Protein AF-0000000077513054 (afdb_homodimer)

Solvent-accessible surface area (backbone atoms only — not comparable to full-atom values): 89431 Å² total; per-residue (Å²): 132,83,74,77,76,78,57,67,50,72,63,54,52,50,49,52,50,47,52,50,54,51,50,54,56,50,45,72,71,40,85,70,86,50,69,67,58,57,50,52,52,50,51,52,50,54,52,47,51,53,46,49,51,48,45,56,68,61,54,66,91,63,98,46,73,66,46,49,50,51,48,30,38,50,47,51,50,48,49,37,50,50,62,65,43,68,88,72,56,62,70,64,59,52,48,50,51,53,50,48,53,49,52,46,50,52,56,54,60,72,35,77,78,64,69,70,75,63,70,68,84,79,48,86,55,52,63,61,25,50,51,36,45,54,48,38,54,49,52,50,50,52,53,56,59,38,64,80,64,66,48,77,61,48,32,64,51,50,52,45,41,43,64,70,32,45,47,54,26,52,53,39,45,36,53,50,50,38,60,48,49,49,54,46,42,27,50,51,44,51,50,41,51,52,20,41,65,65,71,33,70,74,60,64,63,62,54,48,53,52,25,47,48,46,42,39,54,45,32,54,51,36,53,55,45,52,51,53,50,50,50,51,50,53,47,71,74,40,85,76,39,74,47,54,56,68,68,60,54,50,50,50,52,47,56,49,43,52,49,51,49,42,66,47,24,60,34,41,44,43,61,30,65,45,77,59,53,61,56,62,49,49,34,59,39,48,43,35,34,37,40,38,34,59,68,57,53,62,68,33,35,34,39,28,31,22,34,57,69,53,48,53,51,50,51,50,51,52,50,34,25,38,70,64,78,36,64,44,64,63,73,82,88,74,76,59,53,26,28,38,21,81,50,78,82,72,79,65,69,81,70,82,64,74,54,62,70,68,78,63,77,62,65,80,52,79,60,67,58,62,55,27,58,55,47,77,36,67,58,40,79,36,78,89,76,51,16,40,27,37,73,44,71,38,36,33,49,45,54,84,90,44,74,70,62,69,71,57,62,64,53,89,47,82,66,60,54,69,47,32,26,43,37,35,42,30,40,26,67,35,60,80,74,47,62,27,38,25,38,36,51,20,65,73,45,45,76,45,83,59,69,72,45,62,75,64,30,54,55,52,45,35,34,44,34,48,37,48,50,48,46,63,68,66,57,43,69,57,40,66,47,73,52,87,69,83,66,60,38,44,45,70,58,48,51,53,52,51,28,39,52,47,23,63,69,37,67,47,84,59,62,71,54,75,68,43,46,56,45,46,63,44,39,42,61,41,76,88,52,51,84,63,65,87,78,67,78,61,98,50,63,59,38,38,72,47,31,46,62,32,61,68,45,40,25,32,37,73,84,68,46,74,48,66,38,21,60,46,48,26,50,51,41,41,37,51,38,34,62,34,69,72,18,48,43,47,60,37,42,61,67,31,44,38,30,55,41,63,28,56,66,60,47,52,54,55,59,58,68,51,73,73,48,20,32,33,40,38,27,37,39,53,48,83,38,32,30,40,34,44,37,37,27,30,64,88,66,53,74,45,38,38,47,68,43,37,57,71,56,28,72,76,40,33,51,61,51,49,51,52,28,41,29,61,53,59,62,36,52,25,34,44,27,59,81,75,40,78,39,48,41,69,56,50,42,61,71,65,58,59,65,49,90,72,61,61,48,44,43,37,35,13,29,59,44,43,69,47,56,45,86,49,71,46,76,45,68,16,34,54,77,37,50,26,60,78,82,71,84,66,86,73,80,72,82,74,82,74,84,79,80,82,78,82,78,74,75,76,75,65,77,70,82,66,66,68,42,74,63,48,49,50,48,48,53,23,59,74,71,70,48,48,74,65,55,56,36,60,68,50,62,76,78,70,73,91,72,84,80,86,85,87,83,78,88,83,88,89,91,83,68,93,86,84,135,133,83,72,78,75,79,58,68,51,71,63,54,52,51,51,52,50,47,52,52,54,50,50,53,56,51,44,73,71,41,84,68,86,50,69,66,58,57,52,52,51,49,53,52,50,54,52,47,51,53,46,50,52,48,46,56,67,62,55,65,93,65,96,45,70,64,47,49,50,52,49,29,39,51,46,48,50,48,50,37,50,50,61,63,43,67,88,73,56,61,69,64,59,51,48,51,52,52,50,49,52,50,53,45,48,50,55,54,59,74,34,76,79,65,69,75,77,63,70,70,87,78,53,84,57,53,60,58,26,50,50,37,45,53,47,38,54,50,52,49,52,52,54,56,58,40,63,80,62,64,48,76,62,50,32,64,52,49,54,44,40,42,64,69,32,46,45,55,26,51,53,39,47,37,52,51,50,37,60,49,48,50,53,48,43,27,50,52,45,50,51,44,52,50,19,41,64,66,66,30,66,71,60,64,62,61,54,46,52,52,25,48,47,46,41,42,53,44,33,55,51,36,54,55,45,52,50,53,50,50,50,52,51,54,44,71,73,39,86,75,39,73,48,54,55,67,66,60,54,49,50,50,52,46,56,49,40,52,49,51,50,46,66,47,24,59,34,41,43,45,61,32,65,48,72,56,54,61,54,61,49,48,33,61,39,49,44,38,35,37,41,38,34,59,70,58,51,62,69,32,34,34,40,28,32,22,33,58,68,54,47,52,51,50,51,51,51,52,50,33,25,38,71,62,79,37,65,45,64,64,72,81,88,74,76,58,54,25,29,36,20,80,50,75,83,72,79,65,70,81,71,80,65,73,47,61,69,65,78,64,73,61,66,78,53,78,61,68,57,62,56,26,57,55,47,76,38,65,60,39,79,36,78,89,76,51,18,40,27,36,73,45,71,39,36,33,49,45,53,84,90,44,74,69,65,70,67,57,58,59,51,90,47,81,67,56,52,66,48,31,26,43,37,36,42,30,39,26,66,36,60,82,73,48,64,28,39,24,36,37,50,21,63,72,44,42,76,46,82,58,69,73,44,62,75,64,30,53,53,51,46,34,33,44,33,47,36,49,49,47,48,63,67,65,57,41,68,56,41,67,47,70,51,87,71,83,67,60,38,43,46,70,56,49,51,52,51,50,28,38,51,46,22,61,71,37,67,46,86,58,62,70,53,76,68,42,45,56,46,46,64,44,38,43,61,41,76,87,51,50,86,63,66,87,79,68,79,60,98,50,63,58,39,39,72,48,30,45,62,31,60,66,46,39,25,31,39,74,83,69,48,75,48,66,36,22,60,47,48,26,51,51,41,40,36,50,38,33,61,33,68,72,18,48,44,48,58,37,42,61,68,31,44,37,31,57,41,62,30,59,65,60,47,53,52,54,59,60,69,51,71,75,51,20,31,34,41,38,27,38,40,52,49,82,40,31,28,40,34,44,35,37,27,32,65,88,64,51,68,45,38,38,48,67,43,39,57,68,57,28,72,76,40,33,51,61,52,51,51,52,28,40,30,61,53,58,60,35,51,24,34,43,26,60,81,75,41,81,40,47,40,70,58,50,42,59,73,65,58,60,68,48,92,71,62,62,48,44,42,37,34,12,26,60,45,44,69,46,56,44,86,49,71,46,77,44,68,16,35,56,78,37,50,26,61,78,82,71,84,66,88,63,82,75,77,81,73,81,86,76,85,82,88,87,83,92,87,89,92,90,92,90,92,86,88,88,58,67,71,54,53,50,56,45,50,29,58,72,71,69,43,46,66,63,46,56,42,45,55,67,54,56,73,63,76,73,73,87,89,80,94,91,88,97,89,96,79,87,96,95,90,84,78,89,129

Foldseek 3Di:
DPPPLPLDALVRLQVLLLVLLVLLVVCVVPVDPPVVSLVVNVVSLVVNLVNLVSLLVVLDQDPDLVSLLSLLQSLLSLLLSLLRCVPRDDPVSNVSSLVSLVSSLVSVVVHPPPLLCQDPPPDPLSVVLVVLLVVLVVLLVVLVVCLVPPDLCSAVSLLCSQPPRLLVSLLSLLVVLLVVQQVLLLVQQLQLLVCLLQLHFRDPVSLLSLLSNLSSSSSSLSSVLSSLVNVVVSLVPDPVNVNHDPVSSLSSNVSSLQSNLLNQQAQKDWNPPGRPSQLFQELKTKTKMWGSYLNWRFFKKKKAKAFQVQQVVQVVVNSCSSNVNDGQQDDDDDFGQWWKFADDPPPDDPDPPPVPPDPPPPPVPVPVSVGDRMDMFGWDADSVSSTIMGIGGIIRIGRVPPPPPRQPPPPPPPLAGIKMKMKMWTFIQGSNSHTGIHIAIDEIAHHQPPCPDDPVSLLNSLSRSLNVLQQSLVSQGRRRHTDDDQDWAFPVSVQSSLQSVCCSLLVADDTDDPQLCVVCQVVLPDPVQDPDDPPDDDPGDTHGSSSQFPFQDWAADPVRDIGTGGVSSLSVQQSLLSVDVQQCVRVCVNVQLEAHEDDPVVVVVLVVLVPLAWEKYWYFYCNVGTFIWIWIAASVGFIDTDDTHGSVNSNVHYPLQQVLLACVQRVHQWYQGNVSDTDGSVVSCVVVVNDDVVNQWDKDWAQPPDDDDSPDIDIDIDGDDGDHDDDDPDPRPPPPPPPDDPDDDDDPPVPCPPPDPVVNVVVVVCVVVVHDPCNVVVVVVVPPPDPDDDDDDDDDDDDDDDDDD/DPPPPCLDALVRLQVLLLVLLVLLVVCVVPVDPPVVSLVVNVVSLVVNLVNLVSLLVVLDQDPDLVSLLSLLQSLLSLLLSLLRCVPRDDPVSNVSSLVSLVSSLVSVVVHPPPLLPQDPPPDPLSVVLVVLLVVLVVLLVVLVVCLVPPDLCSAVSLLCSQPPRLLVSLLSLLVVLLVVQQVLLLVQQLQLLVCLLQLHFRDVVSLLSLLSNLSSSSSSLSSVLSSLVNVVVSLVPDPVNVNHDPVSSLSSNVSSLQSNLLNQQAQKDWNPPGRQSVLFQELKTKTKMWGSYLNWRFFKKKKAKAFQVQQVVQVVVNSCSSNVNDGQQDDDDDFGQWWKAADDPPPDDPDCPPVPPPPPNPPVPVPVSPGDRMDMFGWDADSVSSTIMGIGGIIRIGRVPPPPVRQPPPPPDPLAGIKMKMKMWTFIQGSNSHTGIHIAIDEIAHHQPPCPDDPVSLLNSLSRSLNSLQQSLVSQGRRRHTDDDQDWAFPVSVQSSLQSVCCSLLVAPDTDDPQLCVVCQVVLPDPVQDPDDPPDDDPGDTHGSSSQFPFQDWAADPVRDIGTGGVSSLSVQQSLLSVPVQQCVRVCVNVQLEAHEDDPVRVVVLVVLVPLAWEKYWYFYCNVGTFIWIWIAASVGFIDTDDTHGSVNSNVHYPLQQVLLACVQRVHQWYQGNVSDTDGSVVSCVVVVNDDVVNQWDKDWAQPPDDDDSPDIDIDIDGDDGDHDDDDPDDRPPPPDDDDDDDDDDDDDDDDDDDDDPVVVVVVVCVVVVHDPVRVVVVVVPVPPPDDDDDDDDDDDDDDDDDPD

pLDDT: mean 75.55, std 21.49, range [15.02, 97.5]

Structure (mmCIF, N/CA/C/O backbone):
data_AF-0000000077513054-model_v1
#
loop_
_entity.id
_entity.type
_entity.pdbx_description
1 polymer 'Uncharacterized protein'
#
loop_
_atom_site.group_PDB
_atom_site.id
_atom_site.type_symbol
_atom_site.label_atom_id
_atom_site.label_alt_id
_atom_site.label_comp_id
_atom_site.label_asym_id
_atom_site.label_entity_id
_atom_site.label_seq_id
_atom_site.pdbx_PDB_ins_code
_atom_site.Cartn_x
_atom_site.Cartn_y
_atom_site.Cartn_z
_atom_site.occupancy
_atom_site.B_iso_or_equiv
_atom_site.auth_seq_id
_atom_site.auth_comp_id
_atom_site.auth_asym_id
_atom_site.auth_atom_id
_atom_site.pdbx_PDB_model_num
ATOM 1 N N . MET A 1 1 ? 15.484 -68 12.234 1 20.5 1 MET A N 1
ATOM 2 C CA . MET A 1 1 ? 15.633 -66.562 12.508 1 20.5 1 MET A CA 1
ATOM 3 C C . MET A 1 1 ? 15.875 -65.75 11.227 1 20.5 1 MET A C 1
ATOM 5 O O . MET A 1 1 ? 16.922 -65.938 10.602 1 20.5 1 MET A O 1
ATOM 9 N N . THR A 1 2 ? 14.906 -65.688 10.383 1 24.48 2 THR A N 1
ATOM 10 C CA . THR A 1 2 ? 14.883 -65.062 9.055 1 24.48 2 THR A CA 1
ATOM 11 C C . THR A 1 2 ? 15.273 -63.594 9.125 1 24.48 2 THR A C 1
ATOM 13 O O . THR A 1 2 ? 14.57 -62.781 9.742 1 24.48 2 THR A O 1
ATOM 16 N N . THR A 1 3 ? 16.531 -63.344 9.453 1 26.83 3 THR A N 1
ATOM 17 C CA . THR A 1 3 ? 17.078 -62 9.5 1 26.83 3 THR A CA 1
ATOM 18 C C . THR A 1 3 ? 16.625 -61.188 8.289 1 26.83 3 THR A C 1
ATOM 20 O O . THR A 1 3 ? 16.984 -61.5 7.152 1 26.83 3 THR A O 1
ATOM 23 N N . SER A 1 4 ? 15.453 -60.781 8.258 1 33.53 4 SER A N 1
ATOM 24 C CA . SER A 1 4 ? 14.93 -59.844 7.281 1 33.53 4 SER A CA 1
ATOM 25 C C . SER A 1 4 ? 15.922 -58.688 7.012 1 33.53 4 SER A C 1
ATOM 27 O O . SER A 1 4 ? 16.297 -57.969 7.93 1 33.53 4 SER A O 1
ATOM 29 N N . THR A 1 5 ? 16.969 -58.875 6.211 1 36.84 5 THR A N 1
ATOM 30 C CA . THR A 1 5 ? 18.094 -58.062 5.773 1 36.84 5 THR A CA 1
ATOM 31 C C . THR A 1 5 ? 17.609 -56.656 5.352 1 36.84 5 THR A C 1
ATOM 33 O O . THR A 1 5 ? 16.828 -56.531 4.414 1 36.84 5 THR A O 1
ATOM 36 N N . TYR A 1 6 ? 17.406 -55.781 6.188 1 39.62 6 TYR A N 1
ATOM 37 C CA . TYR A 1 6 ? 17.109 -54.344 6 1 39.62 6 TYR A CA 1
ATOM 38 C C . TYR A 1 6 ? 17.953 -53.781 4.875 1 39.62 6 TYR A C 1
ATOM 40 O O . TYR A 1 6 ? 19.172 -53.688 4.98 1 39.62 6 TYR A O 1
ATOM 48 N N . VAL A 1 7 ? 17.438 -53.812 3.699 1 57.19 7 VAL A N 1
ATOM 49 C CA . VAL A 1 7 ? 18.109 -53.188 2.561 1 57.19 7 VAL A CA 1
ATOM 50 C C . VAL A 1 7 ? 17.953 -51.688 2.637 1 57.19 7 VAL A C 1
ATOM 52 O O . VAL A 1 7 ? 16.828 -51.156 2.629 1 57.19 7 VAL A O 1
ATOM 55 N N . GLY A 1 8 ? 18.641 -51.125 3.453 1 55.75 8 GLY A N 1
ATOM 56 C CA . GLY A 1 8 ? 18.703 -49.688 3.576 1 55.75 8 GLY A CA 1
ATOM 57 C C . GLY A 1 8 ? 17.734 -48.969 2.66 1 55.75 8 GLY A C 1
ATOM 58 O O . GLY A 1 8 ? 17.484 -49.406 1.54 1 55.75 8 GLY A O 1
ATOM 59 N N . THR A 1 9 ? 16.844 -48.031 3.145 1 72.12 9 THR A N 1
ATOM 60 C CA . THR A 1 9 ? 15.883 -47.25 2.396 1 72.12 9 THR A CA 1
ATOM 61 C C . THR A 1 9 ? 16.594 -46.312 1.41 1 72.12 9 THR A C 1
ATOM 63 O O . THR A 1 9 ? 17.797 -46.094 1.521 1 72.12 9 THR A O 1
ATOM 66 N N . ASN A 1 10 ? 15.945 -46.062 0.265 1 77.44 10 ASN A N 1
ATOM 67 C CA . ASN A 1 10 ? 16.484 -45.094 -0.688 1 77.44 10 ASN A CA 1
ATOM 68 C C . ASN A 1 10 ? 16.906 -43.812 0.004 1 77.44 10 ASN A C 1
ATOM 70 O O . ASN A 1 10 ? 17.938 -43.219 -0.351 1 77.44 10 ASN A O 1
ATOM 74 N N . ASP A 1 11 ? 16.203 -43.562 1.056 1 79.69 11 ASP A N 1
ATOM 75 C CA . ASP A 1 11 ? 16.516 -42.312 1.774 1 79.69 11 ASP A CA 1
ATOM 76 C C . ASP A 1 11 ? 17.875 -42.438 2.461 1 79.69 11 ASP A C 1
ATOM 78 O O . ASP A 1 11 ? 18.688 -41.5 2.395 1 79.69 11 ASP A O 1
ATOM 82 N N . GLN A 1 12 ? 18.094 -43.531 3.041 1 80.81 12 GLN A N 1
ATOM 83 C CA . GLN A 1 12 ? 19.359 -43.719 3.73 1 80.81 12 GLN A CA 1
ATOM 84 C C . GLN A 1 12 ? 20.531 -43.688 2.748 1 80.81 12 GLN A C 1
ATOM 86 O O . GLN A 1 12 ? 21.547 -43.062 3.014 1 80.81 12 GLN A O 1
ATOM 91 N N . LEU A 1 13 ? 20.344 -44.375 1.688 1 86.5 13 LEU A N 1
ATOM 92 C CA . LEU A 1 13 ? 21.391 -44.375 0.677 1 86.5 13 LEU A CA 1
ATOM 93 C C . LEU A 1 13 ? 21.688 -42.969 0.165 1 86.5 13 LEU A C 1
ATOM 95 O O . LEU A 1 13 ? 22.844 -42.562 0.131 1 86.5 13 LEU A O 1
ATOM 99 N N . HIS A 1 14 ? 20.641 -42.312 -0.159 1 87 14 HIS A N 1
ATOM 100 C CA . HIS A 1 14 ? 20.797 -41 -0.735 1 87 14 HIS A CA 1
ATOM 101 C C . HIS A 1 14 ? 21.406 -40.031 0.275 1 87 14 HIS A C 1
ATOM 103 O O . HIS A 1 14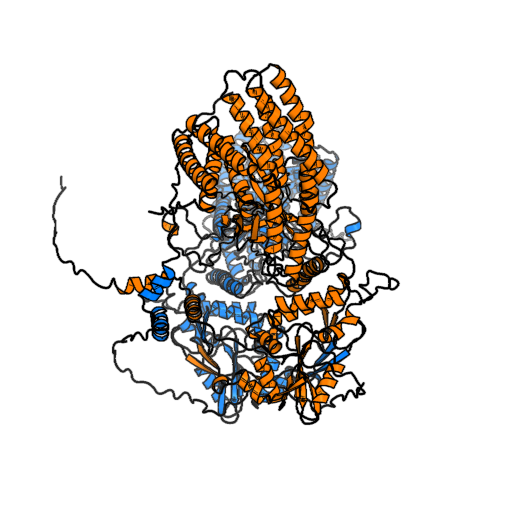 ? 22.25 -39.188 -0.081 1 87 14 HIS A O 1
ATOM 109 N N . ARG A 1 15 ? 21.047 -40.094 1.467 1 85.38 15 ARG A N 1
ATOM 110 C CA . ARG A 1 15 ? 21.594 -39.219 2.496 1 85.38 15 ARG A CA 1
ATOM 111 C C . ARG A 1 15 ? 23.078 -39.469 2.707 1 85.38 15 ARG A C 1
ATOM 113 O O . ARG A 1 15 ? 23.875 -38.531 2.854 1 85.38 15 ARG A O 1
ATOM 120 N N . LEU A 1 16 ? 23.375 -40.75 2.727 1 87.62 16 LEU A N 1
ATOM 121 C CA . LEU A 1 16 ? 24.781 -41.094 2.91 1 87.62 16 LEU A CA 1
ATOM 122 C C . LEU A 1 16 ? 25.625 -40.625 1.743 1 87.62 16 LEU A C 1
ATOM 124 O O . LEU A 1 16 ? 26.719 -40.062 1.946 1 87.62 16 LEU A O 1
ATOM 128 N N . VAL A 1 17 ? 25.109 -40.812 0.601 1 89.94 17 VAL A N 1
ATOM 129 C CA . VAL A 1 17 ? 25.859 -40.375 -0.572 1 89.94 17 VAL A CA 1
ATOM 130 C C . VAL A 1 17 ? 25.953 -38.844 -0.577 1 89.94 17 VAL A C 1
ATOM 132 O O . VAL A 1 17 ? 27 -38.281 -0.91 1 89.94 17 VAL A O 1
ATOM 135 N N . PHE A 1 18 ? 24.844 -38.219 -0.216 1 90.12 18 PHE A N 1
ATOM 136 C CA . PHE A 1 18 ? 24.828 -36.75 -0.13 1 90.12 18 PHE A CA 1
ATOM 137 C C . PHE A 1 18 ? 25.891 -36.281 0.851 1 90.12 18 PHE A C 1
ATOM 139 O O . PHE A 1 18 ? 26.641 -35.344 0.55 1 90.12 18 PHE A O 1
ATOM 146 N N . ASP A 1 19 ? 25.984 -36.844 1.978 1 86.5 19 ASP A N 1
ATOM 147 C CA . ASP A 1 19 ? 26.953 -36.469 2.99 1 86.5 19 ASP A CA 1
ATOM 148 C C . ASP A 1 19 ? 28.375 -36.688 2.488 1 86.5 19 ASP A C 1
ATOM 150 O O . ASP A 1 19 ? 29.25 -35.844 2.721 1 86.5 19 ASP A O 1
ATOM 154 N N . LEU A 1 20 ? 28.531 -37.719 1.829 1 88.81 20 LEU A N 1
ATOM 155 C CA . LEU A 1 20 ? 29.844 -38.031 1.273 1 88.81 20 LEU A CA 1
ATOM 156 C C . LEU A 1 20 ? 30.25 -37 0.243 1 88.81 20 LEU A C 1
ATOM 158 O O . LEU A 1 20 ? 31.359 -36.438 0.317 1 88.81 20 LEU A O 1
ATOM 162 N N . LEU A 1 21 ? 29.344 -36.75 -0.676 1 88.69 21 LEU A N 1
ATOM 163 C CA . LEU A 1 21 ? 29.641 -35.812 -1.75 1 88.69 21 LEU A CA 1
ATOM 164 C C . LEU A 1 21 ? 29.828 -34.406 -1.201 1 88.69 21 LEU A C 1
ATOM 166 O O . LEU A 1 21 ? 30.719 -33.688 -1.65 1 88.69 21 LEU A O 1
ATOM 170 N N . SER A 1 22 ? 29.031 -34.031 -0.26 1 87.06 22 SER A N 1
ATOM 171 C CA . SER A 1 22 ? 29.141 -32.719 0.347 1 87.06 22 SER A CA 1
ATOM 172 C C . SER A 1 22 ? 30.469 -32.562 1.081 1 87.06 22 SER A C 1
ATOM 174 O O . SER A 1 22 ? 31.094 -31.484 1.037 1 87.06 22 SER A O 1
ATOM 176 N N . THR A 1 23 ? 30.906 -33.594 1.753 1 83.25 23 THR A N 1
ATOM 177 C CA . THR A 1 23 ? 32.156 -33.562 2.482 1 83.25 23 THR A CA 1
ATOM 178 C C . THR A 1 23 ? 33.344 -33.375 1.522 1 83.25 23 THR A C 1
ATOM 180 O O . THR A 1 23 ? 34.281 -32.625 1.8 1 83.25 23 THR A O 1
ATOM 183 N N . PHE A 1 24 ? 33.344 -34.031 0.445 1 82.62 24 PHE A N 1
ATOM 184 C CA . PHE A 1 24 ? 34.406 -33.906 -0.543 1 82.62 24 PHE A CA 1
ATOM 185 C C . PHE A 1 24 ? 34.469 -32.5 -1.135 1 82.62 24 PHE A C 1
ATOM 187 O O . PHE A 1 24 ? 35.531 -31.969 -1.379 1 82.62 24 PHE A O 1
ATOM 194 N N . HIS A 1 25 ? 33.375 -31.984 -1.395 1 80.31 25 HIS A N 1
ATOM 195 C CA . HIS A 1 25 ? 33.344 -30.672 -2.02 1 80.31 25 HIS A CA 1
ATOM 196 C C . HIS A 1 25 ? 33.688 -29.578 -1.011 1 80.31 25 HIS A C 1
ATOM 198 O O . HIS A 1 25 ? 34.25 -28.547 -1.375 1 80.31 25 HIS A O 1
ATOM 204 N N . SER A 1 26 ? 33.281 -29.75 0.225 1 71.81 26 SER A N 1
ATOM 205 C CA . SER A 1 26 ? 33.688 -28.781 1.251 1 71.81 26 SER A CA 1
ATOM 206 C C . SER A 1 26 ? 35.188 -28.844 1.51 1 71.81 26 SER A C 1
ATOM 208 O O . SER A 1 26 ? 35.812 -27.812 1.771 1 71.81 26 SER A O 1
ATOM 210 N N . ARG A 1 27 ? 35.812 -30.031 1.479 1 61.78 27 ARG A N 1
ATOM 211 C CA . ARG A 1 27 ? 37.219 -30.25 1.675 1 61.78 27 ARG A CA 1
ATOM 212 C C . ARG A 1 27 ? 38.031 -29.562 0.577 1 61.78 27 ARG A C 1
ATOM 214 O O . ARG A 1 27 ? 39.125 -29.016 0.84 1 61.78 27 ARG A O 1
ATOM 221 N N . ARG A 1 28 ? 37.531 -29.734 -0.616 1 54.81 28 ARG A N 1
ATOM 222 C CA . ARG A 1 28 ? 38.25 -29.125 -1.719 1 54.81 28 ARG A CA 1
ATOM 223 C C . ARG A 1 28 ? 38.344 -27.609 -1.528 1 54.81 28 ARG A C 1
ATOM 225 O O . ARG A 1 28 ? 39.312 -26.984 -1.955 1 54.81 28 ARG A O 1
ATOM 232 N N . SER A 1 29 ? 37.312 -27.094 -0.863 1 53.59 29 SER A N 1
ATOM 233 C CA . SER A 1 29 ? 37.344 -25.641 -0.647 1 53.59 29 SER A CA 1
ATOM 234 C C . SER A 1 29 ? 38.188 -25.297 0.562 1 53.59 29 SER A C 1
ATOM 236 O O . SER A 1 29 ? 38.781 -24.219 0.607 1 53.59 29 SER A O 1
ATOM 238 N N . SER A 1 30 ? 38.219 -26.203 1.604 1 51.09 30 SER A N 1
ATOM 239 C CA . SER A 1 30 ? 39.031 -25.922 2.779 1 51.09 30 SER A CA 1
ATOM 240 C C . SER A 1 30 ? 40.375 -26.641 2.703 1 51.09 30 SER A C 1
ATOM 242 O O . SER A 1 30 ? 40.438 -27.797 2.293 1 51.09 30 SER A O 1
ATOM 244 N N . VAL A 1 31 ? 41.469 -26 2.523 1 46.16 31 VAL A N 1
ATOM 245 C CA . VAL A 1 31 ? 42.875 -26.406 2.48 1 46.16 31 VAL A CA 1
ATOM 246 C C . VAL A 1 31 ? 43.156 -27.391 3.615 1 46.16 31 VAL A C 1
ATOM 248 O O . VAL A 1 31 ? 44.281 -27.891 3.74 1 46.16 31 VAL A O 1
ATOM 251 N N . SER A 1 32 ? 42.344 -27.469 4.656 1 47.81 32 SER A N 1
ATOM 252 C CA . SER A 1 32 ? 42.906 -28.078 5.859 1 47.81 32 SER A CA 1
ATOM 253 C C . SER A 1 32 ? 42.812 -29.594 5.812 1 47.81 32 SER A C 1
ATOM 255 O O . SER A 1 32 ? 41.719 -30.141 5.562 1 47.81 32 SER A O 1
ATOM 257 N N . SER A 1 33 ? 43.812 -30.328 5.488 1 55.12 33 SER A N 1
ATOM 258 C CA . SER A 1 33 ? 44.125 -31.75 5.605 1 55.12 33 SER A CA 1
ATOM 259 C C . SER A 1 33 ? 43.75 -32.281 6.977 1 55.12 33 SER A C 1
ATOM 261 O O . SER A 1 33 ? 44.594 -32.5 7.832 1 55.12 33 SER A O 1
ATOM 263 N N . ASP A 1 34 ? 42.562 -31.953 7.469 1 61.12 34 ASP A N 1
ATOM 264 C CA . ASP A 1 34 ? 42.219 -32.406 8.805 1 61.12 34 ASP A CA 1
ATOM 265 C C . ASP A 1 34 ? 42 -33.938 8.82 1 61.12 34 ASP A C 1
ATOM 267 O O . ASP A 1 34 ? 41.188 -34.438 8.055 1 61.12 34 ASP A O 1
ATOM 271 N N . PRO A 1 35 ? 42.781 -34.719 9.383 1 65.62 35 PRO A N 1
ATOM 272 C CA . PRO A 1 35 ? 42.719 -36.188 9.508 1 65.62 35 PRO A CA 1
ATOM 273 C C . PRO A 1 35 ? 41.344 -36.656 9.945 1 65.62 35 PRO A C 1
ATOM 275 O O . PRO A 1 35 ? 40.938 -37.781 9.625 1 65.62 35 PRO A O 1
ATOM 278 N N . HIS A 1 36 ? 40.594 -35.75 10.555 1 73.56 36 HIS A N 1
ATOM 279 C CA . HIS A 1 36 ? 39.25 -36.125 11.008 1 73.56 36 HIS A CA 1
ATOM 280 C C . HIS A 1 36 ? 38.281 -36.281 9.836 1 73.56 36 HIS A C 1
ATOM 282 O O . HIS A 1 36 ? 37.438 -37.188 9.852 1 73.56 36 HIS A O 1
ATOM 288 N N . VAL A 1 37 ? 38.562 -35.562 8.766 1 78.06 37 VAL A N 1
ATOM 289 C CA . VAL A 1 37 ? 37.688 -35.625 7.598 1 78.06 37 VAL A CA 1
ATOM 290 C C . VAL A 1 37 ? 37.906 -36.938 6.848 1 78.06 37 VAL A C 1
ATOM 292 O O . VAL A 1 37 ? 36.969 -37.562 6.336 1 78.06 37 VAL A O 1
ATOM 295 N N . ALA A 1 38 ? 39.125 -37.375 6.93 1 77.31 38 ALA A N 1
ATOM 296 C CA . ALA A 1 38 ? 39.469 -38.625 6.25 1 77.31 38 ALA A CA 1
ATOM 297 C C . ALA A 1 38 ? 38.812 -39.844 6.941 1 77.31 38 ALA A C 1
ATOM 299 O O . ALA A 1 38 ? 38.344 -40.781 6.281 1 77.31 38 ALA A O 1
ATOM 300 N N . ASP A 1 39 ? 38.656 -39.719 8.266 1 80.5 39 ASP A N 1
ATOM 301 C CA . ASP A 1 39 ? 38.031 -40.812 9.008 1 80.5 39 ASP A CA 1
ATOM 302 C C . ASP A 1 39 ? 36.531 -40.844 8.758 1 80.5 39 ASP A C 1
ATOM 304 O O . ASP A 1 39 ? 35.938 -41.938 8.664 1 80.5 39 ASP A O 1
ATOM 308 N N . VAL A 1 40 ? 35.969 -39.719 8.617 1 81.44 40 VAL A N 1
ATOM 309 C CA . VAL A 1 40 ? 34.531 -39.625 8.359 1 81.44 40 VAL A CA 1
ATOM 310 C C . VAL A 1 40 ? 34.219 -40.219 6.984 1 81.44 40 VAL A C 1
ATOM 312 O O . VAL A 1 40 ? 33.25 -40.969 6.82 1 81.44 40 VAL A O 1
ATOM 315 N N . ILE A 1 41 ? 35.062 -39.938 6.043 1 84.56 41 ILE A N 1
ATOM 316 C CA . ILE A 1 41 ? 34.875 -40.438 4.688 1 84.56 41 ILE A CA 1
ATOM 317 C C . ILE A 1 41 ? 35 -41.969 4.688 1 84.56 41 ILE A C 1
ATOM 319 O O . ILE A 1 41 ? 34.188 -42.656 4.062 1 84.56 41 ILE A O 1
ATOM 323 N N . ARG A 1 42 ? 35.938 -42.469 5.492 1 86.19 42 ARG A N 1
ATOM 324 C CA . ARG A 1 42 ? 36.156 -43.906 5.562 1 86.19 42 ARG A CA 1
ATOM 325 C C . ARG A 1 42 ? 34.938 -44.594 6.168 1 86.19 42 ARG A C 1
ATOM 327 O O . ARG A 1 42 ? 34.531 -45.656 5.699 1 86.19 42 ARG A O 1
ATOM 334 N N . GLN A 1 43 ? 34.375 -43.969 7.113 1 84.25 43 GLN A N 1
ATOM 335 C CA . GLN A 1 43 ? 33.219 -44.562 7.77 1 84.25 43 GLN A CA 1
ATOM 336 C C . GLN A 1 43 ? 32 -44.594 6.84 1 84.25 43 GLN A C 1
ATOM 338 O O . GLN A 1 43 ? 31.281 -45.594 6.777 1 84.25 43 GLN A O 1
ATOM 343 N N . ILE A 1 44 ? 31.828 -43.531 6.09 1 87.44 44 ILE A N 1
ATOM 344 C CA . ILE A 1 44 ? 30.688 -43.438 5.18 1 87.44 44 ILE A CA 1
ATOM 345 C C . ILE A 1 44 ? 30.844 -44.469 4.062 1 87.44 44 ILE A C 1
ATOM 347 O O . ILE A 1 44 ? 29.891 -45.156 3.709 1 87.44 44 ILE A O 1
ATOM 351 N N . VAL A 1 45 ? 32.031 -44.594 3.588 1 88.81 45 VAL A N 1
ATOM 352 C CA . VAL A 1 45 ? 32.281 -45.5 2.473 1 88.81 45 VAL A CA 1
ATOM 353 C C . VAL A 1 45 ? 32.094 -46.938 2.936 1 88.81 45 VAL A C 1
ATOM 355 O O . VAL A 1 45 ? 31.547 -47.75 2.209 1 88.81 45 VAL A O 1
ATOM 358 N N . ALA A 1 46 ? 32.562 -47.188 4.164 1 87.81 46 ALA A N 1
ATOM 359 C CA . ALA A 1 46 ? 32.375 -48.531 4.703 1 87.81 46 ALA A CA 1
ATOM 360 C C . ALA A 1 46 ? 30.891 -48.875 4.816 1 87.81 46 ALA A C 1
ATOM 362 O O . ALA A 1 46 ? 30.484 -50 4.5 1 87.81 46 ALA A O 1
ATOM 363 N N . HIS A 1 47 ? 30.203 -47.938 5.262 1 88.19 47 HIS A N 1
ATOM 364 C CA . HIS A 1 47 ? 28.766 -48.156 5.371 1 88.19 47 HIS A CA 1
ATOM 365 C C . HIS A 1 47 ? 28.125 -48.312 3.998 1 88.19 47 HIS A C 1
ATOM 367 O O . HIS A 1 47 ? 27.219 -49.156 3.828 1 88.19 47 HIS A O 1
ATOM 373 N N . LEU A 1 48 ? 28.547 -47.594 3 1 89.81 48 LEU A N 1
ATOM 374 C CA . LEU A 1 48 ? 28.016 -47.656 1.644 1 89.81 48 LEU A CA 1
ATOM 375 C C . LEU A 1 48 ? 28.312 -49.031 1.016 1 89.81 48 LEU A C 1
ATOM 377 O O . LEU A 1 48 ? 27.469 -49.594 0.308 1 89.81 48 LEU A O 1
ATOM 381 N N . VAL A 1 49 ? 29.469 -49.531 1.302 1 89.81 49 VAL A N 1
ATOM 382 C CA . VAL A 1 49 ? 29.844 -50.844 0.758 1 89.81 49 VAL A CA 1
ATOM 383 C C . VAL A 1 49 ? 28.875 -51.906 1.253 1 89.81 49 VAL A C 1
ATOM 385 O O . VAL A 1 49 ? 28.453 -52.781 0.481 1 89.81 49 VAL A O 1
ATOM 388 N N . GLN A 1 50 ? 28.5 -51.75 2.51 1 87.56 50 GLN A N 1
ATOM 389 C CA . GLN A 1 50 ? 27.562 -52.688 3.08 1 87.56 50 GLN A CA 1
ATOM 390 C C . GLN A 1 50 ? 26.188 -52.562 2.441 1 87.56 50 GLN A C 1
ATOM 392 O O . GLN A 1 50 ? 25.531 -53.562 2.143 1 87.56 50 GLN A O 1
ATOM 397 N N . ILE A 1 51 ? 25.828 -51.406 2.199 1 89.38 51 ILE A N 1
ATOM 398 C CA . ILE A 1 51 ? 24.516 -51.156 1.613 1 89.38 51 ILE A CA 1
ATOM 399 C C . ILE A 1 51 ? 24.5 -51.656 0.171 1 89.38 51 ILE A C 1
ATOM 401 O O . ILE A 1 51 ? 23.531 -52.281 -0.253 1 89.38 51 ILE A O 1
ATOM 405 N N . PHE A 1 52 ? 25.547 -51.375 -0.574 1 91.81 52 PHE A N 1
ATOM 406 C CA . PHE A 1 52 ? 25.609 -51.812 -1.961 1 91.81 52 PHE A CA 1
ATOM 407 C C . PHE A 1 52 ? 25.562 -53.344 -2.045 1 91.81 52 PHE A C 1
ATOM 409 O O . PHE A 1 52 ? 24.875 -53.906 -2.9 1 91.81 52 PHE A O 1
ATOM 416 N N . GLU A 1 53 ? 26.266 -53.969 -1.135 1 90 53 GLU A N 1
ATOM 417 C CA . GLU A 1 53 ? 26.297 -55.438 -1.132 1 90 53 GLU A CA 1
ATOM 418 C C . GLU A 1 53 ? 24.891 -56.031 -0.901 1 90 53 GLU A C 1
ATOM 420 O O . GLU A 1 53 ? 24.453 -56.906 -1.642 1 90 53 GLU A O 1
ATOM 425 N N . LYS A 1 54 ? 24.266 -55.469 0.031 1 89.25 54 LYS A N 1
ATOM 426 C CA . LYS A 1 54 ? 22.938 -55.969 0.369 1 89.25 54 LYS A CA 1
ATOM 427 C C . LYS A 1 54 ? 21.938 -55.719 -0.758 1 89.25 54 LYS A C 1
ATOM 429 O O . LYS A 1 54 ? 21.141 -56.594 -1.109 1 89.25 54 LYS A O 1
ATOM 434 N N . ARG A 1 55 ? 22.094 -54.562 -1.403 1 89.75 55 ARG A N 1
ATOM 435 C CA . ARG A 1 55 ? 21.125 -54.188 -2.422 1 89.75 55 ARG A CA 1
ATOM 436 C C . ARG A 1 55 ? 21.391 -54.906 -3.74 1 89.75 55 ARG A C 1
ATOM 438 O O . ARG A 1 55 ? 20.453 -55.281 -4.453 1 89.75 55 ARG A O 1
ATOM 445 N N . ILE A 1 56 ? 22.625 -55.125 -4.023 1 89.44 56 ILE A N 1
ATOM 446 C CA . ILE A 1 56 ? 22.969 -55.844 -5.25 1 89.44 56 ILE A CA 1
ATOM 447 C C . ILE A 1 56 ? 22.547 -57.312 -5.125 1 89.44 56 ILE A C 1
ATOM 449 O O . ILE A 1 56 ? 22.031 -57.906 -6.082 1 89.44 56 ILE A O 1
ATOM 453 N N . ASN A 1 57 ? 22.703 -57.844 -3.896 1 86.88 57 ASN A N 1
ATOM 454 C CA . ASN A 1 57 ? 22.312 -59.219 -3.662 1 86.88 57 ASN A CA 1
ATOM 455 C C . ASN A 1 57 ? 20.797 -59.406 -3.682 1 86.88 57 ASN A C 1
ATOM 457 O O . ASN A 1 57 ? 20.297 -60.469 -4.047 1 86.88 57 ASN A O 1
ATOM 461 N N . ALA A 1 58 ? 20.156 -58.375 -3.322 1 84.75 58 ALA A N 1
ATOM 462 C CA . ALA A 1 58 ? 18.703 -58.438 -3.264 1 84.75 58 ALA A CA 1
ATOM 463 C C . ALA A 1 58 ? 18.094 -58.25 -4.648 1 84.75 58 ALA A C 1
ATOM 465 O O . ALA A 1 58 ? 16.906 -58.5 -4.848 1 84.75 58 ALA A O 1
ATOM 466 N N . LEU A 1 59 ? 19.016 -57.75 -5.559 1 81.94 59 LEU A N 1
ATOM 467 C CA . LEU A 1 59 ? 18.516 -57.531 -6.91 1 81.94 59 LEU A CA 1
ATOM 468 C C . LEU A 1 59 ? 18.156 -58.844 -7.57 1 81.94 59 LEU A C 1
ATOM 470 O O . LEU A 1 59 ? 19 -59.75 -7.684 1 81.94 59 LEU A O 1
ATOM 474 N N . LYS A 1 60 ? 16.859 -59.281 -7.379 1 70.44 60 LYS A N 1
ATOM 475 C CA . LYS A 1 60 ? 16.422 -60.531 -8.016 1 70.44 60 LYS A CA 1
ATOM 476 C C . LYS A 1 60 ? 16.375 -60.375 -9.531 1 70.44 60 LYS A C 1
ATOM 478 O O . LYS A 1 60 ? 16.219 -59.25 -10.055 1 70.44 60 LYS A O 1
ATOM 483 N N . ASP A 1 61 ? 16.828 -61.406 -10.227 1 58.94 61 ASP A N 1
ATOM 484 C CA . ASP A 1 61 ? 16.984 -61.594 -11.664 1 58.94 61 ASP A CA 1
ATOM 485 C C . ASP A 1 61 ? 15.68 -61.344 -12.398 1 58.94 61 ASP A C 1
ATOM 487 O O . ASP A 1 61 ? 14.625 -61.812 -11.992 1 58.94 61 ASP A O 1
ATOM 491 N N . GLY A 1 62 ? 15.031 -60.219 -12.773 1 60.25 62 GLY A N 1
ATOM 492 C CA . GLY A 1 62 ? 13.828 -60.188 -13.594 1 60.25 62 GLY A CA 1
ATOM 493 C C . GLY A 1 62 ? 13.734 -58.969 -14.492 1 60.25 62 GLY A C 1
ATOM 494 O O . GLY A 1 62 ? 14.555 -58.062 -14.383 1 60.25 62 GLY A O 1
ATOM 495 N N . GLN A 1 63 ? 13 -58.875 -15.586 1 61.44 63 GLN A N 1
ATOM 496 C CA . GLN A 1 63 ? 12.523 -57.969 -16.641 1 61.44 63 GLN A CA 1
ATOM 497 C C . GLN A 1 63 ? 11.555 -56.938 -16.094 1 61.44 63 GLN A C 1
ATOM 499 O O . GLN A 1 63 ? 10.852 -56.281 -16.859 1 61.44 63 GLN A O 1
ATOM 504 N N . SER A 1 64 ? 11.797 -56.531 -14.758 1 70.62 64 SER A N 1
ATOM 505 C CA . SER A 1 64 ? 10.789 -55.625 -14.242 1 70.62 64 SER A CA 1
ATOM 506 C C . SER A 1 64 ? 11.312 -54.188 -14.203 1 70.62 64 SER A C 1
ATOM 508 O O . SER A 1 64 ? 12.523 -53.969 -14.242 1 70.62 64 SER A O 1
ATOM 510 N N . GLU A 1 65 ? 10.453 -53.219 -14.297 1 75.88 65 GLU A N 1
ATOM 511 C CA . GLU A 1 65 ? 10.758 -51.781 -14.211 1 75.88 65 GLU A CA 1
ATOM 512 C C . GLU A 1 65 ? 11.469 -51.438 -12.906 1 75.88 65 GLU A C 1
ATOM 514 O O . GLU A 1 65 ? 12.352 -50.594 -12.875 1 75.88 65 GLU A O 1
ATOM 519 N N . ASP A 1 66 ? 11.242 -52.125 -11.945 1 79.12 66 ASP A N 1
ATOM 520 C CA . ASP A 1 66 ? 11.875 -51.906 -10.648 1 79.12 66 ASP A CA 1
ATOM 521 C C . ASP A 1 66 ? 13.344 -52.312 -10.672 1 79.12 66 ASP A C 1
ATOM 523 O O . ASP A 1 66 ? 14.188 -51.688 -10.039 1 79.12 66 ASP A O 1
ATOM 527 N N . PHE A 1 67 ? 13.547 -53.344 -11.406 1 84.38 67 PHE A N 1
ATOM 528 C CA . PHE A 1 67 ? 14.922 -53.812 -11.547 1 84.38 67 PHE A CA 1
ATOM 529 C C . PHE A 1 67 ? 15.781 -52.75 -12.234 1 84.38 67 PHE A C 1
ATOM 531 O O . PHE A 1 67 ? 16.891 -52.469 -11.781 1 84.38 67 PHE A O 1
ATOM 538 N N . GLU A 1 68 ? 15.203 -52.156 -13.273 1 82.69 68 GLU A N 1
ATOM 539 C CA . GLU A 1 68 ? 15.953 -51.156 -14.016 1 82.69 68 GLU A CA 1
ATOM 540 C C . GLU A 1 68 ? 16.188 -49.906 -13.18 1 82.69 68 GLU A C 1
ATOM 542 O O . GLU A 1 68 ? 17.281 -49.344 -13.188 1 82.69 68 GLU A O 1
ATOM 547 N N . SER A 1 69 ? 15.211 -49.531 -12.516 1 86 69 SER A N 1
ATOM 548 C CA . SER A 1 69 ? 15.32 -48.312 -11.711 1 86 69 SER A CA 1
ATOM 549 C C . SER A 1 69 ? 16.328 -48.5 -10.578 1 86 69 SER A C 1
ATOM 551 O O . SER A 1 69 ? 17.156 -47.625 -10.336 1 86 69 SER A O 1
ATOM 553 N N . GLU A 1 70 ? 16.281 -49.594 -9.938 1 88.38 70 GLU A N 1
ATOM 554 C CA . GLU A 1 70 ? 17.219 -49.875 -8.852 1 88.38 70 GLU A CA 1
ATOM 555 C C . GLU A 1 70 ? 18.641 -50.031 -9.367 1 88.38 70 GLU A C 1
ATOM 557 O O . GLU A 1 70 ? 19.594 -49.562 -8.742 1 88.38 70 GLU A O 1
ATOM 562 N N . SER A 1 71 ? 18.75 -50.688 -10.477 1 88.94 71 SER A N 1
ATOM 563 C CA . SER A 1 71 ? 20.062 -50.875 -11.062 1 88.94 71 SER A CA 1
ATOM 564 C C . SER A 1 71 ? 20.688 -49.562 -11.461 1 88.94 71 SER A C 1
ATOM 566 O O . SER A 1 71 ? 21.875 -49.344 -11.273 1 88.94 71 SER A O 1
ATOM 568 N N . THR A 1 72 ? 19.812 -48.719 -12.047 1 89.69 72 THR A N 1
ATOM 569 C CA . THR A 1 72 ? 20.297 -47.375 -12.453 1 89.69 72 THR A CA 1
ATOM 570 C C . THR A 1 72 ? 20.766 -46.594 -11.242 1 89.69 72 THR A C 1
ATOM 572 O O . THR A 1 72 ? 21.844 -46 -11.273 1 89.69 72 THR A O 1
ATOM 575 N N . LEU A 1 73 ? 20 -46.625 -10.219 1 91.31 73 LEU A N 1
ATOM 576 C CA . LEU A 1 73 ? 20.359 -45.906 -9 1 91.31 73 LEU A CA 1
ATOM 577 C C . LEU A 1 73 ? 21.672 -46.406 -8.43 1 91.31 73 LEU A C 1
ATOM 579 O O . LEU A 1 73 ? 22.562 -45.594 -8.133 1 91.31 73 LEU A O 1
ATOM 583 N N . LEU A 1 74 ? 21.797 -47.625 -8.383 1 91.69 74 LEU A N 1
ATOM 584 C CA . LEU A 1 74 ? 23 -48.219 -7.789 1 91.69 74 LEU A CA 1
ATOM 585 C C . LEU A 1 74 ? 24.219 -48 -8.672 1 91.69 74 LEU A C 1
ATOM 587 O O . LEU A 1 74 ? 25.297 -47.688 -8.164 1 91.69 74 LEU A O 1
ATOM 591 N N . MET A 1 75 ? 24.047 -48.125 -9.93 1 92.75 75 MET A N 1
ATOM 592 C CA . MET A 1 75 ? 25.156 -47.906 -10.852 1 92.75 75 MET A CA 1
ATOM 593 C C . MET A 1 75 ? 25.734 -46.5 -10.719 1 92.75 75 MET A C 1
ATOM 595 O O . MET A 1 75 ? 26.938 -46.344 -10.523 1 92.75 75 MET A O 1
ATOM 599 N N . TRP A 1 76 ? 24.922 -45.594 -10.781 1 94 76 TRP A N 1
ATOM 600 C CA . TRP A 1 76 ? 25.406 -44.219 -10.82 1 94 76 TRP A CA 1
ATOM 601 C C . TRP A 1 76 ? 25.859 -43.781 -9.438 1 94 76 TRP A C 1
ATOM 603 O O . TRP A 1 76 ? 26.797 -42.969 -9.312 1 94 76 TRP A O 1
ATOM 613 N N . THR A 1 77 ? 25.219 -44.25 -8.391 1 92.25 77 THR A N 1
ATOM 614 C CA . THR A 1 77 ? 25.719 -43.938 -7.059 1 92.25 77 THR A CA 1
ATOM 615 C C . THR A 1 77 ? 27.094 -44.531 -6.844 1 92.25 77 THR A C 1
ATOM 617 O O . THR A 1 77 ? 27.984 -43.875 -6.312 1 92.25 77 THR A O 1
ATOM 620 N N . LEU A 1 78 ? 27.266 -45.719 -7.266 1 93.31 78 LEU A N 1
ATOM 621 C CA . LEU A 1 78 ? 28.562 -46.375 -7.152 1 93.31 78 LEU A CA 1
ATOM 622 C C . LEU A 1 78 ? 29.609 -45.625 -7.973 1 93.31 78 LEU A C 1
ATOM 624 O O . LEU A 1 78 ? 30.719 -45.406 -7.492 1 93.31 78 LEU A O 1
ATOM 628 N N . LEU A 1 79 ? 29.25 -45.312 -9.164 1 93.25 79 LEU A N 1
ATOM 629 C CA . LEU A 1 79 ? 30.172 -44.625 -10.039 1 93.25 79 LEU A CA 1
ATOM 630 C C . LEU A 1 79 ? 30.609 -43.281 -9.43 1 93.25 79 LEU A C 1
ATOM 632 O O . LEU A 1 79 ? 31.781 -42.938 -9.484 1 93.25 79 LEU A O 1
ATOM 636 N N . GLN A 1 80 ? 29.688 -42.594 -8.852 1 91.62 80 GLN A N 1
ATOM 637 C CA . GLN A 1 80 ? 29.984 -41.312 -8.242 1 91.62 80 GLN A CA 1
ATOM 638 C C . GLN A 1 80 ? 30.891 -41.469 -7.023 1 91.62 80 GLN A C 1
ATOM 640 O O . GLN A 1 80 ? 31.812 -40.688 -6.816 1 91.62 80 GLN A O 1
ATOM 645 N N . VAL A 1 81 ? 30.641 -42.469 -6.289 1 90.19 81 VAL A N 1
ATOM 646 C CA . VAL A 1 81 ? 31.453 -42.719 -5.102 1 90.19 81 VAL A CA 1
ATOM 647 C C . VAL A 1 81 ? 32.875 -43.125 -5.516 1 90.19 81 VAL A C 1
ATOM 649 O O . VAL A 1 81 ? 33.844 -42.594 -5.004 1 90.19 81 VAL A O 1
ATOM 652 N N . ILE A 1 82 ? 33 -44 -6.477 1 90.44 82 ILE A N 1
ATOM 653 C CA . ILE A 1 82 ? 34.312 -44.5 -6.945 1 90.44 82 ILE A CA 1
ATOM 654 C C . ILE A 1 82 ? 35.125 -43.344 -7.52 1 90.44 82 ILE A C 1
ATOM 656 O O . ILE A 1 82 ? 36.312 -43.219 -7.27 1 90.44 82 ILE A O 1
ATOM 660 N N . ALA A 1 83 ? 34.438 -42.5 -8.211 1 86.69 83 ALA A N 1
ATOM 661 C CA . ALA A 1 83 ? 35.125 -41.375 -8.852 1 86.69 83 ALA A CA 1
ATOM 662 C C . ALA A 1 83 ? 35.75 -40.438 -7.816 1 86.69 83 ALA A C 1
ATOM 664 O O . ALA A 1 83 ? 36.719 -39.75 -8.086 1 86.69 83 ALA A O 1
ATOM 665 N N . ARG A 1 84 ? 35.219 -40.469 -6.613 1 86.38 84 ARG A N 1
ATOM 666 C CA . ARG A 1 84 ? 35.688 -39.531 -5.594 1 86.38 84 ARG A CA 1
ATOM 667 C C . ARG A 1 84 ? 36.75 -40.156 -4.711 1 86.38 84 ARG A C 1
ATOM 669 O O . ARG A 1 84 ? 37.719 -39.5 -4.32 1 86.38 84 ARG A O 1
ATOM 676 N N . VAL A 1 85 ? 36.656 -41.344 -4.402 1 82.44 85 VAL A N 1
ATOM 677 C CA . VAL A 1 85 ? 37.438 -41.969 -3.355 1 82.44 85 VAL A CA 1
ATOM 678 C C . VAL A 1 85 ? 38.688 -42.594 -3.965 1 82.44 85 VAL A C 1
ATOM 680 O O . VAL A 1 85 ? 39.656 -42.938 -3.248 1 82.44 85 VAL A O 1
ATOM 683 N N . SER A 1 86 ? 38.938 -42.812 -5.18 1 72.5 86 SER A N 1
ATOM 684 C CA . SER A 1 86 ? 40 -43.594 -5.812 1 72.5 86 SER A CA 1
ATOM 685 C C . SER A 1 86 ? 41.375 -43.156 -5.32 1 72.5 86 SER A C 1
ATOM 687 O O . SER A 1 86 ? 42.281 -44 -5.148 1 72.5 86 SER A O 1
ATOM 689 N N . ASN A 1 87 ? 41.688 -41.906 -5.027 1 66.81 87 ASN A N 1
ATOM 690 C CA . ASN A 1 87 ? 43.031 -41.5 -4.652 1 66.81 87 ASN A CA 1
ATOM 691 C C . ASN A 1 87 ? 43.125 -41.156 -3.168 1 66.81 87 ASN A C 1
ATOM 693 O O . ASN A 1 87 ? 44.188 -40.781 -2.684 1 66.81 87 ASN A O 1
ATOM 697 N N . GLU A 1 88 ? 42.062 -41.438 -2.418 1 66.19 88 GLU A N 1
ATOM 698 C CA . GLU A 1 88 ? 42.094 -40.812 -1.092 1 66.19 88 GLU A CA 1
ATOM 699 C C . GLU A 1 88 ? 42.031 -41.875 0.002 1 66.19 88 GLU A C 1
ATOM 701 O O . GLU A 1 88 ? 42.438 -41.625 1.136 1 66.19 88 GLU A O 1
ATOM 706 N N . ILE A 1 89 ? 41.469 -43 -0.299 1 72.31 89 ILE A N 1
ATOM 707 C CA . ILE A 1 89 ? 41.188 -43.938 0.783 1 72.31 89 ILE A CA 1
ATOM 708 C C . ILE A 1 89 ? 41.969 -45.25 0.538 1 72.31 89 ILE A C 1
ATOM 710 O O . ILE A 1 89 ? 42.625 -45.406 -0.491 1 72.31 89 ILE A O 1
ATOM 714 N N . ASP A 1 90 ? 41.75 -46.188 1.479 1 76.5 90 ASP A N 1
ATOM 715 C CA . ASP A 1 90 ? 42.406 -47.5 1.502 1 76.5 90 ASP A CA 1
ATOM 716 C C . ASP A 1 90 ? 42.062 -48.281 0.231 1 76.5 90 ASP A C 1
ATOM 718 O O . ASP A 1 90 ? 40.938 -48.281 -0.225 1 76.5 90 ASP A O 1
ATOM 722 N N . ARG A 1 91 ? 43.094 -48.812 -0.344 1 80.31 91 ARG A N 1
ATOM 723 C CA . ARG A 1 91 ? 43 -49.562 -1.595 1 80.31 91 ARG A CA 1
ATOM 724 C C . ARG A 1 91 ? 42 -50.688 -1.48 1 80.31 91 ARG A C 1
ATOM 726 O O . ARG A 1 91 ? 41.375 -51.062 -2.463 1 80.31 91 ARG A O 1
ATOM 733 N N . GLU A 1 92 ? 41.781 -51.156 -0.301 1 82.56 92 GLU A N 1
ATOM 734 C CA . GLU A 1 92 ? 40.875 -52.281 -0.116 1 82.56 92 GLU A CA 1
ATOM 735 C C . GLU A 1 92 ? 39.438 -51.875 -0.302 1 82.56 92 GLU A C 1
ATOM 737 O O . GLU A 1 92 ? 38.656 -52.594 -0.914 1 82.56 92 GLU A O 1
ATOM 742 N N . LEU A 1 93 ? 39.156 -50.781 0.178 1 85.94 93 LEU A N 1
ATOM 743 C CA . LEU A 1 93 ? 37.781 -50.281 0.064 1 85.94 93 LEU A CA 1
ATOM 744 C C . LEU A 1 93 ? 37.438 -49.906 -1.381 1 85.94 93 LEU A C 1
ATOM 746 O O . LEU A 1 93 ? 36.344 -50.188 -1.857 1 85.94 93 LEU A O 1
ATOM 750 N N . VAL A 1 94 ? 38.406 -49.375 -2.002 1 86.5 94 VAL A N 1
ATOM 751 C CA . VAL A 1 94 ? 38.219 -49 -3.398 1 86.5 94 VAL A CA 1
ATOM 752 C C . VAL A 1 94 ? 38.031 -50.25 -4.25 1 86.5 94 VAL A C 1
ATOM 754 O O . VAL A 1 94 ? 37.188 -50.281 -5.16 1 86.5 94 VAL A O 1
ATOM 757 N N . GLN A 1 95 ? 38.75 -51.281 -3.875 1 87 95 GLN A N 1
ATOM 758 C CA . GLN A 1 95 ? 38.625 -52.562 -4.582 1 87 95 GLN A CA 1
ATOM 759 C C . GLN A 1 95 ? 37.25 -53.188 -4.34 1 87 95 GLN A C 1
ATOM 761 O O . GLN A 1 95 ? 36.625 -53.719 -5.258 1 87 95 GLN A O 1
ATOM 766 N N . GLY A 1 96 ? 36.812 -53 -3.109 1 87.88 96 GLY A N 1
ATOM 767 C CA . GLY A 1 96 ? 35.5 -53.5 -2.789 1 87.88 96 GLY A CA 1
ATOM 768 C C . GLY A 1 96 ? 34.406 -52.844 -3.584 1 87.88 96 GLY A C 1
ATOM 769 O O . GLY A 1 96 ? 33.469 -53.5 -4.055 1 87.88 96 GLY A O 1
ATOM 770 N N . LEU A 1 97 ? 34.531 -51.594 -3.811 1 91.31 97 LEU A N 1
ATOM 771 C CA . LEU A 1 97 ? 33.531 -50.812 -4.555 1 91.31 97 LEU A CA 1
ATOM 772 C C . LEU A 1 97 ? 33.531 -51.219 -6.027 1 91.31 97 LEU A C 1
ATOM 774 O O . LEU A 1 97 ? 32.469 -51.375 -6.629 1 91.31 97 LEU A O 1
ATOM 778 N N . ASN A 1 98 ? 34.688 -51.344 -6.582 1 90.25 98 ASN A N 1
ATOM 779 C CA . ASN A 1 98 ? 34.781 -51.75 -7.98 1 90.25 98 ASN A CA 1
ATOM 780 C C . ASN A 1 98 ? 34.281 -53.156 -8.188 1 90.25 98 ASN A C 1
ATOM 782 O O . ASN A 1 98 ? 33.656 -53.469 -9.211 1 90.25 98 ASN A O 1
ATOM 786 N N . GLN A 1 99 ? 34.469 -54.031 -7.227 1 89.88 99 GLN A N 1
ATOM 787 C CA . GLN A 1 99 ? 33.969 -55.406 -7.316 1 89.88 99 GLN A CA 1
ATOM 788 C C . GLN A 1 99 ? 32.438 -55.438 -7.289 1 89.88 99 GLN A C 1
ATOM 790 O O . GLN A 1 99 ? 31.828 -56.219 -8.008 1 89.88 99 GLN A O 1
ATOM 795 N N . HIS A 1 100 ? 31.984 -54.594 -6.477 1 92.56 100 HIS A N 1
ATOM 796 C CA . HIS A 1 100 ? 30.531 -54.531 -6.426 1 92.56 100 HIS A CA 1
ATOM 797 C C . HIS A 1 100 ? 29.953 -53.969 -7.734 1 92.56 100 HIS A C 1
ATOM 799 O O . HIS A 1 100 ? 28.891 -54.406 -8.172 1 92.56 100 HIS A O 1
ATOM 805 N N . LEU A 1 101 ? 30.594 -53.031 -8.352 1 92.56 101 LEU A N 1
ATOM 806 C CA . LEU A 1 101 ? 30.172 -52.5 -9.648 1 92.56 101 LEU A CA 1
ATOM 807 C C . LEU A 1 101 ? 30.172 -53.594 -10.703 1 92.56 101 LEU A C 1
ATOM 809 O O . LEU A 1 101 ? 29.219 -53.688 -11.492 1 92.56 101 LEU A O 1
ATOM 813 N N . VAL A 1 102 ? 31.156 -54.438 -10.695 1 87.06 102 VAL A N 1
ATOM 814 C CA . VAL A 1 102 ? 31.25 -55.531 -11.648 1 87.06 102 VAL A CA 1
ATOM 815 C C . VAL A 1 102 ? 30.156 -56.562 -11.383 1 87.06 102 VAL A C 1
ATOM 817 O O . VAL A 1 102 ? 29.531 -57.062 -12.32 1 87.06 102 VAL A O 1
ATOM 820 N N . ALA A 1 103 ? 30 -56.812 -10.117 1 88.25 103 ALA A N 1
ATOM 821 C CA . ALA A 1 103 ? 28.938 -57.75 -9.758 1 88.25 103 ALA A CA 1
ATOM 822 C C . ALA A 1 103 ? 27.578 -57.25 -10.234 1 88.25 103 ALA A C 1
ATOM 824 O O . ALA A 1 103 ? 26.75 -58.031 -10.711 1 88.25 103 ALA A O 1
ATOM 825 N N . LEU A 1 104 ? 27.422 -56 -10.125 1 89.5 104 LEU A N 1
ATOM 826 C CA . LEU A 1 104 ? 26.156 -55.375 -10.555 1 89.5 104 LEU A CA 1
ATOM 827 C C . LEU A 1 104 ? 26 -55.5 -12.062 1 89.5 104 LEU A C 1
ATOM 829 O O . LEU A 1 104 ? 24.922 -55.844 -12.555 1 89.5 104 LEU A O 1
ATOM 833 N N . VAL A 1 105 ? 27 -55.219 -12.805 1 85.81 105 VAL A N 1
ATOM 834 C CA . VAL A 1 105 ? 26.953 -55.25 -14.258 1 85.81 105 VAL A CA 1
ATOM 835 C C . VAL A 1 105 ? 26.703 -56.688 -14.727 1 85.81 105 VAL A C 1
ATOM 837 O O . VAL A 1 105 ? 25.969 -56.906 -15.688 1 85.81 105 VAL A O 1
ATOM 840 N N . ASN A 1 106 ? 27.359 -57.594 -14.078 1 82.25 106 ASN A N 1
ATOM 841 C CA . ASN A 1 106 ? 27.172 -59 -14.43 1 82.25 106 ASN A CA 1
ATOM 842 C C . ASN A 1 106 ? 25.734 -59.438 -14.18 1 82.25 106 ASN A C 1
ATOM 844 O O . ASN A 1 106 ? 25.188 -60.25 -14.953 1 82.25 106 ASN A O 1
ATOM 848 N N . LYS A 1 107 ? 25.219 -58.969 -13.18 1 82.25 107 LYS A N 1
ATOM 849 C CA . LYS A 1 107 ? 23.828 -59.281 -12.891 1 82.25 107 LYS A CA 1
ATOM 850 C C . LYS A 1 107 ? 22.875 -58.688 -13.914 1 82.25 107 LYS A C 1
ATOM 852 O O . LYS A 1 107 ? 21.891 -59.281 -14.305 1 82.25 107 LYS A O 1
ATOM 857 N N . VAL A 1 108 ? 23.234 -57.5 -14.312 1 80.25 108 VAL A N 1
ATOM 858 C CA . VAL A 1 108 ? 22.391 -56.781 -15.266 1 80.25 108 VAL A CA 1
ATOM 859 C C . VAL A 1 108 ? 22.516 -57.406 -16.641 1 80.25 108 VAL A C 1
ATOM 861 O O . VAL A 1 108 ? 21.531 -57.531 -17.375 1 80.25 108 VAL A O 1
ATOM 864 N N . GLN A 1 109 ? 23.719 -57.812 -17.109 1 70.12 109 GLN A N 1
ATOM 865 C CA . GLN A 1 109 ? 23.953 -58.438 -18.406 1 70.12 109 GLN A CA 1
ATOM 866 C C . GLN A 1 109 ? 23.297 -59.812 -18.484 1 70.12 109 GLN A C 1
ATOM 868 O O . GLN A 1 109 ? 22.922 -60.281 -19.562 1 70.12 109 GLN A O 1
ATOM 873 N N . ALA A 1 110 ? 23.391 -60.5 -17.344 1 59.09 110 ALA A N 1
ATOM 874 C CA . ALA A 1 110 ? 22.766 -61.812 -17.312 1 59.09 110 ALA A CA 1
ATOM 875 C C . ALA A 1 110 ? 21.266 -61.719 -17.578 1 59.09 110 ALA A C 1
ATOM 877 O O . ALA A 1 110 ? 20.641 -62.688 -18.016 1 59.09 110 ALA A O 1
ATOM 878 N N . ALA A 1 111 ? 20.781 -60.531 -17.359 1 56.62 111 ALA A N 1
ATOM 879 C CA . ALA A 1 111 ? 19.391 -60.281 -17.703 1 56.62 111 ALA A CA 1
ATOM 880 C C . ALA A 1 111 ? 19.234 -59.969 -19.188 1 56.62 111 ALA A C 1
ATOM 882 O O . ALA A 1 111 ? 20.141 -59.406 -19.812 1 56.62 111 ALA A O 1
ATOM 883 N N . PRO A 1 112 ? 18.406 -60.656 -19.969 1 47.97 112 PRO A N 1
ATOM 884 C CA . PRO A 1 112 ? 18.312 -60.406 -21.406 1 47.97 112 PRO A CA 1
ATOM 885 C C . PRO A 1 112 ? 18.422 -58.938 -21.766 1 47.97 112 PRO A C 1
ATOM 887 O O . PRO A 1 112 ? 17.859 -58.062 -21.062 1 47.97 112 PRO A O 1
ATOM 890 N N . VAL A 1 113 ? 19.516 -58.656 -22.328 1 46.84 113 VAL A N 1
ATOM 891 C CA . VAL A 1 113 ? 19.812 -57.281 -22.781 1 46.84 113 VAL A CA 1
ATOM 892 C C . VAL A 1 113 ? 18.531 -56.625 -23.281 1 46.84 113 VAL A C 1
ATOM 894 O O . VAL A 1 113 ? 17.922 -57.094 -24.25 1 46.84 113 VAL A O 1
ATOM 897 N N . ARG A 1 114 ? 17.672 -56.219 -22.469 1 47.88 114 ARG A N 1
ATOM 898 C CA . ARG A 1 114 ? 16.562 -55.469 -23.016 1 47.88 114 ARG A CA 1
ATOM 899 C C . ARG A 1 114 ? 17.047 -54.188 -23.672 1 47.88 114 ARG A C 1
ATOM 901 O O . ARG A 1 114 ? 17.906 -53.469 -23.125 1 47.88 114 ARG A O 1
ATOM 908 N N . ASP A 1 115 ? 17.016 -54.219 -24.891 1 48.78 115 ASP A N 1
ATOM 909 C CA . ASP A 1 115 ? 17.203 -53 -25.641 1 48.78 115 ASP A CA 1
ATOM 910 C C . ASP A 1 115 ? 16.547 -51.812 -24.922 1 48.78 115 ASP A C 1
ATOM 912 O O . ASP A 1 115 ? 15.383 -51.906 -24.516 1 48.78 115 ASP A O 1
ATOM 916 N N . PRO A 1 116 ? 17.297 -51 -24.281 1 50.88 116 PRO A N 1
ATOM 917 C CA . PRO A 1 116 ? 16.703 -49.812 -23.641 1 50.88 116 PRO A CA 1
ATOM 918 C C . PRO A 1 116 ? 15.461 -49.312 -24.359 1 50.88 116 PRO A C 1
ATOM 920 O O . PRO A 1 116 ? 15.484 -49.125 -25.578 1 50.88 116 PRO A O 1
ATOM 923 N N . LYS A 1 117 ? 14.297 -49.719 -23.938 1 52.97 117 LYS A N 1
ATOM 924 C CA . LYS A 1 117 ? 13.031 -49.344 -24.547 1 52.97 117 LYS A CA 1
ATOM 925 C C . LYS A 1 117 ? 12.852 -47.812 -24.516 1 52.97 117 LYS A C 1
ATOM 927 O O . LYS A 1 117 ? 12.203 -47.281 -23.625 1 52.97 117 LYS A O 1
ATOM 932 N N . LEU A 1 118 ? 14.008 -47.062 -24.656 1 55.47 118 LEU A N 1
ATOM 933 C CA . LEU A 1 118 ? 13.68 -45.656 -24.531 1 55.47 118 LEU A CA 1
ATOM 934 C C . LEU A 1 118 ? 12.414 -45.312 -25.312 1 55.47 118 LEU A C 1
ATOM 936 O O . LEU A 1 118 ? 11.328 -45.25 -24.734 1 55.47 118 LEU A O 1
ATOM 940 N N . VAL A 1 119 ? 12.648 -44.625 -26.547 1 55.28 119 VAL A N 1
ATOM 941 C CA . VAL A 1 119 ? 11.641 -44.062 -27.438 1 55.28 119 VAL A CA 1
ATOM 942 C C . VAL A 1 119 ? 11.023 -45.156 -28.281 1 55.28 119 VAL A C 1
ATOM 944 O O . VAL A 1 119 ? 11.68 -46.188 -28.562 1 55.28 119 VAL A O 1
ATOM 947 N N . ALA A 1 120 ? 9.82 -45.438 -28.234 1 50.09 120 ALA A N 1
ATOM 948 C CA . ALA A 1 120 ? 9.18 -46.375 -29.156 1 50.09 120 ALA A CA 1
ATOM 949 C C . ALA A 1 120 ? 10.023 -46.594 -30.406 1 50.09 120 ALA A C 1
ATOM 951 O O . ALA A 1 120 ? 10.773 -45.688 -30.812 1 50.09 120 ALA A O 1
ATOM 952 N N . GLU A 1 121 ? 10.43 -47.812 -30.75 1 47.03 121 GLU A N 1
ATOM 953 C CA . GLU A 1 121 ? 11.156 -48.344 -31.891 1 47.03 121 GLU A CA 1
ATOM 954 C C . GLU A 1 121 ? 10.992 -47.406 -33.125 1 47.03 121 GLU A C 1
ATOM 956 O O . GLU A 1 121 ? 11.812 -47.469 -34.031 1 47.03 121 GLU A O 1
ATOM 961 N N . SER A 1 122 ? 9.922 -46.812 -33.188 1 48.78 122 SER A N 1
ATOM 962 C CA . SER A 1 122 ? 9.555 -46.125 -34.438 1 48.78 122 SER A CA 1
ATOM 963 C C . SER A 1 122 ? 10.414 -44.875 -34.656 1 48.78 122 SER A C 1
ATOM 965 O O . SER A 1 122 ? 10.289 -44.188 -35.656 1 48.78 122 SER A O 1
ATOM 967 N N . GLU A 1 123 ? 11.094 -44.375 -33.531 1 56.72 123 GLU A N 1
ATOM 968 C CA . GLU A 1 123 ? 11.719 -43.094 -33.844 1 56.72 123 GLU A CA 1
ATOM 969 C C . GLU A 1 123 ? 13.016 -43.25 -34.625 1 56.72 123 GLU A C 1
ATOM 971 O O . GLU A 1 123 ? 13.75 -44.219 -34.406 1 56.72 123 GLU A O 1
ATOM 976 N N . ALA A 1 124 ? 13.219 -42.656 -35.719 1 63.25 124 ALA A N 1
ATOM 977 C CA . ALA A 1 124 ? 14.18 -42.688 -36.844 1 63.25 124 ALA A CA 1
ATOM 978 C C . ALA A 1 124 ? 15.609 -42.75 -36.312 1 63.25 124 ALA A C 1
ATOM 980 O O . ALA A 1 124 ? 16.469 -43.406 -36.906 1 63.25 124 ALA A O 1
ATOM 981 N N . TYR A 1 125 ? 15.914 -42.312 -35 1 75.88 125 TYR A N 1
ATOM 982 C CA . TYR A 1 125 ? 17.312 -42.188 -34.625 1 75.88 125 TYR A CA 1
ATOM 983 C C . TYR A 1 125 ? 17.734 -43.25 -33.625 1 75.88 125 TYR A C 1
ATOM 985 O O . TYR A 1 125 ? 18.938 -43.469 -33.406 1 75.88 125 TYR A O 1
ATOM 993 N N . TRP A 1 126 ? 16.859 -44.125 -33.125 1 78.31 126 TRP A N 1
ATOM 994 C CA . TRP A 1 126 ? 17.188 -45.094 -32.094 1 78.31 126 TRP A CA 1
ATOM 995 C C . TRP A 1 126 ? 17.969 -46.281 -32.688 1 78.31 126 TRP A C 1
ATOM 997 O O . TRP A 1 126 ? 18.984 -46.719 -32.125 1 78.31 126 TRP A O 1
ATOM 1007 N N . PRO A 1 127 ? 17.547 -46.688 -33.844 1 78.12 127 PRO A N 1
ATOM 1008 C CA . PRO A 1 127 ? 18.297 -47.812 -34.375 1 78.12 127 PRO A CA 1
ATOM 1009 C C . PRO A 1 127 ? 19.75 -47.469 -34.656 1 78.12 127 PRO A C 1
ATOM 1011 O O . PRO A 1 127 ? 20.641 -48.312 -34.438 1 78.12 127 PRO A O 1
ATOM 1014 N N . SER A 1 128 ? 19.875 -46.25 -35.156 1 82.19 128 SER A N 1
ATOM 1015 C CA . SER A 1 128 ? 21.25 -45.812 -35.406 1 82.19 128 SER A CA 1
ATOM 1016 C C . SER A 1 128 ? 22.062 -45.781 -34.125 1 82.19 128 SER A C 1
ATOM 1018 O O . SER A 1 128 ? 23.203 -46.219 -34.094 1 82.19 128 SER A O 1
ATOM 1020 N N . PHE A 1 129 ? 21.562 -45.312 -33.094 1 87.62 129 PHE A N 1
ATOM 1021 C CA . PHE A 1 129 ? 22.25 -45.281 -31.812 1 87.62 129 PHE A CA 1
ATOM 1022 C C . PHE A 1 129 ? 22.5 -46.688 -31.281 1 87.62 129 PHE A C 1
ATOM 1024 O O . PHE A 1 129 ? 23.609 -47 -30.844 1 87.62 129 PHE A O 1
ATOM 1031 N N . TYR A 1 130 ? 21.422 -47.469 -31.359 1 83.5 130 TYR A N 1
ATOM 1032 C CA . TYR A 1 130 ? 21.547 -48.812 -30.797 1 83.5 130 TYR A CA 1
ATOM 1033 C C . TYR A 1 130 ? 22.672 -49.594 -31.484 1 83.5 130 TYR A C 1
ATOM 1035 O O . TYR A 1 130 ? 23.375 -50.375 -30.844 1 83.5 130 TYR A O 1
ATOM 1043 N N . GLN A 1 131 ? 22.797 -49.344 -32.781 1 85.44 131 GLN A N 1
ATOM 1044 C CA . GLN A 1 131 ? 23.875 -50 -33.5 1 85.44 131 GLN A CA 1
ATOM 1045 C C . GLN A 1 131 ? 25.234 -49.562 -33 1 85.44 131 GLN A C 1
ATOM 1047 O O . GLN A 1 131 ? 26.125 -50.375 -32.781 1 85.44 131 GLN A O 1
ATOM 1052 N N . LEU A 1 132 ? 25.344 -48.281 -32.875 1 88.94 132 LEU A N 1
ATOM 1053 C CA . LEU A 1 132 ? 26.594 -47.719 -32.406 1 88.94 132 LEU A CA 1
ATOM 1054 C C . LEU A 1 132 ? 26.859 -48.156 -30.953 1 88.94 132 LEU A C 1
ATOM 1056 O O . LEU A 1 132 ? 28 -48.438 -30.594 1 88.94 132 LEU A O 1
ATOM 1060 N N . TYR A 1 133 ? 25.828 -48.156 -30.203 1 89.12 133 TYR A N 1
ATOM 1061 C CA . TYR A 1 133 ? 25.922 -48.594 -28.812 1 89.12 133 TYR A CA 1
ATOM 1062 C C . TYR A 1 133 ? 26.375 -50.031 -28.703 1 89.12 133 TYR A C 1
ATOM 1064 O O . TYR A 1 133 ? 27.297 -50.344 -27.953 1 89.12 133 TYR A O 1
ATOM 1072 N N . SER A 1 134 ? 25.766 -50.906 -29.438 1 85.75 134 SER A N 1
ATOM 1073 C CA . SER A 1 134 ? 26.125 -52.312 -29.438 1 85.75 134 SER A CA 1
ATOM 1074 C C . SER A 1 134 ? 27.562 -52.531 -29.906 1 85.75 134 SER A C 1
ATOM 1076 O O . SER A 1 134 ? 28.297 -53.344 -29.359 1 85.75 134 SER A O 1
ATOM 1078 N N . GLN A 1 135 ? 27.891 -51.781 -30.906 1 89 135 GLN A N 1
ATOM 1079 C CA . GLN A 1 135 ? 29.25 -51.875 -31.422 1 89 135 GLN A CA 1
ATOM 1080 C C . GLN A 1 135 ? 30.266 -51.406 -30.375 1 89 135 GLN A C 1
ATOM 1082 O O . GLN A 1 135 ? 31.328 -52 -30.25 1 89 135 GLN A O 1
ATOM 1087 N N . SER A 1 136 ? 29.953 -50.344 -29.719 1 90.06 136 SER A N 1
ATOM 1088 C CA . SER A 1 136 ? 30.844 -49.844 -28.688 1 90.06 136 SER A CA 1
ATOM 1089 C C . SER A 1 136 ? 31.031 -50.875 -27.562 1 90.06 136 SER A C 1
ATOM 1091 O O . SER A 1 136 ? 32.156 -51.062 -27.078 1 90.06 136 SER A O 1
ATOM 1093 N N . LEU A 1 137 ? 29.984 -51.531 -27.188 1 87.12 137 LEU A N 1
ATOM 1094 C CA . LEU A 1 137 ? 30.078 -52.562 -26.141 1 87.12 137 LEU A CA 1
ATOM 1095 C C . LEU A 1 137 ? 30.922 -53.75 -26.625 1 87.12 137 LEU A C 1
ATOM 1097 O O . LEU A 1 137 ? 31.688 -54.312 -25.859 1 87.12 137 LEU A O 1
ATOM 1101 N N . GLN A 1 138 ? 30.797 -54.031 -27.859 1 87.25 138 GLN A N 1
ATOM 1102 C CA . GLN A 1 138 ? 31.562 -55.156 -28.422 1 87.25 138 GLN A CA 1
ATOM 1103 C C . GLN A 1 138 ? 33.062 -54.812 -28.469 1 87.25 138 GLN A C 1
ATOM 1105 O O . GLN A 1 138 ? 33.906 -55.625 -28.094 1 87.25 138 GLN A O 1
ATOM 1110 N N . VAL A 1 139 ? 33.312 -53.625 -28.969 1 90.19 139 VAL A N 1
ATOM 1111 C CA . VAL A 1 139 ? 34.719 -53.219 -29.062 1 90.19 139 VAL A CA 1
ATOM 1112 C C . VAL A 1 139 ? 35.312 -53.156 -27.656 1 90.19 139 VAL A C 1
ATOM 1114 O O . VAL A 1 139 ? 36.469 -53.5 -27.469 1 90.19 139 VAL A O 1
ATOM 1117 N N . MET A 1 140 ? 34.594 -52.688 -26.75 1 88.06 140 MET A N 1
ATOM 1118 C CA . MET A 1 140 ? 35.062 -52.656 -25.375 1 88.06 140 MET A CA 1
ATOM 1119 C C . MET A 1 140 ? 35.344 -54.062 -24.859 1 88.06 140 MET A C 1
ATOM 1121 O O . MET A 1 140 ? 36.344 -54.25 -24.141 1 88.06 140 MET A O 1
ATOM 1125 N N . HIS A 1 141 ? 34.5 -54.969 -25.203 1 84.62 141 HIS A N 1
ATOM 1126 C CA . HIS A 1 141 ? 34.75 -56.375 -24.812 1 84.62 141 HIS A CA 1
ATOM 1127 C C . HIS A 1 141 ? 36.031 -56.906 -25.422 1 84.62 141 HIS A C 1
ATOM 1129 O O . HIS A 1 141 ? 36.781 -57.625 -24.781 1 84.62 141 HIS A O 1
ATOM 1135 N N . GLU A 1 142 ? 36.312 -56.5 -26.609 1 86.44 142 GLU A N 1
ATOM 1136 C CA . GLU A 1 142 ? 37.562 -56.906 -27.266 1 86.44 142 GLU A CA 1
ATOM 1137 C C . GLU A 1 142 ? 38.781 -56.281 -26.578 1 86.44 142 GLU A C 1
ATOM 1139 O O . GLU A 1 142 ? 39.812 -56.938 -26.453 1 86.44 142 GLU A O 1
ATOM 1144 N N . LEU A 1 143 ? 38.594 -55.062 -26.203 1 87.31 143 LEU A N 1
ATOM 1145 C CA . LEU A 1 143 ? 39.688 -54.406 -25.484 1 87.31 143 LEU A CA 1
ATOM 1146 C C . LEU A 1 143 ? 39.969 -55.094 -24.156 1 87.31 143 LEU A C 1
ATOM 1148 O O . LEU A 1 143 ? 41.125 -55.281 -23.766 1 87.31 143 LEU A O 1
ATOM 1152 N N . TYR A 1 144 ? 38.906 -55.562 -23.531 1 83 144 TYR A N 1
ATOM 1153 C CA . TYR A 1 144 ? 39.062 -56.312 -22.297 1 83 144 TYR A CA 1
ATOM 1154 C C . TYR A 1 144 ? 39.812 -57.625 -22.5 1 83 144 TYR A C 1
ATOM 1156 O O . TYR A 1 144 ? 40.688 -57.969 -21.688 1 83 144 TYR A O 1
ATOM 1164 N N . SER A 1 145 ? 39.531 -58.219 -23.562 1 81.88 145 SER A N 1
ATOM 1165 C CA . SER A 1 145 ? 40.188 -59.5 -23.875 1 81.88 145 SER A CA 1
ATOM 1166 C C . SER A 1 145 ? 41.656 -59.312 -24.156 1 81.88 145 SER A C 1
ATOM 1168 O O . SER A 1 145 ? 42.469 -60.188 -23.922 1 81.88 145 SER A O 1
ATOM 1170 N N . GLN A 1 146 ? 42 -58.156 -24.641 1 82.25 146 GLN A N 1
ATOM 1171 C CA . GLN A 1 146 ? 43.375 -57.844 -24.938 1 82.25 146 GLN A CA 1
ATOM 1172 C C . GLN A 1 146 ? 44.188 -57.656 -23.672 1 82.25 146 GLN A C 1
ATOM 1174 O O . GLN A 1 146 ? 45.438 -57.719 -23.688 1 82.25 146 GLN A O 1
ATOM 1179 N N . LEU A 1 147 ? 43.5 -57.344 -22.547 1 80.19 147 LEU A N 1
ATOM 1180 C CA . LEU A 1 147 ? 44.219 -57.125 -21.297 1 80.19 147 LEU A CA 1
ATOM 1181 C C . LEU A 1 147 ? 44.781 -58.406 -20.734 1 80.19 147 LEU A C 1
ATOM 1183 O O . LEU A 1 147 ? 45.688 -58.406 -19.891 1 80.19 147 LEU A O 1
ATOM 1187 N N . GLU A 1 148 ? 44.281 -59.562 -21.203 1 75.06 148 GLU A N 1
ATOM 1188 C CA . GLU A 1 148 ? 44.812 -60.875 -20.766 1 75.06 148 GLU A CA 1
ATOM 1189 C C . GLU A 1 148 ? 46.188 -61.094 -21.359 1 75.06 148 GLU A C 1
ATOM 1191 O O . GLU A 1 148 ? 47.062 -61.688 -20.688 1 75.06 148 GLU A O 1
ATOM 1196 N N . ASN A 1 149 ? 46.438 -60.656 -22.594 1 76.88 149 ASN A N 1
ATOM 1197 C CA . ASN A 1 149 ? 47.75 -60.688 -23.25 1 76.88 149 ASN A CA 1
ATOM 1198 C C . ASN A 1 149 ? 48.125 -59.312 -23.797 1 76.88 149 ASN A C 1
ATOM 1200 O O . ASN A 1 149 ? 47.906 -59.031 -24.969 1 76.88 149 ASN A O 1
ATOM 1204 N N . PRO A 1 150 ? 48.688 -58.406 -22.859 1 76.31 150 PRO A N 1
ATOM 1205 C CA . PRO A 1 150 ? 48.844 -57 -23.203 1 76.31 150 PRO A CA 1
ATOM 1206 C C . PRO A 1 150 ? 49.906 -56.781 -24.281 1 76.31 150 PRO A C 1
ATOM 1208 O O . PRO A 1 150 ? 51 -57.375 -24.203 1 76.31 150 PRO A O 1
ATOM 1211 N N . THR A 1 151 ? 49.438 -56.344 -25.391 1 77.62 151 THR A N 1
ATOM 1212 C CA . THR A 1 151 ? 50.312 -55.938 -26.469 1 77.62 151 THR A CA 1
ATOM 1213 C C . THR A 1 151 ? 50.375 -54.438 -26.578 1 77.62 151 THR A C 1
ATOM 1215 O O . THR A 1 151 ? 49.5 -53.719 -26.078 1 77.62 151 THR A O 1
ATOM 1218 N N . PRO A 1 152 ? 51.5 -53.844 -27.062 1 80.25 152 PRO A N 1
ATOM 1219 C CA . PRO A 1 152 ? 51.625 -52.375 -27.234 1 80.25 152 PRO A CA 1
ATOM 1220 C C . PRO A 1 152 ? 50.531 -51.781 -28.109 1 80.25 152 PRO A C 1
ATOM 1222 O O . PRO A 1 152 ? 50.344 -50.562 -28.141 1 80.25 152 PRO A O 1
ATOM 1225 N N . SER A 1 153 ? 49.781 -52.625 -28.688 1 84 153 SER A N 1
ATOM 1226 C CA . SER A 1 153 ? 48.719 -52.156 -29.594 1 84 153 SER A CA 1
ATOM 1227 C C . SER A 1 153 ? 47.5 -51.719 -28.812 1 84 153 SER A C 1
ATOM 1229 O O . SER A 1 153 ? 46.562 -51.156 -29.391 1 84 153 SER A O 1
ATOM 1231 N N . ILE A 1 154 ? 47.531 -51.781 -27.531 1 83.88 154 ILE A N 1
ATOM 1232 C CA . ILE A 1 154 ? 46.375 -51.469 -26.703 1 83.88 154 ILE A CA 1
ATOM 1233 C C . ILE A 1 154 ? 46.125 -49.969 -26.719 1 83.88 154 ILE A C 1
ATOM 1235 O O . ILE A 1 154 ? 44.969 -49.531 -26.781 1 83.88 154 ILE A O 1
ATOM 1239 N N . GLU A 1 155 ? 47.125 -49.094 -26.703 1 88 155 GLU A N 1
ATOM 1240 C CA . GLU A 1 155 ? 46.969 -47.656 -26.656 1 88 155 GLU A CA 1
ATOM 1241 C C . GLU A 1 155 ? 46.344 -47.125 -27.953 1 88 155 GLU A C 1
ATOM 1243 O O . GLU A 1 155 ? 45.344 -46.406 -27.922 1 88 155 GLU A O 1
ATOM 1248 N N . PRO A 1 156 ? 46.906 -47.594 -29.078 1 87.88 156 PRO A N 1
ATOM 1249 C CA . PRO A 1 156 ? 46.281 -47.125 -30.312 1 87.88 156 PRO A CA 1
ATOM 1250 C C . PRO A 1 156 ? 44.844 -47.625 -30.453 1 87.88 156 PRO A C 1
ATOM 1252 O O . PRO A 1 156 ? 43.969 -46.906 -31 1 87.88 156 PRO A O 1
ATOM 1255 N N . ASN A 1 157 ? 44.5 -48.812 -29.984 1 88.5 157 ASN A N 1
ATOM 1256 C CA . ASN A 1 157 ? 43.156 -49.344 -30.047 1 88.5 157 ASN A CA 1
ATOM 1257 C C . ASN A 1 157 ? 42.219 -48.562 -29.125 1 88.5 157 ASN A C 1
ATOM 1259 O O . ASN A 1 157 ? 41.062 -48.375 -29.453 1 88.5 157 ASN A O 1
ATOM 1263 N N . LEU A 1 158 ? 42.75 -48.125 -27.984 1 89.81 158 LEU A N 1
ATOM 1264 C CA . LEU A 1 158 ? 41.969 -47.375 -27.016 1 89.81 158 LEU A CA 1
ATOM 1265 C C . LEU A 1 158 ? 41.656 -45.969 -27.562 1 89.81 158 LEU A C 1
ATOM 1267 O O . LEU A 1 158 ? 40.531 -45.469 -27.422 1 89.81 158 LEU A O 1
ATOM 1271 N N . VAL A 1 159 ? 42.625 -45.375 -28.172 1 91.69 159 VAL A N 1
ATOM 1272 C CA . VAL A 1 159 ? 42.438 -44.062 -28.781 1 91.69 159 VAL A CA 1
ATOM 1273 C C . VAL A 1 159 ? 41.406 -44.156 -29.906 1 91.69 159 VAL A C 1
ATOM 1275 O O . VAL A 1 159 ? 40.531 -43.281 -30.031 1 91.69 159 VAL A O 1
ATOM 1278 N N . ASN A 1 160 ? 41.5 -45.25 -30.656 1 89.94 160 ASN A N 1
ATOM 1279 C CA . ASN A 1 160 ? 40.562 -45.469 -31.734 1 89.94 160 ASN A CA 1
ATOM 1280 C C . ASN A 1 160 ? 39.156 -45.719 -31.203 1 89.94 160 ASN A C 1
ATOM 1282 O O . ASN A 1 160 ? 38.156 -45.25 -31.781 1 89.94 160 ASN A O 1
ATOM 1286 N N . PHE A 1 161 ? 39.031 -46.438 -30.109 1 92.06 161 PHE A N 1
ATOM 1287 C CA . PHE A 1 161 ? 37.75 -46.688 -29.469 1 92.06 161 PHE A CA 1
ATOM 1288 C C . PHE A 1 161 ? 37.094 -45.375 -29 1 92.06 161 PHE A C 1
ATOM 1290 O O . PHE A 1 161 ? 35.938 -45.125 -29.25 1 92.06 161 PHE A O 1
ATOM 1297 N N . CYS A 1 162 ? 37.875 -44.469 -28.422 1 91.31 162 CYS A N 1
ATOM 1298 C CA . CYS A 1 162 ? 37.375 -43.219 -27.891 1 91.31 162 CYS A CA 1
ATOM 1299 C C . CYS A 1 162 ? 36.938 -42.281 -29.016 1 91.31 162 CYS A C 1
ATOM 1301 O O . CYS A 1 162 ? 35.844 -41.719 -28.969 1 91.31 162 CYS A O 1
ATOM 1303 N N . ASP A 1 163 ? 37.656 -42.219 -30.062 1 91.56 163 ASP A N 1
ATOM 1304 C CA . ASP A 1 163 ? 37.438 -41.219 -31.109 1 91.56 163 ASP A CA 1
ATOM 1305 C C . ASP A 1 163 ? 36.5 -41.75 -32.188 1 91.56 163 ASP A C 1
ATOM 1307 O O . ASP A 1 163 ? 35.656 -41 -32.688 1 91.56 163 ASP A O 1
ATOM 1311 N N . GLN A 1 164 ? 36.5 -43.062 -32.438 1 89.5 164 GLN A N 1
ATOM 1312 C CA . GLN A 1 164 ? 35.781 -43.562 -33.594 1 89.5 164 GLN A CA 1
ATOM 1313 C C . GLN A 1 164 ? 34.531 -44.312 -33.156 1 89.5 164 GLN A C 1
ATOM 1315 O O . GLN A 1 164 ? 33.625 -44.531 -33.969 1 89.5 164 GLN A O 1
ATOM 1320 N N . GLN A 1 165 ? 34.438 -44.75 -31.969 1 90.88 165 GLN A N 1
ATOM 1321 C CA . GLN A 1 165 ? 33.281 -45.531 -31.547 1 90.88 165 GLN A CA 1
ATOM 1322 C C . GLN A 1 165 ? 32.531 -44.812 -30.438 1 90.88 165 GLN A C 1
ATOM 1324 O O . GLN A 1 165 ? 31.344 -44.469 -30.594 1 90.88 165 GLN A O 1
ATOM 1329 N N . LEU A 1 166 ? 33.219 -44.469 -29.422 1 92.25 166 LEU A N 1
ATOM 1330 C CA . LEU A 1 166 ? 32.531 -43.906 -28.25 1 92.25 166 LEU A CA 1
ATOM 1331 C C . LEU A 1 166 ? 32 -42.531 -28.531 1 92.25 166 LEU A C 1
ATOM 1333 O O . LEU A 1 166 ? 30.859 -42.219 -28.188 1 92.25 166 LEU A O 1
ATOM 1337 N N . ARG A 1 167 ? 32.75 -41.625 -29.141 1 90.94 167 ARG A N 1
ATOM 1338 C CA . ARG A 1 167 ? 32.312 -40.281 -29.422 1 90.94 167 ARG A CA 1
ATOM 1339 C C . ARG A 1 167 ? 31.078 -40.281 -30.312 1 90.94 167 ARG A C 1
ATOM 1341 O O . ARG A 1 167 ? 30.078 -39.625 -29.969 1 90.94 167 ARG A O 1
ATOM 1348 N N . PRO A 1 168 ? 31.078 -40.969 -31.391 1 91.19 168 PRO A N 1
ATOM 1349 C CA . PRO A 1 168 ? 29.859 -41 -32.219 1 91.19 168 PRO A CA 1
ATOM 1350 C C . PRO A 1 168 ? 28.672 -41.625 -31.484 1 91.19 168 PRO A C 1
ATOM 1352 O O . PRO A 1 168 ? 27.531 -41.219 -31.688 1 91.19 168 PRO A O 1
ATOM 1355 N N . CYS A 1 169 ? 28.922 -42.594 -30.703 1 91.31 169 CYS A N 1
ATOM 1356 C CA . CYS A 1 169 ? 27.859 -43.219 -29.906 1 91.31 169 CYS A CA 1
ATOM 1357 C C . CYS A 1 169 ? 27.234 -42.188 -28.953 1 91.31 169 CYS A C 1
ATOM 1359 O O . CYS A 1 169 ? 26.016 -42.094 -28.875 1 91.31 169 CYS A O 1
ATOM 1361 N N . MET A 1 170 ? 28.062 -41.406 -28.344 1 90.94 170 MET A N 1
ATOM 1362 C CA . MET A 1 170 ? 27.578 -40.406 -27.391 1 90.94 170 MET A CA 1
ATOM 1363 C C . MET A 1 170 ? 26.828 -39.281 -28.125 1 90.94 170 MET A C 1
ATOM 1365 O O . MET A 1 170 ? 25.844 -38.75 -27.609 1 90.94 170 MET A O 1
ATOM 1369 N N . GLU A 1 171 ? 27.266 -38.906 -29.234 1 89.06 171 GLU A N 1
ATOM 1370 C CA . GLU A 1 171 ? 26.578 -37.875 -30.031 1 89.06 171 GLU A CA 1
ATOM 1371 C C . GLU A 1 171 ? 25.203 -38.375 -30.484 1 89.06 171 GLU A C 1
ATOM 1373 O O . GLU A 1 171 ? 24.234 -37.594 -30.453 1 89.06 171 GLU A O 1
ATOM 1378 N N . ALA A 1 172 ? 25.219 -39.625 -30.906 1 87.81 172 ALA A N 1
ATOM 1379 C CA . ALA A 1 172 ? 23.938 -40.188 -31.297 1 87.81 172 ALA A CA 1
ATOM 1380 C C . ALA A 1 172 ? 23 -40.281 -30.094 1 87.81 172 ALA A C 1
ATOM 1382 O O . ALA A 1 172 ? 21.797 -40.031 -30.219 1 87.81 172 ALA A O 1
ATOM 1383 N N . PHE A 1 173 ? 23.531 -40.688 -28.984 1 88.5 173 PHE A N 1
ATOM 1384 C CA . PHE A 1 173 ? 22.75 -40.75 -27.75 1 88.5 173 PHE A CA 1
ATOM 1385 C C . PHE A 1 173 ? 22.188 -39.375 -27.391 1 88.5 173 PHE A C 1
ATOM 1387 O O . PHE A 1 173 ? 21.016 -39.25 -27.047 1 88.5 173 PHE A O 1
ATOM 1394 N N . ARG A 1 174 ? 22.922 -38.406 -27.5 1 88.38 174 ARG A N 1
ATOM 1395 C CA . ARG A 1 174 ? 22.516 -37.062 -27.203 1 88.38 174 ARG A CA 1
ATOM 1396 C C . ARG A 1 174 ? 21.391 -36.625 -28.141 1 88.38 174 ARG A C 1
ATOM 1398 O O . ARG A 1 174 ? 20.438 -35.938 -27.719 1 88.38 174 ARG A O 1
ATOM 1405 N N . GLU A 1 175 ? 21.531 -36.938 -29.344 1 85.5 175 GLU A N 1
ATOM 1406 C CA . GLU A 1 175 ? 20.516 -36.562 -30.312 1 85.5 175 GLU A CA 1
ATOM 1407 C C . GLU A 1 175 ? 19.172 -37.25 -30 1 85.5 175 GLU A C 1
ATOM 1409 O O . GLU A 1 175 ? 18.125 -36.594 -30.125 1 85.5 175 GLU A O 1
ATOM 1414 N N . VAL A 1 176 ? 19.188 -38.469 -29.625 1 83.62 176 VAL A N 1
ATOM 1415 C CA . VAL A 1 176 ? 17.969 -39.156 -29.266 1 83.62 176 VAL A CA 1
ATOM 1416 C C . VAL A 1 176 ? 17.344 -38.5 -28.031 1 83.62 176 VAL A C 1
ATOM 1418 O O . VAL A 1 176 ? 16.141 -38.281 -27.984 1 83.62 176 VAL A O 1
ATOM 1421 N N . CYS A 1 177 ? 18.156 -38.25 -27.078 1 86.56 177 CYS A N 1
ATOM 1422 C CA . CYS A 1 177 ? 17.672 -37.656 -25.844 1 86.56 177 CYS A CA 1
ATOM 1423 C C . CYS A 1 177 ? 17.125 -36.25 -26.109 1 86.56 177 CYS A C 1
ATOM 1425 O O . CYS A 1 177 ? 16.094 -35.875 -25.562 1 86.56 177 CYS A O 1
ATOM 1427 N N . ARG A 1 178 ? 17.766 -35.5 -26.938 1 85.5 178 ARG A N 1
ATOM 1428 C CA . ARG A 1 178 ? 17.344 -34.156 -27.25 1 85.5 178 ARG A CA 1
ATOM 1429 C C . ARG A 1 178 ? 15.938 -34.125 -27.844 1 85.5 178 ARG A C 1
ATOM 1431 O O . ARG A 1 178 ? 15.086 -33.344 -27.406 1 85.5 178 ARG A O 1
ATOM 1438 N N . ARG A 1 179 ? 15.672 -34.875 -28.75 1 80.44 179 ARG A N 1
ATOM 1439 C CA . ARG A 1 179 ? 14.391 -34.875 -29.453 1 80.44 179 ARG A CA 1
ATOM 1440 C C . ARG A 1 179 ? 13.258 -35.312 -28.531 1 80.44 179 ARG A C 1
ATOM 1442 O O . ARG A 1 179 ? 12.156 -34.781 -28.562 1 80.44 179 ARG A O 1
ATOM 1449 N N . HIS A 1 180 ? 13.586 -36.188 -27.781 1 83.19 180 HIS A N 1
ATOM 1450 C CA . HIS A 1 180 ? 12.547 -36.688 -26.875 1 83.19 180 HIS A CA 1
ATOM 1451 C C . HIS A 1 180 ? 12.273 -35.719 -25.75 1 83.19 180 HIS A C 1
ATOM 1453 O O . HIS A 1 180 ? 11.117 -35.5 -25.359 1 83.19 180 HIS A O 1
ATOM 1459 N N . THR A 1 181 ? 13.281 -35.188 -25.234 1 86.75 181 THR A N 1
ATOM 1460 C CA . THR A 1 181 ? 13.133 -34.344 -24.062 1 86.75 181 THR A CA 1
ATOM 1461 C C . THR A 1 181 ? 12.383 -33.062 -24.438 1 86.75 181 THR A C 1
ATOM 1463 O O . THR A 1 181 ? 11.586 -32.531 -23.641 1 86.75 181 THR A O 1
ATOM 1466 N N . GLU A 1 182 ? 12.641 -32.531 -25.531 1 82.75 182 GLU A N 1
ATOM 1467 C CA . GLU A 1 182 ? 11.938 -31.328 -25.969 1 82.75 182 GLU A CA 1
ATOM 1468 C C . GLU A 1 182 ? 10.43 -31.562 -26.062 1 82.75 182 GLU A C 1
ATOM 1470 O O . GLU A 1 182 ? 9.633 -30.781 -25.562 1 82.75 182 GLU A O 1
ATOM 1475 N N . ALA A 1 183 ? 10.094 -32.625 -26.656 1 83.88 183 ALA A N 1
ATOM 1476 C CA . ALA A 1 183 ? 8.68 -33 -26.797 1 83.88 183 ALA A CA 1
ATOM 1477 C C . ALA A 1 183 ? 8.07 -33.344 -25.438 1 83.88 183 ALA A C 1
ATOM 1479 O O . ALA A 1 183 ? 6.922 -33 -25.156 1 83.88 183 ALA A O 1
ATOM 1480 N N . MET A 1 184 ? 8.82 -34 -24.719 1 87.19 184 MET A N 1
ATOM 1481 C CA . MET A 1 184 ? 8.344 -34.406 -23.406 1 87.19 184 MET A CA 1
ATOM 1482 C C . MET A 1 184 ? 8.055 -33.219 -22.531 1 87.19 184 MET A C 1
ATOM 1484 O O . MET A 1 184 ? 7.004 -33.156 -21.875 1 87.19 184 MET A O 1
ATOM 1488 N N . HIS A 1 185 ? 8.93 -32.281 -22.5 1 88.69 185 HIS A N 1
ATOM 1489 C CA . HIS A 1 185 ? 8.734 -31.094 -21.656 1 88.69 185 HIS A CA 1
ATOM 1490 C C . HIS A 1 185 ? 7.547 -30.266 -22.141 1 88.69 185 HIS A C 1
ATOM 1492 O O . HIS A 1 185 ? 6.805 -29.688 -21.344 1 88.69 185 HIS A O 1
ATOM 1498 N N . THR A 1 186 ? 7.402 -30.141 -23.406 1 88.12 186 THR A N 1
ATOM 1499 C CA . THR A 1 186 ? 6.242 -29.453 -23.953 1 88.12 186 THR A CA 1
ATOM 1500 C C . THR A 1 186 ? 4.945 -30.141 -23.531 1 88.12 186 THR A C 1
ATOM 1502 O O . THR A 1 186 ? 3.99 -29.469 -23.125 1 88.12 186 THR A O 1
ATOM 1505 N N . HIS A 1 187 ? 5.012 -31.422 -23.594 1 87.25 187 HIS A N 1
ATOM 1506 C CA . HIS A 1 187 ? 3.828 -32.188 -23.219 1 87.25 187 HIS A CA 1
ATOM 1507 C C . HIS A 1 187 ? 3.543 -32.062 -21.719 1 87.25 187 HIS A C 1
ATOM 1509 O O . HIS A 1 187 ? 2.387 -31.906 -21.328 1 87.25 187 HIS A O 1
ATOM 1515 N N . LEU A 1 188 ? 4.504 -32.156 -20.969 1 87.44 188 LEU A N 1
ATOM 1516 C CA . LEU A 1 188 ? 4.344 -32 -19.531 1 87.44 188 LEU A CA 1
ATOM 1517 C C . LEU A 1 188 ? 3.789 -30.625 -19.172 1 87.44 188 LEU A C 1
ATOM 1519 O O . LEU A 1 188 ? 2.885 -30.516 -18.344 1 87.44 188 LEU A O 1
ATOM 1523 N N . ARG A 1 189 ? 4.312 -29.641 -19.797 1 87.44 189 ARG A N 1
ATOM 1524 C CA . ARG A 1 189 ? 3.85 -28.281 -19.547 1 87.44 189 ARG A CA 1
ATOM 1525 C C . ARG A 1 189 ? 2.41 -28.094 -20.016 1 87.44 189 ARG A C 1
ATOM 1527 O O . ARG A 1 189 ? 1.602 -27.484 -19.312 1 87.44 189 ARG A O 1
ATOM 1534 N N . MET A 1 190 ? 2.088 -28.609 -21.078 1 84.38 190 MET A N 1
ATOM 1535 C CA . MET A 1 190 ? 0.718 -28.547 -21.578 1 84.38 190 MET A CA 1
ATOM 1536 C C . MET A 1 190 ? -0.247 -29.234 -20.625 1 84.38 190 MET A C 1
ATOM 1538 O O . MET A 1 190 ? -1.33 -28.719 -20.344 1 84.38 190 MET A O 1
ATOM 1542 N N . SER A 1 191 ? 0.186 -30.344 -20.203 1 82.81 191 SER A N 1
ATOM 1543 C CA . SER A 1 191 ? -0.641 -31.078 -19.234 1 82.81 191 SER A CA 1
ATOM 1544 C C . SER A 1 191 ? -0.818 -30.297 -17.953 1 82.81 191 SER A C 1
ATOM 1546 O O . SER A 1 191 ? -1.903 -30.281 -17.359 1 82.81 191 SER A O 1
ATOM 1548 N N . GLN A 1 192 ? 0.22 -29.734 -17.547 1 81.81 192 GLN A N 1
ATOM 1549 C CA . GLN A 1 192 ? 0.156 -28.922 -16.344 1 81.81 192 GLN A CA 1
ATOM 1550 C C . GLN A 1 192 ? -0.825 -27.766 -16.516 1 81.81 192 GLN A C 1
ATOM 1552 O O . GLN A 1 192 ? -1.649 -27.5 -15.633 1 81.81 192 GLN A O 1
ATOM 1557 N N . ILE A 1 193 ? -0.755 -27.094 -17.578 1 78.19 193 ILE A N 1
ATOM 1558 C CA . ILE A 1 193 ? -1.625 -25.953 -17.859 1 78.19 193 ILE A CA 1
ATOM 1559 C C . ILE A 1 193 ? -3.074 -26.422 -17.953 1 78.19 193 ILE A C 1
ATOM 1561 O O . ILE A 1 193 ? -3.986 -25.766 -17.469 1 78.19 193 ILE A O 1
ATOM 1565 N N . GLN A 1 194 ? -3.223 -27.531 -18.562 1 75.75 194 GLN A N 1
ATOM 1566 C CA . GLN A 1 194 ? -4.566 -28.078 -18.672 1 75.75 194 GLN A CA 1
ATOM 1567 C C . GLN A 1 194 ? -5.145 -28.391 -17.281 1 75.75 194 GLN A C 1
ATOM 1569 O O . GLN A 1 194 ? -6.324 -28.156 -17.031 1 75.75 194 GLN A O 1
ATOM 1574 N N . ARG A 1 195 ? -4.336 -28.859 -16.516 1 74.88 195 ARG A N 1
ATOM 1575 C CA . ARG A 1 195 ? -4.793 -29.188 -15.164 1 74.88 195 ARG A CA 1
ATOM 1576 C C . ARG A 1 195 ? -5.094 -27.922 -14.367 1 74.88 195 ARG A C 1
ATOM 1578 O O . ARG A 1 195 ? -6.055 -27.875 -13.594 1 74.88 195 ARG A O 1
ATOM 1585 N N . ILE A 1 196 ? -4.281 -26.938 -14.57 1 69.56 196 ILE A N 1
ATOM 1586 C CA . ILE A 1 196 ? -4.523 -25.656 -13.922 1 69.56 196 ILE A CA 1
ATOM 1587 C C . ILE A 1 196 ? -5.855 -25.078 -14.398 1 69.56 196 ILE A C 1
ATOM 1589 O O . ILE A 1 196 ? -6.645 -24.578 -13.586 1 69.56 196 ILE A O 1
ATOM 1593 N N . SER A 1 197 ? -6.07 -25.203 -15.641 1 65.31 197 SER A N 1
ATOM 1594 C CA . SER A 1 197 ? -7.301 -24.656 -16.219 1 65.31 197 SER A CA 1
ATOM 1595 C C . SER A 1 197 ? -8.523 -25.406 -15.711 1 65.31 197 SER A C 1
ATOM 1597 O O . SER A 1 197 ? -9.625 -24.859 -15.656 1 65.31 197 SER A O 1
ATOM 1599 N N . GLN A 1 198 ? -8.266 -26.672 -15.273 1 64.44 198 GLN A N 1
ATOM 1600 C CA . GLN A 1 198 ? -9.375 -27.484 -14.805 1 64.44 198 GLN A CA 1
ATOM 1601 C C . GLN A 1 198 ? -9.352 -27.609 -13.281 1 64.44 198 GLN A C 1
ATOM 1603 O O . GLN A 1 198 ? -10.164 -28.344 -12.703 1 64.44 198 GLN A O 1
ATOM 1608 N N . SER A 1 199 ? -8.383 -26.922 -12.664 1 63.12 199 SER A N 1
ATOM 1609 C CA . SER A 1 199 ? -8.195 -26.969 -11.219 1 63.12 199 SER A CA 1
ATOM 1610 C C . SER A 1 199 ? -7.949 -28.391 -10.734 1 63.12 199 SER A C 1
ATOM 1612 O O . SER A 1 199 ? -8.57 -28.828 -9.766 1 63.12 199 SER A O 1
ATOM 1614 N N . LEU A 1 200 ? -7.262 -29.047 -11.586 1 65.25 200 LEU A N 1
ATOM 1615 C CA . LEU A 1 200 ? -6.887 -30.406 -11.234 1 65.25 200 LEU A CA 1
ATOM 1616 C C . LEU A 1 200 ? -5.418 -30.484 -10.836 1 65.25 200 LEU A C 1
ATOM 1618 O O . LEU A 1 200 ? -4.613 -29.641 -11.25 1 65.25 200 LEU A O 1
ATOM 1622 N N . LYS A 1 201 ? -5.215 -31.422 -9.953 1 66.12 201 LYS A N 1
ATOM 1623 C CA . LYS A 1 201 ? -3.826 -31.656 -9.578 1 66.12 201 LYS A CA 1
ATOM 1624 C C . LYS A 1 201 ? -3.074 -32.375 -10.703 1 66.12 201 LYS A C 1
ATOM 1626 O O . LYS A 1 201 ? -3.676 -33.094 -11.5 1 66.12 201 LYS A O 1
ATOM 1631 N N . MET A 1 202 ? -1.82 -31.984 -10.789 1 69.19 202 MET A N 1
ATOM 1632 C CA . MET A 1 202 ? -0.989 -32.625 -11.82 1 69.19 202 MET A CA 1
ATOM 1633 C C . MET A 1 202 ? -1.005 -34.125 -11.68 1 69.19 202 MET A C 1
ATOM 1635 O O . MET A 1 202 ? -0.943 -34.656 -10.57 1 69.19 202 MET A O 1
ATOM 1639 N N . ASP A 1 203 ? -1.366 -34.75 -12.789 1 65 203 ASP A N 1
ATOM 1640 C CA . ASP A 1 203 ? -1.431 -36.219 -12.82 1 65 203 ASP A CA 1
ATOM 1641 C C . ASP A 1 203 ? -0.05 -36.844 -12.609 1 65 203 ASP A C 1
ATOM 1643 O O . ASP A 1 203 ? 0.907 -36.5 -13.297 1 65 203 ASP A O 1
ATOM 1647 N N . ILE A 1 204 ? 0.088 -37.594 -11.719 1 71.56 204 ILE A N 1
ATOM 1648 C CA . ILE A 1 204 ? 1.289 -38.344 -11.328 1 71.56 204 ILE A CA 1
ATOM 1649 C C . ILE A 1 204 ? 1.758 -39.219 -12.484 1 71.56 204 ILE A C 1
ATOM 1651 O O . ILE A 1 204 ? 2.957 -39.469 -12.641 1 71.56 204 ILE A O 1
ATOM 1655 N N . GLU A 1 205 ? 0.801 -39.438 -13.406 1 76.75 205 GLU A N 1
ATOM 1656 C CA . GLU A 1 205 ? 1.166 -40.375 -14.469 1 76.75 205 GLU A CA 1
ATOM 1657 C C . GLU A 1 205 ? 2.102 -39.719 -15.484 1 76.75 205 GLU A C 1
ATOM 1659 O O . GLU A 1 205 ? 3.045 -40.344 -15.961 1 76.75 205 GLU A O 1
ATOM 1664 N N . GLU A 1 206 ? 1.843 -38.5 -15.734 1 78.38 206 GLU A N 1
ATOM 1665 C CA . GLU A 1 206 ? 2.701 -37.812 -16.703 1 78.38 206 GLU A CA 1
ATOM 1666 C C . GLU A 1 206 ? 4.098 -37.594 -16.125 1 78.38 206 GLU A C 1
ATOM 1668 O O . GLU A 1 206 ? 5.094 -37.688 -16.844 1 78.38 206 GLU A O 1
ATOM 1673 N N . LEU A 1 207 ? 4.16 -37.312 -14.977 1 84 207 LEU A N 1
ATOM 1674 C CA . LEU A 1 207 ? 5.449 -37.156 -14.32 1 84 207 LEU A CA 1
ATOM 1675 C C . LEU A 1 207 ? 6.215 -38.469 -14.266 1 84 207 LEU A C 1
ATOM 1677 O O . LEU A 1 207 ? 7.434 -38.5 -14.453 1 84 207 LEU A O 1
ATOM 1681 N N . ASN A 1 208 ? 5.473 -39.5 -14.078 1 84.12 208 ASN A N 1
ATOM 1682 C CA . ASN A 1 208 ? 6.09 -40.812 -14.039 1 84.12 208 ASN A CA 1
ATOM 1683 C C . ASN A 1 208 ? 6.672 -41.219 -15.398 1 84.12 208 ASN A C 1
ATOM 1685 O O . ASN A 1 208 ? 7.719 -41.844 -15.469 1 84.12 208 ASN A O 1
ATOM 1689 N N . ALA A 1 209 ? 5.891 -40.781 -16.391 1 83.94 209 ALA A N 1
ATOM 1690 C CA . ALA A 1 209 ? 6.41 -41.094 -17.719 1 83.94 209 ALA A CA 1
ATOM 1691 C C . ALA A 1 209 ? 7.734 -40.375 -17.969 1 83.94 209 ALA A C 1
ATOM 1693 O O . ALA A 1 209 ? 8.648 -40.938 -18.578 1 83.94 209 ALA A O 1
ATOM 1694 N N . ALA A 1 210 ? 7.82 -39.188 -17.578 1 88.06 210 ALA A N 1
ATOM 1695 C CA . ALA A 1 210 ? 9.062 -38.438 -17.719 1 88.06 210 ALA A CA 1
ATOM 1696 C C . ALA A 1 210 ? 10.18 -39.062 -16.875 1 88.06 210 ALA A C 1
ATOM 1698 O O . ALA A 1 210 ? 11.312 -39.188 -17.344 1 88.06 210 ALA A O 1
ATOM 1699 N N . THR A 1 211 ? 9.867 -39.438 -15.688 1 89.06 211 THR A N 1
ATOM 1700 C CA . THR A 1 211 ? 10.852 -40.062 -14.812 1 89.06 211 THR A CA 1
ATOM 1701 C C . THR A 1 211 ? 11.336 -41.406 -15.414 1 89.06 211 THR A C 1
ATOM 1703 O O . THR A 1 211 ? 12.523 -41.719 -15.328 1 89.06 211 THR A O 1
ATOM 1706 N N . LYS A 1 212 ? 10.414 -42.031 -15.969 1 86.88 212 LYS A N 1
ATOM 1707 C CA . LYS A 1 212 ? 10.773 -43.312 -16.609 1 86.88 212 LYS A CA 1
ATOM 1708 C C . LYS A 1 212 ? 11.75 -43.094 -17.75 1 86.88 212 LYS A C 1
ATOM 1710 O O . LYS A 1 212 ? 12.688 -43.875 -17.938 1 86.88 212 LYS A O 1
ATOM 1715 N N . PHE A 1 213 ? 11.539 -42.094 -18.516 1 88.06 213 PHE A N 1
ATOM 1716 C CA . PHE A 1 213 ? 12.445 -41.812 -19.609 1 88.06 213 PHE A CA 1
ATOM 1717 C C . PHE A 1 213 ? 13.859 -41.562 -19.094 1 88.06 213 PHE A C 1
ATOM 1719 O O . PHE A 1 213 ? 14.82 -42.125 -19.625 1 88.06 213 PHE A O 1
ATOM 1726 N N . TYR A 1 214 ? 14 -40.656 -18.172 1 90.88 214 TYR A N 1
ATOM 1727 C CA . TYR A 1 214 ? 15.328 -40.312 -17.672 1 90.88 214 TYR A CA 1
ATOM 1728 C C . TYR A 1 214 ? 15.984 -41.531 -17.031 1 90.88 214 TYR A C 1
ATOM 1730 O O . TYR A 1 214 ? 17.188 -41.75 -17.172 1 90.88 214 TYR A O 1
ATOM 1738 N N . ASN A 1 215 ? 15.195 -42.312 -16.359 1 89.31 215 ASN A N 1
ATOM 1739 C CA . ASN A 1 215 ? 15.734 -43.531 -15.781 1 89.31 215 ASN A CA 1
ATOM 1740 C C . ASN A 1 215 ? 16.266 -44.469 -16.859 1 89.31 215 ASN A C 1
ATOM 1742 O O . ASN A 1 215 ? 17.328 -45.094 -16.703 1 89.31 215 ASN A O 1
ATOM 1746 N N . GLN A 1 216 ? 15.531 -44.562 -17.859 1 86.5 216 GLN A N 1
ATOM 1747 C CA . GLN A 1 216 ? 15.961 -45.438 -18.953 1 86.5 216 GLN A CA 1
ATOM 1748 C C . GLN A 1 216 ? 17.203 -44.875 -19.641 1 86.5 216 GLN A C 1
ATOM 1750 O O . GLN A 1 216 ? 18.094 -45.656 -20.016 1 86.5 216 GLN A O 1
ATOM 1755 N N . ALA A 1 217 ? 17.172 -43.625 -19.891 1 88.94 217 ALA A N 1
ATOM 1756 C CA . ALA A 1 217 ? 18.344 -43 -20.5 1 88.94 217 ALA A CA 1
ATOM 1757 C C . ALA A 1 217 ? 19.594 -43.219 -19.641 1 88.94 217 ALA A C 1
ATOM 1759 O O . ALA A 1 217 ? 20.656 -43.594 -20.156 1 88.94 217 ALA A O 1
ATOM 1760 N N . LEU A 1 218 ? 19.438 -43.125 -18.391 1 91.75 218 LEU A N 1
ATOM 1761 C CA . LEU A 1 218 ? 20.578 -43.25 -17.484 1 91.75 218 LEU A CA 1
ATOM 1762 C C . LEU A 1 218 ? 20.953 -44.719 -17.312 1 91.75 218 LEU A C 1
ATOM 1764 O O . LEU A 1 218 ? 22.109 -45.031 -17.031 1 91.75 218 LEU A O 1
ATOM 1768 N N . TYR A 1 219 ? 19.953 -45.531 -17.406 1 89.31 219 TYR A N 1
ATOM 1769 C CA . TYR A 1 219 ? 20.25 -46.969 -17.391 1 89.31 219 TYR A CA 1
ATOM 1770 C C . TYR A 1 219 ? 21.188 -47.344 -18.531 1 89.31 219 TYR A C 1
ATOM 1772 O O . TYR A 1 219 ? 22.203 -48.031 -18.312 1 89.31 219 TYR A O 1
ATOM 1780 N N . THR A 1 220 ? 20.828 -46.875 -19.672 1 86.69 220 THR A N 1
ATOM 1781 C CA . THR A 1 220 ? 21.609 -47.156 -20.859 1 86.69 220 THR A CA 1
ATOM 1782 C C . THR A 1 220 ? 23.016 -46.594 -20.734 1 86.69 220 THR A C 1
ATOM 1784 O O . THR A 1 220 ? 24 -47.281 -21 1 86.69 220 THR A O 1
ATOM 1787 N N . LEU A 1 221 ? 23.094 -45.406 -20.375 1 90.19 221 LEU A N 1
ATOM 1788 C CA . LEU A 1 221 ? 24.391 -44.75 -20.203 1 90.19 221 LEU A CA 1
ATOM 1789 C C . LEU A 1 221 ? 25.172 -45.375 -19.062 1 90.19 221 LEU A C 1
ATOM 1791 O O . LEU A 1 221 ? 26.406 -45.5 -19.125 1 90.19 221 LEU A O 1
ATOM 1795 N N . GLY A 1 222 ? 24.438 -45.781 -18.047 1 90.62 222 GLY A N 1
ATOM 1796 C CA . GLY A 1 222 ? 25.062 -46.375 -16.891 1 90.62 222 GLY A CA 1
ATOM 1797 C C . GLY A 1 222 ? 25.766 -47.688 -17.203 1 90.62 222 GLY A C 1
ATOM 1798 O O . GLY A 1 222 ? 26.844 -47.969 -16.672 1 90.62 222 GLY A O 1
ATOM 1799 N N . LEU A 1 223 ? 25.188 -48.406 -18 1 88.44 223 LEU A N 1
ATOM 1800 C CA . LEU A 1 223 ? 25.812 -49.688 -18.406 1 88.44 223 LEU A CA 1
ATOM 1801 C C . LEU A 1 223 ? 27.125 -49.438 -19.125 1 88.44 223 LEU A C 1
ATOM 1803 O O . LEU A 1 223 ? 28.125 -50.125 -18.859 1 88.44 223 LEU A O 1
ATOM 1807 N N . LEU A 1 224 ? 27.047 -48.531 -20 1 88.62 224 LEU A N 1
ATOM 1808 C CA . LEU A 1 224 ? 28.281 -48.188 -20.703 1 88.62 224 LEU A CA 1
ATOM 1809 C C . LEU A 1 224 ? 29.328 -47.625 -19.75 1 88.62 224 LEU A C 1
ATOM 1811 O O . LEU A 1 224 ? 30.5 -48 -19.812 1 88.62 224 LEU A O 1
ATOM 1815 N N . ALA A 1 225 ? 28.938 -46.781 -18.875 1 92.44 225 ALA A N 1
ATOM 1816 C CA . ALA A 1 225 ? 29.844 -46.188 -17.906 1 92.44 225 ALA A CA 1
ATOM 1817 C C . ALA A 1 225 ? 30.453 -47.25 -16.984 1 92.44 225 ALA A C 1
ATOM 1819 O O . ALA A 1 225 ? 31.641 -47.219 -16.688 1 92.44 225 ALA A O 1
ATOM 1820 N N . ALA A 1 226 ? 29.656 -48.125 -16.531 1 91.81 226 ALA A N 1
ATOM 1821 C CA . ALA A 1 226 ? 30.125 -49.156 -15.641 1 91.81 226 ALA A CA 1
ATOM 1822 C C . ALA A 1 226 ? 31.172 -50.062 -16.328 1 91.81 226 ALA A C 1
ATOM 1824 O O . ALA A 1 226 ? 32.156 -50.438 -15.727 1 91.81 226 ALA A O 1
ATOM 1825 N N . ARG A 1 227 ? 31 -50.344 -17.547 1 89 227 ARG A N 1
ATOM 1826 C CA . ARG A 1 227 ? 31.953 -51.156 -18.297 1 89 227 ARG A CA 1
ATOM 1827 C C . ARG A 1 227 ? 33.25 -50.406 -18.5 1 89 227 ARG A C 1
ATOM 1829 O O . ARG A 1 227 ? 34.344 -51 -18.406 1 89 227 ARG A O 1
ATOM 1836 N N . CYS A 1 228 ? 33.156 -49.156 -18.828 1 90.25 228 CYS A N 1
ATOM 1837 C CA . CYS A 1 228 ? 34.344 -48.344 -18.969 1 90.25 228 CYS A CA 1
ATOM 1838 C C . CYS A 1 228 ? 35.125 -48.25 -17.641 1 90.25 228 CYS A C 1
ATOM 1840 O O . CYS A 1 228 ? 36.344 -48.375 -17.625 1 90.25 228 CYS A O 1
ATOM 1842 N N . GLN A 1 229 ? 34.406 -48.156 -16.578 1 91.19 229 GLN A N 1
ATOM 1843 C CA . GLN A 1 229 ? 35.062 -48.094 -15.266 1 91.19 229 GLN A CA 1
ATOM 1844 C C . GLN A 1 229 ? 35.688 -49.438 -14.93 1 91.19 229 GLN A C 1
ATOM 1846 O O . GLN A 1 229 ? 36.781 -49.5 -14.328 1 91.19 229 GLN A O 1
ATOM 1851 N N . GLY A 1 230 ? 34.969 -50.5 -15.281 1 87 230 GLY A N 1
ATOM 1852 C CA . GLY A 1 230 ? 35.594 -51.812 -15.109 1 87 230 GLY A CA 1
ATOM 1853 C C . GLY A 1 230 ? 36.906 -51.969 -15.859 1 87 230 GLY A C 1
ATOM 1854 O O . GLY A 1 230 ? 37.875 -52.531 -15.336 1 87 230 GLY A O 1
ATOM 1855 N N . PHE A 1 231 ? 36.938 -51.5 -17.047 1 87.44 231 PHE A N 1
ATOM 1856 C CA . PHE A 1 231 ? 38.156 -51.531 -17.844 1 87.44 231 PHE A CA 1
ATOM 1857 C C . PHE A 1 231 ? 39.25 -50.719 -17.188 1 87.44 231 PHE A C 1
ATOM 1859 O O . PHE A 1 231 ? 40.406 -51.188 -17.109 1 87.44 231 PHE A O 1
ATOM 1866 N N . LYS A 1 232 ? 38.938 -49.531 -16.734 1 87.75 232 LYS A N 1
ATOM 1867 C CA . LYS A 1 232 ? 39.906 -48.688 -16.047 1 87.75 232 LYS A CA 1
ATOM 1868 C C . LYS A 1 232 ? 40.469 -49.375 -14.812 1 87.75 232 LYS A C 1
ATOM 1870 O O . LYS A 1 232 ? 41.688 -49.312 -14.562 1 87.75 232 LYS A O 1
ATOM 1875 N N . TYR A 1 233 ? 39.625 -50.031 -14.133 1 86.31 233 TYR A N 1
ATOM 1876 C CA . TYR A 1 233 ? 40.062 -50.719 -12.922 1 86.31 233 TYR A CA 1
ATOM 1877 C C . TYR A 1 233 ? 41 -51.844 -13.25 1 86.31 233 TYR A C 1
ATOM 1879 O O . TYR A 1 233 ? 42.031 -52 -12.586 1 86.31 233 TYR A O 1
ATOM 1887 N N . GLU A 1 234 ? 40.719 -52.562 -14.219 1 82.62 234 GLU A N 1
ATOM 1888 C CA . GLU A 1 234 ? 41.594 -53.688 -14.609 1 82.62 234 GLU A CA 1
ATOM 1889 C C . GLU A 1 234 ? 42.938 -53.188 -15.109 1 82.62 234 GLU A C 1
ATOM 1891 O O . GLU A 1 234 ? 43.969 -53.812 -14.859 1 82.62 234 GLU A O 1
ATOM 1896 N N . CYS A 1 235 ? 42.938 -52.094 -15.758 1 81.5 235 CYS A N 1
ATOM 1897 C CA . CYS A 1 235 ? 44.188 -51.5 -16.25 1 81.5 235 CYS A CA 1
ATOM 1898 C C . CYS A 1 235 ? 45.062 -51.031 -15.094 1 81.5 235 CYS A C 1
ATOM 1900 O O . CYS A 1 235 ? 46.281 -51.125 -15.172 1 81.5 235 CYS A O 1
ATOM 1902 N N . SER A 1 236 ? 44.5 -50.594 -14.055 1 76.81 236 SER A N 1
ATOM 1903 C CA . SER A 1 236 ? 45.25 -50.062 -12.922 1 76.81 236 SER A CA 1
ATOM 1904 C C . SER A 1 236 ? 45.812 -51.188 -12.07 1 76.81 236 SER A C 1
ATOM 1906 O O . SER A 1 236 ? 46.844 -51 -11.391 1 76.81 236 SER A O 1
ATOM 1908 N N . ASN A 1 237 ? 45.25 -52.344 -11.922 1 71.06 237 ASN A N 1
ATOM 1909 C CA . ASN A 1 237 ? 45.688 -53.406 -11.031 1 71.06 237 ASN A CA 1
ATOM 1910 C C . ASN A 1 237 ? 46.656 -54.375 -11.727 1 71.06 237 ASN A C 1
ATOM 1912 O O . ASN A 1 237 ? 47.312 -55.188 -11.078 1 71.06 237 ASN A O 1
ATOM 1916 N N . SER A 1 238 ? 46.781 -54.406 -13.086 1 65.12 238 SER A N 1
ATOM 1917 C CA . SER A 1 238 ? 47.656 -55.375 -13.719 1 65.12 238 SER A CA 1
ATOM 1918 C C . SER A 1 238 ? 49 -54.75 -14.086 1 65.12 238 SER A C 1
ATOM 1920 O O . SER A 1 238 ? 49.031 -53.688 -14.719 1 65.12 238 SER A O 1
ATOM 1922 N N . PRO A 1 239 ? 50.125 -54.938 -13.383 1 58.41 239 PRO A N 1
ATOM 1923 C CA . PRO A 1 239 ? 51.469 -54.438 -13.68 1 58.41 239 PRO A CA 1
ATOM 1924 C C . PRO A 1 239 ? 51.812 -54.469 -15.18 1 58.41 239 PRO A C 1
ATOM 1926 O O . PRO A 1 239 ? 52.625 -53.719 -15.648 1 58.41 239 PRO A O 1
ATOM 1929 N N . SER A 1 240 ? 51.344 -55.469 -15.875 1 53.28 240 SER A N 1
ATOM 1930 C CA . SER A 1 240 ? 51.656 -55.688 -17.281 1 53.28 240 SER A CA 1
ATOM 1931 C C . SER A 1 240 ? 51 -54.625 -18.156 1 53.28 240 SER A C 1
ATOM 1933 O O . SER A 1 240 ? 51.281 -54.594 -19.375 1 53.28 240 SER A O 1
ATOM 1935 N N . PHE A 1 241 ? 50.188 -53.844 -17.594 1 57.47 241 PHE A N 1
ATOM 1936 C CA . PHE A 1 241 ? 49.344 -53.031 -18.469 1 57.47 241 PHE A CA 1
ATOM 1937 C C . PHE A 1 241 ? 49.906 -51.625 -18.594 1 57.47 241 PHE A C 1
ATOM 1939 O O . PHE A 1 241 ? 49.156 -50.656 -18.625 1 57.47 241 PHE A O 1
ATOM 1946 N N . MET A 1 242 ? 51.062 -51.625 -18.688 1 62.22 242 MET A N 1
ATOM 1947 C CA . MET A 1 242 ? 51.875 -50.438 -18.844 1 62.22 242 MET A CA 1
ATOM 1948 C C . MET A 1 242 ? 51.594 -49.781 -20.188 1 62.22 242 MET A C 1
ATOM 1950 O O . MET A 1 242 ? 52.031 -48.625 -20.422 1 62.22 242 MET A O 1
ATOM 1954 N N . PHE A 1 243 ? 50.781 -50.438 -21.016 1 71.81 243 PHE A N 1
ATOM 1955 C CA . PHE A 1 243 ? 50.75 -49.906 -22.359 1 71.81 243 PHE A CA 1
ATOM 1956 C C . PHE A 1 243 ? 49.594 -48.906 -22.531 1 71.81 243 PHE A C 1
ATOM 1958 O O . PHE A 1 243 ? 49.562 -48.156 -23.5 1 71.81 243 PHE A O 1
ATOM 1965 N N . ALA A 1 244 ? 48.594 -48.844 -21.578 1 76.94 244 ALA A N 1
ATOM 1966 C CA . ALA A 1 244 ? 47.5 -47.875 -21.703 1 76.94 244 ALA A CA 1
ATOM 1967 C C . ALA A 1 244 ? 47.781 -46.625 -20.906 1 76.94 244 ALA A C 1
ATOM 1969 O O . ALA A 1 244 ? 48.062 -46.688 -19.703 1 76.94 244 ALA A O 1
ATOM 1970 N N . GLN A 1 245 ? 47.781 -45.5 -21.609 1 82.62 245 GLN A N 1
ATOM 1971 C CA . GLN A 1 245 ? 48.094 -44.25 -20.953 1 82.62 245 GLN A CA 1
ATOM 1972 C C . GLN A 1 245 ? 46.938 -43.781 -20.047 1 82.62 245 GLN A C 1
ATOM 1974 O O . GLN A 1 245 ? 45.781 -43.844 -20.453 1 82.62 245 GLN A O 1
ATOM 1979 N N . PRO A 1 246 ? 47.25 -43.469 -18.922 1 82.12 246 PRO A N 1
ATOM 1980 C CA . PRO A 1 246 ? 46.219 -42.969 -18 1 82.12 246 PRO A CA 1
ATOM 1981 C C . PRO A 1 246 ? 45.438 -41.781 -18.531 1 82.12 246 PRO A C 1
ATOM 1983 O O . PRO A 1 246 ? 44.25 -41.625 -18.234 1 82.12 246 PRO A O 1
ATOM 1986 N N . THR A 1 247 ? 45.938 -41 -19.297 1 86.81 247 THR A N 1
ATOM 1987 C CA . THR A 1 247 ? 45.281 -39.844 -19.859 1 86.81 247 THR A CA 1
ATOM 1988 C C . THR A 1 247 ? 44.156 -40.281 -20.812 1 86.81 247 THR A C 1
ATOM 1990 O O . THR A 1 247 ? 43.094 -39.656 -20.844 1 86.81 247 THR A O 1
ATOM 1993 N N . THR A 1 248 ? 44.406 -41.312 -21.547 1 86.38 248 THR A N 1
ATOM 1994 C CA . THR A 1 248 ? 43.438 -41.812 -22.5 1 86.38 248 THR A CA 1
ATOM 1995 C C . THR A 1 248 ? 42.25 -42.469 -21.781 1 86.38 248 THR A C 1
ATOM 1997 O O . THR A 1 248 ? 41.094 -42.312 -22.188 1 86.38 248 THR A O 1
ATOM 2000 N N . ILE A 1 249 ? 42.562 -43.188 -20.734 1 87.56 249 ILE A N 1
ATOM 2001 C CA . ILE A 1 249 ? 41.531 -43.812 -19.938 1 87.56 249 ILE A CA 1
ATOM 2002 C C . ILE A 1 249 ? 40.656 -42.781 -19.266 1 87.56 249 ILE A C 1
ATOM 2004 O O . ILE A 1 249 ? 39.438 -42.906 -19.219 1 87.56 249 ILE A O 1
ATOM 2008 N N . GLN A 1 250 ? 41.312 -41.75 -18.844 1 87.44 250 GLN A N 1
ATOM 2009 C CA . GLN A 1 250 ? 40.562 -40.656 -18.219 1 87.44 250 GLN A CA 1
ATOM 2010 C C . GLN A 1 250 ? 39.656 -39.969 -19.234 1 87.44 250 GLN A C 1
ATOM 2012 O O . GLN A 1 250 ? 38.531 -39.594 -18.922 1 87.44 250 GLN A O 1
ATOM 2017 N N . ARG A 1 251 ? 40.125 -39.781 -20.312 1 88.19 251 ARG A N 1
ATOM 2018 C CA . ARG A 1 251 ? 39.344 -39.188 -21.375 1 88.19 251 ARG A CA 1
ATOM 2019 C C . ARG A 1 251 ? 38.125 -40.031 -21.719 1 88.19 251 ARG A C 1
ATOM 2021 O O . ARG A 1 251 ? 37.031 -39.5 -21.984 1 88.19 251 ARG A O 1
ATOM 2028 N N . MET A 1 252 ? 38.281 -41.312 -21.703 1 90.88 252 MET A N 1
ATOM 2029 C CA . MET A 1 252 ? 37.188 -42.25 -21.953 1 90.88 252 MET A CA 1
ATOM 2030 C C . MET A 1 252 ? 36.062 -42.062 -20.922 1 90.88 252 MET A C 1
ATOM 2032 O O . MET A 1 252 ? 34.906 -41.938 -21.281 1 90.88 252 MET A O 1
ATOM 2036 N N . MET A 1 253 ? 36.469 -41.938 -19.688 1 90.88 253 MET A N 1
ATOM 2037 C CA . MET A 1 253 ? 35.5 -41.75 -18.609 1 90.88 253 MET A CA 1
ATOM 2038 C C . MET A 1 253 ? 34.812 -40.406 -18.719 1 90.88 253 MET A C 1
ATOM 2040 O O . MET A 1 253 ? 33.625 -40.25 -18.469 1 90.88 253 MET A O 1
ATOM 2044 N N . GLU A 1 254 ? 35.5 -39.438 -19.094 1 89.94 254 GLU A N 1
ATOM 2045 C CA . GLU A 1 254 ? 35 -38.094 -19.203 1 89.94 254 GLU A CA 1
ATOM 2046 C C . GLU A 1 254 ? 33.906 -38 -20.266 1 89.94 254 GLU A C 1
ATOM 2048 O O . GLU A 1 254 ? 32.906 -37.281 -20.078 1 89.94 254 GLU A O 1
ATOM 2053 N N . PHE A 1 255 ? 34.031 -38.719 -21.312 1 89.25 255 PHE A N 1
ATOM 2054 C CA . PHE A 1 255 ? 33.031 -38.719 -22.375 1 89.25 255 PHE A CA 1
ATOM 2055 C C . PHE A 1 255 ? 31.688 -39.188 -21.844 1 89.25 255 PHE A C 1
ATOM 2057 O O . PHE A 1 255 ? 30.656 -38.562 -22.109 1 89.25 255 PHE A O 1
ATOM 2064 N N . VAL A 1 256 ? 31.688 -40.188 -21.078 1 92.06 256 VAL A N 1
ATOM 2065 C CA . VAL A 1 256 ? 30.453 -40.781 -20.594 1 92.06 256 VAL A CA 1
ATOM 2066 C C . VAL A 1 256 ? 29.859 -39.906 -19.484 1 92.06 256 VAL A C 1
ATOM 2068 O O . VAL A 1 256 ? 28.656 -39.688 -19.422 1 92.06 256 VAL A O 1
ATOM 2071 N N . PHE A 1 257 ? 30.766 -39.406 -18.656 1 93.44 257 PHE A N 1
ATOM 2072 C CA . PHE A 1 257 ? 30.297 -38.594 -17.547 1 93.44 257 PHE A CA 1
ATOM 2073 C C . PHE A 1 257 ? 29.734 -37.25 -18.047 1 93.44 257 PHE A C 1
ATOM 2075 O O . PHE A 1 257 ? 28.766 -36.719 -17.5 1 93.44 257 PHE A O 1
ATOM 2082 N N . VAL A 1 258 ? 30.266 -36.656 -19.094 1 90.75 258 VAL A N 1
ATOM 2083 C CA . VAL A 1 258 ? 29.719 -35.469 -19.703 1 90.75 258 VAL A CA 1
ATOM 2084 C C . VAL A 1 258 ? 28.344 -35.781 -20.297 1 90.75 258 VAL A C 1
ATOM 2086 O O . VAL A 1 258 ? 27.438 -34.938 -20.234 1 90.75 258 VAL A O 1
ATOM 2089 N N . GLY A 1 259 ? 28.25 -37 -20.859 1 90.94 259 GLY A N 1
ATOM 2090 C CA . GLY A 1 259 ? 26.953 -37.406 -21.359 1 90.94 259 GLY A CA 1
ATOM 2091 C C . GLY A 1 259 ? 25.891 -37.469 -20.266 1 90.94 259 GLY A C 1
ATOM 2092 O O . GLY A 1 259 ? 24.734 -37.094 -20.5 1 90.94 259 GLY A O 1
ATOM 2093 N N . PHE A 1 260 ? 26.25 -37.969 -19.094 1 93.5 260 PHE A N 1
ATOM 2094 C CA . PHE A 1 260 ? 25.359 -37.969 -17.953 1 93.5 260 PHE A CA 1
ATOM 2095 C C . PHE A 1 260 ? 24.859 -36.562 -17.625 1 93.5 260 PHE A C 1
ATOM 2097 O O . PHE A 1 260 ? 23.656 -36.344 -17.5 1 93.5 260 PHE A O 1
ATOM 2104 N N . ASP A 1 261 ? 25.75 -35.625 -17.5 1 93.88 261 ASP A N 1
ATOM 2105 C CA . ASP A 1 261 ? 25.422 -34.25 -17.156 1 93.88 261 ASP A CA 1
ATOM 2106 C C . ASP A 1 261 ? 24.547 -33.594 -18.219 1 93.88 261 ASP A C 1
ATOM 2108 O O . ASP A 1 261 ? 23.641 -32.812 -17.922 1 93.88 261 ASP A O 1
ATOM 2112 N N . GLN A 1 262 ? 24.766 -33.938 -19.438 1 91.31 262 GLN A N 1
ATOM 2113 C CA . GLN A 1 262 ? 24 -33.375 -20.531 1 91.31 262 GLN A CA 1
ATOM 2114 C C . GLN A 1 262 ? 22.562 -33.906 -20.547 1 91.31 262 GLN A C 1
ATOM 2116 O O . GLN A 1 262 ? 21.641 -33.156 -20.891 1 91.31 262 GLN A O 1
ATOM 2121 N N . VAL A 1 263 ? 22.391 -35.062 -20.156 1 90 263 VAL A N 1
ATOM 2122 C CA . VAL A 1 263 ? 21.062 -35.656 -20.156 1 90 263 VAL A CA 1
ATOM 2123 C C . VAL A 1 263 ? 20.266 -35.125 -18.984 1 90 263 VAL A C 1
ATOM 2125 O O . VAL A 1 263 ? 19.078 -34.781 -19.125 1 90 263 VAL A O 1
ATOM 2128 N N . VAL A 1 264 ? 20.859 -34.906 -17.875 1 93.69 264 VAL A N 1
ATOM 2129 C CA . VAL A 1 264 ? 20.109 -34.594 -16.656 1 93.69 264 VAL A CA 1
ATOM 2130 C C . VAL A 1 264 ? 19.953 -33.094 -16.516 1 93.69 264 VAL A C 1
ATOM 2132 O O . VAL A 1 264 ? 19.219 -32.625 -15.656 1 93.69 264 VAL A O 1
ATOM 2135 N N . HIS A 1 265 ? 20.531 -32.281 -17.375 1 94.25 265 HIS A N 1
ATOM 2136 C CA . HIS A 1 265 ? 20.578 -30.844 -17.219 1 94.25 265 HIS A CA 1
ATOM 2137 C C . HIS A 1 265 ? 19.188 -30.234 -17.172 1 94.25 265 HIS A C 1
ATOM 2139 O O . HIS A 1 265 ? 18.984 -29.156 -16.609 1 94.25 265 HIS A O 1
ATOM 2145 N N . ASP A 1 266 ? 18.156 -30.891 -17.688 1 92.38 266 ASP A N 1
ATOM 2146 C CA . ASP A 1 266 ? 16.781 -30.375 -17.688 1 92.38 266 ASP A CA 1
ATOM 2147 C C . ASP A 1 266 ? 15.836 -31.359 -16.984 1 92.38 266 ASP A C 1
ATOM 2149 O O . ASP A 1 266 ? 14.656 -31.438 -17.328 1 92.38 266 ASP A O 1
ATOM 2153 N N . SER A 1 267 ? 16.359 -32.094 -16.078 1 93.69 267 SER A N 1
ATOM 2154 C CA . SER A 1 267 ? 15.562 -33.094 -15.383 1 93.69 267 SER A CA 1
ATOM 2155 C C . SER A 1 267 ? 14.852 -32.531 -14.172 1 93.69 267 SER A C 1
ATOM 2157 O O . SER A 1 267 ? 14.664 -33.188 -13.164 1 93.69 267 SER A O 1
ATOM 2159 N N . LEU A 1 268 ? 14.562 -31.312 -14.164 1 93.25 268 LEU A N 1
ATOM 2160 C CA . LEU A 1 268 ? 13.766 -30.641 -13.141 1 93.25 268 LEU A CA 1
ATOM 2161 C C . LEU A 1 268 ? 12.414 -30.219 -13.695 1 93.25 268 LEU A C 1
ATOM 2163 O O . LEU A 1 268 ? 12.297 -29.906 -14.883 1 93.25 268 LEU A O 1
ATOM 2167 N N . PHE A 1 269 ? 11.469 -30.234 -12.82 1 90.38 269 PHE A N 1
ATOM 2168 C CA . PHE A 1 269 ? 10.148 -29.766 -13.219 1 90.38 269 PHE A CA 1
ATOM 2169 C C . PHE A 1 269 ? 9.484 -28.984 -12.086 1 90.38 269 PHE A C 1
ATOM 2171 O O . PHE A 1 269 ? 9.406 -29.469 -10.953 1 90.38 269 PHE A O 1
ATOM 2178 N N . SER A 1 270 ? 9.094 -27.828 -12.398 1 86.38 270 SER A N 1
ATOM 2179 C CA . SER A 1 270 ? 8.367 -27 -11.438 1 86.38 270 SER A CA 1
ATOM 2180 C C . SER A 1 270 ? 6.875 -27.312 -11.461 1 86.38 270 SER A C 1
ATOM 2182 O O . SER A 1 270 ? 6.211 -27.078 -12.477 1 86.38 270 SER A O 1
ATOM 2184 N N . ILE A 1 271 ? 6.387 -27.766 -10.305 1 72.25 271 ILE A N 1
ATOM 2185 C CA . ILE A 1 271 ? 4.984 -28.172 -10.242 1 72.25 271 ILE A CA 1
ATOM 2186 C C . ILE A 1 271 ? 4.117 -26.969 -9.898 1 72.25 271 ILE A C 1
ATOM 2188 O O . ILE A 1 271 ? 2.982 -26.859 -10.367 1 72.25 271 ILE A O 1
ATOM 2192 N N . GLU A 1 272 ? 4.605 -26.141 -8.898 1 61.28 272 GLU A N 1
ATOM 2193 C CA . GLU A 1 272 ? 3.789 -25 -8.492 1 61.28 272 GLU A CA 1
ATOM 2194 C C . GLU A 1 272 ? 3.957 -23.828 -9.453 1 61.28 272 GLU A C 1
ATOM 2196 O O . GLU A 1 272 ? 4.992 -23.703 -10.109 1 61.28 272 GLU A O 1
ATOM 2201 N N . PRO A 1 273 ? 2.67 -23.094 -9.422 1 52.38 273 PRO A N 1
ATOM 2202 C CA . PRO A 1 273 ? 1.478 -23 -8.578 1 52.38 273 PRO A CA 1
ATOM 2203 C C . PRO A 1 273 ? 0.456 -24.094 -8.867 1 52.38 273 PRO A C 1
ATOM 2205 O O . PRO A 1 273 ? 0.072 -24.297 -10.016 1 52.38 273 PRO A O 1
ATOM 2208 N N . SER A 1 274 ? 0.578 -25.25 -8.156 1 49.94 274 SER A N 1
ATOM 2209 C CA . SER A 1 274 ? -0.309 -26.375 -8.414 1 49.94 274 SER A CA 1
ATOM 2210 C C . SER A 1 274 ? -1.758 -26.016 -8.086 1 49.94 274 SER A C 1
ATOM 2212 O O . SER A 1 274 ? -2.676 -26.438 -8.797 1 49.94 274 SER A O 1
ATOM 2214 N N . THR A 1 275 ? -1.944 -25.812 -6.727 1 45.97 275 THR A N 1
ATOM 2215 C CA . THR A 1 275 ? -3.334 -25.766 -6.285 1 45.97 275 THR A CA 1
ATOM 2216 C C . THR A 1 275 ? -3.945 -24.391 -6.574 1 45.97 275 THR A C 1
ATOM 2218 O O . THR A 1 275 ? -5.168 -24.266 -6.676 1 45.97 275 THR A O 1
ATOM 2221 N N . SER A 1 276 ? -3.289 -23.438 -6.031 1 43.91 276 SER A N 1
ATOM 2222 C CA . SER A 1 276 ? -3.967 -22.141 -6.156 1 43.91 276 SER A CA 1
ATOM 2223 C C . SER A 1 276 ? -3.99 -21.672 -7.605 1 43.91 276 SER A C 1
ATOM 2225 O O . SER A 1 276 ? -2.969 -21.703 -8.289 1 43.91 276 SER A O 1
ATOM 2227 N N . SER A 1 277 ? -4.848 -22.219 -8.227 1 42.09 277 SER A N 1
ATOM 2228 C CA . SER A 1 277 ? -5.086 -21.719 -9.57 1 42.09 277 SER A CA 1
ATOM 2229 C C . SER A 1 277 ? -4.617 -20.266 -9.711 1 42.09 277 SER A C 1
ATOM 2231 O O . SER A 1 277 ? -5.027 -19.406 -8.938 1 42.09 277 SER A O 1
ATOM 2233 N N . ILE A 1 278 ? -3.297 -20.172 -9.945 1 42.91 278 ILE A N 1
ATOM 2234 C CA . ILE A 1 278 ? -2.537 -18.938 -10.086 1 42.91 278 ILE A CA 1
ATOM 2235 C C . ILE A 1 278 ? -3.451 -17.828 -10.602 1 42.91 278 ILE A C 1
ATOM 2237 O O . ILE A 1 278 ? -2.975 -16.812 -11.117 1 42.91 278 ILE A O 1
ATOM 2241 N N . LEU A 1 279 ? -4.684 -18.031 -11.008 1 41.91 279 LEU A N 1
ATOM 2242 C CA . LEU A 1 279 ? -5.109 -16.812 -11.68 1 41.91 279 LEU A CA 1
ATOM 2243 C C . LEU A 1 279 ? -4.789 -15.578 -10.836 1 41.91 279 LEU A C 1
ATOM 2245 O O . LEU A 1 279 ? -5.059 -14.453 -11.242 1 41.91 279 LEU A O 1
ATOM 2249 N N . VAL A 1 280 ? -4.719 -15.742 -9.484 1 41.78 280 VAL A N 1
ATOM 2250 C CA . VAL A 1 280 ? -4.715 -14.5 -8.711 1 41.78 280 VAL A CA 1
ATOM 2251 C C . VAL A 1 280 ? -3.287 -14.141 -8.312 1 41.78 280 VAL A C 1
ATOM 2253 O O . VAL A 1 280 ? -2.482 -15.023 -8 1 41.78 280 VAL A O 1
ATOM 2256 N N . THR A 1 281 ? -2.758 -13.094 -8.828 1 47.72 281 THR A N 1
ATOM 2257 C CA . THR A 1 281 ? -1.554 -12.289 -8.68 1 47.72 281 THR A CA 1
ATOM 2258 C C . THR A 1 281 ? -1.214 -12.094 -7.207 1 47.72 281 THR A C 1
ATOM 2260 O O . THR A 1 281 ? -1.88 -11.328 -6.508 1 47.72 281 THR A O 1
ATOM 2263 N N . ASN A 1 282 ? -1.246 -13.234 -6.414 1 51.97 282 ASN A N 1
ATOM 2264 C CA . ASN A 1 282 ? -0.757 -12.961 -5.062 1 51.97 282 ASN A CA 1
ATOM 2265 C C . ASN A 1 282 ? 0.764 -12.844 -5.031 1 51.97 282 ASN A C 1
ATOM 2267 O O . ASN A 1 282 ? 1.455 -13.43 -5.867 1 51.97 282 ASN A O 1
ATOM 2271 N N . ASN A 1 283 ? 1.278 -11.836 -4.426 1 61.62 283 ASN A N 1
ATOM 2272 C CA . ASN A 1 283 ? 2.709 -11.664 -4.195 1 61.62 283 ASN A CA 1
ATOM 2273 C C . ASN A 1 283 ? 3.271 -12.766 -3.307 1 61.62 283 ASN A C 1
ATOM 2275 O O . ASN A 1 283 ? 4.473 -12.797 -3.027 1 61.62 283 ASN A O 1
ATOM 2279 N N . LEU A 1 284 ? 2.363 -13.758 -2.98 1 67.81 284 LEU A N 1
ATOM 2280 C CA . LEU A 1 284 ? 2.803 -14.883 -2.16 1 67.81 284 LEU A CA 1
ATOM 2281 C C . LEU A 1 284 ? 2.564 -16.203 -2.879 1 67.81 284 LEU A C 1
ATOM 2283 O O . LEU A 1 284 ? 1.425 -16.547 -3.205 1 67.81 284 LEU A O 1
ATOM 2287 N N . PHE A 1 285 ? 3.664 -16.984 -3.213 1 74.12 285 PHE A N 1
ATOM 2288 C CA . PHE A 1 285 ? 3.59 -18.203 -4.008 1 74.12 285 PHE A CA 1
ATOM 2289 C C . PHE A 1 285 ? 4.152 -19.391 -3.23 1 74.12 285 PHE A C 1
ATOM 2291 O O . PHE A 1 285 ? 5.152 -19.25 -2.52 1 74.12 285 PHE A O 1
ATOM 2298 N N . SER A 1 286 ? 3.408 -20.469 -3.281 1 76.88 286 SER A N 1
ATOM 2299 C CA . SER A 1 286 ? 4.016 -21.734 -2.881 1 76.88 286 SER A CA 1
ATOM 2300 C C . SER A 1 286 ? 4.914 -22.281 -3.982 1 76.88 286 SER A C 1
ATOM 2302 O O . SER A 1 286 ? 4.543 -22.266 -5.16 1 76.88 286 SER A O 1
ATOM 2304 N N . PHE A 1 287 ? 6.062 -22.734 -3.596 1 81.5 287 PHE A N 1
ATOM 2305 C CA . PHE A 1 287 ? 7.023 -23.203 -4.582 1 81.5 287 PHE A CA 1
ATOM 2306 C C . PHE A 1 287 ? 7.344 -24.672 -4.363 1 81.5 287 PHE A C 1
ATOM 2308 O O . PHE A 1 287 ? 7.547 -25.109 -3.229 1 81.5 287 PHE A O 1
ATOM 2315 N N . HIS A 1 288 ? 7.238 -25.406 -5.473 1 84.69 288 HIS A N 1
ATOM 2316 C CA . HIS A 1 288 ? 7.613 -26.812 -5.457 1 84.69 288 HIS A CA 1
ATOM 2317 C C . HIS A 1 288 ? 8.297 -27.219 -6.758 1 84.69 288 HIS A C 1
ATOM 2319 O O . HIS A 1 288 ? 7.742 -27.016 -7.84 1 84.69 288 HIS A O 1
ATOM 2325 N N . CYS A 1 289 ? 9.469 -27.703 -6.691 1 88.88 289 CYS A N 1
ATOM 2326 C CA . CYS A 1 289 ? 10.227 -28.219 -7.828 1 88.88 289 CYS A CA 1
ATOM 2327 C C . CYS A 1 289 ? 10.719 -29.641 -7.559 1 88.88 289 CYS A C 1
ATOM 2329 O O . CYS A 1 289 ? 11.242 -29.922 -6.48 1 88.88 289 CYS A O 1
ATOM 2331 N N . GLU A 1 290 ? 10.5 -30.484 -8.461 1 88.62 290 GLU A N 1
ATOM 2332 C CA . GLU A 1 290 ? 10.852 -31.891 -8.312 1 88.62 290 GLU A CA 1
ATOM 2333 C C . GLU A 1 290 ? 11.828 -32.344 -9.391 1 88.62 290 GLU A C 1
ATOM 2335 O O . GLU A 1 290 ? 11.711 -31.922 -10.547 1 88.62 290 GLU A O 1
ATOM 2340 N N . SER A 1 291 ? 12.734 -33.156 -8.977 1 93 291 SER A N 1
ATOM 2341 C CA . SER A 1 291 ? 13.625 -33.812 -9.945 1 93 291 SER A CA 1
ATOM 2342 C C . SER A 1 291 ? 12.93 -34.969 -10.633 1 93 291 SER A C 1
ATOM 2344 O O . SER A 1 291 ? 12.18 -35.719 -10 1 93 291 SER A O 1
ATOM 2346 N N . LEU A 1 292 ? 13.211 -35.094 -11.867 1 91.38 292 LEU A N 1
ATOM 2347 C CA . LEU A 1 292 ? 12.648 -36.219 -12.641 1 91.38 292 LEU A CA 1
ATOM 2348 C C . LEU A 1 292 ? 13.633 -37.375 -12.711 1 91.38 292 LEU A C 1
ATOM 2350 O O . LEU A 1 292 ? 13.367 -38.375 -13.383 1 91.38 292 LEU A O 1
ATOM 2354 N N . CYS A 1 293 ? 14.758 -37.188 -12.086 1 92.12 293 CYS A N 1
ATOM 2355 C CA . CYS A 1 293 ? 15.781 -38.219 -12.117 1 92.12 293 CYS A CA 1
ATOM 2356 C C . CYS A 1 293 ? 16.188 -38.625 -10.711 1 92.12 293 CYS A C 1
ATOM 2358 O O . CYS A 1 293 ? 16.922 -37.906 -10.031 1 92.12 293 CYS A O 1
ATOM 2360 N N . PRO A 1 294 ? 15.906 -39.812 -10.32 1 87.06 294 PRO A N 1
ATOM 2361 C CA . PRO A 1 294 ? 16.219 -40.25 -8.961 1 87.06 294 PRO A CA 1
ATOM 2362 C C . PRO A 1 294 ? 17.719 -40.406 -8.727 1 87.06 294 PRO A C 1
ATOM 2364 O O . PRO A 1 294 ? 18.172 -40.375 -7.582 1 87.06 294 PRO A O 1
ATOM 2367 N N . ALA A 1 295 ? 18.438 -40.562 -9.758 1 90.56 295 ALA A N 1
ATOM 2368 C CA . ALA A 1 295 ? 19.859 -40.844 -9.617 1 90.56 295 ALA A CA 1
ATOM 2369 C C . ALA A 1 295 ? 20.656 -39.594 -9.359 1 90.56 295 ALA A C 1
ATOM 2371 O O . ALA A 1 295 ? 21.844 -39.625 -9.016 1 90.56 295 ALA A O 1
ATOM 2372 N N . VAL A 1 296 ? 20.062 -38.5 -9.531 1 93.31 296 VAL A N 1
ATOM 2373 C CA . VAL A 1 296 ? 20.781 -37.25 -9.406 1 93.31 296 VAL A CA 1
ATOM 2374 C C . VAL A 1 296 ? 20.641 -36.719 -7.977 1 93.31 296 VAL A C 1
ATOM 2376 O O . VAL A 1 296 ? 19.547 -36.688 -7.41 1 93.31 296 VAL A O 1
ATOM 2379 N N . ILE A 1 297 ? 21.734 -36.344 -7.359 1 92.88 297 ILE A N 1
ATOM 2380 C CA . ILE A 1 297 ? 21.781 -35.781 -6.02 1 92.88 297 ILE A CA 1
ATOM 2381 C C . ILE A 1 297 ? 22.125 -34.281 -6.105 1 92.88 297 ILE A C 1
ATOM 2383 O O . ILE A 1 297 ? 23.047 -33.906 -6.812 1 92.88 297 ILE A O 1
ATOM 2387 N N . TYR A 1 298 ? 21.391 -33.531 -5.383 1 93.81 298 TYR A N 1
ATOM 2388 C CA . TYR A 1 298 ? 21.516 -32.094 -5.5 1 93.81 298 TYR A CA 1
ATOM 2389 C C . TYR A 1 298 ? 22.109 -31.484 -4.227 1 93.81 298 TYR A C 1
ATOM 2391 O O . TYR A 1 298 ? 21.797 -31.938 -3.121 1 93.81 298 TYR A O 1
ATOM 2399 N N . LYS A 1 299 ? 22.828 -30.453 -4.363 1 92.94 299 LYS A N 1
ATOM 2400 C CA . LYS A 1 299 ? 23.344 -29.672 -3.244 1 92.94 299 LYS A CA 1
ATOM 2401 C C . LYS A 1 299 ? 22.375 -28.562 -2.842 1 92.94 299 LYS A C 1
ATOM 2403 O O . LYS A 1 299 ? 22.172 -28.312 -1.651 1 92.94 299 LYS A O 1
ATOM 2408 N N . SER A 1 300 ? 21.859 -27.938 -3.805 1 93.56 300 SER A N 1
ATOM 2409 C CA . SER A 1 300 ? 20.953 -26.812 -3.543 1 93.56 300 SER A CA 1
ATOM 2410 C C . SER A 1 300 ? 20.109 -26.469 -4.77 1 93.56 300 SER A C 1
ATOM 2412 O O . SER A 1 300 ? 20.422 -26.922 -5.879 1 93.56 300 SER A O 1
ATOM 2414 N N . PHE A 1 301 ? 19.031 -25.828 -4.512 1 94 301 PHE A N 1
ATOM 2415 C CA . PHE A 1 301 ? 18.188 -25.266 -5.559 1 94 301 PHE A CA 1
ATOM 2416 C C . PHE A 1 301 ? 18.109 -23.75 -5.441 1 94 301 PHE A C 1
ATOM 2418 O O . PHE A 1 301 ? 17.609 -23.219 -4.445 1 94 301 PHE A O 1
ATOM 2425 N N . ASP A 1 302 ? 18.531 -23.047 -6.441 1 94.06 302 ASP A N 1
ATOM 2426 C CA . ASP A 1 302 ? 18.453 -21.594 -6.465 1 94.06 302 ASP A CA 1
ATOM 2427 C C . ASP A 1 302 ? 17.266 -21.125 -7.293 1 94.06 302 ASP A C 1
ATOM 2429 O O . ASP A 1 302 ? 17.078 -21.562 -8.43 1 94.06 302 ASP A O 1
ATOM 2433 N N . VAL A 1 303 ? 16.469 -20.312 -6.691 1 92.44 303 VAL A N 1
ATOM 2434 C CA . VAL A 1 303 ? 15.258 -19.828 -7.344 1 92.44 303 VAL A CA 1
ATOM 2435 C C . VAL A 1 303 ? 15.367 -18.328 -7.586 1 92.44 303 VAL A C 1
ATOM 2437 O O . VAL A 1 303 ? 15.75 -17.562 -6.688 1 92.44 303 VAL A O 1
ATOM 2440 N N . GLN A 1 304 ? 15.102 -17.953 -8.797 1 92.88 304 GLN A N 1
ATOM 2441 C CA . GLN A 1 304 ? 15.109 -16.562 -9.227 1 92.88 304 GLN A CA 1
ATOM 2442 C C . GLN A 1 304 ? 13.875 -16.234 -10.062 1 92.88 304 GLN A C 1
ATOM 2444 O O . GLN A 1 304 ? 13.273 -17.125 -10.672 1 92.88 304 GLN A O 1
ATOM 2449 N N . ILE A 1 305 ? 13.414 -14.969 -10 1 89.12 305 ILE A N 1
ATOM 2450 C CA . ILE A 1 305 ? 12.312 -14.531 -10.852 1 89.12 305 ILE A CA 1
ATOM 2451 C C . ILE A 1 305 ? 12.867 -13.844 -12.094 1 89.12 305 ILE A C 1
ATOM 2453 O O . ILE A 1 305 ? 13.68 -12.922 -11.992 1 89.12 305 ILE A O 1
ATOM 2457 N N . VAL A 1 306 ? 12.414 -14.328 -13.234 1 90.81 306 VAL A N 1
ATOM 2458 C CA . VAL A 1 306 ? 12.945 -13.773 -14.477 1 90.81 306 VAL A CA 1
ATOM 2459 C C . VAL A 1 306 ? 11.797 -13.297 -15.359 1 90.81 306 VAL A C 1
ATOM 2461 O O . VAL A 1 306 ? 10.648 -13.719 -15.18 1 90.81 306 VAL A O 1
ATOM 2464 N N . SER A 1 307 ? 12.133 -12.406 -16.281 1 88.62 307 SER A N 1
ATOM 2465 C CA . SER A 1 307 ? 11.148 -11.891 -17.234 1 88.62 307 SER A CA 1
ATOM 2466 C C . SER A 1 307 ? 10.883 -12.891 -18.344 1 88.62 307 SER A C 1
ATOM 2468 O O . SER A 1 307 ? 11.57 -13.906 -18.469 1 88.62 307 SER A O 1
ATOM 2470 N N . GLU A 1 308 ? 9.875 -12.594 -19.172 1 89.25 308 GLU A N 1
ATOM 2471 C CA . GLU A 1 308 ? 9.523 -13.438 -20.312 1 89.25 308 GLU A CA 1
ATOM 2472 C C . GLU A 1 308 ? 10.688 -13.547 -21.297 1 89.25 308 GLU A C 1
ATOM 2474 O O . GLU A 1 308 ? 11 -14.641 -21.781 1 89.25 308 GLU A O 1
ATOM 2479 N N . ASP A 1 309 ? 11.328 -12.469 -21.516 1 87.38 309 ASP A N 1
ATOM 2480 C CA . ASP A 1 309 ? 12.453 -12.453 -22.453 1 87.38 309 ASP A CA 1
ATOM 2481 C C . ASP A 1 309 ? 13.625 -13.273 -21.922 1 87.38 309 ASP A C 1
ATOM 2483 O O . ASP A 1 309 ? 14.258 -14.031 -22.656 1 87.38 309 ASP A O 1
ATOM 2487 N N . THR A 1 310 ? 13.852 -13.078 -20.672 1 91.69 310 THR A N 1
ATOM 2488 C CA . THR A 1 310 ? 14.938 -13.836 -20.047 1 91.69 310 THR A CA 1
ATOM 2489 C C . THR A 1 310 ? 14.594 -15.328 -20 1 91.69 310 THR A C 1
ATOM 2491 O O . THR A 1 310 ? 15.477 -16.172 -20.141 1 91.69 310 THR A O 1
ATOM 2494 N N . ALA A 1 311 ? 13.359 -15.641 -19.781 1 93.75 311 ALA A N 1
ATOM 2495 C CA . ALA A 1 311 ? 12.938 -17.047 -19.797 1 93.75 311 ALA A CA 1
ATOM 2496 C C . ALA A 1 311 ? 13.195 -17.688 -21.156 1 93.75 311 ALA A C 1
ATOM 2498 O O . ALA A 1 311 ? 13.656 -18.828 -21.234 1 93.75 311 ALA A O 1
ATOM 2499 N N . ASN A 1 312 ? 12.953 -16.953 -22.203 1 92.38 312 ASN A N 1
ATOM 2500 C CA . ASN A 1 312 ? 13.234 -17.438 -23.547 1 92.38 312 ASN A CA 1
ATOM 2501 C C . ASN A 1 312 ? 14.734 -17.656 -23.766 1 92.38 312 ASN A C 1
ATOM 2503 O O . ASN A 1 312 ? 15.148 -18.641 -24.375 1 92.38 312 ASN A O 1
ATOM 2507 N N . ALA A 1 313 ? 15.453 -16.75 -23.219 1 91.38 313 ALA A N 1
ATOM 2508 C CA . ALA A 1 313 ? 16.906 -16.891 -23.328 1 91.38 313 ALA A CA 1
ATOM 2509 C C . ALA A 1 313 ? 17.391 -18.109 -22.562 1 91.38 313 ALA A C 1
ATOM 2511 O O . ALA A 1 313 ? 18.297 -18.812 -23.016 1 91.38 313 ALA A O 1
ATOM 2512 N N . ILE A 1 314 ? 16.875 -18.328 -21.453 1 94.38 314 ILE A N 1
ATOM 2513 C CA . ILE A 1 314 ? 17.25 -19.484 -20.641 1 94.38 314 ILE A CA 1
ATOM 2514 C C . ILE A 1 314 ? 16.891 -20.766 -21.375 1 94.38 314 ILE A C 1
ATOM 2516 O O . ILE A 1 314 ? 17.688 -21.703 -21.438 1 94.38 314 ILE A O 1
ATOM 2520 N N . GLN A 1 315 ? 15.703 -20.812 -21.938 1 93.44 315 GLN A N 1
ATOM 2521 C CA . GLN A 1 315 ? 15.305 -22 -22.672 1 93.44 315 GLN A CA 1
ATOM 2522 C C . GLN A 1 315 ? 16.219 -22.234 -23.875 1 93.44 315 GLN A C 1
ATOM 2524 O O . GLN A 1 315 ? 16.562 -23.375 -24.188 1 93.44 315 GLN A O 1
ATOM 2529 N N . MET A 1 316 ? 16.594 -21.203 -24.5 1 91.25 316 MET A N 1
ATOM 2530 C CA . MET A 1 316 ? 17.531 -21.328 -25.609 1 91.25 316 MET A CA 1
ATOM 2531 C C . MET A 1 316 ? 18.859 -21.906 -25.156 1 91.25 316 MET A C 1
ATOM 2533 O O . MET A 1 316 ? 19.438 -22.75 -25.828 1 91.25 316 MET A O 1
ATOM 2537 N N . GLU A 1 317 ? 19.312 -21.422 -24.062 1 92.62 317 GLU A N 1
ATOM 2538 C CA . GLU A 1 317 ? 20.547 -21.969 -23.516 1 92.62 317 GLU A CA 1
ATOM 2539 C C . GLU A 1 317 ? 20.391 -23.438 -23.141 1 92.62 317 GLU A C 1
ATOM 2541 O O . GLU A 1 317 ? 21.297 -24.25 -23.359 1 92.62 317 GLU A O 1
ATOM 2546 N N . MET A 1 318 ? 19.281 -23.812 -22.609 1 92.5 318 MET A N 1
ATOM 2547 C CA . MET A 1 318 ? 19.016 -25.203 -22.281 1 92.5 318 MET A CA 1
ATOM 2548 C C . MET A 1 318 ? 19.016 -26.062 -23.531 1 92.5 318 MET A C 1
ATOM 2550 O O . MET A 1 318 ? 19.5 -27.203 -23.516 1 92.5 318 MET A O 1
ATOM 2554 N N . SER A 1 319 ? 18.484 -25.453 -24.594 1 90.5 319 SER A N 1
ATOM 2555 C CA . SER A 1 319 ? 18.5 -26.172 -25.875 1 90.5 319 SER A CA 1
ATOM 2556 C C . SER A 1 319 ? 19.922 -26.359 -26.391 1 90.5 319 SER A C 1
ATOM 2558 O O . SER A 1 319 ? 20.25 -27.406 -26.969 1 90.5 319 SER A O 1
ATOM 2560 N N . LYS A 1 320 ? 20.734 -25.375 -26.141 1 89.69 320 LYS A N 1
ATOM 2561 C CA . LYS A 1 320 ? 22.125 -25.484 -26.547 1 89.69 320 LYS A CA 1
ATOM 2562 C C . LYS A 1 320 ? 22.844 -26.562 -25.75 1 89.69 320 LYS A C 1
ATOM 2564 O O . LYS A 1 320 ? 23.719 -27.25 -26.297 1 89.69 320 LYS A O 1
ATOM 2569 N N . VAL A 1 321 ? 22.547 -26.734 -24.562 1 90.88 321 VAL A N 1
ATOM 2570 C CA . VAL A 1 321 ? 23.141 -27.781 -23.75 1 90.88 321 VAL A CA 1
ATOM 2571 C C . VAL A 1 321 ? 22.688 -29.156 -24.234 1 90.88 321 VAL A C 1
ATOM 2573 O O . VAL A 1 321 ? 23.469 -30.094 -24.328 1 90.88 321 VAL A O 1
ATOM 2576 N N . ARG A 1 322 ? 21.438 -29.203 -24.625 1 87.88 322 ARG A N 1
ATOM 2577 C CA . ARG A 1 322 ? 20.906 -30.453 -25.156 1 87.88 322 ARG A CA 1
ATOM 2578 C C . ARG A 1 322 ? 21.609 -30.859 -26.438 1 87.88 322 ARG A C 1
ATOM 2580 O O . ARG A 1 322 ? 21.812 -32.062 -26.688 1 87.88 322 ARG A O 1
ATOM 2587 N N . CYS A 1 323 ? 21.953 -29.828 -27.141 1 86 323 CYS A N 1
ATOM 2588 C CA . CYS A 1 323 ? 22.594 -30.109 -28.422 1 86 323 CYS A CA 1
ATOM 2589 C C . CYS A 1 323 ? 24.094 -30.328 -28.25 1 86 323 CYS A C 1
ATOM 2591 O O . CYS A 1 323 ? 24.781 -30.75 -29.188 1 86 323 CYS A O 1
ATOM 2593 N N . GLY A 1 324 ? 24.641 -30.062 -27.125 1 85.88 324 GLY A N 1
ATOM 2594 C CA . GLY A 1 324 ? 26.047 -30.312 -26.844 1 85.88 324 GLY A CA 1
ATOM 2595 C C . GLY A 1 324 ? 26.922 -29.109 -27.125 1 85.88 324 GLY A C 1
ATOM 2596 O O . GLY A 1 324 ? 28.141 -29.172 -26.969 1 85.88 324 GLY A O 1
ATOM 2597 N N . SER A 1 325 ? 26.328 -28.016 -27.453 1 85.62 325 SER A N 1
ATOM 2598 C CA . SER A 1 325 ? 27.125 -26.828 -27.812 1 85.62 325 SER A CA 1
ATOM 2599 C C . SER A 1 325 ? 27.531 -26.062 -26.562 1 85.62 325 SER A C 1
ATOM 2601 O O . SER A 1 325 ? 28.469 -25.234 -26.625 1 85.62 325 SER A O 1
ATOM 2603 N N . ARG A 1 326 ? 26.844 -26.312 -25.516 1 88.56 326 ARG A N 1
ATOM 2604 C CA . ARG A 1 326 ? 27.188 -25.641 -24.266 1 88.56 326 ARG A CA 1
ATOM 2605 C C . ARG A 1 326 ? 27.328 -26.656 -23.125 1 88.56 326 ARG A C 1
ATOM 2607 O O . ARG A 1 326 ? 26.641 -27.688 -23.109 1 88.56 326 ARG A O 1
ATOM 2614 N N . SER A 1 327 ? 28.219 -26.328 -22.266 1 87.62 327 SER A N 1
ATOM 2615 C CA . SER A 1 327 ? 28.438 -27.203 -21.125 1 87.62 327 SER A CA 1
ATOM 2616 C C . SER A 1 327 ? 27.438 -26.906 -20 1 87.62 327 SER A C 1
ATOM 2618 O O . SER A 1 327 ? 27.125 -25.75 -19.734 1 87.62 327 SER A O 1
ATOM 2620 N N . PRO A 1 328 ? 26.891 -27.938 -19.406 1 90.19 328 PRO A N 1
ATOM 2621 C CA . PRO A 1 328 ? 25.969 -27.75 -18.281 1 90.19 328 PRO A CA 1
ATOM 2622 C C . PRO A 1 328 ? 26.688 -27.234 -17.031 1 90.19 328 PRO A C 1
ATOM 2624 O O . PRO A 1 328 ? 26.031 -26.812 -16.078 1 90.19 328 PRO A O 1
ATOM 2627 N N . SER A 1 329 ? 27.969 -27.188 -16.938 1 88.5 329 SER A N 1
ATOM 2628 C CA . SER A 1 329 ? 28.719 -26.812 -15.742 1 88.5 329 SER A CA 1
ATOM 2629 C C . SER A 1 329 ? 28.938 -25.312 -15.664 1 88.5 329 SER A C 1
ATOM 2631 O O . SER A 1 329 ? 29.328 -24.797 -14.617 1 88.5 329 SER A O 1
ATOM 2633 N N . GLU A 1 330 ? 28.625 -24.625 -16.703 1 85.69 330 GLU A N 1
ATOM 2634 C CA . GLU A 1 330 ? 28.859 -23.172 -16.703 1 85.69 330 GLU A CA 1
ATOM 2635 C C . GLU A 1 330 ? 27.641 -22.422 -17.219 1 85.69 330 GLU A C 1
ATOM 2637 O O . GLU A 1 330 ? 27.672 -21.859 -18.328 1 85.69 330 GLU A O 1
ATOM 2642 N N . PRO A 1 331 ? 26.609 -22.438 -16.391 1 87.88 331 PRO A N 1
ATOM 2643 C CA . PRO A 1 331 ? 25.438 -21.703 -16.844 1 87.88 331 PRO A CA 1
ATOM 2644 C C . PRO A 1 331 ? 25.672 -20.188 -16.906 1 87.88 331 PRO A C 1
ATOM 2646 O O . PRO A 1 331 ? 26.469 -19.656 -16.125 1 87.88 331 PRO A O 1
ATOM 2649 N N . SER A 1 332 ? 25.047 -19.516 -17.828 1 88.69 332 SER A N 1
ATOM 2650 C CA . SER A 1 332 ? 25.109 -18.062 -17.938 1 88.69 332 SER A CA 1
ATOM 2651 C C . SER A 1 332 ? 24.375 -17.391 -16.797 1 88.69 332 SER A C 1
ATOM 2653 O O . SER A 1 332 ? 23.531 -18.016 -16.125 1 88.69 332 SER A O 1
ATOM 2655 N N . THR A 1 333 ? 24.734 -16.203 -16.5 1 90 333 THR A N 1
ATOM 2656 C CA . THR A 1 333 ? 24.031 -15.406 -15.508 1 90 333 THR A CA 1
ATOM 2657 C C . THR A 1 333 ? 22.922 -14.586 -16.156 1 90 333 THR A C 1
ATOM 2659 O O . THR A 1 333 ? 23.141 -13.984 -17.219 1 90 333 THR A O 1
ATOM 2662 N N . PHE A 1 334 ? 21.812 -14.742 -15.594 1 91.88 334 PHE A N 1
ATOM 2663 C CA . PHE A 1 334 ? 20.656 -14.031 -16.125 1 91.88 334 PHE A CA 1
ATOM 2664 C C . PHE A 1 334 ? 20.156 -12.992 -15.117 1 91.88 334 PHE A C 1
ATOM 2666 O O . PHE A 1 334 ? 20.156 -13.242 -13.906 1 91.88 334 PHE A O 1
ATOM 2673 N N . PRO A 1 335 ? 19.672 -11.859 -15.562 1 88.44 335 PRO A N 1
ATOM 2674 C CA . PRO A 1 335 ? 19.172 -10.828 -14.648 1 88.44 335 PRO A CA 1
ATOM 2675 C C . PRO A 1 335 ? 17.828 -11.188 -14.023 1 88.44 335 PRO A C 1
ATOM 2677 O O . PRO A 1 335 ? 16.984 -11.789 -14.688 1 88.44 335 PRO A O 1
ATOM 2680 N N . SER A 1 336 ? 17.672 -10.859 -12.758 1 88.38 336 SER A N 1
ATOM 2681 C CA . SER A 1 336 ? 16.391 -11.047 -12.07 1 88.38 336 SER A CA 1
ATOM 2682 C C . SER A 1 336 ? 15.406 -9.938 -12.414 1 88.38 336 SER A C 1
ATOM 2684 O O . SER A 1 336 ? 15.805 -8.789 -12.602 1 88.38 336 SER A O 1
ATOM 2686 N N . ALA A 1 337 ? 14.148 -10.359 -12.547 1 86.31 337 ALA A N 1
ATOM 2687 C CA . ALA A 1 337 ? 13.102 -9.398 -12.898 1 86.31 337 ALA A CA 1
ATOM 2688 C C . ALA A 1 337 ? 12.383 -8.898 -11.648 1 86.31 337 ALA A C 1
ATOM 2690 O O . ALA A 1 337 ? 11.719 -7.863 -11.68 1 86.31 337 ALA A O 1
ATOM 2691 N N . ALA A 1 338 ? 12.391 -9.625 -10.602 1 82.62 338 ALA A N 1
ATOM 2692 C CA . ALA A 1 338 ? 11.766 -9.289 -9.328 1 82.62 338 ALA A CA 1
ATOM 2693 C C . ALA A 1 338 ? 12.562 -9.852 -8.156 1 82.62 338 ALA A C 1
ATOM 2695 O O . ALA A 1 338 ? 13.523 -10.594 -8.352 1 82.62 338 ALA A O 1
ATOM 2696 N N . LEU A 1 339 ? 12.195 -9.367 -6.984 1 83.56 339 LEU A N 1
ATOM 2697 C CA . LEU A 1 339 ? 12.875 -9.836 -5.781 1 83.56 339 LEU A CA 1
ATOM 2698 C C . LEU A 1 339 ? 12.039 -10.883 -5.055 1 83.56 339 LEU A C 1
ATOM 2700 O O . LEU A 1 339 ? 10.82 -10.93 -5.227 1 83.56 339 LEU A O 1
ATOM 2704 N N . LEU A 1 340 ? 12.812 -11.789 -4.375 1 84.81 340 LEU A N 1
ATOM 2705 C CA . LEU A 1 340 ? 12.172 -12.867 -3.625 1 84.81 340 LEU A CA 1
ATOM 2706 C C . LEU A 1 340 ? 12.523 -12.773 -2.143 1 84.81 340 LEU A C 1
ATOM 2708 O O . LEU A 1 340 ? 13.633 -12.383 -1.784 1 84.81 340 LEU A O 1
ATOM 2712 N N . ALA A 1 341 ? 11.453 -13.016 -1.33 1 81.06 341 ALA A N 1
ATOM 2713 C CA . ALA A 1 341 ? 11.672 -13.156 0.107 1 81.06 341 ALA A CA 1
ATOM 2714 C C . ALA A 1 341 ? 10.992 -14.406 0.649 1 81.06 341 ALA A C 1
ATOM 2716 O O . ALA A 1 341 ? 9.875 -14.742 0.232 1 81.06 341 ALA A O 1
ATOM 2717 N N . MET A 1 342 ? 11.75 -15.188 1.503 1 79.44 342 MET A N 1
ATOM 2718 C CA . MET A 1 342 ? 11.188 -16.375 2.129 1 79.44 342 MET A CA 1
ATOM 2719 C C . MET A 1 342 ? 10.445 -16.016 3.412 1 79.44 342 MET A C 1
ATOM 2721 O O . MET A 1 342 ? 11.055 -15.602 4.395 1 79.44 342 MET A O 1
ATOM 2725 N N . LYS A 1 343 ? 9.086 -16.094 3.35 1 72.12 343 LYS A N 1
ATOM 2726 C CA . LYS A 1 343 ? 8.289 -15.82 4.539 1 72.12 343 LYS A CA 1
ATOM 2727 C C . LYS A 1 343 ? 8.141 -17.078 5.398 1 72.12 343 LYS A C 1
ATOM 2729 O O . LYS A 1 343 ? 7.902 -18.172 4.879 1 72.12 343 LYS A O 1
ATOM 2734 N N . PRO A 1 344 ? 8.414 -16.984 6.73 1 62.66 344 PRO A N 1
ATOM 2735 C CA . PRO A 1 344 ? 8.305 -18.172 7.574 1 62.66 344 PRO A CA 1
ATOM 2736 C C . PRO A 1 344 ? 6.871 -18.703 7.664 1 62.66 344 PRO A C 1
ATOM 2738 O O . PRO A 1 344 ? 5.918 -17.938 7.504 1 62.66 344 PRO A O 1
ATOM 2741 N N . THR A 1 345 ? 6.715 -20.094 7.543 1 55.19 345 THR A N 1
ATOM 2742 C CA . THR A 1 345 ? 5.441 -20.812 7.555 1 55.19 345 THR A CA 1
ATOM 2743 C C . THR A 1 345 ? 4.633 -20.453 8.797 1 55.19 345 THR A C 1
ATOM 2745 O O . THR A 1 345 ? 3.4 -20.516 8.781 1 55.19 345 THR A O 1
ATOM 2748 N N . SER A 1 346 ? 5.211 -20.703 10.133 1 45.47 346 SER A N 1
ATOM 2749 C CA . SER A 1 346 ? 4.383 -20.578 11.328 1 45.47 346 SER A CA 1
ATOM 2750 C C . SER A 1 346 ? 3.883 -19.141 11.508 1 45.47 346 SER A C 1
ATOM 2752 O O . SER A 1 346 ? 4.645 -18.188 11.336 1 45.47 346 SER A O 1
ATOM 2754 N N . GLY A 1 347 ? 2.871 -18.922 11.109 1 40.41 347 GLY A N 1
ATOM 2755 C CA . GLY A 1 347 ? 2.082 -17.75 11.453 1 40.41 347 GLY A CA 1
ATOM 2756 C C . GLY A 1 347 ? 2.381 -17.203 12.844 1 40.41 347 GLY A C 1
ATOM 2757 O O . GLY A 1 347 ? 1.557 -16.516 13.438 1 40.41 347 GLY A O 1
ATOM 2758 N N . VAL A 1 348 ? 3.037 -18.094 13.867 1 34.16 348 VAL A N 1
ATOM 2759 C CA . VAL A 1 348 ? 3.051 -17.625 15.25 1 34.16 348 VAL A CA 1
ATOM 2760 C C . VAL A 1 348 ? 3.744 -16.266 15.32 1 34.16 348 VAL A C 1
ATOM 2762 O O . VAL A 1 348 ? 4.816 -16.078 14.742 1 34.16 348 VAL A O 1
ATOM 2765 N N . LYS A 1 349 ? 2.939 -15.469 15.766 1 32.84 349 LYS A N 1
ATOM 2766 C CA . LYS A 1 349 ? 3.449 -14.219 16.328 1 32.84 349 LYS A CA 1
ATOM 2767 C C . LYS A 1 349 ? 4.73 -14.445 17.125 1 32.84 349 LYS A C 1
ATOM 2769 O O . LYS A 1 349 ? 4.852 -15.445 17.844 1 32.84 349 LYS A O 1
ATOM 2774 N N . ARG A 1 350 ? 5.906 -14.188 16.672 1 32.16 350 ARG A N 1
ATOM 2775 C CA . ARG A 1 350 ? 7.105 -14.328 17.484 1 32.16 350 ARG A CA 1
ATOM 2776 C C . ARG A 1 350 ? 6.785 -14.109 18.969 1 32.16 350 ARG A C 1
ATOM 2778 O O . ARG A 1 350 ? 6.148 -13.125 19.328 1 32.16 350 ARG A O 1
ATOM 2785 N N . ASN A 1 351 ? 6.57 -15.195 19.719 1 29.06 351 ASN A N 1
ATOM 2786 C CA . ASN A 1 351 ? 6.652 -15.039 21.172 1 29.06 351 ASN A CA 1
ATOM 2787 C C . ASN A 1 351 ? 7.945 -14.344 21.594 1 29.06 351 ASN A C 1
ATOM 2789 O O . ASN A 1 351 ? 9.016 -14.656 21.078 1 29.06 351 ASN A O 1
ATOM 2793 N N . ASN A 1 352 ? 7.969 -13.141 22.156 1 29.39 352 ASN A N 1
ATOM 2794 C CA . ASN A 1 352 ? 8.992 -12.375 22.859 1 29.39 352 ASN A CA 1
ATOM 2795 C C . ASN A 1 352 ? 9.859 -13.273 23.734 1 29.39 352 ASN A C 1
ATOM 2797 O O . ASN A 1 352 ? 10.773 -12.789 24.406 1 29.39 352 ASN A O 1
ATOM 2801 N N . ALA A 1 353 ? 9.484 -14.508 24.219 1 29.34 353 ALA A N 1
ATOM 2802 C CA . ALA A 1 353 ? 10.227 -15.047 25.359 1 29.34 353 ALA A CA 1
ATOM 2803 C C . ALA A 1 353 ? 11.602 -15.555 24.922 1 29.34 353 ALA A C 1
ATOM 2805 O O . ALA A 1 353 ? 12.578 -15.422 25.656 1 29.34 353 ALA A O 1
ATOM 2806 N N . THR A 1 354 ? 11.664 -16.438 24.031 1 29 354 THR A N 1
ATOM 2807 C CA . THR A 1 354 ? 12.922 -17.172 24 1 29 354 THR A CA 1
ATOM 2808 C C . THR A 1 354 ? 14.016 -16.359 23.328 1 29 354 THR A C 1
ATOM 2810 O O . THR A 1 354 ? 15.07 -16.891 22.969 1 29 354 THR A O 1
ATOM 2813 N N . ALA A 1 355 ? 13.875 -15.109 22.875 1 31.08 355 ALA A N 1
ATOM 2814 C CA . ALA A 1 355 ? 15.055 -14.367 22.438 1 31.08 355 ALA A CA 1
ATOM 2815 C C . ALA A 1 355 ? 16.047 -14.203 23.578 1 31.08 355 ALA A C 1
ATOM 2817 O O . ALA A 1 355 ? 17.047 -13.484 23.438 1 31.08 355 ALA A O 1
ATOM 2818 N N . ASN A 1 356 ? 15.695 -14.625 24.812 1 29.38 356 ASN A N 1
ATOM 2819 C CA . ASN A 1 356 ? 16.75 -14.461 25.812 1 29.38 356 ASN A CA 1
ATOM 2820 C C . ASN A 1 356 ? 18 -15.234 25.438 1 29.38 356 ASN A C 1
ATOM 2822 O O . ASN A 1 356 ? 19.062 -15.031 26.016 1 29.38 356 ASN A O 1
ATOM 2826 N N . ALA A 1 357 ? 17.906 -16.625 25.219 1 29.66 357 ALA A N 1
ATOM 2827 C CA . ALA A 1 357 ? 19.25 -17.188 25.375 1 29.66 357 ALA A CA 1
ATOM 2828 C C . ALA A 1 357 ? 20.234 -16.547 24.406 1 29.66 357 ALA A C 1
ATOM 2830 O O . ALA A 1 357 ? 21.375 -16.281 24.75 1 29.66 357 ALA A O 1
ATOM 2831 N N . GLU A 1 358 ? 20.266 -17.047 23.141 1 28.55 358 GLU A N 1
ATOM 2832 C CA . GLU A 1 358 ? 21.469 -16.562 22.453 1 28.55 358 GLU A CA 1
ATOM 2833 C C . GLU A 1 358 ? 21.344 -15.078 22.125 1 28.55 358 GLU A C 1
ATOM 2835 O O . GLU A 1 358 ? 20.25 -14.555 21.969 1 28.55 358 GLU A O 1
ATOM 2840 N N . GLY A 1 359 ? 22.25 -14.211 22.562 1 28.66 359 GLY A N 1
ATOM 2841 C CA . GLY A 1 359 ? 22.5 -12.781 22.703 1 28.66 359 GLY A CA 1
ATOM 2842 C C . GLY A 1 359 ? 21.781 -11.945 21.656 1 28.66 359 GLY A C 1
ATOM 2843 O O . GLY A 1 359 ? 21.938 -10.727 21.625 1 28.66 359 GLY A O 1
ATOM 2844 N N . GLY A 1 360 ? 21.656 -12.586 20.453 1 28.53 360 GLY A N 1
ATOM 2845 C CA . GLY A 1 360 ? 21.406 -11.641 19.375 1 28.53 360 GLY A CA 1
ATOM 2846 C C . GLY A 1 360 ? 19.984 -11.102 19.359 1 28.53 360 GLY A C 1
ATOM 2847 O O . GLY A 1 360 ? 19.031 -11.844 19.578 1 28.53 360 GLY A O 1
ATOM 2848 N N . ASN A 1 361 ? 19.703 -9.984 20.141 1 26.95 361 ASN A N 1
ATOM 2849 C CA . ASN A 1 361 ? 18.484 -9.195 20.328 1 26.95 361 ASN A CA 1
ATOM 2850 C C . ASN A 1 361 ? 17.625 -9.18 19.078 1 26.95 361 ASN A C 1
ATOM 2852 O O . ASN A 1 361 ? 18.016 -8.594 18.062 1 26.95 361 ASN A O 1
ATOM 2856 N N . THR A 1 362 ? 17.016 -10.32 18.938 1 27.77 362 THR A N 1
ATOM 2857 C CA . THR A 1 362 ? 16.266 -10.633 17.734 1 27.77 362 THR A CA 1
ATOM 2858 C C . THR A 1 362 ? 15.008 -9.758 17.641 1 27.77 362 THR A C 1
ATOM 2860 O O . THR A 1 362 ? 13.93 -10.164 18.062 1 27.77 362 THR A O 1
ATOM 2863 N N . ALA A 1 363 ? 14.945 -8.539 18.422 1 30.09 363 ALA A N 1
ATOM 2864 C CA . ALA A 1 363 ? 13.805 -7.656 18.188 1 30.09 363 ALA A CA 1
ATOM 2865 C C . ALA A 1 363 ? 13.266 -7.809 16.766 1 30.09 363 ALA A C 1
ATOM 2867 O O . ALA A 1 363 ? 14.031 -7.902 15.812 1 30.09 363 ALA A O 1
ATOM 2868 N N . HIS A 1 364 ? 12.141 -8.336 16.844 1 27.25 364 HIS A N 1
ATOM 2869 C CA . HIS A 1 364 ? 11.469 -8.805 15.641 1 27.25 364 HIS A CA 1
ATOM 2870 C C . HIS A 1 364 ? 11.508 -7.746 14.547 1 27.25 364 HIS A C 1
ATOM 2872 O O . HIS A 1 364 ? 10.742 -6.781 14.586 1 27.25 364 HIS A O 1
ATOM 2878 N N . LYS A 1 365 ? 12.539 -7.055 14.367 1 29.98 365 LYS A N 1
ATOM 2879 C CA . LYS A 1 365 ? 12.883 -6.262 13.188 1 29.98 365 LYS A CA 1
ATOM 2880 C C . LYS A 1 365 ? 12.164 -6.789 11.945 1 29.98 365 LYS A C 1
ATOM 2882 O O . LYS A 1 365 ? 12.148 -7.996 11.703 1 29.98 365 LYS A O 1
ATOM 2887 N N . LYS A 1 366 ? 10.742 -6.195 11.836 1 29.39 366 LYS A N 1
ATOM 2888 C CA . LYS A 1 366 ? 10.289 -6.445 10.477 1 29.39 366 LYS A CA 1
ATOM 2889 C C . LYS A 1 366 ? 11.43 -6.938 9.594 1 29.39 366 LYS A C 1
ATOM 2891 O O . LYS A 1 366 ? 12.398 -6.215 9.359 1 29.39 366 LYS A O 1
ATOM 2896 N N . SER A 1 367 ? 11.805 -7.875 9.945 1 32.16 367 SER A N 1
ATOM 2897 C CA . SER A 1 367 ? 12.836 -8.602 9.211 1 32.16 367 SER A CA 1
ATOM 2898 C C . SER A 1 367 ? 12.789 -8.281 7.719 1 32.16 367 SER A C 1
ATOM 2900 O O . SER A 1 367 ? 11.734 -8.383 7.086 1 32.16 367 SER A O 1
ATOM 2902 N N . ASP A 1 368 ? 13.125 -7.02 7.312 1 35.31 368 ASP A N 1
ATOM 2903 C CA . ASP A 1 368 ? 13.5 -6.809 5.918 1 35.31 368 ASP A CA 1
ATOM 2904 C C . ASP A 1 368 ? 13.555 -8.133 5.16 1 35.31 368 ASP A C 1
ATOM 2906 O O . ASP A 1 368 ? 14.43 -8.961 5.418 1 35.31 368 ASP A O 1
ATOM 2910 N N . VAL A 1 369 ? 12.477 -8.844 5.227 1 44.34 369 VAL A N 1
ATOM 2911 C CA . VAL A 1 369 ? 12.523 -9.961 4.293 1 44.34 369 VAL A CA 1
ATOM 2912 C C . VAL A 1 369 ? 13.516 -9.648 3.17 1 44.34 369 VAL A C 1
ATOM 2914 O O . VAL A 1 369 ? 13.328 -8.688 2.42 1 44.34 369 VAL A O 1
ATOM 2917 N N . ASN A 1 370 ? 14.547 -9.617 3.52 1 57.28 370 ASN A N 1
ATOM 2918 C CA . ASN A 1 370 ? 15.68 -9.516 2.604 1 57.28 370 ASN A CA 1
ATOM 2919 C C . ASN A 1 370 ? 15.344 -10.102 1.234 1 57.28 370 ASN A C 1
ATOM 2921 O O . ASN A 1 370 ? 15.328 -11.32 1.065 1 57.28 370 ASN A O 1
ATOM 2925 N N . SER A 1 371 ? 14.508 -9.211 0.573 1 71.5 371 SER A N 1
ATOM 2926 C CA . SER A 1 371 ? 14.312 -9.625 -0.812 1 71.5 371 SER A CA 1
ATOM 2927 C C . SER A 1 371 ? 15.648 -9.719 -1.549 1 71.5 371 SER A C 1
ATOM 2929 O O . SER A 1 371 ? 16.531 -8.891 -1.347 1 71.5 371 SER A O 1
ATOM 2931 N N . LYS A 1 372 ? 15.875 -10.805 -1.931 1 80.44 372 LYS A N 1
ATOM 2932 C CA . LYS A 1 372 ? 17.094 -11.109 -2.68 1 80.44 372 LYS A CA 1
ATOM 2933 C C . LYS A 1 372 ? 16.781 -11.375 -4.148 1 80.44 372 LYS A C 1
ATOM 2935 O O . LYS A 1 372 ? 15.625 -11.578 -4.516 1 80.44 372 LYS A O 1
ATOM 2940 N N . GLU A 1 373 ? 17.797 -11.25 -4.906 1 85.62 373 GLU A N 1
ATOM 2941 C CA . GLU A 1 373 ? 17.641 -11.57 -6.324 1 85.62 373 GLU A CA 1
ATOM 2942 C C . GLU A 1 373 ? 17.375 -13.055 -6.527 1 85.62 373 GLU A C 1
ATOM 2944 O O . GLU A 1 373 ? 16.719 -13.445 -7.5 1 85.62 373 GLU A O 1
ATOM 2949 N N . SER A 1 374 ? 17.922 -13.789 -5.633 1 89.75 374 SER A N 1
ATOM 2950 C CA . SER A 1 374 ? 17.719 -15.227 -5.684 1 89.75 374 SER A CA 1
ATOM 2951 C C . SER A 1 374 ? 17.688 -15.836 -4.285 1 89.75 374 SER A C 1
ATOM 2953 O O . SER A 1 374 ? 18.266 -15.266 -3.348 1 89.75 374 SER A O 1
ATOM 2955 N N . VAL A 1 375 ? 16.969 -16.797 -4.137 1 89.25 375 VAL A N 1
ATOM 2956 C CA . VAL A 1 375 ? 16.906 -17.547 -2.877 1 89.25 375 VAL A CA 1
ATOM 2957 C C . VAL A 1 375 ? 17.375 -18.969 -3.094 1 89.25 375 VAL A C 1
ATOM 2959 O O . VAL A 1 375 ? 17.125 -19.562 -4.145 1 89.25 375 VAL A O 1
ATOM 2962 N N . SER A 1 376 ? 18.141 -19.562 -2.145 1 91.44 376 SER A N 1
ATOM 2963 C CA . SER A 1 376 ? 18.625 -20.938 -2.207 1 91.44 376 SER A CA 1
ATOM 2964 C C . SER A 1 376 ? 17.844 -21.844 -1.27 1 91.44 376 SER A C 1
ATOM 2966 O O . SER A 1 376 ? 17.734 -21.562 -0.075 1 91.44 376 SER A O 1
ATOM 2968 N N . LEU A 1 377 ? 17.328 -22.844 -1.858 1 90.69 377 LEU A N 1
ATOM 2969 C CA . LEU A 1 377 ? 16.562 -23.828 -1.084 1 90.69 377 LEU A CA 1
ATOM 2970 C C . LEU A 1 377 ? 17.359 -25.109 -0.894 1 90.69 377 LEU A C 1
ATOM 2972 O O . LEU A 1 377 ? 18.047 -25.562 -1.815 1 90.69 377 LEU A O 1
ATOM 2976 N N . ALA A 1 378 ? 17.25 -25.641 0.306 1 89.81 378 ALA A N 1
ATOM 2977 C CA . ALA A 1 378 ? 17.891 -26.938 0.583 1 89.81 378 ALA A CA 1
ATOM 2978 C C . ALA A 1 378 ? 17.078 -28.078 -0.01 1 89.81 378 ALA A C 1
ATOM 2980 O O . ALA A 1 378 ? 15.844 -28.062 0.036 1 89.81 378 ALA A O 1
ATOM 2981 N N . PRO A 1 379 ? 17.781 -29.047 -0.606 1 90.88 379 PRO A N 1
ATOM 2982 C CA . PRO A 1 379 ? 17.078 -30.203 -1.177 1 90.88 379 PRO A CA 1
ATOM 2983 C C . PRO A 1 379 ? 16.516 -31.141 -0.109 1 90.88 379 PRO A C 1
ATOM 2985 O O . PRO A 1 379 ? 17.141 -31.328 0.938 1 90.88 379 PRO A O 1
ATOM 2988 N N . THR A 1 380 ? 15.406 -31.547 -0.344 1 87.5 380 THR A N 1
ATOM 2989 C CA . THR A 1 380 ? 14.789 -32.562 0.5 1 87.5 380 THR A CA 1
ATOM 2990 C C . THR A 1 380 ? 14.43 -33.812 -0.318 1 87.5 380 THR A C 1
ATOM 2992 O O . THR A 1 380 ? 14.039 -33.688 -1.483 1 87.5 380 THR A O 1
ATOM 2995 N N . TYR A 1 381 ? 14.711 -34.938 0.292 1 87.38 381 TYR A N 1
ATOM 2996 C CA . TYR A 1 381 ? 14.414 -36.188 -0.396 1 87.38 381 TYR A CA 1
ATOM 2997 C C . TYR A 1 381 ? 12.969 -36.625 -0.142 1 87.38 381 TYR A C 1
ATOM 2999 O O . TYR A 1 381 ? 12.508 -36.625 1.001 1 87.38 381 TYR A O 1
ATOM 3007 N N . ASN A 1 382 ? 12.281 -36.781 -1.233 1 81.31 382 ASN A N 1
ATOM 3008 C CA . ASN A 1 382 ? 10.906 -37.281 -1.158 1 81.31 382 ASN A CA 1
ATOM 3009 C C . ASN A 1 382 ? 10.844 -38.781 -1.323 1 81.31 382 ASN A C 1
ATOM 3011 O O . ASN A 1 382 ? 11.133 -39.312 -2.398 1 81.31 382 ASN A O 1
ATOM 3015 N N . ASP A 1 383 ? 10.281 -39.5 -0.392 1 77.62 383 ASP A N 1
ATOM 3016 C CA . ASP A 1 383 ? 10.227 -40.969 -0.394 1 77.62 383 ASP A CA 1
ATOM 3017 C C . ASP A 1 383 ? 9.172 -41.469 -1.374 1 77.62 383 ASP A C 1
ATOM 3019 O O . ASP A 1 383 ? 9.336 -42.531 -1.959 1 77.62 383 ASP A O 1
ATOM 3023 N N . LYS A 1 384 ? 8.164 -40.656 -1.512 1 73.69 384 LYS A N 1
ATOM 3024 C CA . LYS A 1 384 ? 7.086 -41.125 -2.381 1 73.69 384 LYS A CA 1
ATOM 3025 C C . LYS A 1 384 ? 7.523 -41.125 -3.842 1 73.69 384 LYS A C 1
ATOM 3027 O O . LYS A 1 384 ? 7.289 -42.094 -4.555 1 73.69 384 LYS A O 1
ATOM 3032 N N . SER A 1 385 ? 8.25 -40.125 -4.242 1 74.88 385 SER A N 1
ATOM 3033 C CA . SER A 1 385 ? 8.695 -40.031 -5.625 1 74.88 385 SER A CA 1
ATOM 3034 C C . SER A 1 385 ? 10.141 -40.5 -5.773 1 74.88 385 SER A C 1
ATOM 3036 O O . SER A 1 385 ? 10.633 -40.688 -6.895 1 74.88 385 SER A O 1
ATOM 3038 N N . SER A 1 386 ? 10.766 -40.812 -4.684 1 79.56 386 SER A N 1
ATOM 3039 C CA . SER A 1 386 ? 12.148 -41.25 -4.656 1 79.56 386 SER A CA 1
ATOM 3040 C C . SER A 1 386 ? 13.07 -40.281 -5.387 1 79.56 386 SER A C 1
ATOM 3042 O O . SER A 1 386 ? 13.938 -40.719 -6.152 1 79.56 386 SER A O 1
ATOM 3044 N N . THR A 1 387 ? 12.672 -39.062 -5.383 1 85.31 387 THR A N 1
ATOM 3045 C CA . THR A 1 387 ? 13.5 -38.031 -6.023 1 85.31 387 THR A CA 1
ATOM 3046 C C . THR A 1 387 ? 13.742 -36.875 -5.074 1 85.31 387 THR A C 1
ATOM 3048 O O . THR A 1 387 ? 13.086 -36.75 -4.035 1 85.31 387 THR A O 1
ATOM 3051 N N . TRP A 1 388 ? 14.758 -36.125 -5.383 1 89.75 388 TRP A N 1
ATOM 3052 C CA . TRP A 1 388 ? 15.055 -34.906 -4.637 1 89.75 388 TRP A CA 1
ATOM 3053 C C . TRP A 1 388 ? 14.133 -33.781 -5.074 1 89.75 388 TRP A C 1
ATOM 3055 O O . TRP A 1 388 ? 13.711 -33.719 -6.23 1 89.75 388 TRP A O 1
ATOM 3065 N N . HIS A 1 389 ? 13.656 -33.031 -4.117 1 89.44 389 HIS A N 1
ATOM 3066 C CA . HIS A 1 389 ? 12.805 -31.891 -4.445 1 89.44 389 HIS A CA 1
ATOM 3067 C C . HIS A 1 389 ? 13.102 -30.688 -3.545 1 89.44 389 HIS A C 1
ATOM 3069 O O . HIS A 1 389 ? 13.836 -30.828 -2.561 1 89.44 389 HIS A O 1
ATOM 3075 N N . ALA A 1 390 ? 12.703 -29.531 -4.035 1 89.62 390 ALA A N 1
ATOM 3076 C CA . ALA A 1 390 ? 12.75 -28.297 -3.254 1 89.62 390 ALA A CA 1
ATOM 3077 C C . ALA A 1 390 ? 11.367 -27.688 -3.115 1 89.62 390 ALA A C 1
ATOM 3079 O O . ALA A 1 390 ? 10.609 -27.609 -4.09 1 89.62 390 ALA A O 1
ATOM 3080 N N . SER A 1 391 ? 10.992 -27.469 -1.849 1 86.25 391 SER A N 1
ATOM 3081 C CA . SER A 1 391 ? 9.68 -26.859 -1.612 1 86.25 391 SER A CA 1
ATOM 3082 C C . SER A 1 391 ? 9.758 -25.75 -0.58 1 86.25 391 SER A C 1
ATOM 3084 O O . SER A 1 391 ? 10.594 -25.797 0.327 1 86.25 391 SER A O 1
ATOM 3086 N N . TYR A 1 392 ? 9.039 -24.75 -0.802 1 84.12 392 TYR A N 1
ATOM 3087 C CA . TYR A 1 392 ? 8.859 -23.656 0.145 1 84.12 392 TYR A CA 1
ATOM 3088 C C . TYR A 1 392 ? 7.438 -23.109 0.077 1 84.12 392 TYR A C 1
ATOM 3090 O O . TYR A 1 392 ? 6.938 -22.797 -1.006 1 84.12 392 TYR A O 1
ATOM 3098 N N . PRO A 1 393 ? 6.793 -22.984 1.128 1 77.44 393 PRO A N 1
ATOM 3099 C CA . PRO A 1 393 ? 5.359 -22.703 1.112 1 77.44 393 PRO A CA 1
ATOM 3100 C C . PRO A 1 393 ? 5.059 -21.25 0.749 1 77.44 393 PRO A C 1
ATOM 3102 O O . PRO A 1 393 ? 4.078 -20.969 0.05 1 77.44 393 PRO A O 1
ATOM 3105 N N . HIS A 1 394 ? 5.836 -20.266 1.239 1 77.88 394 HIS A N 1
ATOM 3106 C CA . HIS A 1 394 ? 5.453 -18.859 1.049 1 77.88 394 HIS A CA 1
ATOM 3107 C C . HIS A 1 394 ? 6.625 -18.031 0.538 1 77.88 394 HIS A C 1
ATOM 3109 O O . HIS A 1 394 ? 7.367 -17.453 1.328 1 77.88 394 HIS A O 1
ATOM 3115 N N . LEU A 1 395 ? 6.715 -18 -0.824 1 79.31 395 LEU A N 1
ATOM 3116 C CA . LEU A 1 395 ? 7.68 -17.094 -1.437 1 79.31 395 LEU A CA 1
ATOM 3117 C C . LEU A 1 395 ? 7.027 -15.758 -1.78 1 79.31 395 LEU A C 1
ATOM 3119 O O . LEU A 1 395 ? 6.047 -15.719 -2.523 1 79.31 395 LEU A O 1
ATOM 3123 N N . LEU A 1 396 ? 7.516 -14.789 -1.145 1 77.56 396 LEU A N 1
ATOM 3124 C CA . LEU A 1 396 ? 7.02 -13.445 -1.442 1 77.56 396 LEU A CA 1
ATOM 3125 C C . LEU A 1 396 ? 7.758 -12.844 -2.637 1 77.56 396 LEU A C 1
ATOM 3127 O O . LEU A 1 396 ? 8.992 -12.812 -2.656 1 77.56 396 LEU A O 1
ATOM 3131 N N . CYS A 1 397 ? 6.977 -12.516 -3.67 1 78 397 CYS A N 1
ATOM 3132 C CA . CYS A 1 397 ? 7.543 -11.914 -4.871 1 78 397 CYS A CA 1
ATOM 3133 C C . CYS A 1 397 ? 7.238 -10.422 -4.93 1 78 397 CYS A C 1
ATOM 3135 O O . CYS A 1 397 ? 6.098 -10.008 -4.715 1 78 397 CYS A O 1
ATOM 3137 N N . THR A 1 398 ? 8.258 -9.602 -5.09 1 73.12 398 THR A N 1
ATOM 3138 C CA . THR A 1 398 ? 8.055 -8.156 -5.148 1 73.12 398 THR A CA 1
ATOM 3139 C C . THR A 1 398 ? 8.875 -7.543 -6.277 1 73.12 398 THR A C 1
ATOM 3141 O O . THR A 1 398 ? 10 -7.969 -6.539 1 73.12 398 THR A O 1
ATOM 3144 N N . THR A 1 399 ? 8.234 -6.68 -7.062 1 63.03 399 THR A N 1
ATOM 3145 C CA . THR A 1 399 ? 8.938 -6.004 -8.148 1 63.03 399 THR A CA 1
ATOM 3146 C C . THR A 1 399 ? 9.516 -4.672 -7.672 1 63.03 399 THR A C 1
ATOM 3148 O O . THR A 1 399 ? 10.125 -3.939 -8.453 1 63.03 399 THR A O 1
ATOM 3151 N N . ARG A 1 400 ? 9.211 -4.039 -6.582 1 50.72 400 ARG A N 1
ATOM 3152 C CA . ARG A 1 400 ? 9.484 -2.691 -6.09 1 50.72 400 ARG A CA 1
ATOM 3153 C C . ARG A 1 400 ? 10.93 -2.295 -6.344 1 50.72 400 ARG A C 1
ATOM 3155 O O . ARG A 1 400 ? 11.211 -1.153 -6.715 1 50.72 400 ARG A O 1
ATOM 3162 N N . GLN A 1 401 ? 12.016 -2.998 -5.84 1 46.09 401 GLN A N 1
ATOM 3163 C CA . GLN A 1 401 ? 13.398 -2.533 -5.852 1 46.09 401 GLN A CA 1
ATOM 3164 C C . GLN A 1 401 ? 14.047 -2.762 -7.215 1 46.09 401 GLN A C 1
ATOM 3166 O O . GLN A 1 401 ? 15.227 -2.475 -7.402 1 46.09 401 GLN A O 1
ATOM 3171 N N . LYS A 1 402 ? 13.492 -3.488 -8.078 1 48.41 402 LYS A N 1
ATOM 3172 C CA . LYS A 1 402 ? 14.242 -3.744 -9.312 1 48.41 402 LYS A CA 1
ATOM 3173 C C . LYS A 1 402 ? 13.852 -2.756 -10.406 1 48.41 402 LYS A C 1
ATOM 3175 O O . LYS A 1 402 ? 12.727 -2.256 -10.422 1 48.41 402 LYS A O 1
ATOM 3180 N N . ASP A 1 403 ? 14.852 -2.09 -11.016 1 41.72 403 ASP A N 1
ATOM 3181 C CA . ASP A 1 403 ? 14.844 -1.093 -12.086 1 41.72 403 ASP A CA 1
ATOM 3182 C C . ASP A 1 403 ? 13.609 -1.248 -12.969 1 41.72 403 ASP A C 1
ATOM 3184 O O . ASP A 1 403 ? 13.164 -2.367 -13.234 1 41.72 403 ASP A O 1
ATOM 3188 N N . ALA A 1 404 ? 12.727 -0.308 -13.031 1 39.38 404 ALA A N 1
ATOM 3189 C CA . ALA A 1 404 ? 11.586 0.013 -13.891 1 39.38 404 ALA A CA 1
ATOM 3190 C C . ALA A 1 404 ? 11.734 -0.639 -15.266 1 39.38 404 ALA A C 1
ATOM 3192 O O . ALA A 1 404 ? 10.867 -0.488 -16.125 1 39.38 404 ALA A O 1
ATOM 3193 N N . VAL A 1 405 ? 12.797 -1.021 -15.664 1 36.06 405 VAL A N 1
ATOM 3194 C CA . VAL A 1 405 ? 13.023 -1.417 -17.047 1 36.06 405 VAL A CA 1
ATOM 3195 C C . VAL A 1 405 ? 12.023 -2.506 -17.438 1 36.06 405 VAL A C 1
ATOM 3197 O O . VAL A 1 405 ? 11.523 -2.518 -18.562 1 36.06 405 VAL A O 1
ATOM 3200 N N . LEU A 1 406 ? 12 -3.471 -16.641 1 39.25 406 LEU A N 1
ATOM 3201 C CA . LEU A 1 406 ? 11.328 -4.645 -17.188 1 39.25 406 LEU A CA 1
ATOM 3202 C C . LEU A 1 406 ? 9.836 -4.383 -17.375 1 39.25 406 LEU A C 1
ATOM 3204 O O . LEU A 1 406 ? 9.18 -5.059 -18.172 1 39.25 406 LEU A O 1
ATOM 3208 N N . LEU A 1 407 ? 9.406 -3.574 -16.531 1 40.41 407 LEU A N 1
ATOM 3209 C CA . LEU A 1 407 ? 7.953 -3.475 -16.656 1 40.41 407 LEU A CA 1
ATOM 3210 C C . LEU A 1 407 ? 7.562 -2.619 -17.859 1 40.41 407 LEU A C 1
ATOM 3212 O O . LEU A 1 407 ? 6.379 -2.486 -18.172 1 40.41 407 LEU A O 1
ATOM 3216 N N . ASP A 1 408 ? 8.438 -1.764 -18.281 1 36.91 408 ASP A N 1
ATOM 3217 C CA . ASP A 1 408 ? 8.117 -0.979 -19.469 1 36.91 408 ASP A CA 1
ATOM 3218 C C . ASP A 1 408 ? 8.016 -1.87 -20.703 1 36.91 408 ASP A C 1
ATOM 3220 O O . ASP A 1 408 ? 8.039 -1.377 -21.828 1 36.91 408 ASP A O 1
ATOM 3224 N N . SER A 1 409 ? 8.578 -3.037 -20.734 1 34.38 409 SER A N 1
ATOM 3225 C CA . SER A 1 409 ? 8.297 -3.609 -22.047 1 34.38 409 SER A CA 1
ATOM 3226 C C . SER A 1 409 ? 6.82 -3.486 -22.406 1 34.38 409 SER A C 1
ATOM 3228 O O . SER A 1 409 ? 6 -4.297 -21.969 1 34.38 409 SER A O 1
ATOM 3230 N N . ARG A 1 410 ? 6.457 -2.287 -22.516 1 36.94 410 ARG A N 1
ATOM 3231 C CA . ARG A 1 410 ? 5.191 -2.012 -23.172 1 36.94 410 ARG A CA 1
ATOM 3232 C C . ARG A 1 410 ? 4.93 -3.02 -24.297 1 36.94 410 ARG A C 1
ATOM 3234 O O . ARG A 1 410 ? 5.594 -2.992 -25.328 1 36.94 410 ARG A O 1
ATOM 3241 N N . SER A 1 411 ? 4.664 -4.184 -23.953 1 39.91 411 SER A N 1
ATOM 3242 C CA . SER A 1 411 ? 4.141 -4.926 -25.094 1 39.91 411 SER A CA 1
ATOM 3243 C C . SER A 1 411 ? 3.186 -4.07 -25.922 1 39.91 411 SER A C 1
ATOM 3245 O O . SER A 1 411 ? 2.453 -3.244 -25.359 1 39.91 411 SER A O 1
ATOM 3247 N N . ASN A 1 412 ? 3.541 -3.738 -26.984 1 43.56 412 ASN A N 1
ATOM 3248 C CA . ASN A 1 412 ? 2.68 -3.172 -28.016 1 43.56 412 ASN A CA 1
ATOM 3249 C C . ASN A 1 412 ? 1.225 -3.586 -27.812 1 43.56 412 ASN A C 1
ATOM 3251 O O . ASN A 1 412 ? 0.343 -3.135 -28.547 1 43.56 412 ASN A O 1
ATOM 3255 N N . GLN A 1 413 ? 1.113 -4.523 -26.969 1 50.44 413 GLN A N 1
ATOM 3256 C CA . GLN A 1 413 ? -0.269 -4.988 -26.922 1 50.44 413 GLN A CA 1
ATOM 3257 C C . GLN A 1 413 ? -1.039 -4.297 -25.797 1 50.44 413 GLN A C 1
ATOM 3259 O O . GLN A 1 413 ? -0.61 -4.316 -24.641 1 50.44 413 GLN A O 1
ATOM 3264 N N . ILE A 1 414 ? -1.92 -3.609 -26.031 1 63.12 414 ILE A N 1
ATOM 3265 C CA . ILE A 1 414 ? -2.771 -2.824 -25.141 1 63.12 414 ILE A CA 1
ATOM 3266 C C . ILE A 1 414 ? -3.309 -3.711 -24.016 1 63.12 414 ILE A C 1
ATOM 3268 O O . ILE A 1 414 ? -3.904 -4.758 -24.281 1 63.12 414 ILE A O 1
ATOM 3272 N N . GLY A 1 415 ? -2.898 -3.523 -22.703 1 74.31 415 GLY A N 1
ATOM 3273 C CA . GLY A 1 415 ? -3.48 -4.129 -21.516 1 74.31 415 GLY A CA 1
ATOM 3274 C C . GLY A 1 415 ? -2.645 -5.266 -20.953 1 74.31 415 GLY A C 1
ATOM 3275 O O . GLY A 1 415 ? -2.809 -5.652 -19.797 1 74.31 415 GLY A O 1
ATOM 3276 N N . LYS A 1 416 ? -1.767 -5.898 -21.859 1 81.69 416 LYS A N 1
ATOM 3277 C CA . LYS A 1 416 ? -0.969 -7.012 -21.359 1 81.69 416 LYS A CA 1
ATOM 3278 C C . LYS A 1 416 ? 0.003 -6.555 -20.266 1 81.69 416 LYS A C 1
ATOM 3280 O O . LYS A 1 416 ? 0.69 -5.543 -20.438 1 81.69 416 LYS A O 1
ATOM 3285 N N . ARG A 1 417 ? 0.002 -7.379 -19.219 1 79.5 417 ARG A N 1
ATOM 3286 C CA . ARG A 1 417 ? 0.918 -7.086 -18.109 1 79.5 417 ARG A CA 1
ATOM 3287 C C . ARG A 1 417 ? 2.145 -7.988 -18.172 1 79.5 417 ARG A C 1
ATOM 3289 O O . ARG A 1 417 ? 2.119 -9.039 -18.812 1 79.5 417 ARG A O 1
ATOM 3296 N N . PRO A 1 418 ? 3.203 -7.574 -17.562 1 81.12 418 PRO A N 1
ATOM 3297 C CA . PRO A 1 418 ? 4.422 -8.391 -17.609 1 81.12 418 PRO A CA 1
ATOM 3298 C C . PRO A 1 418 ? 4.242 -9.758 -16.953 1 81.12 418 PRO A C 1
ATOM 3300 O O . PRO A 1 418 ? 3.561 -9.867 -15.938 1 81.12 418 PRO A O 1
ATOM 3303 N N . LEU A 1 419 ? 4.863 -10.719 -17.672 1 84.44 419 LEU A N 1
ATOM 3304 C CA . LEU A 1 419 ? 4.848 -12.086 -17.156 1 84.44 419 LEU A CA 1
ATOM 3305 C C . LEU A 1 419 ? 6.195 -12.461 -16.562 1 84.44 419 LEU A C 1
ATOM 3307 O O . LEU A 1 419 ? 7.242 -12.031 -17.047 1 84.44 419 LEU A O 1
ATOM 3311 N N . PHE A 1 420 ? 6.117 -13.266 -15.523 1 85.38 420 PHE A N 1
ATOM 3312 C CA . PHE A 1 420 ? 7.316 -13.695 -14.812 1 85.38 420 PHE A CA 1
ATOM 3313 C C . PHE A 1 420 ? 7.375 -15.219 -14.719 1 85.38 420 PHE A C 1
ATOM 3315 O O . PHE A 1 420 ? 6.348 -15.891 -14.836 1 85.38 420 PHE A O 1
ATOM 3322 N N . TYR A 1 421 ? 8.562 -15.727 -14.633 1 88.06 421 TYR A N 1
ATOM 3323 C CA . TYR A 1 421 ? 8.828 -17.141 -14.391 1 88.06 421 TYR A CA 1
ATOM 3324 C C . TYR A 1 421 ? 9.734 -17.328 -13.18 1 88.06 421 TYR A C 1
ATOM 3326 O O . TYR A 1 421 ? 10.602 -16.484 -12.914 1 88.06 421 TYR A O 1
ATOM 3334 N N . PHE A 1 422 ? 9.57 -18.391 -12.5 1 89.44 422 PHE A N 1
ATOM 3335 C CA . PHE A 1 422 ? 10.633 -18.844 -11.617 1 89.44 422 PHE A CA 1
ATOM 3336 C C . PHE A 1 422 ? 11.695 -19.594 -12.406 1 89.44 422 PHE A C 1
ATOM 3338 O O . PHE A 1 422 ? 11.391 -20.531 -13.148 1 89.44 422 PHE A O 1
ATOM 3345 N N . TYR A 1 423 ? 12.828 -19.156 -12.375 1 93.69 423 TYR A N 1
ATOM 3346 C CA . TYR A 1 423 ? 13.992 -19.875 -12.883 1 93.69 423 TYR A CA 1
ATOM 3347 C C . TYR A 1 423 ? 14.672 -20.656 -11.766 1 93.69 423 TYR A C 1
ATOM 3349 O O . TYR A 1 423 ? 15.148 -20.078 -10.789 1 93.69 423 TYR A O 1
ATOM 3357 N N . VAL A 1 424 ? 14.695 -21.922 -11.953 1 94 424 VAL A N 1
ATOM 3358 C CA . VAL A 1 424 ? 15.281 -22.781 -10.945 1 94 424 VAL A CA 1
ATOM 3359 C C . VAL A 1 424 ? 16.594 -23.375 -11.461 1 94 424 VAL A C 1
ATOM 3361 O O . VAL A 1 424 ? 16.625 -23.984 -12.531 1 94 424 VAL A O 1
ATOM 3364 N N . LYS A 1 425 ? 17.594 -23.141 -10.727 1 94.56 425 LYS A N 1
ATOM 3365 C CA . LYS A 1 425 ? 18.891 -23.734 -10.992 1 94.56 425 LYS A CA 1
ATOM 3366 C C . LYS A 1 425 ? 19.297 -24.703 -9.875 1 94.56 425 LYS A C 1
ATOM 3368 O O . LYS A 1 425 ? 19.578 -24.281 -8.75 1 94.56 425 LYS A O 1
ATOM 3373 N N . GLY A 1 426 ? 19.281 -25.984 -10.25 1 94.88 426 GLY A N 1
ATOM 3374 C CA . GLY A 1 426 ? 19.734 -27 -9.305 1 94.88 426 GLY A CA 1
ATOM 3375 C C . GLY A 1 426 ? 21.219 -27.312 -9.422 1 94.88 426 GLY A C 1
ATOM 3376 O O . GLY A 1 426 ? 21.703 -27.625 -10.508 1 94.88 426 GLY A O 1
ATOM 3377 N N . THR A 1 427 ? 21.922 -27.172 -8.352 1 94.62 427 THR A N 1
ATOM 3378 C CA . THR A 1 427 ? 23.328 -27.578 -8.297 1 94.62 427 THR A CA 1
ATOM 3379 C C . THR A 1 427 ? 23.438 -29.062 -7.996 1 94.62 427 THR A C 1
ATOM 3381 O O . THR A 1 427 ? 23.203 -29.5 -6.867 1 94.62 427 THR A O 1
ATOM 3384 N N . ALA A 1 428 ? 23.797 -29.812 -9 1 95 428 ALA A N 1
ATOM 3385 C CA . ALA A 1 428 ? 23.906 -31.266 -8.875 1 95 428 ALA A CA 1
ATOM 3386 C C . ALA A 1 428 ? 25.375 -31.688 -8.781 1 95 428 ALA A C 1
ATOM 3388 O O . ALA A 1 428 ? 26.25 -31.016 -9.312 1 95 428 ALA A O 1
ATOM 3389 N N . PHE A 1 429 ? 25.609 -32.781 -8.086 1 93.44 429 PHE A N 1
ATOM 3390 C CA . PHE A 1 429 ? 26.953 -33.375 -8.047 1 93.44 429 PHE A CA 1
ATOM 3391 C C . PHE A 1 429 ? 27.219 -34.188 -9.312 1 93.44 429 PHE A C 1
ATOM 3393 O O . PHE A 1 429 ? 26.5 -35.125 -9.602 1 93.44 429 PHE A O 1
ATOM 3400 N N . SER A 1 430 ? 28.172 -33.75 -10.078 1 93.19 430 SER A N 1
ATOM 3401 C CA . SER A 1 430 ? 28.547 -34.469 -11.297 1 93.19 430 SER A CA 1
ATOM 3402 C C . SER A 1 430 ? 29.484 -35.625 -11 1 93.19 430 SER A C 1
ATOM 3404 O O . SER A 1 430 ? 30.344 -35.5 -10.117 1 93.19 430 SER A O 1
ATOM 3406 N N . PRO A 1 431 ? 29.344 -36.688 -11.68 1 91.44 431 PRO A N 1
ATOM 3407 C CA . PRO A 1 431 ? 30.328 -37.75 -11.539 1 91.44 431 PRO A CA 1
ATOM 3408 C C . PRO A 1 431 ? 31.734 -37.312 -11.945 1 91.44 431 PRO A C 1
ATOM 3410 O O . PRO A 1 431 ? 32.719 -38 -11.602 1 91.44 431 PRO A O 1
ATOM 3413 N N . LEU A 1 432 ? 31.891 -36.25 -12.656 1 87.38 432 LEU A N 1
ATOM 3414 C CA . LEU A 1 432 ? 33.188 -35.719 -13.055 1 87.38 432 LEU A CA 1
ATOM 3415 C C . LEU A 1 432 ? 33.938 -35.125 -11.852 1 87.38 432 LEU A C 1
ATOM 3417 O O . LEU A 1 432 ? 35.156 -34.906 -11.922 1 87.38 432 LEU A O 1
ATOM 3421 N N . GLY A 1 433 ? 33.219 -34.938 -10.766 1 86.5 433 GLY A N 1
ATOM 3422 C CA . GLY A 1 433 ? 33.844 -34.406 -9.57 1 86.5 433 GLY A CA 1
ATOM 3423 C C . GLY A 1 433 ? 33.531 -32.938 -9.336 1 86.5 433 GLY A C 1
ATOM 3424 O O . GLY A 1 433 ? 33.906 -32.375 -8.305 1 86.5 433 GLY A O 1
ATOM 3425 N N . CYS A 1 434 ? 32.906 -32.312 -10.328 1 88.56 434 CYS A N 1
ATOM 3426 C CA . CYS A 1 434 ? 32.5 -30.922 -10.203 1 88.56 434 CYS A CA 1
ATOM 3427 C C . CYS A 1 434 ? 31 -30.766 -10.109 1 88.56 434 CYS A C 1
ATOM 3429 O O . CYS A 1 434 ? 30.281 -31.766 -9.922 1 88.56 434 CYS A O 1
ATOM 3431 N N . PHE A 1 435 ? 30.578 -29.609 -10.008 1 91.12 435 PHE A N 1
ATOM 3432 C CA . PHE A 1 435 ? 29.141 -29.359 -10 1 91.12 435 PHE A CA 1
ATOM 3433 C C . PHE A 1 435 ? 28.609 -29.203 -11.414 1 91.12 435 PHE A C 1
ATOM 3435 O O . PHE A 1 435 ? 29.328 -28.75 -12.312 1 91.12 435 PHE A O 1
ATOM 3442 N N . SER A 1 436 ? 27.453 -29.734 -11.625 1 93.5 436 SER A N 1
ATOM 3443 C CA . SER A 1 436 ? 26.672 -29.484 -12.82 1 93.5 436 SER A CA 1
ATOM 3444 C C . SER A 1 436 ? 25.312 -28.859 -12.477 1 93.5 436 SER A C 1
ATOM 3446 O O . SER A 1 436 ? 24.875 -28.922 -11.328 1 93.5 436 SER A O 1
ATOM 3448 N N . TYR A 1 437 ? 24.719 -28.281 -13.438 1 94.75 437 TYR A N 1
ATOM 3449 C CA . TYR A 1 437 ? 23.516 -27.516 -13.117 1 94.75 437 TYR A CA 1
ATOM 3450 C C . TYR A 1 437 ? 22.328 -28.016 -13.938 1 94.75 437 TYR A C 1
ATOM 3452 O O . TYR A 1 437 ? 22.453 -28.234 -15.141 1 94.75 437 TYR A O 1
ATOM 3460 N N . THR A 1 438 ? 21.297 -28.328 -13.211 1 95.25 438 THR A N 1
ATOM 3461 C CA . THR A 1 438 ? 20 -28.609 -13.812 1 95.25 438 THR A CA 1
ATOM 3462 C C . THR A 1 438 ? 19.094 -27.375 -13.75 1 95.25 438 THR A C 1
ATOM 3464 O O . THR A 1 438 ? 19.172 -26.594 -12.805 1 95.25 438 THR A O 1
ATOM 3467 N N . ARG A 1 439 ? 18.297 -27.203 -14.734 1 94.75 439 ARG A N 1
ATOM 3468 C CA . ARG A 1 439 ? 17.531 -25.969 -14.805 1 94.75 439 ARG A CA 1
ATOM 3469 C C . ARG A 1 439 ? 16.109 -26.219 -15.266 1 94.75 439 ARG A C 1
ATOM 3471 O O . ARG A 1 439 ? 15.844 -27.188 -15.977 1 94.75 439 ARG A O 1
ATOM 3478 N N . THR A 1 440 ? 15.219 -25.406 -14.836 1 94.2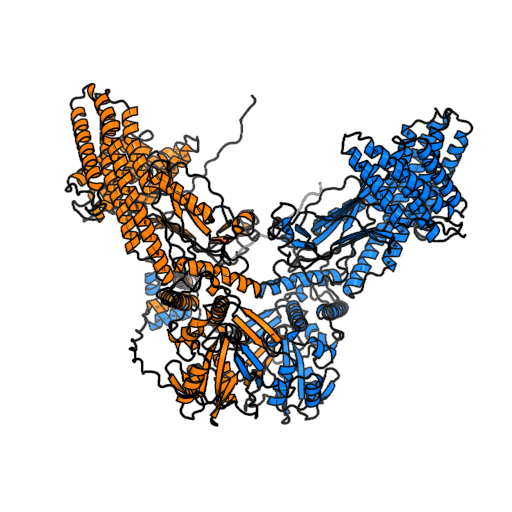5 440 THR A N 1
ATOM 3479 C CA . THR A 1 440 ? 13.836 -25.438 -15.297 1 94.25 440 THR A CA 1
ATOM 3480 C C . THR A 1 440 ? 13.172 -24.078 -15.109 1 94.25 440 THR A C 1
ATOM 3482 O O . THR A 1 440 ? 13.766 -23.156 -14.539 1 94.25 440 THR A O 1
ATOM 3485 N N . LEU A 1 441 ? 12.047 -23.969 -15.703 1 92.88 441 LEU A N 1
ATOM 3486 C CA . LEU A 1 441 ? 11.219 -22.781 -15.578 1 92.88 441 LEU A CA 1
ATOM 3487 C C . LEU A 1 441 ? 9.82 -23.141 -15.086 1 92.88 441 LEU A C 1
ATOM 3489 O O . LEU A 1 441 ? 9.273 -24.172 -15.469 1 92.88 441 LEU A O 1
ATOM 3493 N N . SER A 1 442 ? 9.305 -22.281 -14.25 1 88.88 442 SER A N 1
ATOM 3494 C CA . SER A 1 442 ? 7.918 -22.453 -13.812 1 88.88 442 SER A CA 1
ATOM 3495 C C . SER A 1 442 ? 6.941 -21.953 -14.875 1 88.88 442 SER A C 1
ATOM 3497 O O . SER A 1 442 ? 7.348 -21.328 -15.859 1 88.88 442 SER A O 1
ATOM 3499 N N . PRO A 1 443 ? 5.66 -22.328 -14.672 1 84.94 443 PRO A N 1
ATOM 3500 C CA . PRO A 1 443 ? 4.672 -21.625 -15.484 1 84.94 443 PRO A CA 1
ATOM 3501 C C . PRO A 1 443 ? 4.648 -20.109 -15.203 1 84.94 443 PRO A C 1
ATOM 3503 O O . PRO A 1 443 ? 5.02 -19.688 -14.102 1 84.94 443 PRO A O 1
ATOM 3506 N N . PRO A 1 444 ? 4.277 -19.422 -16.219 1 86.12 444 PRO A N 1
ATOM 3507 C CA . PRO A 1 444 ? 4.328 -17.953 -16.062 1 86.12 444 PRO A CA 1
ATOM 3508 C C . PRO A 1 444 ? 3.291 -17.438 -15.062 1 86.12 444 PRO A C 1
ATOM 3510 O O . PRO A 1 444 ? 2.23 -18.047 -14.898 1 86.12 444 PRO A O 1
ATOM 3513 N N . PHE A 1 445 ? 3.57 -16.359 -14.383 1 81.69 445 PHE A N 1
ATOM 3514 C CA . PHE A 1 445 ? 2.674 -15.688 -13.445 1 81.69 445 PHE A CA 1
ATOM 3515 C C . PHE A 1 445 ? 2.865 -14.18 -13.492 1 81.69 445 PHE A C 1
ATOM 3517 O O . PHE A 1 445 ? 3.781 -13.68 -14.148 1 81.69 445 PHE A O 1
ATOM 3524 N N . THR A 1 446 ? 1.931 -13.469 -12.93 1 79.62 446 THR A N 1
ATOM 3525 C CA . THR A 1 446 ? 2.041 -12.023 -12.797 1 79.62 446 THR A CA 1
ATOM 3526 C C . THR A 1 446 ? 2.168 -11.617 -11.336 1 79.62 446 THR A C 1
ATOM 3528 O O . THR A 1 446 ? 1.773 -12.375 -10.438 1 79.62 446 THR A O 1
ATOM 3531 N N . ILE A 1 447 ? 2.848 -10.555 -11.031 1 74.69 447 ILE A N 1
ATOM 3532 C CA . ILE A 1 447 ? 3 -10.016 -9.68 1 74.69 447 ILE A CA 1
ATOM 3533 C C . ILE A 1 447 ? 2.246 -8.695 -9.562 1 74.69 447 ILE A C 1
ATOM 3535 O O . ILE A 1 447 ? 2.541 -7.738 -10.281 1 74.69 447 ILE A O 1
ATOM 3539 N N . ALA A 1 448 ? 1.186 -8.789 -8.68 1 63.44 448 ALA A N 1
ATOM 3540 C CA . ALA A 1 448 ? 0.456 -7.551 -8.422 1 63.44 448 ALA A CA 1
ATOM 3541 C C . ALA A 1 448 ? 0.831 -6.969 -7.062 1 63.44 448 ALA A C 1
ATOM 3543 O O . ALA A 1 448 ? 0.833 -7.68 -6.055 1 63.44 448 ALA A O 1
ATOM 3544 N N . THR A 1 449 ? 1.58 -6 -6.816 1 52.06 449 THR A N 1
ATOM 3545 C CA . THR A 1 449 ? 2.016 -5.469 -5.531 1 52.06 449 THR A CA 1
ATOM 3546 C C . THR A 1 449 ? 0.837 -4.883 -4.758 1 52.06 449 THR A C 1
ATOM 3548 O O . THR A 1 449 ? 0.819 -4.91 -3.525 1 52.06 449 THR A O 1
ATOM 3551 N N . ARG A 1 450 ? 0.037 -4.078 -5.27 1 47.66 450 ARG A N 1
ATOM 3552 C CA . ARG A 1 450 ? -0.818 -3.238 -4.438 1 47.66 450 ARG A CA 1
ATOM 3553 C C . ARG A 1 450 ? -2.207 -3.85 -4.289 1 47.66 450 ARG A C 1
ATOM 3555 O O . ARG A 1 450 ? -3.098 -3.582 -5.098 1 47.66 450 ARG A O 1
ATOM 3562 N N . ARG A 1 451 ? -2.336 -5.156 -3.834 1 42.41 451 ARG A N 1
ATOM 3563 C CA . ARG A 1 451 ? -3.68 -5.723 -3.775 1 42.41 451 ARG A CA 1
ATOM 3564 C C . ARG A 1 451 ? -4.648 -4.773 -3.08 1 42.41 451 ARG A C 1
ATOM 3566 O O . ARG A 1 451 ? -5.82 -4.688 -3.453 1 42.41 451 ARG A O 1
ATOM 3573 N N . ASN A 1 452 ? -4.273 -4.555 -1.804 1 38.72 452 ASN A N 1
ATOM 3574 C CA . ASN A 1 452 ? -5.289 -4.02 -0.903 1 38.72 452 ASN A CA 1
ATOM 3575 C C . ASN A 1 452 ? -5.602 -2.559 -1.211 1 38.72 452 ASN A C 1
ATOM 3577 O O . ASN A 1 452 ? -6.215 -1.865 -0.396 1 38.72 452 ASN A O 1
ATOM 3581 N N . GLN A 1 453 ? -4.918 -1.896 -2.094 1 37.22 453 GLN A N 1
ATOM 3582 C CA . GLN A 1 453 ? -5.254 -0.479 -2.197 1 37.22 453 GLN A CA 1
ATOM 3583 C C . GLN A 1 453 ? -6.617 -0.284 -2.855 1 37.22 453 GLN A C 1
ATOM 3585 O O . GLN A 1 453 ? -7.156 -1.209 -3.467 1 37.22 453 GLN A O 1
ATOM 3590 N N . ASP A 1 454 ? -7.09 0.924 -3.055 1 38.19 454 ASP A N 1
ATOM 3591 C CA . ASP A 1 454 ? -8.344 1.495 -3.533 1 38.19 454 ASP A CA 1
ATOM 3592 C C . ASP A 1 454 ? -8.734 0.903 -4.887 1 38.19 454 ASP A C 1
ATOM 3594 O O . ASP A 1 454 ? -7.988 0.109 -5.461 1 38.19 454 ASP A O 1
ATOM 3598 N N . CYS A 1 455 ? -9.836 1.332 -5.375 1 40.84 455 CYS A N 1
ATOM 3599 C CA . CYS A 1 455 ? -10.539 1.071 -6.629 1 40.84 455 CYS A CA 1
ATOM 3600 C C . CYS A 1 455 ? -9.555 0.923 -7.781 1 40.84 455 CYS A C 1
ATOM 3602 O O . CYS A 1 455 ? -9.742 0.073 -8.656 1 40.84 455 CYS A O 1
ATOM 3604 N N . GLN A 1 456 ? -8.477 1.643 -7.727 1 40.84 456 GLN A N 1
ATOM 3605 C CA . GLN A 1 456 ? -7.535 1.659 -8.836 1 40.84 456 GLN A CA 1
ATOM 3606 C C . GLN A 1 456 ? -6.75 0.353 -8.914 1 40.84 456 GLN A C 1
ATOM 3608 O O . GLN A 1 456 ? -6.465 -0.143 -10.008 1 40.84 456 GLN A O 1
ATOM 3613 N N . VAL A 1 457 ? -6.551 -0.147 -7.777 1 47.19 457 VAL A N 1
ATOM 3614 C CA . VAL A 1 457 ? -5.816 -1.408 -7.75 1 47.19 457 VAL A CA 1
ATOM 3615 C C . VAL A 1 457 ? -6.676 -2.52 -8.344 1 47.19 457 VAL A C 1
ATOM 3617 O O . VAL A 1 457 ? -6.168 -3.4 -9.047 1 47.19 457 VAL A O 1
ATOM 3620 N N . GLN A 1 458 ? -7.957 -2.277 -8.109 1 52 458 GLN A N 1
ATOM 3621 C CA . GLN A 1 458 ? -8.836 -3.279 -8.703 1 52 458 GLN A CA 1
ATOM 3622 C C . GLN A 1 458 ? -8.75 -3.26 -10.227 1 52 458 GLN A C 1
ATOM 3624 O O . GLN A 1 458 ? -8.781 -4.312 -10.867 1 52 458 GLN A O 1
ATOM 3629 N N . ARG A 1 459 ? -8.664 -2.021 -10.711 1 55.03 459 ARG A N 1
ATOM 3630 C CA . ARG A 1 459 ? -8.516 -1.94 -12.156 1 55.03 459 ARG A CA 1
ATOM 3631 C C . ARG A 1 459 ? -7.223 -2.617 -12.609 1 55.03 459 ARG A C 1
ATOM 3633 O O . ARG A 1 459 ? -7.215 -3.342 -13.609 1 55.03 459 ARG A O 1
ATOM 3640 N N . MET A 1 460 ? -6.277 -2.352 -11.812 1 57.22 460 MET A N 1
ATOM 3641 C CA . MET A 1 460 ? -4.988 -2.938 -12.18 1 57.22 460 MET A CA 1
ATOM 3642 C C . MET A 1 460 ? -5.027 -4.457 -12.062 1 57.22 460 MET A C 1
ATOM 3644 O O . MET A 1 460 ? -4.473 -5.164 -12.898 1 57.22 460 MET A O 1
ATOM 3648 N N . MET A 1 461 ? -5.836 -4.801 -11.211 1 66.81 461 MET A N 1
ATOM 3649 C CA . MET A 1 461 ? -5.949 -6.242 -11.008 1 66.81 461 MET A CA 1
ATOM 3650 C C . MET A 1 461 ? -6.652 -6.906 -12.188 1 66.81 461 MET A C 1
ATOM 3652 O O . MET A 1 461 ? -6.363 -8.055 -12.523 1 66.81 461 MET A O 1
ATOM 3656 N N . SER A 1 462 ? -7.402 -6.027 -12.82 1 74.25 462 SER A N 1
ATOM 3657 C CA . SER A 1 462 ? -8.141 -6.559 -13.961 1 74.25 462 SER A CA 1
ATOM 3658 C C . SER A 1 462 ? -7.199 -6.949 -15.094 1 74.25 462 SER A C 1
ATOM 3660 O O . SER A 1 462 ? -7.281 -8.062 -15.617 1 74.25 462 SER A O 1
ATOM 3662 N N . SER A 1 463 ? -6.254 -6.156 -15.359 1 79.25 463 SER A N 1
ATOM 3663 C CA . SER A 1 463 ? -5.34 -6.441 -16.469 1 79.25 463 SER A CA 1
ATOM 3664 C C . SER A 1 463 ? -4.398 -7.59 -16.109 1 79.25 463 SER A C 1
ATOM 3666 O O . SER A 1 463 ? -4.055 -8.398 -16.984 1 79.25 463 SER A O 1
ATOM 3668 N N . TYR A 1 464 ? -4.02 -7.676 -14.875 1 79.19 464 TYR A N 1
ATOM 3669 C CA . TYR A 1 464 ? -3.119 -8.742 -14.453 1 79.19 464 TYR A CA 1
ATOM 3670 C C . TYR A 1 464 ? -3.793 -10.102 -14.562 1 79.19 464 TYR A C 1
ATOM 3672 O O . TYR A 1 464 ? -3.23 -11.039 -15.133 1 79.19 464 TYR A O 1
ATOM 3680 N N . THR A 1 465 ? -4.938 -10.203 -14.07 1 81.81 465 THR A N 1
ATOM 3681 C CA . THR A 1 465 ? -5.641 -11.484 -14.078 1 81.81 465 THR A CA 1
ATOM 3682 C C . THR A 1 465 ? -6.113 -11.828 -15.484 1 81.81 465 THR A C 1
ATOM 3684 O O . THR A 1 465 ? -6.137 -13 -15.867 1 81.81 465 THR A O 1
ATOM 3687 N N . ALA A 1 466 ? -6.496 -10.805 -16.219 1 86.75 466 ALA A N 1
ATOM 3688 C CA . ALA A 1 466 ? -6.895 -11.047 -17.609 1 86.75 466 ALA A CA 1
ATOM 3689 C C . ALA A 1 466 ? -5.727 -11.578 -18.438 1 86.75 466 ALA A C 1
ATOM 3691 O O . ALA A 1 466 ? -5.914 -12.422 -19.312 1 86.75 466 ALA A O 1
ATOM 3692 N N . THR A 1 467 ? -4.582 -11.062 -18.172 1 85.12 467 THR A N 1
ATOM 3693 C CA . THR A 1 467 ? -3.387 -11.516 -18.875 1 85.12 467 THR A CA 1
ATOM 3694 C C . THR A 1 467 ? -3.135 -12.992 -18.609 1 85.12 467 THR A C 1
ATOM 3696 O O . THR A 1 467 ? -2.883 -13.758 -19.547 1 85.12 467 THR A O 1
ATOM 3699 N N . CYS A 1 468 ? -3.178 -13.383 -17.391 1 82.06 468 CYS A N 1
ATOM 3700 C CA . CYS A 1 468 ? -2.982 -14.789 -17.062 1 82.06 468 CYS A CA 1
ATOM 3701 C C . CYS A 1 468 ? -4.082 -15.648 -17.656 1 82.06 468 CYS A C 1
ATOM 3703 O O . CYS A 1 468 ? -3.811 -16.734 -18.188 1 82.06 468 CYS A O 1
ATOM 3705 N N . PHE A 1 469 ? -5.32 -15.156 -17.578 1 85 469 PHE A N 1
ATOM 3706 C CA . PHE A 1 469 ? -6.453 -15.875 -18.156 1 85 469 PHE A CA 1
ATOM 3707 C C . PHE A 1 469 ? -6.238 -16.125 -19.641 1 85 469 PHE A C 1
ATOM 3709 O O . PHE A 1 469 ? -6.457 -17.234 -20.125 1 85 469 PHE A O 1
ATOM 3716 N N . TRP A 1 470 ? -5.828 -15.125 -20.234 1 86.31 470 TRP A N 1
ATOM 3717 C CA . TRP A 1 470 ? -5.656 -15.211 -21.688 1 86.31 470 TRP A CA 1
ATOM 3718 C C . TRP A 1 470 ? -4.484 -16.125 -22.047 1 86.31 470 TRP A C 1
ATOM 3720 O O . TRP A 1 470 ? -4.594 -16.969 -22.938 1 86.31 470 TRP A O 1
ATOM 3730 N N . LEU A 1 471 ? -3.451 -15.969 -21.359 1 85 471 LEU A N 1
ATOM 3731 C CA . LEU A 1 471 ? -2.258 -16.766 -21.594 1 85 471 LEU A CA 1
ATOM 3732 C C . LEU A 1 471 ? -2.561 -18.266 -21.453 1 85 471 LEU A C 1
ATOM 3734 O O . LEU A 1 471 ? -2.248 -19.062 -22.344 1 85 471 LEU A O 1
ATOM 3738 N N . TYR A 1 472 ? -3.143 -18.609 -20.422 1 80.19 472 TYR A N 1
ATOM 3739 C CA . TYR A 1 472 ? -3.443 -20.016 -20.156 1 80.19 472 TYR A CA 1
ATOM 3740 C C . TYR A 1 472 ? -4.598 -20.5 -21.016 1 80.19 472 TYR A C 1
ATOM 3742 O O . TYR A 1 472 ? -4.668 -21.672 -21.359 1 80.19 472 TYR A O 1
ATOM 3750 N N . GLY A 1 473 ? -5.426 -19.625 -21.375 1 81.25 473 GLY A N 1
ATOM 3751 C CA . GLY A 1 473 ? -6.508 -20 -22.266 1 81.25 473 GLY A CA 1
ATOM 3752 C C . GLY A 1 473 ? -6.027 -20.344 -23.672 1 81.25 473 GLY A C 1
ATOM 3753 O O . GLY A 1 473 ? -6.527 -21.297 -24.281 1 81.25 473 GLY A O 1
ATOM 3754 N N . MET A 1 474 ? -5.094 -19.562 -24.188 1 82.75 474 MET A N 1
ATOM 3755 C CA . MET A 1 474 ? -4.547 -19.828 -25.516 1 82.75 474 MET A CA 1
ATOM 3756 C C . MET A 1 474 ? -3.592 -21.016 -25.484 1 82.75 474 MET A C 1
ATOM 3758 O O . MET A 1 474 ? -3.465 -21.734 -26.484 1 82.75 474 MET A O 1
ATOM 3762 N N . CYS A 1 475 ? -2.957 -21.219 -24.406 1 82.12 475 CYS A N 1
ATOM 3763 C CA . CYS A 1 475 ? -2.088 -22.359 -24.125 1 82.12 475 CYS A CA 1
ATOM 3764 C C . CYS A 1 475 ? -1.097 -22.578 -25.266 1 82.12 475 CYS A C 1
ATOM 3766 O O . CYS A 1 475 ? -0.985 -23.688 -25.797 1 82.12 475 CYS A O 1
ATOM 3768 N N . CYS A 1 476 ? -0.433 -21.531 -25.703 1 86.88 476 CYS A N 1
ATOM 3769 C CA . CYS A 1 476 ? 0.647 -21.641 -26.688 1 86.88 476 CYS A CA 1
ATOM 3770 C C . CYS A 1 476 ? 1.97 -21.969 -26 1 86.88 476 CYS A C 1
ATOM 3772 O O . CYS A 1 476 ? 2.703 -21.062 -25.594 1 86.88 476 CYS A O 1
ATOM 3774 N N . VAL A 1 477 ? 2.184 -23.297 -25.938 1 88.81 477 VAL A N 1
ATOM 3775 C CA . VAL A 1 477 ? 3.355 -23.75 -25.188 1 88.81 477 VAL A CA 1
ATOM 3776 C C . VAL A 1 477 ? 4.5 -24.047 -26.156 1 88.81 477 VAL A C 1
ATOM 3778 O O . VAL A 1 477 ? 4.285 -24.625 -27.219 1 88.81 477 VAL A O 1
ATOM 3781 N N . ASP A 1 478 ? 5.633 -23.516 -25.891 1 87.44 478 ASP A N 1
ATOM 3782 C CA . ASP A 1 478 ? 6.895 -23.812 -26.562 1 87.44 478 ASP A CA 1
ATOM 3783 C C . ASP A 1 478 ? 7.957 -24.266 -25.562 1 87.44 478 ASP A C 1
ATOM 3785 O O . ASP A 1 478 ? 8.68 -23.438 -25.016 1 87.44 478 ASP A O 1
ATOM 3789 N N . GLY A 1 479 ? 8.07 -25.609 -25.453 1 88.69 479 GLY A N 1
ATOM 3790 C CA . GLY A 1 479 ? 8.953 -26.078 -24.406 1 88.69 479 GLY A CA 1
ATOM 3791 C C . GLY A 1 479 ? 8.438 -25.781 -23.016 1 88.69 479 GLY A C 1
ATOM 3792 O O . GLY A 1 479 ? 7.332 -26.188 -22.656 1 88.69 479 GLY A O 1
ATOM 3793 N N . LEU A 1 480 ? 9.219 -25.016 -22.328 1 89.44 480 LEU A N 1
ATOM 3794 C CA . LEU A 1 480 ? 8.828 -24.641 -20.969 1 89.44 480 LEU A CA 1
ATOM 3795 C C . LEU A 1 480 ? 8.188 -23.25 -20.953 1 89.44 480 LEU A C 1
ATOM 3797 O O . LEU A 1 480 ? 7.531 -22.875 -19.984 1 89.44 480 LEU A O 1
ATOM 3801 N N . VAL A 1 481 ? 8.344 -22.5 -21.984 1 90.56 481 VAL A N 1
ATOM 3802 C CA . VAL A 1 481 ? 7.879 -21.125 -22.031 1 90.56 481 VAL A CA 1
ATOM 3803 C C . VAL A 1 481 ? 6.543 -21.047 -22.766 1 90.56 481 VAL A C 1
ATOM 3805 O O . VAL A 1 481 ? 6.281 -21.844 -23.672 1 90.56 481 VAL A O 1
ATOM 3808 N N . MET A 1 482 ? 5.762 -20.156 -22.328 1 89.06 482 MET A N 1
ATOM 3809 C CA . MET A 1 482 ? 4.496 -19.875 -23 1 89.06 482 MET A CA 1
ATOM 3810 C C . MET A 1 482 ? 4.57 -18.578 -23.781 1 89.06 482 MET A C 1
ATOM 3812 O O . MET A 1 482 ? 5.02 -17.547 -23.25 1 89.06 482 MET A O 1
ATOM 3816 N N . ASN A 1 483 ? 4.148 -18.703 -24.984 1 87.88 483 ASN A N 1
ATOM 3817 C CA . ASN A 1 483 ? 4.188 -17.531 -25.844 1 87.88 483 ASN A CA 1
ATOM 3818 C C . ASN A 1 483 ? 2.838 -16.812 -25.891 1 87.88 483 ASN A C 1
ATOM 3820 O O . ASN A 1 483 ? 1.792 -17.469 -25.922 1 87.88 483 ASN A O 1
ATOM 3824 N N . TRP A 1 484 ? 2.967 -15.547 -25.844 1 87.44 484 TRP A N 1
ATOM 3825 C CA . TRP A 1 484 ? 1.761 -14.734 -25.953 1 87.44 484 TRP A CA 1
ATOM 3826 C C . TRP A 1 484 ? 1.177 -14.812 -27.359 1 87.44 484 TRP A C 1
ATOM 3828 O O . TRP A 1 484 ? 1.915 -14.781 -28.344 1 87.44 484 TRP A O 1
ATOM 3838 N N . ASN A 1 485 ? -0.038 -15.047 -27.406 1 86.12 485 ASN A N 1
ATOM 3839 C CA . ASN A 1 485 ? -0.759 -15.109 -28.672 1 86.12 485 ASN A CA 1
ATOM 3840 C C . ASN A 1 485 ? -1.968 -14.18 -28.672 1 86.12 485 ASN A C 1
ATOM 3842 O O . ASN A 1 485 ? -2.881 -14.336 -27.859 1 86.12 485 ASN A O 1
ATOM 3846 N N . ASP A 1 486 ? -1.954 -13.258 -29.656 1 80.44 486 ASP A N 1
ATOM 3847 C CA . ASP A 1 486 ? -3.029 -12.273 -29.734 1 80.44 486 ASP A CA 1
ATOM 3848 C C . ASP A 1 486 ? -4.172 -12.781 -30.609 1 80.44 486 ASP A C 1
ATOM 3850 O O . ASP A 1 486 ? -5.094 -12.023 -30.938 1 80.44 486 ASP A O 1
ATOM 3854 N N . SER A 1 487 ? -4.074 -14 -31 1 82.88 487 SER A N 1
ATOM 3855 C CA . SER A 1 487 ? -5.152 -14.531 -31.828 1 82.88 487 SER A CA 1
ATOM 3856 C C . SER A 1 487 ? -6.473 -14.57 -31.062 1 82.88 487 SER A C 1
ATOM 3858 O O . SER A 1 487 ? -6.48 -14.742 -29.844 1 82.88 487 SER A O 1
ATOM 3860 N N . PRO A 1 488 ? -7.52 -14.367 -31.766 1 87.06 488 PRO A N 1
ATOM 3861 C CA . PRO A 1 488 ? -8.82 -14.375 -31.078 1 87.06 488 PRO A CA 1
ATOM 3862 C C . PRO A 1 488 ? -9.203 -15.75 -30.562 1 87.06 488 PRO A C 1
ATOM 3864 O O . PRO A 1 488 ? -8.82 -16.766 -31.141 1 87.06 488 PRO A O 1
ATOM 3867 N N . LEU A 1 489 ? -9.867 -15.828 -29.562 1 87.69 489 LEU A N 1
ATOM 3868 C CA . LEU A 1 489 ? -10.398 -17.047 -28.953 1 87.69 489 LEU A CA 1
ATOM 3869 C C . LEU A 1 489 ? -11.828 -17.312 -29.438 1 87.69 489 LEU A C 1
ATOM 3871 O O . LEU A 1 489 ? -12.656 -16.406 -29.438 1 87.69 489 LEU A O 1
ATOM 3875 N N . PRO A 1 490 ? -12.023 -18.516 -29.906 1 89.25 490 PRO A N 1
ATOM 3876 C CA . PRO A 1 490 ? -13.414 -18.828 -30.234 1 89.25 490 PRO A CA 1
ATOM 3877 C C . PRO A 1 490 ? -14.359 -18.641 -29.047 1 89.25 490 PRO A C 1
ATOM 3879 O O . PRO A 1 490 ? -13.977 -18.906 -27.906 1 89.25 490 PRO A O 1
ATOM 3882 N N . TRP A 1 491 ? -15.594 -18.281 -29.297 1 90.62 491 TRP A N 1
ATOM 3883 C CA . TRP A 1 491 ? -16.578 -17.984 -28.266 1 90.62 491 TRP A CA 1
ATOM 3884 C C . TRP A 1 491 ? -16.812 -19.203 -27.375 1 90.62 491 TRP A C 1
ATOM 3886 O O . TRP A 1 491 ? -16.906 -19.078 -26.156 1 90.62 491 TRP A O 1
ATOM 3896 N N . SER A 1 492 ? -16.828 -20.375 -27.953 1 90.06 492 SER A N 1
ATOM 3897 C CA . SER A 1 492 ? -17.047 -21.594 -27.188 1 90.06 492 SER A CA 1
ATOM 3898 C C . SER A 1 492 ? -15.93 -21.828 -26.188 1 90.06 492 SER A C 1
ATOM 3900 O O . SER A 1 492 ? -16.188 -22.219 -25.047 1 90.06 492 SER A O 1
ATOM 3902 N N . ARG A 1 493 ? -14.797 -21.594 -26.656 1 86.31 493 ARG A N 1
ATOM 3903 C CA . ARG A 1 493 ? -13.648 -21.781 -25.781 1 86.31 493 ARG A CA 1
ATOM 3904 C C . ARG A 1 493 ? -13.625 -20.719 -24.688 1 86.31 493 ARG A C 1
ATOM 3906 O O . ARG A 1 493 ? -13.312 -21.016 -23.531 1 86.31 493 ARG A O 1
ATOM 3913 N N . PHE A 1 494 ? -14 -19.547 -25.047 1 89.75 494 PHE A N 1
ATOM 3914 C CA . PHE A 1 494 ? -14.055 -18.469 -24.047 1 89.75 494 PHE A CA 1
ATOM 3915 C C . PHE A 1 494 ? -15.07 -18.797 -22.969 1 89.75 494 PHE A C 1
ATOM 3917 O O . PHE A 1 494 ? -14.797 -18.594 -21.781 1 89.75 494 PHE A O 1
ATOM 3924 N N . LYS A 1 495 ? -16.172 -19.25 -23.359 1 90.94 495 LYS A N 1
ATOM 3925 C CA . LYS A 1 495 ? -17.203 -19.609 -22.406 1 90.94 495 LYS A CA 1
ATOM 3926 C C . LYS A 1 495 ? -16.719 -20.703 -21.469 1 90.94 495 LYS A C 1
ATOM 3928 O O . LYS A 1 495 ? -16.922 -20.609 -20.25 1 90.94 495 LYS A O 1
ATOM 3933 N N . GLN A 1 496 ? -16.109 -21.672 -22.062 1 87 496 GLN A N 1
ATOM 3934 C CA . GLN A 1 496 ? -15.602 -22.781 -21.266 1 87 496 GLN A CA 1
ATOM 3935 C C . GLN A 1 496 ? -14.594 -22.312 -20.234 1 87 496 GLN A C 1
ATOM 3937 O O . GLN A 1 496 ? -14.672 -22.688 -19.062 1 87 496 GLN A O 1
ATOM 3942 N N . LEU A 1 497 ? -13.711 -21.516 -20.656 1 84.5 497 LEU A N 1
ATOM 3943 C CA . LEU A 1 497 ? -12.664 -21.016 -19.766 1 84.5 497 LEU A CA 1
ATOM 3944 C C . LEU A 1 497 ? -13.242 -20.094 -18.703 1 84.5 497 LEU A C 1
ATOM 3946 O O . LEU A 1 497 ? -12.828 -20.141 -17.547 1 84.5 497 LEU A O 1
ATOM 3950 N N . SER A 1 498 ? -14.156 -19.234 -19.094 1 88.75 498 SER A N 1
ATOM 3951 C CA . SER A 1 498 ? -14.773 -18.312 -18.141 1 88.75 498 SER A CA 1
ATOM 3952 C C . SER A 1 498 ? -15.578 -19.062 -17.078 1 88.75 498 SER A C 1
ATOM 3954 O O . SER A 1 498 ? -15.602 -18.672 -15.922 1 88.75 498 SER A O 1
ATOM 3956 N N . THR A 1 499 ? -16.219 -20.109 -17.5 1 89.12 499 THR A N 1
ATOM 3957 C CA . THR A 1 499 ? -16.984 -20.938 -16.562 1 89.12 499 THR A CA 1
ATOM 3958 C C . THR A 1 499 ? -16.047 -21.594 -15.547 1 89.12 499 THR A C 1
ATOM 3960 O O . THR A 1 499 ? -16.344 -21.609 -14.352 1 89.12 499 THR A O 1
ATOM 3963 N N . GLN A 1 500 ? -15.023 -22.078 -16.062 1 82.81 500 GLN A N 1
ATOM 3964 C CA . GLN A 1 500 ? -14.055 -22.703 -15.156 1 82.81 500 GLN A CA 1
ATOM 3965 C C . GLN A 1 500 ? -13.438 -21.672 -14.219 1 82.81 500 GLN A C 1
ATOM 3967 O O . GLN A 1 500 ? -13.258 -21.938 -13.031 1 82.81 500 GLN A O 1
ATOM 3972 N N . TYR A 1 501 ? -13.102 -20.531 -14.828 1 83.88 501 TYR A N 1
ATOM 3973 C CA . TYR A 1 501 ? -12.531 -19.469 -14.023 1 83.88 501 TYR A CA 1
ATOM 3974 C C . TYR A 1 501 ? -13.469 -19.078 -12.891 1 83.88 501 TYR A C 1
ATOM 3976 O O . TYR A 1 501 ? -13.039 -18.891 -11.75 1 83.88 501 TYR A O 1
ATOM 3984 N N . PHE A 1 502 ? -14.719 -18.969 -13.164 1 88.69 502 PHE A N 1
ATOM 3985 C CA . PHE A 1 502 ? -15.727 -18.594 -12.18 1 88.69 502 PHE A CA 1
ATOM 3986 C C . PHE A 1 502 ? -15.875 -19.688 -11.117 1 88.69 502 PHE A C 1
ATOM 3988 O O . PHE A 1 502 ? -15.914 -19.391 -9.922 1 88.69 502 PHE A O 1
ATOM 3995 N N . THR A 1 503 ? -15.914 -20.875 -11.508 1 86.06 503 THR A N 1
ATOM 3996 C CA . THR A 1 503 ? -16.156 -22 -10.594 1 86.06 503 THR A CA 1
ATOM 3997 C C . THR A 1 503 ? -15.008 -22.125 -9.594 1 86.06 503 THR A C 1
ATOM 3999 O O . THR A 1 503 ? -15.242 -22.312 -8.398 1 86.06 503 THR A O 1
ATOM 4002 N N . VAL A 1 504 ? -13.891 -21.953 -10.055 1 78.25 504 VAL A N 1
ATOM 4003 C CA . VAL A 1 504 ? -12.719 -22.156 -9.211 1 78.25 504 VAL A CA 1
ATOM 4004 C C . VAL A 1 504 ? -12.539 -20.969 -8.281 1 78.25 504 VAL A C 1
ATOM 4006 O O . VAL A 1 504 ? -12.336 -21.125 -7.074 1 78.25 504 VAL A O 1
ATOM 4009 N N . ASN A 1 505 ? -12.617 -19.781 -8.836 1 78.69 505 ASN A N 1
ATOM 4010 C CA . ASN A 1 505 ? -12.312 -18.594 -8.047 1 78.69 505 ASN A CA 1
ATOM 4011 C C . ASN A 1 505 ? -13.469 -18.219 -7.129 1 78.69 505 ASN A C 1
ATOM 4013 O O . ASN A 1 505 ? -13.266 -17.641 -6.066 1 78.69 505 ASN A O 1
ATOM 4017 N N . ALA A 1 506 ? -14.633 -18.516 -7.59 1 86.75 506 ALA A N 1
ATOM 4018 C CA . ALA A 1 506 ? -15.781 -18.281 -6.711 1 86.75 506 ALA A CA 1
ATOM 4019 C C . ALA A 1 506 ? -15.945 -19.438 -5.723 1 86.75 506 ALA A C 1
ATOM 4021 O O . ALA A 1 506 ? -16.703 -19.312 -4.75 1 86.75 506 ALA A O 1
ATOM 4022 N N . GLU A 1 507 ? -15.234 -20.594 -5.941 1 83.62 507 GLU A N 1
ATOM 4023 C CA . GLU A 1 507 ? -15.297 -21.781 -5.094 1 83.62 507 GLU A CA 1
ATOM 4024 C C . GLU A 1 507 ? -16.734 -22.297 -4.965 1 83.62 507 GLU A C 1
ATOM 4026 O O . GLU A 1 507 ? -17.219 -22.516 -3.854 1 83.62 507 GLU A O 1
ATOM 4031 N N . VAL A 1 508 ? -17.312 -22.422 -6.105 1 92.44 508 VAL A N 1
ATOM 4032 C CA . VAL A 1 508 ? -18.703 -22.859 -6.105 1 92.44 508 VAL A CA 1
ATOM 4033 C C . VAL A 1 508 ? -18.797 -24.234 -6.785 1 92.44 508 VAL A C 1
ATOM 4035 O O . VAL A 1 508 ? -17.891 -24.641 -7.512 1 92.44 508 VAL A O 1
ATOM 4038 N N . LYS A 1 509 ? -19.891 -24.922 -6.523 1 90.94 509 LYS A N 1
ATOM 4039 C CA . LYS A 1 509 ? -20.156 -26.219 -7.125 1 90.94 509 LYS A CA 1
ATOM 4040 C C . LYS A 1 509 ? -20.922 -26.078 -8.43 1 90.94 509 LYS A C 1
ATOM 4042 O O . LYS A 1 509 ? -20.688 -26.812 -9.391 1 90.94 509 LYS A O 1
ATOM 4047 N N . ARG A 1 510 ? -21.797 -25.094 -8.438 1 94.44 510 ARG A N 1
ATOM 4048 C CA . ARG A 1 510 ? -22.609 -24.844 -9.625 1 94.44 510 ARG A CA 1
ATOM 4049 C C . ARG A 1 510 ? -21.875 -23.969 -10.625 1 94.44 510 ARG A C 1
ATOM 4051 O O . ARG A 1 510 ? -21.516 -22.828 -10.312 1 94.44 510 ARG A O 1
ATOM 4058 N N . PRO A 1 511 ? -21.609 -24.5 -11.789 1 92.06 511 PRO A N 1
ATOM 4059 C CA . PRO A 1 511 ? -20.938 -23.688 -12.805 1 92.06 511 PRO A CA 1
ATOM 4060 C C . PRO A 1 511 ? -21.906 -22.734 -13.523 1 92.06 511 PRO A C 1
ATOM 4062 O O . PRO A 1 511 ? -23.125 -22.844 -13.352 1 92.06 511 PRO A O 1
ATOM 4065 N N . LEU A 1 512 ? -21.312 -21.844 -14.242 1 94.12 512 LEU A N 1
ATOM 4066 C CA . LEU A 1 512 ? -22.109 -21.016 -15.133 1 94.12 512 LEU A CA 1
ATOM 4067 C C . LEU A 1 512 ? -22.703 -21.844 -16.266 1 94.12 512 LEU A C 1
ATOM 4069 O O . LEU A 1 512 ? -22.094 -22.828 -16.703 1 94.12 512 LEU A O 1
ATOM 4073 N N . GLN A 1 513 ? -23.828 -21.438 -16.656 1 92.88 513 GLN A N 1
ATOM 4074 C CA . GLN A 1 513 ? -24.5 -22.125 -17.766 1 92.88 513 GLN A CA 1
ATOM 4075 C C . GLN A 1 513 ? -24.469 -21.281 -19.031 1 92.88 513 GLN A C 1
ATOM 4077 O O . GLN A 1 513 ? -24.141 -20.094 -19 1 92.88 513 GLN A O 1
ATOM 4082 N N . ASP A 1 514 ? -24.797 -21.891 -20.141 1 91.44 514 ASP A N 1
ATOM 4083 C CA . ASP A 1 514 ? -24.75 -21.219 -21.438 1 91.44 514 ASP A CA 1
ATOM 4084 C C . ASP A 1 514 ? -25.688 -20.016 -21.453 1 91.44 514 ASP A C 1
ATOM 4086 O O . ASP A 1 514 ? -25.375 -19 -22.078 1 91.44 514 ASP A O 1
ATOM 4090 N N . CYS A 1 515 ? -26.734 -20.125 -20.734 1 88.5 515 CYS A N 1
ATOM 4091 C CA . CYS A 1 515 ? -27.719 -19.047 -20.719 1 88.5 515 CYS A CA 1
ATOM 4092 C C . CYS A 1 515 ? -27.156 -17.812 -20.016 1 88.5 515 CYS A C 1
ATOM 4094 O O . CYS A 1 515 ? -27.625 -16.688 -20.25 1 88.5 515 CYS A O 1
ATOM 4096 N N . ASP A 1 516 ? -26.188 -18.109 -19.219 1 92.44 516 ASP A N 1
ATOM 4097 C CA . ASP A 1 516 ? -25.609 -17 -18.469 1 92.44 516 ASP A CA 1
ATOM 4098 C C . ASP A 1 516 ? -24.734 -16.141 -19.359 1 92.44 516 ASP A C 1
ATOM 4100 O O . ASP A 1 516 ? -24.359 -15.023 -18.984 1 92.44 516 ASP A O 1
ATOM 4104 N N . PHE A 1 517 ? -24.406 -16.578 -20.594 1 93.44 517 PHE A N 1
ATOM 4105 C CA . PHE A 1 517 ? -23.453 -15.859 -21.453 1 93.44 517 PHE A CA 1
ATOM 4106 C C . PHE A 1 517 ? -24.188 -15.148 -22.594 1 93.44 517 PHE A C 1
ATOM 4108 O O . PHE A 1 517 ? -23.578 -14.383 -23.344 1 93.44 517 PHE A O 1
ATOM 4115 N N . ILE A 1 518 ? -25.469 -15.312 -22.719 1 90 518 ILE A N 1
ATOM 4116 C CA . ILE A 1 518 ? -26.234 -14.82 -23.859 1 90 518 ILE A CA 1
ATOM 4117 C C . ILE A 1 518 ? -26.141 -13.297 -23.922 1 90 518 ILE A C 1
ATOM 4119 O O . ILE A 1 518 ? -25.969 -12.727 -25 1 90 518 ILE A O 1
ATOM 4123 N N . ILE A 1 519 ? -26.156 -12.672 -22.844 1 90.56 519 ILE A N 1
ATOM 4124 C CA . ILE A 1 519 ? -26.188 -11.219 -22.797 1 90.56 519 ILE A CA 1
ATOM 4125 C C . ILE A 1 519 ? -24.844 -10.664 -23.266 1 90.56 519 ILE A C 1
ATOM 4127 O O . ILE A 1 519 ? -24.766 -9.539 -23.75 1 90.56 519 ILE A O 1
ATOM 4131 N N . PHE A 1 520 ? -23.781 -11.438 -23.234 1 90.06 520 PHE A N 1
ATOM 4132 C CA . PHE A 1 520 ? -22.438 -10.93 -23.469 1 90.06 520 PHE A CA 1
ATOM 4133 C C . PHE A 1 520 ? -22.016 -11.219 -24.906 1 90.06 520 PHE A C 1
ATOM 4135 O O . PHE A 1 520 ? -21.047 -10.633 -25.406 1 90.06 520 PHE A O 1
ATOM 4142 N N . LYS A 1 521 ? -22.672 -12.102 -25.516 1 86.19 521 LYS A N 1
ATOM 4143 C CA . LYS A 1 521 ? -22.25 -12.586 -26.812 1 86.19 521 LYS A CA 1
ATOM 4144 C C . LYS A 1 521 ? -22.031 -11.438 -27.797 1 86.19 521 LYS A C 1
ATOM 4146 O O . LYS A 1 521 ? -20.953 -11.328 -28.406 1 86.19 521 LYS A O 1
ATOM 4151 N N . ASP A 1 522 ? -22.969 -10.539 -27.875 1 83.44 522 ASP A N 1
ATOM 4152 C CA . ASP A 1 522 ? -22.875 -9.438 -28.828 1 83.44 522 ASP A CA 1
ATOM 4153 C C . ASP A 1 522 ? -22.062 -8.273 -28.25 1 83.44 522 ASP A C 1
ATOM 4155 O O . ASP A 1 522 ? -21.484 -7.48 -28.984 1 83.44 522 ASP A O 1
ATOM 4159 N N . LYS A 1 523 ? -22 -8.227 -27 1 86.88 523 LYS A N 1
ATOM 4160 C CA . LYS A 1 523 ? -21.359 -7.094 -26.328 1 86.88 523 LYS A CA 1
ATOM 4161 C C . LYS A 1 523 ? -19.844 -7.18 -26.438 1 86.88 523 LYS A C 1
ATOM 4163 O O . LYS A 1 523 ? -19.156 -6.16 -26.359 1 86.88 523 LYS A O 1
ATOM 4168 N N . LEU A 1 524 ? -19.359 -8.297 -26.562 1 86.25 524 LEU A N 1
ATOM 4169 C CA . LEU A 1 524 ? -17.906 -8.477 -26.609 1 86.25 524 LEU A CA 1
ATOM 4170 C C . LEU A 1 524 ? -17.375 -8.242 -28.016 1 86.25 524 LEU A C 1
ATOM 4172 O O . LEU A 1 524 ? -16.172 -8.344 -28.266 1 86.25 524 LEU A O 1
ATOM 4176 N N . GLU A 1 525 ? -18.234 -7.836 -28.906 1 79.06 525 GLU A N 1
ATOM 4177 C CA . GLU A 1 525 ? -17.812 -7.449 -30.25 1 79.06 525 GLU A CA 1
ATOM 4178 C C . GLU A 1 525 ? -17.812 -5.93 -30.406 1 79.06 525 GLU A C 1
ATOM 4180 O O . GLU A 1 525 ? -18.75 -5.359 -30.953 1 79.06 525 GLU A O 1
ATOM 4185 N N . CYS A 1 526 ? -16.891 -5.363 -29.734 1 76.19 526 CYS A N 1
ATOM 4186 C CA . CYS A 1 526 ? -16.797 -3.908 -29.812 1 76.19 526 CYS A CA 1
ATOM 4187 C C . CYS A 1 526 ? -16.078 -3.469 -31.078 1 76.19 526 CYS A C 1
ATOM 4189 O O . CYS A 1 526 ? -14.969 -3.902 -31.359 1 76.19 526 CYS A O 1
ATOM 4191 N N . ASP A 1 527 ? -16.719 -2.666 -31.844 1 70.25 527 ASP A N 1
ATOM 4192 C CA . ASP A 1 527 ? -16.188 -2.205 -33.125 1 70.25 527 ASP A CA 1
ATOM 4193 C C . ASP A 1 527 ? -14.906 -1.403 -32.938 1 70.25 527 ASP A C 1
ATOM 4195 O O . ASP A 1 527 ? -13.984 -1.495 -33.75 1 70.25 527 ASP A O 1
ATOM 4199 N N . ASP A 1 528 ? -14.891 -0.702 -31.797 1 69.94 528 ASP A N 1
ATOM 4200 C CA . ASP A 1 528 ? -13.719 0.128 -31.531 1 69.94 528 ASP A CA 1
ATOM 4201 C C . ASP A 1 528 ? -12.523 -0.727 -31.141 1 69.94 528 ASP A C 1
ATOM 4203 O O . ASP A 1 528 ? -11.375 -0.315 -31.312 1 69.94 528 ASP A O 1
ATOM 4207 N N . CYS A 1 529 ? -12.867 -1.863 -30.625 1 68.62 529 CYS A N 1
ATOM 4208 C CA . CYS A 1 529 ? -11.797 -2.713 -30.125 1 68.62 529 CYS A CA 1
ATOM 4209 C C . CYS A 1 529 ? -11.5 -3.85 -31.109 1 68.62 529 CYS A C 1
ATOM 4211 O O . CYS A 1 529 ? -10.781 -4.789 -30.766 1 68.62 529 CYS A O 1
ATOM 4213 N N . ARG A 1 530 ? -12.125 -3.711 -32.219 1 68.19 530 ARG A N 1
ATOM 4214 C CA . ARG A 1 530 ? -11.938 -4.773 -33.219 1 68.19 530 ARG A CA 1
ATOM 4215 C C . ARG A 1 530 ? -10.547 -4.707 -33.812 1 68.19 530 ARG A C 1
ATOM 4217 O O . ARG A 1 530 ? -10.125 -3.654 -34.312 1 68.19 530 ARG A O 1
ATOM 4224 N N . GLU A 1 531 ? -9.742 -5.625 -33.562 1 64.12 531 GLU A N 1
ATOM 4225 C CA . GLU A 1 531 ? -8.391 -5.699 -34.125 1 64.12 531 GLU A CA 1
ATOM 4226 C C . GLU A 1 531 ? -8.391 -6.27 -35.531 1 64.12 531 GLU A C 1
ATOM 4228 O O . GLU A 1 531 ? -7.457 -6.035 -36.312 1 64.12 531 GLU A O 1
ATOM 4233 N N . PHE A 1 532 ? -9.461 -7.113 -35.906 1 65.06 532 PHE A N 1
ATOM 4234 C CA . PHE A 1 532 ? -9.492 -7.746 -37.219 1 65.06 532 PHE A CA 1
ATOM 4235 C C . PHE A 1 532 ? -10.578 -7.129 -38.094 1 65.06 532 PHE A C 1
ATOM 4237 O O . PHE A 1 532 ? -11.633 -6.727 -37.594 1 65.06 532 PHE A O 1
ATOM 4244 N N . PRO A 1 533 ? -10.133 -6.879 -39.344 1 61.09 533 PRO A N 1
ATOM 4245 C CA . PRO A 1 533 ? -11.141 -6.332 -40.25 1 61.09 533 PRO A CA 1
ATOM 4246 C C . PRO A 1 533 ? -12.398 -7.199 -40.344 1 61.09 533 PRO A C 1
ATOM 4248 O O . PRO A 1 533 ? -12.336 -8.406 -40.094 1 61.09 533 PRO A O 1
ATOM 4251 N N . THR A 1 534 ? -13.586 -6.684 -40.312 1 62 534 THR A N 1
ATOM 4252 C CA . THR A 1 534 ? -14.891 -7.328 -40.406 1 62 534 THR A CA 1
ATOM 4253 C C . THR A 1 534 ? -14.891 -8.391 -41.5 1 62 534 THR A C 1
ATOM 4255 O O . THR A 1 534 ? -15.781 -9.242 -41.562 1 62 534 THR A O 1
ATOM 4258 N N . SER A 1 535 ? -13.898 -8.375 -42.438 1 57.72 535 SER A N 1
ATOM 4259 C CA . SER A 1 535 ? -13.875 -9.289 -43.562 1 57.72 535 SER A CA 1
ATOM 4260 C C . SER A 1 535 ? -13.406 -10.68 -43.156 1 57.72 535 SER A C 1
ATOM 4262 O O . SER A 1 535 ? -13.578 -11.648 -43.875 1 57.72 535 SER A O 1
ATOM 4264 N N . VAL A 1 536 ? -12.703 -10.688 -42.094 1 64.81 536 VAL A N 1
ATOM 4265 C CA . VAL A 1 536 ? -12.211 -12.008 -41.688 1 64.81 536 VAL A CA 1
ATOM 4266 C C . VAL A 1 536 ? -13.344 -12.797 -41.031 1 64.81 536 VAL A C 1
ATOM 4268 O O . VAL A 1 536 ? -13.93 -12.344 -40.062 1 64.81 536 VAL A O 1
ATOM 4271 N N . VAL A 1 537 ? -13.859 -13.758 -41.812 1 67.44 537 VAL A N 1
ATOM 4272 C CA . VAL A 1 537 ? -14.969 -14.578 -41.312 1 67.44 537 VAL A CA 1
ATOM 4273 C C . VAL A 1 537 ? -14.438 -15.75 -40.5 1 67.44 537 VAL A C 1
ATOM 4275 O O . VAL A 1 537 ? -13.648 -16.562 -41 1 67.44 537 VAL A O 1
ATOM 4278 N N . PHE A 1 538 ? -14.602 -15.711 -39.25 1 75.38 538 PHE A N 1
ATOM 4279 C CA . PHE A 1 538 ? -14.281 -16.828 -38.375 1 75.38 538 PHE A CA 1
ATOM 4280 C C . PHE A 1 538 ? -15.445 -17.812 -38.312 1 75.38 538 PHE A C 1
ATOM 4282 O O . PHE A 1 538 ? -16.594 -17.422 -38.5 1 75.38 538 PHE A O 1
ATOM 4289 N N . PRO A 1 539 ? -15.055 -19.109 -38.25 1 77 539 PRO A N 1
ATOM 4290 C CA . PRO A 1 539 ? -16.125 -20.109 -38.156 1 77 539 PRO A CA 1
ATOM 4291 C C . PRO A 1 539 ? -17.078 -19.844 -37 1 77 539 PRO A C 1
ATOM 4293 O O . PRO A 1 539 ? -18.266 -20.156 -37.094 1 77 539 PRO A O 1
ATOM 4296 N N . GLU A 1 540 ? -16.516 -19.375 -36 1 85.69 540 GLU A N 1
ATOM 4297 C CA . GLU A 1 540 ? -17.297 -19.047 -34.812 1 85.69 540 GLU A CA 1
ATOM 4298 C C . GLU A 1 540 ? -16.938 -17.641 -34.312 1 85.69 540 GLU A C 1
ATOM 4300 O O . GLU A 1 540 ? -15.906 -17.078 -34.688 1 85.69 540 GLU A O 1
ATOM 4305 N N . ARG A 1 541 ? -17.953 -17.109 -33.656 1 85.75 541 ARG A N 1
ATOM 4306 C CA . ARG A 1 541 ? -17.672 -15.82 -33.031 1 85.75 541 ARG A CA 1
ATOM 4307 C C . ARG A 1 541 ? -16.406 -15.891 -32.188 1 85.75 541 ARG A C 1
ATOM 4309 O O . ARG A 1 541 ? -16.141 -16.906 -31.531 1 85.75 541 ARG A O 1
ATOM 4316 N N . THR A 1 542 ? -15.648 -14.805 -32.281 1 87.44 542 THR A N 1
ATOM 4317 C CA . THR A 1 542 ? -14.367 -14.812 -31.594 1 87.44 542 THR A CA 1
ATOM 4318 C C . THR A 1 542 ? -14.266 -13.633 -30.641 1 87.44 542 THR A C 1
ATOM 4320 O O . THR A 1 542 ? -14.977 -12.633 -30.797 1 87.44 542 THR A O 1
ATOM 4323 N N . VAL A 1 543 ? -13.531 -13.836 -29.609 1 89 543 VAL A N 1
ATOM 4324 C CA . VAL A 1 543 ? -13.242 -12.812 -28.609 1 89 543 VAL A CA 1
ATOM 4325 C C . VAL A 1 543 ? -11.742 -12.523 -28.594 1 89 543 VAL A C 1
ATOM 4327 O O . VAL A 1 543 ? -10.93 -13.445 -28.625 1 89 543 VAL A O 1
ATOM 4330 N N . THR A 1 544 ? -11.43 -11.273 -28.625 1 87.12 544 THR A N 1
ATOM 4331 C CA . THR A 1 544 ? -10.023 -10.891 -28.547 1 87.12 544 THR A CA 1
ATOM 4332 C C . THR A 1 544 ? -9.68 -10.406 -27.141 1 87.12 544 THR A C 1
ATOM 4334 O O . THR A 1 544 ? -10.57 -10.094 -26.344 1 87.12 544 THR A O 1
ATOM 4337 N N . PHE A 1 545 ? -8.383 -10.367 -26.875 1 88.31 545 PHE A N 1
ATOM 4338 C CA . PHE A 1 545 ? -7.906 -9.875 -25.578 1 88.31 545 PHE A CA 1
ATOM 4339 C C . PHE A 1 545 ? -8.352 -8.438 -25.344 1 88.31 545 PHE A C 1
ATOM 4341 O O . PHE A 1 545 ? -8.703 -8.062 -24.234 1 88.31 545 PHE A O 1
ATOM 4348 N N . LYS A 1 546 ? -8.375 -7.695 -26.328 1 85.19 546 LYS A N 1
ATOM 4349 C CA . LYS A 1 546 ? -8.805 -6.301 -26.234 1 85.19 546 LYS A CA 1
ATOM 4350 C C . LYS A 1 546 ? -10.289 -6.203 -25.891 1 85.19 546 LYS A C 1
ATOM 4352 O O . LYS A 1 546 ? -10.703 -5.293 -25.172 1 85.19 546 LYS A O 1
ATOM 4357 N N . ASN A 1 547 ? -11.031 -7.137 -26.375 1 86.81 547 ASN A N 1
ATOM 4358 C CA . ASN A 1 547 ? -12.453 -7.148 -26.078 1 86.81 547 ASN A CA 1
ATOM 4359 C C . ASN A 1 547 ? -12.711 -7.375 -24.594 1 86.81 547 ASN A C 1
ATOM 4361 O O . ASN A 1 547 ? -13.633 -6.793 -24.016 1 86.81 547 ASN A O 1
ATOM 4365 N N . VAL A 1 548 ? -11.922 -8.188 -24.031 1 87.81 548 VAL A N 1
ATOM 4366 C CA . VAL A 1 548 ? -12.094 -8.57 -22.625 1 87.81 548 VAL A CA 1
ATOM 4367 C C . VAL A 1 548 ? -11.812 -7.367 -21.734 1 87.81 548 VAL A C 1
ATOM 4369 O O . VAL A 1 548 ? -12.43 -7.219 -20.672 1 87.81 548 VAL A O 1
ATOM 4372 N N . LEU A 1 549 ? -10.984 -6.488 -22.203 1 87.81 549 LEU A N 1
ATOM 4373 C CA . LEU A 1 549 ? -10.602 -5.328 -21.406 1 87.81 549 LEU A CA 1
ATOM 4374 C C . LEU A 1 549 ? -11.234 -4.059 -21.953 1 87.81 549 LEU A C 1
ATOM 4376 O O . LEU A 1 549 ? -10.867 -2.951 -21.547 1 87.81 549 LEU A O 1
ATOM 4380 N N . CYS A 1 550 ? -12.203 -4.258 -22.828 1 85.94 550 CYS A N 1
ATOM 4381 C CA . CYS A 1 550 ? -12.875 -3.121 -23.453 1 85.94 550 CYS A CA 1
ATOM 4382 C C . CYS A 1 550 ? -13.602 -2.273 -22.422 1 85.94 550 CYS A C 1
ATOM 4384 O O . CYS A 1 550 ? -14.438 -2.783 -21.672 1 85.94 550 CYS A O 1
ATOM 4386 N N . PRO A 1 551 ? -13.258 -0.935 -22.312 1 85.06 551 PRO A N 1
ATOM 4387 C CA . PRO A 1 551 ? -13.906 -0.074 -21.328 1 85.06 551 PRO A CA 1
ATOM 4388 C C . PRO A 1 551 ? -15.203 0.551 -21.844 1 85.06 551 PRO A C 1
ATOM 4390 O O . PRO A 1 551 ? -15.469 1.727 -21.594 1 85.06 551 PRO A O 1
ATOM 4393 N N . HIS A 1 552 ? -16 -0.221 -22.594 1 87.88 552 HIS A N 1
ATOM 4394 C CA . HIS A 1 552 ? -17.172 0.392 -23.219 1 87.88 552 HIS A CA 1
ATOM 4395 C C . HIS A 1 552 ? -18.453 -0.062 -22.531 1 87.88 552 HIS A C 1
ATOM 4397 O O . HIS A 1 552 ? -19.547 0.388 -22.891 1 87.88 552 HIS A O 1
ATOM 4403 N N . PHE A 1 553 ? -18.344 -0.975 -21.547 1 89.38 553 PHE A N 1
ATOM 4404 C CA . PHE A 1 553 ? -19.469 -1.125 -20.641 1 89.38 553 PHE A CA 1
ATOM 4405 C C . PHE A 1 553 ? -19.688 0.15 -19.828 1 89.38 553 PHE A C 1
ATOM 4407 O O . PHE A 1 553 ? -18.719 0.763 -19.359 1 89.38 553 PHE A O 1
ATOM 4414 N N . ARG A 1 554 ? -20.906 0.576 -19.859 1 89.62 554 ARG A N 1
ATOM 4415 C CA . ARG A 1 554 ? -21.125 1.856 -19.203 1 89.62 554 ARG A CA 1
ATOM 4416 C C . ARG A 1 554 ? -22.5 1.896 -18.547 1 89.62 554 ARG A C 1
ATOM 4418 O O . ARG A 1 554 ? -23.438 1.245 -19.016 1 89.62 554 ARG A O 1
ATOM 4425 N N . PHE A 1 555 ? -22.578 2.615 -17.422 1 90.12 555 PHE A N 1
ATOM 4426 C CA . PHE A 1 555 ? -23.844 2.918 -16.781 1 90.12 555 PHE A CA 1
ATOM 4427 C C . PHE A 1 555 ? -23.875 4.359 -16.281 1 90.12 555 PHE A C 1
ATOM 4429 O O . PHE A 1 555 ? -22.828 4.957 -16.031 1 90.12 555 PHE A O 1
ATOM 4436 N N . GLU A 1 556 ? -24.984 4.887 -16.375 1 89.81 556 GLU A N 1
ATOM 4437 C CA . GLU A 1 556 ? -25.266 6.242 -15.914 1 89.81 556 GLU A CA 1
ATOM 4438 C C . GLU A 1 556 ? -26.406 6.258 -14.906 1 89.81 556 GLU A C 1
ATOM 4440 O O . GLU A 1 556 ? -27.406 5.551 -15.078 1 89.81 556 GLU A O 1
ATOM 4445 N N . THR A 1 557 ? -26.078 6.895 -13.828 1 84.44 557 THR A N 1
ATOM 4446 C CA . THR A 1 557 ? -27.109 6.988 -12.805 1 84.44 557 THR A CA 1
ATOM 4447 C C . THR A 1 557 ? -27.719 8.383 -12.773 1 84.44 557 THR A C 1
ATOM 4449 O O . THR A 1 557 ? -27.25 9.289 -13.469 1 84.44 557 THR A O 1
ATOM 4452 N N . THR A 1 558 ? -28.812 8.469 -12.055 1 74.94 558 THR A N 1
ATOM 4453 C CA . THR A 1 558 ? -29.547 9.727 -11.945 1 74.94 558 THR A CA 1
ATOM 4454 C C . THR A 1 558 ? -28.625 10.836 -11.43 1 74.94 558 THR A C 1
ATOM 4456 O O . THR A 1 558 ? -28.844 12.016 -11.742 1 74.94 558 THR A O 1
ATOM 4459 N N . ASP A 1 559 ? -27.672 10.438 -10.664 1 65.25 559 ASP A N 1
ATOM 4460 C CA . ASP A 1 559 ? -26.75 11.438 -10.133 1 65.25 559 ASP A CA 1
ATOM 4461 C C . ASP A 1 559 ? -25.703 11.828 -11.164 1 65.25 559 ASP A C 1
ATOM 4463 O O . ASP A 1 559 ? -24.703 12.477 -10.836 1 65.25 559 ASP A O 1
ATOM 4467 N N . ASN A 1 560 ? -25.938 11.469 -12.375 1 63.66 560 ASN A N 1
ATOM 4468 C CA . ASN A 1 560 ? -25.094 11.797 -13.516 1 63.66 560 ASN A CA 1
ATOM 4469 C C . ASN A 1 560 ? -23.688 11.234 -13.359 1 63.66 560 ASN A C 1
ATOM 4471 O O . ASN A 1 560 ? -22.703 11.875 -13.75 1 63.66 560 ASN A O 1
ATOM 4475 N N . THR A 1 561 ? -23.672 10.266 -12.641 1 75.12 561 THR A N 1
ATOM 4476 C CA . THR A 1 561 ? -22.391 9.578 -12.562 1 75.12 561 THR A CA 1
ATOM 4477 C C . THR A 1 561 ? -22.25 8.578 -13.711 1 75.12 561 THR A C 1
ATOM 4479 O O . THR A 1 561 ? -23.109 7.727 -13.906 1 75.12 561 THR A O 1
ATOM 4482 N N . ILE A 1 562 ? -21.328 8.875 -14.578 1 83.5 562 ILE A N 1
ATOM 4483 C CA . ILE A 1 562 ? -21.031 7.961 -15.672 1 83.5 562 ILE A CA 1
ATOM 4484 C C . ILE A 1 562 ? -19.812 7.105 -15.32 1 83.5 562 ILE A C 1
ATOM 4486 O O . ILE A 1 562 ? -18.75 7.633 -14.984 1 83.5 562 ILE A O 1
ATOM 4490 N N . MET A 1 563 ? -20.062 5.832 -15.328 1 86 563 MET A N 1
ATOM 4491 C CA . MET A 1 563 ? -18.953 4.91 -15.055 1 86 563 MET A CA 1
ATOM 4492 C C . MET A 1 563 ? -18.766 3.922 -16.203 1 86 563 MET A C 1
ATOM 4494 O O . MET A 1 563 ? -19.75 3.373 -16.719 1 86 563 MET A O 1
ATOM 4498 N N . LYS A 1 564 ? -17.562 3.836 -16.625 1 87.12 564 LYS A N 1
ATOM 4499 C CA . LYS A 1 564 ? -17.188 2.865 -17.641 1 87.12 564 LYS A CA 1
ATOM 4500 C C . LYS A 1 564 ? -16.344 1.739 -17.062 1 87.12 564 LYS A C 1
ATOM 4502 O O . LYS A 1 564 ? -15.562 1.96 -16.125 1 87.12 564 LYS A O 1
ATOM 4507 N N . PHE A 1 565 ? -16.594 0.551 -17.578 1 86.88 565 PHE A N 1
ATOM 4508 C CA . PHE A 1 565 ? -15.805 -0.574 -17.062 1 86.88 565 PHE A CA 1
ATOM 4509 C C . PHE A 1 565 ? -15.742 -1.694 -18.094 1 86.88 565 PHE A C 1
ATOM 4511 O O . PHE A 1 565 ? -16.469 -1.665 -19.094 1 86.88 565 PHE A O 1
ATOM 4518 N N . SER A 1 566 ? -14.844 -2.574 -17.922 1 88.19 566 SER A N 1
ATOM 4519 C CA . SER A 1 566 ? -14.711 -3.734 -18.797 1 88.19 566 SER A CA 1
ATOM 4520 C C . SER A 1 566 ? -15.477 -4.934 -18.25 1 88.19 566 SER A C 1
ATOM 4522 O O . SER A 1 566 ? -15.844 -4.957 -17.062 1 88.19 566 SER A O 1
ATOM 4524 N N . ILE A 1 567 ? -15.68 -5.828 -19.078 1 88.06 567 ILE A N 1
ATOM 4525 C CA . ILE A 1 567 ? -16.359 -7.047 -18.656 1 88.06 567 ILE A CA 1
ATOM 4526 C C . ILE A 1 567 ? -15.516 -7.77 -17.609 1 88.06 567 ILE A C 1
ATOM 4528 O O . ILE A 1 567 ? -16.047 -8.383 -16.688 1 88.06 567 ILE A O 1
ATOM 4532 N N . TRP A 1 568 ? -14.289 -7.703 -17.844 1 89.81 568 TRP A N 1
ATOM 4533 C CA . TRP A 1 568 ? -13.422 -8.398 -16.891 1 89.81 568 TRP A CA 1
ATOM 4534 C C . TRP A 1 568 ? -13.5 -7.762 -15.508 1 89.81 568 TRP A C 1
ATOM 4536 O O . TRP A 1 568 ? -13.453 -8.461 -14.492 1 89.81 568 TRP A O 1
ATOM 4546 N N . ARG A 1 569 ? -13.555 -6.496 -15.477 1 86.56 569 ARG A N 1
ATOM 4547 C CA . ARG A 1 569 ? -13.773 -5.844 -14.188 1 86.56 569 ARG A CA 1
ATOM 4548 C C . ARG A 1 569 ? -15.078 -6.312 -13.555 1 86.56 569 ARG A C 1
ATOM 4550 O O . ARG A 1 569 ? -15.141 -6.535 -12.344 1 86.56 569 ARG A O 1
ATOM 4557 N N . GLY A 1 570 ? -16.031 -6.43 -14.32 1 89.44 570 GLY A N 1
ATOM 4558 C CA . GLY A 1 570 ? -17.297 -6.949 -13.828 1 89.44 570 GLY A CA 1
ATOM 4559 C C . GLY A 1 570 ? -17.172 -8.336 -13.219 1 89.44 570 GLY A C 1
ATOM 4560 O O . GLY A 1 570 ? -17.703 -8.594 -12.141 1 89.44 570 GLY A O 1
ATOM 4561 N N . ILE A 1 571 ? -16.469 -9.109 -13.93 1 89 571 ILE A N 1
ATOM 4562 C CA . ILE A 1 571 ? -16.266 -10.469 -13.453 1 89 571 ILE A CA 1
ATOM 4563 C C . ILE A 1 571 ? -15.539 -10.445 -12.109 1 89 571 ILE A C 1
ATOM 4565 O O . ILE A 1 571 ? -15.922 -11.164 -11.18 1 89 571 ILE A O 1
ATOM 4569 N N . LEU A 1 572 ? -14.586 -9.648 -11.984 1 86.06 572 LEU A N 1
ATOM 4570 C CA . LEU A 1 572 ? -13.828 -9.57 -10.75 1 86.06 572 LEU A CA 1
ATOM 4571 C C . LEU A 1 572 ? -14.695 -9.055 -9.602 1 86.06 572 LEU A C 1
ATOM 4573 O O . LEU A 1 572 ? -14.586 -9.531 -8.469 1 86.06 572 LEU A O 1
ATOM 4577 N N . GLU A 1 573 ? -15.516 -8.148 -9.914 1 88.5 573 GLU A N 1
ATOM 4578 C CA . GLU A 1 573 ? -16.406 -7.625 -8.883 1 88.5 573 GLU A CA 1
ATOM 4579 C C . GLU A 1 573 ? -17.375 -8.695 -8.398 1 88.5 573 GLU A C 1
ATOM 4581 O O . GLU A 1 573 ? -17.656 -8.797 -7.203 1 88.5 573 GLU A O 1
ATOM 4586 N N . ILE A 1 574 ? -17.859 -9.43 -9.281 1 92.5 574 ILE A N 1
ATOM 4587 C CA . ILE A 1 574 ? -18.766 -10.523 -8.914 1 92.5 574 ILE A CA 1
ATOM 4588 C C . ILE A 1 574 ? -18 -11.547 -8.062 1 92.5 574 ILE A C 1
ATOM 4590 O O . ILE A 1 574 ? -18.531 -12.047 -7.07 1 92.5 574 ILE A O 1
ATOM 4594 N N . LEU A 1 575 ? -16.844 -11.82 -8.461 1 89 575 LEU A N 1
ATOM 4595 C CA . LEU A 1 575 ? -16.047 -12.781 -7.703 1 89 575 LEU A CA 1
ATOM 4596 C C . LEU A 1 575 ? -15.805 -12.281 -6.285 1 89 575 LEU A C 1
ATOM 4598 O O . LEU A 1 575 ? -15.82 -13.07 -5.336 1 89 575 LEU A O 1
ATOM 4602 N N . GLN A 1 576 ? -15.594 -11.039 -6.156 1 86.12 576 GLN A N 1
ATOM 4603 C CA . GLN A 1 576 ? -15.414 -10.469 -4.824 1 86.12 576 GLN A CA 1
ATOM 4604 C C . GLN A 1 576 ? -16.672 -10.664 -3.971 1 86.12 576 GLN A C 1
ATOM 4606 O O . GLN A 1 576 ? -16.562 -10.914 -2.77 1 86.12 576 GLN A O 1
ATOM 4611 N N . ILE A 1 577 ? -17.766 -10.523 -4.578 1 92.69 577 ILE A N 1
ATOM 4612 C CA . ILE A 1 577 ? -19.031 -10.727 -3.871 1 92.69 577 ILE A CA 1
ATOM 4613 C C . ILE A 1 577 ? -19.125 -12.172 -3.393 1 92.69 577 ILE A C 1
ATOM 4615 O O . ILE A 1 577 ? -19.516 -12.43 -2.252 1 92.69 577 ILE A O 1
ATOM 4619 N N . PHE A 1 578 ? -18.688 -13.078 -4.184 1 92.69 578 PHE A N 1
ATOM 4620 C CA . PHE A 1 578 ? -18.75 -14.492 -3.832 1 92.69 578 PHE A CA 1
ATOM 4621 C C . PHE A 1 578 ? -17.719 -14.82 -2.758 1 92.69 578 PHE A C 1
ATOM 4623 O O . PHE A 1 578 ? -17.922 -15.727 -1.946 1 92.69 578 PHE A O 1
ATOM 4630 N N . GLN A 1 579 ? -16.672 -14.109 -2.748 1 85.62 579 GLN A N 1
ATOM 4631 C CA . GLN A 1 579 ? -15.586 -14.391 -1.813 1 85.62 579 GLN A CA 1
ATOM 4632 C C . GLN A 1 579 ? -15.891 -13.82 -0.431 1 85.62 579 GLN A C 1
ATOM 4634 O O . GLN A 1 579 ? -15.289 -14.227 0.562 1 85.62 579 GLN A O 1
ATOM 4639 N N . GLU A 1 580 ? -16.859 -12.898 -0.43 1 86.19 580 GLU A N 1
ATOM 4640 C CA . GLU A 1 580 ? -17.25 -12.336 0.857 1 86.19 580 GLU A CA 1
ATOM 4641 C C . GLU A 1 580 ? -18.078 -13.328 1.665 1 86.19 580 GLU A C 1
ATOM 4643 O O . GLU A 1 580 ? -19.25 -13.547 1.368 1 86.19 580 GLU A O 1
ATOM 4648 N N . GLN A 1 581 ? -17.531 -13.75 2.672 1 84.5 581 GLN A N 1
ATOM 4649 C CA . GLN A 1 581 ? -18.172 -14.82 3.436 1 84.5 581 GLN A CA 1
ATOM 4650 C C . GLN A 1 581 ? -19.422 -14.32 4.141 1 84.5 581 GLN A C 1
ATOM 4652 O O . GLN A 1 581 ? -20.438 -15.031 4.195 1 84.5 581 GLN A O 1
ATOM 4657 N N . LYS A 1 582 ? -19.344 -13.102 4.598 1 82.56 582 LYS A N 1
ATOM 4658 C CA . LYS A 1 582 ? -20.469 -12.547 5.332 1 82.56 582 LYS A CA 1
ATOM 4659 C C . LYS A 1 582 ? -21.672 -12.352 4.418 1 82.56 582 LYS A C 1
ATOM 4661 O O . LYS A 1 582 ? -22.812 -12.359 4.879 1 82.56 582 LYS A O 1
ATOM 4666 N N . ALA A 1 583 ? -21.516 -12.219 3.145 1 89.62 583 ALA A N 1
ATOM 4667 C CA . ALA A 1 583 ? -22.594 -11.961 2.188 1 89.62 583 ALA A CA 1
ATOM 4668 C C . ALA A 1 583 ? -23.391 -13.227 1.911 1 89.62 583 ALA A C 1
ATOM 4670 O O . ALA A 1 583 ? -24.578 -13.148 1.587 1 89.62 583 ALA A O 1
ATOM 4671 N N . ASN A 1 584 ? -22.797 -14.5 2.01 1 91.94 584 ASN A N 1
ATOM 4672 C CA . ASN A 1 584 ? -23.422 -15.812 1.821 1 91.94 584 ASN A CA 1
ATOM 4673 C C . ASN A 1 584 ? -24 -15.953 0.42 1 91.94 584 ASN A C 1
ATOM 4675 O O . ASN A 1 584 ? -25.062 -16.562 0.245 1 91.94 584 ASN A O 1
ATOM 4679 N N . VAL A 1 585 ? -23.406 -15.328 -0.466 1 95.62 585 VAL A N 1
ATOM 4680 C CA . VAL A 1 585 ? -23.891 -15.375 -1.843 1 95.62 585 VAL A CA 1
ATOM 4681 C C . VAL A 1 585 ? -23.547 -16.734 -2.459 1 95.62 585 VAL A C 1
ATOM 4683 O O . VAL A 1 585 ? -24.297 -17.25 -3.295 1 95.62 585 VAL A O 1
ATOM 4686 N N . LYS A 1 586 ? -22.484 -17.344 -1.985 1 94.81 586 LYS A N 1
ATOM 4687 C CA . LYS A 1 586 ? -22.062 -18.656 -2.48 1 94.81 586 LYS A CA 1
ATOM 4688 C C . LYS A 1 586 ? -23.125 -19.703 -2.225 1 94.81 586 LYS A C 1
ATOM 4690 O O . LYS A 1 586 ? -23.469 -20.5 -3.115 1 94.81 586 LYS A O 1
ATOM 4695 N N . THR A 1 587 ? -23.641 -19.656 -1.082 1 94.44 587 THR A N 1
ATOM 4696 C CA . THR A 1 587 ? -24.672 -20.625 -0.715 1 94.44 587 THR A CA 1
ATOM 4697 C C . THR A 1 587 ? -25.938 -20.391 -1.525 1 94.44 587 THR A C 1
ATOM 4699 O O . THR A 1 587 ? -26.594 -21.344 -1.965 1 94.44 587 THR A O 1
ATOM 4702 N N . LEU A 1 588 ? -26.312 -19.141 -1.692 1 96 588 LEU A N 1
ATOM 4703 C CA . LEU A 1 588 ? -27.484 -18.781 -2.484 1 96 588 LEU A CA 1
ATOM 4704 C C . LEU A 1 588 ? -27.344 -19.281 -3.914 1 96 588 LEU A C 1
ATOM 4706 O O . LEU A 1 588 ? -28.328 -19.766 -4.496 1 96 588 LEU A O 1
ATOM 4710 N N . TRP A 1 589 ? -26.172 -19.203 -4.469 1 97 589 TRP A N 1
ATOM 4711 C CA . TRP A 1 589 ? -25.859 -19.656 -5.82 1 97 589 TRP A CA 1
ATOM 4712 C C . TRP A 1 589 ? -25.906 -21.172 -5.914 1 97 589 TRP A C 1
ATOM 4714 O O . TRP A 1 589 ? -26.594 -21.734 -6.785 1 97 589 TRP A O 1
ATOM 4724 N N . ASP A 1 590 ? -25.297 -21.906 -5 1 95.75 590 ASP A N 1
ATOM 4725 C CA . ASP A 1 590 ? -25.188 -23.359 -5.035 1 95.75 590 ASP A CA 1
ATOM 4726 C C . ASP A 1 590 ? -26.547 -24.016 -4.773 1 95.75 590 ASP A C 1
ATOM 4728 O O . ASP A 1 590 ? -26.812 -25.125 -5.25 1 95.75 590 ASP A O 1
ATOM 4732 N N . ASP A 1 591 ? -27.406 -23.234 -4.094 1 95.44 591 ASP A N 1
ATOM 4733 C CA . ASP A 1 591 ? -28.734 -23.766 -3.805 1 95.44 591 ASP A CA 1
ATOM 4734 C C . ASP A 1 591 ? -29.734 -23.344 -4.875 1 95.44 591 ASP A C 1
ATOM 4736 O O . ASP A 1 591 ? -30.953 -23.5 -4.688 1 95.44 591 ASP A O 1
ATOM 4740 N N . TYR A 1 592 ? -29.281 -22.734 -5.934 1 95.94 592 TYR A N 1
ATOM 4741 C CA . TYR A 1 592 ? -30.047 -22.422 -7.129 1 95.94 592 TYR A CA 1
ATOM 4742 C C . TYR A 1 592 ? -31.125 -21.375 -6.828 1 95.94 592 TYR A C 1
ATOM 4744 O O . TYR A 1 592 ? -32.188 -21.406 -7.422 1 95.94 592 TYR A O 1
ATOM 4752 N N . LEU A 1 593 ? -30.844 -20.5 -5.871 1 96.31 593 LEU A N 1
ATOM 4753 C CA . LEU A 1 593 ? -31.766 -19.406 -5.559 1 96.31 593 LEU A CA 1
ATOM 4754 C C . LEU A 1 593 ? -31.375 -18.141 -6.316 1 96.31 593 LEU A C 1
ATOM 4756 O O . LEU A 1 593 ? -32.188 -17.219 -6.461 1 96.31 593 LEU A O 1
ATOM 4760 N N . LEU A 1 594 ? -30.172 -18.109 -6.738 1 97.25 594 LEU A N 1
ATOM 4761 C CA . LEU A 1 594 ? -29.625 -16.984 -7.469 1 97.25 594 LEU A CA 1
ATOM 4762 C C . LEU A 1 594 ? -29.5 -17.297 -8.953 1 97.25 594 LEU A C 1
ATOM 4764 O O . LEU A 1 594 ? -28.906 -18.312 -9.328 1 97.25 594 LEU A O 1
ATOM 4768 N N . HIS A 1 595 ? -30.109 -16.469 -9.781 1 96.69 595 HIS A N 1
ATOM 4769 C CA . HIS A 1 595 ? -29.984 -16.609 -11.234 1 96.69 595 HIS A CA 1
ATOM 4770 C C . HIS A 1 595 ? -28.703 -15.992 -11.75 1 96.69 595 HIS A C 1
ATOM 4772 O O . HIS A 1 595 ? -28.109 -15.133 -11.086 1 96.69 595 HIS A O 1
ATOM 4778 N N . GLY A 1 596 ? -28.234 -16.547 -12.828 1 95.5 596 GLY A N 1
ATOM 4779 C CA . GLY A 1 596 ? -27.094 -15.914 -13.484 1 95.5 596 GLY A CA 1
ATOM 4780 C C . GLY A 1 596 ? -27.469 -14.609 -14.172 1 95.5 596 GLY A C 1
ATOM 4781 O O . GLY A 1 596 ? -28.297 -13.852 -13.672 1 95.5 596 GLY A O 1
ATOM 4782 N N . PHE A 1 597 ? -26.844 -14.352 -15.25 1 95.06 597 PHE A N 1
ATOM 4783 C CA . PHE A 1 597 ? -27.047 -13.094 -15.969 1 95.06 597 PHE A CA 1
ATOM 4784 C C . PHE A 1 597 ? -28.234 -13.188 -16.906 1 95.06 597 PHE A C 1
ATOM 4786 O O . PHE A 1 597 ? -28.219 -13.984 -17.859 1 95.06 597 PHE A O 1
ATOM 4793 N N . LEU A 1 598 ? -29.234 -12.422 -16.562 1 92.81 598 LEU A N 1
ATOM 4794 C CA . LEU A 1 598 ? -30.453 -12.422 -17.375 1 92.81 598 LEU A CA 1
ATOM 4795 C C . LEU A 1 598 ? -30.672 -11.055 -18 1 92.81 598 LEU A C 1
ATOM 4797 O O . LEU A 1 598 ? -30.406 -10.023 -17.375 1 92.81 598 LEU A O 1
ATOM 4801 N N . ASP A 1 599 ? -31.094 -11.117 -19.25 1 89.5 599 ASP A N 1
ATOM 4802 C CA . ASP A 1 599 ? -31.531 -9.867 -19.844 1 89.5 599 ASP A CA 1
ATOM 4803 C C . ASP A 1 599 ? -32.938 -9.508 -19.375 1 89.5 599 ASP A C 1
ATOM 4805 O O . ASP A 1 599 ? -33.625 -10.336 -18.781 1 89.5 599 ASP A O 1
ATOM 4809 N N . THR A 1 600 ? -33.375 -8.359 -19.656 1 88.88 600 THR A N 1
ATOM 4810 C CA . THR A 1 600 ? -34.656 -7.852 -19.156 1 88.88 600 THR A CA 1
ATOM 4811 C C . THR A 1 600 ? -35.812 -8.672 -19.734 1 88.88 600 THR A C 1
ATOM 4813 O O . THR A 1 600 ? -36.781 -8.938 -19.031 1 88.88 600 THR A O 1
ATOM 4816 N N . THR A 1 601 ? -35.688 -9.125 -20.984 1 87.94 601 THR A N 1
ATOM 4817 C CA . THR A 1 601 ? -36.75 -9.898 -21.609 1 87.94 601 THR A CA 1
ATOM 4818 C C . THR A 1 601 ? -36.875 -11.281 -20.969 1 87.94 601 THR A C 1
ATOM 4820 O O . THR A 1 601 ? -37.969 -11.742 -20.688 1 87.94 601 THR A O 1
ATOM 4823 N N . SER A 1 602 ? -35.781 -11.883 -20.828 1 90.75 602 SER A N 1
ATOM 4824 C CA . SER A 1 602 ? -35.781 -13.195 -20.188 1 90.75 602 SER A CA 1
ATOM 4825 C C . SER A 1 602 ? -36.281 -13.109 -18.75 1 90.75 602 SER A C 1
ATOM 4827 O O . SER A 1 602 ? -36.969 -14.023 -18.281 1 90.75 602 SER A O 1
ATOM 4829 N N . LEU A 1 603 ? -35.969 -12.055 -18.109 1 92.88 603 LEU A N 1
ATOM 4830 C CA . LEU A 1 603 ? -36.438 -11.836 -16.75 1 92.88 603 LEU A CA 1
ATOM 4831 C C . LEU A 1 603 ? -37.969 -11.703 -16.703 1 92.88 603 LEU A C 1
ATOM 4833 O O . LEU A 1 603 ? -38.625 -12.328 -15.875 1 92.88 603 LEU A O 1
ATOM 4837 N N . MET A 1 604 ? -38.5 -10.969 -17.656 1 90.38 604 MET A N 1
ATOM 4838 C CA . MET A 1 604 ? -39.938 -10.766 -17.688 1 90.38 604 MET A CA 1
ATOM 4839 C C . MET A 1 604 ? -40.656 -12.07 -18.016 1 90.38 604 MET A C 1
ATOM 4841 O O . MET A 1 604 ? -41.719 -12.359 -17.453 1 90.38 604 MET A O 1
ATOM 4845 N N . ASN A 1 605 ? -40.031 -12.812 -18.859 1 90.12 605 ASN A N 1
ATOM 4846 C CA . ASN A 1 605 ? -40.594 -14.109 -19.188 1 90.12 605 ASN A CA 1
ATOM 4847 C C . ASN A 1 605 ? -40.594 -15.039 -17.984 1 90.12 605 ASN A C 1
ATOM 4849 O O . ASN A 1 605 ? -41.531 -15.805 -17.781 1 90.12 605 ASN A O 1
ATOM 4853 N N . LEU A 1 606 ? -39.594 -14.953 -17.266 1 91.69 606 LEU A N 1
ATOM 4854 C CA . LEU A 1 606 ? -39.469 -15.766 -16.062 1 91.69 606 LEU A CA 1
ATOM 4855 C C . LEU A 1 606 ? -40.562 -15.383 -15.047 1 91.69 606 LEU A C 1
ATOM 4857 O O . LEU A 1 606 ? -41.156 -16.266 -14.422 1 91.69 606 LEU A O 1
ATOM 4861 N N . ILE A 1 607 ? -40.75 -14.109 -14.875 1 91.81 607 ILE A N 1
ATOM 4862 C CA . ILE A 1 607 ? -41.719 -13.602 -13.906 1 91.81 607 ILE A CA 1
ATOM 4863 C C . ILE A 1 607 ? -43.125 -13.984 -14.344 1 91.81 607 ILE A C 1
ATOM 4865 O O . ILE A 1 607 ? -43.969 -14.328 -13.516 1 91.81 607 ILE A O 1
ATOM 4869 N N . GLN A 1 608 ? -43.375 -14.023 -15.609 1 87.12 608 GLN A N 1
ATOM 4870 C CA . GLN A 1 608 ? -44.688 -14.359 -16.141 1 87.12 608 GLN A CA 1
ATOM 4871 C C . GLN A 1 608 ? -45.031 -15.828 -15.914 1 87.12 608 GLN A C 1
ATOM 4873 O O . GLN A 1 608 ? -46.188 -16.203 -15.797 1 87.12 608 GLN A O 1
ATOM 4878 N N . GLN A 1 609 ? -44.031 -16.609 -15.836 1 86.75 609 GLN A N 1
ATOM 4879 C CA . GLN A 1 609 ? -44.219 -18.031 -15.609 1 86.75 609 GLN A CA 1
ATOM 4880 C C . GLN A 1 609 ? -44.812 -18.297 -14.234 1 86.75 609 GLN A C 1
ATOM 4882 O O . GLN A 1 609 ? -45.406 -19.359 -14 1 86.75 609 GLN A O 1
ATOM 4887 N N . ALA A 1 610 ? -44.719 -17.391 -13.273 1 85.62 610 ALA A N 1
ATOM 4888 C CA . ALA A 1 610 ? -45.188 -17.578 -11.906 1 85.62 610 ALA A CA 1
ATOM 4889 C C . ALA A 1 610 ? -46.688 -17.344 -11.82 1 85.62 610 ALA A C 1
ATOM 4891 O O . ALA A 1 610 ? -47.281 -17.406 -10.742 1 85.62 610 ALA A O 1
ATOM 4892 N N . HIS A 1 611 ? -47.469 -17.422 -12.82 1 77.06 611 HIS A N 1
ATOM 4893 C CA . HIS A 1 611 ? -48.938 -17.391 -12.977 1 77.06 611 HIS A CA 1
ATOM 4894 C C . HIS A 1 611 ? -49.562 -16.547 -11.891 1 77.06 611 HIS A C 1
ATOM 4896 O O . HIS A 1 611 ? -50.406 -17.047 -11.133 1 77.06 611 HIS A O 1
ATOM 4902 N N . ASN A 1 612 ? -49.531 -15.398 -11.625 1 70 612 ASN A N 1
ATOM 4903 C CA . ASN A 1 612 ? -50.188 -14.383 -10.82 1 70 612 ASN A CA 1
ATOM 4904 C C . ASN A 1 612 ? -49.781 -14.461 -9.352 1 70 612 ASN A C 1
ATOM 4906 O O . ASN A 1 612 ? -50.438 -13.859 -8.492 1 70 612 ASN A O 1
ATOM 4910 N N . SER A 1 613 ? -48.812 -15.297 -9.07 1 85.75 613 SER A N 1
ATOM 4911 C CA . SER A 1 613 ? -48.312 -15.312 -7.707 1 85.75 613 SER A CA 1
ATOM 4912 C C . SER A 1 613 ? -47.281 -14.219 -7.492 1 85.75 613 SER A C 1
ATOM 4914 O O . SER A 1 613 ? -46.656 -13.75 -8.453 1 85.75 613 SER A O 1
ATOM 4916 N N . SER A 1 614 ? -47.281 -13.703 -6.285 1 92.38 614 SER A N 1
ATOM 4917 C CA . SER A 1 614 ? -46.219 -12.773 -5.93 1 92.38 614 SER A CA 1
ATOM 4918 C C . SER A 1 614 ? -44.844 -13.469 -5.887 1 92.38 614 SER A C 1
ATOM 4920 O O . SER A 1 614 ? -44.719 -14.523 -5.266 1 92.38 614 SER A O 1
ATOM 4922 N N . VAL A 1 615 ? -43.969 -12.984 -6.656 1 94.81 615 VAL A N 1
ATOM 4923 C CA . VAL A 1 615 ? -42.688 -13.703 -6.805 1 94.81 615 VAL A CA 1
ATOM 4924 C C . VAL A 1 615 ? -41.531 -12.719 -6.758 1 94.81 615 VAL A C 1
ATOM 4926 O O . VAL A 1 615 ? -41.688 -11.555 -7.117 1 94.81 615 VAL A O 1
ATOM 4929 N N . LEU A 1 616 ? -40.469 -13.203 -6.227 1 95.62 616 LEU A N 1
ATOM 4930 C CA . LEU A 1 616 ? -39.188 -12.477 -6.184 1 95.62 616 LEU A CA 1
ATOM 4931 C C . LEU A 1 616 ? -38.125 -13.219 -6.973 1 95.62 616 LEU A C 1
ATOM 4933 O O . LEU A 1 616 ? -38.031 -14.445 -6.898 1 95.62 616 LEU A O 1
ATOM 4937 N N . VAL A 1 617 ? -37.375 -12.469 -7.852 1 96.06 617 VAL A N 1
ATOM 4938 C CA . VAL A 1 617 ? -36.281 -13.031 -8.648 1 96.06 617 VAL A CA 1
ATOM 4939 C C . VAL A 1 617 ? -34.969 -12.344 -8.297 1 96.06 617 VAL A C 1
ATOM 4941 O O . VAL A 1 617 ? -34.906 -11.109 -8.281 1 96.06 617 VAL A O 1
ATOM 4944 N N . VAL A 1 618 ? -34 -13.164 -7.914 1 97.5 618 VAL A N 1
ATOM 4945 C CA . VAL A 1 618 ? -32.656 -12.672 -7.605 1 97.5 618 VAL A CA 1
ATOM 4946 C C . VAL A 1 618 ? -31.703 -13.086 -8.703 1 97.5 618 VAL A C 1
ATOM 4948 O O . VAL A 1 618 ? -31.641 -14.258 -9.078 1 97.5 618 VAL A O 1
ATOM 4951 N N . ARG A 1 619 ? -30.938 -12.102 -9.203 1 97.06 619 ARG A N 1
ATOM 4952 C CA . ARG A 1 619 ? -30.062 -12.422 -10.32 1 97.06 619 ARG A CA 1
ATOM 4953 C C . ARG A 1 619 ? -28.75 -11.633 -10.219 1 97.06 619 ARG A C 1
ATOM 4955 O O . ARG A 1 619 ? -28.703 -10.57 -9.594 1 97.06 619 ARG A O 1
ATOM 4962 N N . LEU A 1 620 ? -27.703 -12.203 -10.828 1 96.75 620 LEU A N 1
ATOM 4963 C CA . LEU A 1 620 ? -26.453 -11.469 -11.031 1 96.75 620 LEU A CA 1
ATOM 4964 C C . LEU A 1 620 ? -26.609 -10.461 -12.172 1 96.75 620 LEU A C 1
ATOM 4966 O O . LEU A 1 620 ? -27.359 -10.695 -13.117 1 96.75 620 LEU A O 1
ATOM 4970 N N . SER A 1 621 ? -25.906 -9.32 -12.023 1 94.62 621 SER A N 1
ATOM 4971 C CA . SER A 1 621 ? -26.031 -8.312 -13.078 1 94.62 621 SER A CA 1
ATOM 4972 C C . SER A 1 621 ? -24.797 -7.426 -13.133 1 94.62 621 SER A C 1
ATOM 4974 O O . SER A 1 621 ? -24.062 -7.312 -12.156 1 94.62 621 SER A O 1
ATOM 4976 N N . TYR A 1 622 ? -24.562 -6.84 -14.352 1 92.25 622 TYR A N 1
ATOM 4977 C CA . TYR A 1 622 ? -23.516 -5.848 -14.547 1 92.25 622 TYR A CA 1
ATOM 4978 C C . TYR A 1 622 ? -24.109 -4.465 -14.789 1 92.25 622 TYR A C 1
ATOM 4980 O O . TYR A 1 622 ? -23.422 -3.568 -15.289 1 92.25 622 TYR A O 1
ATOM 4988 N N . ILE A 1 623 ? -25.344 -4.25 -14.445 1 88.94 623 ILE A N 1
ATOM 4989 C CA . ILE A 1 623 ? -26.016 -2.994 -14.734 1 88.94 623 ILE A CA 1
ATOM 4990 C C . ILE A 1 623 ? -25.297 -1.839 -14.047 1 88.94 623 ILE A C 1
ATOM 4992 O O . ILE A 1 623 ? -25.266 -0.723 -14.57 1 88.94 623 ILE A O 1
ATOM 4996 N N . MET A 1 624 ? -24.812 -1.985 -12.898 1 88.81 624 MET A N 1
ATOM 4997 C CA . MET A 1 624 ? -24.016 -1.008 -12.172 1 88.81 624 MET A CA 1
ATOM 4998 C C . MET A 1 624 ? -22.688 -1.616 -11.727 1 88.81 624 MET A C 1
ATOM 5000 O O . MET A 1 624 ? -22.297 -1.477 -10.562 1 88.81 624 MET A O 1
ATOM 5004 N N . GLY A 1 625 ? -22.125 -2.316 -12.68 1 87.5 625 GLY A N 1
ATOM 5005 C CA . GLY A 1 625 ? -20.984 -3.127 -12.273 1 87.5 625 GLY A CA 1
ATOM 5006 C C . GLY A 1 625 ? -21.391 -4.465 -11.68 1 87.5 625 GLY A C 1
ATOM 5007 O O . GLY A 1 625 ? -22.547 -4.879 -11.805 1 87.5 625 GLY A O 1
ATOM 5008 N N . GLY A 1 626 ? -20.469 -5.211 -11.219 1 90.31 626 GLY A N 1
ATOM 5009 C CA . GLY A 1 626 ? -20.844 -6.469 -10.594 1 90.31 626 GLY A CA 1
ATOM 5010 C C . GLY A 1 626 ? -21.734 -6.285 -9.375 1 90.31 626 GLY A C 1
ATOM 5011 O O . GLY A 1 626 ? -21.312 -5.688 -8.383 1 90.31 626 GLY A O 1
ATOM 5012 N N . SER A 1 627 ? -23.031 -6.746 -9.523 1 94.81 627 SER A N 1
ATOM 5013 C CA . SER A 1 627 ? -24 -6.555 -8.445 1 94.81 627 SER A CA 1
ATOM 5014 C C . SER A 1 627 ? -25.062 -7.645 -8.461 1 94.81 627 SER A C 1
ATOM 5016 O O . SER A 1 627 ? -25.094 -8.477 -9.367 1 94.81 627 SER A O 1
ATOM 5018 N N . ILE A 1 628 ? -25.859 -7.648 -7.438 1 96.44 628 ILE A N 1
ATOM 5019 C CA . ILE A 1 628 ? -27.016 -8.531 -7.34 1 96.44 628 ILE A CA 1
ATOM 5020 C C . ILE A 1 628 ? -28.297 -7.711 -7.449 1 96.44 628 ILE A C 1
ATOM 5022 O O . ILE A 1 628 ? -28.469 -6.711 -6.746 1 96.44 628 ILE A O 1
ATOM 5026 N N . CYS A 1 629 ? -29.109 -8.117 -8.406 1 96 629 CYS A N 1
ATOM 5027 C CA . CYS A 1 629 ? -30.375 -7.398 -8.617 1 96 629 CYS A CA 1
ATOM 5028 C C . CYS A 1 629 ? -31.562 -8.234 -8.164 1 96 629 CYS A C 1
ATOM 5030 O O . CYS A 1 629 ? -31.578 -9.453 -8.352 1 96 629 CYS A O 1
ATOM 5032 N N . VAL A 1 630 ? -32.5 -7.543 -7.539 1 96.12 630 VAL A N 1
ATOM 5033 C CA . VAL A 1 630 ? -33.719 -8.188 -7.078 1 96.12 630 VAL A CA 1
ATOM 5034 C C . VAL A 1 630 ? -34.906 -7.531 -7.75 1 96.12 630 VAL A C 1
ATOM 5036 O O . VAL A 1 630 ? -35.031 -6.305 -7.785 1 96.12 630 VAL A O 1
ATOM 5039 N N . THR A 1 631 ? -35.75 -8.305 -8.383 1 94.75 631 THR A N 1
ATOM 5040 C CA . THR A 1 631 ? -37 -7.863 -8.984 1 94.75 631 THR A CA 1
ATOM 5041 C C . THR A 1 631 ? -38.188 -8.578 -8.344 1 94.75 631 THR A C 1
ATOM 5043 O O . THR A 1 631 ? -38.125 -9.789 -8.109 1 94.75 631 THR A O 1
ATOM 5046 N N . VAL A 1 632 ? -39.219 -7.742 -8.016 1 94 632 VAL A N 1
ATOM 5047 C CA . VAL A 1 632 ? -40.375 -8.312 -7.332 1 94 632 VAL A CA 1
ATOM 5048 C C . VAL A 1 632 ? -41.625 -8.047 -8.133 1 94 632 VAL A C 1
ATOM 5050 O O . VAL A 1 632 ? -41.781 -6.984 -8.75 1 94 632 VAL A O 1
ATOM 5053 N N . ARG A 1 633 ? -42.438 -9.039 -8.203 1 92.56 633 ARG A N 1
ATOM 5054 C CA . ARG A 1 633 ? -43.812 -8.883 -8.703 1 92.56 633 ARG A CA 1
ATOM 5055 C C . ARG A 1 633 ? -44.812 -9.047 -7.582 1 92.56 633 ARG A C 1
ATOM 5057 O O . ARG A 1 633 ? -44.875 -10.094 -6.93 1 92.56 633 ARG A O 1
ATOM 5064 N N . SER A 1 634 ? -45.562 -8.008 -7.387 1 86.62 634 SER A N 1
ATOM 5065 C CA . SER A 1 634 ? -46.562 -8.047 -6.328 1 86.62 634 SER A CA 1
ATOM 5066 C C . SER A 1 634 ? -47.75 -8.898 -6.73 1 86.62 634 SER A C 1
ATOM 5068 O O . SER A 1 634 ? -47.875 -9.32 -7.887 1 86.62 634 SER A O 1
ATOM 5070 N N . ALA A 1 635 ? -48.625 -9.148 -5.754 1 81.62 635 ALA A N 1
ATOM 5071 C CA . ALA A 1 635 ? -49.844 -9.922 -6 1 81.62 635 ALA A CA 1
ATOM 5072 C C . ALA A 1 635 ? -50.75 -9.211 -6.996 1 81.62 635 ALA A C 1
ATOM 5074 O O . ALA A 1 635 ? -51.531 -9.852 -7.699 1 81.62 635 ALA A O 1
ATOM 5075 N N . LEU A 1 636 ? -50.594 -7.848 -7.09 1 77.94 636 LEU A N 1
ATOM 5076 C CA . LEU A 1 636 ? -51.438 -7.047 -7.98 1 77.94 636 LEU A CA 1
ATOM 5077 C C . LEU A 1 636 ? -50.875 -7.059 -9.398 1 77.94 636 LEU A C 1
ATOM 5079 O O . LEU A 1 636 ? -51.5 -6.543 -10.32 1 77.94 636 LEU A O 1
ATOM 5083 N N . GLY A 1 637 ? -49.688 -7.727 -9.625 1 79.19 637 GLY A N 1
ATOM 5084 C CA . GLY A 1 637 ? -49.125 -7.871 -10.961 1 79.19 637 GLY A CA 1
ATOM 5085 C C . GLY A 1 637 ? -48.062 -6.828 -11.289 1 79.19 637 GLY A C 1
ATOM 5086 O O . GLY A 1 637 ? -47.438 -6.891 -12.336 1 79.19 637 GLY A O 1
ATOM 5087 N N . ASP A 1 638 ? -47.844 -5.879 -10.367 1 84.56 638 ASP A N 1
ATOM 5088 C CA . ASP A 1 638 ? -46.875 -4.828 -10.609 1 84.56 638 ASP A CA 1
ATOM 5089 C C . ASP A 1 638 ? -45.438 -5.359 -10.438 1 84.56 638 ASP A C 1
ATOM 5091 O O . ASP A 1 638 ? -45.156 -6.031 -9.445 1 84.56 638 ASP A O 1
ATOM 5095 N N . VAL A 1 639 ? -44.625 -5.125 -11.492 1 89.62 639 VAL A N 1
ATOM 5096 C CA . VAL A 1 639 ? -43.25 -5.543 -11.43 1 89.62 639 VAL A CA 1
ATOM 5097 C C . VAL A 1 639 ? -42.375 -4.359 -11.023 1 89.62 639 VAL A C 1
ATOM 5099 O O . VAL A 1 639 ? -42.438 -3.289 -11.633 1 89.62 639 VAL A O 1
ATOM 5102 N N . VAL A 1 640 ? -41.594 -4.52 -9.969 1 90.69 640 VAL A N 1
ATOM 5103 C CA . VAL A 1 640 ? -40.719 -3.467 -9.453 1 90.69 640 VAL A CA 1
ATOM 5104 C C . VAL A 1 640 ? -39.281 -3.957 -9.414 1 90.69 640 VAL A C 1
ATOM 5106 O O . VAL A 1 640 ? -39 -5.039 -8.891 1 90.69 640 VAL A O 1
ATOM 5109 N N . HIS A 1 641 ? -38.406 -3.195 -10.078 1 92.06 641 HIS A N 1
ATOM 5110 C CA . HIS A 1 641 ? -36.969 -3.438 -9.953 1 92.06 641 HIS A CA 1
ATOM 5111 C C . HIS A 1 641 ? -36.375 -2.664 -8.781 1 92.06 641 HIS A C 1
ATOM 5113 O O . HIS A 1 641 ? -36.625 -1.467 -8.625 1 92.06 641 HIS A O 1
ATOM 5119 N N . LEU A 1 642 ? -35.656 -3.359 -7.984 1 92.88 642 LEU A N 1
ATOM 5120 C CA . LEU A 1 642 ? -35.062 -2.707 -6.832 1 92.88 642 LEU A CA 1
ATOM 5121 C C . LEU A 1 642 ? -33.625 -2.246 -7.16 1 92.88 642 LEU A C 1
ATOM 5123 O O . LEU A 1 642 ? -33.031 -2.701 -8.141 1 92.88 642 LEU A O 1
ATOM 5127 N N . GLU A 1 643 ? -33.188 -1.319 -6.387 1 90.19 643 GLU A N 1
ATOM 5128 C CA . GLU A 1 643 ? -31.797 -0.866 -6.566 1 90.19 643 GLU A CA 1
ATOM 5129 C C . GLU A 1 643 ? -30.812 -2.02 -6.414 1 90.19 643 GLU A C 1
ATOM 5131 O O . GLU A 1 643 ? -30.984 -2.871 -5.535 1 90.19 643 GLU A O 1
ATOM 5136 N N . PRO A 1 644 ? -29.812 -2.057 -7.281 1 92.69 644 PRO A N 1
ATOM 5137 C CA . PRO A 1 644 ? -28.844 -3.143 -7.223 1 92.69 644 PRO A CA 1
ATOM 5138 C C . PRO A 1 644 ? -28.062 -3.158 -5.906 1 92.69 644 PRO A C 1
ATOM 5140 O O . PRO A 1 644 ? -27.781 -2.102 -5.34 1 92.69 644 PRO A O 1
ATOM 5143 N N . ILE A 1 645 ? -27.766 -4.344 -5.449 1 93.62 645 ILE A N 1
ATOM 5144 C CA . ILE A 1 645 ? -27 -4.562 -4.227 1 93.62 645 ILE A CA 1
ATOM 5145 C C . ILE A 1 645 ? -25.547 -4.863 -4.57 1 93.62 645 ILE A C 1
ATOM 5147 O O . ILE A 1 645 ? -25.234 -5.918 -5.133 1 93.62 645 ILE A O 1
ATOM 5151 N N . ASP A 1 646 ? -24.703 -3.943 -4.207 1 90.12 646 ASP A N 1
ATOM 5152 C CA . ASP A 1 646 ? -23.297 -4.105 -4.512 1 90.12 646 ASP A CA 1
ATOM 5153 C C . ASP A 1 646 ? -22.531 -4.699 -3.326 1 90.12 646 ASP A C 1
ATOM 5155 O O . ASP A 1 646 ? -23.156 -5.098 -2.332 1 90.12 646 ASP A O 1
ATOM 5159 N N . LEU A 1 647 ? -21.25 -4.867 -3.498 1 88 647 LEU A N 1
ATOM 5160 C CA . LEU A 1 647 ? -20.406 -5.496 -2.49 1 88 647 LEU A CA 1
ATOM 5161 C C . LEU A 1 647 ? -20.453 -4.727 -1.175 1 88 647 LEU A C 1
ATOM 5163 O O . LEU A 1 647 ? -20.5 -5.328 -0.099 1 88 647 LEU A O 1
ATOM 5167 N N . ARG A 1 648 ? -20.469 -3.414 -1.235 1 82.19 648 ARG A N 1
ATOM 5168 C CA . ARG A 1 648 ? -20.469 -2.584 -0.036 1 82.19 648 ARG A CA 1
ATOM 5169 C C . ARG A 1 648 ? -21.703 -2.854 0.822 1 82.19 648 ARG A C 1
ATOM 5171 O O . ARG A 1 648 ? -21.609 -2.922 2.049 1 82.19 648 ARG A O 1
ATOM 5178 N N . LYS A 1 649 ? -22.75 -2.955 0.201 1 88 649 LYS A N 1
ATOM 5179 C CA . LYS A 1 649 ? -24 -3.246 0.907 1 88 649 LYS A CA 1
ATOM 5180 C C . LYS A 1 649 ? -23.969 -4.645 1.515 1 88 649 LYS A C 1
ATOM 5182 O O . LYS A 1 649 ? -24.422 -4.848 2.643 1 88 649 LYS A O 1
ATOM 5187 N N . LEU A 1 650 ? -23.359 -5.48 0.796 1 90.25 650 LEU A N 1
ATOM 5188 C CA . LEU A 1 650 ? -23.344 -6.875 1.225 1 90.25 650 LEU A CA 1
ATOM 5189 C C . LEU A 1 650 ? -22.312 -7.094 2.33 1 90.25 650 LEU A C 1
ATOM 5191 O O . LEU A 1 650 ? -22.328 -8.133 3 1 90.25 650 LEU A O 1
ATOM 5195 N N . GLN A 1 651 ? -21.484 -6.156 2.496 1 82.5 651 GLN A N 1
ATOM 5196 C CA . GLN A 1 651 ? -20.531 -6.238 3.598 1 82.5 651 GLN A CA 1
ATOM 5197 C C . GLN A 1 651 ? -21.188 -5.863 4.922 1 82.5 651 GLN A C 1
ATOM 5199 O O . GLN A 1 651 ? -20.672 -6.195 5.992 1 82.5 651 GLN A O 1
ATOM 5204 N N . THR A 1 652 ? -22.312 -5.172 4.832 1 79.12 652 THR A N 1
ATOM 5205 C CA . THR A 1 652 ? -23.016 -4.734 6.039 1 79.12 652 THR A CA 1
ATOM 5206 C C . THR A 1 652 ? -24.109 -5.715 6.414 1 79.12 652 THR A C 1
ATOM 5208 O O . THR A 1 652 ? -24.469 -5.848 7.59 1 79.12 652 THR A O 1
ATOM 5211 N N . LYS A 1 653 ? -24.672 -6.301 5.41 1 85.38 653 LYS A N 1
ATOM 5212 C CA . LYS A 1 653 ? -25.812 -7.191 5.602 1 85.38 653 LYS A CA 1
ATOM 5213 C C . LYS A 1 653 ? -25.75 -8.367 4.629 1 85.38 653 LYS A C 1
ATOM 5215 O O . LYS A 1 653 ? -25.406 -8.195 3.459 1 85.38 653 LYS A O 1
ATOM 5220 N N . SER A 1 654 ? -26.188 -9.555 5.191 1 89.06 654 SER A N 1
ATOM 5221 C CA . SER A 1 654 ? -26.172 -10.742 4.336 1 89.06 654 SER A CA 1
ATOM 5222 C C . SER A 1 654 ? -27.281 -10.688 3.297 1 89.06 654 SER A C 1
ATOM 5224 O O . SER A 1 654 ? -28.312 -10.047 3.516 1 89.06 654 SER A O 1
ATOM 5226 N N . ILE A 1 655 ? -27.109 -11.422 2.238 1 94.06 655 ILE A N 1
ATOM 5227 C CA . ILE A 1 655 ? -28.078 -11.453 1.156 1 94.06 655 ILE A CA 1
ATOM 5228 C C . ILE A 1 655 ? -29.359 -12.125 1.639 1 94.06 655 ILE A C 1
ATOM 5230 O O . ILE A 1 655 ? -30.453 -11.781 1.188 1 94.06 655 ILE A O 1
ATOM 5234 N N . PHE A 1 656 ? -29.281 -13.062 2.562 1 93.12 656 PHE A N 1
ATOM 5235 C CA . PHE A 1 656 ? -30.469 -13.734 3.096 1 93.12 656 PHE A CA 1
ATOM 5236 C C . PHE A 1 656 ? -31.344 -12.75 3.863 1 93.12 656 PHE A C 1
ATOM 5238 O O . PHE A 1 656 ? -32.562 -12.773 3.74 1 93.12 656 PHE A O 1
ATOM 5245 N N . GLU A 1 657 ? -30.688 -11.875 4.562 1 89.12 657 GLU A N 1
ATOM 5246 C CA . GLU A 1 657 ? -31.422 -10.852 5.305 1 89.12 657 GLU A CA 1
ATOM 5247 C C . GLU A 1 657 ? -32.094 -9.859 4.355 1 89.12 657 GLU A C 1
ATOM 5249 O O . GLU A 1 657 ? -33.25 -9.453 4.574 1 89.12 657 GLU A O 1
ATOM 5254 N N . TYR A 1 658 ? -31.391 -9.523 3.344 1 92.31 658 TYR A N 1
ATOM 5255 C CA . TYR A 1 658 ? -31.984 -8.641 2.342 1 92.31 658 TYR A CA 1
ATOM 5256 C C . TYR A 1 658 ? -33.25 -9.242 1.741 1 92.31 658 TYR A C 1
ATOM 5258 O O . TYR A 1 658 ? -34.281 -8.586 1.672 1 92.31 658 TYR A O 1
ATOM 5266 N N . LEU A 1 659 ? -33.094 -10.469 1.393 1 93.88 659 LEU A N 1
ATOM 5267 C CA . LEU A 1 659 ? -34.219 -11.117 0.698 1 93.88 659 LEU A CA 1
ATOM 5268 C C . LEU A 1 659 ? -35.406 -11.32 1.634 1 93.88 659 LEU A C 1
ATOM 5270 O O . LEU A 1 659 ? -36.531 -11.133 1.23 1 93.88 659 LEU A O 1
ATOM 5274 N N . ALA A 1 660 ? -35.094 -11.68 2.844 1 90.81 660 ALA A N 1
ATOM 5275 C CA . ALA A 1 660 ? -36.156 -11.852 3.82 1 90.81 660 ALA A CA 1
ATOM 5276 C C . ALA A 1 660 ? -36.875 -10.531 4.078 1 90.81 660 ALA A C 1
ATOM 5278 O O . ALA A 1 660 ? -38.125 -10.484 4.125 1 90.81 660 ALA A O 1
ATOM 5279 N N . ASP A 1 661 ? -36.156 -9.477 4.211 1 89.06 661 ASP A N 1
ATOM 5280 C CA . ASP A 1 661 ? -36.75 -8.164 4.461 1 89.06 661 ASP A CA 1
ATOM 5281 C C . ASP A 1 661 ? -37.562 -7.68 3.262 1 89.06 661 ASP A C 1
ATOM 5283 O O . ASP A 1 661 ? -38.625 -7.109 3.428 1 89.06 661 ASP A O 1
ATOM 5287 N N . ILE A 1 662 ? -37.031 -7.902 2.123 1 90.5 662 ILE A N 1
ATOM 5288 C CA . ILE A 1 662 ? -37.719 -7.477 0.903 1 90.5 662 ILE A CA 1
ATOM 5289 C C . ILE A 1 662 ? -39 -8.258 0.733 1 90.5 662 ILE A C 1
ATOM 5291 O O . ILE A 1 662 ? -40.062 -7.68 0.411 1 90.5 662 ILE A O 1
ATOM 5295 N N . ALA A 1 663 ? -38.906 -9.562 0.961 1 91 663 ALA A N 1
ATOM 5296 C CA . ALA A 1 663 ? -40.094 -10.398 0.818 1 91 663 ALA A CA 1
ATOM 5297 C C . ALA A 1 663 ? -41.188 -9.977 1.802 1 91 663 ALA A C 1
ATOM 5299 O O . ALA A 1 663 ? -42.375 -9.93 1.449 1 91 663 ALA A O 1
ATOM 5300 N N . GLU A 1 664 ? -40.812 -9.625 2.963 1 86.38 664 GLU A N 1
ATOM 5301 C CA . GLU A 1 664 ? -41.75 -9.203 3.986 1 86.38 664 GLU A CA 1
ATOM 5302 C C . GLU A 1 664 ? -42.344 -7.832 3.666 1 86.38 664 GLU A C 1
ATOM 5304 O O . GLU A 1 664 ? -43.562 -7.629 3.764 1 86.38 664 GLU A O 1
ATOM 5309 N N . SER A 1 665 ? -41.5 -6.961 3.291 1 85.44 665 SER A N 1
ATOM 5310 C CA . SER A 1 665 ? -41.938 -5.594 3.021 1 85.44 665 SER A CA 1
ATOM 5311 C C . SER A 1 665 ? -42.844 -5.531 1.798 1 85.44 665 SER A C 1
ATOM 5313 O O . SER A 1 665 ? -43.812 -4.773 1.777 1 85.44 665 SER A O 1
ATOM 5315 N N . ALA A 1 666 ? -42.531 -6.324 0.769 1 87.5 666 ALA A N 1
ATOM 5316 C CA . ALA A 1 666 ? -43.312 -6.305 -0.472 1 87.5 666 ALA A CA 1
ATOM 5317 C C . ALA A 1 666 ? -44.406 -7.359 -0.448 1 87.5 666 ALA A C 1
ATOM 5319 O O . ALA A 1 666 ? -45.188 -7.488 -1.406 1 87.5 666 ALA A O 1
ATOM 5320 N N . GLN A 1 667 ? -44.5 -8.094 0.631 1 87.56 667 GLN A N 1
ATOM 5321 C CA . GLN A 1 667 ? -45.5 -9.141 0.802 1 87.56 667 GLN A CA 1
ATOM 5322 C C . GLN A 1 667 ? -45.406 -10.164 -0.324 1 87.56 667 GLN A C 1
ATOM 5324 O O . GLN A 1 667 ? -46.406 -10.461 -0.978 1 87.56 667 GLN A O 1
ATOM 5329 N N . ILE A 1 668 ? -44.25 -10.672 -0.494 1 92.62 668 ILE A N 1
ATOM 5330 C CA . ILE A 1 668 ? -43.969 -11.68 -1.514 1 92.62 668 ILE A CA 1
ATOM 5331 C C . ILE A 1 668 ? -44.062 -13.078 -0.894 1 92.62 668 ILE A C 1
ATOM 5333 O O . ILE A 1 668 ? -43.562 -13.297 0.214 1 92.62 668 ILE A O 1
ATOM 5337 N N . ASN A 1 669 ? -44.594 -13.992 -1.635 1 92 669 ASN A N 1
ATOM 5338 C CA . ASN A 1 669 ? -44.812 -15.32 -1.078 1 92 669 ASN A CA 1
ATOM 5339 C C . ASN A 1 669 ? -43.844 -16.344 -1.657 1 92 669 ASN A C 1
ATOM 5341 O O . ASN A 1 669 ? -43.594 -17.391 -1.053 1 92 669 ASN A O 1
ATOM 5345 N N . TYR A 1 670 ? -43.312 -15.992 -2.854 1 94.62 670 TYR A N 1
ATOM 5346 C CA . TYR A 1 670 ? -42.5 -17.016 -3.502 1 94.62 670 TYR A CA 1
ATOM 5347 C C . TYR A 1 670 ? -41.219 -16.406 -4.043 1 94.62 670 TYR A C 1
ATOM 5349 O O . TYR A 1 670 ? -41.156 -15.227 -4.379 1 94.62 670 TYR A O 1
ATOM 5357 N N . ILE A 1 671 ? -40.188 -17.297 -4.047 1 95.38 671 ILE A N 1
ATOM 5358 C CA . ILE A 1 671 ? -38.938 -16.984 -4.715 1 95.38 671 ILE A CA 1
ATOM 5359 C C . ILE A 1 671 ? -38.75 -17.891 -5.938 1 95.38 671 ILE A C 1
ATOM 5361 O O . ILE A 1 671 ? -38.938 -19.109 -5.848 1 95.38 671 ILE A O 1
ATOM 5365 N N . MET A 1 672 ? -38.531 -17.266 -7.078 1 95.31 672 MET A N 1
ATOM 5366 C CA . MET A 1 672 ? -38.281 -18.031 -8.297 1 95.31 672 MET A CA 1
ATOM 5367 C C . MET A 1 672 ? -36.844 -18.547 -8.32 1 95.31 672 MET A C 1
ATOM 5369 O O . MET A 1 672 ? -35.906 -17.766 -8.383 1 95.31 672 MET A O 1
ATOM 5373 N N . THR A 1 673 ? -36.688 -19.844 -8.211 1 95.06 673 THR A N 1
ATOM 5374 C CA . THR A 1 673 ? -35.344 -20.438 -8.211 1 95.06 673 THR A CA 1
ATOM 5375 C C . THR A 1 673 ? -34.812 -20.516 -9.633 1 95.06 673 THR A C 1
ATOM 5377 O O . THR A 1 673 ? -35.531 -20.344 -10.602 1 95.06 673 THR A O 1
ATOM 5380 N N . ALA A 1 674 ? -33.531 -20.781 -9.773 1 93.94 674 ALA A N 1
ATOM 5381 C CA . ALA A 1 674 ? -32.875 -20.891 -11.07 1 93.94 674 ALA A CA 1
ATOM 5382 C C . ALA A 1 674 ? -33.312 -22.141 -11.812 1 93.94 674 ALA A C 1
ATOM 5384 O O . ALA A 1 674 ? -33.094 -22.266 -13.023 1 93.94 674 ALA A O 1
ATOM 5385 N N . ARG A 1 675 ? -33.969 -23.078 -11.102 1 91.81 675 ARG A N 1
ATOM 5386 C CA . ARG A 1 675 ? -34.531 -24.266 -11.719 1 91.81 675 ARG A CA 1
ATOM 5387 C C . ARG A 1 675 ? -35.969 -24.031 -12.156 1 91.81 675 ARG A C 1
ATOM 5389 O O . ARG A 1 675 ? -36.656 -24.953 -12.547 1 91.81 675 ARG A O 1
ATOM 5396 N N . HIS A 1 676 ? -36.406 -22.797 -12.039 1 91.5 676 HIS A N 1
ATOM 5397 C CA . HIS A 1 676 ? -37.75 -22.375 -12.438 1 91.5 676 HIS A CA 1
ATOM 5398 C C . HIS A 1 676 ? -38.812 -23.016 -11.555 1 91.5 676 HIS A C 1
ATOM 5400 O O . HIS A 1 676 ? -39.844 -23.469 -12.055 1 91.5 676 HIS A O 1
ATOM 5406 N N . GLU A 1 677 ? -38.438 -23.156 -10.312 1 91.75 677 GLU A N 1
ATOM 5407 C CA . GLU A 1 677 ? -39.375 -23.641 -9.297 1 91.75 677 GLU A CA 1
ATOM 5408 C C . GLU A 1 677 ? -39.719 -22.547 -8.297 1 91.75 677 GLU A C 1
ATOM 5410 O O . GLU A 1 677 ? -38.906 -21.641 -8.055 1 91.75 677 GLU A O 1
ATOM 5415 N N . LEU A 1 678 ? -40.906 -22.594 -7.809 1 93.44 678 LEU A N 1
ATOM 5416 C CA . LEU A 1 678 ? -41.312 -21.625 -6.816 1 93.44 678 LEU A CA 1
ATOM 5417 C C . LEU A 1 678 ? -41.062 -22.125 -5.402 1 93.44 678 LEU A C 1
ATOM 5419 O O . LEU A 1 678 ? -41.562 -23.188 -5.016 1 93.44 678 LEU A O 1
ATOM 5423 N N . LEU A 1 679 ? -40.25 -21.453 -4.754 1 94.25 679 LEU A N 1
ATOM 5424 C CA . LEU A 1 679 ? -39.969 -21.75 -3.354 1 94.25 679 LEU A CA 1
ATOM 5425 C C . LEU A 1 679 ? -40.719 -20.781 -2.434 1 94.25 679 LEU A C 1
ATOM 5427 O O . LEU A 1 679 ? -40.656 -19.562 -2.629 1 94.25 679 LEU A O 1
ATOM 5431 N N . LYS A 1 680 ? -41.344 -21.328 -1.493 1 93.94 680 LYS A N 1
ATOM 5432 C CA . LYS A 1 680 ? -42.062 -20.484 -0.544 1 93.94 680 LYS A CA 1
ATOM 5433 C C . LYS A 1 680 ? -41.094 -19.703 0.339 1 93.94 680 LYS A C 1
ATOM 5435 O O . LYS A 1 680 ? -40.094 -20.25 0.807 1 93.94 680 LYS A O 1
ATOM 5440 N N . VAL A 1 681 ? -41.406 -18.422 0.525 1 93.5 681 VAL A N 1
ATOM 5441 C CA . VAL A 1 681 ? -40.562 -17.547 1.334 1 93.5 681 VAL A CA 1
ATOM 5442 C C . VAL A 1 681 ? -40.469 -18.078 2.76 1 93.5 681 VAL A C 1
ATOM 5444 O O . VAL A 1 681 ? -39.438 -18 3.404 1 93.5 681 VAL A O 1
ATOM 5447 N N . ALA A 1 682 ? -41.5 -18.609 3.24 1 90.38 682 ALA A N 1
ATOM 5448 C CA . ALA A 1 682 ? -41.531 -19.156 4.594 1 90.38 682 ALA A CA 1
ATOM 5449 C C . ALA A 1 682 ? -40.5 -20.281 4.746 1 90.38 682 ALA A C 1
ATOM 5451 O O . ALA A 1 682 ? -39.812 -20.375 5.766 1 90.38 682 ALA A O 1
ATOM 5452 N N . ASP A 1 683 ? -40.469 -21.125 3.732 1 91.81 683 ASP A N 1
ATOM 5453 C CA . ASP A 1 683 ? -39.5 -22.219 3.746 1 91.81 683 ASP A CA 1
ATOM 5454 C C . ASP A 1 683 ? -38.062 -21.688 3.654 1 91.81 683 ASP A C 1
ATOM 5456 O O . ASP A 1 683 ? -37.156 -22.25 4.266 1 91.81 683 ASP A O 1
ATOM 5460 N N . PHE A 1 684 ? -37.969 -20.641 2.887 1 92.75 684 PHE A N 1
ATOM 5461 C CA . PHE A 1 684 ? -36.656 -20 2.73 1 92.75 684 PHE A CA 1
ATOM 5462 C C . PHE A 1 684 ? -36.156 -19.453 4.066 1 92.75 684 PHE A C 1
ATOM 5464 O O . PHE A 1 684 ? -35.031 -19.688 4.445 1 92.75 684 PHE A O 1
ATOM 5471 N N . VAL A 1 685 ? -37 -18.766 4.797 1 90.19 685 VAL A N 1
ATOM 5472 C CA . VAL A 1 685 ? -36.625 -18.125 6.062 1 90.19 685 VAL A CA 1
ATOM 5473 C C . VAL A 1 685 ? -36.281 -19.203 7.098 1 90.19 685 VAL A C 1
ATOM 5475 O O . VAL A 1 685 ? -35.375 -19.031 7.895 1 90.19 685 VAL A O 1
ATOM 5478 N N . THR A 1 686 ? -36.969 -20.25 7.008 1 87.44 686 THR A N 1
ATOM 5479 C CA . THR A 1 686 ? -36.75 -21.344 7.957 1 87.44 686 THR A CA 1
ATOM 5480 C C . THR A 1 686 ? -35.469 -22.094 7.629 1 87.44 686 THR A C 1
ATOM 5482 O O . THR A 1 686 ? -34.688 -22.406 8.523 1 87.44 686 THR A O 1
ATOM 5485 N N . LYS A 1 687 ? -35.281 -22.328 6.414 1 89.38 687 LYS A N 1
ATOM 5486 C CA . LYS A 1 687 ? -34.125 -23.125 5.973 1 89.38 687 LYS A CA 1
ATOM 5487 C C . LYS A 1 687 ? -32.812 -22.406 6.258 1 89.38 687 LYS A C 1
ATOM 5489 O O . LYS A 1 687 ? -31.859 -23.016 6.703 1 89.38 687 LYS A O 1
ATOM 5494 N N . TYR A 1 688 ? -32.844 -21.141 6.012 1 88.44 688 TYR A N 1
ATOM 5495 C CA . TYR A 1 688 ? -31.578 -20.422 6.125 1 88.44 688 TYR A CA 1
ATOM 5496 C C . TYR A 1 688 ? -31.531 -19.641 7.426 1 88.44 688 TYR A C 1
ATOM 5498 O O . TYR A 1 688 ? -30.641 -18.781 7.605 1 88.44 688 TYR A O 1
ATOM 5506 N N . LYS A 1 689 ? -32.375 -19.859 8.352 1 75.94 689 LYS A N 1
ATOM 5507 C CA . LYS A 1 689 ? -32.406 -19.328 9.719 1 75.94 689 LYS A CA 1
ATOM 5508 C C . LYS A 1 689 ? -32.156 -17.828 9.727 1 75.94 689 LYS A C 1
ATOM 5510 O O . LYS A 1 689 ? -31.344 -17.328 10.492 1 75.94 689 LYS A O 1
ATOM 5515 N N . VAL A 1 690 ? -32.75 -17.094 8.789 1 72.19 690 VAL A N 1
ATOM 5516 C CA . VAL A 1 690 ? -32.531 -15.664 8.68 1 72.19 690 VAL A CA 1
ATOM 5517 C C . VAL A 1 690 ? -33.156 -14.953 9.891 1 72.19 690 VAL A C 1
ATOM 5519 O O . VAL A 1 690 ? -32.594 -13.969 10.391 1 72.19 690 VAL A O 1
ATOM 5522 N N . ARG A 1 691 ? -34.312 -15.164 10.539 1 59.69 691 ARG A N 1
ATOM 5523 C CA . ARG A 1 691 ? -35.031 -14.438 11.594 1 59.69 691 ARG A CA 1
ATOM 5524 C C . ARG A 1 691 ? -35.344 -15.359 12.766 1 59.69 691 ARG A C 1
ATOM 5526 O O . ARG A 1 691 ? -36.438 -15.906 12.859 1 59.69 691 ARG A O 1
ATOM 5533 N N . THR A 1 692 ? -34.5 -16.078 13.156 1 50.53 692 THR A N 1
ATOM 5534 C CA . THR A 1 692 ? -35.031 -16.781 14.328 1 50.53 692 THR A CA 1
ATOM 5535 C C . THR A 1 692 ? -35.469 -15.789 15.406 1 50.53 692 THR A C 1
ATOM 5537 O O . THR A 1 692 ? -35 -14.641 15.414 1 50.53 692 THR A O 1
ATOM 5540 N N . GLU A 1 693 ? -36.562 -15.977 16.172 1 46.47 693 GLU A N 1
ATOM 5541 C CA . GLU A 1 693 ? -37.188 -15.219 17.266 1 46.47 693 GLU A CA 1
ATOM 5542 C C . GLU A 1 693 ? -36.156 -14.297 17.922 1 46.47 693 GLU A C 1
ATOM 5544 O O . GLU A 1 693 ? -36.5 -13.164 18.297 1 46.47 693 GLU A O 1
ATOM 5549 N N . VAL A 1 694 ? -35.094 -14.75 18.203 1 45.31 694 VAL A N 1
ATOM 5550 C CA . VAL A 1 694 ? -33.938 -14.18 18.891 1 45.31 694 VAL A CA 1
ATOM 5551 C C . VAL A 1 694 ? -33.312 -13.078 18.031 1 45.31 694 VAL A C 1
ATOM 5553 O O . VAL A 1 694 ? -32.656 -12.188 18.547 1 45.31 694 VAL A O 1
ATOM 5556 N N . ALA A 1 695 ? -33.562 -13.055 16.781 1 52.97 695 ALA A N 1
ATOM 5557 C CA . ALA A 1 695 ? -32.844 -12.344 15.742 1 52.97 695 ALA A CA 1
ATOM 5558 C C . ALA A 1 695 ? -33.312 -10.898 15.633 1 52.97 695 ALA A C 1
ATOM 5560 O O . ALA A 1 695 ? -32.688 -10.078 14.953 1 52.97 695 ALA A O 1
ATOM 5561 N N . ASN A 1 696 ? -34.312 -10.508 16.359 1 63 696 ASN A N 1
ATOM 5562 C CA . ASN A 1 696 ? -34.938 -9.188 16.234 1 63 696 ASN A CA 1
ATOM 5563 C C . ASN A 1 696 ? -34.281 -8.172 17.156 1 63 696 ASN A C 1
ATOM 5565 O O . ASN A 1 696 ? -34.625 -6.988 17.141 1 63 696 ASN A O 1
ATOM 5569 N N . VAL A 1 697 ? -33.469 -8.711 18 1 75.19 697 VAL A N 1
ATOM 5570 C CA . VAL A 1 697 ? -32.781 -7.762 18.875 1 75.19 697 VAL A CA 1
ATOM 5571 C C . VAL A 1 697 ? -31.297 -8.109 18.969 1 75.19 697 VAL A C 1
ATOM 5573 O O . VAL A 1 697 ? -30.938 -9.281 19.078 1 75.19 697 VAL A O 1
ATOM 5576 N N . LYS A 1 698 ? -30.5 -7.188 18.641 1 80.38 698 LYS A N 1
ATOM 5577 C CA . LYS A 1 698 ? -29.062 -7.309 18.828 1 80.38 698 LYS A CA 1
ATOM 5578 C C . LYS A 1 698 ? -28.609 -6.699 20.141 1 80.38 698 LYS A C 1
ATOM 5580 O O . LYS A 1 698 ? -28.953 -5.555 20.453 1 80.38 698 LYS A O 1
ATOM 5585 N N . GLU A 1 699 ? -27.969 -7.574 20.859 1 86.69 699 GLU A N 1
ATOM 5586 C CA . GLU A 1 699 ? -27.453 -7.078 22.141 1 86.69 699 GLU A CA 1
ATOM 5587 C C . GLU A 1 699 ? -26 -6.629 22.031 1 86.69 699 GLU A C 1
ATOM 5589 O O . GLU A 1 699 ? -25.188 -7.316 21.406 1 86.69 699 GLU A O 1
ATOM 5594 N N . ILE A 1 700 ? -25.812 -5.438 22.484 1 88.75 700 ILE A N 1
ATOM 5595 C CA . ILE A 1 700 ? -24.453 -4.898 22.531 1 88.75 700 ILE A CA 1
ATOM 5596 C C . ILE A 1 700 ? -24.047 -4.633 23.969 1 88.75 700 ILE A C 1
ATOM 5598 O O . ILE A 1 700 ? -24.719 -3.898 24.688 1 88.75 700 ILE A O 1
ATOM 5602 N N . THR A 1 701 ? -23.031 -5.336 24.375 1 91.31 701 THR A N 1
ATOM 5603 C CA . THR A 1 701 ? -22.453 -5.086 25.688 1 91.31 701 THR A CA 1
ATOM 5604 C C . THR A 1 701 ? -21.188 -4.242 25.562 1 91.31 701 THR A C 1
ATOM 5606 O O . THR A 1 701 ? -20.234 -4.637 24.891 1 91.31 701 THR A O 1
ATOM 5609 N N . SER A 1 702 ? -21.297 -3.055 26.078 1 91.19 702 SER A N 1
ATOM 5610 C CA . SER A 1 702 ? -20.188 -2.127 25.953 1 91.19 702 SER A CA 1
ATOM 5611 C C . SER A 1 702 ? -19.875 -1.447 27.281 1 91.19 702 SER A C 1
ATOM 5613 O O . SER A 1 702 ? -20.734 -1.357 28.156 1 91.19 702 SER A O 1
ATOM 5615 N N . ASN A 1 703 ? -18.688 -1.023 27.469 1 90.88 703 ASN A N 1
ATOM 5616 C CA . ASN A 1 703 ? -18.297 -0.292 28.672 1 90.88 703 ASN A CA 1
ATOM 5617 C C . ASN A 1 703 ? -18.266 1.213 28.422 1 90.88 703 ASN A C 1
ATOM 5619 O O . ASN A 1 703 ? -17.844 1.978 29.297 1 90.88 703 ASN A O 1
ATOM 5623 N N . VAL A 1 704 ? -18.656 1.675 27.312 1 89.44 704 VAL A N 1
ATOM 5624 C CA . VAL A 1 704 ? -18.625 3.105 27.031 1 89.44 704 VAL A CA 1
ATOM 5625 C C . VAL A 1 704 ? -20.031 3.641 26.828 1 89.44 704 VAL A C 1
ATOM 5627 O O . VAL A 1 704 ? -20.266 4.559 26.047 1 89.44 704 VAL A O 1
ATOM 5630 N N . SER A 1 705 ? -20.984 3.053 27.438 1 87.25 705 SER A N 1
ATOM 5631 C CA . SER A 1 705 ? -22.375 3.496 27.312 1 87.25 705 SER A CA 1
ATOM 5632 C C . SER A 1 705 ? -22.828 4.238 28.562 1 87.25 705 SER A C 1
ATOM 5634 O O . SER A 1 705 ? -23.906 4.848 28.562 1 87.25 705 SER A O 1
ATOM 5636 N N . HIS A 1 706 ? -22.078 4.188 29.578 1 88.12 706 HIS A N 1
ATOM 5637 C CA . HIS A 1 706 ? -22.469 4.809 30.828 1 88.12 706 HIS A CA 1
ATOM 5638 C C . HIS A 1 706 ? -21.281 5.504 31.5 1 88.12 706 HIS A C 1
ATOM 5640 O O . HIS A 1 706 ? -20.125 5.262 31.125 1 88.12 706 HIS A O 1
ATOM 5646 N N . VAL A 1 707 ? -21.719 6.406 32.375 1 88.19 707 VAL A N 1
ATOM 5647 C CA . VAL A 1 707 ? -20.688 7.066 33.156 1 88.19 707 VAL A CA 1
ATOM 5648 C C . VAL A 1 707 ? -20.188 6.129 34.25 1 88.19 707 VAL A C 1
ATOM 5650 O O . VAL A 1 707 ? -20.969 5.367 34.844 1 88.19 707 VAL A O 1
ATOM 5653 N N . GLY A 1 708 ? -18.906 6.105 34.531 1 84.38 708 GLY A N 1
ATOM 5654 C CA . GLY A 1 708 ? -18.375 5.246 35.594 1 84.38 708 GLY A CA 1
ATOM 5655 C C . GLY A 1 708 ? -17.031 4.629 35.219 1 84.38 708 GLY A C 1
ATOM 5656 O O . GLY A 1 708 ? -16.406 5.047 34.25 1 84.38 708 GLY A O 1
ATOM 5657 N N . PRO A 1 709 ? -16.734 3.605 35.969 1 83.12 709 PRO A N 1
ATOM 5658 C CA . PRO A 1 709 ? -15.414 3.021 35.75 1 83.12 709 PRO A CA 1
ATOM 5659 C C . PRO A 1 709 ? -15.32 2.246 34.438 1 83.12 709 PRO A C 1
ATOM 5661 O O . PRO A 1 709 ? -16.328 1.744 33.938 1 83.12 709 PRO A O 1
ATOM 5664 N N . LEU A 1 710 ? -14.18 2.119 33.906 1 86.44 710 LEU A N 1
ATOM 5665 C CA . LEU A 1 710 ? -13.883 1.535 32.594 1 86.44 710 LEU A CA 1
ATOM 5666 C C . LEU A 1 710 ? -14.281 0.065 32.562 1 86.44 710 LEU A C 1
ATOM 5668 O O . LEU A 1 710 ? -14.719 -0.434 31.516 1 86.44 710 LEU A O 1
ATOM 5672 N N . MET A 1 711 ? -14.266 -0.661 33.688 1 84.81 711 MET A N 1
ATOM 5673 C CA . MET A 1 711 ? -14.469 -2.107 33.656 1 84.81 711 MET A CA 1
ATOM 5674 C C . MET A 1 711 ? -15.953 -2.447 33.781 1 84.81 711 MET A C 1
ATOM 5676 O O . MET A 1 711 ? -16.344 -3.602 33.594 1 84.81 711 MET A O 1
ATOM 5680 N N . SER A 1 712 ? -16.812 -1.456 33.969 1 87 712 SER A N 1
ATOM 5681 C CA . SER A 1 712 ? -18.234 -1.704 34.062 1 87 712 SER A CA 1
ATOM 5682 C C . SER A 1 712 ? -18.875 -1.812 32.688 1 87 712 SER A C 1
ATOM 5684 O O . SER A 1 712 ? -18.672 -0.939 31.828 1 87 712 SER A O 1
ATOM 5686 N N . MET A 1 713 ? -19.562 -2.924 32.562 1 90.62 713 MET A N 1
ATOM 5687 C CA . MET A 1 713 ? -20.188 -3.178 31.266 1 90.62 713 MET A CA 1
ATOM 5688 C C . MET A 1 713 ? -21.703 -2.982 31.328 1 90.62 713 MET A C 1
ATOM 5690 O O . MET A 1 713 ? -22.312 -3.238 32.375 1 90.62 713 MET A O 1
ATOM 5694 N N . GLN A 1 714 ? -22.266 -2.432 30.297 1 90.25 714 GLN A N 1
ATOM 5695 C CA . GLN A 1 714 ? -23.703 -2.273 30.141 1 90.25 714 GLN A CA 1
ATOM 5696 C C . GLN A 1 714 ? -24.203 -2.881 28.844 1 90.25 714 GLN A C 1
ATOM 5698 O O . GLN A 1 714 ? -23.531 -2.766 27.812 1 90.25 714 GLN A O 1
ATOM 5703 N N . THR A 1 715 ? -25.297 -3.586 28.938 1 90.25 715 THR A N 1
ATOM 5704 C CA . THR A 1 715 ? -25.891 -4.215 27.766 1 90.25 715 THR A CA 1
ATOM 5705 C C . THR A 1 715 ? -27.062 -3.393 27.25 1 90.25 715 THR A C 1
ATOM 5707 O O . THR A 1 715 ? -27.922 -2.98 28.016 1 90.25 715 THR A O 1
ATOM 5710 N N . ILE A 1 716 ? -26.953 -3.043 26 1 88.12 716 ILE A N 1
ATOM 5711 C CA . ILE A 1 716 ? -28.031 -2.326 25.328 1 88.12 716 ILE A CA 1
ATOM 5712 C C . ILE A 1 716 ? -28.641 -3.217 24.25 1 88.12 716 ILE A C 1
ATOM 5714 O O . ILE A 1 716 ? -27.938 -3.873 23.484 1 88.12 716 ILE A O 1
ATOM 5718 N N . LYS A 1 717 ? -29.953 -3.281 24.266 1 87.38 717 LYS A N 1
ATOM 5719 C CA . LYS A 1 717 ? -30.672 -4.023 23.234 1 87.38 717 LYS A CA 1
ATOM 5720 C C . LYS A 1 717 ? -31.047 -3.117 22.062 1 87.38 717 LYS A C 1
ATOM 5722 O O . LYS A 1 717 ? -31.688 -2.084 22.25 1 87.38 717 LYS A O 1
ATOM 5727 N N . CYS A 1 718 ? -30.562 -3.492 20.938 1 88.38 718 CYS A N 1
ATOM 5728 C CA . CYS A 1 718 ? -30.797 -2.682 19.75 1 88.38 718 CYS A CA 1
ATOM 5729 C C . CYS A 1 718 ? -31.656 -3.438 18.734 1 88.38 718 CYS A C 1
ATOM 5731 O O . CYS A 1 718 ? -31.562 -4.66 18.625 1 88.38 718 CYS A O 1
ATOM 5733 N N . VAL A 1 719 ? -32.531 -2.658 18.109 1 86.62 719 VAL A N 1
ATOM 5734 C CA . VAL A 1 719 ? -33.312 -3.201 17.016 1 86.62 719 VAL A CA 1
ATOM 5735 C C . VAL A 1 719 ? -32.562 -3.031 15.703 1 86.62 719 VAL A C 1
ATOM 5737 O O . VAL A 1 719 ? -32.094 -1.938 15.391 1 86.62 719 VAL A O 1
ATOM 5740 N N . PRO A 1 720 ? -32.438 -4.137 15.016 1 84.5 720 PRO A N 1
ATOM 5741 C CA . PRO A 1 720 ? -31.688 -4.043 13.75 1 84.5 720 PRO A CA 1
ATOM 5742 C C . PRO A 1 720 ? -32.438 -3.232 12.695 1 84.5 720 PRO A C 1
ATOM 5744 O O . PRO A 1 720 ? -33.656 -3.225 12.672 1 84.5 720 PRO A O 1
ATOM 5747 N N . LEU A 1 721 ? -31.656 -2.537 11.906 1 85.44 721 LEU A N 1
ATOM 5748 C CA . LEU A 1 721 ? -32.219 -1.815 10.758 1 85.44 721 LEU A CA 1
ATOM 5749 C C . LEU A 1 721 ? -32.5 -2.764 9.602 1 85.44 721 LEU A C 1
ATOM 5751 O O . LEU A 1 721 ? -31.609 -3.527 9.188 1 85.44 721 LEU A O 1
ATOM 5755 N N . ARG A 1 722 ? -33.719 -2.777 9.195 1 84.12 722 ARG A N 1
ATOM 5756 C CA . ARG A 1 722 ? -34.125 -3.656 8.102 1 84.12 722 ARG A CA 1
ATOM 5757 C C . ARG A 1 722 ? -34.312 -2.867 6.812 1 84.12 722 ARG A C 1
ATOM 5759 O O . ARG A 1 722 ? -34.312 -1.635 6.828 1 84.12 722 ARG A O 1
ATOM 5766 N N . VAL A 1 723 ? -34.406 -3.631 5.75 1 82.5 723 VAL A N 1
ATOM 5767 C CA . VAL A 1 723 ? -34.562 -3.031 4.434 1 82.5 723 VAL A CA 1
ATOM 5768 C C . VAL A 1 723 ? -36.062 -3.061 4.043 1 82.5 723 VAL A C 1
ATOM 5770 O O . VAL A 1 723 ? -36.75 -4.043 4.309 1 82.5 723 VAL A O 1
ATOM 5773 N N . ALA A 1 724 ? -36.562 -1.88 3.633 1 79.31 724 ALA A N 1
ATOM 5774 C CA . ALA A 1 724 ? -37.938 -1.795 3.229 1 79.31 724 ALA A CA 1
ATOM 5775 C C . ALA A 1 724 ? -38.094 -1.17 1.843 1 79.31 724 ALA A C 1
ATOM 5777 O O . ALA A 1 724 ? -37.188 -0.452 1.39 1 79.31 724 ALA A O 1
ATOM 5778 N N . ILE A 1 725 ? -39.219 -1.618 1.094 1 77.38 725 ILE A N 1
ATOM 5779 C CA . ILE A 1 725 ? -39.531 -1.084 -0.228 1 77.38 725 ILE A CA 1
ATOM 5780 C C . ILE A 1 725 ? -40.75 -0.18 -0.142 1 77.38 725 ILE A C 1
ATOM 5782 O O . ILE A 1 725 ? -41.75 -0.527 0.504 1 77.38 725 ILE A O 1
ATOM 5786 N N . VAL A 1 726 ? -40.656 1.158 -0.378 1 58.16 726 VAL A N 1
ATOM 5787 C CA . VAL A 1 726 ? -41.875 1.994 -0.374 1 58.16 726 VAL A CA 1
ATOM 5788 C C . VAL A 1 726 ? -42.5 2.002 -1.765 1 58.16 726 VAL A C 1
ATOM 5790 O O . VAL A 1 726 ? -41.812 2.271 -2.76 1 58.16 726 VAL A O 1
ATOM 5793 N N . ALA A 1 727 ? -43.656 1.359 -2.08 1 49.31 727 ALA A N 1
ATOM 5794 C CA . ALA A 1 727 ? -44.438 1.275 -3.295 1 49.31 727 ALA A CA 1
ATOM 5795 C C . ALA A 1 727 ? -44.781 2.666 -3.834 1 49.31 727 ALA A C 1
ATOM 5797 O O . ALA A 1 727 ? -45.188 3.547 -3.082 1 49.31 727 ALA A O 1
ATOM 5798 N N . CYS A 1 728 ? -44.031 3.199 -4.848 1 43.34 728 CYS A N 1
ATOM 5799 C CA . CYS A 1 728 ? -44.5 4.398 -5.535 1 43.34 728 CYS A CA 1
ATOM 5800 C C . CYS A 1 728 ? -45.906 4.203 -6.082 1 43.34 728 CYS A C 1
ATOM 5802 O O . CYS A 1 728 ? -46.219 3.141 -6.625 1 43.34 728 CYS A O 1
ATOM 5804 N N . ASP A 1 729 ? -46.906 4.824 -5.648 1 37.56 729 ASP A N 1
ATOM 5805 C CA . ASP A 1 729 ? -48.188 4.844 -6.312 1 37.56 729 ASP A CA 1
ATOM 5806 C C . ASP A 1 729 ? -48.031 5.133 -7.805 1 37.56 729 ASP A C 1
ATOM 5808 O O . ASP A 1 729 ? -49.031 5.422 -8.484 1 37.56 729 ASP A O 1
ATOM 5812 N N . GLY A 1 730 ? -47.062 5.84 -8.391 1 36.28 730 GLY A N 1
ATOM 5813 C CA . GLY A 1 730 ? -47.344 6.227 -9.758 1 36.28 730 GLY A CA 1
ATOM 5814 C C . GLY A 1 730 ? -47.375 5.047 -10.719 1 36.28 730 GLY A C 1
ATOM 5815 O O . GLY A 1 730 ? -46.969 3.936 -10.352 1 36.28 730 GLY A O 1
ATOM 5816 N N . PRO A 1 731 ? -48.031 5.297 -12.078 1 32.09 731 PRO A N 1
ATOM 5817 C CA . PRO A 1 731 ? -48.219 4.293 -13.125 1 32.09 731 PRO A CA 1
ATOM 5818 C C . PRO A 1 731 ? -46.938 3.494 -13.43 1 32.09 731 PRO A C 1
ATOM 5820 O O . PRO A 1 731 ? -45.875 4.066 -13.516 1 32.09 731 PRO A O 1
ATOM 5823 N N . VAL A 1 732 ? -46.938 2.332 -12.992 1 34.16 732 VAL A N 1
ATOM 5824 C CA . VAL A 1 732 ? -46.031 1.254 -13.391 1 34.16 732 VAL A CA 1
ATOM 5825 C C . VAL A 1 732 ? -45.844 1.283 -14.906 1 34.16 732 VAL A C 1
ATOM 5827 O O . VAL A 1 732 ? -46.812 1.153 -15.672 1 34.16 732 VAL A O 1
ATOM 5830 N N . LEU A 1 733 ? -45 2.092 -15.555 1 31.86 733 LEU A N 1
ATOM 5831 C CA . LEU A 1 733 ? -44.844 2.08 -17 1 31.86 733 LEU A CA 1
ATOM 5832 C C . LEU A 1 733 ? -44.781 0.652 -17.531 1 31.86 733 LEU A C 1
ATOM 5834 O O . LEU A 1 733 ? -43.906 -0.123 -17.109 1 31.86 733 LEU A O 1
ATOM 5838 N N . THR A 1 734 ? -45.938 0.157 -17.984 1 29.03 734 THR A N 1
ATOM 5839 C CA . THR A 1 734 ? -46 -0.945 -18.938 1 29.03 734 THR A CA 1
ATOM 5840 C C . THR A 1 734 ? -45.094 -0.668 -20.141 1 29.03 734 THR A C 1
ATOM 5842 O O . THR A 1 734 ? -45.25 0.366 -20.797 1 29.03 734 THR A O 1
ATOM 5845 N N . THR A 1 735 ? -43.938 -1.106 -20.266 1 29.92 735 THR A N 1
ATOM 5846 C CA . THR A 1 735 ? -43.156 -1.116 -21.5 1 29.92 735 THR A CA 1
ATOM 5847 C C . THR A 1 735 ? -44 -1.571 -22.688 1 29.92 735 THR A C 1
ATOM 5849 O O . THR A 1 735 ? -44.375 -2.74 -22.766 1 29.92 735 THR A O 1
ATOM 5852 N N . SER A 1 736 ? -45.062 -0.759 -23.266 1 25.84 736 SER A N 1
ATOM 5853 C CA . SER A 1 736 ? -45.562 -1.075 -24.594 1 25.84 736 SER A CA 1
ATOM 5854 C C . SER A 1 736 ? -44.438 -1.102 -25.625 1 25.84 736 SER A C 1
ATOM 5856 O O . SER A 1 736 ? -43.719 -0.109 -25.781 1 25.84 736 SER A O 1
ATOM 5858 N N . LEU A 1 737 ? -43.969 -2.203 -26.078 1 25.36 737 LEU A N 1
ATOM 5859 C CA . LEU A 1 737 ? -43.094 -2.488 -27.219 1 25.36 737 LEU A CA 1
ATOM 5860 C C . LEU A 1 737 ? -43.719 -2.012 -28.516 1 25.36 737 LEU A C 1
ATOM 5862 O O . LEU A 1 737 ? -44.625 -2.66 -29.047 1 25.36 737 LEU A O 1
ATOM 5866 N N . SER A 1 738 ? -44.219 -0.71 -28.844 1 23.38 738 SER A N 1
ATOM 5867 C CA . SER A 1 738 ? -44.594 -0.43 -30.219 1 23.38 738 SER A CA 1
ATOM 5868 C C . SER A 1 738 ? -43.438 -0.672 -31.188 1 23.38 738 SER A C 1
ATOM 5870 O O . SER A 1 738 ? -42.312 -0.315 -30.891 1 23.38 738 SER A O 1
ATOM 5872 N N . PRO A 1 739 ? -43.656 -1.485 -32.344 1 22.05 739 PRO A N 1
ATOM 5873 C CA . PRO A 1 739 ? -42.781 -1.75 -33.469 1 22.05 739 PRO A CA 1
ATOM 5874 C C . PRO A 1 739 ? -42.438 -0.493 -34.281 1 22.05 739 PRO A C 1
ATOM 5876 O O . PRO A 1 739 ? -43.344 0.115 -34.875 1 22.05 739 PRO A O 1
ATOM 5879 N N . SER A 1 740 ? -41.75 0.532 -33.938 1 21.89 740 SER A N 1
ATOM 5880 C CA . SER A 1 740 ? -41.438 1.688 -34.781 1 21.89 740 SER A CA 1
ATOM 5881 C C . SER A 1 740 ? -40.969 1.259 -36.156 1 21.89 740 SER A C 1
ATOM 5883 O O . SER A 1 740 ? -40.25 0.269 -36.281 1 21.89 740 SER A O 1
ATOM 5885 N N . HIS A 1 741 ? -41.688 1.577 -37.344 1 20.98 741 HIS A N 1
ATOM 5886 C CA . HIS A 1 741 ? -41.375 1.687 -38.75 1 20.98 741 HIS A CA 1
ATOM 5887 C C . HIS A 1 741 ? -40.031 2.332 -38.969 1 20.98 741 HIS A C 1
ATOM 5889 O O . HIS A 1 741 ? -39.531 3.082 -38.125 1 20.98 741 HIS A O 1
ATOM 5895 N N . LEU A 1 742 ? -39.312 1.881 -40.219 1 20.56 742 LEU A N 1
ATOM 5896 C CA . LEU A 1 742 ? -38.031 2.082 -40.875 1 20.56 742 LEU A CA 1
ATOM 5897 C C . LEU A 1 742 ? -37.906 3.512 -41.406 1 20.56 742 LEU A C 1
ATOM 5899 O O . LEU A 1 742 ? -37.062 3.803 -42.25 1 20.56 742 LEU A O 1
ATOM 5903 N N . HIS A 1 743 ? -38.812 4.488 -41.062 1 19.33 743 HIS A N 1
ATOM 5904 C CA . HIS A 1 743 ? -38.625 5.672 -41.875 1 19.33 743 HIS A CA 1
ATOM 5905 C C . HIS A 1 743 ? -37.156 6.062 -41.969 1 19.33 743 HIS A C 1
ATOM 5907 O O . HIS A 1 743 ? -36.344 5.691 -41.094 1 19.33 743 HIS A O 1
ATOM 5913 N N . SER A 1 744 ? -36.875 6.922 -43.094 1 19.03 744 SER A N 1
ATOM 5914 C CA . SER A 1 744 ? -35.781 7.473 -43.906 1 19.03 744 SER A CA 1
ATOM 5915 C C . SER A 1 744 ? -34.75 8.188 -43.031 1 19.03 744 SER A C 1
ATOM 5917 O O . SER A 1 744 ? -35.031 8.523 -41.875 1 19.03 744 SER A O 1
ATOM 5919 N N . THR A 1 745 ? -33.719 8.688 -43.812 1 18.55 745 THR A N 1
ATOM 5920 C CA . THR A 1 745 ? -32.312 9.008 -43.688 1 18.55 745 THR A CA 1
ATOM 5921 C C . THR A 1 745 ? -32.125 10.289 -42.875 1 18.55 745 THR A C 1
ATOM 5923 O O . THR A 1 745 ? -31.016 10.578 -42.406 1 18.55 745 THR A O 1
ATOM 5926 N N . PRO A 1 746 ? -33.312 11.055 -42.719 1 19.23 746 PRO A N 1
ATOM 5927 C CA . PRO A 1 746 ? -32.688 12.375 -42.844 1 19.23 746 PRO A CA 1
ATOM 5928 C C . PRO A 1 746 ? -31.594 12.633 -41.844 1 19.23 746 PRO A C 1
ATOM 5930 O O . PRO A 1 746 ? -31.547 11.977 -40.781 1 19.23 746 PRO A O 1
ATOM 5933 N N . ALA A 1 747 ? -30.797 13.5 -42.25 1 18.67 747 ALA A N 1
ATOM 5934 C CA . ALA A 1 747 ? -29.531 14.109 -41.875 1 18.67 747 ALA A CA 1
ATOM 5935 C C . ALA A 1 747 ? -29.594 14.625 -40.438 1 18.67 747 ALA A C 1
ATOM 5937 O O . ALA A 1 747 ? -30.625 15.133 -40 1 18.67 747 ALA A O 1
ATOM 5938 N N . LEU A 1 748 ? -28.938 13.977 -39.625 1 18.39 748 LEU A N 1
ATOM 5939 C CA . LEU A 1 748 ? -28.531 14.156 -38.25 1 18.39 748 LEU A CA 1
ATOM 5940 C C . LEU A 1 748 ? -28.25 15.633 -37.938 1 18.39 748 LEU A C 1
ATOM 5942 O O . LEU A 1 748 ? -27.125 16.094 -38.094 1 18.39 748 LEU A O 1
ATOM 5946 N N . ASN A 1 749 ? -29.219 16.484 -38.594 1 19.27 749 ASN A N 1
ATOM 5947 C CA . ASN A 1 749 ? -28.641 17.781 -38.281 1 19.27 749 ASN A CA 1
ATOM 5948 C C . ASN A 1 749 ? -28.422 17.922 -36.75 1 19.27 749 ASN A C 1
ATOM 5950 O O . ASN A 1 749 ? -29.312 17.578 -35.969 1 19.27 749 ASN A O 1
ATOM 5954 N N . THR A 1 750 ? -27.281 17.859 -36.469 1 19.17 750 THR A N 1
ATOM 5955 C CA . THR A 1 750 ? -26.359 17.891 -35.344 1 19.17 750 THR A CA 1
ATOM 5956 C C . THR A 1 750 ? -26.703 19.047 -34.406 1 19.17 750 THR A C 1
ATOM 5958 O O . THR A 1 750 ? -26 19.281 -33.406 1 19.17 750 THR A O 1
ATOM 5961 N N . PRO A 1 751 ? -28.047 19.5 -34.344 1 20.39 751 PRO A N 1
ATOM 5962 C CA . PRO A 1 751 ? -27.812 20.859 -33.844 1 20.39 751 PRO A CA 1
ATOM 5963 C C . PRO A 1 751 ? -27.125 20.875 -32.469 1 20.39 751 PRO A C 1
ATOM 5965 O O . PRO A 1 751 ? -27.234 19.906 -31.719 1 20.39 751 PRO A O 1
ATOM 5968 N N . GLN A 1 752 ? -26.25 21.75 -32.219 1 23.09 752 GLN A N 1
ATOM 5969 C CA . GLN A 1 752 ? -25.125 22.266 -31.438 1 23.09 752 GLN A CA 1
ATOM 5970 C C . GLN A 1 752 ? -25.578 22.672 -30.031 1 23.09 752 GLN A C 1
ATOM 5972 O O . GLN A 1 752 ? -25.781 23.844 -29.75 1 23.09 752 GLN A O 1
ATOM 5977 N N . LEU A 1 753 ? -26.625 22.141 -29.578 1 22.12 753 LEU A N 1
ATOM 5978 C CA . LEU A 1 753 ? -27.031 22.859 -28.375 1 22.12 753 LEU A CA 1
ATOM 5979 C C . LEU A 1 753 ? -25.859 23.062 -27.438 1 22.12 753 LEU A C 1
ATOM 5981 O O . LEU A 1 753 ? -25.281 22.078 -26.953 1 22.12 753 LEU A O 1
ATOM 5985 N N . GLN A 1 754 ? -25.188 24.109 -27.562 1 26.23 754 GLN A N 1
ATOM 5986 C CA . GLN A 1 754 ? -24 24.766 -27.016 1 26.23 754 GLN A CA 1
ATOM 5987 C C . GLN A 1 754 ? -24.078 24.859 -25.484 1 26.23 754 GLN A C 1
ATOM 5989 O O . GLN A 1 754 ? -25 25.469 -24.938 1 26.23 754 GLN A O 1
ATOM 5994 N N . THR A 1 755 ? -24.156 23.859 -24.984 1 30.84 755 THR A N 1
ATOM 5995 C CA . THR A 1 755 ? -23.828 23.891 -23.562 1 30.84 755 THR A CA 1
ATOM 5996 C C . THR A 1 755 ? -22.953 25.094 -23.234 1 30.84 755 THR A C 1
ATOM 5998 O O . THR A 1 755 ? -21.875 25.266 -23.797 1 30.84 755 THR A O 1
ATOM 6001 N N . ALA A 1 756 ? -23.453 26.094 -22.641 1 39.5 756 ALA A N 1
ATOM 6002 C CA . ALA A 1 756 ? -22.953 27.453 -22.781 1 39.5 756 ALA A CA 1
ATOM 6003 C C . ALA A 1 756 ? -21.484 27.562 -22.391 1 39.5 756 ALA A C 1
ATOM 6005 O O . ALA A 1 756 ? -21.078 27.016 -21.359 1 39.5 756 ALA A O 1
ATOM 6006 N N . SER A 1 757 ? -20.641 27.578 -23.203 1 46.22 757 SER A N 1
ATOM 6007 C CA . SER A 1 757 ? -19.188 27.672 -23.172 1 46.22 757 SER A CA 1
ATOM 6008 C C . SER A 1 757 ? -18.734 28.719 -22.141 1 46.22 757 SER A C 1
ATOM 6010 O O . SER A 1 757 ? -19.516 29.578 -21.75 1 46.22 757 SER A O 1
ATOM 6012 N N . PHE A 1 758 ? -17.734 28.391 -21.422 1 57.62 758 PHE A N 1
ATOM 6013 C CA . PHE A 1 758 ? -17.156 29.391 -20.531 1 57.62 758 PHE A CA 1
ATOM 6014 C C . PHE A 1 758 ? -17.406 30.797 -21.062 1 57.62 758 PHE A C 1
ATOM 6016 O O . PHE A 1 758 ? -17.766 31.703 -20.312 1 57.62 758 PHE A O 1
ATOM 6023 N N . ASP A 1 759 ? -17.484 30.781 -22.359 1 60.41 759 ASP A N 1
ATOM 6024 C CA . ASP A 1 759 ? -17.641 32.031 -23.078 1 60.41 759 ASP A CA 1
ATOM 6025 C C . ASP A 1 759 ? -19.062 32.562 -22.953 1 60.41 759 ASP A C 1
ATOM 6027 O O . ASP A 1 759 ? -19.266 33.781 -22.781 1 60.41 759 ASP A O 1
ATOM 6031 N N . VAL A 1 760 ? -19.953 31.688 -22.906 1 66.81 760 VAL A N 1
ATOM 6032 C CA . VAL A 1 760 ? -21.359 32.094 -22.844 1 66.81 760 VAL A CA 1
ATOM 6033 C C . VAL A 1 760 ? -21.719 32.5 -21.422 1 66.81 760 VAL A C 1
ATOM 6035 O O . VAL A 1 760 ? -22.406 33.5 -21.219 1 66.81 760 VAL A O 1
ATOM 6038 N N . GLN A 1 761 ? -20.969 31.844 -20.516 1 66.12 761 GLN A N 1
ATOM 6039 C CA . GLN A 1 761 ? -21.266 32.156 -19.125 1 66.12 761 GLN A CA 1
ATOM 6040 C C . GLN A 1 761 ? -20.547 33.438 -18.688 1 66.12 761 GLN A C 1
ATOM 6042 O O . GLN A 1 761 ? -21.094 34.219 -17.938 1 66.12 761 GLN A O 1
ATOM 6047 N N . LEU A 1 762 ? -19.375 33.5 -19.109 1 70.56 762 LEU A N 1
ATOM 6048 C CA . LEU A 1 762 ? -18.656 34.75 -18.922 1 70.56 762 LEU A CA 1
ATOM 6049 C C . LEU A 1 762 ? -19.406 35.906 -19.594 1 70.56 762 LEU A C 1
ATOM 6051 O O . LEU A 1 762 ? -19.531 36.969 -19.016 1 70.56 762 LEU A O 1
ATOM 6055 N N . GLU A 1 763 ? -19.969 35.625 -20.734 1 73.94 763 GLU A N 1
ATOM 6056 C CA . GLU A 1 763 ? -20.75 36.594 -21.453 1 73.94 763 GLU A CA 1
ATOM 6057 C C . GLU A 1 763 ? -22.016 37 -20.688 1 73.94 763 GLU A C 1
ATOM 6059 O O . GLU A 1 763 ? -22.375 38.156 -20.625 1 73.94 763 GLU A O 1
ATOM 6064 N N . ASN A 1 764 ? -22.594 36.094 -20.094 1 70.31 764 ASN A N 1
ATOM 6065 C CA . ASN A 1 764 ? -23.797 36.344 -19.312 1 70.31 764 ASN A CA 1
ATOM 6066 C C . ASN A 1 764 ? -23.484 37.125 -18.047 1 70.31 764 ASN A C 1
ATOM 6068 O O . ASN A 1 764 ? -24.234 38.031 -17.672 1 70.31 764 ASN A O 1
ATOM 6072 N N . LEU A 1 765 ? -22.312 36.75 -17.375 1 72.38 765 LEU A N 1
ATOM 6073 C CA . LEU A 1 765 ? -21.859 37.469 -16.188 1 72.38 765 LEU A CA 1
ATOM 6074 C C . LEU A 1 765 ? -21.5 38.906 -16.531 1 72.38 765 LEU A C 1
ATOM 6076 O O . LEU A 1 765 ? -21.844 39.812 -15.781 1 72.38 765 LEU A O 1
ATOM 6080 N N . MET A 1 766 ? -20.969 38.969 -17.625 1 70.69 766 MET A N 1
ATOM 6081 C CA . MET A 1 766 ? -20.625 40.312 -18.125 1 70.69 766 MET A CA 1
ATOM 6082 C C . MET A 1 766 ? -21.875 41.125 -18.422 1 70.69 766 MET A C 1
ATOM 6084 O O . MET A 1 766 ? -21.969 42.281 -18.078 1 70.69 766 MET A O 1
ATOM 6088 N N . LYS A 1 767 ? -22.797 40.469 -18.984 1 73.81 767 LYS A N 1
ATOM 6089 C CA . LYS A 1 767 ? -24.062 41.125 -19.312 1 73.81 767 LYS A CA 1
ATOM 6090 C C . LYS A 1 767 ? -24.812 41.531 -18.031 1 73.81 767 LYS A C 1
ATOM 6092 O O . LYS A 1 767 ? -25.406 42.625 -17.984 1 73.81 767 LYS A O 1
ATOM 6097 N N . MET A 1 768 ? -24.719 40.781 -17.094 1 66.62 768 MET A N 1
ATOM 6098 C CA . MET A 1 768 ? -25.438 41 -15.844 1 66.62 768 MET A CA 1
ATOM 6099 C C . MET A 1 768 ? -24.844 42.188 -15.102 1 66.62 768 MET A C 1
ATOM 6101 O O . MET A 1 768 ? -25.578 42.969 -14.469 1 66.62 768 MET A O 1
ATOM 6105 N N . TYR A 1 769 ? -23.438 42.219 -15.086 1 65.19 769 TYR A N 1
ATOM 6106 C CA . TYR A 1 769 ? -22.781 43.312 -14.375 1 65.19 769 TYR A CA 1
ATOM 6107 C C . TYR A 1 769 ? -22.453 44.469 -15.328 1 65.19 769 TYR A C 1
ATOM 6109 O O . TYR A 1 769 ? -21.844 45.438 -14.93 1 65.19 769 TYR A O 1
ATOM 6117 N N . GLY A 1 770 ? -22.859 44.469 -16.734 1 69.25 770 GLY A N 1
ATOM 6118 C CA . GLY A 1 770 ? -22.641 45.469 -17.75 1 69.25 770 GLY A CA 1
ATOM 6119 C C . GLY A 1 770 ? -21.188 45.656 -18.141 1 69.25 770 GLY A C 1
ATOM 6120 O O . GLY A 1 770 ? -20.734 46.75 -18.406 1 69.25 770 GLY A O 1
ATOM 6121 N N . LYS A 1 771 ? -20.391 44.625 -17.875 1 66.25 771 LYS A N 1
ATOM 6122 C CA . LYS A 1 771 ? -18.969 44.75 -18.188 1 66.25 771 LYS A CA 1
ATOM 6123 C C . LYS A 1 771 ? -18.688 44.312 -19.625 1 66.25 771 LYS A C 1
ATOM 6125 O O . LYS A 1 771 ? -19.328 43.406 -20.141 1 66.25 771 LYS A O 1
ATOM 6130 N N . THR A 1 772 ? -17.906 45.094 -20.391 1 71.31 772 THR A N 1
ATOM 6131 C CA . THR A 1 772 ? -17.484 44.812 -21.766 1 71.31 772 THR A CA 1
ATOM 6132 C C . THR A 1 772 ? -16.312 43.875 -21.797 1 71.31 772 THR A C 1
ATOM 6134 O O . THR A 1 772 ? -15.586 43.719 -20.812 1 71.31 772 THR A O 1
ATOM 6137 N N . PRO A 1 773 ? -16.141 43.031 -22.812 1 66.81 773 PRO A N 1
ATOM 6138 C CA . PRO A 1 773 ? -14.938 42.188 -22.891 1 66.81 773 PRO A CA 1
ATOM 6139 C C . PRO A 1 773 ? -13.656 42.969 -22.609 1 66.81 773 PRO A C 1
ATOM 6141 O O . PRO A 1 773 ? -12.711 42.438 -22.031 1 66.81 773 PRO A O 1
ATOM 6144 N N . ALA A 1 774 ? -13.656 44.25 -23.047 1 69.12 774 ALA A N 1
ATOM 6145 C CA . ALA A 1 774 ? -12.539 45.156 -22.781 1 69.12 774 ALA A CA 1
ATOM 6146 C C . ALA A 1 774 ? -12.383 45.406 -21.281 1 69.12 774 ALA A C 1
ATOM 6148 O O . ALA A 1 774 ? -11.266 45.531 -20.781 1 69.12 774 ALA A O 1
ATOM 6149 N N . ASP A 1 775 ? -13.453 45.531 -20.562 1 70.06 775 ASP A N 1
ATOM 6150 C CA . ASP A 1 775 ? -13.461 45.781 -19.125 1 70.06 775 ASP A CA 1
ATOM 6151 C C . ASP A 1 775 ? -12.859 44.594 -18.375 1 70.06 775 ASP A C 1
ATOM 6153 O O . ASP A 1 775 ? -12.117 44.781 -17.406 1 70.06 775 ASP A O 1
ATOM 6157 N N . VAL A 1 776 ? -13.141 43.375 -18.875 1 68.69 776 VAL A N 1
ATOM 6158 C CA . VAL A 1 776 ? -12.688 42.156 -18.219 1 68.69 776 VAL A CA 1
ATOM 6159 C C . VAL A 1 776 ? -11.203 41.938 -18.484 1 68.69 776 VAL A C 1
ATOM 6161 O O . VAL A 1 776 ? -10.445 41.594 -17.578 1 68.69 776 VAL A O 1
ATOM 6164 N N . CYS A 1 777 ? -10.797 42.094 -19.75 1 63.41 777 CYS A N 1
ATOM 6165 C CA . CYS A 1 777 ? -9.383 42 -20.109 1 63.41 777 CYS A CA 1
ATOM 6166 C C . CYS A 1 777 ? -8.578 43.062 -19.375 1 63.41 777 CYS A C 1
ATOM 6168 O O . CYS A 1 777 ? -7.441 42.812 -18.969 1 63.41 777 CYS A O 1
ATOM 6170 N N . GLU A 1 778 ? -9.094 44.312 -19.391 1 62.94 778 GLU A N 1
ATOM 6171 C CA . GLU A 1 778 ? -8.445 45.406 -18.688 1 62.94 778 GLU A CA 1
ATOM 6172 C C . GLU A 1 778 ? -8.234 45.094 -17.203 1 62.94 778 GLU A C 1
ATOM 6174 O O . GLU A 1 778 ? -7.27 45.531 -16.594 1 62.94 778 GLU A O 1
ATOM 6179 N N . MET A 1 779 ? -9.164 44.219 -16.641 1 59.81 779 MET A N 1
ATOM 6180 C CA . MET A 1 779 ? -9.055 43.875 -15.227 1 59.81 779 MET A CA 1
ATOM 6181 C C . MET A 1 779 ? -7.84 42.969 -14.992 1 59.81 779 MET A C 1
ATOM 6183 O O . MET A 1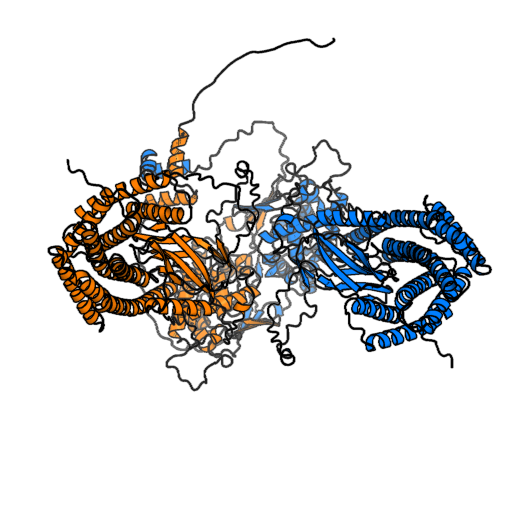 779 ? -7.215 43.031 -13.93 1 59.81 779 MET A O 1
ATOM 6187 N N . PHE A 1 780 ? -7.402 41.969 -16.047 1 49.88 780 PHE A N 1
ATOM 6188 C CA . PHE A 1 780 ? -6.254 41.094 -15.898 1 49.88 780 PHE A CA 1
ATOM 6189 C C . PHE A 1 780 ? -4.98 41.75 -16.406 1 49.88 780 PHE A C 1
ATOM 6191 O O . PHE A 1 780 ? -3.875 41.344 -16.047 1 49.88 780 PHE A O 1
ATOM 6198 N N . SER A 1 781 ? -4.844 42.469 -17.438 1 41.81 781 SER A N 1
ATOM 6199 C CA . SER A 1 781 ? -3.686 43.062 -18.078 1 41.81 781 SER A CA 1
ATOM 6200 C C . SER A 1 781 ? -2.779 43.75 -17.047 1 41.81 781 SER A C 1
ATOM 6202 O O . SER A 1 781 ? -1.618 44.031 -17.328 1 41.81 781 SER A O 1
ATOM 6204 N N . TYR A 1 782 ? -3.277 44.281 -16.031 1 33.59 782 TYR A N 1
ATOM 6205 C CA . TYR A 1 782 ? -2.297 45.094 -15.297 1 33.59 782 TYR A CA 1
ATOM 6206 C C . TYR A 1 782 ? -1.256 44.188 -14.633 1 33.59 782 TYR A C 1
ATOM 6208 O O . TYR A 1 782 ? -0.228 44.688 -14.156 1 33.59 782 TYR A O 1
ATOM 6216 N N . ALA A 1 783 ? -1.352 42.781 -14.383 1 30.59 783 ALA A N 1
ATOM 6217 C CA . ALA A 1 783 ? -0.405 42.094 -13.492 1 30.59 783 ALA A CA 1
ATOM 6218 C C . ALA A 1 783 ? 0.775 41.531 -14.281 1 30.59 783 ALA A C 1
ATOM 6220 O O . ALA A 1 783 ? 1.676 40.938 -13.703 1 30.59 783 ALA A O 1
ATOM 6221 N N . ASN A 1 784 ? 0.963 41.406 -15.594 1 26.52 784 ASN A N 1
ATOM 6222 C CA . ASN A 1 784 ? 1.791 40.656 -16.531 1 26.52 784 ASN A CA 1
ATOM 6223 C C . ASN A 1 784 ? 3.211 41.219 -16.594 1 26.52 784 ASN A C 1
ATOM 6225 O O . ASN A 1 784 ? 4.039 40.75 -17.375 1 26.52 784 ASN A O 1
ATOM 6229 N N . MET A 1 785 ? 3.631 42.375 -16.438 1 21.03 785 MET A N 1
ATOM 6230 C CA . MET A 1 785 ? 4.684 42.938 -17.281 1 21.03 785 MET A CA 1
ATOM 6231 C C . MET A 1 785 ? 6.051 42.406 -16.875 1 21.03 785 MET A C 1
ATOM 6233 O O . MET A 1 785 ? 6.98 42.375 -17.688 1 21.03 785 MET A O 1
ATOM 6237 N N . THR A 1 786 ? 6.66 42.219 -15.68 1 20.56 786 THR A N 1
ATOM 6238 C CA . THR A 1 786 ? 8.094 42.469 -15.594 1 20.56 786 THR A CA 1
ATOM 6239 C C . THR A 1 786 ? 8.891 41.188 -15.812 1 20.56 786 THR A C 1
ATOM 6241 O O . THR A 1 786 ? 9.141 40.438 -14.867 1 20.56 786 THR A O 1
ATOM 6244 N N . ALA A 1 787 ? 8.75 40.344 -16.969 1 20.66 787 ALA A N 1
ATOM 6245 C CA . ALA A 1 787 ? 9.312 39.062 -17.375 1 20.66 787 ALA A CA 1
ATOM 6246 C C . ALA A 1 787 ? 10.758 39.219 -17.859 1 20.66 787 ALA A C 1
ATOM 6248 O O . ALA A 1 787 ? 11.109 38.781 -18.953 1 20.66 787 ALA A O 1
ATOM 6249 N N . ASP A 1 788 ? 11.828 39.812 -17.281 1 18.41 788 ASP A N 1
ATOM 6250 C CA . ASP A 1 788 ? 13 39.938 -18.141 1 18.41 788 ASP A CA 1
ATOM 6251 C C . ASP A 1 788 ? 13.672 38.562 -18.312 1 18.41 788 ASP A C 1
ATOM 6253 O O . ASP A 1 788 ? 13.812 37.812 -17.344 1 18.41 788 ASP A O 1
ATOM 6257 N N . PRO A 1 789 ? 14.109 37.969 -19.547 1 19.44 789 PRO A N 1
ATOM 6258 C CA . PRO A 1 789 ? 14.578 36.781 -20.266 1 19.44 789 PRO A CA 1
ATOM 6259 C C . PRO A 1 789 ? 16.031 36.469 -19.953 1 19.44 789 PRO A C 1
ATOM 6261 O O . PRO A 1 789 ? 16.641 35.656 -20.656 1 19.44 789 PRO A O 1
ATOM 6264 N N . PHE A 1 790 ? 16.656 36.344 -18.734 1 18.31 790 PHE A N 1
ATOM 6265 C CA . PHE A 1 790 ? 18.109 36.406 -18.766 1 18.31 790 PHE A CA 1
ATOM 6266 C C . PHE A 1 790 ? 18.688 35.125 -19.391 1 18.31 790 PHE A C 1
ATOM 6268 O O . PHE A 1 790 ? 18.062 34.062 -19.297 1 18.31 790 PHE A O 1
ATOM 6275 N N . GLN A 1 791 ? 19.969 35.094 -20.141 1 16.95 791 GLN A N 1
ATOM 6276 C CA . GLN A 1 791 ? 20.797 34.469 -21.172 1 16.95 791 GLN A CA 1
ATOM 6277 C C . GLN A 1 791 ? 21.594 33.312 -20.625 1 16.95 791 GLN A C 1
ATOM 6279 O O . GLN A 1 791 ? 22.312 33.438 -19.625 1 16.95 791 GLN A O 1
ATOM 6284 N N . MET A 1 792 ? 21.234 32.031 -20.891 1 17.45 792 MET A N 1
ATOM 6285 C CA . MET A 1 792 ? 21.812 30.719 -20.531 1 17.45 792 MET A CA 1
ATOM 6286 C C . MET A 1 792 ? 23.141 30.5 -21.219 1 17.45 792 MET A C 1
ATOM 6288 O O . MET A 1 792 ? 23.203 30.406 -22.453 1 17.45 792 MET A O 1
ATOM 6292 N N . SER A 1 793 ? 24.422 30.953 -20.781 1 17.09 793 SER A N 1
ATOM 6293 C CA . SER A 1 793 ? 25.672 30.781 -21.5 1 17.09 793 SER A CA 1
ATOM 6294 C C . SER A 1 793 ? 26.141 29.344 -21.453 1 17.09 793 SER A C 1
ATOM 6296 O O . SER A 1 793 ? 25.984 28.656 -20.438 1 17.09 793 SER A O 1
ATOM 6298 N N . HIS A 1 794 ? 26.562 28.609 -22.609 1 18.45 794 HIS A N 1
ATOM 6299 C CA . HIS A 1 794 ? 26.953 27.344 -23.25 1 18.45 794 HIS A CA 1
ATOM 6300 C C . HIS A 1 794 ? 28.375 26.953 -22.875 1 18.45 794 HIS A C 1
ATOM 6302 O O . HIS A 1 794 ? 28.922 26 -23.422 1 18.45 794 HIS A O 1
ATOM 6308 N N . ASP A 1 795 ? 29.125 27.078 -21.719 1 18.02 795 ASP A N 1
ATOM 6309 C CA . ASP A 1 795 ? 30.562 26.891 -21.906 1 18.02 795 ASP A CA 1
ATOM 6310 C C . ASP A 1 795 ? 30.891 25.406 -22.062 1 18.02 795 ASP A C 1
ATOM 6312 O O . ASP A 1 795 ? 30.25 24.547 -21.438 1 18.02 795 ASP A O 1
ATOM 6316 N N . TYR A 1 796 ? 31.969 24.938 -23.031 1 18.56 796 TYR A N 1
ATOM 6317 C CA . TYR A 1 796 ? 32.656 23.922 -23.828 1 18.56 796 TYR A CA 1
ATOM 6318 C C . TYR A 1 796 ? 33.656 23.141 -22.969 1 18.56 796 TYR A C 1
ATOM 6320 O O . TYR A 1 796 ? 34.844 23.469 -22.938 1 18.56 796 TYR A O 1
ATOM 6328 N N . ILE A 1 797 ? 33.531 22.547 -21.797 1 18.62 797 ILE A N 1
ATOM 6329 C CA . ILE A 1 797 ? 34.781 22.094 -21.203 1 18.62 797 ILE A CA 1
ATOM 6330 C C . ILE A 1 797 ? 35.25 20.828 -21.906 1 18.62 797 ILE A C 1
ATOM 6332 O O . ILE A 1 797 ? 34.5 19.875 -22.078 1 18.62 797 ILE A O 1
ATOM 6336 N N . ASP A 1 798 ? 36.594 20.734 -22.438 1 18.64 798 ASP A N 1
ATOM 6337 C CA . ASP A 1 798 ? 37.562 20.016 -23.266 1 18.64 798 ASP A CA 1
ATOM 6338 C C . ASP A 1 798 ? 37.938 18.688 -22.625 1 18.64 798 ASP A C 1
ATOM 6340 O O . ASP A 1 798 ? 37.906 18.531 -21.406 1 18.64 798 ASP A O 1
ATOM 6344 N N . PRO A 1 799 ? 38.5 17.578 -23.469 1 21.66 799 PRO A N 1
ATOM 6345 C CA . PRO A 1 799 ? 38.75 16.156 -23.688 1 21.66 799 PRO A CA 1
ATOM 6346 C C . PRO A 1 799 ? 39.906 15.617 -22.844 1 21.66 799 PRO A C 1
ATOM 6348 O O . PRO A 1 799 ? 39.781 14.539 -22.25 1 21.66 799 PRO A O 1
ATOM 6351 N N . ASN A 1 800 ? 41.219 15.953 -23.125 1 19.05 800 ASN A N 1
ATOM 6352 C CA . ASN A 1 800 ? 42.469 15.219 -23.422 1 19.05 800 ASN A CA 1
ATOM 6353 C C . ASN A 1 800 ? 43.094 14.688 -22.141 1 19.05 800 ASN A C 1
ATOM 6355 O O . ASN A 1 800 ? 43.438 13.5 -22.062 1 19.05 800 ASN A O 1
ATOM 6359 N N . THR A 1 801 ? 44.25 15.32 -21.562 1 19.77 801 THR A N 1
ATOM 6360 C CA . THR A 1 801 ? 45.656 14.961 -21.516 1 19.77 801 THR A CA 1
ATOM 6361 C C . THR A 1 801 ? 45.969 14.18 -20.234 1 19.77 801 THR A C 1
ATOM 6363 O O . THR A 1 801 ? 47.125 13.789 -20.016 1 19.77 801 THR A O 1
ATOM 6366 N N . TYR A 1 802 ? 45.219 14.047 -19.203 1 19.73 802 TYR A N 1
ATOM 6367 C CA . TYR A 1 802 ? 46.219 13.789 -18.172 1 19.73 802 TYR A CA 1
ATOM 6368 C C . TYR A 1 802 ? 46.875 12.422 -18.359 1 19.73 802 TYR A C 1
ATOM 6370 O O . TYR A 1 802 ? 46.188 11.43 -18.578 1 19.73 802 TYR A O 1
ATOM 6378 N N . GLU A 1 803 ? 48.312 12.359 -18.672 1 19.27 803 GLU A N 1
ATOM 6379 C CA . GLU A 1 803 ? 49.531 11.617 -18.828 1 19.27 803 GLU A CA 1
ATOM 6380 C C . GLU A 1 803 ? 49.719 10.57 -17.719 1 19.27 803 GLU A C 1
ATOM 6382 O O . GLU A 1 803 ? 49.031 10.648 -16.688 1 19.27 803 GLU A O 1
ATOM 6387 N N . TYR A 1 804 ? 51.219 10.117 -17.594 1 20.45 804 TYR A N 1
ATOM 6388 C CA . TYR A 1 804 ? 52.219 9.07 -17.406 1 20.45 804 TYR A CA 1
ATOM 6389 C C . TYR A 1 804 ? 52.469 8.812 -15.93 1 20.45 804 TYR A C 1
ATOM 6391 O O . TYR A 1 804 ? 52.469 7.656 -15.492 1 20.45 804 TYR A O 1
ATOM 6399 N N . CYS A 1 805 ? 53.125 9.742 -14.992 1 19.94 805 CYS A N 1
ATOM 6400 C CA . CYS A 1 805 ? 54 9.133 -14.008 1 19.94 805 CYS A CA 1
ATOM 6401 C C . CYS A 1 805 ? 53.219 8.336 -12.984 1 19.94 805 CYS A C 1
ATOM 6403 O O . CYS A 1 805 ? 52.125 8.75 -12.57 1 19.94 805 CYS A O 1
ATOM 6405 N N . MET B 1 1 ? 9.797 68.938 -14.188 1 19.69 1 MET B N 1
ATOM 6406 C CA . MET B 1 1 ? 9.961 67.625 -14.734 1 19.69 1 MET B CA 1
ATOM 6407 C C . MET B 1 1 ? 10.445 66.625 -13.656 1 19.69 1 MET B C 1
ATOM 6409 O O . MET B 1 1 ? 11.602 66.688 -13.234 1 19.69 1 MET B O 1
ATOM 6413 N N . THR B 1 2 ? 9.672 66.375 -12.656 1 23.73 2 THR B N 1
ATOM 6414 C CA . THR B 1 2 ? 9.922 65.625 -11.422 1 23.73 2 THR B CA 1
ATOM 6415 C C . THR B 1 2 ? 10.227 64.188 -11.727 1 23.73 2 THR B C 1
ATOM 6417 O O . THR B 1 2 ? 9.352 63.438 -12.18 1 23.73 2 THR B O 1
ATOM 6420 N N . THR B 1 3 ? 11.344 63.938 -12.453 1 26.08 3 THR B N 1
ATOM 6421 C CA . THR B 1 3 ? 11.805 62.594 -12.781 1 26.08 3 THR B CA 1
ATOM 6422 C C . THR B 1 3 ? 11.734 61.688 -11.562 1 26.08 3 THR B C 1
ATOM 6424 O O . THR B 1 3 ? 12.414 61.906 -10.562 1 26.08 3 THR B O 1
ATOM 6427 N N . SER B 1 4 ? 10.648 61.188 -11.219 1 33.25 4 SER B N 1
ATOM 6428 C CA . SER B 1 4 ? 10.406 60.188 -10.203 1 33.25 4 SER B CA 1
ATOM 6429 C C . SER B 1 4 ? 11.43 59.062 -10.297 1 33.25 4 SER B C 1
ATOM 6431 O O . SER B 1 4 ? 11.516 58.375 -11.312 1 33.25 4 SER B O 1
ATOM 6433 N N . THR B 1 5 ? 12.688 59.188 -9.805 1 36.16 5 THR B N 1
ATOM 6434 C CA . THR B 1 5 ? 13.906 58.375 -9.781 1 36.16 5 THR B CA 1
ATOM 6435 C C . THR B 1 5 ? 13.602 56.969 -9.273 1 36.16 5 THR B C 1
ATOM 6437 O O . THR B 1 5 ? 13.109 56.781 -8.156 1 36.16 5 THR B O 1
ATOM 6440 N N . TYR B 1 6 ? 13.242 56.062 -10.047 1 38.53 6 TYR B N 1
ATOM 6441 C CA . TYR B 1 6 ? 13.047 54.625 -9.828 1 38.53 6 TYR B CA 1
ATOM 6442 C C . TYR B 1 6 ? 14.18 54.062 -8.977 1 38.53 6 TYR B C 1
ATOM 6444 O O . TYR B 1 6 ? 15.336 54.031 -9.398 1 38.53 6 TYR B O 1
ATOM 6452 N N . VAL B 1 7 ? 14.023 54.125 -7.707 1 55.59 7 VAL B N 1
ATOM 6453 C CA . VAL B 1 7 ? 14.984 53.5 -6.797 1 55.59 7 VAL B CA 1
ATOM 6454 C C . VAL B 1 7 ? 14.852 51.969 -6.863 1 55.59 7 VAL B C 1
ATOM 6456 O O . VAL B 1 7 ? 13.766 51.438 -6.652 1 55.59 7 VAL B O 1
ATOM 6459 N N . GLY B 1 8 ? 15.375 51.375 -7.781 1 55.91 8 GLY B N 1
ATOM 6460 C CA . GLY B 1 8 ? 15.43 49.906 -7.949 1 55.91 8 GLY B CA 1
ATOM 6461 C C . GLY B 1 8 ? 14.797 49.156 -6.797 1 55.91 8 GLY B C 1
ATOM 6462 O O . GLY B 1 8 ? 14.898 49.594 -5.641 1 55.91 8 GLY B O 1
ATOM 6463 N N . THR B 1 9 ? 13.828 48.219 -7.02 1 72.44 9 THR B N 1
ATOM 6464 C CA . THR B 1 9 ? 13.141 47.375 -6.035 1 72.44 9 THR B CA 1
ATOM 6465 C C . THR B 1 9 ? 14.133 46.469 -5.316 1 72.44 9 THR B C 1
ATOM 6467 O O . THR B 1 9 ? 15.258 46.281 -5.781 1 72.44 9 THR B O 1
ATOM 6470 N N . ASN B 1 10 ? 13.852 46.188 -4.039 1 77.38 10 ASN B N 1
ATOM 6471 C CA . ASN B 1 10 ? 14.672 45.219 -3.297 1 77.38 10 ASN B CA 1
ATOM 6472 C C . ASN B 1 10 ? 14.914 43.938 -4.098 1 77.38 10 ASN B C 1
ATOM 6474 O O . ASN B 1 10 ? 16.016 43.375 -4.059 1 77.38 10 ASN B O 1
ATOM 6478 N N . ASP B 1 11 ? 13.945 43.656 -4.879 1 79.56 11 ASP B N 1
ATOM 6479 C CA . ASP B 1 11 ? 14.086 42.438 -5.672 1 79.56 11 ASP B CA 1
ATOM 6480 C C . ASP B 1 11 ? 15.18 42.594 -6.727 1 79.56 11 ASP B C 1
ATOM 6482 O O . ASP B 1 11 ? 16 41.688 -6.906 1 79.56 11 ASP B O 1
ATOM 6486 N N . GLN B 1 12 ? 15.188 43.719 -7.336 1 80.06 12 GLN B N 1
ATOM 6487 C CA . GLN B 1 12 ? 16.188 43.969 -8.359 1 80.06 12 GLN B CA 1
ATOM 6488 C C . GLN B 1 12 ? 17.594 43.969 -7.766 1 80.06 12 GLN B C 1
ATOM 6490 O O . GLN B 1 12 ? 18.516 43.344 -8.32 1 80.06 12 GLN B O 1
ATOM 6495 N N . LEU B 1 13 ? 17.703 44.625 -6.691 1 86.31 13 LEU B N 1
ATOM 6496 C CA . LEU B 1 13 ? 19 44.688 -6.027 1 86.31 13 LEU B CA 1
ATOM 6497 C C . LEU B 1 13 ? 19.484 43.281 -5.645 1 86.31 13 LEU B C 1
ATOM 6499 O O . LEU B 1 13 ? 20.609 42.906 -5.953 1 86.31 13 LEU B O 1
ATOM 6503 N N . HIS B 1 14 ? 18.594 42.562 -5.039 1 86.94 14 HIS B N 1
ATOM 6504 C CA . HIS B 1 14 ? 18.953 41.25 -4.555 1 86.94 14 HIS B CA 1
ATOM 6505 C C . HIS B 1 14 ? 19.281 40.312 -5.711 1 86.94 14 HIS B C 1
ATOM 6507 O O . HIS B 1 14 ? 20.219 39.5 -5.625 1 86.94 14 HIS B O 1
ATOM 6513 N N . ARG B 1 15 ? 18.578 40.375 -6.723 1 85.31 15 ARG B N 1
ATOM 6514 C CA . ARG B 1 15 ? 18.828 39.5 -7.879 1 85.31 15 ARG B CA 1
ATOM 6515 C C . ARG B 1 15 ? 20.188 39.844 -8.516 1 85.31 15 ARG B C 1
ATOM 6517 O O . ARG B 1 15 ? 20.922 38.938 -8.906 1 85.31 15 ARG B O 1
ATOM 6524 N N . LEU B 1 16 ? 20.422 41.094 -8.617 1 87.44 16 LEU B N 1
ATOM 6525 C CA . LEU B 1 16 ? 21.703 41.5 -9.195 1 87.44 16 LEU B CA 1
ATOM 6526 C C . LEU B 1 16 ? 22.859 41.062 -8.336 1 87.44 16 LEU B C 1
ATOM 6528 O O . LEU B 1 16 ? 23.875 40.562 -8.852 1 87.44 16 LEU B O 1
ATOM 6532 N N . VAL B 1 17 ? 22.688 41.219 -7.09 1 89.88 17 VAL B N 1
ATOM 6533 C CA . VAL B 1 17 ? 23.766 40.781 -6.191 1 89.88 17 VAL B CA 1
ATOM 6534 C C . VAL B 1 17 ? 23.906 39.281 -6.238 1 89.88 17 VAL B C 1
ATOM 6536 O O . VAL B 1 17 ? 25.016 38.75 -6.234 1 89.88 17 VAL B O 1
ATOM 6539 N N . PHE B 1 18 ? 22.781 38.625 -6.262 1 90.06 18 PHE B N 1
ATOM 6540 C CA . PHE B 1 18 ? 22.797 37.156 -6.367 1 90.06 18 PHE B CA 1
ATOM 6541 C C . PHE B 1 18 ? 23.531 36.719 -7.625 1 90.06 18 PHE B C 1
ATOM 6543 O O . PHE B 1 18 ? 24.375 35.812 -7.57 1 90.06 18 PHE B O 1
ATOM 6550 N N . ASP B 1 19 ? 23.25 37.312 -8.727 1 86.25 19 ASP B N 1
ATOM 6551 C CA . ASP B 1 19 ? 23.906 36.969 -9.984 1 86.25 19 ASP B CA 1
ATOM 6552 C C . ASP B 1 19 ? 25.406 37.219 -9.914 1 86.25 19 ASP B C 1
ATOM 6554 O O . ASP B 1 19 ? 26.203 36.406 -10.414 1 86.25 19 ASP B O 1
ATOM 6558 N N . LEU B 1 20 ? 25.703 38.281 -9.305 1 88.62 20 LEU B N 1
ATOM 6559 C CA . LEU B 1 20 ? 27.109 38.625 -9.148 1 88.62 20 LEU B CA 1
ATOM 6560 C C . LEU B 1 20 ? 27.844 37.562 -8.297 1 88.62 20 LEU B C 1
ATOM 6562 O O . LEU B 1 20 ? 28.891 37.062 -8.695 1 88.62 20 LEU B O 1
ATOM 6566 N N . LEU B 1 21 ? 27.25 37.281 -7.176 1 88.62 21 LEU B N 1
ATOM 6567 C CA . LEU B 1 21 ? 27.875 36.344 -6.25 1 88.62 21 LEU B CA 1
ATOM 6568 C C . LEU B 1 21 ? 27.953 34.938 -6.852 1 88.62 21 LEU B C 1
ATOM 6570 O O . LEU B 1 21 ? 28.953 34.25 -6.688 1 88.62 21 LEU B O 1
ATOM 6574 N N . SER B 1 22 ? 26.906 34.562 -7.516 1 86.94 22 SER B N 1
ATOM 6575 C CA . SER B 1 22 ? 26.875 33.25 -8.148 1 86.94 22 SER B CA 1
ATOM 6576 C C . SER B 1 22 ? 27.938 33.125 -9.242 1 86.94 22 SER B C 1
ATOM 6578 O O . SER B 1 22 ? 28.578 32.094 -9.391 1 86.94 22 SER B O 1
ATOM 6580 N N . THR B 1 23 ? 28.109 34.188 -10 1 83.06 23 THR B N 1
ATOM 6581 C CA . THR B 1 23 ? 29.109 34.188 -11.062 1 83.06 23 THR B CA 1
ATOM 6582 C C . THR B 1 23 ? 30.516 34.094 -10.484 1 83.06 23 THR B C 1
ATOM 6584 O O . THR B 1 23 ? 31.359 33.375 -11.031 1 83.06 23 THR B O 1
ATOM 6587 N N . PHE B 1 24 ? 30.828 34.719 -9.461 1 82.5 24 PHE B N 1
ATOM 6588 C CA . PHE B 1 24 ? 32.125 34.656 -8.82 1 82.5 24 PHE B CA 1
ATOM 6589 C C . PHE B 1 24 ? 32.406 33.25 -8.289 1 82.5 24 PHE B C 1
ATOM 6591 O O . PHE B 1 24 ? 33.531 32.75 -8.383 1 82.5 24 PHE B O 1
ATOM 6598 N N . HIS B 1 25 ? 31.453 32.688 -7.715 1 80.38 25 HIS B N 1
ATOM 6599 C CA . HIS B 1 25 ? 31.672 31.391 -7.125 1 80.38 25 HIS B CA 1
ATOM 6600 C C . HIS B 1 25 ? 31.734 30.297 -8.195 1 80.38 25 HIS B C 1
ATOM 6602 O O . HIS B 1 25 ? 32.438 29.297 -8.023 1 80.38 25 HIS B O 1
ATOM 6608 N N . SER B 1 26 ? 31 30.469 -9.258 1 72 26 SER B N 1
ATOM 6609 C CA . SER B 1 26 ? 31.109 29.531 -10.367 1 72 26 SER B CA 1
ATOM 6610 C C . SER B 1 26 ? 32.469 29.641 -11.047 1 72 26 SER B C 1
ATOM 6612 O O . SER B 1 26 ? 33.031 28.641 -11.492 1 72 26 SER B O 1
ATOM 6614 N N . ARG B 1 27 ? 33.031 30.875 -11.188 1 61.97 27 ARG B N 1
ATOM 6615 C CA . ARG B 1 27 ? 34.344 31.156 -11.789 1 61.97 27 ARG B CA 1
ATOM 6616 C C . ARG B 1 27 ? 35.469 30.516 -10.977 1 61.97 27 ARG B C 1
ATOM 6618 O O . ARG B 1 27 ? 36.438 30 -11.539 1 61.97 27 ARG B O 1
ATOM 6625 N N . ARG B 1 28 ? 35.281 30.656 -9.68 1 54.91 28 ARG B N 1
ATOM 6626 C CA . ARG B 1 28 ? 36.344 30.078 -8.836 1 54.91 28 ARG B CA 1
ATOM 6627 C C . ARG B 1 28 ? 36.438 28.562 -9.047 1 54.91 28 ARG B C 1
ATOM 6629 O O . ARG B 1 28 ? 37.531 27.984 -8.914 1 54.91 28 ARG B O 1
ATOM 6636 N N . SER B 1 29 ? 35.25 28.016 -9.383 1 53.47 29 SER B N 1
ATOM 6637 C CA . SER B 1 29 ? 35.281 26.578 -9.602 1 53.47 29 SER B CA 1
ATOM 6638 C C . SER B 1 29 ? 35.781 26.25 -11.008 1 53.47 29 SER B C 1
ATOM 6640 O O . SER B 1 29 ? 36.406 25.203 -11.219 1 53.47 29 SER B O 1
ATOM 6642 N N . SER B 1 30 ? 35.469 27.141 -12.008 1 50.97 30 SER B N 1
ATOM 6643 C CA . SER B 1 30 ? 35.938 26.875 -13.367 1 50.97 30 SER B CA 1
ATOM 6644 C C . SER B 1 30 ? 37.188 27.672 -13.672 1 50.97 30 SER B C 1
ATOM 6646 O O . SER B 1 30 ? 37.312 28.828 -13.297 1 50.97 30 SER B O 1
ATOM 6648 N N . VAL B 1 31 ? 38.312 27.094 -13.836 1 45.62 31 VAL B N 1
ATOM 6649 C CA . VAL B 1 31 ? 39.625 27.562 -14.203 1 45.62 31 VAL B CA 1
ATOM 6650 C C . VAL B 1 31 ? 39.531 28.547 -15.367 1 45.62 31 VAL B C 1
ATOM 6652 O O . VAL B 1 31 ? 40.562 29.078 -15.828 1 45.62 31 VAL B O 1
ATOM 6655 N N . SER B 1 32 ? 38.438 28.625 -16.047 1 47.31 32 SER B N 1
ATOM 6656 C CA . SER B 1 32 ? 38.594 29.234 -17.375 1 47.31 32 SER B CA 1
ATOM 6657 C C . SER B 1 32 ? 38.469 30.75 -17.297 1 47.31 32 SER B C 1
ATOM 6659 O O . SER B 1 32 ? 37.562 31.281 -16.688 1 47.31 32 SER B O 1
ATOM 6661 N N . SER B 1 33 ? 39.531 31.5 -17.297 1 54.47 33 SER B N 1
ATOM 6662 C CA . SER B 1 33 ? 39.812 32.906 -17.516 1 54.47 33 SER B CA 1
ATOM 6663 C C . SER B 1 33 ? 39 33.469 -18.703 1 54.47 33 SER B C 1
ATOM 6665 O O . SER B 1 33 ? 39.562 33.75 -19.766 1 54.47 33 SER B O 1
ATOM 6667 N N . ASP B 1 34 ? 37.75 33.031 -18.828 1 60.53 34 ASP B N 1
ATOM 6668 C CA . ASP B 1 34 ? 37.031 33.5 -20.016 1 60.53 34 ASP B CA 1
ATOM 6669 C C . ASP B 1 34 ? 36.75 35 -19.938 1 60.53 34 ASP B C 1
ATOM 6671 O O . ASP B 1 34 ? 36.188 35.469 -18.953 1 60.53 34 ASP B O 1
ATOM 6675 N N . PRO B 1 35 ? 37.312 35.812 -20.703 1 65.12 35 PRO B N 1
ATOM 6676 C CA . PRO B 1 35 ? 37.156 37.25 -20.797 1 65.12 35 PRO B CA 1
ATOM 6677 C C . PRO B 1 35 ? 35.688 37.688 -20.812 1 65.12 35 PRO B C 1
ATOM 6679 O O . PRO B 1 35 ? 35.344 38.781 -20.359 1 65.12 35 PRO B O 1
ATOM 6682 N N . HIS B 1 36 ? 34.812 36.75 -21.172 1 72.88 36 HIS B N 1
ATOM 6683 C CA . HIS B 1 36 ? 33.406 37.094 -21.234 1 72.88 36 HIS B CA 1
ATOM 6684 C C . HIS B 1 36 ? 32.812 37.219 -19.828 1 72.88 36 HIS B C 1
ATOM 6686 O O . HIS B 1 36 ? 31.953 38.062 -19.594 1 72.88 36 HIS B O 1
ATOM 6692 N N . VAL B 1 37 ? 33.375 36.5 -18.875 1 77.94 37 VAL B N 1
ATOM 6693 C CA . VAL B 1 37 ? 32.844 36.531 -17.5 1 77.94 37 VAL B CA 1
ATOM 6694 C C . VAL B 1 37 ? 33.25 37.844 -16.844 1 77.94 37 VAL B C 1
ATOM 6696 O O . VAL B 1 37 ? 32.469 38.438 -16.078 1 77.94 37 VAL B O 1
ATOM 6699 N N . ALA B 1 38 ? 34.375 38.312 -17.25 1 77.12 38 ALA B N 1
ATOM 6700 C CA . ALA B 1 38 ? 34.844 39.594 -16.688 1 77.12 38 ALA B CA 1
ATOM 6701 C C . ALA B 1 38 ? 34 40.75 -17.141 1 77.12 38 ALA B C 1
ATOM 6703 O O . ALA B 1 38 ? 33.719 41.688 -16.375 1 77.12 38 ALA B O 1
ATOM 6704 N N . ASP B 1 39 ? 33.5 40.656 -18.375 1 80.31 39 ASP B N 1
ATOM 6705 C CA . ASP B 1 39 ? 32.625 41.719 -18.906 1 80.31 39 ASP B CA 1
ATOM 6706 C C . ASP B 1 39 ? 31.266 41.688 -18.234 1 80.31 39 ASP B C 1
ATOM 6708 O O . ASP B 1 39 ? 30.688 42.75 -17.984 1 80.31 39 ASP B O 1
ATOM 6712 N N . VAL B 1 40 ? 30.797 40.531 -17.938 1 81.31 40 VAL B N 1
ATOM 6713 C CA . VAL B 1 40 ? 29.5 40.406 -17.281 1 81.31 40 VAL B CA 1
ATOM 6714 C C . VAL B 1 40 ? 29.578 40.969 -15.859 1 81.31 40 VAL B C 1
ATOM 6716 O O . VAL B 1 40 ? 28.672 41.688 -15.422 1 81.31 40 VAL B O 1
ATOM 6719 N N . ILE B 1 41 ? 30.672 40.719 -15.203 1 84.19 41 ILE B N 1
ATOM 6720 C CA . ILE B 1 41 ? 30.875 41.219 -13.844 1 84.19 41 ILE B CA 1
ATOM 6721 C C . ILE B 1 41 ? 30.938 42.75 -13.859 1 84.19 41 ILE B C 1
ATOM 6723 O O . ILE B 1 41 ? 30.312 43.406 -13.023 1 84.19 41 ILE B O 1
ATOM 6727 N N . ARG B 1 42 ? 31.578 43.281 -14.898 1 86 42 ARG B N 1
ATOM 6728 C CA . ARG B 1 42 ? 31.703 44.719 -15.008 1 86 42 ARG B CA 1
ATOM 6729 C C . ARG B 1 42 ? 30.359 45.375 -15.234 1 86 42 ARG B C 1
ATOM 6731 O O . ARG B 1 42 ? 30.062 46.438 -14.664 1 86 42 ARG B O 1
ATOM 6738 N N . GLN B 1 43 ? 29.578 44.719 -15.984 1 83.69 43 GLN B N 1
ATOM 6739 C CA . GLN B 1 43 ? 28.266 45.281 -16.281 1 83.69 43 GLN B CA 1
ATOM 6740 C C . GLN B 1 43 ? 27.375 45.25 -15.039 1 83.69 43 GLN B C 1
ATOM 6742 O O . GLN B 1 43 ? 26.656 46.219 -14.758 1 83.69 43 GLN B O 1
ATOM 6747 N N . ILE B 1 44 ? 27.438 44.188 -14.273 1 87.19 44 ILE B N 1
ATOM 6748 C CA . ILE B 1 44 ? 26.625 44.062 -13.078 1 87.19 44 ILE B CA 1
ATOM 6749 C C . ILE B 1 44 ? 27.062 45.094 -12.039 1 87.19 44 ILE B C 1
ATOM 6751 O O . ILE B 1 44 ? 26.219 45.75 -11.414 1 87.19 44 ILE B O 1
ATOM 6755 N N . VAL B 1 45 ? 28.328 45.25 -11.938 1 88.75 45 VAL B N 1
ATOM 6756 C CA . VAL B 1 45 ? 28.844 46.188 -10.93 1 88.75 45 VAL B CA 1
ATOM 6757 C C . VAL B 1 45 ? 28.5 47.625 -11.305 1 88.75 45 VAL B C 1
ATOM 6759 O O . VAL B 1 45 ? 28.156 48.406 -10.438 1 88.75 45 VAL B O 1
ATOM 6762 N N . ALA B 1 46 ? 28.562 47.906 -12.609 1 87.75 46 ALA B N 1
ATOM 6763 C CA . ALA B 1 46 ? 28.188 49.219 -13.062 1 87.75 46 ALA B CA 1
ATOM 6764 C C . ALA B 1 46 ? 26.734 49.531 -12.734 1 87.75 46 ALA B C 1
ATOM 6766 O O . ALA B 1 46 ? 26.391 50.625 -12.312 1 87.75 46 ALA B O 1
ATOM 6767 N N . HIS B 1 47 ? 25.969 48.562 -12.961 1 88 47 HIS B N 1
ATOM 6768 C CA . HIS B 1 47 ? 24.562 48.719 -12.648 1 88 47 HIS B CA 1
ATOM 6769 C C . HIS B 1 47 ? 24.344 48.875 -11.141 1 88 47 HIS B C 1
ATOM 6771 O O . HIS B 1 47 ? 23.5 49.656 -10.711 1 88 47 HIS B O 1
ATOM 6777 N N . LEU B 1 48 ? 25.062 48.125 -10.312 1 89.75 48 LEU B N 1
ATOM 6778 C CA . LEU B 1 48 ? 24.953 48.188 -8.859 1 89.75 48 LEU B CA 1
ATOM 6779 C C . LEU B 1 48 ? 25.375 49.562 -8.336 1 89.75 48 LEU B C 1
ATOM 6781 O O . LEU B 1 48 ? 24.766 50.094 -7.402 1 89.75 48 LEU B O 1
ATOM 6785 N N . VAL B 1 49 ? 26.375 50.125 -8.93 1 89.81 49 VAL B N 1
ATOM 6786 C CA . VAL B 1 49 ? 26.859 51.438 -8.508 1 89.81 49 VAL B CA 1
ATOM 6787 C C . VAL B 1 49 ? 25.75 52.469 -8.68 1 89.81 49 VAL B C 1
ATOM 6789 O O . VAL B 1 49 ? 25.531 53.312 -7.816 1 89.81 49 VAL B O 1
ATOM 6792 N N . GLN B 1 50 ? 25.031 52.312 -9.773 1 87.62 50 GLN B N 1
ATOM 6793 C CA . GLN B 1 50 ? 23.938 53.219 -10.039 1 87.62 50 GLN B CA 1
ATOM 6794 C C . GLN B 1 50 ? 22.797 53.031 -9.031 1 87.62 50 GLN B C 1
ATOM 6796 O O . GLN B 1 50 ? 22.234 54.031 -8.539 1 87.62 50 GLN B O 1
ATOM 6801 N N . ILE B 1 51 ? 22.578 51.844 -8.719 1 89.38 51 ILE B N 1
ATOM 6802 C CA . ILE B 1 51 ? 21.5 51.562 -7.777 1 89.38 51 ILE B CA 1
ATOM 6803 C C . ILE B 1 51 ? 21.875 52.062 -6.383 1 89.38 51 ILE B C 1
ATOM 6805 O O . ILE B 1 51 ? 21.047 52.656 -5.691 1 89.38 51 ILE B O 1
ATOM 6809 N N . PHE B 1 52 ? 23.109 51.812 -5.977 1 91.88 52 PHE B N 1
ATOM 6810 C CA . PHE B 1 52 ? 23.562 52.25 -4.66 1 91.88 52 PHE B CA 1
ATOM 6811 C C . PHE B 1 52 ? 23.484 53.781 -4.547 1 91.88 52 PHE B C 1
ATOM 6813 O O . PHE B 1 52 ? 23.062 54.312 -3.52 1 91.88 52 PHE B O 1
ATOM 6820 N N . GLU B 1 53 ? 23.859 54.438 -5.594 1 89.94 53 GLU B N 1
ATOM 6821 C CA . GLU B 1 53 ? 23.844 55.906 -5.582 1 89.94 53 GLU B CA 1
ATOM 6822 C C . GLU B 1 53 ? 22.422 56.438 -5.395 1 89.94 53 GLU B C 1
ATOM 6824 O O . GLU B 1 53 ? 22.188 57.312 -4.551 1 89.94 53 GLU B O 1
ATOM 6829 N N . LYS B 1 54 ? 21.578 55.875 -6.121 1 89.19 54 LYS B N 1
ATOM 6830 C CA . LYS B 1 54 ? 20.188 56.344 -6.051 1 89.19 54 LYS B CA 1
ATOM 6831 C C . LYS B 1 54 ? 19.578 56.031 -4.688 1 89.19 54 LYS B C 1
ATOM 6833 O O . LYS B 1 54 ? 18.875 56.844 -4.113 1 89.19 54 LYS B O 1
ATOM 6838 N N . ARG B 1 55 ? 19.938 54.906 -4.133 1 89.62 55 ARG B N 1
ATOM 6839 C CA . ARG B 1 55 ? 19.328 54.469 -2.879 1 89.62 55 ARG B CA 1
ATOM 6840 C C . ARG B 1 55 ? 19.938 55.188 -1.689 1 89.62 55 ARG B C 1
ATOM 6842 O O . ARG B 1 55 ? 19.25 55.531 -0.729 1 89.62 55 ARG B O 1
ATOM 6849 N N . ILE B 1 56 ? 21.188 55.469 -1.765 1 89.44 56 ILE B N 1
ATOM 6850 C CA . ILE B 1 56 ? 21.844 56.188 -0.684 1 89.44 56 ILE B CA 1
ATOM 6851 C C . ILE B 1 56 ? 21.359 57.656 -0.662 1 89.44 56 ILE B C 1
ATOM 6853 O O . ILE B 1 56 ? 21.141 58.219 0.408 1 89.44 56 ILE B O 1
ATOM 6857 N N . ASN B 1 57 ? 21.141 58.188 -1.878 1 86.75 57 ASN B N 1
ATOM 6858 C CA . ASN B 1 57 ? 20.656 59.562 -1.97 1 86.75 57 ASN B CA 1
ATOM 6859 C C . ASN B 1 57 ? 19.203 59.656 -1.505 1 86.75 57 ASN B C 1
ATOM 6861 O O . ASN B 1 57 ? 18.797 60.719 -0.995 1 86.75 57 ASN B O 1
ATOM 6865 N N . ALA B 1 58 ? 18.516 58.625 -1.663 1 84.88 58 ALA B N 1
ATOM 6866 C CA . ALA B 1 58 ? 17.109 58.625 -1.291 1 84.88 58 ALA B CA 1
ATOM 6867 C C . ALA B 1 58 ? 16.938 58.406 0.21 1 84.88 58 ALA B C 1
ATOM 6869 O O . ALA B 1 58 ? 15.844 58.625 0.75 1 84.88 58 ALA B O 1
ATOM 6870 N N . LEU B 1 59 ? 18.062 57.938 0.811 1 82.06 59 LEU B N 1
ATOM 6871 C CA . LEU B 1 59 ? 18 57.688 2.248 1 82.06 59 LEU B CA 1
ATOM 6872 C C . LEU B 1 59 ? 17.797 59 3.004 1 82.06 59 LEU B C 1
ATOM 6874 O O . LEU B 1 59 ? 18.594 59.938 2.873 1 82.06 59 LEU B O 1
ATOM 6878 N N . LYS B 1 60 ? 16.453 59.344 3.281 1 71 60 LYS B N 1
ATOM 6879 C CA . LYS B 1 60 ? 16.188 60.562 4.039 1 71 60 LYS B CA 1
ATOM 6880 C C . LYS B 1 60 ? 16.688 60.438 5.477 1 71 60 LYS B C 1
ATOM 6882 O O . LYS B 1 60 ? 16.734 59.344 6.031 1 71 60 LYS B O 1
ATOM 6887 N N . ASP B 1 61 ? 17.328 61.531 5.953 1 60.06 61 ASP B N 1
ATOM 6888 C CA . ASP B 1 61 ? 17.906 61.719 7.281 1 60.06 61 ASP B CA 1
ATOM 6889 C C . ASP B 1 61 ? 16.859 61.5 8.367 1 60.06 61 ASP B C 1
ATOM 6891 O O . ASP B 1 61 ? 15.75 62.031 8.289 1 60.06 61 ASP B O 1
ATOM 6895 N N . GLY B 1 62 ? 16.578 60.25 9 1 61.25 62 GLY B N 1
ATOM 6896 C CA . GLY B 1 62 ? 15.664 60.125 10.117 1 61.25 62 GLY B CA 1
ATOM 6897 C C . GLY B 1 62 ? 15.844 58.844 10.906 1 61.25 62 GLY B C 1
ATOM 6898 O O . GLY B 1 62 ? 16.672 58 10.555 1 61.25 62 GLY B O 1
ATOM 6899 N N . GLN B 1 63 ? 15.414 58.719 12.203 1 61.94 63 GLN B N 1
ATOM 6900 C CA . GLN B 1 63 ? 15.406 57.75 13.281 1 61.94 63 GLN B CA 1
ATOM 6901 C C . GLN B 1 63 ? 14.312 56.688 13.07 1 61.94 63 GLN B C 1
ATOM 6903 O O . GLN B 1 63 ? 13.898 56.031 14.016 1 61.94 63 GLN B O 1
ATOM 6908 N N . SER B 1 64 ? 14.07 56.375 11.719 1 71.75 64 SER B N 1
ATOM 6909 C CA . SER B 1 64 ? 12.977 55.438 11.523 1 71.75 64 SER B CA 1
ATOM 6910 C C . SER B 1 64 ? 13.484 54 11.297 1 71.75 64 SER B C 1
ATOM 6912 O O . SER B 1 64 ? 14.656 53.812 10.969 1 71.75 64 SER B O 1
ATOM 6914 N N . GLU B 1 65 ? 12.688 53.062 11.609 1 76.06 65 GLU B N 1
ATOM 6915 C CA . GLU B 1 65 ? 12.992 51.625 11.406 1 76.06 65 GLU B CA 1
ATOM 6916 C C . GLU B 1 65 ? 13.297 51.344 9.945 1 76.06 65 GLU B C 1
ATOM 6918 O O . GLU B 1 65 ? 14.148 50.5 9.641 1 76.06 65 GLU B O 1
ATOM 6923 N N . ASP B 1 66 ? 12.75 52 9.109 1 79.38 66 ASP B N 1
ATOM 6924 C CA . ASP B 1 66 ? 12.984 51.812 7.684 1 79.38 66 ASP B CA 1
ATOM 6925 C C . ASP B 1 66 ? 14.375 52.281 7.277 1 79.38 66 ASP B C 1
ATOM 6927 O O . ASP B 1 66 ? 15.016 51.688 6.414 1 79.38 66 ASP B O 1
ATOM 6931 N N . PHE B 1 67 ? 14.75 53.312 7.934 1 84.12 67 PHE B N 1
ATOM 6932 C CA . PHE B 1 67 ? 16.094 53.844 7.672 1 84.12 67 PHE B CA 1
ATOM 6933 C C . PHE B 1 67 ? 17.156 52.812 8.062 1 84.12 67 PHE B C 1
ATOM 6935 O O . PHE B 1 67 ? 18.094 52.562 7.305 1 84.12 67 PHE B O 1
ATOM 6942 N N . GLU B 1 68 ? 16.906 52.188 9.203 1 82.81 68 GLU B N 1
ATOM 6943 C CA . GLU B 1 68 ? 17.875 51.188 9.68 1 82.81 68 GLU B CA 1
ATOM 6944 C C . GLU B 1 68 ? 17.906 49.969 8.789 1 82.81 68 GLU B C 1
ATOM 6946 O O . GLU B 1 68 ? 18.969 49.438 8.477 1 82.81 68 GLU B O 1
ATOM 6951 N N . SER B 1 69 ? 16.781 49.531 8.445 1 86.25 69 SER B N 1
ATOM 6952 C CA . SER B 1 69 ? 16.688 48.344 7.621 1 86.25 69 SER B CA 1
ATOM 6953 C C . SER B 1 69 ? 17.328 48.562 6.25 1 86.25 69 SER B C 1
ATOM 6955 O O . SER B 1 69 ? 18.062 47.719 5.758 1 86.25 69 SER B O 1
ATOM 6957 N N . GLU B 1 70 ? 17.062 49.656 5.668 1 88.44 70 GLU B N 1
ATOM 6958 C CA . GLU B 1 70 ? 17.625 49.969 4.359 1 88.44 70 GLU B CA 1
ATOM 6959 C C . GLU B 1 70 ? 19.141 50.188 4.449 1 88.44 70 GLU B C 1
ATOM 6961 O O . GLU B 1 70 ? 19.875 49.75 3.562 1 88.44 70 GLU B O 1
ATOM 6966 N N . SER B 1 71 ? 19.531 50.844 5.484 1 88.75 71 SER B N 1
ATOM 6967 C CA . SER B 1 71 ? 20.969 51.062 5.664 1 88.75 71 SER B CA 1
ATOM 6968 C C . SER B 1 71 ? 21.703 49.75 5.848 1 88.75 71 SER B C 1
ATOM 6970 O O . SER B 1 71 ? 22.812 49.594 5.32 1 88.75 71 SER B O 1
ATOM 6972 N N . THR B 1 72 ? 21.078 48.875 6.637 1 89.75 72 THR B N 1
ATOM 6973 C CA . THR B 1 72 ? 21.703 47.562 6.867 1 89.75 72 THR B CA 1
ATOM 6974 C C . THR B 1 72 ? 21.828 46.812 5.559 1 89.75 72 THR B C 1
ATOM 6976 O O . THR B 1 72 ? 22.875 46.219 5.27 1 89.75 72 THR B O 1
ATOM 6979 N N . LEU B 1 73 ? 20.781 46.812 4.809 1 91.38 73 LEU B N 1
ATOM 6980 C CA . LEU B 1 73 ? 20.797 46.125 3.533 1 91.38 73 LEU B CA 1
ATOM 6981 C C . LEU B 1 73 ? 21.875 46.656 2.609 1 91.38 73 LEU B C 1
ATOM 6983 O O . LEU B 1 73 ? 22.656 45.906 2.035 1 91.38 73 LEU B O 1
ATOM 6987 N N . LEU B 1 74 ? 21.938 47.906 2.549 1 91.62 74 LEU B N 1
ATOM 6988 C CA . LEU B 1 74 ? 22.875 48.531 1.64 1 91.62 74 LEU B CA 1
ATOM 6989 C C . LEU B 1 74 ? 24.312 48.344 2.123 1 91.62 74 LEU B C 1
ATOM 6991 O O . LEU B 1 74 ? 25.219 48.094 1.321 1 91.62 74 LEU B O 1
ATOM 6995 N N . MET B 1 75 ? 24.516 48.438 3.377 1 92.5 75 MET B N 1
ATOM 6996 C CA . MET B 1 75 ? 25.844 48.281 3.936 1 92.5 75 MET B CA 1
ATOM 6997 C C . MET B 1 75 ? 26.406 46.906 3.623 1 92.5 75 MET B C 1
ATOM 6999 O O . MET B 1 75 ? 27.516 46.781 3.086 1 92.5 75 MET B O 1
ATOM 7003 N N . TRP B 1 76 ? 25.688 45.969 3.9 1 94.06 76 TRP B N 1
ATOM 7004 C CA . TRP B 1 76 ? 26.203 44.625 3.773 1 94.06 76 TRP B CA 1
ATOM 7005 C C . TRP B 1 76 ? 26.25 44.188 2.312 1 94.06 76 TRP B C 1
ATOM 7007 O O . TRP B 1 76 ? 27.141 43.438 1.906 1 94.06 76 TRP B O 1
ATOM 7017 N N . THR B 1 77 ? 25.312 44.625 1.51 1 92.25 77 THR B N 1
ATOM 7018 C CA . THR B 1 77 ? 25.406 44.344 0.084 1 92.25 77 THR B CA 1
ATOM 7019 C C . THR B 1 77 ? 26.641 45 -0.518 1 92.25 77 THR B C 1
ATOM 7021 O O . THR B 1 77 ? 27.359 44.375 -1.308 1 92.25 77 THR B O 1
ATOM 7024 N N . LEU B 1 78 ? 26.891 46.188 -0.144 1 93.38 78 LEU B N 1
ATOM 7025 C CA . LEU B 1 78 ? 28.062 46.875 -0.62 1 93.38 78 LEU B CA 1
ATOM 7026 C C . LEU B 1 78 ? 29.344 46.188 -0.155 1 93.38 78 LEU B C 1
ATOM 7028 O O . LEU B 1 78 ? 30.266 46 -0.942 1 93.38 78 LEU B O 1
ATOM 7032 N N . LEU B 1 79 ? 29.344 45.844 1.092 1 93.25 79 LEU B N 1
ATOM 7033 C CA . LEU B 1 79 ? 30.516 45.156 1.646 1 93.25 79 LEU B CA 1
ATOM 7034 C C . LEU B 1 79 ? 30.797 43.875 0.917 1 93.25 79 LEU B C 1
ATOM 7036 O O . LEU B 1 79 ? 31.938 43.531 0.617 1 93.25 79 LEU B O 1
ATOM 7040 N N . GLN B 1 80 ? 29.781 43.156 0.624 1 91.69 80 GLN B N 1
ATOM 7041 C CA . GLN B 1 80 ? 29.922 41.875 -0.069 1 91.69 80 GLN B CA 1
ATOM 7042 C C . GLN B 1 80 ? 30.422 42.062 -1.494 1 91.69 80 GLN B C 1
ATOM 7044 O O . GLN B 1 80 ? 31.266 41.312 -1.975 1 91.69 80 GLN B O 1
ATOM 7049 N N . VAL B 1 81 ? 29.922 43.062 -2.104 1 90.25 81 VAL B N 1
ATOM 7050 C CA . VAL B 1 81 ? 30.344 43.344 -3.471 1 90.25 81 VAL B CA 1
ATOM 7051 C C . VAL B 1 81 ? 31.797 43.812 -3.479 1 90.25 81 VAL B C 1
ATOM 7053 O O . VAL B 1 81 ? 32.625 43.312 -4.27 1 90.25 81 VAL B O 1
ATOM 7056 N N . ILE B 1 82 ? 32.219 44.688 -2.594 1 90.5 82 ILE B N 1
ATOM 7057 C CA . ILE B 1 82 ? 33.562 45.219 -2.512 1 90.5 82 ILE B CA 1
ATOM 7058 C C . ILE B 1 82 ? 34.531 44.094 -2.221 1 90.5 82 ILE B C 1
ATOM 7060 O O . ILE B 1 82 ? 35.625 44.031 -2.811 1 90.5 82 ILE B O 1
ATOM 7064 N N . ALA B 1 83 ? 34.125 43.219 -1.375 1 86.88 83 ALA B N 1
ATOM 7065 C CA . ALA B 1 83 ? 35 42.125 -0.98 1 86.88 83 ALA B CA 1
ATOM 7066 C C . ALA B 1 83 ? 35.312 41.188 -2.164 1 86.88 83 ALA B C 1
ATOM 7068 O O . ALA B 1 83 ? 36.375 40.562 -2.211 1 86.88 83 ALA B O 1
ATOM 7069 N N . ARG B 1 84 ? 34.469 41.219 -3.15 1 86.31 84 ARG B N 1
ATOM 7070 C CA . ARG B 1 84 ? 34.656 40.312 -4.281 1 86.31 84 ARG B CA 1
ATOM 7071 C C . ARG B 1 84 ? 35.375 41 -5.422 1 86.31 84 ARG B C 1
ATOM 7073 O O . ARG B 1 84 ? 36.219 40.375 -6.078 1 86.31 84 ARG B O 1
ATOM 7080 N N . VAL B 1 85 ? 35.125 42.188 -5.66 1 81.94 85 VAL B N 1
ATOM 7081 C CA . VAL B 1 85 ? 35.594 42.844 -6.883 1 81.94 85 VAL B CA 1
ATOM 7082 C C . VAL B 1 85 ? 36.938 43.5 -6.648 1 81.94 85 VAL B C 1
ATOM 7084 O O . VAL B 1 85 ? 37.625 43.906 -7.602 1 81.94 85 VAL B O 1
ATOM 7087 N N . SER B 1 86 ? 37.5 43.719 -5.562 1 73 86 SER B N 1
ATOM 7088 C CA . SER B 1 86 ? 38.656 44.531 -5.25 1 73 86 SER B CA 1
ATOM 7089 C C . SER B 1 86 ? 39.875 44.156 -6.121 1 73 86 SER B C 1
ATOM 7091 O O . SER B 1 86 ? 40.625 45.031 -6.535 1 73 86 SER B O 1
ATOM 7093 N N . ASN B 1 87 ? 40.125 42.906 -6.508 1 66.56 87 ASN B N 1
ATOM 7094 C CA . ASN B 1 87 ? 41.312 42.562 -7.262 1 66.56 87 ASN B CA 1
ATOM 7095 C C . ASN B 1 87 ? 41 42.25 -8.719 1 66.56 87 ASN B C 1
ATOM 7097 O O . ASN B 1 87 ? 41.875 41.906 -9.5 1 66.56 87 ASN B O 1
ATOM 7101 N N . GLU B 1 88 ? 39.75 42.438 -9.133 1 65.06 88 GLU B N 1
ATOM 7102 C CA . GLU B 1 88 ? 39.406 41.844 -10.422 1 65.06 88 GLU B CA 1
ATOM 7103 C C . GLU B 1 88 ? 39 42.906 -11.43 1 65.06 88 GLU B C 1
ATOM 7105 O O . GLU B 1 88 ? 39.094 42.688 -12.641 1 65.06 88 GLU B O 1
ATOM 7110 N N . ILE B 1 89 ? 38.5 44 -10.977 1 70.94 89 ILE B N 1
ATOM 7111 C CA . ILE B 1 89 ? 37.906 44.938 -11.922 1 70.94 89 ILE B CA 1
ATOM 7112 C C . ILE B 1 89 ? 38.656 46.281 -11.891 1 70.94 89 ILE B C 1
ATOM 7114 O O . ILE B 1 89 ? 39.594 46.469 -11.086 1 70.94 89 ILE B O 1
ATOM 7118 N N . ASP B 1 90 ? 38.188 47.219 -12.727 1 75.69 90 ASP B N 1
ATOM 7119 C CA . ASP B 1 90 ? 38.719 48.531 -12.922 1 75.69 90 ASP B CA 1
ATOM 7120 C C . ASP B 1 90 ? 38.781 49.312 -11.609 1 75.69 90 ASP B C 1
ATOM 7122 O O . ASP B 1 90 ? 37.812 49.281 -10.836 1 75.69 90 ASP B O 1
ATOM 7126 N N . ARG B 1 91 ? 39.906 49.875 -11.352 1 80.12 91 ARG B N 1
ATOM 7127 C CA . ARG B 1 91 ? 40.156 50.625 -10.125 1 80.12 91 ARG B CA 1
ATOM 7128 C C . ARG B 1 91 ? 39.125 51.75 -9.938 1 80.12 91 ARG B C 1
ATOM 7130 O O . ARG B 1 91 ? 38.781 52.094 -8.805 1 80.12 91 ARG B O 1
ATOM 7137 N N . GLU B 1 92 ? 38.562 52.188 -10.977 1 82.19 92 GLU B N 1
ATOM 7138 C CA . GLU B 1 92 ? 37.594 53.281 -10.883 1 82.19 92 GLU B CA 1
ATOM 7139 C C . GLU B 1 92 ? 36.281 52.812 -10.281 1 82.19 92 GLU B C 1
ATOM 7141 O O . GLU B 1 92 ? 35.688 53.5 -9.461 1 82.19 92 GLU B O 1
ATOM 7146 N N . LEU B 1 93 ? 35.906 51.688 -10.664 1 85.75 93 LEU B N 1
ATOM 7147 C CA . LEU B 1 93 ? 34.625 51.156 -10.156 1 85.75 93 LEU B CA 1
ATOM 7148 C C . LEU B 1 93 ? 34.75 50.781 -8.68 1 85.75 93 LEU B C 1
ATOM 7150 O O . LEU B 1 93 ? 33.844 51.031 -7.898 1 85.75 93 LEU B O 1
ATOM 7154 N N . VAL B 1 94 ? 35.875 50.25 -8.375 1 86.38 94 VAL B N 1
ATOM 7155 C CA . VAL B 1 94 ? 36.125 49.875 -6.992 1 86.38 94 VAL B CA 1
ATOM 7156 C C . VAL B 1 94 ? 36.156 51.125 -6.109 1 86.38 94 VAL B C 1
ATOM 7158 O O . VAL B 1 94 ? 35.625 51.125 -4.992 1 86.38 94 VAL B O 1
ATOM 7161 N N . GLN B 1 95 ? 36.688 52.188 -6.672 1 86.94 95 GLN B N 1
ATOM 7162 C CA . GLN B 1 95 ? 36.719 53.469 -5.941 1 86.94 95 GLN B CA 1
ATOM 7163 C C . GLN B 1 95 ? 35.312 54.031 -5.762 1 86.94 95 GLN B C 1
ATOM 7165 O O . GLN B 1 95 ? 35 54.562 -4.699 1 86.94 95 GLN B O 1
ATOM 7170 N N . GLY B 1 96 ? 34.562 53.844 -6.816 1 87.75 96 GLY B N 1
ATOM 7171 C CA . GLY B 1 96 ? 33.188 54.312 -6.727 1 87.75 96 GLY B CA 1
ATOM 7172 C C . GLY B 1 96 ? 32.375 53.594 -5.652 1 87.75 96 GLY B C 1
ATOM 7173 O O . GLY B 1 96 ? 31.625 54.219 -4.918 1 87.75 96 GLY B O 1
ATOM 7174 N N . LEU B 1 97 ? 32.625 52.344 -5.496 1 91.38 97 LEU B N 1
ATOM 7175 C CA . LEU B 1 97 ? 31.906 51.531 -4.5 1 91.38 97 LEU B CA 1
ATOM 7176 C C . LEU B 1 97 ? 32.312 51.938 -3.088 1 91.38 97 LEU B C 1
ATOM 7178 O O . LEU B 1 97 ? 31.484 52.062 -2.201 1 91.38 97 LEU B O 1
ATOM 7182 N N . ASN B 1 98 ? 33.594 52.094 -2.891 1 90.38 98 ASN B N 1
ATOM 7183 C CA . ASN B 1 98 ? 34.094 52.5 -1.577 1 90.38 98 ASN B CA 1
ATOM 7184 C C . ASN B 1 98 ? 33.625 53.906 -1.211 1 90.38 98 ASN B C 1
ATOM 7186 O O . ASN B 1 98 ? 33.312 54.188 -0.049 1 90.38 98 ASN B O 1
ATOM 7190 N N . GLN B 1 99 ? 33.5 54.781 -2.174 1 89.69 99 GLN B N 1
ATOM 7191 C CA . GLN B 1 99 ? 33 56.125 -1.926 1 89.69 99 GLN B CA 1
ATOM 7192 C C . GLN B 1 99 ? 31.531 56.094 -1.501 1 89.69 99 GLN B C 1
ATOM 7194 O O . GLN B 1 99 ? 31.125 56.875 -0.625 1 89.69 99 GLN B O 1
ATOM 7199 N N . HIS B 1 100 ? 30.875 55.25 -2.156 1 92.5 100 HIS B N 1
ATOM 7200 C CA . HIS B 1 100 ? 29.469 55.125 -1.778 1 92.5 100 HIS B CA 1
ATOM 7201 C C . HIS B 1 100 ? 29.328 54.562 -0.369 1 92.5 100 HIS B C 1
ATOM 7203 O O . HIS B 1 100 ? 28.422 54.938 0.367 1 92.5 100 HIS B O 1
ATOM 7209 N N . LEU B 1 101 ? 30.156 53.625 0.028 1 92.44 101 LEU B N 1
ATOM 7210 C CA . LEU B 1 101 ? 30.141 53.094 1.381 1 92.44 101 LEU B CA 1
ATOM 7211 C C . LEU B 1 101 ? 30.422 54.188 2.41 1 92.44 101 LEU B C 1
ATOM 7213 O O . LEU B 1 101 ? 29.766 54.25 3.449 1 92.44 101 LEU B O 1
ATOM 7217 N N . VAL B 1 102 ? 31.328 55.031 2.121 1 86.88 102 VAL B N 1
ATOM 7218 C CA . VAL B 1 102 ? 31.672 56.125 3.021 1 86.88 102 VAL B CA 1
ATOM 7219 C C . VAL B 1 102 ? 30.516 57.125 3.104 1 86.88 102 VAL B C 1
ATOM 7221 O O . VAL B 1 102 ? 30.188 57.625 4.188 1 86.88 102 VAL B O 1
ATOM 7224 N N . ALA B 1 103 ? 29.984 57.375 1.937 1 88.06 103 ALA B N 1
ATOM 7225 C CA . ALA B 1 103 ? 28.828 58.281 1.914 1 88.06 103 ALA B CA 1
ATOM 7226 C C . ALA B 1 103 ? 27.688 57.719 2.766 1 88.06 103 ALA B C 1
ATOM 7228 O O . ALA B 1 103 ? 27 58.5 3.465 1 88.06 103 ALA B O 1
ATOM 7229 N N . LEU B 1 104 ? 27.547 56.469 2.689 1 89.44 104 LEU B N 1
ATOM 7230 C CA . LEU B 1 104 ? 26.5 55.812 3.461 1 89.44 104 LEU B CA 1
ATOM 7231 C C . LEU B 1 104 ? 26.781 55.906 4.957 1 89.44 104 LEU B C 1
ATOM 7233 O O . LEU B 1 104 ? 25.891 56.219 5.746 1 89.44 104 LEU B O 1
ATOM 7237 N N . VAL B 1 105 ? 27.969 55.656 5.363 1 85.44 105 VAL B N 1
ATOM 7238 C CA . VAL B 1 105 ? 28.344 55.719 6.77 1 85.44 105 VAL B CA 1
ATOM 7239 C C . VAL B 1 105 ? 28.203 57.125 7.312 1 85.44 105 VAL B C 1
ATOM 7241 O O . VAL B 1 105 ? 27.781 57.312 8.453 1 85.44 105 VAL B O 1
ATOM 7244 N N . ASN B 1 106 ? 28.578 58.062 6.523 1 82.06 106 ASN B N 1
ATOM 7245 C CA . ASN B 1 106 ? 28.453 59.438 6.938 1 82.06 106 ASN B CA 1
ATOM 7246 C C . ASN B 1 106 ? 26.984 59.844 7.121 1 82.06 106 ASN B C 1
ATOM 7248 O O . ASN B 1 106 ? 26.656 60.625 8.016 1 82.06 106 ASN B O 1
ATOM 7252 N N . LYS B 1 107 ? 26.234 59.344 6.297 1 82.12 107 LYS B N 1
ATOM 7253 C CA . LYS B 1 107 ? 24.812 59.656 6.422 1 82.12 107 LYS B CA 1
ATOM 7254 C C . LYS B 1 107 ? 24.234 58.969 7.668 1 82.12 107 LYS B C 1
ATOM 7256 O O . LYS B 1 107 ? 23.375 59.562 8.336 1 82.12 107 LYS B O 1
ATOM 7261 N N . VAL B 1 108 ? 24.719 57.812 7.926 1 80.5 108 VAL B N 1
ATOM 7262 C CA . VAL B 1 108 ? 24.234 57.062 9.078 1 80.5 108 VAL B CA 1
ATOM 7263 C C . VAL B 1 108 ? 24.734 57.719 10.367 1 80.5 108 VAL B C 1
ATOM 7265 O O . VAL B 1 108 ? 24.016 57.781 11.367 1 80.5 108 VAL B O 1
ATOM 7268 N N . GLN B 1 109 ? 26 58.156 10.461 1 69.06 109 GLN B N 1
ATOM 7269 C CA . GLN B 1 109 ? 26.578 58.781 11.633 1 69.06 109 GLN B CA 1
ATOM 7270 C C . GLN B 1 109 ? 25.922 60.125 11.914 1 69.06 109 GLN B C 1
ATOM 7272 O O . GLN B 1 109 ? 25.859 60.562 13.07 1 69.06 109 GLN B O 1
ATOM 7277 N N . ALA B 1 110 ? 25.672 60.812 10.805 1 57.34 110 ALA B N 1
ATOM 7278 C CA . ALA B 1 110 ? 25 62.094 10.969 1 57.34 110 ALA B CA 1
ATOM 7279 C C . ALA B 1 110 ? 23.656 61.938 11.688 1 57.34 110 ALA B C 1
ATOM 7281 O O . ALA B 1 110 ? 23.156 62.875 12.305 1 57.34 110 ALA B O 1
ATOM 7282 N N . ALA B 1 111 ? 23.203 60.688 11.656 1 56.88 111 ALA B N 1
ATOM 7283 C CA . ALA B 1 111 ? 22.031 60.375 12.453 1 56.88 111 ALA B CA 1
ATOM 7284 C C . ALA B 1 111 ? 22.406 60.031 13.898 1 56.88 111 ALA B C 1
ATOM 7286 O O . ALA B 1 111 ? 23.484 59.5 14.156 1 56.88 111 ALA B O 1
ATOM 7287 N N . PRO B 1 112 ? 21.812 60.656 14.914 1 49.16 112 PRO B N 1
ATOM 7288 C CA . PRO B 1 112 ? 22.234 60.406 16.297 1 49.16 112 PRO B CA 1
ATOM 7289 C C . PRO B 1 112 ? 22.531 58.938 16.562 1 49.16 112 PRO B C 1
ATOM 7291 O O . PRO B 1 112 ? 21.812 58.062 16.062 1 49.16 112 PRO B O 1
ATOM 7294 N N . VAL B 1 113 ? 23.781 58.688 16.734 1 48.22 113 VAL B N 1
ATOM 7295 C CA . VAL B 1 113 ? 24.234 57.344 17.062 1 48.22 113 VAL B CA 1
ATOM 7296 C C . VAL B 1 113 ? 23.172 56.656 17.922 1 48.22 113 VAL B C 1
ATOM 7298 O O . VAL B 1 113 ? 22.859 57.094 19.031 1 48.22 113 VAL B O 1
ATOM 7301 N N . ARG B 1 114 ? 22.141 56.219 17.375 1 49.22 114 ARG B N 1
ATOM 7302 C CA . ARG B 1 114 ? 21.172 55.469 18.172 1 49.22 114 ARG B CA 1
ATOM 7303 C C . ARG B 1 114 ? 21.812 54.219 18.766 1 49.22 114 ARG B C 1
ATOM 7305 O O . ARG B 1 114 ? 22.562 53.5 18.078 1 49.22 114 ARG B O 1
ATOM 7312 N N . ASP B 1 115 ? 21.953 54.281 19.984 1 50.12 115 ASP B N 1
ATOM 7313 C CA . ASP B 1 115 ? 22.297 53.062 20.703 1 50.12 115 ASP B CA 1
ATOM 7314 C C . ASP B 1 115 ? 21.547 51.844 20.156 1 50.12 115 ASP B C 1
ATOM 7316 O O . ASP B 1 115 ? 20.344 51.906 19.953 1 50.12 115 ASP B O 1
ATOM 7320 N N . PRO B 1 116 ? 22.203 51.062 19.438 1 51.34 116 PRO B N 1
ATOM 7321 C CA . PRO B 1 116 ? 21.531 49.875 18.922 1 51.34 116 PRO B CA 1
ATOM 7322 C C . PRO B 1 116 ? 20.453 49.344 19.859 1 51.34 116 PRO B C 1
ATOM 7324 O O . PRO B 1 116 ? 20.703 49.125 21.047 1 51.34 116 PRO B O 1
ATOM 7327 N N . LYS B 1 117 ? 19.25 49.75 19.672 1 52.66 117 LYS B N 1
ATOM 7328 C CA . LYS B 1 117 ? 18.125 49.312 20.516 1 52.66 117 LYS B CA 1
ATOM 7329 C C . LYS B 1 117 ? 18 47.781 20.516 1 52.66 117 LYS B C 1
ATOM 7331 O O . LYS B 1 117 ? 17.203 47.25 19.766 1 52.66 117 LYS B O 1
ATOM 7336 N N . LEU B 1 118 ? 19.125 47.094 20.375 1 55.09 118 LEU B N 1
ATOM 7337 C CA . LEU B 1 118 ? 18.828 45.656 20.281 1 55.09 118 LEU B CA 1
ATOM 7338 C C . LEU B 1 118 ? 17.844 45.25 21.359 1 55.09 118 LEU B C 1
ATOM 7340 O O . LEU B 1 118 ? 16.781 44.688 21.062 1 55.09 118 LEU B O 1
ATOM 7344 N N . VAL B 1 119 ? 18.438 44.688 22.531 1 54.91 119 VAL B N 1
ATOM 7345 C CA . VAL B 1 119 ? 17.734 44.062 23.656 1 54.91 119 VAL B CA 1
ATOM 7346 C C . VAL B 1 119 ? 17.297 45.125 24.641 1 54.91 119 VAL B C 1
ATOM 7348 O O . VAL B 1 119 ? 17.969 46.156 24.812 1 54.91 119 VAL B O 1
ATOM 7351 N N . ALA B 1 120 ? 16.094 45.406 24.828 1 49.66 120 ALA B N 1
ATOM 7352 C CA . ALA B 1 120 ? 15.68 46.281 25.906 1 49.66 120 ALA B CA 1
ATOM 7353 C C . ALA B 1 120 ? 16.781 46.406 26.953 1 49.66 120 ALA B C 1
ATOM 7355 O O . ALA B 1 120 ? 17.641 45.531 27.078 1 49.66 120 ALA B O 1
ATOM 7356 N N . GLU B 1 121 ? 17.109 47.594 27.484 1 46 121 GLU B N 1
ATOM 7357 C CA . GLU B 1 121 ? 18.031 48.094 28.5 1 46 121 GLU B CA 1
ATOM 7358 C C . GLU B 1 121 ? 18.281 47.031 29.562 1 46 121 GLU B C 1
ATOM 7360 O O . GLU B 1 121 ? 19.188 47.188 30.391 1 46 121 GLU B O 1
ATOM 7365 N N . SER B 1 122 ? 17.391 46.25 29.812 1 47.75 122 SER B N 1
ATOM 7366 C CA . SER B 1 122 ? 17.453 45.438 31.031 1 47.75 122 SER B CA 1
ATOM 7367 C C . SER B 1 122 ? 18.641 44.469 30.984 1 47.75 122 SER B C 1
ATOM 7369 O O . SER B 1 122 ? 18.891 43.75 31.953 1 47.75 122 SER B O 1
ATOM 7371 N N . GLU B 1 123 ? 19.062 43.938 29.719 1 55.47 123 GLU B N 1
ATOM 7372 C CA . GLU B 1 123 ? 19.922 42.75 29.844 1 55.47 123 GLU B CA 1
ATOM 7373 C C . GLU B 1 123 ? 21.344 43.156 30.219 1 55.47 123 GLU B C 1
ATOM 7375 O O . GLU B 1 123 ? 21.859 44.188 29.75 1 55.47 123 GLU B O 1
ATOM 7380 N N . ALA B 1 124 ? 21.922 42.531 31.188 1 62.66 124 ALA B N 1
ATOM 7381 C CA . ALA B 1 124 ? 23.172 42.656 31.938 1 62.66 124 ALA B CA 1
ATOM 7382 C C . ALA B 1 124 ? 24.359 42.781 31 1 62.66 124 ALA B C 1
ATOM 7384 O O . ALA B 1 124 ? 25.344 43.438 31.297 1 62.66 124 ALA B O 1
ATOM 7385 N N . TYR B 1 125 ? 24.25 42.281 29.641 1 76.19 125 TYR B N 1
ATOM 7386 C CA . TYR B 1 125 ? 25.484 42.156 28.891 1 76.19 125 TYR B CA 1
ATOM 7387 C C . TYR B 1 125 ? 25.562 43.25 27.828 1 76.19 125 TYR B C 1
ATOM 7389 O O . TYR B 1 125 ? 26.641 43.5 27.266 1 76.19 125 TYR B O 1
ATOM 7397 N N . TRP B 1 126 ? 24.516 44.094 27.578 1 78.38 126 TRP B N 1
ATOM 7398 C CA . TRP B 1 126 ? 24.531 45.094 26.5 1 78.38 126 TRP B CA 1
ATOM 7399 C C . TRP B 1 126 ? 25.406 46.281 26.875 1 78.38 126 TRP B C 1
ATOM 7401 O O . TRP B 1 126 ? 26.188 46.75 26.047 1 78.38 126 TRP B O 1
ATOM 7411 N N . PRO B 1 127 ? 25.297 46.656 28.062 1 78.38 127 PRO B N 1
ATOM 7412 C CA . PRO B 1 127 ? 26.141 47.812 28.406 1 78.38 127 PRO B CA 1
ATOM 7413 C C . PRO B 1 127 ? 27.625 47.531 28.25 1 78.38 127 PRO B C 1
ATOM 7415 O O . PRO B 1 127 ? 28.391 48.375 27.812 1 78.38 127 PRO B O 1
ATOM 7418 N N . SER B 1 128 ? 27.922 46.281 28.703 1 82.06 128 SER B N 1
ATOM 7419 C CA . SER B 1 128 ? 29.328 45.906 28.547 1 82.06 128 SER B CA 1
ATOM 7420 C C . SER B 1 128 ? 29.734 45.906 27.078 1 82.06 128 SER B C 1
ATOM 7422 O O . SER B 1 128 ? 30.812 46.375 26.734 1 82.06 128 SER B O 1
ATOM 7424 N N . PHE B 1 129 ? 28.969 45.438 26.234 1 87.5 129 PHE B N 1
ATOM 7425 C CA . PHE B 1 129 ? 29.25 45.406 24.812 1 87.5 129 PHE B CA 1
ATOM 7426 C C . PHE B 1 129 ? 29.312 46.844 24.25 1 87.5 129 PHE B C 1
ATOM 7428 O O . PHE B 1 129 ? 30.234 47.188 23.5 1 87.5 129 PHE B O 1
ATOM 7435 N N . TYR B 1 130 ? 28.281 47.594 24.641 1 83.56 130 TYR B N 1
ATOM 7436 C CA . TYR B 1 130 ? 28.188 48.938 24.094 1 83.56 130 TYR B CA 1
ATOM 7437 C C . TYR B 1 130 ? 29.422 49.75 24.438 1 83.56 130 TYR B C 1
ATOM 7439 O O . TYR B 1 130 ? 29.891 50.562 23.625 1 83.56 130 TYR B O 1
ATOM 7447 N N . GLN B 1 131 ? 29.922 49.5 25.609 1 85.38 131 GLN B N 1
ATOM 7448 C CA . GLN B 1 131 ? 31.141 50.219 26.016 1 85.38 131 GLN B CA 1
ATOM 7449 C C . GLN B 1 131 ? 32.312 49.812 25.141 1 85.38 131 GLN B C 1
ATOM 7451 O O . GLN B 1 131 ? 33.062 50.656 24.688 1 85.38 131 GLN B O 1
ATOM 7456 N N . LEU B 1 132 ? 32.438 48.531 24.969 1 88.94 132 LEU B N 1
ATOM 7457 C CA . LEU B 1 132 ? 33.531 48.031 24.141 1 88.94 132 LEU B CA 1
ATOM 7458 C C . LEU B 1 132 ? 33.344 48.469 22.688 1 88.94 132 LEU B C 1
ATOM 7460 O O . LEU B 1 132 ? 34.312 48.812 22.016 1 88.94 132 LEU B O 1
ATOM 7464 N N . TYR B 1 133 ? 32.125 48.469 22.281 1 89.12 133 TYR B N 1
ATOM 7465 C CA . TYR B 1 133 ? 31.797 48.875 20.922 1 89.12 133 TYR B CA 1
ATOM 7466 C C . TYR B 1 133 ? 32.125 50.344 20.703 1 89.12 133 TYR B C 1
ATOM 7468 O O . TYR B 1 133 ? 32.781 50.719 19.719 1 89.12 133 TYR B O 1
ATOM 7476 N N . SER B 1 134 ? 31.734 51.188 21.594 1 85.5 134 SER B N 1
ATOM 7477 C CA . SER B 1 134 ? 32.031 52.625 21.5 1 85.5 134 SER B CA 1
ATOM 7478 C C . SER B 1 134 ? 33.531 52.906 21.562 1 85.5 134 SER B C 1
ATOM 7480 O O . SER B 1 134 ? 34.031 53.75 20.828 1 85.5 134 SER B O 1
ATOM 7482 N N . GLN B 1 135 ? 34.156 52.156 22.391 1 89 135 GLN B N 1
ATOM 7483 C CA . GLN B 1 135 ? 35.594 52.281 22.5 1 89 135 GLN B CA 1
ATOM 7484 C C . GLN B 1 135 ? 36.281 51.875 21.203 1 89 135 GLN B C 1
ATOM 7486 O O . GLN B 1 135 ? 37.25 52.5 20.781 1 89 135 GLN B O 1
ATOM 7491 N N . SER B 1 136 ? 35.844 50.781 20.641 1 90.06 136 SER B N 1
ATOM 7492 C CA . SER B 1 136 ? 36.406 50.312 19.391 1 90.06 136 SER B CA 1
ATOM 7493 C C . SER B 1 136 ? 36.25 51.375 18.281 1 90.06 136 SER B C 1
ATOM 7495 O O . SER B 1 136 ? 37.156 51.594 17.484 1 90.06 136 SER B O 1
ATOM 7497 N N . LEU B 1 137 ? 35.094 52 18.25 1 86.88 137 LEU B N 1
ATOM 7498 C CA . LEU B 1 137 ? 34.844 53.031 17.234 1 86.88 137 LEU B CA 1
ATOM 7499 C C . LEU B 1 137 ? 35.75 54.25 17.484 1 86.88 137 LEU B C 1
ATOM 7501 O O . LEU B 1 137 ? 36.25 54.844 16.531 1 86.88 137 LEU B O 1
ATOM 7505 N N . GLN B 1 138 ? 35.969 54.531 18.688 1 87.19 138 GLN B N 1
ATOM 7506 C CA . GLN B 1 138 ? 36.844 55.656 19.031 1 87.19 138 GLN B CA 1
ATOM 7507 C C . GLN B 1 138 ? 38.281 55.375 18.641 1 87.19 138 GLN B C 1
ATOM 7509 O O . GLN B 1 138 ? 38.969 56.25 18.062 1 87.19 138 GLN B O 1
ATOM 7514 N N . VAL B 1 139 ? 38.719 54.219 19.016 1 90.31 139 VAL B N 1
ATOM 7515 C CA . VAL B 1 139 ? 40.094 53.844 18.688 1 90.31 139 VAL B CA 1
ATOM 7516 C C . VAL B 1 139 ? 40.281 53.812 17.172 1 90.31 139 VAL B C 1
ATOM 7518 O O . VAL B 1 139 ? 41.312 54.188 16.656 1 90.31 139 VAL B O 1
ATOM 7521 N N . MET B 1 140 ? 39.312 53.344 16.516 1 88.25 140 MET B N 1
ATOM 7522 C CA . MET B 1 140 ? 39.375 53.312 15.047 1 88.25 140 MET B CA 1
ATOM 7523 C C . MET B 1 140 ? 39.469 54.75 14.492 1 88.25 140 MET B C 1
ATOM 7525 O O . MET B 1 140 ? 40.188 55 13.531 1 88.25 140 MET B O 1
ATOM 7529 N N . HIS B 1 141 ? 38.719 55.625 15.086 1 84.62 141 HIS B N 1
ATOM 7530 C CA . HIS B 1 141 ? 38.781 57.031 14.672 1 84.62 141 HIS B CA 1
ATOM 7531 C C . HIS B 1 141 ? 40.188 57.594 14.891 1 84.62 141 HIS B C 1
ATOM 7533 O O . HIS B 1 141 ? 40.688 58.375 14.07 1 84.62 141 HIS B O 1
ATOM 7539 N N . GLU B 1 142 ? 40.812 57.219 15.938 1 86.5 142 GLU B N 1
ATOM 7540 C CA . GLU B 1 142 ? 42.156 57.656 16.219 1 86.5 142 GLU B CA 1
ATOM 7541 C C . GLU B 1 142 ? 43.156 57.094 15.203 1 86.5 142 GLU B C 1
ATOM 7543 O O . GLU B 1 142 ? 44.094 57.781 14.789 1 86.5 142 GLU B O 1
ATOM 7548 N N . LEU B 1 143 ? 42.938 55.875 14.852 1 87.5 143 LEU B N 1
ATOM 7549 C CA . LEU B 1 143 ? 43.781 55.281 13.836 1 87.5 143 LEU B CA 1
ATOM 7550 C C . LEU B 1 143 ? 43.625 56 12.5 1 87.5 143 LEU B C 1
ATOM 7552 O O . LEU B 1 143 ? 44.625 56.188 11.789 1 87.5 143 LEU B O 1
ATOM 7556 N N . TYR B 1 144 ? 42.438 56.438 12.219 1 83.12 144 TYR B N 1
ATOM 7557 C CA . TYR B 1 144 ? 42.188 57.219 11 1 83.12 144 TYR B CA 1
ATOM 7558 C C . TYR B 1 144 ? 42.938 58.531 11.016 1 83.12 144 TYR B C 1
ATOM 7560 O O . TYR B 1 144 ? 43.5 58.938 9.992 1 83.12 144 TYR B O 1
ATOM 7568 N N . SER B 1 145 ? 42.938 59.094 12.117 1 82.06 145 SER B N 1
ATOM 7569 C CA . SER B 1 145 ? 43.625 60.375 12.25 1 82.06 145 SER B CA 1
ATOM 7570 C C . SER B 1 145 ? 45.156 60.219 12.086 1 82.06 145 SER B C 1
ATOM 7572 O O . SER B 1 145 ? 45.812 61.156 11.641 1 82.06 145 SER B O 1
ATOM 7574 N N . GLN B 1 146 ? 45.625 59.125 12.422 1 82.25 146 GLN B N 1
ATOM 7575 C CA . GLN B 1 146 ? 47.062 58.844 12.297 1 82.25 146 GLN B CA 1
ATOM 7576 C C . GLN B 1 146 ? 47.469 58.688 10.836 1 82.25 146 GLN B C 1
ATOM 7578 O O . GLN B 1 146 ? 48.625 58.812 10.492 1 82.25 146 GLN B O 1
ATOM 7583 N N . LEU B 1 147 ? 46.469 58.375 9.961 1 80.44 147 LEU B N 1
ATOM 7584 C CA . LEU B 1 147 ? 46.781 58.188 8.547 1 80.44 147 LEU B CA 1
ATOM 7585 C C . LEU B 1 147 ? 47.125 59.5 7.871 1 80.44 147 LEU B C 1
ATOM 7587 O O . LEU B 1 147 ? 47.719 59.5 6.805 1 80.44 147 LEU B O 1
ATOM 7591 N N . GLU B 1 148 ? 46.75 60.625 8.484 1 75 148 GLU B N 1
ATOM 7592 C CA . GLU B 1 148 ? 47.094 61.938 7.945 1 75 148 GLU B CA 1
ATOM 7593 C C . GLU B 1 148 ? 48.562 62.219 8.102 1 75 148 GLU B C 1
ATOM 7595 O O . GLU B 1 148 ? 49.188 62.844 7.223 1 75 148 GLU B O 1
ATOM 7600 N N . ASN B 1 149 ? 49.188 61.781 9.227 1 77 149 ASN B N 1
ATOM 7601 C CA . ASN B 1 149 ? 50.625 61.844 9.469 1 77 149 ASN B CA 1
ATOM 7602 C C . ASN B 1 149 ? 51.188 60.5 9.844 1 77 149 ASN B C 1
ATOM 7604 O O . ASN B 1 149 ? 51.344 60.188 11.031 1 77 149 ASN B O 1
ATOM 7608 N N . PRO B 1 150 ? 51.469 59.625 8.766 1 76.56 150 PRO B N 1
ATOM 7609 C CA . PRO B 1 150 ? 51.781 58.219 9.023 1 76.56 150 PRO B CA 1
ATOM 7610 C C . PRO B 1 150 ? 53.125 58.031 9.734 1 76.56 150 PRO B C 1
ATOM 7612 O O . PRO B 1 150 ? 54.125 58.656 9.344 1 76.56 150 PRO B O 1
ATOM 7615 N N . THR B 1 151 ? 53 57.562 10.93 1 77.88 151 THR B N 1
ATOM 7616 C CA . THR B 1 151 ? 54.188 57.188 11.695 1 77.88 151 THR B CA 1
ATOM 7617 C C . THR B 1 151 ? 54.312 55.688 11.758 1 77.88 151 THR B C 1
ATOM 7619 O O . THR B 1 151 ? 53.375 54.938 11.508 1 77.88 151 THR B O 1
ATOM 7622 N N . PRO B 1 152 ? 55.531 55.125 11.883 1 80.5 152 PRO B N 1
ATOM 7623 C CA . PRO B 1 152 ? 55.75 53.656 11.977 1 80.5 152 PRO B CA 1
ATOM 7624 C C . PRO B 1 152 ? 55 53.031 13.125 1 80.5 152 PRO B C 1
ATOM 7626 O O . PRO B 1 152 ? 54.844 51.812 13.18 1 80.5 152 PRO B O 1
ATOM 7629 N N . SER B 1 153 ? 54.406 53.812 13.922 1 83.88 153 SER B N 1
ATOM 7630 C CA . SER B 1 153 ? 53.688 53.312 15.078 1 83.88 153 SER B CA 1
ATOM 7631 C C . SER B 1 153 ? 52.281 52.844 14.688 1 83.88 153 SER B C 1
ATOM 7633 O O . SER B 1 153 ? 51.594 52.25 15.5 1 83.88 153 SER B O 1
ATOM 7635 N N . ILE B 1 154 ? 51.969 52.906 13.438 1 84.06 154 ILE B N 1
ATOM 7636 C CA . ILE B 1 154 ? 50.625 52.562 12.977 1 84.06 154 ILE B CA 1
ATOM 7637 C C . ILE B 1 154 ? 50.438 51.031 13.031 1 84.06 154 ILE B C 1
ATOM 7639 O O . ILE B 1 154 ? 49.375 50.562 13.422 1 84.06 154 ILE B O 1
ATOM 7643 N N . GLU B 1 155 ? 51.406 50.188 12.742 1 88.12 155 GLU B N 1
ATOM 7644 C CA . GLU B 1 155 ? 51.281 48.75 12.711 1 88.12 155 GLU B CA 1
ATOM 7645 C C . GLU B 1 155 ? 51.094 48.188 14.117 1 88.12 155 GLU B C 1
ATOM 7647 O O . GLU B 1 155 ? 50.156 47.406 14.359 1 88.12 155 GLU B O 1
ATOM 7652 N N . PRO B 1 156 ? 51.969 48.656 15.055 1 87.94 156 PRO B N 1
ATOM 7653 C CA . PRO B 1 156 ? 51.719 48.156 16.406 1 87.94 156 PRO B CA 1
ATOM 7654 C C . PRO B 1 156 ? 50.375 48.594 16.969 1 87.94 156 PRO B C 1
ATOM 7656 O O . PRO B 1 156 ? 49.75 47.844 17.719 1 87.94 156 PRO B O 1
ATOM 7659 N N . ASN B 1 157 ? 49.906 49.781 16.625 1 88.56 157 ASN B N 1
ATOM 7660 C CA . ASN B 1 157 ? 48.594 50.281 17.094 1 88.56 157 ASN B CA 1
ATOM 7661 C C . ASN B 1 157 ? 47.438 49.469 16.453 1 88.56 157 ASN B C 1
ATOM 7663 O O . ASN B 1 157 ? 46.438 49.219 17.109 1 88.56 157 ASN B O 1
ATOM 7667 N N . LEU B 1 158 ? 47.656 49.062 15.203 1 90.06 158 LEU B N 1
ATOM 7668 C CA . LEU B 1 158 ? 46.656 48.25 14.508 1 90.06 158 LEU B CA 1
ATOM 7669 C C . LEU B 1 158 ? 46.562 46.844 15.094 1 90.06 158 LEU B C 1
ATOM 7671 O O . LEU B 1 158 ? 45.469 46.312 15.266 1 90.06 158 LEU B O 1
ATOM 7675 N N . VAL B 1 159 ? 47.656 46.281 15.398 1 91.81 159 VAL B N 1
ATOM 7676 C CA . VAL B 1 159 ? 47.719 44.969 16.016 1 91.81 159 VAL B CA 1
ATOM 7677 C C . VAL B 1 159 ? 47.062 45 17.391 1 91.81 159 VAL B C 1
ATOM 7679 O O . VAL B 1 159 ? 46.281 44.125 17.75 1 91.81 159 VAL B O 1
ATOM 7682 N N . ASN B 1 160 ? 47.344 46.094 18.094 1 90.06 160 ASN B N 1
ATOM 7683 C CA . ASN B 1 160 ? 46.719 46.281 19.406 1 90.06 160 ASN B CA 1
ATOM 7684 C C . ASN B 1 160 ? 45.219 46.469 19.297 1 90.06 160 ASN B C 1
ATOM 7686 O O . ASN B 1 160 ? 44.469 46 20.141 1 90.06 160 ASN B O 1
ATOM 7690 N N . PHE B 1 161 ? 44.75 47.188 18.312 1 92.06 161 PHE B N 1
ATOM 7691 C CA . PHE B 1 161 ? 43.312 47.406 18.078 1 92.06 161 PHE B CA 1
ATOM 7692 C C . PHE B 1 161 ? 42.625 46.062 17.797 1 92.06 161 PHE B C 1
ATOM 7694 O O . PHE B 1 161 ? 41.562 45.781 18.359 1 92.06 161 PHE B O 1
ATOM 7701 N N . CYS B 1 162 ? 43.25 45.219 17 1 91.44 162 CYS B N 1
ATOM 7702 C CA . CYS B 1 162 ? 42.625 43.938 16.609 1 91.44 162 CYS B CA 1
ATOM 7703 C C . CYS B 1 162 ? 42.562 42.969 17.812 1 91.44 162 CYS B C 1
ATOM 7705 O O . CYS B 1 162 ? 41.531 42.375 18.062 1 91.44 162 CYS B O 1
ATOM 7707 N N . ASP B 1 163 ? 43.594 42.969 18.609 1 91.56 163 ASP B N 1
ATOM 7708 C CA . ASP B 1 163 ? 43.688 41.938 19.641 1 91.56 163 ASP B CA 1
ATOM 7709 C C . ASP B 1 163 ? 43.094 42.406 20.953 1 91.56 163 ASP B C 1
ATOM 7711 O O . ASP B 1 163 ? 42.469 41.625 21.688 1 91.56 163 ASP B O 1
ATOM 7715 N N . GLN B 1 164 ? 43.156 43.719 21.203 1 89.75 164 GLN B N 1
ATOM 7716 C CA . GLN B 1 164 ? 42.781 44.188 22.531 1 89.75 164 GLN B CA 1
ATOM 7717 C C . GLN B 1 164 ? 41.438 44.906 22.5 1 89.75 164 GLN B C 1
ATOM 7719 O O . GLN B 1 164 ? 40.781 45.062 23.531 1 89.75 164 GLN B O 1
ATOM 7724 N N . GLN B 1 165 ? 41 45.344 21.406 1 91 165 GLN B N 1
ATOM 7725 C CA . GLN B 1 165 ? 39.75 46.062 21.344 1 91 165 GLN B CA 1
ATOM 7726 C C . GLN B 1 165 ? 38.719 45.312 20.484 1 91 165 GLN B C 1
ATOM 7728 O O . GLN B 1 165 ? 37.625 44.969 20.984 1 91 165 GLN B O 1
ATOM 7733 N N . LEU B 1 166 ? 39.062 45.031 19.312 1 92.25 166 LEU B N 1
ATOM 7734 C CA . LEU B 1 166 ? 38.094 44.438 18.375 1 92.25 166 LEU B CA 1
ATOM 7735 C C . LEU B 1 166 ? 37.719 43.031 18.781 1 92.25 166 LEU B C 1
ATOM 7737 O O . LEU B 1 166 ? 36.531 42.688 18.766 1 92.25 166 LEU B O 1
ATOM 7741 N N . ARG B 1 167 ? 38.625 42.188 19.125 1 91.12 167 ARG B N 1
ATOM 7742 C CA . ARG B 1 167 ? 38.344 40.812 19.516 1 91.12 167 ARG B CA 1
ATOM 7743 C C . ARG B 1 167 ? 37.438 40.75 20.719 1 91.12 167 ARG B C 1
ATOM 7745 O O . ARG B 1 167 ? 36.375 40.062 20.672 1 91.12 167 ARG B O 1
ATOM 7752 N N . PRO B 1 168 ? 37.719 41.438 21.766 1 91.25 168 PRO B N 1
ATOM 7753 C CA . PRO B 1 168 ? 36.781 41.438 22.906 1 91.25 168 PRO B CA 1
ATOM 7754 C C . PRO B 1 168 ? 35.438 42 22.562 1 91.25 168 PRO B C 1
ATOM 7756 O O . PRO B 1 168 ? 34.406 41.562 23.094 1 91.25 168 PRO B O 1
ATOM 7759 N N . CYS B 1 169 ? 35.406 43 21.75 1 91.5 169 CYS B N 1
ATOM 7760 C CA . CYS B 1 169 ? 34.125 43.562 21.297 1 91.5 169 CYS B CA 1
ATOM 7761 C C . CYS B 1 169 ? 33.281 42.531 20.562 1 91.5 169 CYS B C 1
ATOM 7763 O O . CYS B 1 169 ? 32.094 42.406 20.828 1 91.5 169 CYS B O 1
ATOM 7765 N N . MET B 1 170 ? 33.906 41.781 19.734 1 91.12 170 MET B N 1
ATOM 7766 C CA . MET B 1 170 ? 33.219 40.781 18.953 1 91.12 170 MET B CA 1
ATOM 7767 C C . MET B 1 170 ? 32.75 39.625 19.844 1 91.12 170 MET B C 1
ATOM 7769 O O . MET B 1 170 ? 31.672 39.062 19.625 1 91.12 170 MET B O 1
ATOM 7773 N N . GLU B 1 171 ? 33.5 39.219 20.781 1 89.44 171 GLU B N 1
ATOM 7774 C CA . GLU B 1 171 ? 33.125 38.188 21.719 1 89.44 171 GLU B CA 1
ATOM 7775 C C . GLU B 1 171 ? 31.922 38.625 22.562 1 89.44 171 GLU B C 1
ATOM 7777 O O . GLU B 1 171 ? 31 37.844 22.797 1 89.44 171 GLU B O 1
ATOM 7782 N N . ALA B 1 172 ? 32.031 39.875 22.969 1 88.25 172 ALA B N 1
ATOM 7783 C CA . ALA B 1 172 ? 30.891 40.406 23.719 1 88.25 172 ALA B CA 1
ATOM 7784 C C . ALA B 1 172 ? 29.625 40.469 22.859 1 88.25 172 ALA B C 1
ATOM 7786 O O . ALA B 1 172 ? 28.531 40.188 23.328 1 88.25 172 ALA B O 1
ATOM 7787 N N . PHE B 1 173 ? 29.797 40.906 21.641 1 88.75 173 PHE B N 1
ATOM 7788 C CA . PHE B 1 173 ? 28.703 40.938 20.688 1 88.75 173 PHE B CA 1
ATOM 7789 C C . PHE B 1 173 ? 28.094 39.562 20.484 1 88.75 173 PHE B C 1
ATOM 7791 O O . PHE B 1 173 ? 26.875 39.406 20.5 1 88.75 173 PHE B O 1
ATOM 7798 N N . ARG B 1 174 ? 28.859 38.625 20.359 1 88.56 174 ARG B N 1
ATOM 7799 C CA . ARG B 1 174 ? 28.422 37.25 20.188 1 88.56 174 ARG B CA 1
ATOM 7800 C C . ARG B 1 174 ? 27.625 36.781 21.406 1 88.56 174 ARG B C 1
ATOM 7802 O O . ARG B 1 174 ? 26.625 36.062 21.25 1 88.56 174 ARG B O 1
ATOM 7809 N N . GLU B 1 175 ? 28.109 37.094 22.516 1 85.69 175 GLU B N 1
ATOM 7810 C CA . GLU B 1 175 ? 27.438 36.688 23.734 1 85.69 175 GLU B CA 1
ATOM 7811 C C . GLU B 1 175 ? 26.047 37.312 23.844 1 85.69 175 GLU B C 1
ATOM 7813 O O . GLU B 1 175 ? 25.078 36.625 24.25 1 85.69 175 GLU B O 1
ATOM 7818 N N . VAL B 1 176 ? 25.906 38.531 23.484 1 83.75 176 VAL B N 1
ATOM 7819 C CA . VAL B 1 176 ? 24.609 39.188 23.5 1 83.75 176 VAL B CA 1
ATOM 7820 C C . VAL B 1 176 ? 23.672 38.531 22.484 1 83.75 176 VAL B C 1
ATOM 7822 O O . VAL B 1 176 ? 22.516 38.25 22.797 1 83.75 176 VAL B O 1
ATOM 7825 N N . CYS B 1 177 ? 24.188 38.281 21.328 1 86.56 177 CYS B N 1
ATOM 7826 C CA . CYS B 1 177 ? 23.391 37.656 20.297 1 86.56 177 CYS B CA 1
ATOM 7827 C C . CYS B 1 177 ? 22.984 36.25 20.688 1 86.56 177 CYS B C 1
ATOM 7829 O O . CYS B 1 177 ? 21.844 35.844 20.453 1 86.56 177 CYS B O 1
ATOM 7831 N N . ARG B 1 178 ? 23.844 35.531 21.281 1 85.56 178 ARG B N 1
ATOM 7832 C CA . ARG B 1 178 ? 23.578 34.156 21.703 1 85.56 178 ARG B CA 1
ATOM 7833 C C . ARG B 1 178 ? 22.406 34.094 22.672 1 85.56 178 ARG B C 1
ATOM 7835 O O . ARG B 1 178 ? 21.484 33.312 22.5 1 85.56 178 ARG B O 1
ATOM 7842 N N . ARG B 1 179 ? 22.391 34.812 23.609 1 80.5 179 ARG B N 1
ATOM 7843 C CA . ARG B 1 179 ? 21.375 34.781 24.656 1 80.5 179 ARG B CA 1
ATOM 7844 C C . ARG B 1 179 ? 20.016 35.219 24.109 1 80.5 179 ARG B C 1
ATOM 7846 O O . ARG B 1 179 ? 18.984 34.625 24.469 1 80.5 179 ARG B O 1
ATOM 7853 N N . HIS B 1 180 ? 20.078 36.094 23.297 1 83.19 180 HIS B N 1
ATOM 7854 C CA . HIS B 1 180 ? 18.812 36.562 22.734 1 83.19 180 HIS B CA 1
ATOM 7855 C C . HIS B 1 180 ? 18.25 35.562 21.734 1 83.19 180 HIS B C 1
ATOM 7857 O O . HIS B 1 180 ? 17.047 35.312 21.703 1 83.19 180 HIS B O 1
ATOM 7863 N N . THR B 1 181 ? 19.078 35.094 20.938 1 86.38 181 THR B N 1
ATOM 7864 C CA . THR B 1 181 ? 18.625 34.219 19.859 1 86.38 181 THR B CA 1
ATOM 7865 C C . THR B 1 181 ? 18.062 32.938 20.406 1 86.38 181 THR B C 1
ATOM 7867 O O . THR B 1 181 ? 17.094 32.375 19.875 1 86.38 181 THR B O 1
ATOM 7870 N N . GLU B 1 182 ? 18.656 32.406 21.391 1 82.5 182 GLU B N 1
ATOM 7871 C CA . GLU B 1 182 ? 18.141 31.188 21.984 1 82.5 182 GLU B CA 1
ATOM 7872 C C . GLU B 1 182 ? 16.719 31.375 22.516 1 82.5 182 GLU B C 1
ATOM 7874 O O . GLU B 1 182 ? 15.852 30.547 22.266 1 82.5 182 GLU B O 1
ATOM 7879 N N . ALA B 1 183 ? 16.531 32.438 23.203 1 83.56 183 ALA B N 1
ATOM 7880 C CA . ALA B 1 183 ? 15.211 32.75 23.734 1 83.56 183 ALA B CA 1
ATOM 7881 C C . ALA B 1 183 ? 14.227 33.062 22.625 1 83.56 183 ALA B C 1
ATOM 7883 O O . ALA B 1 183 ? 13.055 32.688 22.688 1 83.56 183 ALA B O 1
ATOM 7884 N N . MET B 1 184 ? 14.711 33.75 21.734 1 86.81 184 MET B N 1
ATOM 7885 C CA . MET B 1 184 ? 13.859 34.156 20.625 1 86.81 184 MET B CA 1
ATOM 7886 C C . MET B 1 184 ? 13.359 32.938 19.844 1 86.81 184 MET B C 1
ATOM 7888 O O . MET B 1 184 ? 12.172 32.844 19.516 1 86.81 184 MET B O 1
ATOM 7892 N N . HIS B 1 185 ? 14.211 32.031 19.547 1 88.38 185 HIS B N 1
ATOM 7893 C CA . HIS B 1 185 ? 13.82 30.844 18.781 1 88.38 185 HIS B CA 1
ATOM 7894 C C . HIS B 1 185 ? 12.844 29.984 19.578 1 88.38 185 HIS B C 1
ATOM 7896 O O . HIS B 1 185 ? 11.914 29.406 19.016 1 88.38 185 HIS B O 1
ATOM 7902 N N . THR B 1 186 ? 13.07 29.859 20.828 1 87.69 186 THR B N 1
ATOM 7903 C CA . THR B 1 186 ? 12.141 29.109 21.672 1 87.69 186 THR B CA 1
ATOM 7904 C C . THR B 1 186 ? 10.758 29.766 21.656 1 87.69 186 THR B C 1
ATOM 7906 O O . THR B 1 186 ? 9.75 29.062 21.531 1 87.69 186 THR B O 1
ATOM 7909 N N . HIS B 1 187 ? 10.812 31.062 21.734 1 86.88 187 HIS B N 1
ATOM 7910 C CA . HIS B 1 187 ? 9.547 31.781 21.719 1 86.88 187 HIS B CA 1
ATOM 7911 C C . HIS B 1 187 ? 8.844 31.656 20.375 1 86.88 187 HIS B C 1
ATOM 7913 O O . HIS B 1 187 ? 7.621 31.484 20.328 1 86.88 187 HIS B O 1
ATOM 7919 N N . LEU B 1 188 ? 9.547 31.766 19.375 1 87.12 188 LEU B N 1
ATOM 7920 C CA . LEU B 1 188 ? 8.977 31.641 18.047 1 87.12 188 LEU B CA 1
ATOM 7921 C C . LEU B 1 188 ? 8.383 30.25 17.844 1 87.12 188 LEU B C 1
ATOM 7923 O O . LEU B 1 188 ? 7.281 30.109 17.297 1 87.12 188 LEU B O 1
ATOM 7927 N N . ARG B 1 189 ? 9.094 29.281 18.281 1 87.19 189 ARG B N 1
ATOM 7928 C CA . ARG B 1 189 ? 8.617 27.906 18.141 1 87.19 189 ARG B CA 1
ATOM 7929 C C . ARG B 1 189 ? 7.375 27.672 19 1 87.19 189 ARG B C 1
ATOM 7931 O O . ARG B 1 189 ? 6.418 27.031 18.562 1 87.19 189 ARG B O 1
ATOM 7938 N N . MET B 1 190 ? 7.367 28.172 20.125 1 84.06 190 MET B N 1
ATOM 7939 C CA . MET B 1 190 ? 6.203 28.047 21 1 84.06 190 MET B CA 1
ATOM 7940 C C . MET B 1 190 ? 4.98 28.703 20.375 1 84.06 190 MET B C 1
ATOM 7942 O O . MET B 1 190 ? 3.881 28.156 20.422 1 84.06 190 MET B O 1
ATOM 7946 N N . SER B 1 191 ? 5.23 29.844 19.859 1 82.56 191 SER B N 1
ATOM 7947 C CA . SER B 1 191 ? 4.141 30.547 19.188 1 82.56 191 SER B CA 1
ATOM 7948 C C . SER B 1 191 ? 3.621 29.766 18 1 82.56 191 SER B C 1
ATOM 7950 O O . SER B 1 191 ? 2.414 29.734 17.75 1 82.56 191 SER B O 1
ATOM 7952 N N . GLN B 1 192 ? 4.512 29.234 17.297 1 81.69 192 GLN B N 1
ATOM 7953 C CA . GLN B 1 192 ? 4.129 28.422 16.156 1 81.69 192 GLN B CA 1
ATOM 7954 C C . GLN B 1 192 ? 3.277 27.234 16.594 1 81.69 192 GLN B C 1
ATOM 7956 O O . GLN B 1 192 ? 2.24 26.953 15.984 1 81.69 192 GLN B O 1
ATOM 7961 N N . ILE B 1 193 ? 3.664 26.562 17.578 1 78 193 ILE B N 1
ATOM 7962 C CA . ILE B 1 193 ? 2.947 25.391 18.078 1 78 193 ILE B CA 1
ATOM 7963 C C . ILE B 1 193 ? 1.576 25.812 18.594 1 78 193 ILE B C 1
ATOM 7965 O O . ILE B 1 193 ? 0.581 25.109 18.375 1 78 193 ILE B O 1
ATOM 7969 N N . GLN B 1 194 ? 1.58 26.906 19.25 1 75.75 194 GLN B N 1
ATOM 7970 C CA . GLN B 1 194 ? 0.305 27.406 19.75 1 75.75 194 GLN B CA 1
ATOM 7971 C C . GLN B 1 194 ? -0.653 27.703 18.594 1 75.75 194 GLN B C 1
ATOM 7973 O O . GLN B 1 194 ? -1.85 27.422 18.703 1 75.75 194 GLN B O 1
ATOM 7978 N N . ARG B 1 195 ? -0.122 28.234 17.641 1 74.62 195 ARG B N 1
ATOM 7979 C CA . ARG B 1 195 ? -0.954 28.547 16.484 1 74.62 195 ARG B CA 1
ATOM 7980 C C . ARG B 1 195 ? -1.432 27.266 15.789 1 74.62 195 ARG B C 1
ATOM 7982 O O . ARG B 1 195 ? -2.572 27.203 15.328 1 74.62 195 ARG B O 1
ATOM 7989 N N . ILE B 1 196 ? -0.559 26.297 15.742 1 69.62 196 ILE B N 1
ATOM 7990 C CA . ILE B 1 196 ? -0.931 25.016 15.172 1 69.62 196 ILE B CA 1
ATOM 7991 C C . ILE B 1 196 ? -2.053 24.391 16 1 69.62 196 ILE B C 1
ATOM 7993 O O . ILE B 1 196 ? -3.023 23.859 15.445 1 69.62 196 ILE B O 1
ATOM 7997 N N . SER B 1 197 ? -1.903 24.5 17.25 1 65.19 197 SER B N 1
ATOM 7998 C CA . SER B 1 197 ? -2.893 23.906 18.156 1 65.19 197 SER B CA 1
ATOM 7999 C C . SER B 1 197 ? -4.234 24.625 18.031 1 65.19 197 SER B C 1
ATOM 8001 O O . SER B 1 197 ? -5.281 24.031 18.297 1 65.19 197 SER B O 1
ATOM 8003 N N . GLN B 1 198 ? -4.133 25.906 17.578 1 63.84 198 GLN B N 1
ATOM 8004 C CA . GLN B 1 198 ? -5.359 26.688 17.469 1 63.84 198 GLN B CA 1
ATOM 8005 C C . GLN B 1 198 ? -5.781 26.828 16.016 1 63.84 198 GLN B C 1
ATOM 8007 O O . GLN B 1 198 ? -6.75 27.531 15.711 1 63.84 198 GLN B O 1
ATOM 8012 N N . SER B 1 199 ? -5.027 26.172 15.133 1 62.66 199 SER B N 1
ATOM 8013 C CA . SER B 1 199 ? -5.27 26.234 13.695 1 62.66 199 SER B CA 1
ATOM 8014 C C . SER B 1 199 ? -5.223 27.672 13.18 1 62.66 199 SER B C 1
ATOM 8016 O O . SER B 1 199 ? -6.109 28.094 12.445 1 62.66 199 SER B O 1
ATOM 8018 N N . LEU B 1 200 ? -4.355 28.344 13.805 1 65 200 LEU B N 1
ATOM 8019 C CA . LEU B 1 200 ? -4.141 29.719 13.383 1 65 200 LEU B CA 1
ATOM 8020 C C . LEU B 1 200 ? -2.855 29.844 12.57 1 65 200 LEU B C 1
ATOM 8022 O O . LEU B 1 200 ? -1.938 29.031 12.727 1 65 200 LEU B O 1
ATOM 8026 N N . LYS B 1 201 ? -2.955 30.797 11.688 1 66.06 201 LYS B N 1
ATOM 8027 C CA . LYS B 1 201 ? -1.743 31.078 10.93 1 66.06 201 LYS B CA 1
ATOM 8028 C C . LYS B 1 201 ? -0.715 31.812 11.797 1 66.06 201 LYS B C 1
ATOM 8030 O O . LYS B 1 201 ? -1.076 32.5 12.742 1 66.06 201 LYS B O 1
ATOM 8035 N N . MET B 1 202 ? 0.514 31.469 11.5 1 68.88 202 MET B N 1
ATOM 8036 C CA . MET B 1 202 ? 1.591 32.094 12.242 1 68.88 202 MET B CA 1
ATOM 8037 C C . MET B 1 202 ? 1.493 33.625 12.148 1 68.88 202 MET B C 1
ATOM 8039 O O . MET B 1 202 ? 1.214 34.156 11.07 1 68.88 202 MET B O 1
ATOM 8043 N N . ASP B 1 203 ? 1.442 34.25 13.312 1 64.56 203 ASP B N 1
ATOM 8044 C CA . ASP B 1 203 ? 1.35 35.719 13.391 1 64.56 203 ASP B CA 1
ATOM 8045 C C . ASP B 1 203 ? 2.59 36.375 12.797 1 64.56 203 ASP B C 1
ATOM 8047 O O . ASP B 1 203 ? 3.717 36.062 13.18 1 64.56 203 ASP B O 1
ATOM 8051 N N . ILE B 1 204 ? 2.455 37.156 11.914 1 70.81 204 ILE B N 1
ATOM 8052 C CA . ILE B 1 204 ? 3.475 37.906 11.203 1 70.81 204 ILE B CA 1
ATOM 8053 C C . ILE B 1 204 ? 4.234 38.781 12.188 1 70.81 204 ILE B C 1
ATOM 8055 O O . ILE B 1 204 ? 5.422 39.062 11.992 1 70.81 204 ILE B O 1
ATOM 8059 N N . GLU B 1 205 ? 3.586 39 13.344 1 76 205 GLU B N 1
ATOM 8060 C CA . GLU B 1 205 ? 4.219 39.938 14.266 1 76 205 GLU B CA 1
ATOM 8061 C C . GLU B 1 205 ? 5.426 39.312 14.953 1 76 205 GLU B C 1
ATOM 8063 O O . GLU B 1 205 ? 6.453 39.969 15.148 1 76 205 GLU B O 1
ATOM 8068 N N . GLU B 1 206 ? 5.277 38.094 15.25 1 77.38 206 GLU B N 1
ATOM 8069 C CA . GLU B 1 206 ? 6.395 37.406 15.906 1 77.38 206 GLU B CA 1
ATOM 8070 C C . GLU B 1 206 ? 7.57 37.219 14.953 1 77.38 206 GLU B C 1
ATOM 8072 O O . GLU B 1 206 ? 8.727 37.344 15.352 1 77.38 206 GLU B O 1
ATOM 8077 N N . LEU B 1 207 ? 7.301 36.969 13.836 1 83.44 207 LEU B N 1
ATOM 8078 C CA . LEU B 1 207 ? 8.352 36.844 12.828 1 83.44 207 LEU B CA 1
ATOM 8079 C C . LEU B 1 207 ? 9.031 38.188 12.578 1 83.44 207 LEU B C 1
ATOM 8081 O O . LEU B 1 207 ? 10.25 38.219 12.398 1 83.44 207 LEU B O 1
ATOM 8085 N N . ASN B 1 208 ? 8.242 39.188 12.625 1 83.81 208 ASN B N 1
ATOM 8086 C CA . ASN B 1 208 ? 8.789 40.531 12.43 1 83.81 208 ASN B CA 1
ATOM 8087 C C . ASN B 1 208 ? 9.734 40.938 13.562 1 83.81 208 ASN B C 1
ATOM 8089 O O . ASN B 1 208 ? 10.734 41.594 13.336 1 83.81 208 ASN B O 1
ATOM 8093 N N . ALA B 1 209 ? 9.289 40.469 14.719 1 83.81 209 ALA B N 1
ATOM 8094 C CA . ALA B 1 209 ? 10.172 40.781 15.844 1 83.81 209 ALA B CA 1
ATOM 8095 C C . ALA B 1 209 ? 11.523 40.094 15.68 1 83.81 209 ALA B C 1
ATOM 8097 O O . ALA B 1 209 ? 12.562 40.688 16 1 83.81 209 ALA B O 1
ATOM 8098 N N . ALA B 1 210 ? 11.523 38.938 15.273 1 87.88 210 ALA B N 1
ATOM 8099 C CA . ALA B 1 210 ? 12.781 38.219 15.039 1 87.88 210 ALA B CA 1
ATOM 8100 C C . ALA B 1 210 ? 13.578 38.875 13.922 1 87.88 210 ALA B C 1
ATOM 8102 O O . ALA B 1 210 ? 14.797 39.031 14.031 1 87.88 210 ALA B O 1
ATOM 8103 N N . THR B 1 211 ? 12.914 39.25 12.875 1 89.12 211 THR B N 1
ATOM 8104 C CA . THR B 1 211 ? 13.586 39.906 11.766 1 89.12 211 THR B CA 1
ATOM 8105 C C . THR B 1 211 ? 14.188 41.25 12.219 1 89.12 211 THR B C 1
ATOM 8107 O O . THR B 1 211 ? 15.281 41.625 11.781 1 89.12 211 THR B O 1
ATOM 8110 N N . LYS B 1 212 ? 13.461 41.875 13.016 1 86.69 212 LYS B N 1
ATOM 8111 C CA . LYS B 1 212 ? 13.945 43.125 13.539 1 86.69 212 LYS B CA 1
ATOM 8112 C C . LYS B 1 212 ? 15.227 42.938 14.352 1 86.69 212 LYS B C 1
ATOM 8114 O O . LYS B 1 212 ? 16.141 43.75 14.273 1 86.69 212 LYS B O 1
ATOM 8119 N N . PHE B 1 213 ? 15.258 41.969 15.125 1 87.75 213 PHE B N 1
ATOM 8120 C CA . PHE B 1 213 ? 16.453 41.688 15.906 1 87.75 213 PHE B CA 1
ATOM 8121 C C . PHE B 1 213 ? 17.656 41.5 15 1 87.75 213 PHE B C 1
ATOM 8123 O O . PHE B 1 213 ? 18.719 42.094 15.219 1 87.75 213 PHE B O 1
ATOM 8130 N N . TYR B 1 214 ? 17.547 40.594 14.062 1 90.88 214 TYR B N 1
ATOM 8131 C CA . TYR B 1 214 ? 18.672 40.312 13.18 1 90.88 214 TYR B CA 1
ATOM 8132 C C . TYR B 1 214 ? 19.094 41.562 12.414 1 90.88 214 TYR B C 1
ATOM 8134 O O . TYR B 1 214 ? 20.281 41.781 12.188 1 90.88 214 TYR B O 1
ATOM 8142 N N . ASN B 1 215 ? 18.109 42.312 12 1 89.25 215 ASN B N 1
ATOM 8143 C CA . ASN B 1 215 ? 18.422 43.562 11.312 1 89.25 215 ASN B CA 1
ATOM 8144 C C . ASN B 1 215 ? 19.219 44.5 12.195 1 89.25 215 ASN B C 1
ATOM 8146 O O . ASN B 1 215 ? 20.156 45.156 11.742 1 89.25 215 ASN B O 1
ATOM 8150 N N . GLN B 1 216 ? 18.828 44.562 13.352 1 86.44 216 GLN B N 1
ATOM 8151 C CA . GLN B 1 216 ? 19.516 45.438 14.281 1 86.44 216 GLN B CA 1
ATOM 8152 C C . GLN B 1 216 ? 20.922 44.938 14.578 1 86.44 216 GLN B C 1
ATOM 8154 O O . GLN B 1 216 ? 21.875 45.719 14.688 1 86.44 216 GLN B O 1
ATOM 8159 N N . ALA B 1 217 ? 21 43.688 14.828 1 89.12 217 ALA B N 1
ATOM 8160 C CA . ALA B 1 217 ? 22.328 43.094 15.062 1 89.12 217 ALA B CA 1
ATOM 8161 C C . ALA B 1 217 ? 23.25 43.344 13.883 1 89.12 217 ALA B C 1
ATOM 8163 O O . ALA B 1 217 ? 24.406 43.75 14.062 1 89.12 217 ALA B O 1
ATOM 8164 N N . LEU B 1 218 ? 22.734 43.25 12.727 1 91.69 218 LEU B N 1
ATOM 8165 C CA . LEU B 1 218 ? 23.562 43.438 11.539 1 91.69 218 LEU B CA 1
ATOM 8166 C C . LEU B 1 218 ? 23.812 44.906 11.281 1 91.69 218 LEU B C 1
ATOM 8168 O O . LEU B 1 218 ? 24.828 45.281 10.672 1 91.69 218 LEU B O 1
ATOM 8172 N N . TYR B 1 219 ? 22.875 45.688 11.672 1 89.12 219 TYR B N 1
ATOM 8173 C CA . TYR B 1 219 ? 23.109 47.125 11.578 1 89.12 219 TYR B CA 1
ATOM 8174 C C . TYR B 1 219 ? 24.328 47.531 12.414 1 89.12 219 TYR B C 1
ATOM 8176 O O . TYR B 1 219 ? 25.203 48.25 11.93 1 89.12 219 TYR B O 1
ATOM 8184 N N . THR B 1 220 ? 24.328 47.031 13.602 1 86.69 220 THR B N 1
ATOM 8185 C CA . THR B 1 220 ? 25.422 47.344 14.516 1 86.69 220 THR B CA 1
ATOM 8186 C C . THR B 1 220 ? 26.75 46.844 13.969 1 86.69 220 THR B C 1
ATOM 8188 O O . THR B 1 220 ? 27.75 47.562 13.961 1 86.69 220 THR B O 1
ATOM 8191 N N . LEU B 1 221 ? 26.734 45.656 13.594 1 90.25 221 LEU B N 1
ATOM 8192 C CA . LEU B 1 221 ? 27.953 45.062 13.047 1 90.25 221 LEU B CA 1
ATOM 8193 C C . LEU B 1 221 ? 28.344 45.719 11.734 1 90.25 221 LEU B C 1
ATOM 8195 O O . LEU B 1 221 ? 29.531 45.844 11.43 1 90.25 221 LEU B O 1
ATOM 8199 N N . GLY B 1 222 ? 27.328 46.094 10.984 1 90.56 222 GLY B N 1
ATOM 8200 C CA . GLY B 1 222 ? 27.578 46.75 9.703 1 90.56 222 GLY B CA 1
ATOM 8201 C C . GLY B 1 222 ? 28.297 48.062 9.828 1 90.56 222 GLY B C 1
ATOM 8202 O O . GLY B 1 222 ? 29.156 48.406 9.016 1 90.56 222 GLY B O 1
ATOM 8203 N N . LEU B 1 223 ? 27.969 48.75 10.766 1 88.31 223 LEU B N 1
ATOM 8204 C CA . LEU B 1 223 ? 28.625 50.031 11 1 88.31 223 LEU B CA 1
ATOM 8205 C C . LEU B 1 223 ? 30.109 49.812 11.305 1 88.31 223 LEU B C 1
ATOM 8207 O O . LEU B 1 223 ? 30.953 50.562 10.773 1 88.31 223 LEU B O 1
ATOM 8211 N N . LEU B 1 224 ? 30.328 48.938 12.156 1 88.5 224 LEU B N 1
ATOM 8212 C CA . LEU B 1 224 ? 31.703 48.594 12.469 1 88.5 224 LEU B CA 1
ATOM 8213 C C . LEU B 1 224 ? 32.438 48.094 11.234 1 88.5 224 LEU B C 1
ATOM 8215 O O . LEU B 1 224 ? 33.594 48.5 10.977 1 88.5 224 LEU B O 1
ATOM 8219 N N . ALA B 1 225 ? 31.828 47.25 10.492 1 92.44 225 ALA B N 1
ATOM 8220 C CA . ALA B 1 225 ? 32.438 46.688 9.289 1 92.44 225 ALA B CA 1
ATOM 8221 C C . ALA B 1 225 ? 32.719 47.781 8.25 1 92.44 225 ALA B C 1
ATOM 8223 O O . ALA B 1 225 ? 33.781 47.781 7.617 1 92.44 225 ALA B O 1
ATOM 8224 N N . ALA B 1 226 ? 31.812 48.625 8.078 1 91.69 226 ALA B N 1
ATOM 8225 C CA . ALA B 1 226 ? 31.969 49.719 7.102 1 91.69 226 ALA B CA 1
ATOM 8226 C C . ALA B 1 226 ? 33.125 50.625 7.477 1 91.69 226 ALA B C 1
ATOM 8228 O O . ALA B 1 226 ? 33.875 51.062 6.609 1 91.69 226 ALA B O 1
ATOM 8229 N N . ARG B 1 227 ? 33.312 50.906 8.68 1 88.75 227 ARG B N 1
ATOM 8230 C CA . ARG B 1 227 ? 34.406 51.75 9.133 1 88.75 227 ARG B CA 1
ATOM 8231 C C . ARG B 1 227 ? 35.75 51.062 8.938 1 88.75 227 ARG B C 1
ATOM 8233 O O . ARG B 1 227 ? 36.719 51.688 8.547 1 88.75 227 ARG B O 1
ATOM 8240 N N . CYS B 1 228 ? 35.781 49.781 9.273 1 90.31 228 CYS B N 1
ATOM 8241 C CA . CYS B 1 228 ? 37 49 9.039 1 90.31 228 CYS B CA 1
ATOM 8242 C C . CYS B 1 228 ? 37.344 48.969 7.555 1 90.31 228 CYS B C 1
ATOM 8244 O O . CYS B 1 228 ? 38.5 49.125 7.184 1 90.31 228 CYS B O 1
ATOM 8246 N N . GLN B 1 229 ? 36.344 48.844 6.73 1 91.12 229 GLN B N 1
ATOM 8247 C CA . GLN B 1 229 ? 36.562 48.844 5.289 1 91.12 229 GLN B CA 1
ATOM 8248 C C . GLN B 1 229 ? 37.062 50.219 4.801 1 91.12 229 GLN B C 1
ATOM 8250 O O . GLN B 1 229 ? 37.875 50.281 3.9 1 91.12 229 GLN B O 1
ATOM 8255 N N . GLY B 1 230 ? 36.438 51.219 5.355 1 86.94 230 GLY B N 1
ATOM 8256 C CA . GLY B 1 230 ? 36.938 52.562 5.039 1 86.94 230 GLY B CA 1
ATOM 8257 C C . GLY B 1 230 ? 38.406 52.75 5.379 1 86.94 230 GLY B C 1
ATOM 8258 O O . GLY B 1 230 ? 39.156 53.344 4.602 1 86.94 230 GLY B O 1
ATOM 8259 N N . PHE B 1 231 ? 38.781 52.312 6.492 1 87.38 231 PHE B N 1
ATOM 8260 C CA . PHE B 1 231 ? 40.188 52.375 6.906 1 87.38 231 PHE B CA 1
ATOM 8261 C C . PHE B 1 231 ? 41.062 51.594 5.938 1 87.38 231 PHE B C 1
ATOM 8263 O O . PHE B 1 231 ? 42.125 52.094 5.547 1 87.38 231 PHE B O 1
ATOM 8270 N N . LYS B 1 232 ? 40.688 50.406 5.59 1 87.94 232 LYS B N 1
ATOM 8271 C CA . LYS B 1 232 ? 41.438 49.594 4.637 1 87.94 232 LYS B CA 1
ATOM 8272 C C . LYS B 1 232 ? 41.594 50.312 3.305 1 87.94 232 LYS B C 1
ATOM 8274 O O . LYS B 1 232 ? 42.688 50.312 2.715 1 87.94 232 LYS B O 1
ATOM 8279 N N . TYR B 1 233 ? 40.562 50.938 2.906 1 86.12 233 TYR B N 1
ATOM 8280 C CA . TYR B 1 233 ? 40.594 51.656 1.637 1 86.12 233 TYR B CA 1
ATOM 8281 C C . TYR B 1 233 ? 41.562 52.812 1.687 1 86.12 233 TYR B C 1
ATOM 8283 O O . TYR B 1 233 ? 42.344 53.031 0.75 1 86.12 233 TYR B O 1
ATOM 8291 N N . GLU B 1 234 ? 41.562 53.531 2.703 1 82.56 234 GLU B N 1
ATOM 8292 C CA . GLU B 1 234 ? 42.438 54.656 2.846 1 82.56 234 GLU B CA 1
ATOM 8293 C C . GLU B 1 234 ? 43.906 54.219 2.928 1 82.56 234 GLU B C 1
ATOM 8295 O O . GLU B 1 234 ? 44.812 54.875 2.396 1 82.56 234 GLU B O 1
ATOM 8300 N N . CYS B 1 235 ? 44.125 53.125 3.52 1 81.5 235 CYS B N 1
ATOM 8301 C CA . CYS B 1 235 ? 45.5 52.594 3.617 1 81.5 235 CYS B CA 1
ATOM 8302 C C . CYS B 1 235 ? 46 52.156 2.25 1 81.5 235 CYS B C 1
ATOM 8304 O O . CYS B 1 235 ? 47.188 52.25 1.965 1 81.5 235 CYS B O 1
ATOM 8306 N N . SER B 1 236 ? 45.156 51.688 1.417 1 76.31 236 SER B N 1
ATOM 8307 C CA . SER B 1 236 ? 45.594 51.188 0.107 1 76.31 236 SER B CA 1
ATOM 8308 C C . SER B 1 236 ? 45.844 52.344 -0.859 1 76.31 236 SER B C 1
ATOM 8310 O O . SER B 1 236 ? 46.625 52.219 -1.806 1 76.31 236 SER B O 1
ATOM 8312 N N . ASN B 1 237 ? 45.188 53.469 -0.838 1 70.62 237 ASN B N 1
ATOM 8313 C CA . ASN B 1 237 ? 45.312 54.562 -1.795 1 70.62 237 ASN B CA 1
ATOM 8314 C C . ASN B 1 237 ? 46.406 55.562 -1.398 1 70.62 237 ASN B C 1
ATOM 8316 O O . ASN B 1 237 ? 46.812 56.406 -2.197 1 70.62 237 ASN B O 1
ATOM 8320 N N . SER B 1 238 ? 46.906 55.625 -0.122 1 64.81 238 SER B N 1
ATOM 8321 C CA . SER B 1 238 ? 47.906 56.625 0.237 1 64.81 238 SER B CA 1
ATOM 8322 C C . SER B 1 238 ? 49.312 56.031 0.189 1 64.81 238 SER B C 1
ATOM 8324 O O . SER B 1 238 ? 49.562 54.969 0.791 1 64.81 238 SER B O 1
ATOM 8326 N N . PRO B 1 239 ? 50.188 56.281 -0.812 1 58 239 PRO B N 1
ATOM 8327 C CA . PRO B 1 239 ? 51.562 55.844 -0.915 1 58 239 PRO B CA 1
ATOM 8328 C C . PRO B 1 239 ? 52.312 55.875 0.425 1 58 239 PRO B C 1
ATOM 8330 O O . PRO B 1 239 ? 53.281 55.156 0.624 1 58 239 PRO B O 1
ATOM 8333 N N . SER B 1 240 ? 52 56.844 1.232 1 53.44 240 SER B N 1
ATOM 8334 C CA . SER B 1 240 ? 52.688 57.062 2.492 1 53.44 240 SER B CA 1
ATOM 8335 C C . SER B 1 240 ? 52.406 55.969 3.504 1 53.44 240 SER B C 1
ATOM 8337 O O . SER B 1 240 ? 53 55.938 4.578 1 53.44 240 SER B O 1
ATOM 8339 N N . PHE B 1 241 ? 51.5 55.156 3.189 1 58.12 241 PHE B N 1
ATOM 8340 C CA . PHE B 1 241 ? 50.969 54.312 4.254 1 58.12 241 PHE B CA 1
ATOM 8341 C C . PHE B 1 241 ? 51.594 52.906 4.184 1 58.12 241 PHE B C 1
ATOM 8343 O O . PHE B 1 241 ? 50.938 51.906 4.398 1 58.12 241 PHE B O 1
ATOM 8350 N N . MET B 1 242 ? 52.719 52.969 3.953 1 62.44 242 MET B N 1
ATOM 8351 C CA . MET B 1 242 ? 53.594 51.812 3.842 1 62.44 242 MET B CA 1
ATOM 8352 C C . MET B 1 242 ? 53.75 51.125 5.191 1 62.44 242 MET B C 1
ATOM 8354 O O . MET B 1 242 ? 54.25 50 5.262 1 62.44 242 MET B O 1
ATOM 8358 N N . PHE B 1 243 ? 53.188 51.75 6.246 1 72.19 243 PHE B N 1
ATOM 8359 C CA . PHE B 1 243 ? 53.594 51.188 7.527 1 72.19 243 PHE B CA 1
ATOM 8360 C C . PHE B 1 243 ? 52.562 50.156 8.008 1 72.19 243 PHE B C 1
ATOM 8362 O O . PHE B 1 243 ? 52.844 49.375 8.93 1 72.19 243 PHE B O 1
ATOM 8369 N N . ALA B 1 244 ? 51.312 50.031 7.391 1 77 244 ALA B N 1
ATOM 8370 C CA . ALA B 1 244 ? 50.344 49.031 7.812 1 77 244 ALA B CA 1
ATOM 8371 C C . ALA B 1 244 ? 50.438 47.781 6.949 1 77 244 ALA B C 1
ATOM 8373 O O . ALA B 1 244 ? 50.375 47.875 5.719 1 77 244 ALA B O 1
ATOM 8374 N N . GLN B 1 245 ? 50.688 46.656 7.602 1 82.88 245 GLN B N 1
ATOM 8375 C CA . GLN B 1 245 ? 50.812 45.406 6.867 1 82.88 245 GLN B CA 1
ATOM 8376 C C . GLN B 1 245 ? 49.469 44.938 6.34 1 82.88 245 GLN B C 1
ATOM 8378 O O . GLN B 1 245 ? 48.469 44.938 7.062 1 82.88 245 GLN B O 1
ATOM 8383 N N . PRO B 1 246 ? 49.438 44.562 5.18 1 82.25 246 PRO B N 1
ATOM 8384 C CA . PRO B 1 246 ? 48.219 44.062 4.582 1 82.25 246 PRO B CA 1
ATOM 8385 C C . PRO B 1 246 ? 47.656 42.844 5.316 1 82.25 246 PRO B C 1
ATOM 8387 O O . PRO B 1 246 ? 46.438 42.625 5.363 1 82.25 246 PRO B O 1
ATOM 8390 N N . THR B 1 247 ? 48.406 42.094 5.891 1 87.06 247 THR B N 1
ATOM 8391 C CA . THR B 1 247 ? 47.969 40.906 6.609 1 87.06 247 THR B CA 1
ATOM 8392 C C . THR B 1 247 ? 47.156 41.281 7.852 1 87.06 247 THR B C 1
ATOM 8394 O O . THR B 1 247 ? 46.156 40.625 8.18 1 87.06 247 THR B O 1
ATOM 8397 N N . THR B 1 248 ? 47.594 42.344 8.492 1 86.5 248 THR B N 1
ATOM 8398 C CA . THR B 1 248 ? 46.906 42.781 9.695 1 86.5 248 THR B CA 1
ATOM 8399 C C . THR B 1 248 ? 45.562 43.406 9.344 1 86.5 248 THR B C 1
ATOM 8401 O O . THR B 1 248 ? 44.562 43.219 10.07 1 86.5 248 THR B O 1
ATOM 8404 N N . ILE B 1 249 ? 45.531 44.125 8.266 1 87.69 249 ILE B N 1
ATOM 8405 C CA . ILE B 1 249 ? 44.281 44.75 7.809 1 87.69 249 ILE B CA 1
ATOM 8406 C C . ILE B 1 249 ? 43.281 43.656 7.406 1 87.69 249 ILE B C 1
ATOM 8408 O O . ILE B 1 249 ? 42.094 43.75 7.707 1 87.69 249 ILE B O 1
ATOM 8412 N N . GLN B 1 250 ? 43.812 42.656 6.812 1 87.56 250 GLN B N 1
ATOM 8413 C CA . GLN B 1 250 ? 42.969 41.531 6.422 1 87.56 250 GLN B CA 1
ATOM 8414 C C . GLN B 1 250 ? 42.406 40.812 7.645 1 87.56 250 GLN B C 1
ATOM 8416 O O . GLN B 1 250 ? 41.219 40.406 7.656 1 87.56 250 GLN B O 1
ATOM 8421 N N . ARG B 1 251 ? 43.156 40.656 8.547 1 88.44 251 ARG B N 1
ATOM 8422 C CA . ARG B 1 251 ? 42.75 40 9.781 1 88.44 251 ARG B CA 1
ATOM 8423 C C . ARG B 1 251 ? 41.656 40.812 10.469 1 88.44 251 ARG B C 1
ATOM 8425 O O . ARG B 1 251 ? 40.719 40.25 11.039 1 88.44 251 ARG B O 1
ATOM 8432 N N . MET B 1 252 ? 41.781 42.125 10.43 1 90.88 252 MET B N 1
ATOM 8433 C CA . MET B 1 252 ? 40.75 43.031 10.992 1 90.88 252 MET B CA 1
ATOM 8434 C C . MET B 1 252 ? 39.406 42.812 10.328 1 90.88 252 MET B C 1
ATOM 8436 O O . MET B 1 252 ? 38.375 42.625 11.008 1 90.88 252 MET B O 1
ATOM 8440 N N . MET B 1 253 ? 39.406 42.688 9.023 1 90.88 253 MET B N 1
ATOM 8441 C CA . MET B 1 253 ? 38.188 42.469 8.281 1 90.88 253 MET B CA 1
ATOM 8442 C C . MET B 1 253 ? 37.625 41.062 8.555 1 90.88 253 MET B C 1
ATOM 8444 O O . MET B 1 253 ? 36.406 40.906 8.664 1 90.88 253 MET B O 1
ATOM 8448 N N . GLU B 1 254 ? 38.406 40.156 8.711 1 90.12 254 GLU B N 1
ATOM 8449 C CA . GLU B 1 254 ? 38 38.781 8.945 1 90.12 254 GLU B CA 1
ATOM 8450 C C . GLU B 1 254 ? 37.25 38.656 10.281 1 90.12 254 GLU B C 1
ATOM 8452 O O . GLU B 1 254 ? 36.281 37.906 10.383 1 90.12 254 GLU B O 1
ATOM 8457 N N . PHE B 1 255 ? 37.688 39.375 11.25 1 89.56 255 PHE B N 1
ATOM 8458 C CA . PHE B 1 255 ? 37.031 39.312 12.547 1 89.56 255 PHE B CA 1
ATOM 8459 C C . PHE B 1 255 ? 35.562 39.75 12.438 1 89.56 255 PHE B C 1
ATOM 8461 O O . PHE B 1 255 ? 34.656 39.094 12.984 1 89.56 255 PHE B O 1
ATOM 8468 N N . VAL B 1 256 ? 35.312 40.75 11.711 1 92.19 256 VAL B N 1
ATOM 8469 C CA . VAL B 1 256 ? 33.969 41.281 11.609 1 92.19 256 VAL B CA 1
ATOM 8470 C C . VAL B 1 256 ? 33.094 40.406 10.695 1 92.19 256 VAL B C 1
ATOM 8472 O O . VAL B 1 256 ? 31.938 40.156 10.977 1 92.19 256 VAL B O 1
ATOM 8475 N N . PHE B 1 257 ? 33.75 39.938 9.648 1 93.44 257 PHE B N 1
ATOM 8476 C CA . PHE B 1 257 ? 33 39.094 8.711 1 93.44 257 PHE B CA 1
ATOM 8477 C C . PHE B 1 257 ? 32.656 37.75 9.344 1 93.44 257 PHE B C 1
ATOM 8479 O O . PHE B 1 257 ? 31.609 37.188 9.086 1 93.44 257 PHE B O 1
ATOM 8486 N N . VAL B 1 258 ? 33.5 37.188 10.172 1 90.69 258 VAL B N 1
ATOM 8487 C CA . VAL B 1 258 ? 33.188 35.969 10.906 1 90.69 258 VAL B CA 1
ATOM 8488 C C . VAL B 1 258 ? 32.031 36.219 11.867 1 90.69 258 VAL B C 1
ATOM 8490 O O . VAL B 1 258 ? 31.172 35.344 12.062 1 90.69 258 VAL B O 1
ATOM 8493 N N . GLY B 1 259 ? 32.062 37.406 12.461 1 90.94 259 GLY B N 1
ATOM 8494 C CA . GLY B 1 259 ? 30.953 37.812 13.312 1 90.94 259 GLY B CA 1
ATOM 8495 C C . GLY B 1 259 ? 29.625 37.812 12.578 1 90.94 259 GLY B C 1
ATOM 8496 O O . GLY B 1 259 ? 28.594 37.406 13.133 1 90.94 259 GLY B O 1
ATOM 8497 N N . PHE B 1 260 ? 29.625 38.312 11.367 1 93.38 260 PHE B N 1
ATOM 8498 C CA . PHE B 1 260 ? 28.422 38.281 10.531 1 93.38 260 PHE B CA 1
ATOM 8499 C C . PHE B 1 260 ? 27.906 36.875 10.352 1 93.38 260 PHE B C 1
ATOM 8501 O O . PHE B 1 260 ? 26.719 36.594 10.562 1 93.38 260 PHE B O 1
ATOM 8508 N N . ASP B 1 261 ? 28.75 35.969 9.953 1 93.88 261 ASP B N 1
ATOM 8509 C CA . ASP B 1 261 ? 28.375 34.594 9.703 1 93.88 261 ASP B CA 1
ATOM 8510 C C . ASP B 1 261 ? 27.859 33.906 10.977 1 93.88 261 ASP B C 1
ATOM 8512 O O . ASP B 1 261 ? 26.938 33.094 10.93 1 93.88 261 ASP B O 1
ATOM 8516 N N . GLN B 1 262 ? 28.406 34.25 12.062 1 91.19 262 GLN B N 1
ATOM 8517 C CA . GLN B 1 262 ? 28.016 33.656 13.328 1 91.19 262 GLN B CA 1
ATOM 8518 C C . GLN B 1 262 ? 26.625 34.125 13.766 1 91.19 262 GLN B C 1
ATOM 8520 O O . GLN B 1 262 ? 25.859 33.375 14.367 1 91.19 262 GLN B O 1
ATOM 8525 N N . VAL B 1 263 ? 26.312 35.312 13.445 1 90 263 VAL B N 1
ATOM 8526 C CA . VAL B 1 263 ? 25.016 35.875 13.82 1 90 263 VAL B CA 1
ATOM 8527 C C . VAL B 1 263 ? 23.922 35.281 12.93 1 90 263 VAL B C 1
ATOM 8529 O O . VAL B 1 263 ? 22.844 34.938 13.406 1 90 263 VAL B O 1
ATOM 8532 N N . VAL B 1 264 ? 24.188 35.094 11.695 1 93.69 264 VAL B N 1
ATOM 8533 C CA . VAL B 1 264 ? 23.141 34.75 10.742 1 93.69 264 VAL B CA 1
ATOM 8534 C C . VAL B 1 264 ? 23 33.25 10.648 1 93.69 264 VAL B C 1
ATOM 8536 O O . VAL B 1 264 ? 22.047 32.75 10.031 1 93.69 264 VAL B O 1
ATOM 8539 N N . HIS B 1 265 ? 23.828 32.438 11.305 1 94.19 265 HIS B N 1
ATOM 8540 C CA . HIS B 1 265 ? 23.875 31 11.117 1 94.19 265 HIS B CA 1
ATOM 8541 C C . HIS B 1 265 ? 22.531 30.359 11.469 1 94.19 265 HIS B C 1
ATOM 8543 O O . HIS B 1 265 ? 22.219 29.281 10.977 1 94.19 265 HIS B O 1
ATOM 8549 N N . ASP B 1 266 ? 21.672 30.953 12.273 1 92.44 266 ASP B N 1
ATOM 8550 C CA . ASP B 1 266 ? 20.375 30.406 12.648 1 92.44 266 ASP B CA 1
ATOM 8551 C C . ASP B 1 266 ? 19.234 31.359 12.266 1 92.44 266 ASP B C 1
ATOM 8553 O O . ASP B 1 266 ? 18.203 31.406 12.938 1 92.44 266 ASP B O 1
ATOM 8557 N N . SER B 1 267 ? 19.453 32.125 11.25 1 93.69 267 SER B N 1
ATOM 8558 C CA . SER B 1 267 ? 18.453 33.094 10.828 1 93.69 267 SER B CA 1
ATOM 8559 C C . SER B 1 267 ? 17.438 32.5 9.867 1 93.69 267 SER B C 1
ATOM 8561 O O . SER B 1 267 ? 16.953 33.188 8.961 1 93.69 267 SER B O 1
ATOM 8563 N N . LEU B 1 268 ? 17.219 31.266 9.93 1 93.06 268 LEU B N 1
ATOM 8564 C CA . LEU B 1 268 ? 16.172 30.578 9.172 1 93.06 268 LEU B CA 1
ATOM 8565 C C . LEU B 1 268 ? 15.055 30.094 10.086 1 93.06 268 LEU B C 1
ATOM 8567 O O . LEU B 1 268 ? 15.289 29.797 11.258 1 93.06 268 LEU B O 1
ATOM 8571 N N . PHE B 1 269 ? 13.883 30.094 9.523 1 90.19 269 PHE B N 1
ATOM 8572 C CA . PHE B 1 269 ? 12.742 29.594 10.281 1 90.19 269 PHE B CA 1
ATOM 8573 C C . PHE B 1 269 ? 11.805 28.797 9.383 1 90.19 269 PHE B C 1
ATOM 8575 O O . PHE B 1 269 ? 11.398 29.281 8.328 1 90.19 269 PHE B O 1
ATOM 8582 N N . SER B 1 270 ? 11.539 27.625 9.797 1 86.06 270 SER B N 1
ATOM 8583 C CA . SER B 1 270 ? 10.586 26.781 9.07 1 86.06 270 SER B CA 1
ATOM 8584 C C . SER B 1 270 ? 9.156 27.062 9.531 1 86.06 270 SER B C 1
ATOM 8586 O O . SER B 1 270 ? 8.812 26.828 10.688 1 86.06 270 SER B O 1
ATOM 8588 N N . ILE B 1 271 ? 8.344 27.531 8.562 1 71.5 271 ILE B N 1
ATOM 8589 C CA . ILE B 1 271 ? 6.98 27.922 8.914 1 71.5 271 ILE B CA 1
ATOM 8590 C C . ILE B 1 271 ? 6.055 26.719 8.82 1 71.5 271 ILE B C 1
ATOM 8592 O O . ILE B 1 271 ? 5.074 26.625 9.562 1 71.5 271 ILE B O 1
ATOM 8596 N N . GLU B 1 272 ? 6.27 25.812 7.793 1 60.62 272 GLU B N 1
ATOM 8597 C CA . GLU B 1 272 ? 5.375 24.672 7.637 1 60.62 272 GLU B CA 1
ATOM 8598 C C . GLU B 1 272 ? 5.672 23.594 8.672 1 60.62 272 GLU B C 1
ATOM 8600 O O . GLU B 1 272 ? 6.793 23.484 9.172 1 60.62 272 GLU B O 1
ATOM 8605 N N . PRO B 1 273 ? 4.332 22.922 8.961 1 51.94 273 PRO B N 1
ATOM 8606 C CA . PRO B 1 273 ? 2.998 22.891 8.359 1 51.94 273 PRO B CA 1
ATOM 8607 C C . PRO B 1 273 ? 2.123 24.062 8.812 1 51.94 273 PRO B C 1
ATOM 8609 O O . PRO B 1 273 ? 2.025 24.344 10.008 1 51.94 273 PRO B O 1
ATOM 8612 N N . SER B 1 274 ? 2.055 25.156 8.008 1 49.44 274 SER B N 1
ATOM 8613 C CA . SER B 1 274 ? 1.325 26.359 8.383 1 49.44 274 SER B CA 1
ATOM 8614 C C . SER B 1 274 ? -0.155 26.062 8.602 1 49.44 274 SER B C 1
ATOM 8616 O O . SER B 1 274 ? -0.779 26.641 9.5 1 49.44 274 SER B O 1
ATOM 8618 N N . THR B 1 275 ? -0.778 25.609 7.512 1 45.56 275 THR B N 1
ATOM 8619 C CA . THR B 1 275 ? -2.234 25.547 7.57 1 45.56 275 THR B CA 1
ATOM 8620 C C . THR B 1 275 ? -2.693 24.188 8.07 1 45.56 275 THR B C 1
ATOM 8622 O O . THR B 1 275 ? -3.771 24.062 8.656 1 45.56 275 THR B O 1
ATOM 8625 N N . SER B 1 276 ? -2.248 23.188 7.387 1 43.97 276 SER B N 1
ATOM 8626 C CA . SER B 1 276 ? -2.83 21.891 7.695 1 43.97 276 SER B CA 1
ATOM 8627 C C . SER B 1 276 ? -2.287 21.328 9.008 1 43.97 276 SER B C 1
ATOM 8629 O O . SER B 1 276 ? -1.072 21.297 9.219 1 43.97 276 SER B O 1
ATOM 8631 N N . SER B 1 277 ? -2.838 21.875 9.969 1 43.41 277 SER B N 1
ATOM 8632 C CA . SER B 1 277 ? -2.5 21.25 11.25 1 43.41 277 SER B CA 1
ATOM 8633 C C . SER B 1 277 ? -2.137 19.781 11.07 1 43.41 277 SER B C 1
ATOM 8635 O O . SER B 1 277 ? -2.953 18.984 10.602 1 43.41 277 SER B O 1
ATOM 8637 N N . ILE B 1 278 ? -0.972 19.656 10.523 1 43.78 278 ILE B N 1
ATOM 8638 C CA . ILE B 1 278 ? -0.49 18.359 10.086 1 43.78 278 ILE B CA 1
ATOM 8639 C C . ILE B 1 278 ? -0.768 17.312 11.164 1 43.78 278 ILE B C 1
ATOM 8641 O O . ILE B 1 278 ? -0.009 17.188 12.133 1 43.78 278 ILE B O 1
ATOM 8645 N N . LEU B 1 279 ? -1.693 17.516 12.055 1 42.44 279 LEU B N 1
ATOM 8646 C CA . LEU B 1 279 ? -1.741 16.359 12.945 1 42.44 279 LEU B CA 1
ATOM 8647 C C . LEU B 1 279 ? -1.652 15.062 12.148 1 42.44 279 LEU B C 1
ATOM 8649 O O . LEU B 1 279 ? -1.692 13.977 12.727 1 42.44 279 LEU B O 1
ATOM 8653 N N . VAL B 1 280 ? -2.094 15.102 10.883 1 42.88 280 VAL B N 1
ATOM 8654 C CA . VAL B 1 280 ? -2.258 13.812 10.219 1 42.88 280 VAL B CA 1
ATOM 8655 C C . VAL B 1 280 ? -1.023 13.508 9.375 1 42.88 280 VAL B C 1
ATOM 8657 O O . VAL B 1 280 ? 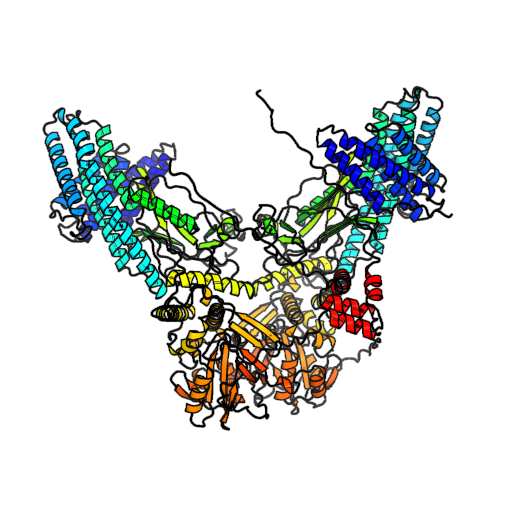-0.411 14.414 8.805 1 42.88 280 VAL B O 1
ATOM 8660 N N . THR B 1 281 ? -0.321 12.477 9.711 1 47.81 281 THR B N 1
ATOM 8661 C CA . THR B 1 281 ? 0.822 11.766 9.156 1 47.81 281 THR B CA 1
ATOM 8662 C C . THR B 1 281 ? 0.672 11.594 7.648 1 47.81 281 THR B C 1
ATOM 8664 O O . THR B 1 281 ? -0.228 10.883 7.188 1 47.81 281 THR B O 1
ATOM 8667 N N . ASN B 1 282 ? 0.447 12.734 6.895 1 52.28 282 ASN B N 1
ATOM 8668 C CA . ASN B 1 282 ? 0.511 12.492 5.457 1 52.28 282 ASN B CA 1
ATOM 8669 C C . ASN B 1 282 ? 1.954 12.391 4.973 1 52.28 282 ASN B C 1
ATOM 8671 O O . ASN B 1 282 ? 2.861 12.969 5.574 1 52.28 282 ASN B O 1
ATOM 8675 N N . ASN B 1 283 ? 2.234 11.398 4.23 1 61.5 283 ASN B N 1
ATOM 8676 C CA . ASN B 1 283 ? 3.535 11.258 3.586 1 61.5 283 ASN B CA 1
ATOM 8677 C C . ASN B 1 283 ? 3.789 12.383 2.584 1 61.5 283 ASN B C 1
ATOM 8679 O O . ASN B 1 283 ? 4.859 12.453 1.979 1 61.5 283 ASN B O 1
ATOM 8683 N N . LEU B 1 284 ? 2.803 13.344 2.533 1 67.69 284 LEU B N 1
ATOM 8684 C CA . LEU B 1 284 ? 2.951 14.484 1.633 1 67.69 284 LEU B CA 1
ATOM 8685 C C . LEU B 1 284 ? 2.893 15.797 2.404 1 67.69 284 LEU B C 1
ATOM 8687 O O . LEU B 1 284 ? 1.886 16.094 3.047 1 67.69 284 LEU B O 1
ATOM 8691 N N . PHE B 1 285 ? 4.012 16.625 2.408 1 74 285 PHE B N 1
ATOM 8692 C CA . PHE B 1 285 ? 4.137 17.828 3.205 1 74 285 PHE B CA 1
ATOM 8693 C C . PHE B 1 285 ? 4.414 19.031 2.314 1 74 285 PHE B C 1
ATOM 8695 O O . PHE B 1 285 ? 5.16 18.938 1.341 1 74 285 PHE B O 1
ATOM 8702 N N . SER B 1 286 ? 3.701 20.109 2.6 1 76.5 286 SER B N 1
ATOM 8703 C CA . SER B 1 286 ? 4.133 21.391 2.061 1 76.5 286 SER B CA 1
ATOM 8704 C C . SER B 1 286 ? 5.285 21.969 2.869 1 76.5 286 SER B C 1
ATOM 8706 O O . SER B 1 286 ? 5.262 21.953 4.102 1 76.5 286 SER B O 1
ATOM 8708 N N . PHE B 1 287 ? 6.266 22.438 2.17 1 81.19 287 PHE B N 1
ATOM 8709 C CA . PHE B 1 287 ? 7.453 22.938 2.846 1 81.19 287 PHE B CA 1
ATOM 8710 C C . PHE B 1 287 ? 7.648 24.422 2.566 1 81.19 287 PHE B C 1
ATOM 8712 O O . PHE B 1 287 ? 7.508 24.859 1.426 1 81.19 287 PHE B O 1
ATOM 8719 N N . HIS B 1 288 ? 7.844 25.156 3.664 1 84.12 288 HIS B N 1
ATOM 8720 C CA . HIS B 1 288 ? 8.148 26.578 3.562 1 84.12 288 HIS B CA 1
ATOM 8721 C C . HIS B 1 288 ? 9.172 27 4.617 1 84.12 288 HIS B C 1
ATOM 8723 O O . HIS B 1 288 ? 8.961 26.781 5.812 1 84.12 288 HIS B O 1
ATOM 8729 N N . CYS B 1 289 ? 10.273 27.516 4.203 1 88.88 289 CYS B N 1
ATOM 8730 C CA . CYS B 1 289 ? 11.312 28.047 5.078 1 88.88 289 CYS B CA 1
ATOM 8731 C C . CYS B 1 289 ? 11.656 29.484 4.699 1 88.88 289 CYS B C 1
ATOM 8733 O O . CYS B 1 289 ? 11.82 29.797 3.518 1 88.88 289 CYS B O 1
ATOM 8735 N N . GLU B 1 290 ? 11.695 30.328 5.641 1 88.5 290 GLU B N 1
ATOM 8736 C CA . GLU B 1 290 ? 11.945 31.75 5.406 1 88.5 290 GLU B CA 1
ATOM 8737 C C . GLU B 1 290 ? 13.18 32.219 6.168 1 88.5 290 GLU B C 1
ATOM 8739 O O . GLU B 1 290 ? 13.414 31.797 7.305 1 88.5 290 GLU B O 1
ATOM 8744 N N . SER B 1 291 ? 13.906 33.094 5.504 1 93 291 SER B N 1
ATOM 8745 C CA . SER B 1 291 ? 15.016 33.75 6.191 1 93 291 SER B CA 1
ATOM 8746 C C . SER B 1 291 ? 14.516 34.875 7.066 1 93 291 SER B C 1
ATOM 8748 O O . SER B 1 291 ? 13.586 35.594 6.688 1 93 291 SER B O 1
ATOM 8750 N N . LEU B 1 292 ? 15.133 35.031 8.172 1 91.38 292 LEU B N 1
ATOM 8751 C CA . LEU B 1 292 ? 14.781 36.094 9.094 1 91.38 292 LEU B CA 1
ATOM 8752 C C . LEU B 1 292 ? 15.703 37.312 8.891 1 91.38 292 LEU B C 1
ATOM 8754 O O . LEU B 1 292 ? 15.609 38.281 9.617 1 91.38 292 LEU B O 1
ATOM 8758 N N . CYS B 1 293 ? 16.594 37.188 7.969 1 92.06 293 CYS B N 1
ATOM 8759 C CA . CYS B 1 293 ? 17.547 38.25 7.715 1 92.06 293 CYS B CA 1
ATOM 8760 C C . CYS B 1 293 ? 17.516 38.688 6.25 1 92.06 293 CYS B C 1
ATOM 8762 O O . CYS B 1 293 ? 18.047 37.969 5.383 1 92.06 293 CYS B O 1
ATOM 8764 N N . PRO B 1 294 ? 17.125 39.875 5.992 1 86.94 294 PRO B N 1
ATOM 8765 C CA . PRO B 1 294 ? 17.031 40.312 4.605 1 86.94 294 PRO B CA 1
ATOM 8766 C C . PRO B 1 294 ? 18.391 40.531 3.951 1 86.94 294 PRO B C 1
ATOM 8768 O O . PRO B 1 294 ? 18.5 40.5 2.721 1 86.94 294 PRO B O 1
ATOM 8771 N N . ALA B 1 295 ? 19.359 40.688 4.73 1 90.56 295 ALA B N 1
ATOM 8772 C CA . ALA B 1 295 ? 20.672 41.031 4.188 1 90.56 295 ALA B CA 1
ATOM 8773 C C . ALA B 1 295 ? 21.406 39.781 3.701 1 90.56 295 ALA B C 1
ATOM 8775 O O . ALA B 1 295 ? 22.453 39.875 3.043 1 90.56 295 ALA B O 1
ATOM 8776 N N . VAL B 1 296 ? 20.891 38.688 4.008 1 93.38 296 VAL B N 1
ATOM 8777 C CA . VAL B 1 296 ? 21.578 37.438 3.662 1 93.38 296 VAL B CA 1
ATOM 8778 C C . VAL B 1 296 ? 21.062 36.938 2.326 1 93.38 296 VAL B C 1
ATOM 8780 O O . VAL B 1 296 ? 19.859 36.875 2.104 1 93.38 296 VAL B O 1
ATOM 8783 N N . ILE B 1 297 ? 21.938 36.562 1.424 1 92.94 297 ILE B N 1
ATOM 8784 C CA . ILE B 1 297 ? 21.609 36 0.12 1 92.94 297 ILE B CA 1
ATOM 8785 C C . ILE B 1 297 ? 22.016 34.531 0.087 1 92.94 297 ILE B C 1
ATOM 8787 O O . ILE B 1 297 ? 23.109 34.156 0.497 1 92.94 297 ILE B O 1
ATOM 8791 N N . TYR B 1 298 ? 21.125 33.75 -0.417 1 93.88 298 TYR B N 1
ATOM 8792 C CA . TYR B 1 298 ? 21.328 32.312 -0.359 1 93.88 298 TYR B CA 1
ATOM 8793 C C . TYR B 1 298 ? 21.531 31.734 -1.754 1 93.88 298 TYR B C 1
ATOM 8795 O O . TYR B 1 298 ? 20.906 32.188 -2.719 1 93.88 298 TYR B O 1
ATOM 8803 N N . LYS B 1 299 ? 22.297 30.719 -1.843 1 92.75 299 LYS B N 1
ATOM 8804 C CA . LYS B 1 299 ? 22.5 29.953 -3.074 1 92.75 299 LYS B CA 1
ATOM 8805 C C . LYS B 1 299 ? 21.484 28.828 -3.193 1 92.75 299 LYS B C 1
ATOM 8807 O O . LYS B 1 299 ? 20.953 28.562 -4.277 1 92.75 299 LYS B O 1
ATOM 8812 N N . SER B 1 300 ? 21.281 28.156 -2.133 1 93.56 300 SER B N 1
ATOM 8813 C CA . SER B 1 300 ? 20.391 27 -2.139 1 93.56 300 SER B CA 1
ATOM 8814 C C . SER B 1 300 ? 19.953 26.641 -0.726 1 93.56 300 SER B C 1
ATOM 8816 O O . SER B 1 300 ? 20.547 27.094 0.253 1 93.56 300 SER B O 1
ATOM 8818 N N . PHE B 1 301 ? 18.828 25.953 -0.668 1 94.12 301 PHE B N 1
ATOM 8819 C CA . PHE B 1 301 ? 18.344 25.359 0.573 1 94.12 301 PHE B CA 1
ATOM 8820 C C . PHE B 1 301 ? 18.281 23.844 0.465 1 94.12 301 PHE B C 1
ATOM 8822 O O . PHE B 1 301 ? 17.531 23.312 -0.349 1 94.12 301 PHE B O 1
ATOM 8829 N N . ASP B 1 302 ? 19.016 23.141 1.296 1 93.94 302 ASP B N 1
ATOM 8830 C CA . ASP B 1 302 ? 18.984 21.688 1.322 1 93.94 302 ASP B CA 1
ATOM 8831 C C . ASP B 1 302 ? 18.094 21.172 2.453 1 93.94 302 ASP B C 1
ATOM 8833 O O . ASP B 1 302 ? 18.219 21.609 3.6 1 93.94 302 ASP B O 1
ATOM 8837 N N . VAL B 1 303 ? 17.172 20.344 2.088 1 92.5 303 VAL B N 1
ATOM 8838 C CA . VAL B 1 303 ? 16.219 19.812 3.059 1 92.5 303 VAL B CA 1
ATOM 8839 C C . VAL B 1 303 ? 16.438 18.312 3.24 1 92.5 303 VAL B C 1
ATOM 8841 O O . VAL B 1 303 ? 16.578 17.578 2.26 1 92.5 303 VAL B O 1
ATOM 8844 N N . GLN B 1 304 ? 16.547 17.922 4.48 1 92.81 304 GLN B N 1
ATOM 8845 C CA . GLN B 1 304 ? 16.734 16.531 4.871 1 92.81 304 GLN B CA 1
ATOM 8846 C C . GLN B 1 304 ? 15.805 16.156 6.02 1 92.81 304 GLN B C 1
ATOM 8848 O O . GLN B 1 304 ? 15.383 17.016 6.793 1 92.81 304 GLN B O 1
ATOM 8853 N N . ILE B 1 305 ? 15.375 14.875 6.066 1 88.88 305 ILE B N 1
ATOM 8854 C CA . ILE B 1 305 ? 14.578 14.406 7.195 1 88.88 305 ILE B CA 1
ATOM 8855 C C . ILE B 1 305 ? 15.484 13.727 8.219 1 88.88 305 ILE B C 1
ATOM 8857 O O . ILE B 1 305 ? 16.266 12.844 7.871 1 88.88 305 ILE B O 1
ATOM 8861 N N . VAL B 1 306 ? 15.383 14.203 9.438 1 90.88 306 VAL B N 1
ATOM 8862 C CA . VAL B 1 306 ? 16.266 13.664 10.469 1 90.88 306 VAL B CA 1
ATOM 8863 C C . VAL B 1 306 ? 15.43 13.141 11.641 1 90.88 306 VAL B C 1
ATOM 8865 O O . VAL B 1 306 ? 14.273 13.523 11.797 1 90.88 306 VAL B O 1
ATOM 8868 N N . SER B 1 307 ? 16.047 12.25 12.414 1 88.75 307 SER B N 1
ATOM 8869 C CA . SER B 1 307 ? 15.398 11.695 13.594 1 88.75 307 SER B CA 1
ATOM 8870 C C . SER B 1 307 ? 15.43 12.68 14.758 1 88.75 307 SER B C 1
ATOM 8872 O O . SER B 1 307 ? 16.094 13.719 14.68 1 88.75 307 SER B O 1
ATOM 8874 N N . GLU B 1 308 ? 14.719 12.367 15.836 1 89.31 308 GLU B N 1
ATOM 8875 C CA . GLU B 1 308 ? 14.688 13.195 17.031 1 89.31 308 GLU B CA 1
ATOM 8876 C C . GLU B 1 308 ? 16.078 13.336 17.641 1 89.31 308 GLU B C 1
ATOM 8878 O O . GLU B 1 308 ? 16.484 14.43 18.047 1 89.31 308 GLU B O 1
ATOM 8883 N N . ASP B 1 309 ? 16.797 12.289 17.656 1 87.56 309 ASP B N 1
ATOM 8884 C CA . ASP B 1 309 ? 18.141 12.305 18.219 1 87.56 309 ASP B CA 1
ATOM 8885 C C . ASP B 1 309 ? 19.094 13.164 17.375 1 87.56 309 ASP B C 1
ATOM 8887 O O . ASP B 1 309 ? 19.891 13.93 17.922 1 87.56 309 ASP B O 1
ATOM 8891 N N . THR B 1 310 ? 18.953 12.977 16.125 1 91.81 310 THR B N 1
ATOM 8892 C CA . THR B 1 310 ? 19.797 13.773 15.234 1 91.81 310 THR B CA 1
ATOM 8893 C C . THR B 1 310 ? 19.406 15.25 15.305 1 91.81 310 THR B C 1
ATOM 8895 O O . THR B 1 310 ? 20.266 16.125 15.188 1 91.81 310 THR B O 1
ATOM 8898 N N . ALA B 1 311 ? 18.156 15.539 15.445 1 93.69 311 ALA B N 1
ATOM 8899 C CA . ALA B 1 311 ? 17.703 16.922 15.602 1 93.69 311 ALA B CA 1
ATOM 8900 C C . ALA B 1 311 ? 18.328 17.562 16.844 1 93.69 311 ALA B C 1
ATOM 8902 O O . ALA B 1 311 ? 18.766 18.719 16.797 1 93.69 311 ALA B O 1
ATOM 8903 N N . ASN B 1 312 ? 18.422 16.812 17.906 1 92.5 312 ASN B N 1
ATOM 8904 C CA . ASN B 1 312 ? 19.078 17.312 19.109 1 92.5 312 ASN B CA 1
ATOM 8905 C C . ASN B 1 312 ? 20.562 17.578 18.891 1 92.5 312 ASN B C 1
ATOM 8907 O O . ASN B 1 312 ? 21.094 18.562 19.375 1 92.5 312 ASN B O 1
ATOM 8911 N N . ALA B 1 313 ? 21.109 16.703 18.141 1 91.5 313 ALA B N 1
ATOM 8912 C CA . ALA B 1 313 ? 22.531 16.875 17.828 1 91.5 313 ALA B CA 1
ATOM 8913 C C . ALA B 1 313 ? 22.75 18.125 16.969 1 91.5 313 ALA B C 1
ATOM 8915 O O . ALA B 1 313 ? 23.719 18.859 17.156 1 91.5 313 ALA B O 1
ATOM 8916 N N . ILE B 1 314 ? 21.906 18.328 16.062 1 94.31 314 ILE B N 1
ATOM 8917 C CA . ILE B 1 314 ? 22 19.5 15.195 1 94.31 314 ILE B CA 1
ATOM 8918 C C . ILE B 1 314 ? 21.828 20.766 16.016 1 94.31 314 ILE B C 1
ATOM 8920 O O . ILE B 1 314 ? 22.578 21.734 15.859 1 94.31 314 ILE B O 1
ATOM 8924 N N . GLN B 1 315 ? 20.859 20.781 16.906 1 93.38 315 GLN B N 1
ATOM 8925 C CA . GLN B 1 315 ? 20.641 21.953 17.766 1 93.38 315 GLN B CA 1
ATOM 8926 C C . GLN B 1 315 ? 21.859 22.203 18.641 1 93.38 315 GLN B C 1
ATOM 8928 O O . GLN B 1 315 ? 22.234 23.359 18.875 1 93.38 315 GLN B O 1
ATOM 8933 N N . MET B 1 316 ? 22.438 21.172 19.094 1 91.12 316 MET B N 1
ATOM 8934 C CA . MET B 1 316 ? 23.656 21.328 19.906 1 91.12 316 MET B CA 1
ATOM 8935 C C . MET B 1 316 ? 24.766 21.953 19.078 1 91.12 316 MET B C 1
ATOM 8937 O O . MET B 1 316 ? 25.5 22.828 19.562 1 91.12 316 MET B O 1
ATOM 8941 N N . GLU B 1 317 ? 24.906 21.5 17.891 1 92.62 317 GLU B N 1
ATOM 8942 C CA . GLU B 1 317 ? 25.922 22.094 17.031 1 92.62 317 GLU B CA 1
ATOM 8943 C C . GLU B 1 317 ? 25.609 23.547 16.734 1 92.62 317 GLU B C 1
ATOM 8945 O O . GLU B 1 317 ? 26.516 24.391 16.688 1 92.62 317 GLU B O 1
ATOM 8950 N N . MET B 1 318 ? 24.391 23.891 16.547 1 92.31 318 MET B N 1
ATOM 8951 C CA . MET B 1 318 ? 24 25.281 16.328 1 92.31 318 MET B CA 1
ATOM 8952 C C . MET B 1 318 ? 24.328 26.141 17.547 1 92.31 318 MET B C 1
ATOM 8954 O O . MET B 1 318 ? 24.75 27.281 17.406 1 92.31 318 MET B O 1
ATOM 8958 N N . SER B 1 319 ? 24.156 25.516 18.703 1 90.38 319 SER B N 1
ATOM 8959 C CA . SER B 1 319 ? 24.516 26.219 19.938 1 90.38 319 SER B CA 1
ATOM 8960 C C . SER B 1 319 ? 26.016 26.453 20.016 1 90.38 319 SER B C 1
ATOM 8962 O O . SER B 1 319 ? 26.469 27.484 20.5 1 90.38 319 SER B O 1
ATOM 8964 N N . LYS B 1 320 ? 26.75 25.484 19.531 1 89.62 320 LYS B N 1
ATOM 8965 C CA . LYS B 1 320 ? 28.203 25.625 19.531 1 89.62 320 LYS B CA 1
ATOM 8966 C C . LYS B 1 320 ? 28.641 26.734 18.578 1 89.62 320 LYS B C 1
ATOM 8968 O O . LYS B 1 320 ? 29.609 27.453 18.844 1 89.62 320 LYS B O 1
ATOM 8973 N N . VAL B 1 321 ? 27.984 26.906 17.516 1 90.75 321 VAL B N 1
ATOM 8974 C CA . VAL B 1 321 ? 28.297 27.984 16.578 1 90.75 321 VAL B CA 1
ATOM 8975 C C . VAL B 1 321 ? 27.953 29.328 17.203 1 90.75 321 VAL B C 1
ATOM 8977 O O . VAL B 1 321 ? 28.703 30.297 17.078 1 90.75 321 VAL B O 1
ATOM 8980 N N . ARG B 1 322 ? 26.875 29.344 17.922 1 87.94 322 ARG B N 1
ATOM 8981 C CA . ARG B 1 322 ? 26.469 30.578 18.609 1 87.94 322 ARG B CA 1
ATOM 8982 C C . ARG B 1 322 ? 27.516 31 19.641 1 87.94 322 ARG B C 1
ATOM 8984 O O . ARG B 1 322 ? 27.75 32.188 19.844 1 87.94 322 ARG B O 1
ATOM 8991 N N . CYS B 1 323 ? 28.078 29.984 20.188 1 86.25 323 CYS B N 1
ATOM 8992 C CA . CYS B 1 323 ? 29.047 30.266 21.234 1 86.25 323 CYS B CA 1
ATOM 8993 C C . CYS B 1 323 ? 30.422 30.547 20.641 1 86.25 323 CYS B C 1
ATOM 8995 O O . CYS B 1 323 ? 31.328 31.016 21.344 1 86.25 323 CYS B O 1
ATOM 8997 N N . GLY B 1 324 ? 30.625 30.312 19.406 1 85.81 324 GLY B N 1
ATOM 8998 C CA . GLY B 1 324 ? 31.891 30.609 18.734 1 85.81 324 GLY B CA 1
ATOM 8999 C C . GLY B 1 324 ? 32.844 29.438 18.734 1 85.81 324 GLY B C 1
ATOM 9000 O O . GLY B 1 324 ? 33.969 29.547 18.234 1 85.81 324 GLY B O 1
ATOM 9001 N N . SER B 1 325 ? 32.406 28.312 19.203 1 85.62 325 SER B N 1
ATOM 9002 C CA . SER B 1 325 ? 33.312 27.172 19.297 1 85.62 325 SER B CA 1
ATOM 9003 C C . SER B 1 325 ? 33.375 26.406 17.984 1 85.62 325 SER B C 1
ATOM 9005 O O . SER B 1 325 ? 34.312 25.625 17.75 1 85.62 325 SER B O 1
ATOM 9007 N N . ARG B 1 326 ? 32.375 26.625 17.188 1 88.62 326 ARG B N 1
ATOM 9008 C CA . ARG B 1 326 ? 32.375 25.969 15.875 1 88.62 326 ARG B CA 1
ATOM 9009 C C . ARG B 1 326 ? 32.156 27 14.766 1 88.62 326 ARG B C 1
ATOM 9011 O O . ARG B 1 326 ? 31.469 28 14.969 1 88.62 326 ARG B O 1
ATOM 9018 N N . SER B 1 327 ? 32.75 26.703 13.68 1 87.88 327 SER B N 1
ATOM 9019 C CA . SER B 1 327 ? 32.594 27.594 12.531 1 87.88 327 SER B CA 1
ATOM 9020 C C . SER B 1 327 ? 31.344 27.25 11.742 1 87.88 327 SER B C 1
ATOM 9022 O O . SER B 1 327 ? 31 26.078 11.578 1 87.88 327 SER B O 1
ATOM 9024 N N . PRO B 1 328 ? 30.609 28.281 11.359 1 90.12 328 PRO B N 1
ATOM 9025 C CA . PRO B 1 328 ? 29.406 28.047 10.539 1 90.12 328 PRO B CA 1
ATOM 9026 C C . PRO B 1 328 ? 29.75 27.578 9.125 1 90.12 328 PRO B C 1
ATOM 9028 O O . PRO B 1 328 ? 28.859 27.125 8.398 1 90.12 328 PRO B O 1
ATOM 9031 N N . SER B 1 329 ? 30.953 27.578 8.672 1 88.19 329 SER B N 1
ATOM 9032 C CA . SER B 1 329 ? 31.344 27.25 7.305 1 88.19 329 SER B CA 1
ATOM 9033 C C . SER B 1 329 ? 31.578 25.75 7.145 1 88.19 329 SER B C 1
ATOM 9035 O O . SER B 1 329 ? 31.672 25.25 6.023 1 88.19 329 SER B O 1
ATOM 9037 N N . GLU B 1 330 ? 31.609 25.031 8.211 1 85.69 330 GLU B N 1
ATOM 9038 C CA . GLU B 1 330 ? 31.891 23.594 8.125 1 85.69 330 GLU B CA 1
ATOM 9039 C C . GLU B 1 330 ? 30.891 22.797 8.961 1 85.69 330 GLU B C 1
ATOM 9041 O O . GLU B 1 330 ? 31.25 22.234 10 1 85.69 330 GLU B O 1
ATOM 9046 N N . PRO B 1 331 ? 29.656 22.781 8.461 1 87.69 331 PRO B N 1
ATOM 9047 C CA . PRO B 1 331 ? 28.672 22 9.227 1 87.69 331 PRO B CA 1
ATOM 9048 C C . PRO B 1 331 ? 28.969 20.516 9.195 1 87.69 331 PRO B C 1
ATOM 9050 O O . PRO B 1 331 ? 29.531 20 8.219 1 87.69 331 PRO B O 1
ATOM 9053 N N . SER B 1 332 ? 28.641 19.812 10.258 1 89 332 SER B N 1
ATOM 9054 C CA . SER B 1 332 ? 28.781 18.359 10.328 1 89 332 SER B CA 1
ATOM 9055 C C . SER B 1 332 ? 27.766 17.656 9.43 1 89 332 SER B C 1
ATOM 9057 O O . SER B 1 332 ? 26.766 18.25 9.047 1 89 332 SER B O 1
ATOM 9059 N N . THR B 1 333 ? 28.062 16.484 9.039 1 90 333 THR B N 1
ATOM 9060 C CA . THR B 1 333 ? 27.125 15.656 8.281 1 90 333 THR B CA 1
ATOM 9061 C C . THR B 1 333 ? 26.281 14.797 9.219 1 90 333 THR B C 1
ATOM 9063 O O . THR B 1 333 ? 26.797 14.203 10.164 1 90 333 THR B O 1
ATOM 9066 N N . PHE B 1 334 ? 25.047 14.914 8.992 1 91.88 334 PHE B N 1
ATOM 9067 C CA . PHE B 1 334 ? 24.109 14.164 9.82 1 91.88 334 PHE B CA 1
ATOM 9068 C C . PHE B 1 334 ? 23.375 13.117 8.992 1 91.88 334 PHE B C 1
ATOM 9070 O O . PHE B 1 334 ? 23.016 13.367 7.84 1 91.88 334 PHE B O 1
ATOM 9077 N N . PRO B 1 335 ? 23.062 11.953 9.539 1 88.38 335 PRO B N 1
ATOM 9078 C CA . PRO B 1 335 ? 22.359 10.914 8.797 1 88.38 335 PRO B CA 1
ATOM 9079 C C . PRO B 1 335 ? 20.891 11.234 8.586 1 88.38 335 PRO B C 1
ATOM 9081 O O . PRO B 1 335 ? 20.25 11.805 9.469 1 88.38 335 PRO B O 1
ATOM 9084 N N . SER B 1 336 ? 20.359 10.883 7.414 1 88.25 336 SER B N 1
ATOM 9085 C CA . SER B 1 336 ? 18.938 11.031 7.121 1 88.25 336 SER B CA 1
ATOM 9086 C C . SER B 1 336 ? 18.125 9.891 7.727 1 88.25 336 SER B C 1
ATOM 9088 O O . SER B 1 336 ? 18.594 8.75 7.785 1 88.25 336 SER B O 1
ATOM 9090 N N . ALA B 1 337 ? 16.938 10.281 8.219 1 86.38 337 ALA B N 1
ATOM 9091 C CA . ALA B 1 337 ? 16.062 9.281 8.844 1 86.38 337 ALA B CA 1
ATOM 9092 C C . ALA B 1 337 ? 15.023 8.766 7.855 1 86.38 337 ALA B C 1
ATOM 9094 O O . ALA B 1 337 ? 14.43 7.711 8.07 1 86.38 337 ALA B O 1
ATOM 9095 N N . ALA B 1 338 ? 14.719 9.484 6.871 1 82.62 338 ALA B N 1
ATOM 9096 C CA . ALA B 1 338 ? 13.758 9.133 5.828 1 82.62 338 ALA B CA 1
ATOM 9097 C C . ALA B 1 338 ? 14.164 9.719 4.48 1 82.62 338 ALA B C 1
ATOM 9099 O O . ALA B 1 338 ? 15.141 10.469 4.395 1 82.62 338 ALA B O 1
ATOM 9100 N N . LEU B 1 339 ? 13.477 9.25 3.469 1 83.56 339 LEU B N 1
ATOM 9101 C CA . LEU B 1 339 ? 13.766 9.742 2.127 1 83.56 339 LEU B CA 1
ATOM 9102 C C . LEU B 1 339 ? 12.719 10.758 1.684 1 83.56 339 LEU B C 1
ATOM 9104 O O . LEU B 1 339 ? 11.602 10.773 2.203 1 83.56 339 LEU B O 1
ATOM 9108 N N . LEU B 1 340 ? 13.25 11.703 0.824 1 84.5 340 LEU B N 1
ATOM 9109 C CA . LEU B 1 340 ? 12.391 12.766 0.303 1 84.5 340 LEU B CA 1
ATOM 9110 C C . LEU B 1 340 ? 12.297 12.688 -1.218 1 84.5 340 LEU B C 1
ATOM 9112 O O . LEU B 1 340 ? 13.266 12.328 -1.887 1 84.5 340 LEU B O 1
ATOM 9116 N N . ALA B 1 341 ? 11.031 12.875 -1.682 1 80.75 341 ALA B N 1
ATOM 9117 C CA . ALA B 1 341 ? 10.82 13.031 -3.119 1 80.75 341 ALA B CA 1
ATOM 9118 C C . ALA B 1 341 ? 9.977 14.266 -3.424 1 80.75 341 ALA B C 1
ATOM 9120 O O . ALA B 1 341 ? 9.031 14.57 -2.697 1 80.75 341 ALA B O 1
ATOM 9121 N N . MET B 1 342 ? 10.438 15.086 -4.441 1 79.12 342 MET B N 1
ATOM 9122 C CA . MET B 1 342 ? 9.688 16.266 -4.863 1 79.12 342 MET B CA 1
ATOM 9123 C C . MET B 1 342 ? 8.617 15.891 -5.883 1 79.12 342 MET B C 1
ATOM 9125 O O . MET B 1 342 ? 8.93 15.5 -7.008 1 79.12 342 MET B O 1
ATOM 9129 N N . LYS B 1 343 ? 7.359 15.875 -5.449 1 71.62 343 LYS B N 1
ATOM 9130 C CA . LYS B 1 343 ? 6.258 15.594 -6.363 1 71.62 343 LYS B CA 1
ATOM 9131 C C . LYS B 1 343 ? 5.84 16.844 -7.133 1 71.62 343 LYS B C 1
ATOM 9133 O O . LYS B 1 343 ? 5.734 17.922 -6.559 1 71.62 343 LYS B O 1
ATOM 9138 N N . PRO B 1 344 ? 5.754 16.719 -8.477 1 61.78 344 PRO B N 1
ATOM 9139 C CA . PRO B 1 344 ? 5.375 17.906 -9.242 1 61.78 344 PRO B CA 1
ATOM 9140 C C . PRO B 1 344 ? 3.961 18.391 -8.922 1 61.78 344 PRO B C 1
ATOM 9142 O O . PRO B 1 344 ? 3.111 17.594 -8.508 1 61.78 344 PRO B O 1
ATOM 9145 N N . THR B 1 345 ? 3.822 19.719 -8.734 1 54.16 345 THR B N 1
ATOM 9146 C CA . THR B 1 345 ? 2.568 20.391 -8.383 1 54.16 345 THR B CA 1
ATOM 9147 C C . THR B 1 345 ? 1.47 20.016 -9.375 1 54.16 345 THR B C 1
ATOM 9149 O O . THR B 1 345 ? 0.284 20.047 -9.039 1 54.16 345 THR B O 1
ATOM 9152 N N . SER B 1 346 ? 1.707 20.203 -10.836 1 44.66 346 SER B N 1
ATOM 9153 C CA . SER B 1 346 ? 0.598 20.047 -11.773 1 44.66 346 SER B CA 1
ATOM 9154 C C . SER B 1 346 ? 0.12 18.594 -11.828 1 44.66 346 SER B C 1
ATOM 9156 O O . SER B 1 346 ? 0.932 17.672 -11.844 1 44.66 346 SER B O 1
ATOM 9158 N N . GLY B 1 347 ? -0.693 18.281 -11.188 1 39.69 347 GLY B N 1
ATOM 9159 C CA . GLY B 1 347 ? -1.499 17.078 -11.32 1 39.69 347 GLY B CA 1
ATOM 9160 C C . GLY B 1 347 ? -1.586 16.578 -12.75 1 39.69 347 GLY B C 1
ATOM 9161 O O . GLY B 1 347 ? -2.533 15.875 -13.109 1 39.69 347 GLY B O 1
ATOM 9162 N N . VAL B 1 348 ? -1.165 17.438 -13.914 1 33.06 348 VAL B N 1
ATOM 9163 C CA . VAL B 1 348 ? -1.491 17 -15.273 1 33.06 348 VAL B CA 1
ATOM 9164 C C . VAL B 1 348 ? -0.829 15.656 -15.555 1 33.06 348 VAL B C 1
ATOM 9166 O O . VAL B 1 348 ? 0.354 15.469 -15.258 1 33.06 348 VAL B O 1
ATOM 9169 N N . LYS B 1 349 ? -1.737 14.859 -15.836 1 32.56 349 LYS B N 1
ATOM 9170 C CA . LYS B 1 349 ? -1.358 13.625 -16.5 1 32.56 349 LYS B CA 1
ATOM 9171 C C . LYS B 1 349 ? -0.306 13.883 -17.578 1 32.56 349 LYS B C 1
ATOM 9173 O O . LYS B 1 349 ? -0.42 14.836 -18.359 1 32.56 349 LYS B O 1
ATOM 9178 N N . ARG B 1 350 ? 0.899 13.641 -17.406 1 31.89 350 ARG B N 1
ATOM 9179 C CA . ARG B 1 350 ? 1.889 13.828 -18.453 1 31.89 350 ARG B CA 1
ATOM 9180 C C . ARG B 1 350 ? 1.298 13.508 -19.828 1 31.89 350 ARG B C 1
ATOM 9182 O O . ARG B 1 350 ? 0.633 12.477 -20 1 31.89 350 ARG B O 1
ATOM 9189 N N . ASN B 1 351 ? 0.957 14.57 -20.594 1 28.5 351 ASN B N 1
ATOM 9190 C CA . ASN B 1 351 ? 0.682 14.414 -22.016 1 28.5 351 ASN B CA 1
ATOM 9191 C C . ASN B 1 351 ? 1.832 13.719 -22.734 1 28.5 351 ASN B C 1
ATOM 9193 O O . ASN B 1 351 ? 2.996 14.078 -22.547 1 28.5 351 ASN B O 1
ATOM 9197 N N . ASN B 1 352 ? 1.731 12.555 -23.266 1 28.77 352 ASN B N 1
ATOM 9198 C CA . ASN B 1 352 ? 2.562 11.773 -24.172 1 28.77 352 ASN B CA 1
ATOM 9199 C C . ASN B 1 352 ? 3.129 12.633 -25.297 1 28.77 352 ASN B C 1
ATOM 9201 O O . ASN B 1 352 ? 3.832 12.133 -26.172 1 28.77 352 ASN B O 1
ATOM 9205 N N . ALA B 1 353 ? 2.637 13.859 -25.719 1 29.67 353 ALA B N 1
ATOM 9206 C CA . ALA B 1 353 ? 3.053 14.359 -27.031 1 29.67 353 ALA B CA 1
ATOM 9207 C C . ALA B 1 353 ? 4.496 14.852 -27 1 29.67 353 ALA B C 1
ATOM 9209 O O . ALA B 1 353 ? 5.238 14.68 -27.969 1 29.67 353 ALA B O 1
ATOM 9210 N N . THR B 1 354 ? 4.777 15.773 -26.172 1 28.64 354 THR B N 1
ATOM 9211 C CA . THR B 1 354 ? 6 16.484 -26.516 1 28.64 354 THR B CA 1
ATOM 9212 C C . THR B 1 354 ? 7.23 15.641 -26.172 1 28.64 354 THR B C 1
ATOM 9214 O O . THR B 1 354 ? 8.352 16.156 -26.141 1 28.64 354 THR B O 1
ATOM 9217 N N . ALA B 1 355 ? 7.168 14.398 -25.703 1 31.19 355 ALA B N 1
ATOM 9218 C CA . ALA B 1 355 ? 8.406 13.633 -25.594 1 31.19 355 ALA B CA 1
ATOM 9219 C C . ALA B 1 355 ? 9.047 13.43 -26.969 1 31.19 355 ALA B C 1
ATOM 9221 O O . ALA B 1 355 ? 10.039 12.703 -27.094 1 31.19 355 ALA B O 1
ATOM 9222 N N . ASN B 1 356 ? 8.344 13.828 -28.047 1 29.12 356 ASN B N 1
ATOM 9223 C CA . ASN B 1 356 ? 9.086 13.594 -29.281 1 29.12 356 ASN B CA 1
ATOM 9224 C C . ASN B 1 356 ? 10.406 14.367 -29.297 1 29.12 356 ASN B C 1
ATOM 9226 O O . ASN B 1 356 ? 11.273 14.094 -30.125 1 29.12 356 ASN B O 1
ATOM 9230 N N . ALA B 1 357 ? 10.367 15.773 -29.125 1 29.09 357 ALA B N 1
ATOM 9231 C CA . ALA B 1 357 ? 11.617 16.297 -29.672 1 29.09 357 ALA B CA 1
ATOM 9232 C C . ALA B 1 357 ? 12.828 15.688 -28.969 1 29.09 357 ALA B C 1
ATOM 9234 O O . ALA B 1 357 ? 13.836 15.383 -29.625 1 29.09 357 ALA B O 1
ATOM 9235 N N . GLU B 1 358 ? 13.188 16.234 -27.828 1 27.95 358 GLU B N 1
ATOM 9236 C CA . GLU B 1 358 ? 14.516 15.75 -27.453 1 27.95 358 GLU B CA 1
ATOM 9237 C C . GLU B 1 358 ? 14.477 14.273 -27.062 1 27.95 358 GLU B C 1
ATOM 9239 O O . GLU B 1 358 ? 13.453 13.781 -26.578 1 27.95 358 GLU B O 1
ATOM 9244 N N . GLY B 1 359 ? 15.18 13.398 -27.766 1 28.03 359 GLY B N 1
ATOM 9245 C CA . GLY B 1 359 ? 15.328 11.961 -27.922 1 28.03 359 GLY B CA 1
ATOM 9246 C C . GLY B 1 359 ? 14.906 11.18 -26.688 1 28.03 359 GLY B C 1
ATOM 9247 O O . GLY B 1 359 ? 15.039 9.953 -26.641 1 28.03 359 GLY B O 1
ATOM 9248 N N . GLY B 1 360 ? 15.148 11.883 -25.531 1 27.95 360 GLY B N 1
ATOM 9249 C CA . GLY B 1 360 ? 15.172 10.977 -24.391 1 27.95 360 GLY B CA 1
ATOM 9250 C C . GLY B 1 360 ? 13.797 10.477 -24 1 27.95 360 GLY B C 1
ATOM 9251 O O . GLY B 1 360 ? 12.844 11.258 -23.938 1 27.95 360 GLY B O 1
ATOM 9252 N N . ASN B 1 361 ? 13.289 9.414 -24.703 1 26.2 361 ASN B N 1
ATOM 9253 C CA . ASN B 1 361 ? 12.039 8.672 -24.547 1 26.2 361 ASN B CA 1
ATOM 9254 C C . ASN B 1 361 ? 11.578 8.672 -23.094 1 26.2 361 ASN B C 1
ATOM 9256 O O . ASN B 1 361 ? 12.227 8.086 -22.219 1 26.2 361 ASN B O 1
ATOM 9260 N N . THR B 1 362 ? 11.039 9.82 -22.797 1 27.14 362 THR B N 1
ATOM 9261 C CA . THR B 1 362 ? 10.656 10.125 -21.422 1 27.14 362 THR B CA 1
ATOM 9262 C C . THR B 1 362 ? 9.508 9.234 -20.969 1 27.14 362 THR B C 1
ATOM 9264 O O . THR B 1 362 ? 8.336 9.602 -21.109 1 27.14 362 THR B O 1
ATOM 9267 N N . ALA B 1 363 ? 9.219 7.988 -21.703 1 29.38 363 ALA B N 1
ATOM 9268 C CA . ALA B 1 363 ? 8.234 7.078 -21.125 1 29.38 363 ALA B CA 1
ATOM 9269 C C . ALA B 1 363 ? 8.125 7.277 -19.609 1 29.38 363 ALA B C 1
ATOM 9271 O O . ALA B 1 363 ? 9.141 7.395 -18.922 1 29.38 363 ALA B O 1
ATOM 9272 N N . HIS B 1 364 ? 7.039 7.832 -19.375 1 26.83 364 HIS B N 1
ATOM 9273 C CA . HIS B 1 364 ? 6.793 8.328 -18.031 1 26.83 364 HIS B CA 1
ATOM 9274 C C . HIS B 1 364 ? 7.137 7.27 -16.984 1 26.83 364 HIS B C 1
ATOM 9276 O O . HIS B 1 364 ? 6.398 6.301 -16.812 1 26.83 364 HIS B O 1
ATOM 9282 N N . LYS B 1 365 ? 8.195 6.574 -17.062 1 29.98 365 LYS B N 1
ATOM 9283 C CA . LYS B 1 365 ? 8.812 5.844 -15.969 1 29.98 365 LYS B CA 1
ATOM 9284 C C . LYS B 1 365 ? 8.391 6.422 -14.617 1 29.98 365 LYS B C 1
ATOM 9286 O O . LYS B 1 365 ? 8.367 7.641 -14.438 1 29.98 365 LYS B O 1
ATOM 9291 N N . LYS B 1 366 ? 7.094 5.805 -14.133 1 29.09 366 LYS B N 1
ATOM 9292 C CA . LYS B 1 366 ? 6.977 6.125 -12.719 1 29.09 366 LYS B CA 1
ATOM 9293 C C . LYS B 1 366 ? 8.273 6.727 -12.18 1 29.09 366 LYS B C 1
ATOM 9295 O O . LYS B 1 366 ? 9.312 6.066 -12.172 1 29.09 366 LYS B O 1
ATOM 9300 N N . SER B 1 367 ? 8.461 7.664 -12.641 1 31.86 367 SER B N 1
ATOM 9301 C CA . SER B 1 367 ? 9.602 8.461 -12.203 1 31.86 367 SER B CA 1
ATOM 9302 C C . SER B 1 367 ? 9.953 8.188 -10.75 1 31.86 367 SER B C 1
ATOM 9304 O O . SER B 1 367 ? 9.094 8.289 -9.867 1 31.86 367 SER B O 1
ATOM 9306 N N . ASP B 1 368 ? 10.352 6.914 -10.406 1 34.72 368 ASP B N 1
ATOM 9307 C CA . ASP B 1 368 ? 11.078 6.754 -9.156 1 34.72 368 ASP B CA 1
ATOM 9308 C C . ASP B 1 368 ? 11.328 8.102 -8.484 1 34.72 368 ASP B C 1
ATOM 9310 O O . ASP B 1 368 ? 12.102 8.922 -8.992 1 34.72 368 ASP B O 1
ATOM 9314 N N . VAL B 1 369 ? 10.258 8.789 -8.273 1 43.84 369 VAL B N 1
ATOM 9315 C CA . VAL B 1 369 ? 10.547 9.922 -7.402 1 43.84 369 VAL B CA 1
ATOM 9316 C C . VAL B 1 369 ? 11.828 9.656 -6.613 1 43.84 369 VAL B C 1
ATOM 9318 O O . VAL B 1 369 ? 11.898 8.703 -5.84 1 43.84 369 VAL B O 1
ATOM 9321 N N . ASN B 1 370 ? 12.711 9.633 -7.23 1 57.09 370 ASN B N 1
ATOM 9322 C CA . ASN B 1 370 ? 14.062 9.562 -6.68 1 57.09 370 ASN B CA 1
ATOM 9323 C C . ASN B 1 370 ? 14.125 10.141 -5.27 1 57.09 370 ASN B C 1
ATOM 9325 O O . ASN B 1 370 ? 14.125 11.359 -5.09 1 57.09 370 ASN B O 1
ATOM 9329 N N . SER B 1 371 ? 13.516 9.203 -4.414 1 71.5 371 SER B N 1
ATOM 9330 C CA . SER B 1 371 ? 13.727 9.617 -3.027 1 71.5 371 SER B CA 1
ATOM 9331 C C . SER B 1 371 ? 15.211 9.75 -2.707 1 71.5 371 SER B C 1
ATOM 9333 O O . SER B 1 371 ? 16.016 8.945 -3.166 1 71.5 371 SER B O 1
ATOM 9335 N N . LYS B 1 372 ? 15.508 10.836 -2.408 1 80.31 372 LYS B N 1
ATOM 9336 C CA . LYS B 1 372 ? 16.875 11.18 -2.039 1 80.31 372 LYS B CA 1
ATOM 9337 C C . LYS B 1 372 ? 17 11.422 -0.537 1 80.31 372 LYS B C 1
ATOM 9339 O O . LYS B 1 372 ? 15.992 11.594 0.151 1 80.31 372 LYS B O 1
ATOM 9344 N N . GLU B 1 373 ? 18.188 11.32 -0.117 1 85.44 373 GLU B N 1
ATOM 9345 C CA . GLU B 1 373 ? 18.453 11.625 1.286 1 85.44 373 GLU B CA 1
ATOM 9346 C C . GLU B 1 373 ? 18.203 13.102 1.582 1 85.44 373 GLU B C 1
ATOM 9348 O O . GLU B 1 373 ? 17.844 13.469 2.701 1 85.44 373 GLU B O 1
ATOM 9353 N N . SER B 1 374 ? 18.469 13.859 0.59 1 89.56 374 SER B N 1
ATOM 9354 C CA . SER B 1 374 ? 18.25 15.297 0.715 1 89.56 374 SER B CA 1
ATOM 9355 C C . SER B 1 374 ? 17.797 15.906 -0.608 1 89.56 374 SER B C 1
ATOM 9357 O O . SER B 1 374 ? 18.094 15.367 -1.678 1 89.56 374 SER B O 1
ATOM 9359 N N . VAL B 1 375 ? 17.016 16.844 -0.529 1 89 375 VAL B N 1
ATOM 9360 C CA . VAL B 1 375 ? 16.578 17.578 -1.708 1 89 375 VAL B CA 1
ATOM 9361 C C . VAL B 1 375 ? 17.047 19.031 -1.62 1 89 375 VAL B C 1
ATOM 9363 O O . VAL B 1 375 ? 17.094 19.609 -0.534 1 89 375 VAL B O 1
ATOM 9366 N N . SER B 1 376 ? 17.484 19.641 -2.74 1 91.19 376 SER B N 1
ATOM 9367 C CA . SER B 1 376 ? 17.938 21.031 -2.805 1 91.19 376 SER B CA 1
ATOM 9368 C C . SER B 1 376 ? 16.875 21.922 -3.461 1 91.19 376 SER B C 1
ATOM 9370 O O . SER B 1 376 ? 16.438 21.641 -4.578 1 91.19 376 SER B O 1
ATOM 9372 N N . LEU B 1 377 ? 16.531 22.938 -2.75 1 90.44 377 LEU B N 1
ATOM 9373 C CA . LEU B 1 377 ? 15.555 23.891 -3.256 1 90.44 377 LEU B CA 1
ATOM 9374 C C . LEU B 1 377 ? 16.219 25.203 -3.652 1 90.44 377 LEU B C 1
ATOM 9376 O O . LEU B 1 377 ? 17.141 25.672 -2.965 1 90.44 377 LEU B O 1
ATOM 9380 N N . ALA B 1 378 ? 15.758 25.734 -4.758 1 89.5 378 ALA B N 1
ATOM 9381 C CA . ALA B 1 378 ? 16.25 27.047 -5.188 1 89.5 378 ALA B CA 1
ATOM 9382 C C . ALA B 1 378 ? 15.602 28.172 -4.367 1 89.5 378 ALA B C 1
ATOM 9384 O O . ALA B 1 378 ? 14.414 28.109 -4.055 1 89.5 378 ALA B O 1
ATOM 9385 N N . PRO B 1 379 ? 16.422 29.156 -3.982 1 90.69 379 PRO B N 1
ATOM 9386 C CA . PRO B 1 379 ? 15.883 30.281 -3.217 1 90.69 379 PRO B CA 1
ATOM 9387 C C . PRO B 1 379 ? 15.008 31.203 -4.066 1 90.69 379 PRO B C 1
ATOM 9389 O O . PRO B 1 379 ? 15.297 31.422 -5.246 1 90.69 379 PRO B O 1
ATOM 9392 N N . THR B 1 380 ? 13.992 31.594 -3.498 1 87.38 380 THR B N 1
ATOM 9393 C CA . THR B 1 380 ? 13.125 32.594 -4.113 1 87.38 380 THR B CA 1
ATOM 9394 C C . THR B 1 380 ? 12.984 33.812 -3.205 1 87.38 380 THR B C 1
ATOM 9396 O O . THR B 1 380 ? 12.969 33.688 -1.979 1 87.38 380 THR B O 1
ATOM 9399 N N . TYR B 1 381 ? 13.031 34.969 -3.871 1 87.25 381 TYR B N 1
ATOM 9400 C CA . TYR B 1 381 ? 12.906 36.219 -3.104 1 87.25 381 TYR B CA 1
ATOM 9401 C C . TYR B 1 381 ? 11.445 36.594 -2.914 1 87.25 381 TYR B C 1
ATOM 9403 O O . TYR B 1 381 ? 10.664 36.594 -3.869 1 87.25 381 TYR B O 1
ATOM 9411 N N . ASN B 1 382 ? 11.109 36.75 -1.662 1 81.19 382 ASN B N 1
ATOM 9412 C CA . ASN B 1 382 ? 9.766 37.188 -1.319 1 81.19 382 ASN B CA 1
ATOM 9413 C C . ASN B 1 382 ? 9.703 38.688 -1.132 1 81.19 382 ASN B C 1
ATOM 9415 O O . ASN B 1 382 ? 10.281 39.25 -0.187 1 81.19 382 ASN B O 1
ATOM 9419 N N . ASP B 1 383 ? 8.875 39.406 -1.846 1 77.31 383 ASP B N 1
ATOM 9420 C CA . ASP B 1 383 ? 8.781 40.844 -1.815 1 77.31 383 ASP B CA 1
ATOM 9421 C C . ASP B 1 383 ? 8.047 41.344 -0.565 1 77.31 383 ASP B C 1
ATOM 9423 O O . ASP B 1 383 ? 8.336 42.406 -0.047 1 77.31 383 ASP B O 1
ATOM 9427 N N . LYS B 1 384 ? 7.148 40.5 -0.152 1 73.12 384 LYS B N 1
ATOM 9428 C CA . LYS B 1 384 ? 6.355 40.938 1.002 1 73.12 384 LYS B CA 1
ATOM 9429 C C . LYS B 1 384 ? 7.207 40.938 2.27 1 73.12 384 LYS B C 1
ATOM 9431 O O . LYS B 1 384 ? 7.164 41.938 3.027 1 73.12 384 LYS B O 1
ATOM 9436 N N . SER B 1 385 ? 8.047 39.969 2.412 1 74.44 385 SER B N 1
ATOM 9437 C CA . SER B 1 385 ? 8.891 39.875 3.605 1 74.44 385 SER B CA 1
ATOM 9438 C C . SER B 1 385 ? 10.297 40.406 3.326 1 74.44 385 SER B C 1
ATOM 9440 O O . SER B 1 385 ? 11.086 40.594 4.25 1 74.44 385 SER B O 1
ATOM 9442 N N . SER B 1 386 ? 10.555 40.719 2.109 1 79.44 386 SER B N 1
ATOM 9443 C CA . SER B 1 386 ? 11.859 41.219 1.68 1 79.44 386 SER B CA 1
ATOM 9444 C C . SER B 1 386 ? 12.969 40.25 2.096 1 79.44 386 SER B C 1
ATOM 9446 O O . SER B 1 386 ? 14.016 40.688 2.58 1 79.44 386 SER B O 1
ATOM 9448 N N . THR B 1 387 ? 12.633 39 2.186 1 85.19 387 THR B N 1
ATOM 9449 C CA . THR B 1 387 ? 13.633 38 2.543 1 85.19 387 THR B CA 1
ATOM 9450 C C . THR B 1 387 ? 13.625 36.844 1.547 1 85.19 387 THR B C 1
ATOM 9452 O O . THR B 1 387 ? 12.695 36.719 0.739 1 85.19 387 THR B O 1
ATOM 9455 N N . TRP B 1 388 ? 14.711 36.125 1.55 1 89.44 388 TRP B N 1
ATOM 9456 C CA . TRP B 1 388 ? 14.805 34.938 0.733 1 89.44 388 TRP B CA 1
ATOM 9457 C C . TRP B 1 388 ? 14.094 33.75 1.402 1 89.44 388 TRP B C 1
ATOM 9459 O O . TRP B 1 388 ? 14.039 33.688 2.633 1 89.44 388 TRP B O 1
ATOM 9469 N N . HIS B 1 389 ? 13.367 33 0.617 1 89.44 389 HIS B N 1
ATOM 9470 C CA . HIS B 1 389 ? 12.688 31.828 1.161 1 89.44 389 HIS B CA 1
ATOM 9471 C C . HIS B 1 389 ? 12.742 30.641 0.194 1 89.44 389 HIS B C 1
ATOM 9473 O O . HIS B 1 389 ? 13.141 30.812 -0.962 1 89.44 389 HIS B O 1
ATOM 9479 N N . ALA B 1 390 ? 12.539 29.469 0.761 1 89.31 390 ALA B N 1
ATOM 9480 C CA . ALA B 1 390 ? 12.398 28.234 -0.019 1 89.31 390 ALA B CA 1
ATOM 9481 C C . ALA B 1 390 ? 11.047 27.578 0.242 1 89.31 390 ALA B C 1
ATOM 9483 O O . ALA B 1 390 ? 10.609 27.469 1.392 1 89.31 390 ALA B O 1
ATOM 9484 N N . SER B 1 391 ? 10.32 27.344 -0.867 1 86.19 391 SER B N 1
ATOM 9485 C CA . SER B 1 391 ? 9.016 26.703 -0.722 1 86.19 391 SER B CA 1
ATOM 9486 C C . SER B 1 391 ? 8.836 25.594 -1.748 1 86.19 391 SER B C 1
ATOM 9488 O O . SER B 1 391 ? 9.367 25.656 -2.855 1 86.19 391 SER B O 1
ATOM 9490 N N . TYR B 1 392 ? 8.234 24.547 -1.336 1 83.81 392 TYR B N 1
ATOM 9491 C CA . TYR B 1 392 ? 7.82 23.453 -2.205 1 83.81 392 TYR B CA 1
ATOM 9492 C C . TYR B 1 392 ? 6.496 22.859 -1.74 1 83.81 392 TYR B C 1
ATOM 9494 O O . TYR B 1 392 ? 6.34 22.531 -0.565 1 83.81 392 TYR B O 1
ATOM 9502 N N . PRO B 1 393 ? 5.57 22.734 -2.57 1 77.19 393 PRO B N 1
ATOM 9503 C CA . PRO B 1 393 ? 4.211 22.391 -2.145 1 77.19 393 PRO B CA 1
ATOM 9504 C C . PRO B 1 393 ? 4.07 20.938 -1.738 1 77.19 393 PRO B C 1
ATOM 9506 O O . PRO B 1 393 ? 3.348 20.625 -0.789 1 77.19 393 PRO B O 1
ATOM 9509 N N . HIS B 1 394 ? 4.715 19.969 -2.449 1 77.88 394 HIS B N 1
ATOM 9510 C CA . HIS B 1 394 ? 4.445 18.562 -2.184 1 77.88 394 HIS B CA 1
ATOM 9511 C C . HIS B 1 394 ? 5.738 17.766 -2.041 1 77.88 394 HIS B C 1
ATOM 9513 O O . HIS B 1 394 ? 6.238 17.203 -3.02 1 77.88 394 HIS B O 1
ATOM 9519 N N . LEU B 1 395 ? 6.203 17.734 -0.758 1 79.25 395 LEU B N 1
ATOM 9520 C CA . LEU B 1 395 ? 7.328 16.859 -0.458 1 79.25 395 LEU B CA 1
ATOM 9521 C C . LEU B 1 395 ? 6.84 15.5 0.041 1 79.25 395 LEU B C 1
ATOM 9523 O O . LEU B 1 395 ? 6.113 15.43 1.033 1 79.25 395 LEU B O 1
ATOM 9527 N N . LEU B 1 396 ? 7.152 14.539 -0.7 1 77.56 396 LEU B N 1
ATOM 9528 C CA . LEU B 1 396 ? 6.801 13.188 -0.291 1 77.56 396 LEU B CA 1
ATOM 9529 C C . LEU B 1 396 ? 7.867 12.602 0.628 1 77.56 396 LEU B C 1
ATOM 9531 O O . LEU B 1 396 ? 9.055 12.602 0.291 1 77.56 396 LEU B O 1
ATOM 9535 N N . CYS B 1 397 ? 7.426 12.258 1.837 1 78.06 397 CYS B N 1
ATOM 9536 C CA . CYS B 1 397 ? 8.336 11.672 2.814 1 78.06 397 CYS B CA 1
ATOM 9537 C C . CYS B 1 397 ? 8.102 10.164 2.934 1 78.06 397 CYS B C 1
ATOM 9539 O O . CYS B 1 397 ? 6.957 9.719 3.045 1 78.06 397 CYS B O 1
ATOM 9541 N N . THR B 1 398 ? 9.148 9.375 2.797 1 73.69 398 THR B N 1
ATOM 9542 C CA . THR B 1 398 ? 9.008 7.922 2.896 1 73.69 398 THR B CA 1
ATOM 9543 C C . THR B 1 398 ? 10.141 7.328 3.734 1 73.69 398 THR B C 1
ATOM 9545 O O . THR B 1 398 ? 11.281 7.789 3.668 1 73.69 398 THR B O 1
ATOM 9548 N N . THR B 1 399 ? 9.773 6.441 4.645 1 63.28 399 THR B N 1
ATOM 9549 C CA . THR B 1 399 ? 10.773 5.777 5.473 1 63.28 399 THR B CA 1
ATOM 9550 C C . THR B 1 399 ? 11.219 4.461 4.836 1 63.28 399 THR B C 1
ATOM 9552 O O . THR B 1 399 ? 12.062 3.754 5.387 1 63.28 399 THR B O 1
ATOM 9555 N N . ARG B 1 400 ? 10.617 3.834 3.893 1 51.19 400 ARG B N 1
ATOM 9556 C CA . ARG B 1 400 ? 10.758 2.492 3.336 1 51.19 400 ARG B CA 1
ATOM 9557 C C . ARG B 1 400 ? 12.234 2.143 3.129 1 51.19 400 ARG B C 1
ATOM 9559 O O . ARG B 1 400 ? 12.648 1.014 3.393 1 51.19 400 ARG B O 1
ATOM 9566 N N . GLN B 1 401 ? 13.078 2.887 2.316 1 46.09 401 GLN B N 1
ATOM 9567 C CA . GLN B 1 401 ? 14.414 2.471 1.904 1 46.09 401 GLN B CA 1
ATOM 9568 C C . GLN B 1 401 ? 15.438 2.709 3.016 1 46.09 401 GLN B C 1
ATOM 9570 O O . GLN B 1 401 ? 16.625 2.471 2.83 1 46.09 401 GLN B O 1
ATOM 9575 N N . LYS B 1 402 ? 15.141 3.4 4.016 1 48.75 402 LYS B N 1
ATOM 9576 C CA . LYS B 1 402 ? 16.203 3.668 4.98 1 48.75 402 LYS B CA 1
ATOM 9577 C C . LYS B 1 402 ? 16.188 2.654 6.121 1 48.75 402 LYS B C 1
ATOM 9579 O O . LYS B 1 402 ? 15.125 2.125 6.465 1 48.75 402 LYS B O 1
ATOM 9584 N N . ASP B 1 403 ? 17.312 1.983 6.379 1 41.75 403 ASP B N 1
ATOM 9585 C CA . ASP B 1 403 ? 17.641 0.974 7.379 1 41.75 403 ASP B CA 1
ATOM 9586 C C . ASP B 1 403 ? 16.75 1.109 8.609 1 41.75 403 ASP B C 1
ATOM 9588 O O . ASP B 1 403 ? 16.422 2.223 9.023 1 41.75 403 ASP B O 1
ATOM 9592 N N . ALA B 1 404 ? 15.914 0.179 8.922 1 39.41 404 ALA B N 1
ATOM 9593 C CA . ALA B 1 404 ? 15.102 -0.157 10.086 1 39.41 404 ALA B CA 1
ATOM 9594 C C . ALA B 1 404 ? 15.68 0.463 11.352 1 39.41 404 ALA B C 1
ATOM 9596 O O . ALA B 1 404 ? 15.102 0.328 12.438 1 39.41 404 ALA B O 1
ATOM 9597 N N . VAL B 1 405 ? 16.828 0.783 11.43 1 36.16 405 VAL B N 1
ATOM 9598 C CA . VAL B 1 405 ? 17.484 1.143 12.68 1 36.16 405 VAL B CA 1
ATOM 9599 C C . VAL B 1 405 ? 16.719 2.27 13.359 1 36.16 405 VAL B C 1
ATOM 9601 O O . VAL B 1 405 ? 16.578 2.283 14.586 1 36.16 405 VAL B O 1
ATOM 9604 N N . LEU B 1 406 ? 16.484 3.254 12.609 1 39.34 406 LEU B N 1
ATOM 9605 C CA . LEU B 1 406 ? 16.047 4.441 13.344 1 39.34 406 LEU B CA 1
ATOM 9606 C C . LEU B 1 406 ? 14.664 4.238 13.953 1 39.34 406 LEU B C 1
ATOM 9608 O O . LEU B 1 406 ? 14.289 4.938 14.891 1 39.34 406 LEU B O 1
ATOM 9612 N N . LEU B 1 407 ? 13.961 3.451 13.281 1 41.47 407 LEU B N 1
ATOM 9613 C CA . LEU B 1 407 ? 12.594 3.359 13.797 1 41.47 407 LEU B CA 1
ATOM 9614 C C . LEU B 1 407 ? 12.547 2.479 15.039 1 41.47 407 LEU B C 1
ATOM 9616 O O . LEU B 1 407 ? 11.484 2.309 15.641 1 41.47 407 LEU B O 1
ATOM 9620 N N . ASP B 1 408 ? 13.492 1.669 15.148 1 37.88 408 ASP B N 1
ATOM 9621 C CA . ASP B 1 408 ? 13.516 0.878 16.375 1 37.88 408 ASP B CA 1
ATOM 9622 C C . ASP B 1 408 ? 13.688 1.771 17.609 1 37.88 408 ASP B C 1
ATOM 9624 O O . ASP B 1 408 ? 14.008 1.288 18.688 1 37.88 408 ASP B O 1
ATOM 9628 N N . SER B 1 409 ? 14.117 2.939 17.438 1 37.34 409 SER B N 1
ATOM 9629 C CA . SER B 1 409 ? 14.141 3.588 18.75 1 37.34 409 SER B CA 1
ATOM 9630 C C . SER B 1 409 ? 12.789 3.467 19.453 1 37.34 409 SER B C 1
ATOM 9632 O O . SER B 1 409 ? 11.906 4.301 19.25 1 37.34 409 SER B O 1
ATOM 9634 N N . ARG B 1 410 ? 12.445 2.32 19.547 1 38.31 410 ARG B N 1
ATOM 9635 C CA . ARG B 1 410 ? 11.375 2.02 20.484 1 38.31 410 ARG B CA 1
ATOM 9636 C C . ARG B 1 410 ? 11.469 2.908 21.719 1 38.31 410 ARG B C 1
ATOM 9638 O O . ARG B 1 410 ? 12.43 2.812 22.484 1 38.31 410 ARG B O 1
ATOM 9645 N N . SER B 1 411 ? 11.133 4.051 21.609 1 42.31 411 SER B N 1
ATOM 9646 C CA . SER B 1 411 ? 10.961 4.695 22.906 1 42.31 411 SER B CA 1
ATOM 9647 C C . SER B 1 411 ? 10.391 3.727 23.938 1 42.31 411 SER B C 1
ATOM 9649 O O . SER B 1 411 ? 9.617 2.834 23.594 1 42.31 411 SER B O 1
ATOM 9651 N N . ASN B 1 412 ? 11.148 3.377 24.844 1 43.72 412 ASN B N 1
ATOM 9652 C CA . ASN B 1 412 ? 10.672 2.723 26.062 1 43.72 412 ASN B CA 1
ATOM 9653 C C . ASN B 1 412 ? 9.211 3.061 26.344 1 43.72 412 ASN B C 1
ATOM 9655 O O . ASN B 1 412 ? 8.625 2.539 27.297 1 43.72 412 ASN B O 1
ATOM 9659 N N . GLN B 1 413 ? 8.797 4.043 25.625 1 51.34 413 GLN B N 1
ATOM 9660 C CA . GLN B 1 413 ? 7.453 4.445 26.031 1 51.34 413 GLN B CA 1
ATOM 9661 C C . GLN B 1 413 ? 6.395 3.744 25.172 1 51.34 413 GLN B C 1
ATOM 9663 O O . GLN B 1 413 ? 6.461 3.773 23.938 1 51.34 413 GLN B O 1
ATOM 9668 N N . ILE B 1 414 ? 5.668 3.029 25.672 1 63.53 414 ILE B N 1
ATOM 9669 C CA . ILE B 1 4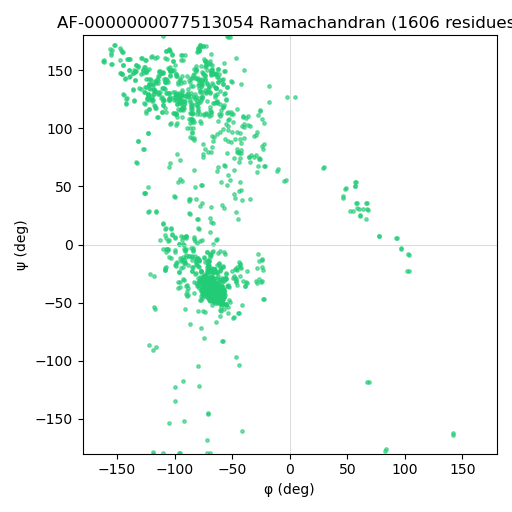14 ? 4.609 2.221 25.078 1 63.53 414 ILE B CA 1
ATOM 9670 C C . ILE B 1 414 ? 3.748 3.09 24.172 1 63.53 414 ILE B C 1
ATOM 9672 O O . ILE B 1 414 ? 3.232 4.125 24.594 1 63.53 414 ILE B O 1
ATOM 9676 N N . GLY B 1 415 ? 3.746 2.9 22.797 1 74.19 415 GLY B N 1
ATOM 9677 C CA . GLY B 1 415 ? 2.832 3.49 21.828 1 74.19 415 GLY B CA 1
ATOM 9678 C C . GLY B 1 415 ? 3.439 4.656 21.062 1 74.19 415 GLY B C 1
ATOM 9679 O O . GLY B 1 415 ? 2.939 5.039 20.016 1 74.19 415 GLY B O 1
ATOM 9680 N N . LYS B 1 416 ? 4.523 5.316 21.688 1 81.81 416 LYS B N 1
ATOM 9681 C CA . LYS B 1 416 ? 5.109 6.457 20.984 1 81.81 416 LYS B CA 1
ATOM 9682 C C . LYS B 1 416 ? 5.738 6.027 19.672 1 81.81 416 LYS B C 1
ATOM 9684 O O . LYS B 1 416 ? 6.465 5.035 19.609 1 81.81 416 LYS B O 1
ATOM 9689 N N . ARG B 1 417 ? 5.418 6.836 18.672 1 79.69 417 ARG B N 1
ATOM 9690 C CA . ARG B 1 417 ? 5.984 6.578 17.344 1 79.69 417 ARG B CA 1
ATOM 9691 C C . ARG B 1 417 ? 7.148 7.516 17.062 1 79.69 417 ARG B C 1
ATOM 9693 O O . ARG B 1 417 ? 7.281 8.562 17.688 1 79.69 417 ARG B O 1
ATOM 9700 N N . PRO B 1 418 ? 8.008 7.148 16.172 1 81.38 418 PRO B N 1
ATOM 9701 C CA . PRO B 1 418 ? 9.164 8 15.875 1 81.38 418 PRO B CA 1
ATOM 9702 C C . PRO B 1 418 ? 8.766 9.367 15.32 1 81.38 418 PRO B C 1
ATOM 9704 O O . PRO B 1 418 ? 7.82 9.461 14.531 1 81.38 418 PRO B O 1
ATOM 9707 N N . LEU B 1 419 ? 9.531 10.344 15.82 1 84.56 419 LEU B N 1
ATOM 9708 C CA . LEU B 1 419 ? 9.336 11.719 15.367 1 84.56 419 LEU B CA 1
ATOM 9709 C C . LEU B 1 419 ? 10.438 12.133 14.398 1 84.56 419 LEU B C 1
ATOM 9711 O O . LEU B 1 419 ? 11.594 11.734 14.562 1 84.56 419 LEU B O 1
ATOM 9715 N N . PHE B 1 420 ? 10.047 12.938 13.445 1 85.31 420 PHE B N 1
ATOM 9716 C CA . PHE B 1 420 ? 10.984 13.406 12.422 1 85.31 420 PHE B CA 1
ATOM 9717 C C . PHE B 1 420 ? 10.961 14.922 12.328 1 85.31 420 PHE B C 1
ATOM 9719 O O . PHE B 1 420 ? 10 15.562 12.75 1 85.31 420 PHE B O 1
ATOM 9726 N N . TYR B 1 421 ? 12.062 15.477 11.906 1 87.88 421 TYR B N 1
ATOM 9727 C CA . TYR B 1 421 ? 12.211 16.891 11.617 1 87.88 421 TYR B CA 1
ATOM 9728 C C . TYR B 1 421 ? 12.719 17.109 10.195 1 87.88 421 TYR B C 1
ATOM 9730 O O . TYR B 1 421 ? 13.484 16.297 9.672 1 87.88 421 TYR B O 1
ATOM 9738 N N . PHE B 1 422 ? 12.32 18.172 9.617 1 89.12 422 PHE B N 1
ATOM 9739 C CA . PHE B 1 422 ? 13.07 18.672 8.469 1 89.12 422 PHE B CA 1
ATOM 9740 C C . PHE B 1 422 ? 14.297 19.453 8.922 1 89.12 422 PHE B C 1
ATOM 9742 O O . PHE B 1 422 ? 14.188 20.391 9.727 1 89.12 422 PHE B O 1
ATOM 9749 N N . TYR B 1 423 ? 15.391 19.047 8.57 1 93.31 423 TYR B N 1
ATOM 9750 C CA . TYR B 1 423 ? 16.625 19.797 8.727 1 93.31 423 TYR B CA 1
ATOM 9751 C C . TYR B 1 423 ? 16.938 20.609 7.477 1 93.31 423 TYR B C 1
ATOM 9753 O O . TYR B 1 423 ? 17.125 20.047 6.395 1 93.31 423 TYR B O 1
ATOM 9761 N N . VAL B 1 424 ? 16.969 21.875 7.668 1 93.88 424 VAL B N 1
ATOM 9762 C CA . VAL B 1 424 ? 17.203 22.766 6.539 1 93.88 424 VAL B CA 1
ATOM 9763 C C . VAL B 1 424 ? 18.594 23.391 6.664 1 93.88 424 VAL B C 1
ATOM 9765 O O . VAL B 1 424 ? 18.906 24.016 7.688 1 93.88 424 VAL B O 1
ATOM 9768 N N . LYS B 1 425 ? 19.328 23.203 5.664 1 94.56 425 LYS B N 1
ATOM 9769 C CA . LYS B 1 425 ? 20.641 23.844 5.547 1 94.56 425 LYS B CA 1
ATOM 9770 C C . LYS B 1 425 ? 20.672 24.828 4.379 1 94.56 425 LYS B C 1
ATOM 9772 O O . LYS B 1 425 ? 20.641 24.422 3.217 1 94.56 425 LYS B O 1
ATOM 9777 N N . GLY B 1 426 ? 20.734 26.109 4.758 1 94.81 426 GLY B N 1
ATOM 9778 C CA . GLY B 1 426 ? 20.859 27.141 3.736 1 94.81 426 GLY B CA 1
ATOM 9779 C C . GLY B 1 426 ? 22.297 27.5 3.428 1 94.81 426 GLY B C 1
ATOM 9780 O O . GLY B 1 426 ? 23.078 27.812 4.332 1 94.81 426 GLY B O 1
ATOM 9781 N N . THR B 1 427 ? 22.688 27.391 2.193 1 94.56 427 THR B N 1
ATOM 9782 C CA . THR B 1 427 ? 24 27.844 1.741 1 94.56 427 THR B CA 1
ATOM 9783 C C . THR B 1 427 ? 23.984 29.344 1.439 1 94.56 427 THR B C 1
ATOM 9785 O O . THR B 1 427 ? 23.422 29.781 0.425 1 94.56 427 THR B O 1
ATOM 9788 N N . ALA B 1 428 ? 24.578 30.094 2.32 1 94.88 428 ALA B N 1
ATOM 9789 C CA . ALA B 1 428 ? 24.609 31.562 2.188 1 94.88 428 ALA B CA 1
ATOM 9790 C C . ALA B 1 428 ? 25.969 32.031 1.679 1 94.88 428 ALA B C 1
ATOM 9792 O O . ALA B 1 428 ? 26.984 31.391 1.921 1 94.88 428 ALA B O 1
ATOM 9793 N N . PHE B 1 429 ? 25.984 33.156 0.95 1 93.38 429 PHE B N 1
ATOM 9794 C CA . PHE B 1 429 ? 27.219 33.781 0.533 1 93.38 429 PHE B CA 1
ATOM 9795 C C . PHE B 1 429 ? 27.828 34.594 1.672 1 93.38 429 PHE B C 1
ATOM 9797 O O . PHE B 1 429 ? 27.203 35.531 2.16 1 93.38 429 PHE B O 1
ATOM 9804 N N . SER B 1 430 ? 28.969 34.188 2.131 1 93.19 430 SER B N 1
ATOM 9805 C CA . SER B 1 430 ? 29.656 34.906 3.201 1 93.19 430 SER B CA 1
ATOM 9806 C C . SER B 1 430 ? 30.438 36.125 2.656 1 93.19 430 SER B C 1
ATOM 9808 O O . SER B 1 430 ? 31 36.031 1.56 1 93.19 430 SER B O 1
ATOM 9810 N N . PRO B 1 431 ? 30.469 37.188 3.379 1 91.62 431 PRO B N 1
ATOM 9811 C CA . PRO B 1 431 ? 31.328 38.281 2.973 1 91.62 431 PRO B CA 1
ATOM 9812 C C . PRO B 1 431 ? 32.812 37.906 2.941 1 91.62 431 PRO B C 1
ATOM 9814 O O . PRO B 1 431 ? 33.625 38.625 2.336 1 91.62 431 PRO B O 1
ATOM 9817 N N . LEU B 1 432 ? 33.188 36.812 3.553 1 87.5 432 LEU B N 1
ATOM 9818 C CA . LEU B 1 432 ? 34.562 36.344 3.547 1 87.5 432 LEU B CA 1
ATOM 9819 C C . LEU B 1 432 ? 34.938 35.812 2.172 1 87.5 432 LEU B C 1
ATOM 9821 O O . LEU B 1 432 ? 36.125 35.625 1.88 1 87.5 432 LEU B O 1
ATOM 9825 N N . GLY B 1 433 ? 33.938 35.594 1.343 1 86.5 433 GLY B N 1
ATOM 9826 C CA . GLY B 1 433 ? 34.188 35.094 0.007 1 86.5 433 GLY B CA 1
ATOM 9827 C C . GLY B 1 433 ? 33.875 33.594 -0.144 1 86.5 433 GLY B C 1
ATOM 9828 O O . GLY B 1 433 ? 33.938 33.062 -1.25 1 86.5 433 GLY B O 1
ATOM 9829 N N . CYS B 1 434 ? 33.594 32.938 0.978 1 88.75 434 CYS B N 1
ATOM 9830 C CA . CYS B 1 434 ? 33.25 31.531 0.949 1 88.75 434 CYS B CA 1
ATOM 9831 C C . CYS B 1 434 ? 31.781 31.328 1.292 1 88.75 434 CYS B C 1
ATOM 9833 O O . CYS B 1 434 ? 31 32.281 1.327 1 88.75 434 CYS B O 1
ATOM 9835 N N . PHE B 1 435 ? 31.391 30.156 1.29 1 91.31 435 PHE B N 1
ATOM 9836 C CA . PHE B 1 435 ? 30.031 29.844 1.687 1 91.31 435 PHE B CA 1
ATOM 9837 C C . PHE B 1 435 ? 29.922 29.656 3.197 1 91.31 435 PHE B C 1
ATOM 9839 O O . PHE B 1 435 ? 30.891 29.219 3.836 1 91.31 435 PHE B O 1
ATOM 9846 N N . SER B 1 436 ? 28.859 30.156 3.74 1 93.38 436 SER B N 1
ATOM 9847 C CA . SER B 1 436 ? 28.469 29.875 5.113 1 93.38 436 SER B CA 1
ATOM 9848 C C . SER B 1 436 ? 27.094 29.203 5.164 1 93.38 436 SER B C 1
ATOM 9850 O O . SER B 1 436 ? 26.344 29.25 4.191 1 93.38 436 SER B O 1
ATOM 9852 N N . TYR B 1 437 ? 26.812 28.594 6.258 1 94.69 437 TYR B N 1
ATOM 9853 C CA . TYR B 1 437 ? 25.594 27.797 6.297 1 94.69 437 TYR B CA 1
ATOM 9854 C C . TYR B 1 437 ? 24.672 28.25 7.426 1 94.69 437 TYR B C 1
ATOM 9856 O O . TYR B 1 437 ? 25.125 28.484 8.547 1 94.69 437 TYR B O 1
ATOM 9864 N N . THR B 1 438 ? 23.469 28.516 7.031 1 95.12 438 THR B N 1
ATOM 9865 C CA . THR B 1 438 ? 22.391 28.75 7.984 1 95.12 438 THR B CA 1
ATOM 9866 C C . THR B 1 438 ? 21.547 27.484 8.164 1 95.12 438 THR B C 1
ATOM 9868 O O . THR B 1 438 ? 21.359 26.719 7.223 1 95.12 438 THR B O 1
ATOM 9871 N N . ARG B 1 439 ? 21.078 27.266 9.336 1 94.81 439 ARG B N 1
ATOM 9872 C CA . ARG B 1 439 ? 20.391 26 9.602 1 94.81 439 ARG B CA 1
ATOM 9873 C C . ARG B 1 439 ? 19.156 26.203 10.469 1 94.81 439 ARG B C 1
ATOM 9875 O O . ARG B 1 439 ? 19.078 27.172 11.234 1 94.81 439 ARG B O 1
ATOM 9882 N N . THR B 1 440 ? 18.203 25.391 10.297 1 94.12 440 THR B N 1
ATOM 9883 C CA . THR B 1 440 ? 17.016 25.375 11.141 1 94.12 440 THR B CA 1
ATOM 9884 C C . THR B 1 440 ? 16.359 24 11.141 1 94.12 440 THR B C 1
ATOM 9886 O O . THR B 1 440 ? 16.797 23.094 10.406 1 94.12 440 THR B O 1
ATOM 9889 N N . LEU B 1 441 ? 15.477 23.828 12.031 1 92.81 441 LEU B N 1
ATOM 9890 C CA . LEU B 1 441 ? 14.68 22.609 12.133 1 92.81 441 LEU B CA 1
ATOM 9891 C C . LEU B 1 441 ? 13.188 22.938 12.07 1 92.81 441 LEU B C 1
ATOM 9893 O O . LEU B 1 441 ? 12.742 23.938 12.609 1 92.81 441 LEU B O 1
ATOM 9897 N N . SER B 1 442 ? 12.461 22.062 11.414 1 88.31 442 SER B N 1
ATOM 9898 C CA . SER B 1 442 ? 11.008 22.188 11.398 1 88.31 442 SER B CA 1
ATOM 9899 C C . SER B 1 442 ? 10.391 21.656 12.688 1 88.31 442 SER B C 1
ATOM 9901 O O . SER B 1 442 ? 11.078 21.047 13.508 1 88.31 442 SER B O 1
ATOM 9903 N N . PRO B 1 443 ? 9.086 22 12.852 1 84.75 443 PRO B N 1
ATOM 9904 C CA . PRO B 1 443 ? 8.398 21.25 13.906 1 84.75 443 PRO B CA 1
ATOM 9905 C C . PRO B 1 443 ? 8.336 19.75 13.633 1 84.75 443 PRO B C 1
ATOM 9907 O O . PRO B 1 443 ? 8.375 19.328 12.469 1 84.75 443 PRO B O 1
ATOM 9910 N N . PRO B 1 444 ? 8.305 19.031 14.711 1 85.94 444 PRO B N 1
ATOM 9911 C CA . PRO B 1 444 ? 8.344 17.578 14.531 1 85.94 444 PRO B CA 1
ATOM 9912 C C . PRO B 1 444 ? 7.082 17.031 13.875 1 85.94 444 PRO B C 1
ATOM 9914 O O . PRO B 1 444 ? 6 17.609 14.031 1 85.94 444 PRO B O 1
ATOM 9917 N N . PHE B 1 445 ? 7.18 15.93 13.125 1 81.56 445 PHE B N 1
ATOM 9918 C CA . PHE B 1 445 ? 6.07 15.242 12.484 1 81.56 445 PHE B CA 1
ATOM 9919 C C . PHE B 1 445 ? 6.305 13.742 12.453 1 81.56 445 PHE B C 1
ATOM 9921 O O . PHE B 1 445 ? 7.387 13.266 12.812 1 81.56 445 PHE B O 1
ATOM 9928 N N . THR B 1 446 ? 5.27 13 12.164 1 79.75 446 THR B N 1
ATOM 9929 C CA . THR B 1 446 ? 5.375 11.555 11.992 1 79.75 446 THR B CA 1
ATOM 9930 C C . THR B 1 446 ? 5.086 11.156 10.547 1 79.75 446 THR B C 1
ATOM 9932 O O . THR B 1 446 ? 4.434 11.906 9.812 1 79.75 446 THR B O 1
ATOM 9935 N N . ILE B 1 447 ? 5.672 10.109 10.047 1 74.5 447 ILE B N 1
ATOM 9936 C CA . ILE B 1 447 ? 5.441 9.594 8.703 1 74.5 447 ILE B CA 1
ATOM 9937 C C . ILE B 1 447 ? 4.715 8.25 8.789 1 74.5 447 ILE B C 1
ATOM 9939 O O . ILE B 1 447 ? 5.23 7.293 9.367 1 74.5 447 ILE B O 1
ATOM 9943 N N . ALA B 1 448 ? 3.428 8.328 8.258 1 63.72 448 ALA B N 1
ATOM 9944 C CA . ALA B 1 448 ? 2.682 7.074 8.203 1 63.72 448 ALA B CA 1
ATOM 9945 C C . ALA B 1 448 ? 2.66 6.512 6.785 1 63.72 448 ALA B C 1
ATOM 9947 O O . ALA B 1 448 ? 2.35 7.23 5.832 1 63.72 448 ALA B O 1
ATOM 9948 N N . THR B 1 449 ? 3.309 5.551 6.32 1 52.19 449 THR B N 1
ATOM 9949 C CA . THR B 1 449 ? 3.355 5.043 4.953 1 52.19 449 THR B CA 1
ATOM 9950 C C . THR B 1 449 ? 2.014 4.434 4.559 1 52.19 449 THR B C 1
ATOM 9952 O O . THR B 1 449 ? 1.628 4.473 3.389 1 52.19 449 THR B O 1
ATOM 9955 N N . ARG B 1 450 ? 1.428 3.566 5.246 1 47.59 450 ARG B N 1
ATOM 9956 C CA . ARG B 1 450 ? 0.377 2.719 4.695 1 47.59 450 ARG B CA 1
ATOM 9957 C C . ARG B 1 450 ? -1.004 3.297 4.984 1 47.59 450 ARG B C 1
ATOM 9959 O O . ARG B 1 450 ? -1.587 3.029 6.035 1 47.59 450 ARG B O 1
ATOM 9966 N N . ARG B 1 451 ? -1.317 4.586 4.586 1 42.62 451 ARG B N 1
ATOM 9967 C CA . ARG B 1 451 ? -2.625 5.121 4.949 1 42.62 451 ARG B CA 1
ATOM 9968 C C . ARG B 1 451 ? -3.736 4.137 4.598 1 42.62 451 ARG B C 1
ATOM 9970 O O . ARG B 1 451 ? -4.727 4.023 5.324 1 42.62 451 ARG B O 1
ATOM 9977 N N . ASN B 1 452 ? -3.797 3.922 3.264 1 38.75 452 ASN B N 1
ATOM 9978 C CA . ASN B 1 452 ? -5.039 3.367 2.732 1 38.75 452 ASN B CA 1
ATOM 9979 C C . ASN B 1 452 ? -5.199 1.896 3.107 1 38.75 452 ASN B C 1
ATOM 9981 O O . ASN B 1 452 ? -6.012 1.186 2.516 1 38.75 452 ASN B O 1
ATOM 9985 N N . GLN B 1 453 ? -4.242 1.26 3.703 1 37.06 453 GLN B N 1
ATOM 9986 C CA . GLN B 1 453 ? -4.504 -0.164 3.885 1 37.06 453 GLN B CA 1
ATOM 9987 C C . GLN B 1 453 ? -5.613 -0.394 4.91 1 37.06 453 GLN B C 1
ATOM 9989 O O . GLN B 1 453 ? -5.965 0.516 5.664 1 37.06 453 GLN B O 1
ATOM 9994 N N . ASP B 1 454 ? -5.984 -1.621 5.223 1 38.47 454 ASP B N 1
ATOM 9995 C CA . ASP B 1 454 ? -7.023 -2.227 6.047 1 38.47 454 ASP B CA 1
ATOM 9996 C C . ASP B 1 454 ? -7.016 -1.646 7.457 1 38.47 454 ASP B C 1
ATOM 9998 O O . ASP B 1 454 ? -6.148 -0.836 7.797 1 38.47 454 ASP B O 1
ATOM 10002 N N . CYS B 1 455 ? -7.906 -2.109 8.219 1 41.16 455 CYS B N 1
ATOM 10003 C CA . CYS B 1 455 ? -8.219 -1.868 9.625 1 41.16 455 CYS B CA 1
ATOM 10004 C C . CYS B 1 455 ? -6.938 -1.711 10.445 1 41.16 455 CYS B C 1
ATOM 10006 O O . CYS B 1 455 ? -6.875 -0.869 11.344 1 41.16 455 CYS B O 1
ATOM 10008 N N . GLN B 1 456 ? -5.91 -2.395 10.055 1 41.41 456 GLN B N 1
ATOM 10009 C CA . GLN B 1 456 ? -4.684 -2.404 10.852 1 41.41 456 GLN B CA 1
ATOM 10010 C C . GLN B 1 456 ? -3.926 -1.088 10.703 1 41.41 456 GLN B C 1
ATOM 10012 O O . GLN B 1 456 ? -3.344 -0.593 11.672 1 41.41 456 GLN B O 1
ATOM 10017 N N . VAL B 1 457 ? -4.062 -0.579 9.562 1 47.47 457 VAL B N 1
ATOM 10018 C CA . VAL B 1 457 ? -3.381 0.691 9.336 1 47.47 457 VAL B CA 1
ATOM 10019 C C . VAL B 1 457 ? -4.047 1.789 10.164 1 47.47 457 VAL B C 1
ATOM 10021 O O . VAL B 1 457 ? -3.367 2.672 10.695 1 47.47 457 VAL B O 1
ATOM 10024 N N . GLN B 1 458 ? -5.332 1.535 10.312 1 52.09 458 GLN B N 1
ATOM 10025 C CA . GLN B 1 458 ? -6.02 2.516 11.141 1 52.09 458 GLN B CA 1
ATOM 10026 C C . GLN B 1 458 ? -5.496 2.486 12.578 1 52.09 458 GLN B C 1
ATOM 10028 O O . GLN B 1 458 ? -5.363 3.531 13.219 1 52.09 458 GLN B O 1
ATOM 10033 N N . ARG B 1 459 ? -5.246 1.253 13.008 1 55.47 459 ARG B N 1
ATOM 10034 C CA . ARG B 1 459 ? -4.672 1.166 14.344 1 55.47 459 ARG B CA 1
ATOM 10035 C C . ARG B 1 459 ? -3.322 1.872 14.406 1 55.47 459 ARG B C 1
ATOM 10037 O O . ARG B 1 459 ? -3.039 2.596 15.367 1 55.47 459 ARG B O 1
ATOM 10044 N N . MET B 1 460 ? -2.639 1.611 13.352 1 57.53 460 MET B N 1
ATOM 10045 C CA . MET B 1 460 ? -1.313 2.225 13.336 1 57.53 460 MET B CA 1
ATOM 10046 C C . MET B 1 460 ? -1.418 3.742 13.25 1 57.53 460 MET B C 1
ATOM 10048 O O . MET B 1 460 ? -0.655 4.461 13.898 1 57.53 460 MET B O 1
ATOM 10052 N N . MET B 1 461 ? -2.432 4.086 12.664 1 67 461 MET B N 1
ATOM 10053 C CA . MET B 1 461 ? -2.629 5.527 12.516 1 67 461 MET B CA 1
ATOM 10054 C C . MET B 1 461 ? -2.975 6.168 13.859 1 67 461 MET B C 1
ATOM 10056 O O . MET B 1 461 ? -2.637 7.324 14.102 1 67 461 MET B O 1
ATOM 10060 N N . SER B 1 462 ? -3.482 5.281 14.68 1 74.25 462 SER B N 1
ATOM 10061 C CA . SER B 1 462 ? -3.869 5.789 15.992 1 74.25 462 SER B CA 1
ATOM 10062 C C . SER B 1 462 ? -2.648 6.207 16.797 1 74.25 462 SER B C 1
ATOM 10064 O O . SER B 1 462 ? -2.604 7.316 17.344 1 74.25 462 SER B O 1
ATOM 10066 N N . SER B 1 463 ? -1.644 5.43 16.766 1 79.44 463 SER B N 1
ATOM 10067 C CA . SER B 1 463 ? -0.459 5.746 17.562 1 79.44 463 SER B CA 1
ATOM 10068 C C . SER B 1 463 ? 0.306 6.922 16.969 1 79.44 463 SER B C 1
ATOM 10070 O O . SER B 1 463 ? 0.861 7.742 17.703 1 79.44 463 SER B O 1
ATOM 10072 N N . TYR B 1 464 ? 0.312 7.031 15.664 1 79.25 464 TYR B N 1
ATOM 10073 C CA . TYR B 1 464 ? 1.021 8.117 15.008 1 79.25 464 TYR B CA 1
ATOM 10074 C C . TYR B 1 464 ? 0.368 9.461 15.312 1 79.25 464 TYR B C 1
ATOM 10076 O O . TYR B 1 464 ? 1.046 10.414 15.711 1 79.25 464 TYR B O 1
ATOM 10084 N N . THR B 1 465 ? -0.876 9.531 15.172 1 81.38 465 THR B N 1
ATOM 10085 C CA . THR B 1 465 ? -1.584 10.781 15.398 1 81.38 465 THR B CA 1
ATOM 10086 C C . THR B 1 465 ? -1.638 11.117 16.891 1 81.38 465 THR B C 1
ATOM 10088 O O . THR B 1 465 ? -1.591 12.289 17.266 1 81.38 465 THR B O 1
ATOM 10091 N N . ALA B 1 466 ? -1.759 10.086 17.703 1 86.69 466 ALA B N 1
ATOM 10092 C CA . ALA B 1 466 ? -1.751 10.312 19.141 1 86.69 466 ALA B CA 1
ATOM 10093 C C . ALA B 1 466 ? -0.411 10.883 19.609 1 86.69 466 ALA B C 1
ATOM 10095 O O . ALA B 1 466 ? -0.362 11.719 20.5 1 86.69 466 ALA B O 1
ATOM 10096 N N . THR B 1 467 ? 0.625 10.391 19.016 1 85.25 467 THR B N 1
ATOM 10097 C CA . THR B 1 467 ? 1.959 10.883 19.344 1 85.25 467 THR B CA 1
ATOM 10098 C C . THR B 1 467 ? 2.082 12.375 19.047 1 85.25 467 THR B C 1
ATOM 10100 O O . THR B 1 467 ? 2.568 13.148 19.875 1 85.25 467 THR B O 1
ATOM 10103 N N . CYS B 1 468 ? 1.684 12.766 17.875 1 81.69 468 CYS B N 1
ATOM 10104 C CA . CYS B 1 468 ? 1.731 14.18 17.516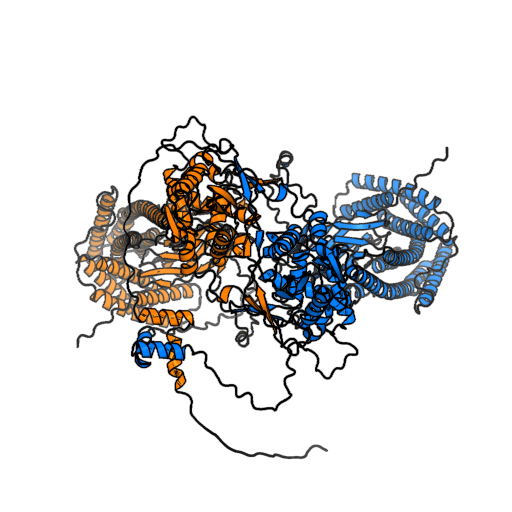 1 81.69 468 CYS B CA 1
ATOM 10105 C C . CYS B 1 468 ? 0.827 15.008 18.406 1 81.69 468 CYS B C 1
ATOM 10107 O O . CYS B 1 468 ? 1.21 16.094 18.859 1 81.69 468 CYS B O 1
ATOM 10109 N N . PHE B 1 469 ? -0.366 14.469 18.703 1 84.5 469 PHE B N 1
ATOM 10110 C CA . PHE B 1 469 ? -1.307 15.156 19.578 1 84.5 469 PHE B CA 1
ATOM 10111 C C . PHE B 1 469 ? -0.684 15.406 20.938 1 84.5 469 PHE B C 1
ATOM 10113 O O . PHE B 1 469 ? -0.784 16.516 21.484 1 84.5 469 PHE B O 1
ATOM 10120 N N . TRP B 1 470 ? -0.095 14.422 21.391 1 86.12 470 TRP B N 1
ATOM 10121 C CA . TRP B 1 470 ? 0.484 14.508 22.734 1 86.12 470 TRP B CA 1
ATOM 10122 C C . TRP B 1 470 ? 1.68 15.461 22.75 1 86.12 470 TRP B C 1
ATOM 10124 O O . TRP B 1 470 ? 1.815 16.281 23.641 1 86.12 470 TRP B O 1
ATOM 10134 N N . LEU B 1 471 ? 2.482 15.328 21.781 1 85 471 LEU B N 1
ATOM 10135 C CA . LEU B 1 471 ? 3.676 16.156 21.688 1 85 471 LEU B CA 1
ATOM 10136 C C . LEU B 1 471 ? 3.301 17.641 21.641 1 85 471 LEU B C 1
ATOM 10138 O O . LEU B 1 471 ? 3.842 18.438 22.406 1 85 471 LEU B O 1
ATOM 10142 N N . TYR B 1 472 ? 2.445 17.984 20.828 1 79.81 472 TYR B N 1
ATOM 10143 C CA . TYR B 1 472 ? 2.043 19.375 20.672 1 79.81 472 TYR B CA 1
ATOM 10144 C C . TYR B 1 472 ? 1.175 19.828 21.828 1 79.81 472 TYR B C 1
ATOM 10146 O O . TYR B 1 472 ? 1.173 21.016 22.203 1 79.81 472 TYR B O 1
ATOM 10154 N N . GLY B 1 473 ? 0.507 18.938 22.406 1 80.81 473 GLY B N 1
ATOM 10155 C CA . GLY B 1 473 ? -0.28 19.266 23.594 1 80.81 473 GLY B CA 1
ATOM 10156 C C . GLY B 1 473 ? 0.571 19.625 24.797 1 80.81 473 GLY B C 1
ATOM 10157 O O . GLY B 1 473 ? 0.242 20.562 25.531 1 80.81 473 GLY B O 1
ATOM 10158 N N . MET B 1 474 ? 1.631 18.875 25.016 1 82.69 474 MET B N 1
ATOM 10159 C CA . MET B 1 474 ? 2.529 19.141 26.141 1 82.69 474 MET B CA 1
ATOM 10160 C C . MET B 1 474 ? 3.4 20.359 25.844 1 82.69 474 MET B C 1
ATOM 10162 O O . MET B 1 474 ? 3.783 21.078 26.766 1 82.69 474 MET B O 1
ATOM 10166 N N . CYS B 1 475 ? 3.688 20.594 24.625 1 81.94 475 CYS B N 1
ATOM 10167 C CA . CYS B 1 475 ? 4.41 21.75 24.125 1 81.94 475 CYS B CA 1
ATOM 10168 C C . CYS B 1 475 ? 5.684 22 24.938 1 81.94 475 CYS B C 1
ATOM 10170 O O . CYS B 1 475 ? 5.914 23.094 25.438 1 81.94 475 CYS B O 1
ATOM 10172 N N . CYS B 1 476 ? 6.48 20.969 25.172 1 86.75 476 CYS B N 1
ATOM 10173 C CA . CYS B 1 476 ? 7.793 21.094 25.797 1 86.75 476 CYS B CA 1
ATOM 10174 C C . CYS B 1 476 ? 8.852 21.469 24.766 1 86.75 476 CYS B C 1
ATOM 10176 O O . CYS B 1 476 ? 9.469 20.594 24.156 1 86.75 476 CYS B O 1
ATOM 10178 N N . VAL B 1 477 ? 9.008 22.797 24.656 1 88.5 477 VAL B N 1
ATOM 10179 C CA . VAL B 1 477 ? 9.898 23.297 23.609 1 88.5 477 VAL B CA 1
ATOM 10180 C C . VAL B 1 477 ? 11.266 23.625 24.203 1 88.5 477 VAL B C 1
ATOM 10182 O O . VAL B 1 477 ? 11.344 24.203 25.297 1 88.5 477 VAL B O 1
ATOM 10185 N N . ASP B 1 478 ? 12.281 23.141 23.641 1 87.25 478 ASP B N 1
ATOM 10186 C CA . ASP B 1 478 ? 13.672 23.469 23.922 1 87.25 478 ASP B CA 1
ATOM 10187 C C . ASP B 1 478 ? 14.391 23.953 22.656 1 87.25 478 ASP B C 1
ATOM 10189 O O . ASP B 1 478 ? 14.953 23.156 21.922 1 87.25 478 ASP B O 1
ATOM 10193 N N . GLY B 1 479 ? 14.422 25.312 22.531 1 88.31 479 GLY B N 1
ATOM 10194 C CA . GLY B 1 479 ? 14.961 25.812 21.281 1 88.31 479 GLY B CA 1
ATOM 10195 C C . GLY B 1 479 ? 14.07 25.516 20.078 1 88.31 479 GLY B C 1
ATOM 10196 O O . GLY B 1 479 ? 12.898 25.891 20.062 1 88.31 479 GLY B O 1
ATOM 10197 N N . LEU B 1 480 ? 14.641 24.766 19.188 1 89.19 480 LEU B N 1
ATOM 10198 C CA . LEU B 1 480 ? 13.883 24.391 18 1 89.19 480 LEU B CA 1
ATOM 10199 C C . LEU B 1 480 ? 13.305 22.984 18.172 1 89.19 480 LEU B C 1
ATOM 10201 O O . LEU B 1 480 ? 12.414 22.578 17.406 1 89.19 480 LEU B O 1
ATOM 10205 N N . VAL B 1 481 ? 13.773 22.219 19.094 1 90.5 481 VAL B N 1
ATOM 10206 C CA . VAL B 1 481 ? 13.375 20.828 19.25 1 90.5 481 VAL B CA 1
ATOM 10207 C C . VAL B 1 481 ? 12.312 20.719 20.344 1 90.5 481 VAL B C 1
ATOM 10209 O O . VAL B 1 481 ? 12.297 21.5 21.281 1 90.5 481 VAL B O 1
ATOM 10212 N N . MET B 1 482 ? 11.453 19.797 20.125 1 89.06 482 MET B N 1
ATOM 10213 C CA . MET B 1 482 ? 10.453 19.469 21.141 1 89.06 482 MET B CA 1
ATOM 10214 C C . MET B 1 482 ? 10.781 18.172 21.844 1 89.06 482 MET B C 1
ATOM 10216 O O . MET B 1 482 ? 11.094 17.172 21.188 1 89.06 482 MET B O 1
ATOM 10220 N N . ASN B 1 483 ? 10.734 18.281 23.125 1 87.94 483 ASN B N 1
ATOM 10221 C CA . ASN B 1 483 ? 11.055 17.094 23.906 1 87.94 483 ASN B CA 1
ATOM 10222 C C . ASN B 1 483 ? 9.789 16.344 24.328 1 87.94 483 ASN B C 1
ATOM 10224 O O . ASN B 1 483 ? 8.781 16.969 24.688 1 87.94 483 ASN B O 1
ATOM 10228 N N . TRP B 1 484 ? 9.938 15.07 24.234 1 87.69 484 TRP B N 1
ATOM 10229 C CA . TRP B 1 484 ? 8.836 14.211 24.672 1 87.69 484 TRP B CA 1
ATOM 10230 C C . TRP B 1 484 ? 8.68 14.266 26.188 1 87.69 484 TRP B C 1
ATOM 10232 O O . TRP B 1 484 ? 9.672 14.25 26.922 1 87.69 484 TRP B O 1
ATOM 10242 N N . ASN B 1 485 ? 7.523 14.484 26.609 1 86.19 485 ASN B N 1
ATOM 10243 C CA . ASN B 1 485 ? 7.195 14.523 28.031 1 86.19 485 ASN B CA 1
ATOM 10244 C C . ASN B 1 485 ? 6.062 13.562 28.375 1 86.19 485 ASN B C 1
ATOM 10246 O O . ASN B 1 485 ? 4.949 13.703 27.859 1 86.19 485 ASN B O 1
ATOM 10250 N N . ASP B 1 486 ? 6.383 12.633 29.281 1 80.69 486 ASP B N 1
ATOM 10251 C CA . ASP B 1 486 ? 5.398 11.617 29.656 1 80.69 486 ASP B CA 1
ATOM 10252 C C . ASP B 1 486 ? 4.551 12.086 30.828 1 80.69 486 ASP B C 1
ATOM 10254 O O . ASP B 1 486 ? 3.791 11.305 31.406 1 80.69 486 ASP B O 1
ATOM 10258 N N . SER B 1 487 ? 4.727 13.312 31.188 1 83 487 SER B N 1
ATOM 10259 C CA . SER B 1 487 ? 3.924 13.812 32.312 1 83 487 SER B CA 1
ATOM 10260 C C . SER B 1 487 ? 2.439 13.82 31.953 1 83 487 SER B C 1
ATOM 10262 O O . SER B 1 487 ? 2.072 13.992 30.781 1 83 487 SER B O 1
ATOM 10264 N N . PRO B 1 488 ? 1.639 13.578 32.906 1 87 488 PRO B N 1
ATOM 10265 C CA . PRO B 1 488 ? 0.2 13.547 32.656 1 87 488 PRO B CA 1
ATOM 10266 C C . PRO B 1 488 ? -0.358 14.922 32.281 1 87 488 PRO B C 1
ATOM 10268 O O . PRO B 1 488 ? 0.148 15.945 32.719 1 87 488 PRO B O 1
ATOM 10271 N N . LEU B 1 489 ? -1.28 14.977 31.5 1 87.44 489 LEU B N 1
ATOM 10272 C CA . LEU B 1 489 ? -1.992 16.188 31.094 1 87.44 489 LEU B CA 1
ATOM 10273 C C . LEU B 1 489 ? -3.227 16.406 31.953 1 87.44 489 LEU B C 1
ATOM 10275 O O . LEU B 1 489 ? -4.004 15.477 32.188 1 87.44 489 LEU B O 1
ATOM 10279 N N . PRO B 1 490 ? -3.326 17.594 32.469 1 89.12 490 PRO B N 1
ATOM 10280 C CA . PRO B 1 490 ? -4.57 17.875 33.188 1 89.12 490 PRO B CA 1
ATOM 10281 C C . PRO B 1 490 ? -5.812 17.672 32.312 1 89.12 490 PRO B C 1
ATOM 10283 O O . PRO B 1 490 ? -5.781 17.953 31.125 1 89.12 490 PRO B O 1
ATOM 10286 N N . TRP B 1 491 ? -6.914 17.281 32.906 1 90.56 491 TRP B N 1
ATOM 10287 C CA . TRP B 1 491 ? -8.156 16.969 32.219 1 90.56 491 TRP B CA 1
ATOM 10288 C C . TRP B 1 491 ? -8.656 18.172 31.438 1 90.56 491 TRP B C 1
ATOM 10290 O O . TRP B 1 491 ? -9.102 18.047 30.297 1 90.56 491 TRP B O 1
ATOM 10300 N N . SER B 1 492 ? -8.531 19.344 32 1 89.62 492 SER B N 1
ATOM 10301 C CA . SER B 1 492 ? -9 20.547 31.344 1 89.62 492 SER B CA 1
ATOM 10302 C C . SER B 1 492 ? -8.219 20.828 30.062 1 89.62 492 SER B C 1
ATOM 10304 O O . SER B 1 492 ? -8.805 21.203 29.047 1 89.62 492 SER B O 1
ATOM 10306 N N . ARG B 1 493 ? -7 20.609 30.188 1 85.94 493 ARG B N 1
ATOM 10307 C CA . ARG B 1 493 ? -6.152 20.828 29.016 1 85.94 493 ARG B CA 1
ATOM 10308 C C . ARG B 1 493 ? -6.422 19.781 27.938 1 85.94 493 ARG B C 1
ATOM 10310 O O . ARG B 1 493 ? -6.449 20.094 26.75 1 85.94 493 ARG B O 1
ATOM 10317 N N . PHE B 1 494 ? -6.633 18.594 28.375 1 89.19 494 PHE B N 1
ATOM 10318 C CA . PHE B 1 494 ? -6.941 17.516 27.438 1 89.19 494 PHE B CA 1
ATOM 10319 C C . PHE B 1 494 ? -8.234 17.812 26.688 1 89.19 494 PHE B C 1
ATOM 10321 O O . PHE B 1 494 ? -8.312 17.609 25.469 1 89.19 494 PHE B O 1
ATOM 10328 N N . LYS B 1 495 ? -9.188 18.234 27.391 1 90.69 495 LYS B N 1
ATOM 10329 C CA . LYS B 1 495 ? -10.469 18.562 26.781 1 90.69 495 LYS B CA 1
ATOM 10330 C C . LYS B 1 495 ? -10.312 19.672 25.75 1 90.69 495 LYS B C 1
ATOM 10332 O O . LYS B 1 495 ? -10.852 19.578 24.641 1 90.69 495 LYS B O 1
ATOM 10337 N N . GLN B 1 496 ? -9.594 20.656 26.141 1 86.5 496 GLN B N 1
ATOM 10338 C CA . GLN B 1 496 ? -9.367 21.797 25.25 1 86.5 496 GLN B CA 1
ATOM 10339 C C . GLN B 1 496 ? -8.688 21.344 23.969 1 86.5 496 GLN B C 1
ATOM 10341 O O . GLN B 1 496 ? -9.109 21.719 22.859 1 86.5 496 GLN B O 1
ATOM 10346 N N . LEU B 1 497 ? -7.695 20.562 24.109 1 83.88 497 LEU B N 1
ATOM 10347 C CA . LEU B 1 497 ? -6.93 20.109 22.953 1 83.88 497 LEU B CA 1
ATOM 10348 C C . LEU B 1 497 ? -7.762 19.172 22.094 1 83.88 497 LEU B C 1
ATOM 10350 O O . LEU B 1 497 ? -7.699 19.234 20.859 1 83.88 497 LEU B O 1
ATOM 10354 N N . SER B 1 498 ? -8.5 18.281 22.719 1 88.44 498 SER B N 1
ATOM 10355 C CA . SER B 1 498 ? -9.336 17.344 21.984 1 88.44 498 SER B CA 1
ATOM 10356 C C . SER B 1 498 ? -10.43 18.062 21.203 1 88.44 498 SER B C 1
ATOM 10358 O O . SER B 1 498 ? -10.773 17.672 20.094 1 88.44 498 SER B O 1
ATOM 10360 N N . THR B 1 499 ? -10.961 19.078 21.797 1 88.81 499 THR B N 1
ATOM 10361 C CA . THR B 1 499 ? -11.977 19.891 21.125 1 88.81 499 THR B CA 1
ATOM 10362 C C . THR B 1 499 ? -11.398 20.578 19.891 1 88.81 499 THR B C 1
ATOM 10364 O O . THR B 1 499 ? -12.023 20.578 18.828 1 88.81 499 THR B O 1
ATOM 10367 N N . GLN B 1 500 ? -10.289 21.094 20.094 1 81.94 500 GLN B N 1
ATOM 10368 C CA . GLN B 1 500 ? -9.641 21.734 18.953 1 81.94 500 GLN B CA 1
ATOM 10369 C C . GLN B 1 500 ? -9.289 20.734 17.875 1 81.94 500 GLN B C 1
ATOM 10371 O O . GLN B 1 500 ? -9.469 21 16.688 1 81.94 500 GLN B O 1
ATOM 10376 N N . TYR B 1 501 ? -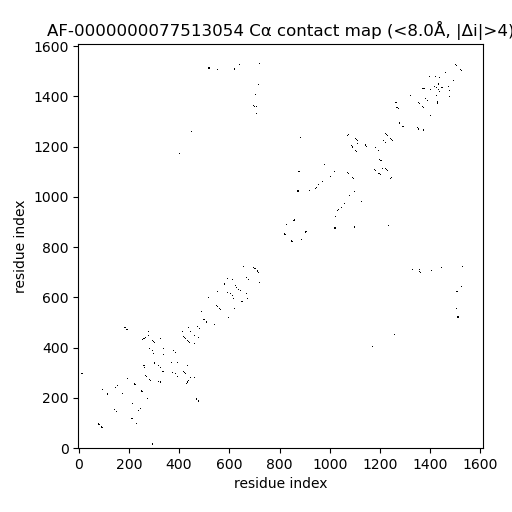8.758 19.625 18.328 1 83.44 501 TYR B N 1
ATOM 10377 C CA . TYR B 1 501 ? -8.414 18.562 17.391 1 83.44 501 TYR B CA 1
ATOM 10378 C C . TYR B 1 501 ? -9.633 18.141 16.578 1 83.44 501 TYR B C 1
ATOM 10380 O O . TYR B 1 501 ? -9.539 17.969 15.352 1 83.44 501 TYR B O 1
ATOM 10388 N N . PHE B 1 502 ? -10.734 18 17.219 1 88.38 502 PHE B N 1
ATOM 10389 C CA . PHE B 1 502 ? -11.969 17.594 16.562 1 88.38 502 PHE B CA 1
ATOM 10390 C C . PHE B 1 502 ? -12.453 18.672 15.594 1 88.38 502 PHE B C 1
ATOM 10392 O O . PHE B 1 502 ? -12.82 18.375 14.453 1 88.38 502 PHE B O 1
ATOM 10399 N N . THR B 1 503 ? -12.422 19.859 15.992 1 85.75 503 THR B N 1
ATOM 10400 C CA . THR B 1 503 ? -12.953 20.969 15.203 1 85.75 503 THR B CA 1
ATOM 10401 C C . THR B 1 503 ? -12.164 21.141 13.914 1 85.75 503 THR B C 1
ATOM 10403 O O . THR B 1 503 ? -12.742 21.328 12.836 1 85.75 503 THR B O 1
ATOM 10406 N N . VAL B 1 504 ? -10.945 21 14.023 1 77.81 504 VAL B N 1
ATOM 10407 C CA . VAL B 1 504 ? -10.078 21.25 12.875 1 77.81 504 VAL B CA 1
ATOM 10408 C C . VAL B 1 504 ? -10.141 20.047 11.922 1 77.81 504 VAL B C 1
ATOM 10410 O O . VAL B 1 504 ? -10.289 20.234 10.711 1 77.81 504 VAL B O 1
ATOM 10413 N N . ASN B 1 505 ? -10.016 18.875 12.477 1 78.25 505 ASN B N 1
ATOM 10414 C CA . ASN B 1 505 ? -9.922 17.703 11.609 1 78.25 505 ASN B CA 1
ATOM 10415 C C . ASN B 1 505 ? -11.281 17.281 11.07 1 78.25 505 ASN B C 1
ATOM 10417 O O . ASN B 1 505 ? -11.375 16.703 9.984 1 78.25 505 ASN B O 1
ATOM 10421 N N . ALA B 1 506 ? -12.273 17.531 11.852 1 86.62 506 ALA B N 1
ATOM 10422 C CA . ALA B 1 506 ? -13.609 17.266 11.336 1 86.62 506 ALA B CA 1
ATOM 10423 C C . ALA B 1 506 ? -14.094 18.406 10.445 1 86.62 506 ALA B C 1
ATOM 10425 O O . ALA B 1 506 ? -15.094 18.266 9.734 1 86.62 506 ALA B O 1
ATOM 10426 N N . GLU B 1 507 ? -13.383 19.594 10.453 1 82.81 507 GLU B N 1
ATOM 10427 C CA . GLU B 1 507 ? -13.727 20.766 9.664 1 82.81 507 GLU B CA 1
ATOM 10428 C C . GLU B 1 507 ? -15.148 21.234 9.961 1 82.81 507 GLU B C 1
ATOM 10430 O O . GLU B 1 507 ? -15.945 21.438 9.039 1 82.81 507 GLU B O 1
ATOM 10435 N N . VAL B 1 508 ? -15.367 21.359 11.211 1 92 508 VAL B N 1
ATOM 10436 C CA . VAL B 1 508 ? -16.719 21.75 11.617 1 92 508 VAL B CA 1
ATOM 10437 C C . VAL B 1 508 ? -16.656 23.109 12.312 1 92 508 VAL B C 1
ATOM 10439 O O . VAL B 1 508 ? -15.594 23.562 12.75 1 92 508 VAL B O 1
ATOM 10442 N N . LYS B 1 509 ? -17.812 23.781 12.367 1 90.56 509 LYS B N 1
ATOM 10443 C CA . LYS B 1 509 ? -17.938 25.078 13.031 1 90.56 509 LYS B CA 1
ATOM 10444 C C . LYS B 1 509 ? -18.297 24.906 14.508 1 90.56 509 LYS B C 1
ATOM 10446 O O . LYS B 1 509 ? -17.812 25.656 15.359 1 90.56 509 LYS B O 1
ATOM 10451 N N . ARG B 1 510 ? -19.078 23.906 14.758 1 94.31 510 ARG B N 1
ATOM 10452 C CA . ARG B 1 510 ? -19.5 23.625 16.125 1 94.31 510 ARG B CA 1
ATOM 10453 C C . ARG B 1 510 ? -18.484 22.766 16.859 1 94.31 510 ARG B C 1
ATOM 10455 O O . ARG B 1 510 ? -18.203 21.641 16.438 1 94.31 510 ARG B O 1
ATOM 10462 N N . PRO B 1 511 ? -17.906 23.312 17.906 1 91.69 511 PRO B N 1
ATOM 10463 C CA . PRO B 1 511 ? -16.953 22.5 18.672 1 91.69 511 PRO B CA 1
ATOM 10464 C C . PRO B 1 511 ? -17.625 21.531 19.625 1 91.69 511 PRO B C 1
ATOM 10466 O O . PRO B 1 511 ? -18.844 21.594 19.812 1 91.69 511 PRO B O 1
ATOM 10469 N N . LEU B 1 512 ? -16.828 20.641 20.156 1 94.12 512 LEU B N 1
ATOM 10470 C CA . LEU B 1 512 ? -17.312 19.797 21.234 1 94.12 512 LEU B CA 1
ATOM 10471 C C . LEU B 1 512 ? -17.562 20.609 22.5 1 94.12 512 LEU B C 1
ATOM 10473 O O . LEU B 1 512 ? -16.891 21.625 22.734 1 94.12 512 LEU B O 1
ATOM 10477 N N . GLN B 1 513 ? -18.516 20.156 23.203 1 92.62 513 GLN B N 1
ATOM 10478 C CA . GLN B 1 513 ? -18.859 20.828 24.453 1 92.62 513 GLN B CA 1
ATOM 10479 C C . GLN B 1 513 ? -18.438 20 25.656 1 92.62 513 GLN B C 1
ATOM 10481 O O . GLN B 1 513 ? -18.078 18.828 25.516 1 92.62 513 GLN B O 1
ATOM 10486 N N . ASP B 1 514 ? -18.438 20.609 26.812 1 91.19 514 ASP B N 1
ATOM 10487 C CA . ASP B 1 514 ? -18.016 19.938 28.031 1 91.19 514 ASP B CA 1
ATOM 10488 C C . ASP B 1 514 ? -18.859 18.703 28.312 1 91.19 514 ASP B C 1
ATOM 10490 O O . ASP B 1 514 ? -18.359 17.688 28.812 1 91.19 514 ASP B O 1
ATOM 10494 N N . CYS B 1 515 ? -20.094 18.781 27.922 1 88.5 515 CYS B N 1
ATOM 10495 C CA . CYS B 1 515 ? -21 17.672 28.188 1 88.5 515 CYS B CA 1
ATOM 10496 C C . CYS B 1 515 ? -20.641 16.453 27.344 1 88.5 515 CYS B C 1
ATOM 10498 O O . CYS B 1 515 ? -20.984 15.328 27.703 1 88.5 515 CYS B O 1
ATOM 10500 N N . ASP B 1 516 ? -19.953 16.766 26.312 1 92.44 516 ASP B N 1
ATOM 10501 C CA . ASP B 1 516 ? -19.578 15.68 25.406 1 92.44 516 ASP B CA 1
ATOM 10502 C C . ASP B 1 516 ? -18.453 14.836 26 1 92.44 516 ASP B C 1
ATOM 10504 O O . ASP B 1 516 ? -18.172 13.734 25.516 1 92.44 516 ASP B O 1
ATOM 10508 N N . PHE B 1 517 ? -17.797 15.289 27.094 1 93.5 517 PHE B N 1
ATOM 10509 C CA . PHE B 1 517 ? -16.625 14.602 27.641 1 93.5 517 PHE B CA 1
ATOM 10510 C C . PHE B 1 517 ? -16.969 13.867 28.922 1 93.5 517 PHE B C 1
ATOM 10512 O O . PHE B 1 517 ? -16.156 13.117 29.469 1 93.5 517 PHE B O 1
ATOM 10519 N N . ILE B 1 518 ? -18.172 14 29.422 1 90.19 518 ILE B N 1
ATOM 10520 C CA . ILE B 1 518 ? -18.562 13.484 30.734 1 90.19 518 ILE B CA 1
ATOM 10521 C C . ILE B 1 518 ? -18.406 11.969 30.75 1 90.19 518 ILE B C 1
ATOM 10523 O O . ILE B 1 518 ? -17.922 11.398 31.734 1 90.19 518 ILE B O 1
ATOM 10527 N N . ILE B 1 519 ? -18.719 11.336 29.719 1 90.75 519 ILE B N 1
ATOM 10528 C CA . ILE B 1 519 ? -18.703 9.883 29.672 1 90.75 519 ILE B CA 1
ATOM 10529 C C . ILE B 1 519 ? -17.266 9.367 29.719 1 90.75 519 ILE B C 1
ATOM 10531 O O . ILE B 1 519 ? -17.016 8.242 30.156 1 90.75 519 ILE B O 1
ATOM 10535 N N . PHE B 1 520 ? -16.297 10.172 29.391 1 90.38 520 PHE B N 1
ATOM 10536 C CA . PHE B 1 520 ? -14.922 9.711 29.234 1 90.38 520 PHE B CA 1
ATOM 10537 C C . PHE B 1 520 ? -14.109 10 30.484 1 90.38 520 PHE B C 1
ATOM 10539 O O . PHE B 1 520 ? -13.016 9.453 30.672 1 90.38 520 PHE B O 1
ATOM 10546 N N . LYS B 1 521 ? -14.594 10.867 31.266 1 86.56 521 LYS B N 1
ATOM 10547 C CA . LYS B 1 521 ? -13.836 11.367 32.406 1 86.56 521 LYS B CA 1
ATOM 10548 C C . LYS B 1 521 ? -13.312 10.219 33.25 1 86.56 521 LYS B C 1
ATOM 10550 O O . LYS B 1 521 ? -12.117 10.141 33.562 1 86.56 521 LYS B O 1
ATOM 10555 N N . ASP B 1 522 ? -14.156 9.289 33.594 1 83.56 522 ASP B N 1
ATOM 10556 C CA . ASP B 1 522 ? -13.758 8.188 34.469 1 83.56 522 ASP B CA 1
ATOM 10557 C C . ASP B 1 522 ? -13.125 7.055 33.688 1 83.56 522 ASP B C 1
ATOM 10559 O O . ASP B 1 522 ? -12.336 6.273 34.219 1 83.56 522 ASP B O 1
ATOM 10563 N N . LYS B 1 523 ? -13.438 7.008 32.469 1 87.19 523 LYS B N 1
ATOM 10564 C CA . LYS B 1 523 ? -12.984 5.895 31.641 1 87.19 523 LYS B CA 1
ATOM 10565 C C . LYS B 1 523 ? -11.5 6.027 31.312 1 87.19 523 LYS B C 1
ATOM 10567 O O . LYS B 1 523 ? -10.828 5.027 31.031 1 87.19 523 LYS B O 1
ATOM 10572 N N . LEU B 1 524 ? -11.008 7.168 31.281 1 86.62 524 LEU B N 1
ATOM 10573 C CA . LEU B 1 524 ? -9.609 7.391 30.906 1 86.62 524 LEU B CA 1
ATOM 10574 C C . LEU B 1 524 ? -8.695 7.18 32.125 1 86.62 524 LEU B C 1
ATOM 10576 O O . LEU B 1 524 ? -7.48 7.332 32 1 86.62 524 LEU B O 1
ATOM 10580 N N . GLU B 1 525 ? -9.25 6.734 33.219 1 79.5 525 GLU B N 1
ATOM 10581 C CA . GLU B 1 525 ? -8.453 6.363 34.375 1 79.5 525 GLU B CA 1
ATOM 10582 C C . GLU B 1 525 ? -8.359 4.848 34.531 1 79.5 525 GLU B C 1
ATOM 10584 O O . GLU B 1 525 ? -8.969 4.27 35.406 1 79.5 525 GLU B O 1
ATOM 10589 N N . CYS B 1 526 ? -7.699 4.309 33.562 1 76.81 526 CYS B N 1
ATOM 10590 C CA . CYS B 1 526 ? -7.555 2.859 33.594 1 76.81 526 CYS B CA 1
ATOM 10591 C C . CYS B 1 526 ? -6.492 2.438 34.594 1 76.81 526 CYS B C 1
ATOM 10593 O O . CYS B 1 526 ? -5.352 2.902 34.531 1 76.81 526 CYS B O 1
ATOM 10595 N N . ASP B 1 527 ? -6.836 1.609 35.5 1 70.56 527 ASP B N 1
ATOM 10596 C CA . ASP B 1 527 ? -5.941 1.162 36.562 1 70.56 527 ASP B CA 1
ATOM 10597 C C . ASP B 1 527 ? -4.742 0.407 35.969 1 70.56 527 ASP B C 1
ATOM 10599 O O . ASP B 1 527 ? -3.629 0.524 36.5 1 70.56 527 ASP B O 1
ATOM 10603 N N . ASP B 1 528 ? -5.031 -0.286 34.906 1 70.38 528 ASP B N 1
ATOM 10604 C CA . ASP B 1 528 ? -3.963 -1.078 34.281 1 70.38 528 ASP B CA 1
ATOM 10605 C C . ASP B 1 528 ? -2.955 -0.184 33.562 1 70.38 528 ASP B C 1
ATOM 10607 O O . ASP B 1 528 ? -1.795 -0.562 33.406 1 70.38 528 ASP B O 1
ATOM 10611 N N . CYS B 1 529 ? -3.475 0.934 33.188 1 69.12 529 CYS B N 1
ATOM 10612 C CA . CYS B 1 529 ? -2.615 1.817 32.406 1 69.12 529 CYS B CA 1
ATOM 10613 C C . CYS B 1 529 ? -2.078 2.955 33.281 1 69.12 529 CYS B C 1
ATOM 10615 O O . CYS B 1 529 ? -1.518 3.922 32.75 1 69.12 529 CYS B O 1
ATOM 10617 N N . ARG B 1 530 ? -2.338 2.797 34.531 1 68.19 530 ARG B N 1
ATOM 10618 C CA . ARG B 1 530 ? -1.899 3.855 35.438 1 68.19 530 ARG B CA 1
ATOM 10619 C C . ARG B 1 530 ? -0.385 3.83 35.625 1 68.19 530 ARG B C 1
ATOM 10621 O O . ARG B 1 530 ? 0.189 2.785 35.938 1 68.19 530 ARG B O 1
ATOM 10628 N N . GLU B 1 531 ? 0.278 4.773 35.188 1 64.62 531 GLU B N 1
ATOM 10629 C CA . GLU B 1 531 ? 1.729 4.887 35.312 1 64.62 531 GLU B CA 1
ATOM 10630 C C . GLU B 1 531 ? 2.127 5.445 36.656 1 64.62 531 GLU B C 1
ATOM 10632 O O . GLU B 1 531 ? 3.246 5.223 37.125 1 64.62 531 GLU B O 1
ATOM 10637 N N . PHE B 1 532 ? 1.178 6.258 37.344 1 65 532 PHE B N 1
ATOM 10638 C CA . PHE B 1 532 ? 1.514 6.883 38.594 1 65 532 PHE B CA 1
ATOM 10639 C C . PHE B 1 532 ? 0.745 6.23 39.75 1 65 532 PHE B C 1
ATOM 10641 O O . PHE B 1 532 ? -0.396 5.801 39.562 1 65 532 PHE B O 1
ATOM 10648 N N . PRO B 1 533 ? 1.531 5.98 40.812 1 61.56 533 PRO B N 1
ATOM 10649 C CA . PRO B 1 533 ? 0.846 5.406 41.969 1 61.56 533 PRO B CA 1
ATOM 10650 C C . PRO B 1 533 ? -0.356 6.234 42.438 1 61.56 533 PRO B C 1
ATOM 10652 O O . PRO B 1 533 ? -0.401 7.441 42.188 1 61.56 533 PRO B O 1
ATOM 10655 N N . THR B 1 534 ? -1.495 5.695 42.75 1 62 534 THR B N 1
ATOM 10656 C CA . THR B 1 534 ? -2.732 6.301 43.219 1 62 534 THR B CA 1
ATOM 10657 C C . THR B 1 534 ? -2.443 7.359 44.281 1 62 534 THR B C 1
ATOM 10659 O O . THR B 1 534 ? -3.299 8.195 44.562 1 62 534 THR B O 1
ATOM 10662 N N . SER B 1 535 ? -1.245 7.355 44.875 1 57.62 535 SER B N 1
ATOM 10663 C CA . SER B 1 535 ? -0.912 8.266 45.969 1 57.62 535 SER B CA 1
ATOM 10664 C C . SER B 1 535 ? -0.613 9.664 45.469 1 57.62 535 SER B C 1
ATOM 10666 O O . SER B 1 535 ? -0.599 10.625 46.219 1 57.62 535 SER B O 1
ATOM 10668 N N . VAL B 1 536 ? -0.251 9.711 44.219 1 64.38 536 VAL B N 1
ATOM 10669 C CA . VAL B 1 536 ? 0.076 11.039 43.719 1 64.38 536 VAL B CA 1
ATOM 10670 C C . VAL B 1 536 ? -1.208 11.812 43.438 1 64.38 536 VAL B C 1
ATOM 10672 O O . VAL B 1 536 ? -2.053 11.344 42.656 1 64.38 536 VAL B O 1
ATOM 10675 N N . VAL B 1 537 ? -1.488 12.758 44.312 1 67.44 537 VAL B N 1
ATOM 10676 C CA . VAL B 1 537 ? -2.707 13.547 44.188 1 67.44 537 VAL B CA 1
ATOM 10677 C C . VAL B 1 537 ? -2.457 14.734 43.25 1 67.44 537 VAL B C 1
ATOM 10679 O O . VAL B 1 537 ? -1.577 15.562 43.531 1 67.44 537 VAL B O 1
ATOM 10682 N N . PHE B 1 538 ? -2.98 14.703 42.094 1 74.94 538 PHE B N 1
ATOM 10683 C CA . PHE B 1 538 ? -2.955 15.836 41.188 1 74.94 538 PHE B CA 1
ATOM 10684 C C . PHE B 1 538 ? -4.113 16.781 41.469 1 74.94 538 PHE B C 1
ATOM 10686 O O . PHE B 1 538 ? -5.152 16.375 41.969 1 74.94 538 PHE B O 1
ATOM 10693 N N . PRO B 1 539 ? -3.799 18.094 41.312 1 76.31 539 PRO B N 1
ATOM 10694 C CA . PRO B 1 539 ? -4.875 19.062 41.531 1 76.31 539 PRO B CA 1
ATOM 10695 C C . PRO B 1 539 ? -6.121 18.781 40.719 1 76.31 539 PRO B C 1
ATOM 10697 O O . PRO B 1 539 ? -7.238 19.062 41.156 1 76.31 539 PRO B O 1
ATOM 10700 N N . GLU B 1 540 ? -5.871 18.344 39.594 1 85.44 540 GLU B N 1
ATOM 10701 C CA . GLU B 1 540 ? -6.949 17.984 38.688 1 85.44 540 GLU B CA 1
ATOM 10702 C C . GLU B 1 540 ? -6.727 16.594 38.062 1 85.44 540 GLU B C 1
ATOM 10704 O O . GLU B 1 540 ? -5.617 16.062 38.125 1 85.44 540 GLU B O 1
ATOM 10709 N N . ARG B 1 541 ? -7.871 16.031 37.75 1 85.56 541 ARG B N 1
ATOM 10710 C CA . ARG B 1 541 ? -7.746 14.758 37.062 1 85.56 541 ARG B CA 1
ATOM 10711 C C . ARG B 1 541 ? -6.781 14.859 35.875 1 85.56 541 ARG B C 1
ATOM 10713 O O . ARG B 1 541 ? -6.742 15.883 35.188 1 85.56 541 ARG B O 1
ATOM 10720 N N . THR B 1 542 ? -5.996 13.812 35.75 1 87.44 542 THR B N 1
ATOM 10721 C CA . THR B 1 542 ? -4.977 13.852 34.719 1 87.44 542 THR B CA 1
ATOM 10722 C C . THR B 1 542 ? -5.129 12.68 33.75 1 87.44 542 THR B C 1
ATOM 10724 O O . THR B 1 542 ? -5.734 11.664 34.094 1 87.44 542 THR B O 1
ATOM 10727 N N . VAL B 1 543 ? -4.723 12.898 32.562 1 89.06 543 VAL B N 1
ATOM 10728 C CA . VAL B 1 543 ? -4.711 11.883 31.516 1 89.06 543 VAL B CA 1
ATOM 10729 C C . VAL B 1 543 ? -3.277 11.633 31.062 1 89.06 543 VAL B C 1
ATOM 10731 O O . VAL B 1 543 ? -2.506 12.578 30.875 1 89.06 543 VAL B O 1
ATOM 10734 N N . THR B 1 544 ? -2.934 10.383 30.984 1 87.12 544 THR B N 1
ATOM 10735 C CA . THR B 1 544 ? -1.602 10.039 30.5 1 87.12 544 THR B CA 1
ATOM 10736 C C . THR B 1 544 ? -1.66 9.57 29.047 1 87.12 544 THR B C 1
ATOM 10738 O O . THR B 1 544 ? -2.732 9.234 28.531 1 87.12 544 THR B O 1
ATOM 10741 N N . PHE B 1 545 ? -0.494 9.562 28.422 1 88.06 545 PHE B N 1
ATOM 10742 C CA . PHE B 1 545 ? -0.398 9.086 27.047 1 88.06 545 PHE B CA 1
ATOM 10743 C C . PHE B 1 545 ? -0.852 7.637 26.938 1 88.06 545 PHE B C 1
ATOM 10745 O O . PHE B 1 545 ? -1.503 7.258 25.969 1 88.06 545 PHE B O 1
ATOM 10752 N N . LYS B 1 546 ? -0.572 6.891 27.875 1 85.19 546 LYS B N 1
ATOM 10753 C CA . LYS B 1 546 ? -0.964 5.484 27.906 1 85.19 546 LYS B CA 1
ATOM 10754 C C . LYS B 1 546 ? -2.48 5.34 28 1 85.19 546 LYS B C 1
ATOM 10756 O O . LYS B 1 546 ? -3.061 4.418 27.422 1 85.19 546 LYS B O 1
ATOM 10761 N N . ASN B 1 547 ? -3.068 6.254 28.703 1 86.88 547 ASN B N 1
ATOM 10762 C CA . ASN B 1 547 ? -4.523 6.223 28.812 1 86.88 547 ASN B CA 1
ATOM 10763 C C . ASN B 1 547 ? -5.203 6.449 27.469 1 86.88 547 ASN B C 1
ATOM 10765 O O . ASN B 1 547 ? -6.23 5.836 27.188 1 86.88 547 ASN B O 1
ATOM 10769 N N . VAL B 1 548 ? -4.645 7.305 26.734 1 87.62 548 VAL B N 1
ATOM 10770 C CA . VAL B 1 548 ? -5.219 7.68 25.438 1 87.62 548 VAL B CA 1
ATOM 10771 C C . VAL B 1 548 ? -5.18 6.492 24.484 1 87.62 548 VAL B C 1
ATOM 10773 O O . VAL B 1 548 ? -6.074 6.324 23.656 1 87.62 548 VAL B O 1
ATOM 10776 N N . LEU B 1 549 ? -4.219 5.633 24.672 1 88.06 549 LEU B N 1
ATOM 10777 C CA . LEU B 1 549 ? -4.051 4.488 23.781 1 88.06 549 LEU B CA 1
ATOM 10778 C C . LEU B 1 549 ? -4.461 3.195 24.484 1 88.06 549 LEU B C 1
ATOM 10780 O O . LEU B 1 549 ? -4.184 2.102 23.984 1 88.06 549 LEU B O 1
ATOM 10784 N N . CYS B 1 550 ? -5.148 3.35 25.594 1 86.06 550 CYS B N 1
ATOM 10785 C CA . CYS B 1 550 ? -5.574 2.193 26.375 1 86.06 550 CYS B CA 1
ATOM 10786 C C . CYS B 1 550 ? -6.543 1.325 25.578 1 86.06 550 CYS B C 1
ATOM 10788 O O . CYS B 1 550 ? -7.574 1.81 25.109 1 86.06 550 CYS B O 1
ATOM 10790 N N . PRO B 1 551 ? -6.207 0.001 25.375 1 85.12 551 PRO B N 1
ATOM 10791 C CA . PRO B 1 551 ? -7.086 -0.878 24.594 1 85.12 551 PRO B CA 1
ATOM 10792 C C . PRO B 1 551 ? -8.164 -1.537 25.453 1 85.12 551 PRO B C 1
ATOM 10794 O O . PRO B 1 551 ? -8.492 -2.711 25.25 1 85.12 551 PRO B O 1
ATOM 10797 N N . HIS B 1 552 ? -8.703 -0.814 26.438 1 87.94 552 HIS B N 1
ATOM 10798 C CA . HIS B 1 552 ? -9.633 -1.468 27.344 1 87.94 552 HIS B CA 1
ATOM 10799 C C . HIS B 1 552 ? -11.07 -1.043 27.062 1 87.94 552 HIS B C 1
ATOM 10801 O O . HIS B 1 552 ? -12 -1.532 27.703 1 87.94 552 HIS B O 1
ATOM 10807 N N . PHE B 1 553 ? -11.266 -0.108 26.109 1 89.25 553 PHE B N 1
ATOM 10808 C CA . PHE B 1 553 ? -12.609 0.013 25.562 1 89.25 553 PHE B CA 1
ATOM 10809 C C . PHE B 1 553 ? -13.016 -1.264 24.844 1 89.25 553 PHE B C 1
ATOM 10811 O O . PHE B 1 553 ? -12.211 -1.855 24.109 1 89.25 553 PHE B O 1
ATOM 10818 N N . ARG B 1 554 ? -14.164 -1.729 25.203 1 89.56 554 ARG B N 1
ATOM 10819 C CA . ARG B 1 554 ? -14.539 -3.016 24.625 1 89.56 554 ARG B CA 1
ATOM 10820 C C . ARG B 1 554 ? -16.047 -3.098 24.391 1 89.56 554 ARG B C 1
ATOM 10822 O O . ARG B 1 554 ? -16.828 -2.479 25.109 1 89.56 554 ARG B O 1
ATOM 10829 N N . PHE B 1 555 ? -16.406 -3.82 23.344 1 89.88 555 PHE B N 1
ATOM 10830 C CA . PHE B 1 555 ? -17.812 -4.164 23.094 1 89.88 555 PHE B CA 1
ATOM 10831 C C . PHE B 1 555 ? -17.938 -5.605 22.609 1 89.88 555 PHE B C 1
ATOM 10833 O O . PHE B 1 555 ? -16.984 -6.172 22.078 1 89.88 555 PHE B O 1
ATOM 10840 N N . GLU B 1 556 ? -18.938 -6.18 23.016 1 89.81 556 GLU B N 1
ATOM 10841 C CA . GLU B 1 556 ? -19.312 -7.543 22.641 1 89.81 556 GLU B CA 1
ATOM 10842 C C . GLU B 1 556 ? -20.688 -7.59 22 1 89.81 556 GLU B C 1
ATOM 10844 O O . GLU B 1 556 ? -21.609 -6.914 22.469 1 89.81 556 GLU B O 1
ATOM 10849 N N . THR B 1 557 ? -20.672 -8.211 20.875 1 84.12 557 THR B N 1
ATOM 10850 C CA . THR B 1 557 ? -21.953 -8.336 20.188 1 84.12 557 THR B CA 1
ATOM 10851 C C . THR B 1 557 ? -22.5 -9.758 20.312 1 84.12 557 THR B C 1
ATOM 10853 O O . THR B 1 557 ? -21.812 -10.648 20.828 1 84.12 557 THR B O 1
ATOM 10856 N N . THR B 1 558 ? -23.734 -9.883 19.953 1 75 558 THR B N 1
ATOM 10857 C CA . THR B 1 558 ? -24.422 -11.172 20.047 1 75 558 THR B CA 1
ATOM 10858 C C . THR B 1 558 ? -23.672 -12.242 19.266 1 75 558 THR B C 1
ATOM 10860 O O . THR B 1 558 ? -23.75 -13.43 19.594 1 75 558 THR B O 1
ATOM 10863 N N . ASP B 1 559 ? -23 -11.805 18.25 1 65.81 559 ASP B N 1
ATOM 10864 C CA . ASP B 1 559 ? -22.234 -12.766 17.469 1 65.81 559 ASP B CA 1
ATOM 10865 C C . ASP B 1 559 ? -20.922 -13.133 18.141 1 65.81 559 ASP B C 1
ATOM 10867 O O . ASP B 1 559 ? -20.047 -13.75 17.531 1 65.81 559 ASP B O 1
ATOM 10871 N N . ASN B 1 560 ? -20.797 -12.781 19.375 1 64.88 560 ASN B N 1
ATOM 10872 C CA . ASN B 1 560 ? -19.641 -13.086 20.219 1 64.88 560 ASN B CA 1
ATOM 10873 C C . ASN B 1 560 ? -18.359 -12.469 19.656 1 64.88 560 ASN B C 1
ATOM 10875 O O . ASN B 1 560 ? -17.297 -13.078 19.734 1 64.88 560 ASN B O 1
ATOM 10879 N N . THR B 1 561 ? -18.594 -11.523 18.969 1 75.38 561 THR B N 1
ATOM 10880 C CA . THR B 1 561 ? -17.406 -10.789 18.547 1 75.38 561 THR B CA 1
ATOM 10881 C C . THR B 1 561 ? -16.969 -9.797 19.609 1 75.38 561 THR B C 1
ATOM 10883 O O . THR B 1 561 ? -17.766 -8.977 20.062 1 75.38 561 THR B O 1
ATOM 10886 N N . ILE B 1 562 ? -15.844 -10.047 20.172 1 82.94 562 ILE B N 1
ATOM 10887 C CA . ILE B 1 562 ? -15.266 -9.125 21.141 1 82.94 562 ILE B CA 1
ATOM 10888 C C . ILE B 1 562 ? -14.234 -8.227 20.469 1 82.94 562 ILE B C 1
ATOM 10890 O O . ILE B 1 562 ? -13.297 -8.719 19.828 1 82.94 562 ILE B O 1
ATOM 10894 N N . MET B 1 563 ? -14.492 -6.957 20.562 1 85.94 563 MET B N 1
ATOM 10895 C CA . MET B 1 563 ? -13.555 -6.004 19.984 1 85.94 563 MET B CA 1
ATOM 10896 C C . MET B 1 563 ? -13.07 -5.016 21.047 1 85.94 563 MET B C 1
ATOM 10898 O O . MET B 1 563 ? -13.867 -4.484 21.812 1 85.94 563 MET B O 1
ATOM 10902 N N . LYS B 1 564 ? -11.797 -4.895 21.109 1 86.94 564 LYS B N 1
ATOM 10903 C CA . LYS B 1 564 ? -11.172 -3.918 22 1 86.94 564 LYS B CA 1
ATOM 10904 C C . LYS B 1 564 ? -10.562 -2.766 21.203 1 86.94 564 LYS B C 1
ATOM 10906 O O . LYS B 1 564 ? -10.078 -2.961 20.078 1 86.94 564 LYS B O 1
ATOM 10911 N N . PHE B 1 565 ? -10.68 -1.589 21.766 1 86.62 565 PHE B N 1
ATOM 10912 C CA . PHE B 1 565 ? -10.117 -0.441 21.078 1 86.62 565 PHE B CA 1
ATOM 10913 C C . PHE B 1 565 ? -9.789 0.681 22.047 1 86.62 565 PHE B C 1
ATOM 10915 O O . PHE B 1 565 ? -10.18 0.625 23.219 1 86.62 565 PHE B O 1
ATOM 10922 N N . SER B 1 566 ? -9.031 1.602 21.625 1 88.19 566 SER B N 1
ATOM 10923 C CA . SER B 1 566 ? -8.68 2.764 22.438 1 88.19 566 SER B CA 1
ATOM 10924 C C . SER B 1 566 ? -9.609 3.938 22.156 1 88.19 566 SER B C 1
ATOM 10926 O O . SER B 1 566 ? -10.297 3.955 21.125 1 88.19 566 SER B O 1
ATOM 10928 N N . ILE B 1 567 ? -9.594 4.824 23.016 1 88.06 567 ILE B N 1
ATOM 10929 C CA . ILE B 1 567 ? -10.406 6.016 22.828 1 88.06 567 ILE B CA 1
ATOM 10930 C C . ILE B 1 567 ? -9.914 6.773 21.594 1 88.06 567 ILE B C 1
ATOM 10932 O O . ILE B 1 567 ? -10.719 7.367 20.859 1 88.06 567 ILE B O 1
ATOM 10936 N N . TRP B 1 568 ? -8.672 6.766 21.453 1 89.75 568 TRP B N 1
ATOM 10937 C CA . TRP B 1 568 ? -8.133 7.492 20.312 1 89.75 568 TRP B CA 1
ATOM 10938 C C . TRP B 1 568 ? -8.586 6.855 19 1 89.75 568 TRP B C 1
ATOM 10940 O O . TRP B 1 568 ? -8.852 7.559 18.016 1 89.75 568 TRP B O 1
ATOM 10950 N N . ARG B 1 569 ? -8.602 5.578 18.969 1 86.44 569 ARG B N 1
ATOM 10951 C CA . ARG B 1 569 ? -9.164 4.922 17.781 1 86.44 569 ARG B CA 1
ATOM 10952 C C . ARG B 1 569 ? -10.609 5.352 17.547 1 86.44 569 ARG B C 1
ATOM 10954 O O . ARG B 1 569 ? -11.023 5.57 16.406 1 86.44 569 ARG B O 1
ATOM 10961 N N . GLY B 1 570 ? -11.305 5.43 18.562 1 89.38 570 GLY B N 1
ATOM 10962 C CA . GLY B 1 570 ? -12.672 5.91 18.453 1 89.38 570 GLY B CA 1
ATOM 10963 C C . GLY B 1 570 ? -12.773 7.301 17.859 1 89.38 570 GLY B C 1
ATOM 10964 O O . GLY B 1 570 ? -13.594 7.543 16.969 1 89.38 570 GLY B O 1
ATOM 10965 N N . ILE B 1 571 ? -11.914 8.094 18.328 1 88.88 571 ILE B N 1
ATOM 10966 C CA . ILE B 1 571 ? -11.891 9.469 17.828 1 88.88 571 ILE B CA 1
ATOM 10967 C C . ILE B 1 571 ? -11.586 9.453 16.328 1 88.88 571 ILE B C 1
ATOM 10969 O O . ILE B 1 571 ? -12.234 10.164 15.555 1 88.88 571 ILE B O 1
ATOM 10973 N N . LEU B 1 572 ? -10.703 8.68 15.945 1 85.62 572 LEU B N 1
ATOM 10974 C CA . LEU B 1 572 ? -10.32 8.617 14.539 1 85.62 572 LEU B CA 1
ATOM 10975 C C . LEU B 1 572 ? -11.469 8.078 13.688 1 85.62 572 LEU B C 1
ATOM 10977 O O . LEU B 1 572 ? -11.703 8.555 12.578 1 85.62 572 LEU B O 1
ATOM 10981 N N . GLU B 1 573 ? -12.141 7.145 14.211 1 88.44 573 GLU B N 1
ATOM 10982 C CA . GLU B 1 573 ? -13.273 6.594 13.477 1 88.44 573 GLU B CA 1
ATOM 10983 C C . GLU B 1 573 ? -14.383 7.633 13.305 1 88.44 573 GLU B C 1
ATOM 10985 O O . GLU B 1 573 ? -14.992 7.727 12.234 1 88.44 573 GLU B O 1
ATOM 10990 N N . ILE B 1 574 ? -14.609 8.352 14.289 1 92.56 574 ILE B N 1
ATOM 10991 C CA . ILE B 1 574 ? -15.602 9.414 14.211 1 92.56 574 ILE B CA 1
ATOM 10992 C C . ILE B 1 574 ? -15.156 10.461 13.188 1 92.56 574 ILE B C 1
ATOM 10994 O O . ILE B 1 574 ? -15.969 10.945 12.398 1 92.56 574 ILE B O 1
ATOM 10998 N N . LEU B 1 575 ? -13.93 10.781 13.234 1 88.69 575 LEU B N 1
ATOM 10999 C CA . LEU B 1 575 ? -13.43 11.766 12.289 1 88.69 575 LEU B CA 1
ATOM 11000 C C . LEU B 1 575 ? -13.586 11.266 10.852 1 88.69 575 LEU B C 1
ATOM 11002 O O . LEU B 1 575 ? -13.906 12.055 9.953 1 88.69 575 LEU B O 1
ATOM 11006 N N . GLN B 1 576 ? -13.406 10.016 10.664 1 86.12 576 GLN B N 1
ATOM 11007 C CA . GLN B 1 576 ? -13.602 9.453 9.328 1 86.12 576 GLN B CA 1
ATOM 11008 C C . GLN B 1 576 ? -15.055 9.602 8.883 1 86.12 576 GLN B C 1
ATOM 11010 O O . GLN B 1 576 ? -15.32 9.852 7.703 1 86.12 576 GLN B O 1
ATOM 11015 N N . ILE B 1 577 ? -15.922 9.43 9.781 1 92.69 577 ILE B N 1
ATOM 11016 C CA . ILE B 1 577 ? -17.344 9.594 9.477 1 92.69 577 ILE B CA 1
ATOM 11017 C C . ILE B 1 577 ? -17.609 11.039 9.055 1 92.69 577 ILE B C 1
ATOM 11019 O O . ILE B 1 577 ? -18.328 11.281 8.086 1 92.69 577 ILE B O 1
ATOM 11023 N N . PHE B 1 578 ? -17 11.961 9.695 1 92.62 578 PHE B N 1
ATOM 11024 C CA . PHE B 1 578 ? -17.188 13.375 9.391 1 92.62 578 PHE B CA 1
ATOM 11025 C C . PHE B 1 578 ? -16.531 13.734 8.062 1 92.62 578 PHE B C 1
ATOM 11027 O O . PHE B 1 578 ? -17 14.633 7.359 1 92.62 578 PHE B O 1
ATOM 11034 N N . GLN B 1 579 ? -15.523 13.039 7.746 1 85.69 579 GLN B N 1
ATOM 11035 C CA . GLN B 1 579 ? -14.766 13.359 6.535 1 85.69 579 GLN B CA 1
ATOM 11036 C C . GLN B 1 579 ? -15.445 12.773 5.301 1 85.69 579 GLN B C 1
ATOM 11038 O O . GLN B 1 579 ? -15.164 13.195 4.176 1 85.69 579 GLN B O 1
ATOM 11043 N N . GLU B 1 580 ? -16.344 11.82 5.574 1 85.94 580 GLU B N 1
ATOM 11044 C CA . GLU B 1 580 ? -17.078 11.234 4.453 1 85.94 580 GLU B CA 1
ATOM 11045 C C . GLU B 1 580 ? -18.125 12.203 3.93 1 85.94 580 GLU B C 1
ATOM 11047 O O . GLU B 1 580 ? -19.172 12.391 4.555 1 85.94 580 GLU B O 1
ATOM 11052 N N . GLN B 1 581 ? -17.891 12.641 2.816 1 83.56 581 GLN B N 1
ATOM 11053 C CA . GLN B 1 581 ? -18.75 13.688 2.273 1 83.56 581 GLN B CA 1
ATOM 11054 C C . GLN B 1 581 ? -20.141 13.156 1.954 1 83.56 581 GLN B C 1
ATOM 11056 O O . GLN B 1 581 ? -21.141 13.836 2.195 1 83.56 581 GLN B O 1
ATOM 11061 N N . LYS B 1 582 ? -20.156 11.938 1.464 1 81.94 582 LYS B N 1
ATOM 11062 C CA . LYS B 1 582 ? -21.453 11.359 1.083 1 81.94 582 LYS B CA 1
ATOM 11063 C C . LYS B 1 582 ? -22.328 11.125 2.307 1 81.94 582 LYS B C 1
ATOM 11065 O O . LYS B 1 582 ? -23.562 11.094 2.197 1 81.94 582 LYS B O 1
ATOM 11070 N N . ALA B 1 583 ? -21.797 11.016 3.475 1 89.69 583 ALA B N 1
ATOM 11071 C CA . ALA B 1 583 ? -22.547 10.719 4.695 1 89.69 583 ALA B CA 1
ATOM 11072 C C . ALA B 1 583 ? -23.266 11.961 5.207 1 89.69 583 ALA B C 1
ATOM 11074 O O . ALA B 1 583 ? -24.312 11.852 5.863 1 89.69 583 ALA B O 1
ATOM 11075 N N . ASN B 1 584 ? -22.781 13.25 4.949 1 91.88 584 ASN B N 1
ATOM 11076 C CA . ASN B 1 584 ? -23.344 14.539 5.324 1 91.88 584 ASN B CA 1
ATOM 11077 C C . ASN B 1 584 ? -23.5 14.664 6.836 1 91.88 584 ASN B C 1
ATOM 11079 O O . ASN B 1 584 ? -24.484 15.234 7.32 1 91.88 584 ASN B O 1
ATOM 11083 N N . VAL B 1 585 ? -22.672 14.062 7.508 1 95.69 585 VAL B N 1
ATOM 11084 C CA . VAL B 1 585 ? -22.719 14.094 8.961 1 95.69 585 VAL B CA 1
ATOM 11085 C C . VAL B 1 585 ? -22.266 15.461 9.469 1 95.69 585 VAL B C 1
ATOM 11087 O O . VAL B 1 585 ? -22.75 15.945 10.492 1 95.69 585 VAL B O 1
ATOM 11090 N N . LYS B 1 586 ? -21.391 16.109 8.719 1 94.81 586 LYS B N 1
ATOM 11091 C CA . LYS B 1 586 ? -20.891 17.438 9.086 1 94.81 586 LYS B CA 1
ATOM 11092 C C . LYS B 1 586 ? -22.016 18.453 9.156 1 94.81 586 LYS B C 1
ATOM 11094 O O . LYS B 1 586 ? -22.094 19.234 10.117 1 94.81 586 LYS B O 1
ATOM 11099 N N . THR B 1 587 ? -22.828 18.391 8.203 1 94.38 587 THR B N 1
ATOM 11100 C CA . THR B 1 587 ? -23.953 19.312 8.164 1 94.38 587 THR B CA 1
ATOM 11101 C C . THR B 1 587 ? -24.922 19.031 9.305 1 94.38 587 THR B C 1
ATOM 11103 O O . THR B 1 587 ? -25.453 19.969 9.922 1 94.38 587 THR B O 1
ATOM 11106 N N . LEU B 1 588 ? -25.172 17.781 9.547 1 96 588 LEU B N 1
ATOM 11107 C CA . LEU B 1 588 ? -26.047 17.391 10.648 1 96 588 LEU B CA 1
ATOM 11108 C C . LEU B 1 588 ? -25.531 17.906 11.977 1 96 588 LEU B C 1
ATOM 11110 O O . LEU B 1 588 ? -26.297 18.359 12.82 1 96 588 LEU B O 1
ATOM 11114 N N . TRP B 1 589 ? -24.234 17.859 12.156 1 97.12 589 TRP B N 1
ATOM 11115 C CA . TRP B 1 589 ? -23.562 18.312 13.367 1 97.12 589 TRP B CA 1
ATOM 11116 C C . TRP B 1 589 ? -23.625 19.828 13.484 1 97.12 589 TRP B C 1
ATOM 11118 O O . TRP B 1 589 ? -24.031 20.359 14.523 1 97.12 589 TRP B O 1
ATOM 11128 N N . ASP B 1 590 ? -23.344 20.578 12.445 1 95.69 590 ASP B N 1
ATOM 11129 C CA . ASP B 1 590 ? -23.266 22.031 12.461 1 95.69 590 ASP B CA 1
ATOM 11130 C C . ASP B 1 590 ? -24.656 22.656 12.609 1 95.69 590 ASP B C 1
ATOM 11132 O O . ASP B 1 590 ? -24.797 23.75 13.148 1 95.69 590 ASP B O 1
ATOM 11136 N N . ASP B 1 591 ? -25.656 21.859 12.195 1 95.44 591 ASP B N 1
ATOM 11137 C CA . ASP B 1 591 ? -27.016 22.344 12.312 1 95.44 591 ASP B CA 1
ATOM 11138 C C . ASP B 1 591 ? -27.656 21.906 13.633 1 95.44 591 ASP B C 1
ATOM 11140 O O . ASP B 1 591 ? -28.875 22.016 13.805 1 95.44 591 ASP B O 1
ATOM 11144 N N . TYR B 1 592 ? -26.891 21.297 14.5 1 96.06 592 TYR B N 1
ATOM 11145 C CA . TYR B 1 592 ? -27.266 20.953 15.867 1 96.06 592 TYR B CA 1
ATOM 11146 C C . TYR B 1 592 ? -28.344 19.875 15.883 1 96.06 592 TYR B C 1
ATOM 11148 O O . TYR B 1 592 ? -29.188 19.859 16.766 1 96.06 592 TYR B O 1
ATOM 11156 N N . LEU B 1 593 ? -28.359 19.016 14.867 1 96.38 593 LEU B N 1
ATOM 11157 C CA . LEU B 1 593 ? -29.297 17.891 14.828 1 96.38 593 LEU B CA 1
ATOM 11158 C C . LEU B 1 593 ? -28.672 16.641 15.43 1 96.38 593 LEU B C 1
ATOM 11160 O O . LEU B 1 593 ? -29.375 15.703 15.789 1 96.38 593 LEU B O 1
ATOM 11164 N N . LEU B 1 594 ? -27.406 16.641 15.492 1 97.38 594 LEU B N 1
ATOM 11165 C CA . LEU B 1 594 ? -26.625 15.531 16.031 1 97.38 594 LEU B CA 1
ATOM 11166 C C . LEU B 1 594 ? -26.094 15.852 17.406 1 97.38 594 LEU B C 1
ATOM 11168 O O . LEU B 1 594 ? -25.422 16.875 17.594 1 97.38 594 LEU B O 1
ATOM 11172 N N . HIS B 1 595 ? -26.375 15.016 18.375 1 96.69 595 HIS B N 1
ATOM 11173 C CA . HIS B 1 595 ? -25.859 15.164 19.719 1 96.69 595 HIS B CA 1
ATOM 11174 C C . HIS B 1 595 ? -24.453 14.578 19.844 1 96.69 595 HIS B C 1
ATOM 11176 O O . HIS B 1 595 ? -24.062 13.734 19.031 1 96.69 595 HIS B O 1
ATOM 11182 N N . GLY B 1 596 ? -23.703 15.141 20.75 1 95.56 596 GLY B N 1
ATOM 11183 C CA . GLY B 1 596 ? -22.406 14.547 21.047 1 95.56 596 GLY B CA 1
ATOM 11184 C C . GLY B 1 596 ? -22.516 13.234 21.797 1 95.56 596 GLY B C 1
ATOM 11185 O O . GLY B 1 596 ? -23.438 12.453 21.562 1 95.56 596 GLY B O 1
ATOM 11186 N N . PHE B 1 597 ? -21.625 12.992 22.656 1 95.19 597 PHE B N 1
ATOM 11187 C CA . PHE B 1 597 ? -21.578 11.734 23.391 1 95.19 597 PHE B CA 1
ATOM 11188 C C . PHE B 1 597 ? -22.438 11.789 24.641 1 95.19 597 PHE B C 1
ATOM 11190 O O . PHE B 1 597 ? -22.188 12.586 25.547 1 95.19 597 PHE B O 1
ATOM 11197 N N . LEU B 1 598 ? -23.469 11 24.578 1 92.88 598 LEU B N 1
ATOM 11198 C CA . LEU B 1 598 ? -24.391 10.961 25.703 1 92.88 598 LEU B CA 1
ATOM 11199 C C . LEU B 1 598 ? -24.375 9.594 26.375 1 92.88 598 LEU B C 1
ATOM 11201 O O . LEU B 1 598 ? -24.281 8.562 25.703 1 92.88 598 LEU B O 1
ATOM 11205 N N . ASP B 1 599 ? -24.406 9.641 27.688 1 89.69 599 ASP B N 1
ATOM 11206 C CA . ASP B 1 599 ? -24.625 8.375 28.375 1 89.69 599 ASP B CA 1
ATOM 11207 C C . ASP B 1 599 ? -26.094 7.973 28.344 1 89.69 599 ASP B C 1
ATOM 11209 O O . ASP B 1 599 ? -26.953 8.781 27.984 1 89.69 599 ASP B O 1
ATOM 11213 N N . THR B 1 600 ? -26.391 6.82 28.719 1 88.69 600 THR B N 1
ATOM 11214 C CA . THR B 1 600 ? -27.75 6.27 28.625 1 88.69 600 THR B CA 1
ATOM 11215 C C . THR B 1 600 ? -28.719 7.055 29.5 1 88.69 600 THR B C 1
ATOM 11217 O O . THR B 1 600 ? -29.859 7.289 29.109 1 88.69 600 THR B O 1
ATOM 11220 N N . THR B 1 601 ? -28.266 7.523 30.656 1 87.56 601 THR B N 1
ATOM 11221 C CA . THR B 1 601 ? -29.109 8.266 31.578 1 87.56 601 THR B CA 1
ATOM 11222 C C . THR B 1 601 ? -29.453 9.641 31 1 87.56 601 THR B C 1
ATOM 11224 O O . THR B 1 601 ? -30.609 10.078 31.062 1 87.56 601 THR B O 1
ATOM 11227 N N . SER B 1 602 ? -28.453 10.297 30.547 1 90.5 602 SER B N 1
ATOM 11228 C CA . SER B 1 602 ? -28.672 11.602 29.938 1 90.5 602 SER B CA 1
ATOM 11229 C C . SER B 1 602 ? -29.594 11.5 28.719 1 90.5 602 SER B C 1
ATOM 11231 O O . SER B 1 602 ? -30.406 12.398 28.484 1 90.5 602 SER B O 1
ATOM 11233 N N . LEU B 1 603 ? -29.438 10.453 28.016 1 92.75 603 LEU B N 1
ATOM 11234 C CA . LEU B 1 603 ? -30.281 10.211 26.844 1 92.75 603 LEU B CA 1
ATOM 11235 C C . LEU B 1 603 ? -31.734 10.039 27.25 1 92.75 603 LEU B C 1
ATOM 11237 O O . LEU B 1 603 ? -32.625 10.641 26.641 1 92.75 603 LEU B O 1
ATOM 11241 N N . MET B 1 604 ? -31.969 9.297 28.281 1 90 604 MET B N 1
ATOM 11242 C CA . MET B 1 604 ? -33.344 9.047 28.734 1 90 604 MET B CA 1
ATOM 11243 C C . MET B 1 604 ? -33.969 10.328 29.266 1 90 604 MET B C 1
ATOM 11245 O O . MET B 1 604 ? -35.156 10.586 29.031 1 90 604 MET B O 1
ATOM 11249 N N . ASN B 1 605 ? -33.125 11.086 29.891 1 89.69 605 ASN B N 1
ATOM 11250 C CA . ASN B 1 605 ? -33.625 12.375 30.375 1 89.69 605 ASN B CA 1
ATOM 11251 C C . ASN B 1 605 ? -34 13.305 29.219 1 89.69 605 ASN B C 1
ATOM 11253 O O . ASN B 1 605 ? -35 14.031 29.312 1 89.69 605 ASN B O 1
ATOM 11257 N N . LEU B 1 606 ? -33.25 13.242 28.234 1 91.31 606 LEU B N 1
ATOM 11258 C CA . LEU B 1 606 ? -33.5 14.055 27.062 1 91.31 606 LEU B CA 1
ATOM 11259 C C . LEU B 1 606 ? -34.812 13.641 26.406 1 91.31 606 LEU B C 1
ATOM 11261 O O . LEU B 1 606 ? -35.594 14.5 25.984 1 91.31 606 LEU B O 1
ATOM 11265 N N . ILE B 1 607 ? -35 12.375 26.281 1 91.56 607 ILE B N 1
ATOM 11266 C CA . ILE B 1 607 ? -36.219 11.836 25.641 1 91.56 607 ILE B CA 1
ATOM 11267 C C . ILE B 1 607 ? -37.438 12.172 26.469 1 91.56 607 ILE B C 1
ATOM 11269 O O . ILE B 1 607 ? -38.5 12.492 25.922 1 91.56 607 ILE B O 1
ATOM 11273 N N . GLN B 1 608 ? -37.344 12.195 27.734 1 86.88 608 GLN B N 1
ATOM 11274 C CA . GLN B 1 608 ? -38.438 12.492 28.641 1 86.88 608 GLN B CA 1
ATOM 11275 C C . GLN B 1 608 ? -38.875 13.953 28.531 1 86.88 608 GLN B C 1
ATOM 11277 O O . GLN B 1 608 ? -40.031 14.297 28.75 1 86.88 608 GLN B O 1
ATOM 11282 N N . GLN B 1 609 ? -37.969 14.766 28.172 1 86.31 609 GLN B N 1
ATOM 11283 C CA . GLN B 1 609 ? -38.25 16.188 28.016 1 86.31 609 GLN B CA 1
ATOM 11284 C C . GLN B 1 609 ? -39.219 16.438 26.875 1 86.31 609 GLN B C 1
ATOM 11286 O O . GLN B 1 609 ? -39.875 17.484 26.828 1 86.31 609 GLN B O 1
ATOM 11291 N N . ALA B 1 610 ? -39.375 15.547 25.922 1 85.19 610 ALA B N 1
ATOM 11292 C CA . ALA B 1 610 ? -40.25 15.711 24.766 1 85.19 610 ALA B CA 1
ATOM 11293 C C . ALA B 1 610 ? -41.688 15.43 25.125 1 85.19 610 ALA B C 1
ATOM 11295 O O . ALA B 1 610 ? -42.594 15.508 24.266 1 85.19 610 ALA B O 1
ATOM 11296 N N . HIS B 1 611 ? -42.156 15.492 26.297 1 76.88 611 HIS B N 1
ATOM 11297 C CA . HIS B 1 611 ? -43.5 15.414 26.875 1 76.88 611 HIS B CA 1
ATOM 11298 C C . HIS B 1 611 ? -44.406 14.547 26.016 1 76.88 611 HIS B C 1
ATOM 11300 O O . HIS B 1 611 ? -45.469 15.016 25.562 1 76.88 611 HIS B O 1
ATOM 11306 N N . ASN B 1 612 ? -44.406 13.406 25.75 1 69.94 612 ASN B N 1
ATOM 11307 C CA . ASN B 1 612 ? -45.25 12.375 25.156 1 69.94 612 ASN B CA 1
ATOM 11308 C C . ASN B 1 612 ? -45.281 12.469 23.641 1 69.94 612 ASN B C 1
ATOM 11310 O O . ASN B 1 612 ? -46.156 11.867 23 1 69.94 612 ASN B O 1
ATOM 11314 N N . SER B 1 613 ? -44.469 13.312 23.094 1 85.56 613 SER B N 1
ATOM 11315 C CA . SER B 1 613 ? -44.375 13.352 21.641 1 85.56 613 SER B CA 1
ATOM 11316 C C . SER B 1 613 ? -43.406 12.281 21.125 1 85.56 613 SER B C 1
ATOM 11318 O O . SER B 1 613 ? -42.531 11.828 21.859 1 85.56 613 SER B O 1
ATOM 11320 N N . SER B 1 614 ? -43.75 11.766 19.953 1 92.5 614 SER B N 1
ATOM 11321 C CA . SER B 1 614 ? -42.812 10.867 19.297 1 92.5 614 SER B CA 1
ATOM 11322 C C . SER B 1 614 ? -41.531 11.602 18.875 1 92.5 614 SER B C 1
ATOM 11324 O O . SER B 1 614 ? -41.625 12.664 18.266 1 92.5 614 SER B O 1
ATOM 11326 N N . VAL B 1 615 ? -40.438 11.133 19.359 1 94.88 615 VAL B N 1
ATOM 11327 C CA . VAL B 1 615 ? -39.219 11.891 19.141 1 94.88 615 VAL B CA 1
ATOM 11328 C C . VAL B 1 615 ? -38.094 10.938 18.75 1 94.88 615 VAL B C 1
ATOM 11330 O O . VAL B 1 615 ? -38.094 9.766 19.125 1 94.88 615 VAL B O 1
ATOM 11333 N N . LEU B 1 616 ? -37.219 11.445 17.938 1 95.62 616 LEU B N 1
ATOM 11334 C CA . LEU B 1 616 ? -36 10.758 17.531 1 95.62 616 LEU B CA 1
ATOM 11335 C C . LEU B 1 616 ? -34.781 11.531 17.984 1 95.62 616 LEU B C 1
ATOM 11337 O O . LEU B 1 616 ? -34.75 12.766 17.891 1 95.62 616 LEU B O 1
ATOM 11341 N N . VAL B 1 617 ? -33.781 10.812 18.594 1 96 617 VAL B N 1
ATOM 11342 C CA . VAL B 1 617 ? -32.531 11.414 19.047 1 96 617 VAL B CA 1
ATOM 11343 C C . VAL B 1 617 ? -31.344 10.758 18.328 1 96 617 VAL B C 1
ATOM 11345 O O . VAL B 1 617 ? -31.25 9.531 18.281 1 96 617 VAL B O 1
ATOM 11348 N N . VAL B 1 618 ? -30.562 11.586 17.672 1 97.44 618 VAL B N 1
ATOM 11349 C CA . VAL B 1 618 ? -29.359 11.133 16.984 1 97.44 618 VAL B CA 1
ATOM 11350 C C . VAL B 1 618 ? -28.125 11.57 17.766 1 97.44 618 VAL B C 1
ATOM 11352 O O . VAL B 1 618 ? -27.984 12.75 18.109 1 97.44 618 VAL B O 1
ATOM 11355 N N . ARG B 1 619 ? -27.219 10.625 18.016 1 96.94 619 ARG B N 1
ATOM 11356 C CA . ARG B 1 619 ? -26.062 10.969 18.828 1 96.94 619 ARG B CA 1
ATOM 11357 C C . ARG B 1 619 ? -24.812 10.219 18.359 1 96.94 619 ARG B C 1
ATOM 11359 O O . ARG B 1 619 ? -24.922 9.164 17.734 1 96.94 619 ARG B O 1
ATOM 11366 N N . LEU B 1 620 ? -23.656 10.82 18.641 1 96.69 620 LEU B N 1
ATOM 11367 C CA . LEU B 1 620 ? -22.375 10.117 18.469 1 96.69 620 LEU B CA 1
ATOM 11368 C C . LEU B 1 620 ? -22.172 9.109 19.594 1 96.69 620 LEU B C 1
ATOM 11370 O O . LEU B 1 620 ? -22.625 9.32 20.719 1 96.69 620 LEU B O 1
ATOM 11374 N N . SER B 1 621 ? -21.5 8 19.25 1 94.56 621 SER B N 1
ATOM 11375 C CA . SER B 1 621 ? -21.281 6.988 20.281 1 94.56 621 SER B CA 1
ATOM 11376 C C . SER B 1 621 ? -20.062 6.137 19.969 1 94.56 621 SER B C 1
ATOM 11378 O O . SER B 1 621 ? -19.641 6.039 18.812 1 94.56 621 SER B O 1
ATOM 11380 N N . TYR B 1 622 ? -19.469 5.551 21.062 1 92.38 622 TYR B N 1
ATOM 11381 C CA . TYR B 1 622 ? -18.391 4.582 20.938 1 92.38 622 TYR B CA 1
ATOM 11382 C C . TYR B 1 622 ? -18.859 3.188 21.328 1 92.38 622 TYR B C 1
ATOM 11384 O O . TYR B 1 622 ? -18.031 2.314 21.625 1 92.38 622 TYR B O 1
ATOM 11392 N N . ILE B 1 623 ? -20.125 2.949 21.359 1 89.12 623 ILE B N 1
ATOM 11393 C CA . ILE B 1 623 ? -20.656 1.679 21.828 1 89.12 623 ILE B CA 1
ATOM 11394 C C . ILE B 1 623 ? -20.141 0.54 20.953 1 89.12 623 ILE B C 1
ATOM 11396 O O . ILE B 1 623 ? -19.953 -0.581 21.438 1 89.12 623 ILE B O 1
ATOM 11400 N N . MET B 1 624 ? -20 0.702 19.703 1 88.75 624 MET B N 1
ATOM 11401 C CA . MET B 1 624 ? -19.422 -0.253 18.766 1 88.75 624 MET B CA 1
ATOM 11402 C C . MET B 1 624 ? -18.297 0.392 17.953 1 88.75 624 MET B C 1
ATOM 11404 O O . MET B 1 624 ? -18.266 0.257 16.734 1 88.75 624 MET B O 1
ATOM 11408 N N . GLY B 1 625 ? -17.5 1.102 18.719 1 87.38 625 GLY B N 1
ATOM 11409 C CA . GLY B 1 625 ? -16.562 1.947 18 1 87.38 625 GLY B CA 1
ATOM 11410 C C . GLY B 1 625 ? -17.156 3.27 17.562 1 87.38 625 GLY B C 1
ATOM 11411 O O . GLY B 1 625 ? -18.25 3.641 18.016 1 87.38 625 GLY B O 1
ATOM 11412 N N . GLY B 1 626 ? -16.422 4.059 16.875 1 90.25 626 GLY B N 1
ATOM 11413 C CA . GLY B 1 626 ? -17 5.301 16.391 1 90.25 626 GLY B CA 1
ATOM 11414 C C . GLY B 1 626 ? -18.203 5.09 15.484 1 90.25 626 GLY B C 1
ATOM 11415 O O . GLY B 1 626 ? -18.062 4.492 14.414 1 90.25 626 GLY B O 1
ATOM 11416 N N . SER B 1 627 ? -19.406 5.512 16 1 94.81 627 SER B N 1
ATOM 11417 C CA . SER B 1 627 ? -20.641 5.293 15.242 1 94.81 627 SER B CA 1
ATOM 11418 C C . SER B 1 627 ? -21.688 6.348 15.578 1 94.81 627 SER B C 1
ATOM 11420 O O . SER B 1 627 ? -21.484 7.18 16.453 1 94.81 627 SER B O 1
ATOM 11422 N N . ILE B 1 628 ? -22.75 6.324 14.82 1 96.38 628 ILE B N 1
ATOM 11423 C CA . ILE B 1 628 ? -23.906 7.168 15.07 1 96.38 628 ILE B CA 1
ATOM 11424 C C . ILE B 1 628 ? -25.078 6.309 15.547 1 96.38 628 ILE B C 1
ATOM 11426 O O . ILE B 1 628 ? -25.422 5.305 14.914 1 96.38 628 ILE B O 1
ATOM 11430 N N . CYS B 1 629 ? -25.594 6.695 16.703 1 96.12 629 CYS B N 1
ATOM 11431 C CA . CYS B 1 629 ? -26.703 5.941 17.266 1 96.12 629 CYS B CA 1
ATOM 11432 C C . CYS B 1 629 ? -28 6.738 17.172 1 96.12 629 CYS B C 1
ATOM 11434 O O . CYS B 1 629 ? -28 7.957 17.375 1 96.12 629 CYS B O 1
ATOM 11436 N N . VAL B 1 630 ? -29.062 6.023 16.844 1 96.06 630 VAL B N 1
ATOM 11437 C CA . VAL B 1 630 ? -30.391 6.629 16.766 1 96.06 630 VAL B CA 1
ATOM 11438 C C . VAL B 1 630 ? -31.328 5.941 17.75 1 96.06 630 VAL B C 1
ATOM 11440 O O . VAL B 1 630 ? -31.391 4.711 17.797 1 96.06 630 VAL B O 1
ATOM 11443 N N . THR B 1 631 ? -31.938 6.703 18.609 1 94.81 631 THR B N 1
ATOM 11444 C CA . THR B 1 631 ? -32.969 6.227 19.531 1 94.81 631 THR B CA 1
ATOM 11445 C C . THR B 1 631 ? -34.281 6.902 19.281 1 94.81 631 THR B C 1
ATOM 11447 O O . THR B 1 631 ? -34.344 8.109 19.047 1 94.81 631 THR B O 1
ATOM 11450 N N . VAL B 1 632 ? -35.375 6.035 19.25 1 94 632 VAL B N 1
ATOM 11451 C CA . VAL B 1 632 ? -36.688 6.57 18.938 1 94 632 VAL B CA 1
ATOM 11452 C C . VAL B 1 632 ? -37.656 6.266 20.078 1 94 632 VAL B C 1
ATOM 11454 O O . VAL B 1 632 ? -37.562 5.207 20.703 1 94 632 VAL B O 1
ATOM 11457 N N . ARG B 1 633 ? -38.406 7.234 20.375 1 92.69 633 ARG B N 1
ATOM 11458 C CA . ARG B 1 633 ? -39.562 7.039 21.25 1 92.69 633 ARG B CA 1
ATOM 11459 C C . ARG B 1 633 ? -40.875 7.18 20.484 1 92.69 633 ARG B C 1
ATOM 11461 O O . ARG B 1 633 ? -41.125 8.219 19.875 1 92.69 633 ARG B O 1
ATOM 11468 N N . SER B 1 634 ? -41.625 6.125 20.5 1 86.5 634 SER B N 1
ATOM 11469 C CA . SER B 1 634 ? -42.875 6.133 19.781 1 86.5 634 SER B CA 1
ATOM 11470 C C . SER B 1 634 ? -43.938 6.953 20.516 1 86.5 634 SER B C 1
ATOM 11472 O O . SER B 1 634 ? -43.719 7.371 21.656 1 86.5 634 SER B O 1
ATOM 11474 N N . ALA B 1 635 ? -45.062 7.172 19.828 1 81.25 635 ALA B N 1
ATOM 11475 C CA . ALA B 1 635 ? -46.188 7.914 20.422 1 81.25 635 ALA B CA 1
ATOM 11476 C C . ALA B 1 635 ? -46.75 7.18 21.625 1 81.25 635 ALA B C 1
ATOM 11478 O O . ALA B 1 635 ? -47.312 7.801 22.531 1 81.25 635 ALA B O 1
ATOM 11479 N N . LEU B 1 636 ? -46.531 5.84 21.688 1 77.94 636 LEU B N 1
ATOM 11480 C CA . LEU B 1 636 ? -47.031 5.02 22.766 1 77.94 636 LEU B CA 1
ATOM 11481 C C . LEU B 1 636 ? -46.094 5.047 23.969 1 77.94 636 LEU B C 1
ATOM 11483 O O . LEU B 1 636 ? -46.406 4.52 25.031 1 77.94 636 LEU B O 1
ATOM 11487 N N . GLY B 1 637 ? -44.906 5.738 23.844 1 79.06 637 GLY B N 1
ATOM 11488 C CA . GLY B 1 637 ? -43.969 5.902 24.953 1 79.06 637 GLY B CA 1
ATOM 11489 C C . GLY B 1 637 ? -42.844 4.887 24.953 1 79.06 637 GLY B C 1
ATOM 11490 O O . GLY B 1 637 ? -41.938 4.965 25.766 1 79.06 637 GLY B O 1
ATOM 11491 N N . ASP B 1 638 ? -42.875 3.945 24 1 84.5 638 ASP B N 1
ATOM 11492 C CA . ASP B 1 638 ? -41.844 2.924 23.938 1 84.5 638 ASP B CA 1
ATOM 11493 C C . ASP B 1 638 ? -40.531 3.488 23.359 1 84.5 638 ASP B C 1
ATOM 11495 O O . ASP B 1 638 ? -40.562 4.168 22.328 1 84.5 638 ASP B O 1
ATOM 11499 N N . VAL B 1 639 ? -39.469 3.281 24.141 1 89.75 639 VAL B N 1
ATOM 11500 C CA . VAL B 1 639 ? -38.156 3.74 23.672 1 89.75 639 VAL B CA 1
ATOM 11501 C C . VAL B 1 639 ? -37.406 2.58 23.016 1 89.75 639 VAL B C 1
ATOM 11503 O O . VAL B 1 639 ? -37.281 1.509 23.625 1 89.75 639 VAL B O 1
ATOM 11506 N N . VAL B 1 640 ? -36.969 2.756 21.797 1 90.75 640 VAL B N 1
ATOM 11507 C CA . VAL B 1 640 ? -36.281 1.725 21.047 1 90.75 640 VAL B CA 1
ATOM 11508 C C . VAL B 1 640 ? -34.906 2.256 20.594 1 90.75 640 VAL B C 1
ATOM 11510 O O . VAL B 1 640 ? -34.812 3.346 20.016 1 90.75 640 VAL B O 1
ATOM 11513 N N . HIS B 1 641 ? -33.844 1.516 20.953 1 92.19 641 HIS B N 1
ATOM 11514 C CA . HIS B 1 641 ? -32.531 1.797 20.422 1 92.19 641 HIS B CA 1
ATOM 11515 C C . HIS B 1 641 ? -32.281 1.035 19.125 1 92.19 641 HIS B C 1
ATOM 11517 O O . HIS B 1 641 ? -32.531 -0.17 19.047 1 92.19 641 HIS B O 1
ATOM 11523 N N . LEU B 1 642 ? -31.859 1.76 18.156 1 93 642 LEU B N 1
ATOM 11524 C CA . LEU B 1 642 ? -31.578 1.121 16.875 1 93 642 LEU B CA 1
ATOM 11525 C C . LEU B 1 642 ? -30.125 0.699 16.766 1 93 642 LEU B C 1
ATOM 11527 O O . LEU B 1 642 ? -29.281 1.173 17.547 1 93 642 LEU B O 1
ATOM 11531 N N . GLU B 1 643 ? -29.875 -0.214 15.898 1 90.31 643 GLU B N 1
ATOM 11532 C CA . GLU B 1 643 ? -28.5 -0.627 15.672 1 90.31 643 GLU B CA 1
ATOM 11533 C C . GLU B 1 643 ? -27.625 0.555 15.242 1 90.31 643 GLU B C 1
ATOM 11535 O O . GLU B 1 643 ? -28.062 1.399 14.461 1 90.31 643 GLU B O 1
ATOM 11540 N N . PRO B 1 644 ? -26.406 0.633 15.773 1 92.62 644 PRO B N 1
ATOM 11541 C CA . PRO B 1 644 ? -25.516 1.745 15.438 1 92.62 644 PRO B CA 1
ATOM 11542 C C . PRO B 1 644 ? -25.156 1.783 13.953 1 92.62 644 PRO B C 1
ATOM 11544 O O . PRO B 1 644 ? -25.031 0.733 13.32 1 92.62 644 PRO B O 1
ATOM 11547 N N . ILE B 1 645 ? -25.047 2.969 13.453 1 93.56 645 ILE B N 1
ATOM 11548 C CA . ILE B 1 645 ? -24.672 3.205 12.062 1 93.56 645 ILE B CA 1
ATOM 11549 C C . ILE B 1 645 ? -23.188 3.545 11.969 1 93.56 645 ILE B C 1
ATOM 11551 O O . ILE B 1 645 ? -22.75 4.605 12.43 1 93.56 645 ILE B O 1
ATOM 11555 N N . ASP B 1 646 ? -22.469 2.648 11.383 1 90.19 646 ASP B N 1
ATOM 11556 C CA . ASP B 1 646 ? -21.031 2.848 11.266 1 90.19 646 ASP B CA 1
ATOM 11557 C C . ASP B 1 646 ? -20.672 3.463 9.914 1 90.19 646 ASP B C 1
ATOM 11559 O O . ASP B 1 646 ? -21.562 3.84 9.141 1 90.19 646 ASP B O 1
ATOM 11563 N N . LEU B 1 647 ? -19.391 3.672 9.711 1 87.81 647 LEU B N 1
ATOM 11564 C CA . LEU B 1 647 ? -18.906 4.324 8.508 1 87.81 647 LEU B CA 1
ATOM 11565 C C . LEU B 1 647 ? -19.312 3.555 7.262 1 87.81 647 LEU B C 1
ATOM 11567 O O . LEU B 1 647 ? -19.688 4.156 6.25 1 87.81 647 LEU B O 1
ATOM 11571 N N . ARG B 1 648 ? -19.281 2.244 7.309 1 82.62 648 ARG B N 1
ATOM 11572 C CA . ARG B 1 648 ? -19.609 1.414 6.152 1 82.62 648 ARG B CA 1
ATOM 11573 C C . ARG B 1 648 ? -21.031 1.648 5.691 1 82.62 648 ARG B C 1
ATOM 11575 O O . ARG B 1 648 ? -21.312 1.715 4.488 1 82.62 648 ARG B O 1
ATOM 11582 N N . LYS B 1 649 ? -21.859 1.704 6.582 1 88.06 649 LYS B N 1
ATOM 11583 C CA . LYS B 1 649 ? -23.266 1.962 6.27 1 88.06 649 LYS B CA 1
ATOM 11584 C C . LYS B 1 649 ? -23.453 3.361 5.691 1 88.06 649 LYS B C 1
ATOM 11586 O O . LYS B 1 649 ? -24.219 3.553 4.75 1 88.06 649 LYS B O 1
ATOM 11591 N N . LEU B 1 650 ? -22.672 4.223 6.211 1 90.12 650 LEU B N 1
ATOM 11592 C CA . LEU B 1 650 ? -22.812 5.617 5.812 1 90.12 650 LEU B CA 1
ATOM 11593 C C . LEU B 1 650 ? -22.156 5.863 4.457 1 90.12 650 LEU B C 1
ATOM 11595 O O . LEU B 1 650 ? -22.391 6.902 3.832 1 90.12 650 LEU B O 1
ATOM 11599 N N . GLN B 1 651 ? -21.406 4.945 4.043 1 82.69 651 GLN B N 1
ATOM 11600 C CA . GLN B 1 651 ? -20.812 5.051 2.715 1 82.69 651 GLN B CA 1
ATOM 11601 C C . GLN B 1 651 ? -21.812 4.656 1.635 1 82.69 651 GLN B C 1
ATOM 11603 O O . GLN B 1 651 ? -21.641 4.996 0.463 1 82.69 651 GLN B O 1
ATOM 11608 N N . THR B 1 652 ? -22.844 3.947 2.033 1 78.75 652 THR B N 1
ATOM 11609 C CA . THR B 1 652 ? -23.844 3.488 1.079 1 78.75 652 THR B CA 1
ATOM 11610 C C . THR B 1 652 ? -25.047 4.438 1.049 1 78.75 652 THR B C 1
ATOM 11612 O O . THR B 1 652 ? -25.719 4.562 0.023 1 78.75 652 THR B O 1
ATOM 11615 N N . LYS B 1 653 ? -25.312 4.992 2.168 1 85.12 653 LYS B N 1
ATOM 11616 C CA . LYS B 1 653 ? -26.484 5.848 2.328 1 85.12 653 LYS B CA 1
ATOM 11617 C C . LYS B 1 653 ? -26.172 7.027 3.25 1 85.12 653 LYS B C 1
ATOM 11619 O O . LYS B 1 653 ? -25.5 6.867 4.266 1 85.12 653 LYS B O 1
ATOM 11624 N N . SER B 1 654 ? -26.797 8.195 2.85 1 89 654 SER B N 1
ATOM 11625 C CA . SER B 1 654 ? -26.562 9.383 3.674 1 89 654 SER B CA 1
ATOM 11626 C C . SER B 1 654 ? -27.312 9.297 4.992 1 89 654 SER B C 1
ATOM 11628 O O . SER B 1 654 ? -28.344 8.625 5.078 1 89 654 SER B O 1
ATOM 11630 N N . ILE B 1 655 ? -26.859 10.039 5.961 1 94.12 655 ILE B N 1
ATOM 11631 C CA . ILE B 1 655 ? -27.484 10.039 7.281 1 94.12 655 ILE B CA 1
ATOM 11632 C C . ILE B 1 655 ? -28.875 10.672 7.195 1 94.12 655 ILE B C 1
ATOM 11634 O O . ILE B 1 655 ? -29.781 10.289 7.938 1 94.12 655 ILE B O 1
ATOM 11638 N N . PHE B 1 656 ? -29.094 11.609 6.285 1 92.94 656 PHE B N 1
ATOM 11639 C CA . PHE B 1 656 ? -30.391 12.242 6.125 1 92.94 656 PHE B CA 1
ATOM 11640 C C . PHE B 1 656 ? -31.422 11.227 5.633 1 92.94 656 PHE B C 1
ATOM 11642 O O . PHE B 1 656 ? -32.562 11.219 6.105 1 92.94 656 PHE B O 1
ATOM 11649 N N . GLU B 1 657 ? -30.984 10.367 4.762 1 88.88 657 GLU B N 1
ATOM 11650 C CA . GLU B 1 657 ? -31.875 9.32 4.262 1 88.88 657 GLU B CA 1
ATOM 11651 C C . GLU B 1 657 ? -32.219 8.312 5.352 1 88.88 657 GLU B C 1
ATOM 11653 O O . GLU B 1 657 ? -33.344 7.875 5.473 1 88.88 657 GLU B O 1
ATOM 11658 N N . TYR B 1 658 ? -31.234 8.008 6.117 1 92.38 658 TYR B N 1
ATOM 11659 C CA . TYR B 1 658 ? -31.484 7.105 7.238 1 92.38 658 TYR B CA 1
ATOM 11660 C C . TYR B 1 658 ? -32.531 7.68 8.18 1 92.38 658 TYR B C 1
ATOM 11662 O O . TYR B 1 658 ? -33.5 6.992 8.547 1 92.38 658 TYR B O 1
ATOM 11670 N N . LEU B 1 659 ? -32.312 8.906 8.484 1 93.94 659 LEU B N 1
ATOM 11671 C CA . LEU B 1 659 ? -33.188 9.523 9.477 1 93.94 659 LEU B CA 1
ATOM 11672 C C . LEU B 1 659 ? -34.625 9.695 8.922 1 93.94 659 LEU B C 1
ATOM 11674 O O . LEU B 1 659 ? -35.594 9.477 9.641 1 93.94 659 LEU B O 1
ATOM 11678 N N . ALA B 1 660 ? -34.688 10.062 7.684 1 90.69 660 ALA B N 1
ATOM 11679 C CA . ALA B 1 660 ? -36 10.195 7.062 1 90.69 660 ALA B CA 1
ATOM 11680 C C . ALA B 1 660 ? -36.719 8.859 7.016 1 90.69 660 ALA B C 1
ATOM 11682 O O . ALA B 1 660 ? -37.906 8.781 7.328 1 90.69 660 ALA B O 1
ATOM 11683 N N . ASP B 1 661 ? -36.062 7.836 6.668 1 88.94 661 ASP B N 1
ATOM 11684 C CA . ASP B 1 661 ? -36.625 6.5 6.586 1 88.94 661 ASP B CA 1
ATOM 11685 C C . ASP B 1 661 ? -37.062 6 7.965 1 88.94 661 ASP B C 1
ATOM 11687 O O . ASP B 1 661 ? -38.125 5.398 8.117 1 88.94 661 ASP B O 1
ATOM 11691 N N . ILE B 1 662 ? -36.219 6.234 8.906 1 90.62 662 ILE B N 1
ATOM 11692 C CA . ILE B 1 662 ? -36.5 5.789 10.266 1 90.62 662 ILE B CA 1
ATOM 11693 C C . ILE B 1 662 ? -37.719 6.535 10.812 1 90.62 662 ILE B C 1
ATOM 11695 O O . ILE B 1 662 ? -38.625 5.93 11.422 1 90.62 662 ILE B O 1
ATOM 11699 N N . ALA B 1 663 ? -37.719 7.84 10.578 1 90.94 663 ALA B N 1
ATOM 11700 C CA . ALA B 1 663 ? -38.844 8.641 11.062 1 90.94 663 ALA B CA 1
ATOM 11701 C C . ALA B 1 663 ? -40.156 8.18 10.445 1 90.94 663 ALA B C 1
ATOM 11703 O O . ALA B 1 663 ? -41.188 8.102 11.125 1 90.94 663 ALA B O 1
ATOM 11704 N N . GLU B 1 664 ? -40.125 7.832 9.219 1 86.25 664 GLU B N 1
ATOM 11705 C CA . GLU B 1 664 ? -41.312 7.379 8.516 1 86.25 664 GLU B CA 1
ATOM 11706 C C . GLU B 1 664 ? -41.75 5.988 8.984 1 86.25 664 GLU B C 1
ATOM 11708 O O . GLU B 1 664 ? -42.938 5.746 9.242 1 86.25 664 GLU B O 1
ATOM 11713 N N . SER B 1 665 ? -40.812 5.152 9.094 1 85.62 665 SER B N 1
ATOM 11714 C CA . SER B 1 665 ? -41.094 3.773 9.469 1 85.62 665 SER B CA 1
ATOM 11715 C C . SER B 1 665 ? -41.625 3.689 10.906 1 85.62 665 SER B C 1
ATOM 11717 O O . SER B 1 665 ? -42.5 2.902 11.203 1 85.62 665 SER B O 1
ATOM 11719 N N . ALA B 1 666 ? -41.031 4.488 11.805 1 87.62 666 ALA B N 1
ATOM 11720 C CA . ALA B 1 666 ? -41.406 4.449 13.219 1 87.62 666 ALA B CA 1
ATOM 11721 C C . ALA B 1 666 ? -42.5 5.473 13.523 1 87.62 666 ALA B C 1
ATOM 11723 O O . ALA B 1 666 ? -42.969 5.582 14.664 1 87.62 666 ALA B O 1
ATOM 11724 N N . GLN B 1 667 ? -42.906 6.199 12.516 1 87.5 667 GLN B N 1
ATOM 11725 C CA . GLN B 1 667 ? -43.969 7.219 12.648 1 87.5 667 GLN B CA 1
ATOM 11726 C C . GLN B 1 667 ? -43.562 8.25 13.711 1 87.5 667 GLN B C 1
ATOM 11728 O O . GLN B 1 667 ? -44.344 8.516 14.633 1 87.5 667 GLN B O 1
ATOM 11733 N N . ILE B 1 668 ? -42.438 8.789 13.555 1 92.69 668 ILE B N 1
ATOM 11734 C CA . ILE B 1 668 ? -41.906 9.812 14.453 1 92.69 668 ILE B CA 1
ATOM 11735 C C . ILE B 1 668 ? -42.219 11.203 13.891 1 92.69 668 ILE B C 1
ATOM 11737 O O . ILE B 1 668 ? -42.062 11.438 12.688 1 92.69 668 ILE B O 1
ATOM 11741 N N . ASN B 1 669 ? -42.531 12.102 14.766 1 92.06 669 ASN B N 1
ATOM 11742 C CA . ASN B 1 669 ? -42.938 13.422 14.305 1 92.06 669 ASN B CA 1
ATOM 11743 C C . ASN B 1 669 ? -41.875 14.469 14.586 1 92.06 669 ASN B C 1
ATOM 11745 O O . ASN B 1 669 ? -41.844 15.523 13.938 1 92.06 669 ASN B O 1
ATOM 11749 N N . TYR B 1 670 ? -41.031 14.133 15.57 1 94.69 670 TYR B N 1
ATOM 11750 C CA . TYR B 1 670 ? -40.094 15.18 15.961 1 94.69 670 TYR B CA 1
ATOM 11751 C C . TYR B 1 670 ? -38.688 14.625 16.094 1 94.69 670 TYR B C 1
ATOM 11753 O O . TYR B 1 670 ? -38.5 13.438 16.391 1 94.69 670 TYR B O 1
ATOM 11761 N N . ILE B 1 671 ? -37.719 15.531 15.805 1 95.38 671 ILE B N 1
ATOM 11762 C CA . ILE B 1 671 ? -36.312 15.273 16.078 1 95.38 671 ILE B CA 1
ATOM 11763 C C . ILE B 1 671 ? -35.844 16.172 17.203 1 95.38 671 ILE B C 1
ATOM 11765 O O . ILE B 1 671 ? -36.062 17.391 17.188 1 95.38 671 ILE B O 1
ATOM 11769 N N . MET B 1 672 ? -35.25 15.578 18.234 1 95.38 672 MET B N 1
ATOM 11770 C CA . MET B 1 672 ? -34.688 16.359 19.328 1 95.38 672 MET B CA 1
ATOM 11771 C C . MET B 1 672 ? -33.312 16.906 18.938 1 95.38 672 MET B C 1
ATOM 11773 O O . MET B 1 672 ? -32.375 16.141 18.734 1 95.38 672 MET B O 1
ATOM 11777 N N . THR B 1 673 ? -33.25 18.203 18.797 1 95.06 673 THR B N 1
ATOM 11778 C CA . THR B 1 673 ? -31.969 18.828 18.406 1 95.06 673 THR B CA 1
ATOM 11779 C C . THR B 1 673 ? -31.031 18.938 19.609 1 95.06 673 THR B C 1
ATOM 11781 O O . THR B 1 673 ? -31.453 18.734 20.75 1 95.06 673 THR B O 1
ATOM 11784 N N . ALA B 1 674 ? -29.781 19.234 19.375 1 94 674 ALA B N 1
ATOM 11785 C CA . ALA B 1 674 ? -28.766 19.359 20.422 1 94 674 ALA B CA 1
ATOM 11786 C C . ALA B 1 674 ? -29.016 20.609 21.266 1 94 674 ALA B C 1
ATOM 11788 O O . ALA B 1 674 ? -28.453 20.734 22.375 1 94 674 ALA B O 1
ATOM 11789 N N . ARG B 1 675 ? -29.875 21.516 20.781 1 91.88 675 ARG B N 1
ATOM 11790 C CA . ARG B 1 675 ? -30.266 22.703 21.547 1 91.88 675 ARG B CA 1
ATOM 11791 C C . ARG B 1 675 ? -31.5 22.422 22.391 1 91.88 675 ARG B C 1
ATOM 11793 O O . ARG B 1 675 ? -32.094 23.344 22.969 1 91.88 675 ARG B O 1
ATOM 11800 N N . HIS B 1 676 ? -31.938 21.172 22.391 1 91.62 676 HIS B N 1
ATOM 11801 C CA . HIS B 1 676 ? -33.094 20.703 23.156 1 91.62 676 HIS B CA 1
ATOM 11802 C C . HIS B 1 676 ? -34.375 21.312 22.641 1 91.62 676 HIS B C 1
ATOM 11804 O O . HIS B 1 676 ? -35.25 21.734 23.422 1 91.62 676 HIS B O 1
ATOM 11810 N N . GLU B 1 677 ? -34.406 21.484 21.328 1 91.81 677 GLU B N 1
ATOM 11811 C CA . GLU B 1 677 ? -35.594 21.938 20.641 1 91.81 677 GLU B CA 1
ATOM 11812 C C . GLU B 1 677 ? -36.188 20.828 19.781 1 91.81 677 GLU B C 1
ATOM 11814 O O . GLU B 1 677 ? -35.469 19.953 19.297 1 91.81 677 GLU B O 1
ATOM 11819 N N . LEU B 1 678 ? -37.438 20.844 19.656 1 93.5 678 LEU B N 1
ATOM 11820 C CA . LEU B 1 678 ? -38.125 19.844 18.828 1 93.5 678 LEU B CA 1
ATOM 11821 C C . LEU B 1 678 ? -38.312 20.359 17.406 1 93.5 678 LEU B C 1
ATOM 11823 O O . LEU B 1 678 ? -38.906 21.391 17.188 1 93.5 678 LEU B O 1
ATOM 11827 N N . LEU B 1 679 ? -37.688 19.703 16.516 1 94.38 679 LEU B N 1
ATOM 11828 C CA . LEU B 1 679 ? -37.844 20 15.094 1 94.38 679 LEU B CA 1
ATOM 11829 C C . LEU B 1 679 ? -38.812 19.016 14.43 1 94.38 679 LEU B C 1
ATOM 11831 O O . LEU B 1 679 ? -38.656 17.797 14.602 1 94.38 679 LEU B O 1
ATOM 11835 N N . LYS B 1 680 ? -39.688 19.531 13.727 1 94.19 680 LYS B N 1
ATOM 11836 C CA . LYS B 1 680 ? -40.625 18.672 13.023 1 94.19 680 LYS B CA 1
ATOM 11837 C C . LYS B 1 680 ? -39.938 17.922 11.883 1 94.19 680 LYS B C 1
ATOM 11839 O O . LYS B 1 680 ? -39.125 18.5 11.148 1 94.19 680 LYS B O 1
ATOM 11844 N N . VAL B 1 681 ? -40.25 16.609 11.797 1 93.56 681 VAL B N 1
ATOM 11845 C CA . VAL B 1 681 ? -39.656 15.766 10.766 1 93.56 681 VAL B CA 1
ATOM 11846 C C . VAL B 1 681 ? -40 16.297 9.383 1 93.56 681 VAL B C 1
ATOM 11848 O O . VAL B 1 681 ? -39.188 16.25 8.469 1 93.56 681 VAL B O 1
ATOM 11851 N N . ALA B 1 682 ? -41.125 16.797 9.219 1 90.44 682 ALA B N 1
ATOM 11852 C CA . ALA B 1 682 ? -41.562 17.328 7.934 1 90.44 682 ALA B CA 1
ATOM 11853 C C . ALA B 1 682 ? -40.656 18.484 7.504 1 90.44 682 ALA B C 1
ATOM 11855 O O . ALA B 1 682 ? -40.312 18.609 6.328 1 90.44 682 ALA B O 1
ATOM 11856 N N . ASP B 1 683 ? -40.375 19.328 8.461 1 91.88 683 ASP B N 1
ATOM 11857 C CA . ASP B 1 683 ? -39.469 20.453 8.18 1 91.88 683 ASP B CA 1
ATOM 11858 C C . ASP B 1 683 ? -38.062 19.969 7.848 1 91.88 683 ASP B C 1
ATOM 11860 O O . ASP B 1 683 ? -37.406 20.547 7 1 91.88 683 ASP B O 1
ATOM 11864 N N . PHE B 1 684 ? -37.719 18.938 8.539 1 92.62 684 PHE B N 1
ATOM 11865 C CA . PHE B 1 684 ? -36.406 18.328 8.305 1 92.62 684 PHE B CA 1
ATOM 11866 C C . PHE B 1 684 ? -36.312 17.812 6.879 1 92.62 684 PHE B C 1
ATOM 11868 O O . PHE B 1 684 ? -35.312 18.078 6.188 1 92.62 684 PHE B O 1
ATOM 11875 N N . VAL B 1 685 ? -37.281 17.078 6.426 1 89.88 685 VAL B N 1
ATOM 11876 C CA . VAL B 1 685 ? -37.281 16.453 5.102 1 89.88 685 VAL B CA 1
ATOM 11877 C C . VAL B 1 685 ? -37.281 17.531 4.027 1 89.88 685 VAL B C 1
ATOM 11879 O O . VAL B 1 685 ? -36.625 17.391 2.99 1 89.88 685 VAL B O 1
ATOM 11882 N N . THR B 1 686 ? -37.969 18.562 4.316 1 87.38 686 THR B N 1
ATOM 11883 C CA . THR B 1 686 ? -38.062 19.656 3.357 1 87.38 686 THR B CA 1
ATOM 11884 C C . THR B 1 686 ? -36.75 20.453 3.303 1 87.38 686 THR B C 1
ATOM 11886 O O . THR B 1 686 ? -36.281 20.812 2.219 1 87.38 686 THR B O 1
ATOM 11889 N N . LYS B 1 687 ? -36.25 20.688 4.402 1 89 687 LYS B N 1
ATOM 11890 C CA . LYS B 1 687 ? -35.031 21.516 4.5 1 89 687 LYS B CA 1
ATOM 11891 C C . LYS B 1 687 ? -33.844 20.844 3.832 1 89 687 LYS B C 1
ATOM 11893 O O . LYS B 1 687 ? -33.062 21.5 3.127 1 89 687 LYS B O 1
ATOM 11898 N N . TYR B 1 688 ? -33.75 19.578 4.051 1 88.06 688 TYR B N 1
ATOM 11899 C CA . TYR B 1 688 ? -32.562 18.891 3.566 1 88.06 688 TYR B CA 1
ATOM 11900 C C . TYR B 1 688 ? -32.875 18.109 2.301 1 88.06 688 TYR B C 1
ATOM 11902 O O . TYR B 1 688 ? -32.031 17.297 1.864 1 88.06 688 TYR B O 1
ATOM 11910 N N . LYS B 1 689 ? -33.938 18.312 1.661 1 74.75 689 LYS B N 1
ATOM 11911 C CA . LYS B 1 689 ? -34.344 17.781 0.365 1 74.75 689 LYS B CA 1
ATOM 11912 C C . LYS B 1 689 ? -34.094 16.281 0.276 1 74.75 689 LYS B C 1
ATOM 11914 O O . LYS B 1 689 ? -33.5 15.812 -0.703 1 74.75 689 LYS B O 1
ATOM 11919 N N . VAL B 1 690 ? -34.344 15.562 1.325 1 71 690 VAL B N 1
ATOM 11920 C CA . VAL B 1 690 ? -34.031 14.133 1.354 1 71 690 VAL B CA 1
ATOM 11921 C C . VAL B 1 690 ? -34.938 13.406 0.361 1 71 690 VAL B C 1
ATOM 11923 O O . VAL B 1 690 ? -34.531 12.445 -0.287 1 71 690 VAL B O 1
ATOM 11926 N N . ARG B 1 691 ? -36.281 13.547 0.116 1 59.56 691 ARG B N 1
ATOM 11927 C CA . ARG B 1 691 ? -37.219 12.797 -0.709 1 59.56 691 ARG B CA 1
ATOM 11928 C C . ARG B 1 691 ? -37.906 13.711 -1.724 1 59.56 691 ARG B C 1
ATOM 11930 O O . ARG B 1 691 ? -38.938 14.312 -1.43 1 59.56 691 ARG B O 1
ATOM 11937 N N . THR B 1 692 ? -37.25 14.438 -2.385 1 50.38 692 THR B N 1
ATOM 11938 C CA . THR B 1 692 ? -38.125 15.109 -3.336 1 50.38 692 THR B CA 1
ATOM 11939 C C . THR B 1 692 ? -38.844 14.102 -4.211 1 50.38 692 THR B C 1
ATOM 11941 O O . THR B 1 692 ? -38.406 12.961 -4.355 1 50.38 692 THR B O 1
ATOM 11944 N N . GLU B 1 693 ? -40.156 14.266 -4.602 1 46.41 693 GLU B N 1
ATOM 11945 C CA . GLU B 1 693 ? -41.062 13.469 -5.445 1 46.41 693 GLU B CA 1
ATOM 11946 C C . GLU B 1 693 ? -40.25 12.578 -6.398 1 46.41 693 GLU B C 1
ATOM 11948 O O . GLU B 1 693 ? -40.656 11.438 -6.656 1 46.41 693 GLU B O 1
ATOM 11953 N N . VAL B 1 694 ? -39.344 13.07 -6.996 1 45.28 694 VAL B N 1
ATOM 11954 C CA . VAL B 1 694 ? -38.438 12.523 -8 1 45.28 694 VAL B CA 1
ATOM 11955 C C . VAL B 1 694 ? -37.562 11.445 -7.367 1 45.28 694 VAL B C 1
ATOM 11957 O O . VAL B 1 694 ? -37.062 10.555 -8.062 1 45.28 694 VAL B O 1
ATOM 11960 N N . ALA B 1 695 ? -37.406 11.422 -6.117 1 53.03 695 ALA B N 1
ATOM 11961 C CA . ALA B 1 695 ? -36.344 10.734 -5.348 1 53.03 695 ALA B CA 1
ATOM 11962 C C . ALA B 1 695 ? -36.75 9.281 -5.098 1 53.03 695 ALA B C 1
ATOM 11964 O O . ALA B 1 695 ? -35.906 8.484 -4.641 1 53.03 695 ALA B O 1
ATOM 11965 N N . ASN B 1 696 ? -37.906 8.859 -5.488 1 63.16 696 ASN B N 1
ATOM 11966 C CA . ASN B 1 696 ? -38.406 7.523 -5.195 1 63.16 696 ASN B CA 1
ATOM 11967 C C . ASN B 1 696 ? -38.031 6.523 -6.281 1 63.16 696 ASN B C 1
ATOM 11969 O O . ASN B 1 696 ? -38.312 5.332 -6.168 1 63.16 696 ASN B O 1
ATOM 11973 N N . VAL B 1 697 ? -37.5 7.074 -7.336 1 75.19 697 VAL B N 1
ATOM 11974 C CA . VAL B 1 697 ? -37.094 6.137 -8.375 1 75.19 697 VAL B CA 1
ATOM 11975 C C . VAL B 1 697 ? -35.688 6.523 -8.891 1 75.19 697 VAL B C 1
ATOM 11977 O O . VAL B 1 697 ? -35.406 7.707 -9.086 1 75.19 697 VAL B O 1
ATOM 11980 N N . LYS B 1 698 ? -34.812 5.609 -8.828 1 80.06 698 LYS B N 1
ATOM 11981 C CA . LYS B 1 698 ? -33.469 5.773 -9.414 1 80.06 698 LYS B CA 1
ATOM 11982 C C . LYS B 1 698 ? -33.406 5.168 -10.812 1 80.06 698 LYS B C 1
ATOM 11984 O O . LYS B 1 698 ? -33.812 4.012 -11.016 1 80.06 698 LYS B O 1
ATOM 11989 N N . GLU B 1 699 ? -33.031 6.051 -11.688 1 86.31 699 GLU B N 1
ATOM 11990 C CA . GLU B 1 699 ? -32.906 5.562 -13.055 1 86.31 699 GLU B CA 1
ATOM 11991 C C . GLU B 1 699 ? -31.469 5.16 -13.367 1 86.31 699 GLU B C 1
ATOM 11993 O O . GLU B 1 699 ? -30.531 5.879 -13.016 1 86.31 699 GLU B O 1
ATOM 11998 N N . ILE B 1 700 ? -31.375 3.959 -13.875 1 88.75 700 ILE B N 1
ATOM 11999 C CA . ILE B 1 700 ? -30.078 3.459 -14.305 1 88.75 700 ILE B CA 1
ATOM 12000 C C . ILE B 1 700 ? -30.094 3.191 -15.805 1 88.75 700 ILE B C 1
ATOM 12002 O O . ILE B 1 700 ? -30.938 2.432 -16.297 1 88.75 700 ILE B O 1
ATOM 12006 N N . THR B 1 701 ? -29.25 3.922 -16.469 1 91.06 701 THR B N 1
ATOM 12007 C CA . THR B 1 701 ? -29.078 3.674 -17.891 1 91.06 701 THR B CA 1
ATOM 12008 C C . THR B 1 701 ? -27.812 2.875 -18.156 1 91.06 701 THR B C 1
ATOM 12010 O O . THR B 1 701 ? -26.719 3.307 -17.781 1 91.06 701 THR B O 1
ATOM 12013 N N . SER B 1 702 ? -28.031 1.667 -18.625 1 91.12 702 SER B N 1
ATOM 12014 C CA . SER B 1 702 ? -26.891 0.776 -18.828 1 91.12 702 SER B CA 1
ATOM 12015 C C . SER B 1 702 ? -26.969 0.095 -20.188 1 91.12 702 SER B C 1
ATOM 12017 O O . SER B 1 702 ? -28.047 -0.034 -20.781 1 91.12 702 SER B O 1
ATOM 12019 N N . ASN B 1 703 ? -25.844 -0.297 -20.719 1 90.62 703 ASN B N 1
ATOM 12020 C CA . ASN B 1 703 ? -25.812 -1.029 -21.969 1 90.62 703 ASN B CA 1
ATOM 12021 C C . ASN B 1 703 ? -25.656 -2.529 -21.75 1 90.62 703 ASN B C 1
ATOM 12023 O O . ASN B 1 703 ? -25.5 -3.293 -22.703 1 90.62 703 ASN B O 1
ATOM 12027 N N . VAL B 1 704 ? -25.703 -2.975 -20.562 1 89.56 704 VAL B N 1
ATOM 12028 C CA . VAL B 1 704 ? -25.531 -4.402 -20.312 1 89.56 704 VAL B CA 1
ATOM 12029 C C . VAL B 1 704 ? -26.812 -4.977 -19.719 1 89.56 704 VAL B C 1
ATOM 12031 O O . VAL B 1 704 ? -26.766 -5.906 -18.906 1 89.56 704 VAL B O 1
ATOM 12034 N N . SER B 1 705 ? -27.906 -4.426 -20 1 87.31 705 SER B N 1
ATOM 12035 C CA . SER B 1 705 ? -29.188 -4.902 -19.469 1 87.31 705 SER B CA 1
ATOM 12036 C C . SER B 1 705 ? -29.969 -5.68 -20.531 1 87.31 705 SER B C 1
ATOM 12038 O O . SER B 1 705 ? -30.969 -6.32 -20.219 1 87.31 705 SER B O 1
ATOM 12040 N N . HIS B 1 706 ? -29.547 -5.605 -21.719 1 87.81 706 HIS B N 1
ATOM 12041 C CA . HIS B 1 706 ? -30.266 -6.254 -22.812 1 87.81 706 HIS B CA 1
ATOM 12042 C C . HIS B 1 706 ? -29.297 -6.918 -23.797 1 87.81 706 HIS B C 1
ATOM 12044 O O . HIS B 1 706 ? -28.109 -6.633 -23.781 1 87.81 706 HIS B O 1
ATOM 12050 N N . VAL B 1 707 ? -29.953 -7.852 -24.5 1 87.88 707 VAL B N 1
ATOM 12051 C CA . VAL B 1 707 ? -29.188 -8.492 -25.547 1 87.88 707 VAL B CA 1
ATOM 12052 C C . VAL B 1 707 ? -29.062 -7.547 -26.75 1 87.88 707 VAL B C 1
ATOM 12054 O O . VAL B 1 707 ? -30 -6.824 -27.078 1 87.88 707 VAL B O 1
ATOM 12057 N N . GLY B 1 708 ? -27.922 -7.465 -27.391 1 84 708 GLY B N 1
ATOM 12058 C CA . GLY B 1 708 ? -27.734 -6.598 -28.531 1 84 708 GLY B CA 1
ATOM 12059 C C . GLY B 1 708 ? -26.375 -5.941 -28.578 1 84 708 GLY B C 1
ATOM 12060 O O . GLY B 1 708 ? -25.469 -6.336 -27.844 1 84 708 GLY B O 1
ATOM 12061 N N . PRO B 1 709 ? -26.328 -4.945 -29.375 1 83.06 709 PRO B N 1
ATOM 12062 C CA . PRO B 1 709 ? -25.016 -4.328 -29.562 1 83.06 709 PRO B CA 1
ATOM 12063 C C . PRO B 1 709 ? -24.562 -3.529 -28.344 1 83.06 709 PRO B C 1
ATOM 12065 O O . PRO B 1 709 ? -25.406 -3.057 -27.562 1 83.06 709 PRO B O 1
ATOM 12068 N N . LEU B 1 710 ? -23.328 -3.365 -28.188 1 86.56 710 LEU B N 1
ATOM 12069 C CA . LEU B 1 710 ? -22.672 -2.75 -27.047 1 86.56 710 LEU B CA 1
ATOM 12070 C C . LEU B 1 710 ? -23.078 -1.291 -26.891 1 86.56 710 LEU B C 1
ATOM 12072 O O . LEU B 1 710 ? -23.203 -0.782 -25.781 1 86.56 710 LEU B O 1
ATOM 12076 N N . MET B 1 711 ? -23.453 -0.604 -27.969 1 84.69 711 MET B N 1
ATOM 12077 C CA . MET B 1 711 ? -23.688 0.835 -27.891 1 84.69 711 MET B CA 1
ATOM 12078 C C . MET B 1 711 ? -25.141 1.128 -27.562 1 84.69 711 MET B C 1
ATOM 12080 O O . MET B 1 711 ? -25.5 2.271 -27.266 1 84.69 711 MET B O 1
ATOM 12084 N N . SER B 1 712 ? -25.984 0.109 -27.5 1 87.12 712 SER B N 1
ATOM 12085 C CA . SER B 1 712 ? -27.391 0.311 -27.156 1 87.12 712 SER B CA 1
ATOM 12086 C C . SER B 1 712 ? -27.578 0.424 -25.656 1 87.12 712 SER B C 1
ATOM 12088 O O . SER B 1 712 ? -27.125 -0.429 -24.891 1 87.12 712 SER B O 1
ATOM 12090 N N . MET B 1 713 ? -28.25 1.534 -25.328 1 90.5 713 MET B N 1
ATOM 12091 C CA . MET B 1 713 ? -28.469 1.787 -23.906 1 90.5 713 MET B CA 1
ATOM 12092 C C . MET B 1 713 ? -29.938 1.551 -23.531 1 90.5 713 MET B C 1
ATOM 12094 O O . MET B 1 713 ? -30.828 1.778 -24.344 1 90.5 713 MET B O 1
ATOM 12098 N N . GLN B 1 714 ? -30.156 0.992 -22.359 1 90.25 714 GLN B N 1
ATOM 12099 C CA . GLN B 1 714 ? -31.484 0.794 -21.797 1 90.25 714 GLN B CA 1
ATOM 12100 C C . GLN B 1 714 ? -31.594 1.396 -20.406 1 90.25 714 GLN B C 1
ATOM 12102 O O . GLN B 1 714 ? -30.641 1.302 -19.609 1 90.25 714 GLN B O 1
ATOM 12107 N N . THR B 1 715 ? -32.688 2.082 -20.188 1 90.06 715 THR B N 1
ATOM 12108 C CA . THR B 1 715 ? -32.938 2.699 -18.891 1 90.06 715 THR B CA 1
ATOM 12109 C C . THR B 1 715 ? -33.875 1.847 -18.047 1 90.06 715 THR B C 1
ATOM 12111 O O . THR B 1 715 ? -34.906 1.406 -18.531 1 90.06 715 THR B O 1
ATOM 12114 N N . ILE B 1 716 ? -33.406 1.523 -16.875 1 88.12 716 ILE B N 1
ATOM 12115 C CA . ILE B 1 716 ? -34.219 0.778 -15.914 1 88.12 716 ILE B CA 1
ATOM 12116 C C . ILE B 1 716 ? -34.5 1.658 -14.703 1 88.12 716 ILE B C 1
ATOM 12118 O O . ILE B 1 716 ? -33.625 2.34 -14.188 1 88.12 716 ILE B O 1
ATOM 12122 N N . LYS B 1 717 ? -35.781 1.681 -14.352 1 87.25 717 LYS B N 1
ATOM 12123 C CA . LYS B 1 717 ? -36.188 2.406 -13.148 1 87.25 717 LYS B CA 1
ATOM 12124 C C . LYS B 1 717 ? -36.188 1.497 -11.93 1 87.25 717 LYS B C 1
ATOM 12126 O O . LYS B 1 717 ? -36.812 0.448 -11.922 1 87.25 717 LYS B O 1
ATOM 12131 N N . CYS B 1 718 ? -35.406 1.9 -10.984 1 88.19 718 CYS B N 1
ATOM 12132 C CA . CYS B 1 718 ? -35.281 1.09 -9.781 1 88.19 718 CYS B CA 1
ATOM 12133 C C . CYS B 1 718 ? -35.812 1.829 -8.562 1 88.19 718 CYS B C 1
ATOM 12135 O O . CYS B 1 718 ? -35.719 3.055 -8.484 1 88.19 718 CYS B O 1
ATOM 12137 N N . VAL B 1 719 ? -36.438 1.039 -7.719 1 86.25 719 VAL B N 1
ATOM 12138 C CA . VAL B 1 719 ? -36.906 1.567 -6.434 1 86.25 719 VAL B CA 1
ATOM 12139 C C . VAL B 1 719 ? -35.781 1.425 -5.398 1 86.25 719 VAL B C 1
ATOM 12141 O O . VAL B 1 719 ? -35.188 0.347 -5.246 1 86.25 719 VAL B O 1
ATOM 12144 N N . PRO B 1 720 ? -35.5 2.541 -4.781 1 84.38 720 PRO B N 1
ATOM 12145 C CA . PRO B 1 720 ? -34.406 2.473 -3.789 1 84.38 720 PRO B CA 1
ATOM 12146 C C . PRO B 1 720 ? -34.781 1.646 -2.562 1 84.38 720 PRO B C 1
ATOM 12148 O O . PRO B 1 720 ? -35.969 1.607 -2.178 1 84.38 720 PRO B O 1
ATOM 12151 N N . LEU B 1 721 ? -33.781 0.984 -2.029 1 85 721 LEU B N 1
ATOM 12152 C CA . LEU B 1 721 ? -33.969 0.25 -0.78 1 85 721 LEU B CA 1
ATOM 12153 C C . LEU B 1 721 ? -33.906 1.195 0.416 1 85 721 LEU B C 1
ATOM 12155 O O . LEU B 1 721 ? -32.969 1.975 0.564 1 85 721 LEU B O 1
ATOM 12159 N N . ARG B 1 722 ? -35 1.166 1.156 1 83.75 722 ARG B N 1
ATOM 12160 C CA . ARG B 1 722 ? -35.062 2.041 2.322 1 83.75 722 ARG B CA 1
ATOM 12161 C C . ARG B 1 722 ? -34.875 1.254 3.613 1 83.75 722 ARG B C 1
ATOM 12163 O O . ARG B 1 722 ? -34.844 0.021 3.598 1 83.75 722 ARG B O 1
ATOM 12170 N N . VAL B 1 723 ? -34.656 2.016 4.648 1 81.94 723 VAL B N 1
ATOM 12171 C CA . VAL B 1 723 ? -34.406 1.418 5.957 1 81.94 723 VAL B CA 1
ATOM 12172 C C . VAL B 1 723 ? -35.719 1.406 6.762 1 81.94 723 VAL B C 1
ATOM 12174 O O . VAL B 1 723 ? -36.5 2.367 6.723 1 81.94 723 VAL B O 1
ATOM 12177 N N . ALA B 1 724 ? -36.031 0.227 7.297 1 79.19 724 ALA B N 1
ATOM 12178 C CA . ALA B 1 724 ? -37.25 0.106 8.094 1 79.19 724 ALA B CA 1
ATOM 12179 C C . ALA B 1 724 ? -36.969 -0.516 9.453 1 79.19 724 ALA B C 1
ATOM 12181 O O . ALA B 1 724 ? -35.938 -1.196 9.633 1 79.19 724 ALA B O 1
ATOM 12182 N N . ILE B 1 725 ? -37.844 -0.102 10.516 1 77.62 725 ILE B N 1
ATOM 12183 C CA . ILE B 1 725 ? -37.719 -0.637 11.867 1 77.62 725 ILE B CA 1
ATOM 12184 C C . ILE B 1 725 ? -38.906 -1.57 12.148 1 77.62 725 ILE B C 1
ATOM 12186 O O . ILE B 1 725 ? -40.062 -1.257 11.805 1 77.62 725 ILE B O 1
ATOM 12190 N N . VAL B 1 726 ? -38.719 -2.865 12.391 1 58.31 726 VAL B N 1
ATOM 12191 C CA . VAL B 1 726 ? -39.812 -3.725 12.75 1 58.31 726 VAL B CA 1
ATOM 12192 C C . VAL B 1 726 ? -40 -3.736 14.266 1 58.31 726 VAL B C 1
ATOM 12194 O O . VAL B 1 726 ? -39.062 -4.004 15.008 1 58.31 726 VAL B O 1
ATOM 12197 N N . ALA B 1 727 ? -40.938 -3.016 14.922 1 48.78 727 ALA B N 1
ATOM 12198 C CA . ALA B 1 727 ? -41.344 -2.938 16.328 1 48.78 727 ALA B CA 1
ATOM 12199 C C . ALA B 1 727 ? -41.5 -4.332 16.938 1 48.78 727 ALA B C 1
ATOM 12201 O O . ALA B 1 727 ? -42.156 -5.195 16.359 1 48.78 727 ALA B O 1
ATOM 12202 N N . CYS B 1 728 ? -40.469 -4.82 17.641 1 42.97 728 CYS B N 1
ATOM 12203 C CA . CYS B 1 728 ? -40.719 -6.027 18.422 1 42.97 728 CYS B CA 1
ATOM 12204 C C . CYS B 1 728 ? -41.812 -5.801 19.438 1 42.97 728 CYS B C 1
ATOM 12206 O O . CYS B 1 728 ? -41.906 -4.734 20.047 1 42.97 728 CYS B O 1
ATOM 12208 N N . ASP B 1 729 ? -42.906 -6.387 19.422 1 36.88 729 ASP B N 1
ATOM 12209 C CA . ASP B 1 729 ? -43.875 -6.402 20.516 1 36.88 729 ASP B CA 1
ATOM 12210 C C . ASP B 1 729 ? -43.188 -6.684 21.859 1 36.88 729 ASP B C 1
ATOM 12212 O O . ASP B 1 729 ? -43.875 -7.004 22.828 1 36.88 729 ASP B O 1
ATOM 12216 N N . GLY B 1 730 ? -42 -7.23 22.016 1 35.81 730 GLY B N 1
ATOM 12217 C CA . GLY B 1 730 ? -41.812 -7.641 23.391 1 35.81 730 GLY B CA 1
ATOM 12218 C C . GLY B 1 730 ? -41.594 -6.473 24.344 1 35.81 730 GLY B C 1
ATOM 12219 O O . GLY B 1 730 ? -41.469 -5.328 23.906 1 35.81 730 GLY B O 1
ATOM 12220 N N . PRO B 1 731 ? -41.594 -6.727 25.828 1 31.97 731 PRO B N 1
ATOM 12221 C CA . PRO B 1 731 ? -41.562 -5.785 26.953 1 31.97 731 PRO B CA 1
ATOM 12222 C C . PRO B 1 731 ? -40.406 -4.801 26.875 1 31.97 731 PRO B C 1
ATOM 12224 O O . PRO B 1 731 ? -39.25 -5.207 26.625 1 31.97 731 PRO B O 1
ATOM 12227 N N . VAL B 1 732 ? -40.656 -3.604 26.469 1 33.31 732 VAL B N 1
ATOM 12228 C CA . VAL B 1 732 ? -39.875 -2.377 26.547 1 33.31 732 VAL B CA 1
ATOM 12229 C C . VAL B 1 732 ? -39.25 -2.252 27.938 1 33.31 732 VAL B C 1
ATOM 12231 O O . VAL B 1 732 ? -39.938 -2.266 28.953 1 33.31 732 VAL B O 1
ATOM 12234 N N . LEU B 1 733 ? -38.094 -2.711 28.203 1 31.41 733 LEU B N 1
ATOM 12235 C CA . LEU B 1 733 ? -37.531 -2.52 29.547 1 31.41 733 LEU B CA 1
ATOM 12236 C C . LEU B 1 733 ? -37.562 -1.049 29.938 1 31.41 733 LEU B C 1
ATOM 12238 O O . LEU B 1 733 ? -36.969 -0.205 29.25 1 31.41 733 LEU B O 1
ATOM 12242 N N . THR B 1 734 ? -38.656 -0.554 30.562 1 28.3 734 THR B N 1
ATOM 12243 C CA . THR B 1 734 ? -38.781 0.682 31.328 1 28.3 734 THR B CA 1
ATOM 12244 C C . THR B 1 734 ? -37.656 0.814 32.344 1 28.3 734 THR B C 1
ATOM 12246 O O . THR B 1 734 ? -37.594 0.05 33.312 1 28.3 734 THR B O 1
ATOM 12249 N N . THR B 1 735 ? -36.438 1.132 31.922 1 27.19 735 THR B N 1
ATOM 12250 C CA . THR B 1 735 ? -35.562 1.469 33.031 1 27.19 735 THR B CA 1
ATOM 12251 C C . THR B 1 735 ? -36.094 2.658 33.812 1 27.19 735 THR B C 1
ATOM 12253 O O . THR B 1 735 ? -36.375 3.717 33.25 1 27.19 735 THR B O 1
ATOM 12256 N N . SER B 1 736 ? -36.781 2.572 34.875 1 24.08 736 SER B N 1
ATOM 12257 C CA . SER B 1 736 ? -37.312 3.521 35.875 1 24.08 736 SER B CA 1
ATOM 12258 C C . SER B 1 736 ? -36.188 4.375 36.438 1 24.08 736 SER B C 1
ATOM 12260 O O . SER B 1 736 ? -35.469 3.943 37.344 1 24.08 736 SER B O 1
ATOM 12262 N N . LEU B 1 737 ? -35.312 5.043 35.625 1 23.25 737 LEU B N 1
ATOM 12263 C CA . LEU B 1 737 ? -34.344 5.824 36.406 1 23.25 737 LEU B CA 1
ATOM 12264 C C . LEU B 1 737 ? -35.031 7.016 37.062 1 23.25 737 LEU B C 1
ATOM 12266 O O . LEU B 1 737 ? -35.969 7.582 36.531 1 23.25 737 LEU B O 1
ATOM 12270 N N . SER B 1 738 ? -34.844 7.289 38.344 1 20.12 738 SER B N 1
ATOM 12271 C CA . SER B 1 738 ? -35.281 8.352 39.25 1 20.12 738 SER B CA 1
ATOM 12272 C C . SER B 1 738 ? -34.688 9.695 38.844 1 20.12 738 SER B C 1
ATOM 12274 O O . SER B 1 738 ? -33.531 9.773 38.406 1 20.12 738 SER B O 1
ATOM 12276 N N . PRO B 1 739 ? -35.438 10.875 38.625 1 20.58 739 PRO B N 1
ATOM 12277 C CA . PRO B 1 739 ? -35.344 12.258 38.156 1 20.58 739 PRO B CA 1
ATOM 12278 C C . PRO B 1 739 ? -34.312 13.078 38.938 1 20.58 739 PRO B C 1
ATOM 12280 O O . PRO B 1 739 ? -34.5 13.352 40.125 1 20.58 739 PRO B O 1
ATOM 12283 N N . SER B 1 740 ? -32.969 12.906 38.906 1 19.27 740 SER B N 1
ATOM 12284 C CA . SER B 1 740 ? -32.344 13.922 39.75 1 19.27 740 SER B CA 1
ATOM 12285 C C . SER B 1 740 ? -32.406 15.297 39.094 1 19.27 740 SER B C 1
ATOM 12287 O O . SER B 1 740 ? -32.5 15.398 37.875 1 19.27 740 SER B O 1
ATOM 12289 N N . HIS B 1 741 ? -32.406 16.609 39.688 1 19.03 741 HIS B N 1
ATOM 12290 C CA . HIS B 1 741 ? -32.781 18.016 39.656 1 19.03 741 HIS B CA 1
ATOM 12291 C C . HIS B 1 741 ? -31.719 18.844 38.906 1 19.03 741 HIS B C 1
ATOM 12293 O O . HIS B 1 741 ? -31.719 20.062 38.969 1 19.03 741 HIS B O 1
ATOM 12299 N N . LEU B 1 742 ? -31.031 18.438 37.75 1 18.95 742 LEU B N 1
ATOM 12300 C CA . LEU B 1 742 ? -29.891 19.297 37.469 1 18.95 742 LEU B CA 1
ATOM 12301 C C . LEU B 1 742 ? -30.312 20.641 36.906 1 18.95 742 LEU B C 1
ATOM 12303 O O . LEU B 1 742 ? -31.391 20.75 36.312 1 18.95 742 LEU B O 1
ATOM 12307 N N . HIS B 1 743 ? -29.422 21.844 36.938 1 18.84 743 HIS B N 1
ATOM 12308 C CA . HIS B 1 743 ? -29.391 23.312 36.906 1 18.84 743 HIS B CA 1
ATOM 12309 C C . HIS B 1 743 ? -29.312 23.828 35.469 1 18.84 743 HIS B C 1
ATOM 12311 O O . HIS B 1 743 ? -28.781 23.141 34.594 1 18.84 743 HIS B O 1
ATOM 12317 N N . SER B 1 744 ? -29.922 25 34.969 1 18.12 744 SER B N 1
ATOM 12318 C CA . SER B 1 744 ? -30.453 25.812 33.875 1 18.12 744 SER B CA 1
ATOM 12319 C C . SER B 1 744 ? -29.344 26.578 33.156 1 18.12 744 SER B C 1
ATOM 12321 O O . SER B 1 744 ? -28.812 27.547 33.688 1 18.12 744 SER B O 1
ATOM 12323 N N . THR B 1 745 ? -28.281 26.094 32.438 1 19 745 THR B N 1
ATOM 12324 C CA . THR B 1 745 ? -27.266 27.047 32 1 19 745 THR B CA 1
ATOM 12325 C C . THR B 1 745 ? -27.781 27.906 30.859 1 19 745 THR B C 1
ATOM 12327 O O . THR B 1 745 ? -28.547 27.422 30.016 1 19 745 THR B O 1
ATOM 12330 N N . PRO B 1 746 ? -27.25 29.312 30.422 1 18.81 746 PRO B N 1
ATOM 12331 C CA . PRO B 1 746 ? -27.734 30.516 29.75 1 18.81 746 PRO B CA 1
ATOM 12332 C C . PRO B 1 746 ? -27.516 30.484 28.234 1 18.81 746 PRO B C 1
ATOM 12334 O O . PRO B 1 746 ? -26.656 29.75 27.75 1 18.81 746 PRO B O 1
ATOM 12337 N N . ALA B 1 747 ? -28.203 31.375 27.234 1 20.09 747 ALA B N 1
ATOM 12338 C CA . ALA B 1 747 ? -28.75 31.594 25.906 1 20.09 747 ALA B CA 1
ATOM 12339 C C . ALA B 1 747 ? -27.734 32.281 25 1 20.09 747 ALA B C 1
ATOM 12341 O O . ALA B 1 747 ? -27.422 33.469 25.188 1 20.09 747 ALA B O 1
ATOM 12342 N N . LEU B 1 748 ? -26.594 31.844 24.406 1 19 748 LEU B N 1
ATOM 12343 C CA . LEU B 1 748 ? -25.641 32.688 23.703 1 19 748 LEU B CA 1
ATOM 12344 C C . LEU B 1 748 ? -26.188 33.125 22.344 1 19 748 LEU B C 1
ATOM 12346 O O . LEU B 1 748 ? -26.953 32.375 21.719 1 19 748 LEU B O 1
ATOM 12350 N N . ASN B 1 749 ? -25.812 34.469 21.516 1 18.62 749 ASN B N 1
ATOM 12351 C CA . ASN B 1 749 ? -26.219 35.5 20.562 1 18.62 749 ASN B CA 1
ATOM 12352 C C . ASN B 1 749 ? -25.844 35.125 19.141 1 18.62 749 ASN B C 1
ATOM 12354 O O . ASN B 1 749 ? -24.75 34.594 18.906 1 18.62 749 ASN B O 1
ATOM 12358 N N . THR B 1 750 ? -26.672 35.344 17.891 1 19.27 750 THR B N 1
ATOM 12359 C CA . THR B 1 750 ? -26.922 34.906 16.516 1 19.27 750 THR B CA 1
ATOM 12360 C C . THR B 1 750 ? -26.203 35.812 15.523 1 19.27 750 THR B C 1
ATOM 12362 O O . THR B 1 750 ? -26.625 36.969 15.305 1 19.27 750 THR B O 1
ATOM 12365 N N . PRO B 1 751 ? -24.828 36 15.008 1 20.72 751 PRO B N 1
ATOM 12366 C CA . PRO B 1 751 ? -24.359 37.094 14.141 1 20.72 751 PRO B CA 1
ATOM 12367 C C . PRO B 1 751 ? -24.766 36.906 12.688 1 20.72 751 PRO B C 1
ATOM 12369 O O . PRO B 1 751 ? -24.984 35.781 12.242 1 20.72 751 PRO B O 1
ATOM 12372 N N . GLN B 1 752 ? -24.984 38.062 11.547 1 20.3 752 GLN B N 1
ATOM 12373 C CA . GLN B 1 752 ? -25.641 38.5 10.32 1 20.3 752 GLN B CA 1
ATOM 12374 C C . GLN B 1 752 ? -24.766 38.219 9.102 1 20.3 752 GLN B C 1
ATOM 12376 O O . GLN B 1 752 ? -23.609 38.625 9.07 1 20.3 752 GLN B O 1
ATOM 12381 N N . LEU B 1 753 ? -25.062 37.438 7.965 1 22.05 753 LEU B N 1
ATOM 12382 C CA . LEU B 1 753 ? -24.406 36.875 6.793 1 22.05 753 LEU B CA 1
ATOM 12383 C C . LEU B 1 753 ? -24.391 37.875 5.641 1 22.05 753 LEU B C 1
ATOM 12385 O O . LEU B 1 753 ? -25.438 38.25 5.109 1 22.05 753 LEU B O 1
ATOM 12389 N N . GLN B 1 754 ? -23.375 38.875 5.242 1 23.86 754 GLN B N 1
ATOM 12390 C CA . GLN B 1 754 ? -23.172 39.906 4.238 1 23.86 754 GLN B CA 1
ATOM 12391 C C . GLN B 1 754 ? -23.031 39.312 2.842 1 23.86 754 GLN B C 1
ATOM 12393 O O . GLN B 1 754 ? -22.562 38.188 2.689 1 23.86 754 GLN B O 1
ATOM 12398 N N . THR B 1 755 ? -23.422 40.031 1.566 1 32.44 755 THR B N 1
ATOM 12399 C CA . THR B 1 755 ? -23.797 39.969 0.158 1 32.44 755 THR B CA 1
ATOM 12400 C C . THR B 1 755 ? -22.547 39.906 -0.732 1 32.44 755 THR B C 1
ATOM 12402 O O . THR B 1 755 ? -21.766 40.844 -0.773 1 32.44 755 THR B O 1
ATOM 12405 N N . ALA B 1 756 ? -21.922 38.938 -1.266 1 40.72 756 ALA B N 1
ATOM 12406 C CA . ALA B 1 756 ? -20.609 38.875 -1.892 1 40.72 756 ALA B CA 1
ATOM 12407 C C . ALA B 1 756 ? -20.641 39.5 -3.287 1 40.72 756 ALA B C 1
ATOM 12409 O O . ALA B 1 756 ? -21.641 39.375 -3.998 1 40.72 756 ALA B O 1
ATOM 12410 N N . SER B 1 757 ? -19.688 40.344 -3.846 1 56 757 SER B N 1
ATOM 12411 C CA . SER B 1 757 ? -19.422 41.312 -4.922 1 56 757 SER B CA 1
ATOM 12412 C C . SER B 1 757 ? -19.094 40.594 -6.227 1 56 757 SER B C 1
ATOM 12414 O O . SER B 1 757 ? -18.75 39.406 -6.223 1 56 757 SER B O 1
ATOM 12416 N N . PHE B 1 758 ? -19.078 41.219 -7.438 1 59.12 758 PHE B N 1
ATOM 12417 C CA . PHE B 1 758 ? -18.938 40.719 -8.812 1 59.12 758 PHE B CA 1
ATOM 12418 C C . PHE B 1 758 ? -17.578 40.062 -9.016 1 59.12 758 PHE B C 1
ATOM 12420 O O . PHE B 1 758 ? -17.5 39 -9.633 1 59.12 758 PHE B O 1
ATOM 12427 N N . ASP B 1 759 ? -16.656 40.625 -8.469 1 59.44 759 ASP B N 1
ATOM 12428 C CA . ASP B 1 759 ? -15.289 40.156 -8.555 1 59.44 759 ASP B CA 1
ATOM 12429 C C . ASP B 1 759 ? -15.164 38.719 -8.016 1 59.44 759 ASP B C 1
ATOM 12431 O O . ASP B 1 759 ? -14.422 37.906 -8.57 1 59.44 759 ASP B O 1
ATOM 12435 N N . VAL B 1 760 ? -16.078 38.594 -7.148 1 60.88 760 VAL B N 1
ATOM 12436 C CA . VAL B 1 760 ? -16.094 37.281 -6.461 1 60.88 760 VAL B CA 1
ATOM 12437 C C . VAL B 1 760 ? -16.781 36.25 -7.336 1 60.88 760 VAL B C 1
ATOM 12439 O O . VAL B 1 760 ? -16.344 35.094 -7.422 1 60.88 760 VAL B O 1
ATOM 12442 N N . GLN B 1 761 ? -17.688 36.719 -7.953 1 67.5 761 GLN B N 1
ATOM 12443 C CA . GLN B 1 761 ? -18.453 35.812 -8.805 1 67.5 761 GLN B CA 1
ATOM 12444 C C . GLN B 1 761 ? -17.641 35.438 -10.047 1 67.5 761 GLN B C 1
ATOM 12446 O O . GLN B 1 761 ? -17.688 34.281 -10.484 1 67.5 761 GLN B O 1
ATOM 12451 N N . LEU B 1 762 ? -16.906 36.344 -10.508 1 72.06 762 LEU B N 1
ATOM 12452 C CA . LEU B 1 762 ? -16.094 36.094 -11.68 1 72.06 762 LEU B CA 1
ATOM 12453 C C . LEU B 1 762 ? -14.938 35.156 -11.336 1 72.06 762 LEU B C 1
ATOM 12455 O O . LEU B 1 762 ? -14.641 34.219 -12.094 1 72.06 762 LEU B O 1
ATOM 12459 N N . GLU B 1 763 ? -14.328 35.375 -10.281 1 67.06 763 GLU B N 1
ATOM 12460 C CA . GLU B 1 763 ? -13.273 34.5 -9.758 1 67.06 763 GLU B CA 1
ATOM 12461 C C . GLU B 1 763 ? -13.781 33.094 -9.523 1 67.06 763 GLU B C 1
ATOM 12463 O O . GLU B 1 763 ? -13.07 32.125 -9.812 1 67.06 763 GLU B O 1
ATOM 12468 N N . ASN B 1 764 ? -15 33 -9.219 1 64.25 764 ASN B N 1
ATOM 12469 C CA . ASN B 1 764 ? -15.672 31.734 -8.977 1 64.25 764 ASN B CA 1
ATOM 12470 C C . ASN B 1 764 ? -15.961 31 -10.281 1 64.25 764 ASN B C 1
ATOM 12472 O O . ASN B 1 764 ? -15.812 29.781 -10.359 1 64.25 764 ASN B O 1
ATOM 12476 N N . LEU B 1 765 ? -16.359 31.688 -11.148 1 71.19 765 LEU B N 1
ATOM 12477 C CA . LEU B 1 765 ? -16.656 31.125 -12.453 1 71.19 765 LEU B CA 1
ATOM 12478 C C . LEU B 1 765 ? -15.375 30.625 -13.125 1 71.19 765 LEU B C 1
ATOM 12480 O O . LEU B 1 765 ? -15.367 29.531 -13.711 1 71.19 765 LEU B O 1
ATOM 12484 N N . MET B 1 766 ? -14.32 31.438 -13.086 1 66.38 766 MET B N 1
ATOM 12485 C CA . MET B 1 766 ? -13.008 31.062 -13.602 1 66.38 766 MET B CA 1
ATOM 12486 C C . MET B 1 766 ? -12.492 29.812 -12.914 1 66.38 766 MET B C 1
ATOM 12488 O O . MET B 1 766 ? -11.945 28.922 -13.57 1 66.38 766 MET B O 1
ATOM 12492 N N . LYS B 1 767 ? -12.789 29.812 -11.664 1 62.59 767 LYS B N 1
ATOM 12493 C CA . LYS B 1 767 ? -12.391 28.688 -10.828 1 62.59 767 LYS B CA 1
ATOM 12494 C C . LYS B 1 767 ? -13.195 27.438 -11.18 1 62.59 767 LYS B C 1
ATOM 12496 O O . LYS B 1 767 ? -12.656 26.328 -11.211 1 62.59 767 LYS B O 1
ATOM 12501 N N . MET B 1 768 ? -14.367 27.531 -11.438 1 61.12 768 MET B N 1
ATOM 12502 C CA . MET B 1 768 ? -15.312 26.469 -11.781 1 61.12 768 MET B CA 1
ATOM 12503 C C . MET B 1 768 ? -14.984 25.859 -13.133 1 61.12 768 MET B C 1
ATOM 12505 O O . MET B 1 768 ? -15.164 24.656 -13.336 1 61.12 768 MET B O 1
ATOM 12509 N N . TYR B 1 769 ? -14.422 26.703 -14.055 1 60 769 TYR B N 1
ATOM 12510 C CA . TYR B 1 769 ? -14.188 26.188 -15.406 1 60 769 TYR B CA 1
ATOM 12511 C C . TYR B 1 769 ? -12.695 26.078 -15.688 1 60 769 TYR B C 1
ATOM 12513 O O . TYR B 1 769 ? -12.289 25.781 -16.812 1 60 769 TYR B O 1
ATOM 12521 N N . GLY B 1 770 ? -11.836 26.406 -14.539 1 57.66 770 GLY B N 1
ATOM 12522 C CA . GLY B 1 770 ? -10.383 26.344 -14.562 1 57.66 770 GLY B CA 1
ATOM 12523 C C . GLY B 1 770 ? -9.758 27.328 -15.539 1 57.66 770 GLY B C 1
ATOM 12524 O O . GLY B 1 770 ? -8.734 27.031 -16.156 1 57.66 770 GLY B O 1
ATOM 12525 N N . LYS B 1 771 ? -10.383 28.312 -15.68 1 64.44 771 LYS B N 1
ATOM 12526 C CA . LYS B 1 771 ? -9.859 29.281 -16.641 1 64.44 771 LYS B CA 1
ATOM 12527 C C . LYS B 1 771 ? -9.031 30.359 -15.93 1 64.44 771 LYS B C 1
ATOM 12529 O O . LYS B 1 771 ? -9.367 30.766 -14.812 1 64.44 771 LYS B O 1
ATOM 12534 N N . THR B 1 772 ? -7.867 30.625 -16.391 1 64.31 772 THR B N 1
ATOM 12535 C CA . THR B 1 772 ? -6.98 31.656 -15.867 1 64.31 772 THR B CA 1
ATOM 12536 C C . THR B 1 772 ? -7.375 33.031 -16.422 1 64.31 772 THR B C 1
ATOM 12538 O O . THR B 1 772 ? -8.07 33.125 -17.438 1 64.31 772 THR B O 1
ATOM 12541 N N . PRO B 1 773 ? -7.086 33.906 -15.742 1 68.44 773 PRO B N 1
ATOM 12542 C CA . PRO B 1 773 ? -7.363 35.219 -16.281 1 68.44 773 PRO B CA 1
ATOM 12543 C C . PRO B 1 773 ? -6.844 35.406 -17.703 1 68.44 773 PRO B C 1
ATOM 12545 O O . PRO B 1 773 ? -7.469 36.094 -18.516 1 68.44 773 PRO B O 1
ATOM 12548 N N . ALA B 1 774 ? -5.809 34.656 -17.906 1 67.06 774 ALA B N 1
ATOM 12549 C CA . ALA B 1 774 ? -5.234 34.719 -19.25 1 67.06 774 ALA B CA 1
ATOM 12550 C C . ALA B 1 774 ? -6.141 34.031 -20.266 1 67.06 774 ALA B C 1
ATOM 12552 O O . ALA B 1 774 ? -6.285 34.5 -21.391 1 67.06 774 ALA B O 1
ATOM 12553 N N . ASP B 1 775 ? -6.801 33.062 -19.875 1 67.62 775 ASP B N 1
ATOM 12554 C CA . ASP B 1 775 ? -7.723 32.312 -20.719 1 67.62 775 ASP B CA 1
ATOM 12555 C C . ASP B 1 775 ? -8.93 33.188 -21.094 1 67.62 775 ASP B C 1
ATOM 12557 O O . ASP B 1 775 ? -9.375 33.156 -22.25 1 67.62 775 ASP B O 1
ATOM 12561 N N . VAL B 1 776 ? -9.234 33.75 -20.156 1 70.19 776 VAL B N 1
ATOM 12562 C CA . VAL B 1 776 ? -10.422 34.562 -20.359 1 70.19 776 VAL B CA 1
ATOM 12563 C C . VAL B 1 776 ? -10.086 35.719 -21.297 1 70.19 776 VAL B C 1
ATOM 12565 O O . VAL B 1 776 ? -10.859 36.062 -22.188 1 70.19 776 VAL B O 1
ATOM 12568 N N . CYS B 1 777 ? -8.891 36.219 -21.047 1 63.44 777 CYS B N 1
ATOM 12569 C CA . CYS B 1 777 ? -8.422 37.281 -21.953 1 63.44 777 CYS B CA 1
ATOM 12570 C C . CYS B 1 777 ? -8.203 36.719 -23.359 1 63.44 777 CYS B C 1
ATOM 12572 O O . CYS B 1 777 ? -8.5 37.375 -24.359 1 63.44 777 CYS B O 1
ATOM 12574 N N . GLU B 1 778 ? -7.734 35.5 -23.359 1 61.97 778 GLU B N 1
ATOM 12575 C CA . GLU B 1 778 ? -7.496 34.875 -24.656 1 61.97 778 GLU B CA 1
ATOM 12576 C C . GLU B 1 778 ? -8.805 34.562 -25.375 1 61.97 778 GLU B C 1
ATOM 12578 O O . GLU B 1 778 ? -8.875 34.625 -26.594 1 61.97 778 GLU B O 1
ATOM 12583 N N . MET B 1 779 ? -9.734 34.156 -24.625 1 59.28 779 MET B N 1
ATOM 12584 C CA . MET B 1 779 ? -11.023 33.812 -25.219 1 59.28 779 MET B CA 1
ATOM 12585 C C . MET B 1 779 ? -11.625 34.969 -25.984 1 59.28 779 MET B C 1
ATOM 12587 O O . MET B 1 779 ? -12.297 34.781 -27 1 59.28 779 MET B O 1
ATOM 12591 N N . PHE B 1 780 ? -11.43 36.031 -25.438 1 54.38 780 PHE B N 1
ATOM 12592 C CA . PHE B 1 780 ? -11.945 37.188 -26.156 1 54.38 780 PHE B CA 1
ATOM 12593 C C . PHE B 1 780 ? -11.016 37.594 -27.297 1 54.38 780 PHE B C 1
ATOM 12595 O O . PHE B 1 780 ? -11.414 38.312 -28.203 1 54.38 780 PHE B O 1
ATOM 12602 N N . SER B 1 781 ? -9.805 37 -27.203 1 40.53 781 SER B N 1
ATOM 12603 C CA . SER B 1 781 ? -8.914 37.344 -28.297 1 40.53 781 SER B CA 1
ATOM 12604 C C . SER B 1 781 ? -9.242 36.562 -29.562 1 40.53 781 SER B C 1
ATOM 12606 O O . SER B 1 781 ? -8.93 37 -30.672 1 40.53 781 SER B O 1
ATOM 12608 N N . TYR B 1 782 ? -9.68 35.125 -29.328 1 33 782 TYR B N 1
ATOM 12609 C CA . TYR B 1 782 ? -9.797 34.344 -30.547 1 33 782 TYR B CA 1
ATOM 12610 C C . TYR B 1 782 ? -11.07 34.688 -31.312 1 33 782 TYR B C 1
ATOM 12612 O O . TYR B 1 782 ? -11.375 34.094 -32.344 1 33 782 TYR B O 1
ATOM 12620 N N . ALA B 1 783 ? -12.102 35.094 -30.719 1 30 783 ALA B N 1
ATOM 12621 C CA . ALA B 1 783 ? -13.258 35.312 -31.594 1 30 783 ALA B CA 1
ATOM 12622 C C . ALA B 1 783 ? -12.844 35.969 -32.906 1 30 783 ALA B C 1
ATOM 12624 O O . ALA B 1 783 ? -13.633 36.031 -33.844 1 30 783 ALA B O 1
ATOM 12625 N N . ASN B 1 784 ? -11.812 36.781 -32.875 1 23.39 784 ASN B N 1
ATOM 12626 C CA . ASN B 1 784 ? -11.68 37.562 -34.125 1 23.39 784 ASN B CA 1
ATOM 12627 C C . ASN B 1 784 ? -11.148 36.688 -35.25 1 23.39 784 ASN B C 1
ATOM 12629 O O . ASN B 1 784 ? -10.945 37.188 -36.375 1 23.39 784 ASN B O 1
ATOM 12633 N N . MET B 1 785 ? -10.188 35.75 -34.969 1 20.83 785 MET B N 1
ATOM 12634 C CA . MET B 1 785 ? -9.414 35.531 -36.188 1 20.83 785 MET B CA 1
ATOM 12635 C C . MET B 1 785 ? -10.125 34.562 -37.125 1 20.83 785 MET B C 1
ATOM 12637 O O . MET B 1 785 ? -9.953 33.344 -37 1 20.83 785 MET B O 1
ATOM 12641 N N . THR B 1 786 ? -11.492 34.531 -37.344 1 21.06 786 THR B N 1
ATOM 12642 C CA . THR B 1 786 ? -12.305 33.812 -38.312 1 21.06 786 THR B CA 1
ATOM 12643 C C . THR B 1 786 ? -11.648 33.812 -39.688 1 21.06 786 THR B C 1
ATOM 12645 O O . THR B 1 786 ? -11.977 33 -40.562 1 21.06 786 THR B O 1
ATOM 12648 N N . ALA B 1 787 ? -11.242 34.906 -40.281 1 17.69 787 ALA B N 1
ATOM 12649 C CA . ALA B 1 787 ? -11.648 35.188 -41.656 1 17.69 787 ALA B CA 1
ATOM 12650 C C . ALA B 1 787 ? -10.891 34.312 -42.656 1 17.69 787 ALA B C 1
ATOM 12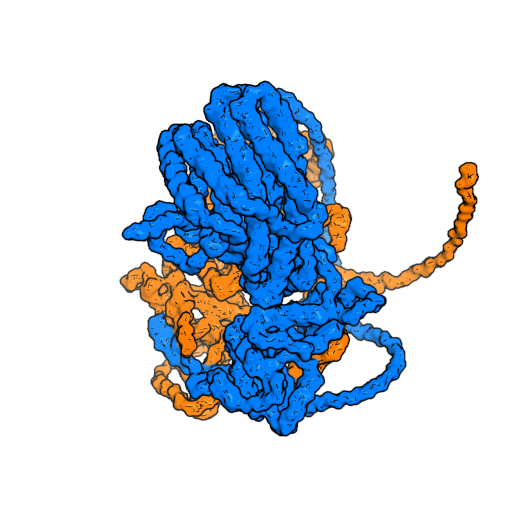652 O O . ALA B 1 787 ? -11.492 33.688 -43.531 1 17.69 787 ALA B O 1
ATOM 12653 N N . ASP B 1 788 ? -9.602 34.531 -43.125 1 18 788 ASP B N 1
ATOM 12654 C CA . ASP B 1 788 ? -9.453 35.031 -44.5 1 18 788 ASP B CA 1
ATOM 12655 C C . ASP B 1 788 ? -9.281 33.875 -45.469 1 18 788 ASP B C 1
ATOM 12657 O O . ASP B 1 788 ? -10.008 33.75 -46.469 1 18 788 ASP B O 1
ATOM 12661 N N . PRO B 1 789 ? -8 33.656 -46.344 1 17.33 789 PRO B N 1
ATOM 12662 C CA . PRO B 1 789 ? -7.871 33.688 -47.781 1 17.33 789 PRO B CA 1
ATOM 12663 C C . PRO B 1 789 ? -7.996 32.312 -48.438 1 17.33 789 PRO B C 1
ATOM 12665 O O . PRO B 1 789 ? -7.723 31.312 -47.812 1 17.33 789 PRO B O 1
ATOM 12668 N N . PHE B 1 790 ? -8.625 32.062 -49.75 1 16.97 790 PHE B N 1
ATOM 12669 C CA . PHE B 1 790 ? -9.055 31.188 -50.812 1 16.97 790 PHE B CA 1
ATOM 12670 C C . PHE B 1 790 ? -7.855 30.547 -51.5 1 16.97 790 PHE B C 1
ATOM 12672 O O . PHE B 1 790 ? -8.023 29.703 -52.406 1 16.97 790 PHE B O 1
ATOM 12679 N N . GLN B 1 791 ? -6.504 30.609 -51.344 1 15.69 791 GLN B N 1
ATOM 12680 C CA . GLN B 1 791 ? -5.766 30.672 -52.594 1 15.69 791 GLN B CA 1
ATOM 12681 C C . GLN B 1 791 ? -5.887 29.344 -53.375 1 15.69 791 GLN B C 1
ATOM 12683 O O . GLN B 1 791 ? -5.973 28.281 -52.75 1 15.69 791 GLN B O 1
ATOM 12688 N N . MET B 1 792 ? -5.719 29.266 -54.969 1 15.9 792 MET B N 1
ATOM 12689 C CA . MET B 1 792 ? -5.965 28.781 -56.312 1 15.9 792 MET B CA 1
ATOM 12690 C C . MET B 1 792 ? -5.219 27.469 -56.562 1 15.9 792 MET B C 1
ATOM 12692 O O . MET B 1 792 ? -5.828 26.469 -56.938 1 15.9 792 MET B O 1
ATOM 12696 N N . SER B 1 793 ? -4.113 27.266 -57.781 1 16.17 793 SER B N 1
ATOM 12697 C CA . SER B 1 793 ? -4.188 26.922 -59.188 1 16.17 793 SER B CA 1
ATOM 12698 C C . SER B 1 793 ? -3.49 25.594 -59.5 1 16.17 793 SER B C 1
ATOM 12700 O O . SER B 1 793 ? -4.062 24.719 -60.125 1 16.17 793 SER B O 1
ATOM 12702 N N . HIS B 1 794 ? -1.986 25.453 -59.844 1 15.87 794 HIS B N 1
ATOM 12703 C CA . HIS B 1 794 ? -1.408 25.109 -61.125 1 15.87 794 HIS B CA 1
ATOM 12704 C C . HIS B 1 794 ? -1.193 23.594 -61.25 1 15.87 794 HIS B C 1
ATOM 12706 O O . HIS B 1 794 ? -1.174 22.891 -60.219 1 15.87 794 HIS B O 1
ATOM 12712 N N . ASP B 1 795 ? 0.063 22.953 -62.25 1 16.44 795 ASP B N 1
ATOM 12713 C CA . ASP B 1 795 ? 0.399 22.422 -63.594 1 16.44 795 ASP B CA 1
ATOM 12714 C C . ASP B 1 795 ? 0.962 21 -63.469 1 16.44 795 ASP B C 1
ATOM 12716 O O . ASP B 1 795 ? 0.526 20.109 -64.188 1 16.44 795 ASP B O 1
ATOM 12720 N N . TYR B 1 796 ? 2.443 20.594 -63.219 1 16.34 796 TYR B N 1
ATOM 12721 C CA . TYR B 1 796 ? 3.322 20.031 -64.25 1 16.34 796 TYR B CA 1
ATOM 12722 C C . TYR B 1 796 ? 3.305 18.5 -64.188 1 16.34 796 TYR B C 1
ATOM 12724 O O . TYR B 1 796 ? 3.244 17.906 -63.125 1 16.34 796 TYR B O 1
ATOM 12732 N N . ILE B 1 797 ? 3.273 17.609 -65.5 1 17.48 797 ILE B N 1
ATOM 12733 C CA . ILE B 1 797 ? 3.1 16.391 -66.25 1 17.48 797 ILE B CA 1
ATOM 12734 C C . ILE B 1 797 ? 4.395 15.578 -66.25 1 17.48 797 ILE B C 1
ATOM 12736 O O . ILE B 1 797 ? 4.375 14.359 -66.438 1 17.48 797 ILE B O 1
ATOM 12740 N N . ASP B 1 798 ? 5.586 15.805 -65.938 1 16.12 798 ASP B N 1
ATOM 12741 C CA . ASP B 1 798 ? 6.59 15.484 -66.938 1 16.12 798 ASP B CA 1
ATOM 12742 C C . ASP B 1 798 ? 6.738 13.977 -67.062 1 16.12 798 ASP B C 1
ATOM 12744 O O . ASP B 1 798 ? 6.398 13.211 -66.188 1 16.12 798 ASP B O 1
ATOM 12748 N N . PRO B 1 799 ? 8.055 13.391 -67.938 1 17.31 799 PRO B N 1
ATOM 12749 C CA . PRO B 1 799 ? 8.492 12.75 -69.188 1 17.31 799 PRO B CA 1
ATOM 12750 C C . PRO B 1 799 ? 8.719 11.242 -69 1 17.31 799 PRO B C 1
ATOM 12752 O O . PRO B 1 799 ? 8.656 10.727 -67.875 1 17.31 799 PRO B O 1
ATOM 12755 N N . ASN B 1 800 ? 10.047 10.641 -69.625 1 17.64 800 ASN B N 1
ATOM 12756 C CA . ASN B 1 800 ? 10.805 9.922 -70.625 1 17.64 800 ASN B CA 1
ATOM 12757 C C . ASN B 1 800 ? 11.195 8.523 -70.125 1 17.64 800 ASN B C 1
ATOM 12759 O O . ASN B 1 800 ? 11.094 8.219 -68.938 1 17.64 800 ASN B O 1
ATOM 12763 N N . THR B 1 801 ? 12.539 7.949 -70.812 1 17.97 801 THR B N 1
ATOM 12764 C CA . THR B 1 801 ? 13.258 7.191 -71.875 1 17.97 801 THR B CA 1
ATOM 12765 C C . THR B 1 801 ? 14 6.012 -71.188 1 17.97 801 THR B C 1
ATOM 12767 O O . THR B 1 801 ? 13.875 4.875 -71.688 1 17.97 801 THR B O 1
ATOM 12770 N N . TYR B 1 802 ? 15.32 6.035 -70.688 1 15.62 802 TYR B N 1
ATOM 12771 C CA . TYR B 1 802 ? 16.609 5.684 -71.25 1 15.62 802 TYR B CA 1
ATOM 12772 C C . TYR B 1 802 ? 17.062 4.301 -70.812 1 15.62 802 TYR B C 1
ATOM 12774 O O . TYR B 1 802 ? 16.641 3.824 -69.75 1 15.62 802 TYR B O 1
ATOM 12782 N N . GLU B 1 803 ? 18.203 3.691 -70.125 1 17.64 803 GLU B N 1
ATOM 12783 C CA . GLU B 1 803 ? 19.25 2.939 -70.812 1 17.64 803 GLU B CA 1
ATOM 12784 C C . GLU B 1 803 ? 18.938 1.445 -70.812 1 17.64 803 GLU B C 1
ATOM 12786 O O . GLU B 1 803 ? 18.578 0.883 -69.812 1 17.64 803 GLU B O 1
ATOM 12791 N N . TYR B 1 804 ? 18.562 0.789 -72.062 1 15.02 804 TYR B N 1
ATOM 12792 C CA . TYR B 1 804 ? 19.203 0.14 -73.188 1 15.02 804 TYR B CA 1
ATOM 12793 C C . TYR B 1 804 ? 20.391 0.953 -73.688 1 15.02 804 TYR B C 1
ATOM 12795 O O . TYR B 1 804 ? 20.281 2.154 -73.938 1 15.02 804 TYR B O 1
ATOM 12803 N N . CYS B 1 805 ? 21.938 1.365 -73.5 1 17.2 805 CYS B N 1
ATOM 12804 C CA . CYS B 1 805 ? 23.094 0.553 -73.875 1 17.2 805 CYS B CA 1
ATOM 12805 C C . CYS B 1 805 ? 23.234 -0.655 -72.938 1 17.2 805 CYS B C 1
ATOM 12807 O O . CYS B 1 805 ? 22.922 -0.576 -71.75 1 17.2 805 CYS B O 1
#

Secondary structure (DSSP, 8-state):
---------HHHHHHHHHHHHHHHHHHHHS----HHHHHHHHHHHHHHHHHHHHHHHH--S---HHHHHHHHHHHHHHHHHHHHHTTTS-HHHHHHHHHHHHHHHHHHHHS-------S-TTSTTHHHHHHHHHHHHHHHHHHHHHTTS--TTHHHHHHHIIIIIIHHHHHHHHHHHHHHHHHHHHHHHHHHHHHHHTT-PPPHHHHHHHHHHHHHHHHHHHHHHHHHHHHHHHHHH-TT-TTS-HHHHHHHHHHHHHHHHHHHTT-EEE--S-SS-TTS--SEEEEEEEES-TT--EEEEEEEEEEHHHHHHHHHHHHHHHHTSS-TTSPPP---SBEEEE--S------SSGGGSSSS-----------BSEEEE--EEETTTTEEEEEEEEEEEE-TTS-TTGGG---SSTTPPP-EEEEEEEEEE-TTSSEEEEEEEPPPB---S-SSSSHHHHHHHHHHHHHHHHHHHH--EETTEE----PPEEHHHHHHHHHHHHHHHHT-SSPP-GGGGHHHHTTT--STT--S-TT---SS-EE-HHHHT-TTEEEEETT--EEEE-HHHHHHHHHHHHH-GGGTHHHHHHTT-SEEE--HHHHHHHHHTTTT--EEEEEEE-BTBSEEEEEEE-TTS-EEEEPPB-HHHHHHS-HHHHHHHHHHHHT--EEE-TTS-EEEHHHHHHHTTS--GGGG-EEEEESSSSSS-TT--EEEEEEPPEEE-----S---------------------------HHHHHHHHHHHHT--HHHHHHHHGGG----------------------/---------HHHHHHHHHHHHHHHHHHHHS----HHHHHHHHHHHHHHHHHHHHHHHH--S---HHHHHHHHHHHHHHHHHHHHHTTTS-HHHHHHHHHHHHHHHHHHHTS-------S-TT-TTHHHHHHHHHHHHHHHHHHHHHTTS--TTHHHHHHHIIIIIIHHHHHHHHHHHHHHHHHHHHHHHHHHHHHHHTTPPPPHHHHHHHHHHHHHHHHHHHHHHHHHHHHHHHHHH-TT-TTS-HHHHHHHHHHHHHHHHHHHTT-EEE--SSSS-TTS--SEEEEEEEES-TT--EEEEEEEEEEHHHHHHHHHHHHHHHHTSS-TTSPPP---SBEEEE--S------SSGGGSSSS-----------BSEEEE--EEETTTTEEEEEEEEEEEE-TTS-TTGGG---SSTTPPP-EEEEEEEEEE-TTSSEEEEEEEPPPB---S-SSSSHHHHHHHHHHHHHHHHHHHH--EETTEE----PPEEHHHHHHHHHHHHHHHHT-SSPP-GGGGHHHHTTT--GGG--S-TT---SS-EE-HHHHT-TTEEEEETT--EEEE-HHHHHHHHHHHHH-GGGTHHHHHHTT-SEEE--HHHHHHHHHTTTT--EEEEEEE-BTBSEEEEEEE-TTS-EEEEPPB-HHHHHHS-HHHHHHHHHHHHT--EEE-TTS-EEEHHHHHHHTT---GGGG-EEEEESSSSSS-TT--EEEEEEPPEEE-----S---------------------------HHHHHHHHHHHHT--HHHHHHHHHHTTTT-------------------

Sequence (1610 aa):
MTTSTYVGTNDQLHRLVFDLLSTFHSRRSSVSSDPHVADVIRQIVAHLVQIFEKRINALKDGQSEDFESESTLLMWTLLQVIARVSNEIDRELVQGLNQHLVALVNKVQAAPVRDPKLVAESEAYWPSFYQLYSQSLQVMHELYSQLENPTPSIEPNLVNFCDQQLRPCMEAFREVCRRHTEAMHTHLRMSQIQRISQSLKMDIEELNAATKFYNQALYTLGLLAARCQGFKYECSNSPSFMFAQPTTIQRMMEFVFVGFDQVVHDSLFSIEPSTSSILVTNNLFSFHCESLCPAVIYKSFDVQIVSEDTANAIQMEMSKVRCGSRSPSEPSTFPSAALLAMKPTSGVKRNNATANAEGGNTAHKKSDVNSKESVSLAPTYNDKSSTWHASYPHLLCTTRQKDAVLLDSRSNQIGKRPLFYFYVKGTAFSPLGCFSYTRTLSPPFTIATRRNQDCQVQRMMSSYTATCFWLYGMCCVDGLVMNWNDSPLPWSRFKQLSTQYFTVNAEVKRPLQDCDFIIFKDKLECDDCREFPTSVVFPERTVTFKNVLCPHFRFETTDNTIMKFSIWRGILEILQIFQEQKANVKTLWDDYLLHGFLDTTSLMNLIQQAHNSSVLVVRLSYIMGGSICVTVRSALGDVVHLEPIDLRKLQTKSIFEYLADIAESAQINYIMTARHELLKVADFVTKYKVRTEVANVKEITSNVSHVGPLMSMQTIKCVPLRVAIVACDGPVLTTSLSPSHLHSTPALNTPQLQTASFDVQLENLMKMYGKTPADVCEMFSYANMTADPFQMSHDYIDPNTYEYCMTTSTYVGTNDQLHRLVFDLLSTFHSRRSSVSSDPHVADVIRQIVAHLVQIFEKRINALKDGQSEDFESESTLLMWTLLQVIARVSNEIDRELVQGLNQHLVALVNKVQAAPVRDPKLVAESEAYWPSFYQLYSQSLQVMHELYSQLENPTPSIEPNLVNFCDQQLRPCMEAFREVCRRHTEAMHTHLRMSQIQRISQSLKMDIEELNAATKFYNQALYTLGLLAARCQGFKYECSNSPSFMFAQPTTIQRMMEFVFVGFDQVVHDSLFSIEPSTSSILVTNNLFSFHCESLCPAVIYKSFDVQIVSEDTANAIQMEMSKVRCGSRSPSEPSTFPSAALLAMKPTSGVKRNNATANAEGGNTAHKKSDVNSKESVSLAPTYNDKSSTWHASYPHLLCTTRQKDAVLLDSRSNQIGKRPLFYFYVKGTAFSPLGCFSYTRTLSPPFTIATRRNQDCQVQRMMSSYTATCFWLYGMCCVDGLVMNWNDSPLPWSRFKQLSTQYFTVNAEVKRPLQDCDFIIFKDKLECDDCREFPTSVVFPERTVTFKNVLCPHFRFETTDNTIMKFSIWRGILEILQIFQEQKANVKTLWDDYLLHGFLDTTSLMNLIQQAHNSSVLVVRLSYIMGGSICVTVRSALGDVVHLEPIDLRKLQTKSIFEYLADIAESAQINYIMTARHELLKVADFVTKYKVRTEVANVKEITSNVSHVGPLMSMQTIKCVPLRVAIVACDGPVLTTSLSPSHLHSTPALNTPQLQTASFDVQLENLMKMYGKTPADVCEMFSYANMTADPFQMSHDYIDPNTYEYC

Organism: NCBI:txid2777116

Radius of gyration: 44.22 Å; Cα contacts (8 Å, |Δi|>4): 2445; chains: 2; bounding box: 107×134×120 Å

Nearest PDB structures (foldseek):
  7rdr-assembly1_A  TM=3.205E-01  e=1.316E-02  unidentified
  8e0m-assembly4_K  TM=7.255E-01  e=2.212E+00  synthetic construct
  6gkf-assembly4_G  TM=2.342E-01  e=9.563E+00  Homo sapiens
  7rdr-assembly1_A  TM=3.214E-01  e=1.499E-02  unidentified
  8e0m-assembly4_K  TM=7.261E-01  e=2.570E+00  synthetic construct